Protein 5UTV (pdb70)

Structure (mmCIF, N/CA/C/O backbone):
data_5UTV
#
_entry.id   5UTV
#
loop_
_atom_site.group_PDB
_atom_site.id
_atom_site.type_symbol
_atom_site.label_atom_id
_atom_site.label_alt_id
_atom_site.label_comp_id
_atom_site.label_asym_id
_atom_site.label_entity_id
_atom_site.label_seq_id
_atom_site.pdbx_PDB_ins_code
_atom_site.Cartn_x
_atom_site.Cartn_y
_atom_site.Cartn_z
_atom_site.occupancy
_atom_site.B_iso_or_equiv
_atom_site.auth_seq_id
_atom_site.auth_comp_id
_atom_site.auth_asym_id
_atom_site.auth_atom_id
_atom_site.pdbx_PDB_model_num
ATOM 1 N N . SER A 1 1 ? 5.731 -10.055 16.716 1.00 0.00 1 SER A N 1
ATOM 2 C CA . SER A 1 1 ? 5.564 -9.805 15.279 1.00 0.00 1 SER A CA 1
ATOM 3 C C . SER A 1 1 ? 5.199 -8.356 15.015 1.00 0.00 1 SER A C 1
ATOM 4 O O . SER A 1 1 ? 4.628 -7.701 15.874 1.00 0.00 1 SER A O 1
ATOM 13 N N . HIS A 1 2 ? 5.490 -7.833 13.814 1.00 0.00 2 HIS A N 1
ATOM 14 C CA . HIS A 1 2 ? 5.108 -6.489 13.280 1.00 0.00 2 HIS A CA 1
ATOM 15 C C . HIS A 1 2 ? 5.626 -6.257 11.832 1.00 0.00 2 HIS A C 1
ATOM 16 O O . HIS A 1 2 ? 4.851 -6.470 10.902 1.00 0.00 2 HIS A O 1
ATOM 30 N N . MET A 1 3 ? 6.946 -6.058 11.661 1.00 0.00 3 MET A N 1
ATOM 31 C CA . MET A 1 3 ? 7.716 -6.192 10.404 1.00 0.00 3 MET A CA 1
ATOM 32 C C . MET A 1 3 ? 7.739 -7.650 9.876 1.00 0.00 3 MET A C 1
ATOM 33 O O . MET A 1 3 ? 8.750 -8.084 9.350 1.00 0.00 3 MET A O 1
ATOM 47 N N . THR A 1 4 ? 6.600 -8.353 9.932 1.00 0.00 4 THR A N 1
ATOM 48 C CA . THR A 1 4 ? 6.478 -9.755 9.641 1.00 0.00 4 THR A CA 1
ATOM 49 C C . THR A 1 4 ? 5.608 -9.935 8.434 1.00 0.00 4 THR A C 1
ATOM 50 O O . THR A 1 4 ? 6.057 -10.276 7.352 1.00 0.00 4 THR A O 1
ATOM 61 N N . ALA A 1 5 ? 4.325 -9.652 8.574 1.00 0.00 5 ALA A N 1
ATOM 62 C CA . ALA A 1 5 ? 3.337 -9.738 7.508 1.00 0.00 5 ALA A CA 1
ATOM 63 C C . ALA A 1 5 ? 3.449 -8.585 6.490 1.00 0.00 5 ALA A C 1
ATOM 64 O O . ALA A 1 5 ? 3.507 -8.806 5.284 1.00 0.00 5 ALA A O 1
ATOM 71 N N . VAL A 1 6 ? 3.561 -7.380 7.042 1.00 0.00 6 VAL A N 1
ATOM 72 C CA . VAL A 1 6 ? 3.723 -6.082 6.394 1.00 0.00 6 VAL A CA 1
ATOM 73 C C . VAL A 1 6 ? 4.968 -6.103 5.507 1.00 0.00 6 VAL A C 1
ATOM 74 O O . VAL A 1 6 ? 4.910 -5.652 4.374 1.00 0.00 6 VAL A O 1
ATOM 87 N N . GLN A 1 7 ? 6.047 -6.683 6.020 1.00 0.00 7 GLN A N 1
ATOM 88 C CA . GLN A 1 7 ? 7.342 -6.758 5.391 1.00 0.00 7 GLN A CA 1
ATOM 89 C C . GLN A 1 7 ? 7.290 -7.564 4.104 1.00 0.00 7 GLN A C 1
ATOM 90 O O . GLN A 1 7 ? 7.484 -7.082 2.994 1.00 0.00 7 GLN A O 1
ATOM 104 N N . ASP A 1 8 ? 7.032 -8.845 4.306 1.00 0.00 8 ASP A N 1
ATOM 105 C CA . ASP A 1 8 ? 6.797 -9.933 3.320 1.00 0.00 8 ASP A CA 1
ATOM 106 C C . ASP A 1 8 ? 5.768 -9.557 2.242 1.00 0.00 8 ASP A C 1
ATOM 107 O O . ASP A 1 8 ? 6.023 -9.801 1.060 1.00 0.00 8 ASP A O 1
ATOM 116 N N . PHE A 1 9 ? 4.680 -8.877 2.636 1.00 0.00 9 PHE A N 1
ATOM 117 C CA . PHE A 1 9 ? 3.767 -8.284 1.682 1.00 0.00 9 PHE A CA 1
ATOM 118 C C . PHE A 1 9 ? 4.494 -7.223 0.839 1.00 0.00 9 PHE A C 1
ATOM 119 O O . PHE A 1 9 ? 4.474 -7.297 -0.387 1.00 0.00 9 PHE A O 1
ATOM 136 N N . VAL A 1 10 ? 5.101 -6.223 1.494 1.00 0.00 10 VAL A N 1
ATOM 137 C CA . VAL A 1 10 ? 5.702 -5.063 0.803 1.00 0.00 10 VAL A CA 1
ATOM 138 C C . VAL A 1 10 ? 6.725 -5.468 -0.266 1.00 0.00 10 VAL A C 1
ATOM 139 O O . VAL A 1 10 ? 6.627 -4.975 -1.387 1.00 0.00 10 VAL A O 1
ATOM 152 N N . VAL A 1 11 ? 7.650 -6.386 0.033 1.00 0.00 11 VAL A N 1
ATOM 153 C CA . VAL A 1 11 ? 8.609 -6.913 -0.975 1.00 0.00 11 VAL A CA 1
ATOM 154 C C . VAL A 1 11 ? 8.017 -7.672 -2.158 1.00 0.00 11 VAL A C 1
ATOM 155 O O . VAL A 1 11 ? 8.688 -7.738 -3.188 1.00 0.00 11 VAL A O 1
ATOM 168 N N . ASP A 1 12 ? 6.797 -8.200 -2.045 1.00 0.00 12 ASP A N 1
ATOM 169 C CA . ASP A 1 12 ? 6.083 -8.815 -3.161 1.00 0.00 12 ASP A CA 1
ATOM 170 C C . ASP A 1 12 ? 5.835 -7.805 -4.301 1.00 0.00 12 ASP A C 1
ATOM 171 O O . ASP A 1 12 ? 5.744 -8.195 -5.458 1.00 0.00 12 ASP A O 1
ATOM 180 N N . ILE A 1 13 ? 5.652 -6.522 -3.963 1.00 0.00 13 ILE A N 1
ATOM 181 C CA . ILE A 1 13 ? 5.739 -5.354 -4.873 1.00 0.00 13 ILE A CA 1
ATOM 182 C C . ILE A 1 13 ? 7.215 -4.945 -5.056 1.00 0.00 13 ILE A C 1
ATOM 183 O O . ILE A 1 13 ? 7.655 -4.789 -6.193 1.00 0.00 13 ILE A O 1
ATOM 199 N N . LEU A 1 14 ? 7.997 -4.783 -3.974 1.00 0.00 14 LEU A N 1
ATOM 200 C CA . LEU A 1 14 ? 9.202 -3.953 -3.996 1.00 0.00 14 LEU A CA 1
ATOM 201 C C . LEU A 1 14 ? 10.333 -4.513 -4.867 1.00 0.00 14 LEU A C 1
ATOM 202 O O . LEU A 1 14 ? 10.908 -3.810 -5.699 1.00 0.00 14 LEU A O 1
ATOM 218 N N . LEU A 1 15 ? 10.663 -5.787 -4.643 1.00 0.00 15 LEU A N 1
ATOM 219 C CA . LEU A 1 15 ? 11.642 -6.514 -5.459 1.00 0.00 15 LEU A CA 1
ATOM 220 C C . LEU A 1 15 ? 10.952 -7.414 -6.481 1.00 0.00 15 LEU A C 1
ATOM 221 O O . LEU A 1 15 ? 11.290 -7.434 -7.667 1.00 0.00 15 LEU A O 1
ATOM 237 N N . ASN A 1 16 ? 9.962 -8.181 -6.009 1.00 0.00 16 ASN A N 1
ATOM 238 C CA . ASN A 1 16 ? 9.310 -9.216 -6.809 1.00 0.00 16 ASN A CA 1
ATOM 239 C C . ASN A 1 16 ? 8.400 -8.609 -7.897 1.00 0.00 16 ASN A C 1
ATOM 240 O O . ASN A 1 16 ? 8.124 -9.231 -8.933 1.00 0.00 16 ASN A O 1
ATOM 251 N N . GLY A 1 17 ? 7.941 -7.363 -7.684 1.00 0.00 17 GLY A N 1
ATOM 252 C CA . GLY A 1 17 ? 7.058 -6.607 -8.589 1.00 0.00 17 GLY A CA 1
ATOM 253 C C . GLY A 1 17 ? 5.583 -6.998 -8.485 1.00 0.00 17 GLY A C 1
ATOM 254 O O . GLY A 1 17 ? 5.233 -8.177 -8.366 1.00 0.00 17 GLY A O 1
ATOM 258 N N . ALA A 1 18 ? 4.720 -5.986 -8.587 1.00 0.00 18 ALA A N 1
ATOM 259 C CA . ALA A 1 18 ? 3.273 -6.126 -8.430 1.00 0.00 18 ALA A CA 1
ATOM 260 C C . ALA A 1 18 ? 2.588 -6.891 -9.585 1.00 0.00 18 ALA A C 1
ATOM 261 O O . ALA A 1 18 ? 3.208 -7.324 -10.557 1.00 0.00 18 ALA A O 1
ATOM 268 N N . ARG A 1 19 ? 1.257 -6.917 -9.477 1.00 0.00 19 ARG A N 1
ATOM 269 C CA . ARG A 1 19 ? 0.271 -6.774 -10.546 1.00 0.00 19 ARG A CA 1
ATOM 270 C C . ARG A 1 19 ? 0.589 -5.581 -11.431 1.00 0.00 19 ARG A C 1
ATOM 271 O O . ARG A 1 19 ? 1.640 -4.966 -11.407 1.00 0.00 19 ARG A O 1
ATOM 292 N N . ASP A 1 20 ? -0.398 -5.209 -12.207 1.00 0.00 20 ASP A N 1
ATOM 293 C CA . ASP A 1 20 ? -0.483 -4.093 -13.151 1.00 0.00 20 ASP A CA 1
ATOM 294 C C . ASP A 1 20 ? -0.102 -2.679 -12.624 1.00 0.00 20 ASP A C 1
ATOM 295 O O . ASP A 1 20 ? -0.161 -1.708 -13.393 1.00 0.00 20 ASP A O 1
ATOM 304 N N . TRP A 1 21 ? 0.355 -2.567 -11.364 1.00 0.00 21 TRP A N 1
ATOM 305 C CA . TRP A 1 21 ? 0.831 -1.364 -10.738 1.00 0.00 21 TRP A CA 1
ATOM 306 C C . TRP A 1 21 ? 2.284 -1.075 -11.124 1.00 0.00 21 TRP A C 1
ATOM 307 O O . TRP A 1 21 ? 3.115 -1.959 -11.291 1.00 0.00 21 TRP A O 1
ATOM 328 N N . ASP A 1 22 ? 2.602 0.211 -11.168 1.00 0.00 22 ASP A N 1
ATOM 329 C CA . ASP A 1 22 ? 3.986 0.725 -11.250 1.00 0.00 22 ASP A CA 1
ATOM 330 C C . ASP A 1 22 ? 4.591 0.565 -9.855 1.00 0.00 22 ASP A C 1
ATOM 331 O O . ASP A 1 22 ? 3.854 0.581 -8.866 1.00 0.00 22 ASP A O 1
ATOM 340 N N . VAL A 1 23 ? 5.900 0.334 -9.780 1.00 0.00 23 VAL A N 1
ATOM 341 C CA . VAL A 1 23 ? 6.552 0.047 -8.501 1.00 0.00 23 VAL A CA 1
ATOM 342 C C . VAL A 1 23 ? 7.234 1.346 -8.192 1.00 0.00 23 VAL A C 1
ATOM 343 O O . VAL A 1 23 ? 8.230 1.717 -8.816 1.00 0.00 23 VAL A O 1
ATOM 356 N N . LEU A 1 24 ? 6.610 2.052 -7.261 1.00 0.00 24 LEU A N 1
ATOM 357 C CA . LEU A 1 24 ? 7.035 3.388 -6.917 1.00 0.00 24 LEU A CA 1
ATOM 358 C C . LEU A 1 24 ? 7.414 3.440 -5.475 1.00 0.00 24 LEU A C 1
ATOM 359 O O . LEU A 1 24 ? 6.592 3.170 -4.607 1.00 0.00 24 LEU A O 1
ATOM 375 N N . GLN A 1 25 ? 8.595 3.978 -5.258 1.00 0.00 25 GLN A N 1
ATOM 376 C CA . GLN A 1 25 ? 9.018 4.265 -3.923 1.00 0.00 25 GLN A CA 1
ATOM 377 C C . GLN A 1 25 ? 8.902 5.762 -3.781 1.00 0.00 25 GLN A C 1
ATOM 378 O O . GLN A 1 25 ? 9.851 6.512 -3.997 1.00 0.00 25 GLN A O 1
ATOM 392 N N . THR A 1 26 ? 7.708 6.165 -3.362 1.00 0.00 26 THR A N 1
ATOM 393 C CA . THR A 1 26 ? 7.436 7.492 -2.844 1.00 0.00 26 THR A CA 1
ATOM 394 C C . THR A 1 26 ? 6.664 7.382 -1.519 1.00 0.00 26 THR A C 1
ATOM 395 O O . THR A 1 26 ? 6.360 6.272 -1.063 1.00 0.00 26 THR A O 1
ATOM 406 N N . THR A 1 27 ? 6.420 8.490 -0.821 1.00 0.00 27 THR A N 1
ATOM 407 C CA . THR A 1 27 ? 5.593 8.501 0.386 1.00 0.00 27 THR A CA 1
ATOM 408 C C . THR A 1 27 ? 4.527 9.564 0.109 1.00 0.00 27 THR A C 1
ATOM 409 O O . THR A 1 27 ? 4.747 10.598 -0.515 1.00 0.00 27 THR A O 1
ATOM 420 N N . CYS A 1 28 ? 3.322 9.258 0.509 1.00 0.00 28 CYS A N 1
ATOM 421 C CA . CYS A 1 28 ? 2.120 10.039 0.279 1.00 0.00 28 CYS A CA 1
ATOM 422 C C . CYS A 1 28 ? 1.706 10.724 1.552 1.00 0.00 28 CYS A C 1
ATOM 423 O O . CYS A 1 28 ? 1.971 10.207 2.636 1.00 0.00 28 CYS A O 1
ATOM 431 N N . THR A 1 29 ? 0.973 11.824 1.395 1.00 0.00 29 THR A N 1
ATOM 432 C CA . THR A 1 29 ? 0.481 12.605 2.524 1.00 0.00 29 THR A CA 1
ATOM 433 C C . THR A 1 29 ? -1.024 12.762 2.520 1.00 0.00 29 THR A C 1
ATOM 434 O O . THR A 1 29 ? -1.559 13.416 1.630 1.00 0.00 29 THR A O 1
ATOM 445 N N . VAL A 1 30 ? -1.632 12.169 3.538 1.00 0.00 30 VAL A N 1
ATOM 446 C CA . VAL A 1 30 ? -3.097 12.154 3.758 1.00 0.00 30 VAL A CA 1
ATOM 447 C C . VAL A 1 30 ? -3.409 12.029 5.252 1.00 0.00 30 VAL A C 1
ATOM 448 O O . VAL A 1 30 ? -2.607 11.491 5.998 1.00 0.00 30 VAL A O 1
ATOM 461 N N . ASP A 1 31 ? -4.561 12.511 5.728 1.00 0.00 31 ASP A N 1
ATOM 462 C CA . ASP A 1 31 ? -5.039 12.368 7.121 1.00 0.00 31 ASP A CA 1
ATOM 463 C C . ASP A 1 31 ? -4.200 13.180 8.132 1.00 0.00 31 ASP A C 1
ATOM 464 O O . ASP A 1 31 ? -4.252 12.918 9.326 1.00 0.00 31 ASP A O 1
ATOM 473 N N . ARG A 1 32 ? -3.356 14.090 7.635 1.00 0.00 32 ARG A N 1
ATOM 474 C CA . ARG A 1 32 ? -2.337 14.846 8.392 1.00 0.00 32 ARG A CA 1
ATOM 475 C C . ARG A 1 32 ? -1.186 13.910 8.816 1.00 0.00 32 ARG A C 1
ATOM 476 O O . ARG A 1 32 ? -0.462 14.162 9.772 1.00 0.00 32 ARG A O 1
ATOM 497 N N . LYS A 1 33 ? -1.050 12.782 8.119 1.00 0.00 33 LYS A N 1
ATOM 498 C CA . LYS A 1 33 ? -0.065 11.717 8.286 1.00 0.00 33 LYS A CA 1
ATOM 499 C C . LYS A 1 33 ? 0.600 11.447 6.927 1.00 0.00 33 LYS A C 1
ATOM 500 O O . LYS A 1 33 ? 0.053 11.791 5.877 1.00 0.00 33 LYS A O 1
ATOM 519 N N . VAL A 1 34 ? 1.767 10.822 6.925 1.00 0.00 34 VAL A N 1
ATOM 520 C CA . VAL A 1 34 ? 2.430 10.384 5.703 1.00 0.00 34 VAL A CA 1
ATOM 521 C C . VAL A 1 34 ? 2.587 8.873 5.766 1.00 0.00 34 VAL A C 1
ATOM 522 O O . VAL A 1 34 ? 3.002 8.321 6.783 1.00 0.00 34 VAL A O 1
ATOM 535 N N . TYR A 1 35 ? 2.246 8.241 4.646 1.00 0.00 35 TYR A N 1
ATOM 536 C CA . TYR A 1 35 ? 2.239 6.794 4.410 1.00 0.00 35 TYR A CA 1
ATOM 537 C C . TYR A 1 35 ? 3.239 6.467 3.327 1.00 0.00 35 TYR A C 1
ATOM 538 O O . TYR A 1 35 ? 3.390 7.233 2.379 1.00 0.00 35 TYR A O 1
ATOM 556 N N . LYS A 1 36 ? 3.852 5.290 3.362 1.00 0.00 36 LYS A N 1
ATOM 557 C CA . LYS A 1 36 ? 4.885 4.963 2.404 1.00 0.00 36 LYS A CA 1
ATOM 558 C C . LYS A 1 36 ? 4.300 4.093 1.292 1.00 0.00 36 LYS A C 1
ATOM 559 O O . LYS A 1 36 ? 3.823 3.001 1.589 1.00 0.00 36 LYS A O 1
ATOM 578 N N . THR A 1 37 ? 4.295 4.607 0.058 1.00 0.00 37 THR A N 1
ATOM 579 C CA . THR A 1 37 ? 3.787 3.849 -1.082 1.00 0.00 37 THR A CA 1
ATOM 580 C C . THR A 1 37 ? 4.845 2.875 -1.525 1.00 0.00 37 THR A C 1
ATOM 581 O O . THR A 1 37 ? 6.046 3.053 -1.351 1.00 0.00 37 THR A O 1
ATOM 592 N N . ILE A 1 38 ? 4.348 1.817 -2.133 1.00 0.00 38 ILE A N 1
ATOM 593 C CA . ILE A 1 38 ? 5.126 0.784 -2.790 1.00 0.00 38 ILE A CA 1
ATOM 594 C C . ILE A 1 38 ? 4.908 0.791 -4.295 1.00 0.00 38 ILE A C 1
ATOM 595 O O . ILE A 1 38 ? 5.743 0.355 -5.094 1.00 0.00 38 ILE A O 1
ATOM 611 N N . CYS A 1 39 ? 3.689 1.189 -4.650 1.00 0.00 39 CYS A N 1
ATOM 612 C CA . CYS A 1 39 ? 3.167 0.998 -5.987 1.00 0.00 39 CYS A CA 1
ATOM 613 C C . CYS A 1 39 ? 2.012 1.897 -6.280 1.00 0.00 39 CYS A C 1
ATOM 614 O O . CYS A 1 39 ? 1.147 2.128 -5.427 1.00 0.00 39 CYS A O 1
ATOM 622 N N . LYS A 1 40 ? 2.018 2.354 -7.528 1.00 0.00 40 LYS A N 1
ATOM 623 C CA . LYS A 1 40 ? 1.021 3.201 -8.071 1.00 0.00 40 LYS A CA 1
ATOM 624 C C . LYS A 1 40 ? 0.371 2.638 -9.320 1.00 0.00 40 LYS A C 1
ATOM 625 O O . LYS A 1 40 ? 1.037 2.299 -10.288 1.00 0.00 40 LYS A O 1
ATOM 644 N N . ARG A 1 41 ? -0.953 2.641 -9.333 1.00 0.00 41 ARG A N 1
ATOM 645 C CA . ARG A 1 41 ? -1.752 2.357 -10.518 1.00 0.00 41 ARG A CA 1
ATOM 646 C C . ARG A 1 41 ? -2.771 3.460 -10.685 1.00 0.00 41 ARG A C 1
ATOM 647 O O . ARG A 1 41 ? -3.654 3.699 -9.871 1.00 0.00 41 ARG A O 1
ATOM 668 N N . GLY A 1 42 ? -2.649 4.173 -11.778 1.00 0.00 42 GLY A N 1
ATOM 669 C CA . GLY A 1 42 ? -3.567 5.262 -12.072 1.00 0.00 42 GLY A CA 1
ATOM 670 C C . GLY A 1 42 ? -3.480 6.388 -11.049 1.00 0.00 42 GLY A C 1
ATOM 671 O O . GLY A 1 42 ? -2.404 6.920 -10.800 1.00 0.00 42 GLY A O 1
ATOM 675 N N . ASN A 1 43 ? -4.628 6.715 -10.459 1.00 0.00 43 ASN A N 1
ATOM 676 C CA . ASN A 1 43 ? -4.724 7.717 -9.394 1.00 0.00 43 ASN A CA 1
ATOM 677 C C . ASN A 1 43 ? -4.566 7.092 -7.999 1.00 0.00 43 ASN A C 1
ATOM 678 O O . ASN A 1 43 ? -4.810 7.761 -6.996 1.00 0.00 43 ASN A O 1
ATOM 689 N N . THR A 1 44 ? -4.269 5.779 -7.922 1.00 0.00 44 THR A N 1
ATOM 690 C CA . THR A 1 44 ? -4.111 5.052 -6.639 1.00 0.00 44 THR A CA 1
ATOM 691 C C . THR A 1 44 ? -2.671 4.613 -6.352 1.00 0.00 44 THR A C 1
ATOM 692 O O . THR A 1 44 ? -1.891 4.424 -7.283 1.00 0.00 44 THR A O 1
ATOM 703 N N . TYR A 1 45 ? -2.322 4.615 -5.059 1.00 0.00 45 TYR A N 1
ATOM 704 C CA . TYR A 1 45 ? -1.033 4.608 -4.411 1.00 0.00 45 TYR A CA 1
ATOM 705 C C . TYR A 1 45 ? -1.325 3.749 -3.219 1.00 0.00 45 TYR A C 1
ATOM 706 O O . TYR A 1 45 ? -2.052 4.096 -2.288 1.00 0.00 45 TYR A O 1
ATOM 724 N N . LEU A 1 46 ? -0.757 2.580 -3.253 1.00 0.00 46 LEU A N 1
ATOM 725 C CA . LEU A 1 46 ? -0.915 1.619 -2.210 1.00 0.00 46 LEU A CA 1
ATOM 726 C C . LEU A 1 46 ? 0.219 1.861 -1.239 1.00 0.00 46 LEU A C 1
ATOM 727 O O . LEU A 1 46 ? 1.381 1.885 -1.652 1.00 0.00 46 LEU A O 1
ATOM 743 N N . CYS A 1 47 ? -0.108 2.078 0.025 1.00 0.00 47 CYS A N 1
ATOM 744 C CA . CYS A 1 47 ? 0.861 2.457 1.041 1.00 0.00 47 CYS A CA 1
ATOM 745 C C . CYS A 1 47 ? 0.702 1.624 2.308 1.00 0.00 47 CYS A C 1
ATOM 746 O O . CYS A 1 47 ? -0.372 1.087 2.582 1.00 0.00 47 CYS A O 1
ATOM 754 N N . PHE A 1 48 ? 1.764 1.556 3.114 1.00 0.00 48 PHE A N 1
ATOM 755 C CA . PHE A 1 48 ? 1.770 0.812 4.376 1.00 0.00 48 PHE A CA 1
ATOM 756 C C . PHE A 1 48 ? 2.284 1.630 5.539 1.00 0.00 48 PHE A C 1
ATOM 757 O O . PHE A 1 48 ? 3.061 2.540 5.321 1.00 0.00 48 PHE A O 1
ATOM 774 N N . ASP A 1 49 ? 1.876 1.249 6.749 1.00 0.00 49 ASP A N 1
ATOM 775 C CA . ASP A 1 49 ? 2.461 1.766 7.989 1.00 0.00 49 ASP A CA 1
ATOM 776 C C . ASP A 1 49 ? 2.945 0.570 8.840 1.00 0.00 49 ASP A C 1
ATOM 777 O O . ASP A 1 49 ? 3.298 -0.493 8.358 1.00 0.00 49 ASP A O 1
ATOM 786 N N . ASP A 1 50 ? 2.995 0.760 10.157 1.00 0.00 50 ASP A N 1
ATOM 787 C CA . ASP A 1 50 ? 3.524 -0.195 11.119 1.00 0.00 50 ASP A CA 1
ATOM 788 C C . ASP A 1 50 ? 2.592 -1.415 11.443 1.00 0.00 50 ASP A C 1
ATOM 789 O O . ASP A 1 50 ? 2.978 -2.296 12.224 1.00 0.00 50 ASP A O 1
ATOM 798 N N . THR A 1 51 ? 1.379 -1.380 10.894 1.00 0.00 51 THR A N 1
ATOM 799 C CA . THR A 1 51 ? 0.225 -2.042 11.433 1.00 0.00 51 THR A CA 1
ATOM 800 C C . THR A 1 51 ? -0.497 -2.854 10.393 1.00 0.00 51 THR A C 1
ATOM 801 O O . THR A 1 51 ? -1.171 -3.815 10.718 1.00 0.00 51 THR A O 1
ATOM 812 N N . ASN A 1 52 ? -0.536 -2.329 9.172 1.00 0.00 52 ASN A N 1
ATOM 813 C CA . ASN A 1 52 ? -1.453 -2.559 8.084 1.00 0.00 52 ASN A CA 1
ATOM 814 C C . ASN A 1 52 ? -1.148 -1.603 6.928 1.00 0.00 52 ASN A C 1
ATOM 815 O O . ASN A 1 52 ? -0.316 -0.695 7.006 1.00 0.00 52 ASN A O 1
ATOM 826 N N . LEU A 1 53 ? -1.911 -1.789 5.858 1.00 0.00 53 LEU A N 1
ATOM 827 C CA . LEU A 1 53 ? -1.876 -0.992 4.645 1.00 0.00 53 LEU A CA 1
ATOM 828 C C . LEU A 1 53 ? -3.074 -0.069 4.557 1.00 0.00 53 LEU A C 1
ATOM 829 O O . LEU A 1 53 ? -4.055 -0.216 5.289 1.00 0.00 53 LEU A O 1
ATOM 845 N N . TYR A 1 54 ? -2.982 0.813 3.575 1.00 0.00 54 TYR A N 1
ATOM 846 C CA . TYR A 1 54 ? -3.996 1.748 3.186 1.00 0.00 54 TYR A CA 1
ATOM 847 C C . TYR A 1 54 ? -3.928 1.876 1.661 1.00 0.00 54 TYR A C 1
ATOM 848 O O . TYR A 1 54 ? -2.836 1.946 1.091 1.00 0.00 54 TYR A O 1
ATOM 866 N N . ALA A 1 55 ? -5.060 1.946 0.963 1.00 0.00 55 ALA A N 1
ATOM 867 C CA . ALA A 1 55 ? -5.050 2.539 -0.369 1.00 0.00 55 ALA A CA 1
ATOM 868 C C . ALA A 1 55 ? -5.245 4.035 -0.179 1.00 0.00 55 ALA A C 1
ATOM 869 O O . ALA A 1 55 ? -6.171 4.449 0.509 1.00 0.00 55 ALA A O 1
ATOM 876 N N . ILE A 1 56 ? -4.358 4.845 -0.746 1.00 0.00 56 ILE A N 1
ATOM 877 C CA . ILE A 1 56 ? -4.672 6.246 -0.993 1.00 0.00 56 ILE A CA 1
ATOM 878 C C . ILE A 1 56 ? -5.112 6.336 -2.449 1.00 0.00 56 ILE A C 1
ATOM 879 O O . ILE A 1 56 ? -4.304 6.184 -3.361 1.00 0.00 56 ILE A O 1
ATOM 895 N N . THR A 1 57 ? -6.413 6.555 -2.648 1.00 0.00 57 THR A N 1
ATOM 896 C CA . THR A 1 57 ? -6.990 6.830 -3.963 1.00 0.00 57 THR A CA 1
ATOM 897 C C . THR A 1 57 ? -7.066 8.339 -4.064 1.00 0.00 57 THR A C 1
ATOM 898 O O . THR A 1 57 ? -7.968 8.949 -3.491 1.00 0.00 57 THR A O 1
ATOM 909 N N . GLY A 1 58 ? -6.060 8.940 -4.698 1.00 0.00 58 GLY A N 1
ATOM 910 C CA . GLY A 1 58 ? -5.874 10.385 -4.815 1.00 0.00 58 GLY A CA 1
ATOM 911 C C . GLY A 1 58 ? -5.569 11.014 -3.458 1.00 0.00 58 GLY A C 1
ATOM 912 O O . GLY A 1 58 ? -4.413 11.183 -3.078 1.00 0.00 58 GLY A O 1
ATOM 916 N N . ASP A 1 59 ? -6.647 11.325 -2.739 1.00 0.00 59 ASP A N 1
ATOM 917 C CA . ASP A 1 59 ? -6.668 11.946 -1.401 1.00 0.00 59 ASP A CA 1
ATOM 918 C C . ASP A 1 59 ? -7.425 11.076 -0.354 1.00 0.00 59 ASP A C 1
ATOM 919 O O . ASP A 1 59 ? -7.638 11.517 0.773 1.00 0.00 59 ASP A O 1
ATOM 928 N N . VAL A 1 60 ? -7.841 9.859 -0.726 1.00 0.00 60 VAL A N 1
ATOM 929 C CA . VAL A 1 60 ? -8.795 9.021 0.004 1.00 0.00 60 VAL A CA 1
ATOM 930 C C . VAL A 1 60 ? -8.024 7.873 0.611 1.00 0.00 60 VAL A C 1
ATOM 931 O O . VAL A 1 60 ? -7.783 6.862 -0.047 1.00 0.00 60 VAL A O 1
ATOM 944 N N . VAL A 1 61 ? -7.725 8.005 1.899 1.00 0.00 61 VAL A N 1
ATOM 945 C CA . VAL A 1 61 ? -7.092 6.949 2.680 1.00 0.00 61 VAL A CA 1
ATOM 946 C C . VAL A 1 61 ? -8.127 5.888 3.037 1.00 0.00 61 VAL A C 1
ATOM 947 O O . VAL A 1 61 ? -9.234 6.160 3.501 1.00 0.00 61 VAL A O 1
ATOM 960 N N . LEU A 1 62 ? -7.750 4.645 2.764 1.00 0.00 62 LEU A N 1
ATOM 961 C CA . LEU A 1 62 ? -8.572 3.462 2.934 1.00 0.00 62 LEU A CA 1
ATOM 962 C C . LEU A 1 62 ? -7.770 2.352 3.601 1.00 0.00 62 LEU A C 1
ATOM 963 O O . LEU A 1 62 ? -7.162 1.499 2.950 1.00 0.00 62 LEU A O 1
ATOM 979 N N . LYS A 1 63 ? -7.770 2.434 4.929 1.00 0.00 63 LYS A N 1
ATOM 980 C CA . LYS A 1 63 ? -7.207 1.435 5.827 1.00 0.00 63 LYS A CA 1
ATOM 981 C C . LYS A 1 63 ? -7.771 0.016 5.578 1.00 0.00 63 LYS A C 1
ATOM 982 O O . LYS A 1 63 ? -8.972 -0.234 5.620 1.00 0.00 63 LYS A O 1
ATOM 1001 N N . PHE A 1 64 ? -6.861 -0.910 5.320 1.00 0.00 64 PHE A N 1
ATOM 1002 C CA . PHE A 1 64 ? -7.134 -2.335 5.271 1.00 0.00 64 PHE A CA 1
ATOM 1003 C C . PHE A 1 64 ? -7.123 -2.896 6.696 1.00 0.00 64 PHE A C 1
ATOM 1004 O O . PHE A 1 64 ? -6.309 -2.483 7.516 1.00 0.00 64 PHE A O 1
ATOM 1021 N N . ALA A 1 65 ? -7.933 -3.916 6.990 1.00 0.00 65 ALA A N 1
ATOM 1022 C CA . ALA A 1 65 ? -7.813 -4.662 8.255 1.00 0.00 65 ALA A CA 1
ATOM 1023 C C . ALA A 1 65 ? -6.614 -5.632 8.340 1.00 0.00 65 ALA A C 1
ATOM 1024 O O . ALA A 1 65 ? -6.500 -6.370 9.319 1.00 0.00 65 ALA A O 1
ATOM 1031 N N . THR A 1 66 ? -5.775 -5.732 7.300 1.00 0.00 66 THR A N 1
ATOM 1032 C CA . THR A 1 66 ? -4.729 -6.729 7.173 1.00 0.00 66 THR A CA 1
ATOM 1033 C C . THR A 1 66 ? -3.777 -6.154 6.177 1.00 0.00 66 THR A C 1
ATOM 1034 O O . THR A 1 66 ? -4.057 -5.173 5.484 1.00 0.00 66 THR A O 1
ATOM 1045 N N . VAL A 1 67 ? -2.720 -6.907 6.022 1.00 0.00 67 VAL A N 1
ATOM 1046 C CA . VAL A 1 67 ? -1.821 -6.700 4.936 1.00 0.00 67 VAL A CA 1
ATOM 1047 C C . VAL A 1 67 ? -2.321 -7.390 3.654 1.00 0.00 67 VAL A C 1
ATOM 1048 O O . VAL A 1 67 ? -2.384 -6.771 2.597 1.00 0.00 67 VAL A O 1
ATOM 1061 N N . SER A 1 68 ? -2.698 -8.676 3.741 1.00 0.00 68 SER A N 1
ATOM 1062 C CA . SER A 1 68 ? -3.177 -9.495 2.606 1.00 0.00 68 SER A CA 1
ATOM 1063 C C . SER A 1 68 ? -4.374 -8.877 1.864 1.00 0.00 68 SER A C 1
ATOM 1064 O O . SER A 1 68 ? -4.556 -9.175 0.683 1.00 0.00 68 SER A O 1
ATOM 1072 N N . LYS A 1 69 ? -5.088 -7.928 2.491 1.00 0.00 69 LYS A N 1
ATOM 1073 C CA . LYS A 1 69 ? -6.214 -7.257 1.861 1.00 0.00 69 LYS A CA 1
ATOM 1074 C C . LYS A 1 69 ? -5.750 -6.426 0.686 1.00 0.00 69 LYS A C 1
ATOM 1075 O O . LYS A 1 69 ? -6.251 -6.536 -0.423 1.00 0.00 69 LYS A O 1
ATOM 1094 N N . ALA A 1 70 ? -4.726 -5.620 0.930 1.00 0.00 70 ALA A N 1
ATOM 1095 C CA . ALA A 1 70 ? -4.036 -4.858 -0.107 1.00 0.00 70 ALA A CA 1
ATOM 1096 C C . ALA A 1 70 ? -3.504 -5.723 -1.277 1.00 0.00 70 ALA A C 1
ATOM 1097 O O . ALA A 1 70 ? -3.520 -5.283 -2.425 1.00 0.00 70 ALA A O 1
ATOM 1104 N N . ARG A 1 71 ? -3.177 -7.003 -1.033 1.00 0.00 71 ARG A N 1
ATOM 1105 C CA . ARG A 1 71 ? -2.760 -7.914 -2.104 1.00 0.00 71 ARG A CA 1
ATOM 1106 C C . ARG A 1 71 ? -3.908 -8.262 -3.037 1.00 0.00 71 ARG A C 1
ATOM 1107 O O . ARG A 1 71 ? -3.749 -8.203 -4.251 1.00 0.00 71 ARG A O 1
ATOM 1128 N N . ALA A 1 72 ? -5.076 -8.554 -2.457 1.00 0.00 72 ALA A N 1
ATOM 1129 C CA . ALA A 1 72 ? -6.289 -8.829 -3.220 1.00 0.00 72 ALA A CA 1
ATOM 1130 C C . ALA A 1 72 ? -6.910 -7.543 -3.831 1.00 0.00 72 ALA A C 1
ATOM 1131 O O . ALA A 1 72 ? -7.585 -7.605 -4.859 1.00 0.00 72 ALA A O 1
ATOM 1138 N N . TYR A 1 73 ? -6.578 -6.370 -3.282 1.00 0.00 73 TYR A N 1
ATOM 1139 C CA . TYR A 1 73 ? -6.903 -5.056 -3.864 1.00 0.00 73 TYR A CA 1
ATOM 1140 C C . TYR A 1 73 ? -6.116 -4.856 -5.157 1.00 0.00 73 TYR A C 1
ATOM 1141 O O . TYR A 1 73 ? -6.649 -4.375 -6.146 1.00 0.00 73 TYR A O 1
ATOM 1159 N N . LEU A 1 74 ? -4.840 -5.239 -5.176 1.00 0.00 74 LEU A N 1
ATOM 1160 C CA . LEU A 1 74 ? -3.952 -5.035 -6.315 1.00 0.00 74 LEU A CA 1
ATOM 1161 C C . LEU A 1 74 ? -4.392 -5.691 -7.620 1.00 0.00 74 LEU A C 1
ATOM 1162 O O . LEU A 1 74 ? -4.111 -5.172 -8.697 1.00 0.00 74 LEU A O 1
ATOM 1178 N N . GLU A 1 75 ? -5.150 -6.771 -7.517 1.00 0.00 75 GLU A N 1
ATOM 1179 C CA . GLU A 1 75 ? -5.812 -7.452 -8.629 1.00 0.00 75 GLU A CA 1
ATOM 1180 C C . GLU A 1 75 ? -7.254 -6.961 -8.859 1.00 0.00 75 GLU A C 1
ATOM 1181 O O . GLU A 1 75 ? -7.837 -7.237 -9.906 1.00 0.00 75 GLU A O 1
ATOM 1193 N N . THR A 1 76 ? -7.816 -6.179 -7.937 1.00 0.00 76 THR A N 1
ATOM 1194 C CA . THR A 1 76 ? -9.216 -5.733 -7.884 1.00 0.00 76 THR A CA 1
ATOM 1195 C C . THR A 1 76 ? -9.298 -4.214 -7.650 1.00 0.00 76 THR A C 1
ATOM 1196 O O . THR A 1 76 ? -9.587 -3.751 -6.541 1.00 0.00 76 THR A O 1
ATOM 1207 N N . LYS A 1 77 ? -9.184 -3.463 -8.770 1.00 0.00 77 LYS A N 1
ATOM 1208 C CA . LYS A 1 77 ? -9.427 -2.001 -8.968 1.00 0.00 77 LYS A CA 1
ATOM 1209 C C . LYS A 1 77 ? -8.283 -1.078 -8.453 1.00 0.00 77 LYS A C 1
ATOM 1210 O O . LYS A 1 77 ? -7.192 -1.254 -9.087 1.00 0.00 77 LYS A O 1
ATOM 1230 N N . SER A 1 1 ? 2.929 -7.381 16.097 1.00 0.00 1 SER A N 2
ATOM 1231 C CA . SER A 1 1 ? 3.785 -7.999 15.042 1.00 0.00 1 SER A CA 2
ATOM 1232 C C . SER A 1 1 ? 3.734 -7.176 13.747 1.00 0.00 1 SER A C 2
ATOM 1233 O O . SER A 1 1 ? 2.610 -6.878 13.326 1.00 0.00 1 SER A O 2
ATOM 1242 N N . HIS A 1 2 ? 4.868 -6.800 13.130 1.00 0.00 2 HIS A N 2
ATOM 1243 C CA . HIS A 1 2 ? 4.888 -5.571 12.356 1.00 0.00 2 HIS A CA 2
ATOM 1244 C C . HIS A 1 2 ? 5.595 -5.913 11.024 1.00 0.00 2 HIS A C 2
ATOM 1245 O O . HIS A 1 2 ? 4.990 -6.487 10.108 1.00 0.00 2 HIS A O 2
ATOM 1259 N N . MET A 1 3 ? 6.915 -5.730 10.999 1.00 0.00 3 MET A N 2
ATOM 1260 C CA . MET A 1 3 ? 7.861 -6.107 9.941 1.00 0.00 3 MET A CA 2
ATOM 1261 C C . MET A 1 3 ? 8.012 -7.633 9.761 1.00 0.00 3 MET A C 2
ATOM 1262 O O . MET A 1 3 ? 9.058 -8.121 9.306 1.00 0.00 3 MET A O 2
ATOM 1276 N N . THR A 1 4 ? 6.962 -8.403 10.110 1.00 0.00 4 THR A N 2
ATOM 1277 C CA . THR A 1 4 ? 6.792 -9.754 9.631 1.00 0.00 4 THR A CA 2
ATOM 1278 C C . THR A 1 4 ? 5.800 -9.794 8.483 1.00 0.00 4 THR A C 2
ATOM 1279 O O . THR A 1 4 ? 6.197 -9.889 7.331 1.00 0.00 4 THR A O 2
ATOM 1290 N N . ALA A 1 5 ? 4.529 -9.520 8.757 1.00 0.00 5 ALA A N 2
ATOM 1291 C CA . ALA A 1 5 ? 3.494 -9.602 7.726 1.00 0.00 5 ALA A CA 2
ATOM 1292 C C . ALA A 1 5 ? 3.532 -8.379 6.799 1.00 0.00 5 ALA A C 2
ATOM 1293 O O . ALA A 1 5 ? 3.439 -8.542 5.588 1.00 0.00 5 ALA A O 2
ATOM 1300 N N . VAL A 1 6 ? 3.704 -7.175 7.363 1.00 0.00 6 VAL A N 2
ATOM 1301 C CA . VAL A 1 6 ? 3.778 -5.897 6.630 1.00 0.00 6 VAL A CA 2
ATOM 1302 C C . VAL A 1 6 ? 5.021 -5.894 5.750 1.00 0.00 6 VAL A C 2
ATOM 1303 O O . VAL A 1 6 ? 5.032 -5.252 4.705 1.00 0.00 6 VAL A O 2
ATOM 1316 N N . GLN A 1 7 ? 6.059 -6.647 6.156 1.00 0.00 7 GLN A N 2
ATOM 1317 C CA . GLN A 1 7 ? 7.300 -6.727 5.419 1.00 0.00 7 GLN A CA 2
ATOM 1318 C C . GLN A 1 7 ? 7.166 -7.584 4.158 1.00 0.00 7 GLN A C 2
ATOM 1319 O O . GLN A 1 7 ? 7.298 -7.066 3.049 1.00 0.00 7 GLN A O 2
ATOM 1333 N N . ASP A 1 8 ? 6.876 -8.870 4.368 1.00 0.00 8 ASP A N 2
ATOM 1334 C CA . ASP A 1 8 ? 6.702 -9.918 3.340 1.00 0.00 8 ASP A CA 2
ATOM 1335 C C . ASP A 1 8 ? 5.736 -9.452 2.255 1.00 0.00 8 ASP A C 2
ATOM 1336 O O . ASP A 1 8 ? 6.100 -9.459 1.078 1.00 0.00 8 ASP A O 2
ATOM 1345 N N . PHE A 1 9 ? 4.548 -8.959 2.643 1.00 0.00 9 PHE A N 2
ATOM 1346 C CA . PHE A 1 9 ? 3.601 -8.373 1.697 1.00 0.00 9 PHE A CA 2
ATOM 1347 C C . PHE A 1 9 ? 4.295 -7.284 0.862 1.00 0.00 9 PHE A C 2
ATOM 1348 O O . PHE A 1 9 ? 4.281 -7.360 -0.366 1.00 0.00 9 PHE A O 2
ATOM 1365 N N . VAL A 1 10 ? 4.924 -6.295 1.520 1.00 0.00 10 VAL A N 2
ATOM 1366 C CA . VAL A 1 10 ? 5.531 -5.136 0.851 1.00 0.00 10 VAL A CA 2
ATOM 1367 C C . VAL A 1 10 ? 6.596 -5.550 -0.159 1.00 0.00 10 VAL A C 2
ATOM 1368 O O . VAL A 1 10 ? 6.542 -5.089 -1.290 1.00 0.00 10 VAL A O 2
ATOM 1381 N N . VAL A 1 11 ? 7.540 -6.415 0.221 1.00 0.00 11 VAL A N 2
ATOM 1382 C CA . VAL A 1 11 ? 8.593 -6.933 -0.707 1.00 0.00 11 VAL A CA 2
ATOM 1383 C C . VAL A 1 11 ? 8.113 -7.834 -1.838 1.00 0.00 11 VAL A C 2
ATOM 1384 O O . VAL A 1 11 ? 8.803 -7.935 -2.850 1.00 0.00 11 VAL A O 2
ATOM 1397 N N . ASP A 1 12 ? 6.912 -8.408 -1.736 1.00 0.00 12 ASP A N 2
ATOM 1398 C CA . ASP A 1 12 ? 6.265 -9.076 -2.858 1.00 0.00 12 ASP A CA 2
ATOM 1399 C C . ASP A 1 12 ? 5.819 -8.083 -3.946 1.00 0.00 12 ASP A C 2
ATOM 1400 O O . ASP A 1 12 ? 5.813 -8.416 -5.117 1.00 0.00 12 ASP A O 2
ATOM 1409 N N . ILE A 1 13 ? 5.527 -6.824 -3.590 1.00 0.00 13 ILE A N 2
ATOM 1410 C CA . ILE A 1 13 ? 5.289 -5.653 -4.476 1.00 0.00 13 ILE A CA 2
ATOM 1411 C C . ILE A 1 13 ? 6.628 -4.984 -4.798 1.00 0.00 13 ILE A C 2
ATOM 1412 O O . ILE A 1 13 ? 6.776 -4.472 -5.900 1.00 0.00 13 ILE A O 2
ATOM 1428 N N . LEU A 1 14 ? 7.599 -4.948 -3.875 1.00 0.00 14 LEU A N 2
ATOM 1429 C CA . LEU A 1 14 ? 8.851 -4.189 -4.034 1.00 0.00 14 LEU A CA 2
ATOM 1430 C C . LEU A 1 14 ? 9.860 -4.916 -4.942 1.00 0.00 14 LEU A C 2
ATOM 1431 O O . LEU A 1 14 ? 10.231 -4.385 -5.986 1.00 0.00 14 LEU A O 2
ATOM 1447 N N . LEU A 1 15 ? 10.303 -6.124 -4.545 1.00 0.00 15 LEU A N 2
ATOM 1448 C CA . LEU A 1 15 ? 11.371 -6.864 -5.235 1.00 0.00 15 LEU A CA 2
ATOM 1449 C C . LEU A 1 15 ? 10.881 -8.056 -6.049 1.00 0.00 15 LEU A C 2
ATOM 1450 O O . LEU A 1 15 ? 11.619 -8.517 -6.917 1.00 0.00 15 LEU A O 2
ATOM 1466 N N . ASN A 1 16 ? 9.712 -8.619 -5.726 1.00 0.00 16 ASN A N 2
ATOM 1467 C CA . ASN A 1 16 ? 9.074 -9.575 -6.644 1.00 0.00 16 ASN A CA 2
ATOM 1468 C C . ASN A 1 16 ? 8.153 -8.852 -7.663 1.00 0.00 16 ASN A C 2
ATOM 1469 O O . ASN A 1 16 ? 7.825 -9.452 -8.688 1.00 0.00 16 ASN A O 2
ATOM 1480 N N . GLY A 1 17 ? 7.738 -7.602 -7.373 1.00 0.00 17 GLY A N 2
ATOM 1481 C CA . GLY A 1 17 ? 6.764 -6.833 -8.143 1.00 0.00 17 GLY A CA 2
ATOM 1482 C C . GLY A 1 17 ? 5.323 -7.285 -7.974 1.00 0.00 17 GLY A C 2
ATOM 1483 O O . GLY A 1 17 ? 5.020 -8.463 -7.810 1.00 0.00 17 GLY A O 2
ATOM 1487 N N . ALA A 1 18 ? 4.410 -6.338 -8.110 1.00 0.00 18 ALA A N 2
ATOM 1488 C CA . ALA A 1 18 ? 2.975 -6.562 -8.093 1.00 0.00 18 ALA A CA 2
ATOM 1489 C C . ALA A 1 18 ? 2.456 -7.326 -9.350 1.00 0.00 18 ALA A C 2
ATOM 1490 O O . ALA A 1 18 ? 3.179 -7.708 -10.275 1.00 0.00 18 ALA A O 2
ATOM 1497 N N . ARG A 1 19 ? 1.120 -7.369 -9.422 1.00 0.00 19 ARG A N 2
ATOM 1498 C CA . ARG A 1 19 ? 0.363 -7.082 -10.655 1.00 0.00 19 ARG A CA 2
ATOM 1499 C C . ARG A 1 19 ? 0.863 -5.833 -11.388 1.00 0.00 19 ARG A C 2
ATOM 1500 O O . ARG A 1 19 ? 1.891 -5.236 -11.101 1.00 0.00 19 ARG A O 2
ATOM 1521 N N . ASP A 1 20 ? 0.076 -5.482 -12.404 1.00 0.00 20 ASP A N 2
ATOM 1522 C CA . ASP A 1 20 ? 0.058 -4.321 -13.271 1.00 0.00 20 ASP A CA 2
ATOM 1523 C C . ASP A 1 20 ? 0.330 -2.929 -12.639 1.00 0.00 20 ASP A C 2
ATOM 1524 O O . ASP A 1 20 ? 0.288 -1.922 -13.363 1.00 0.00 20 ASP A O 2
ATOM 1533 N N . TRP A 1 21 ? 0.527 -2.839 -11.322 1.00 0.00 21 TRP A N 2
ATOM 1534 C CA . TRP A 1 21 ? 1.005 -1.629 -10.698 1.00 0.00 21 TRP A CA 2
ATOM 1535 C C . TRP A 1 21 ? 2.431 -1.261 -11.144 1.00 0.00 21 TRP A C 2
ATOM 1536 O O . TRP A 1 21 ? 3.224 -2.059 -11.631 1.00 0.00 21 TRP A O 2
ATOM 1557 N N . ASP A 1 22 ? 2.700 0.023 -10.946 1.00 0.00 22 ASP A N 2
ATOM 1558 C CA . ASP A 1 22 ? 3.880 0.781 -11.365 1.00 0.00 22 ASP A CA 2
ATOM 1559 C C . ASP A 1 22 ? 4.573 1.288 -10.109 1.00 0.00 22 ASP A C 2
ATOM 1560 O O . ASP A 1 22 ? 3.979 1.924 -9.240 1.00 0.00 22 ASP A O 2
ATOM 1569 N N . VAL A 1 23 ? 5.853 0.968 -9.969 1.00 0.00 23 VAL A N 2
ATOM 1570 C CA . VAL A 1 23 ? 6.401 0.625 -8.659 1.00 0.00 23 VAL A CA 2
ATOM 1571 C C . VAL A 1 23 ? 7.083 1.884 -8.210 1.00 0.00 23 VAL A C 2
ATOM 1572 O O . VAL A 1 23 ? 8.058 2.341 -8.805 1.00 0.00 23 VAL A O 2
ATOM 1585 N N . LEU A 1 24 ? 6.407 2.491 -7.248 1.00 0.00 24 LEU A N 2
ATOM 1586 C CA . LEU A 1 24 ? 6.682 3.824 -6.796 1.00 0.00 24 LEU A CA 2
ATOM 1587 C C . LEU A 1 24 ? 6.944 3.761 -5.305 1.00 0.00 24 LEU A C 2
ATOM 1588 O O . LEU A 1 24 ? 6.045 3.533 -4.492 1.00 0.00 24 LEU A O 2
ATOM 1604 N N . GLN A 1 25 ? 8.170 4.132 -4.974 1.00 0.00 25 GLN A N 2
ATOM 1605 C CA . GLN A 1 25 ? 8.535 4.562 -3.638 1.00 0.00 25 GLN A CA 2
ATOM 1606 C C . GLN A 1 25 ? 8.513 6.081 -3.604 1.00 0.00 25 GLN A C 2
ATOM 1607 O O . GLN A 1 25 ? 9.495 6.792 -3.825 1.00 0.00 25 GLN A O 2
ATOM 1621 N N . THR A 1 26 ? 7.311 6.527 -3.265 1.00 0.00 26 THR A N 2
ATOM 1622 C CA . THR A 1 26 ? 7.013 7.851 -2.735 1.00 0.00 26 THR A CA 2
ATOM 1623 C C . THR A 1 26 ? 6.397 7.637 -1.346 1.00 0.00 26 THR A C 2
ATOM 1624 O O . THR A 1 26 ? 6.387 6.513 -0.839 1.00 0.00 26 THR A O 2
ATOM 1635 N N . THR A 1 27 ? 6.028 8.707 -0.658 1.00 0.00 27 THR A N 2
ATOM 1636 C CA . THR A 1 27 ? 5.341 8.656 0.635 1.00 0.00 27 THR A CA 2
ATOM 1637 C C . THR A 1 27 ? 4.250 9.697 0.522 1.00 0.00 27 THR A C 2
ATOM 1638 O O . THR A 1 27 ? 4.528 10.810 0.070 1.00 0.00 27 THR A O 2
ATOM 1649 N N . CYS A 1 28 ? 3.048 9.406 0.999 1.00 0.00 28 CYS A N 2
ATOM 1650 C CA . CYS A 1 28 ? 1.881 10.189 0.612 1.00 0.00 28 CYS A CA 2
ATOM 1651 C C . CYS A 1 28 ? 1.038 10.617 1.778 1.00 0.00 28 CYS A C 2
ATOM 1652 O O . CYS A 1 28 ? 0.734 9.820 2.660 1.00 0.00 28 CYS A O 2
ATOM 1660 N N . THR A 1 29 ? 0.676 11.883 1.749 1.00 0.00 29 THR A N 2
ATOM 1661 C CA . THR A 1 29 ? 0.227 12.632 2.896 1.00 0.00 29 THR A CA 2
ATOM 1662 C C . THR A 1 29 ? -1.264 12.853 2.863 1.00 0.00 29 THR A C 2
ATOM 1663 O O . THR A 1 29 ? -1.789 13.600 2.044 1.00 0.00 29 THR A O 2
ATOM 1674 N N . VAL A 1 30 ? -1.938 12.238 3.815 1.00 0.00 30 VAL A N 2
ATOM 1675 C CA . VAL A 1 30 ? -3.402 12.267 3.986 1.00 0.00 30 VAL A CA 2
ATOM 1676 C C . VAL A 1 30 ? -3.743 12.106 5.504 1.00 0.00 30 VAL A C 2
ATOM 1677 O O . VAL A 1 30 ? -3.054 11.384 6.228 1.00 0.00 30 VAL A O 2
ATOM 1690 N N . ASP A 1 31 ? -4.723 12.869 5.999 1.00 0.00 31 ASP A N 2
ATOM 1691 C CA . ASP A 1 31 ? -5.313 12.828 7.357 1.00 0.00 31 ASP A CA 2
ATOM 1692 C C . ASP A 1 31 ? -4.418 13.339 8.475 1.00 0.00 31 ASP A C 2
ATOM 1693 O O . ASP A 1 31 ? -4.627 13.071 9.661 1.00 0.00 31 ASP A O 2
ATOM 1702 N N . ARG A 1 32 ? -3.385 14.090 8.099 1.00 0.00 32 ARG A N 2
ATOM 1703 C CA . ARG A 1 32 ? -2.296 14.605 8.951 1.00 0.00 32 ARG A CA 2
ATOM 1704 C C . ARG A 1 32 ? -1.264 13.504 9.268 1.00 0.00 32 ARG A C 2
ATOM 1705 O O . ARG A 1 32 ? -0.594 13.546 10.297 1.00 0.00 32 ARG A O 2
ATOM 1726 N N . LYS A 1 33 ? -1.171 12.514 8.390 1.00 0.00 33 LYS A N 2
ATOM 1727 C CA . LYS A 1 33 ? -0.245 11.381 8.393 1.00 0.00 33 LYS A CA 2
ATOM 1728 C C . LYS A 1 33 ? 0.359 11.264 6.992 1.00 0.00 33 LYS A C 2
ATOM 1729 O O . LYS A 1 33 ? -0.220 11.700 6.003 1.00 0.00 33 LYS A O 2
ATOM 1748 N N . VAL A 1 34 ? 1.523 10.641 6.866 1.00 0.00 34 VAL A N 2
ATOM 1749 C CA . VAL A 1 34 ? 2.072 10.233 5.572 1.00 0.00 34 VAL A CA 2
ATOM 1750 C C . VAL A 1 34 ? 2.110 8.698 5.561 1.00 0.00 34 VAL A C 2
ATOM 1751 O O . VAL A 1 34 ? 2.220 8.079 6.613 1.00 0.00 34 VAL A O 2
ATOM 1764 N N . TYR A 1 35 ? 2.030 8.096 4.382 1.00 0.00 35 TYR A N 2
ATOM 1765 C CA . TYR A 1 35 ? 1.997 6.652 4.163 1.00 0.00 35 TYR A CA 2
ATOM 1766 C C . TYR A 1 35 ? 2.987 6.249 3.095 1.00 0.00 35 TYR A C 2
ATOM 1767 O O . TYR A 1 35 ? 3.000 6.814 2.007 1.00 0.00 35 TYR A O 2
ATOM 1785 N N . LYS A 1 36 ? 3.821 5.252 3.345 1.00 0.00 36 LYS A N 2
ATOM 1786 C CA . LYS A 1 36 ? 4.927 4.968 2.436 1.00 0.00 36 LYS A CA 2
ATOM 1787 C C . LYS A 1 36 ? 4.477 4.029 1.315 1.00 0.00 36 LYS A C 2
ATOM 1788 O O . LYS A 1 36 ? 4.011 2.922 1.575 1.00 0.00 36 LYS A O 2
ATOM 1807 N N . THR A 1 37 ? 4.532 4.509 0.068 1.00 0.00 37 THR A N 2
ATOM 1808 C CA . THR A 1 37 ? 3.956 3.876 -1.115 1.00 0.00 37 THR A CA 2
ATOM 1809 C C . THR A 1 37 ? 4.938 2.837 -1.632 1.00 0.00 37 THR A C 2
ATOM 1810 O O . THR A 1 37 ? 6.159 2.968 -1.479 1.00 0.00 37 THR A O 2
ATOM 1821 N N . ILE A 1 38 ? 4.393 1.814 -2.276 1.00 0.00 38 ILE A N 2
ATOM 1822 C CA . ILE A 1 38 ? 5.171 0.761 -2.932 1.00 0.00 38 ILE A CA 2
ATOM 1823 C C . ILE A 1 38 ? 4.948 0.782 -4.434 1.00 0.00 38 ILE A C 2
ATOM 1824 O O . ILE A 1 38 ? 5.873 0.512 -5.197 1.00 0.00 38 ILE A O 2
ATOM 1840 N N . CYS A 1 39 ? 3.684 0.965 -4.798 1.00 0.00 39 CYS A N 2
ATOM 1841 C CA . CYS A 1 39 ? 3.223 0.807 -6.146 1.00 0.00 39 CYS A CA 2
ATOM 1842 C C . CYS A 1 39 ? 2.061 1.710 -6.314 1.00 0.00 39 CYS A C 2
ATOM 1843 O O . CYS A 1 39 ? 1.349 2.066 -5.371 1.00 0.00 39 CYS A O 2
ATOM 1851 N N . LYS A 1 40 ? 1.840 2.009 -7.568 1.00 0.00 40 LYS A N 2
ATOM 1852 C CA . LYS A 1 40 ? 0.807 2.845 -7.995 1.00 0.00 40 LYS A CA 2
ATOM 1853 C C . LYS A 1 40 ? 0.126 2.263 -9.224 1.00 0.00 40 LYS A C 2
ATOM 1854 O O . LYS A 1 40 ? 0.791 1.786 -10.139 1.00 0.00 40 LYS A O 2
ATOM 1873 N N . ARG A 1 41 ? -1.197 2.327 -9.286 1.00 0.00 41 ARG A N 2
ATOM 1874 C CA . ARG A 1 41 ? -1.886 2.148 -10.545 1.00 0.00 41 ARG A CA 2
ATOM 1875 C C . ARG A 1 41 ? -2.834 3.303 -10.789 1.00 0.00 41 ARG A C 2
ATOM 1876 O O . ARG A 1 41 ? -3.745 3.564 -10.019 1.00 0.00 41 ARG A O 2
ATOM 1897 N N . GLY A 1 42 ? -2.537 4.030 -11.839 1.00 0.00 42 GLY A N 2
ATOM 1898 C CA . GLY A 1 42 ? -3.282 5.220 -12.136 1.00 0.00 42 GLY A CA 2
ATOM 1899 C C . GLY A 1 42 ? -3.110 6.267 -11.059 1.00 0.00 42 GLY A C 2
ATOM 1900 O O . GLY A 1 42 ? -1.994 6.564 -10.666 1.00 0.00 42 GLY A O 2
ATOM 1904 N N . ASN A 1 43 ? -4.231 6.768 -10.569 1.00 0.00 43 ASN A N 2
ATOM 1905 C CA . ASN A 1 43 ? -4.262 7.711 -9.446 1.00 0.00 43 ASN A CA 2
ATOM 1906 C C . ASN A 1 43 ? -4.317 7.012 -8.069 1.00 0.00 43 ASN A C 2
ATOM 1907 O O . ASN A 1 43 ? -4.556 7.676 -7.046 1.00 0.00 43 ASN A O 2
ATOM 1918 N N . THR A 1 44 ? -4.114 5.672 -8.020 1.00 0.00 44 THR A N 2
ATOM 1919 C CA . THR A 1 44 ? -4.032 4.917 -6.749 1.00 0.00 44 THR A CA 2
ATOM 1920 C C . THR A 1 44 ? -2.610 4.441 -6.430 1.00 0.00 44 THR A C 2
ATOM 1921 O O . THR A 1 44 ? -1.825 4.207 -7.336 1.00 0.00 44 THR A O 2
ATOM 1932 N N . TYR A 1 45 ? -2.265 4.408 -5.146 1.00 0.00 45 TYR A N 2
ATOM 1933 C CA . TYR A 1 45 ? -0.952 4.403 -4.543 1.00 0.00 45 TYR A CA 2
ATOM 1934 C C . TYR A 1 45 ? -1.197 3.581 -3.316 1.00 0.00 45 TYR A C 2
ATOM 1935 O O . TYR A 1 45 ? -1.998 3.933 -2.441 1.00 0.00 45 TYR A O 2
ATOM 1953 N N . LEU A 1 46 ? -0.573 2.428 -3.309 1.00 0.00 46 LEU A N 2
ATOM 1954 C CA . LEU A 1 46 ? -0.723 1.498 -2.247 1.00 0.00 46 LEU A CA 2
ATOM 1955 C C . LEU A 1 46 ? 0.468 1.637 -1.332 1.00 0.00 46 LEU A C 2
ATOM 1956 O O . LEU A 1 46 ? 1.622 1.640 -1.774 1.00 0.00 46 LEU A O 2
ATOM 1972 N N . CYS A 1 47 ? 0.132 1.837 -0.062 1.00 0.00 47 CYS A N 2
ATOM 1973 C CA . CYS A 1 47 ? 1.031 2.326 0.961 1.00 0.00 47 CYS A CA 2
ATOM 1974 C C . CYS A 1 47 ? 0.892 1.484 2.213 1.00 0.00 47 CYS A C 2
ATOM 1975 O O . CYS A 1 47 ? -0.144 0.859 2.416 1.00 0.00 47 CYS A O 2
ATOM 1983 N N . PHE A 1 48 ? 1.909 1.522 3.057 1.00 0.00 48 PHE A N 2
ATOM 1984 C CA . PHE A 1 48 ? 1.948 0.787 4.307 1.00 0.00 48 PHE A CA 2
ATOM 1985 C C . PHE A 1 48 ? 2.431 1.674 5.450 1.00 0.00 48 PHE A C 2
ATOM 1986 O O . PHE A 1 48 ? 3.098 2.694 5.233 1.00 0.00 48 PHE A O 2
ATOM 2003 N N . ASP A 1 49 ? 2.106 1.267 6.681 1.00 0.00 49 ASP A N 2
ATOM 2004 C CA . ASP A 1 49 ? 2.771 1.802 7.880 1.00 0.00 49 ASP A CA 2
ATOM 2005 C C . ASP A 1 49 ? 3.363 0.651 8.730 1.00 0.00 49 ASP A C 2
ATOM 2006 O O . ASP A 1 49 ? 3.577 -0.446 8.230 1.00 0.00 49 ASP A O 2
ATOM 2015 N N . ASP A 1 50 ? 3.499 0.870 10.042 1.00 0.00 50 ASP A N 2
ATOM 2016 C CA . ASP A 1 50 ? 3.987 -0.149 10.965 1.00 0.00 50 ASP A CA 2
ATOM 2017 C C . ASP A 1 50 ? 2.971 -1.262 11.229 1.00 0.00 50 ASP A C 2
ATOM 2018 O O . ASP A 1 50 ? 3.249 -2.261 11.899 1.00 0.00 50 ASP A O 2
ATOM 2027 N N . THR A 1 51 ? 1.735 -1.081 10.725 1.00 0.00 51 THR A N 2
ATOM 2028 C CA . THR A 1 51 ? 0.511 -1.623 11.324 1.00 0.00 51 THR A CA 2
ATOM 2029 C C . THR A 1 51 ? -0.289 -2.491 10.341 1.00 0.00 51 THR A C 2
ATOM 2030 O O . THR A 1 51 ? -0.947 -3.453 10.742 1.00 0.00 51 THR A O 2
ATOM 2041 N N . ASN A 1 52 ? -0.217 -2.130 9.061 1.00 0.00 52 ASN A N 2
ATOM 2042 C CA . ASN A 1 52 ? -1.084 -2.508 7.960 1.00 0.00 52 ASN A CA 2
ATOM 2043 C C . ASN A 1 52 ? -0.838 -1.585 6.758 1.00 0.00 52 ASN A C 2
ATOM 2044 O O . ASN A 1 52 ? 0.065 -0.755 6.755 1.00 0.00 52 ASN A O 2
ATOM 2055 N N . LEU A 1 53 ? -1.662 -1.774 5.738 1.00 0.00 53 LEU A N 2
ATOM 2056 C CA . LEU A 1 53 ? -1.673 -0.997 4.521 1.00 0.00 53 LEU A CA 2
ATOM 2057 C C . LEU A 1 53 ? -2.864 -0.070 4.429 1.00 0.00 53 LEU A C 2
ATOM 2058 O O . LEU A 1 53 ? -3.843 -0.186 5.171 1.00 0.00 53 LEU A O 2
ATOM 2074 N N . TYR A 1 54 ? -2.798 0.825 3.446 1.00 0.00 54 TYR A N 2
ATOM 2075 C CA . TYR A 1 54 ? -3.829 1.769 3.081 1.00 0.00 54 TYR A CA 2
ATOM 2076 C C . TYR A 1 54 ? -3.725 2.002 1.565 1.00 0.00 54 TYR A C 2
ATOM 2077 O O . TYR A 1 54 ? -2.605 2.099 1.040 1.00 0.00 54 TYR A O 2
ATOM 2095 N N . ALA A 1 55 ? -4.853 2.101 0.859 1.00 0.00 55 ALA A N 2
ATOM 2096 C CA . ALA A 1 55 ? -4.826 2.744 -0.444 1.00 0.00 55 ALA A CA 2
ATOM 2097 C C . ALA A 1 55 ? -4.985 4.241 -0.222 1.00 0.00 55 ALA A C 2
ATOM 2098 O O . ALA A 1 55 ? -5.784 4.646 0.609 1.00 0.00 55 ALA A O 2
ATOM 2105 N N . ILE A 1 56 ? -4.225 5.056 -0.933 1.00 0.00 56 ILE A N 2
ATOM 2106 C CA . ILE A 1 56 ? -4.596 6.449 -1.141 1.00 0.00 56 ILE A CA 2
ATOM 2107 C C . ILE A 1 56 ? -5.029 6.546 -2.581 1.00 0.00 56 ILE A C 2
ATOM 2108 O O . ILE A 1 56 ? -4.235 6.443 -3.504 1.00 0.00 56 ILE A O 2
ATOM 2124 N N . THR A 1 57 ? -6.327 6.705 -2.787 1.00 0.00 57 THR A N 2
ATOM 2125 C CA . THR A 1 57 ? -6.883 6.893 -4.139 1.00 0.00 57 THR A CA 2
ATOM 2126 C C . THR A 1 57 ? -7.040 8.416 -4.271 1.00 0.00 57 THR A C 2
ATOM 2127 O O . THR A 1 57 ? -7.957 8.941 -3.665 1.00 0.00 57 THR A O 2
ATOM 2138 N N . GLY A 1 58 ? -6.145 9.122 -4.991 1.00 0.00 58 GLY A N 2
ATOM 2139 C CA . GLY A 1 58 ? -5.980 10.630 -5.118 1.00 0.00 58 GLY A CA 2
ATOM 2140 C C . GLY A 1 58 ? -5.516 11.140 -3.701 1.00 0.00 58 GLY A C 2
ATOM 2141 O O . GLY A 1 58 ? -4.370 11.388 -3.399 1.00 0.00 58 GLY A O 2
ATOM 2145 N N . ASP A 1 59 ? -6.422 11.102 -2.731 1.00 0.00 59 ASP A N 2
ATOM 2146 C CA . ASP A 1 59 ? -6.389 11.822 -1.403 1.00 0.00 59 ASP A CA 2
ATOM 2147 C C . ASP A 1 59 ? -7.306 11.080 -0.428 1.00 0.00 59 ASP A C 2
ATOM 2148 O O . ASP A 1 59 ? -7.671 11.599 0.623 1.00 0.00 59 ASP A O 2
ATOM 2157 N N . VAL A 1 60 ? -7.845 9.904 -0.812 1.00 0.00 60 VAL A N 2
ATOM 2158 C CA . VAL A 1 60 ? -8.739 9.067 -0.051 1.00 0.00 60 VAL A CA 2
ATOM 2159 C C . VAL A 1 60 ? -7.988 7.907 0.625 1.00 0.00 60 VAL A C 2
ATOM 2160 O O . VAL A 1 60 ? -7.614 6.959 -0.056 1.00 0.00 60 VAL A O 2
ATOM 2173 N N . VAL A 1 61 ? -7.774 8.018 1.937 1.00 0.00 61 VAL A N 2
ATOM 2174 C CA . VAL A 1 61 ? -7.122 6.936 2.679 1.00 0.00 61 VAL A CA 2
ATOM 2175 C C . VAL A 1 61 ? -8.098 5.831 3.000 1.00 0.00 61 VAL A C 2
ATOM 2176 O O . VAL A 1 61 ? -9.165 6.050 3.578 1.00 0.00 61 VAL A O 2
ATOM 2189 N N . LEU A 1 62 ? -7.718 4.613 2.621 1.00 0.00 62 LEU A N 2
ATOM 2190 C CA . LEU A 1 62 ? -8.496 3.407 2.778 1.00 0.00 62 LEU A CA 2
ATOM 2191 C C . LEU A 1 62 ? -7.645 2.340 3.442 1.00 0.00 62 LEU A C 2
ATOM 2192 O O . LEU A 1 62 ? -7.005 1.524 2.804 1.00 0.00 62 LEU A O 2
ATOM 2208 N N . LYS A 1 63 ? -7.708 2.338 4.759 1.00 0.00 63 LYS A N 2
ATOM 2209 C CA . LYS A 1 63 ? -7.027 1.332 5.605 1.00 0.00 63 LYS A CA 2
ATOM 2210 C C . LYS A 1 63 ? -7.493 -0.094 5.279 1.00 0.00 63 LYS A C 2
ATOM 2211 O O . LYS A 1 63 ? -8.687 -0.424 5.303 1.00 0.00 63 LYS A O 2
ATOM 2230 N N . PHE A 1 64 ? -6.544 -0.995 5.062 1.00 0.00 64 PHE A N 2
ATOM 2231 C CA . PHE A 1 64 ? -6.814 -2.420 5.044 1.00 0.00 64 PHE A CA 2
ATOM 2232 C C . PHE A 1 64 ? -6.768 -2.948 6.482 1.00 0.00 64 PHE A C 2
ATOM 2233 O O . PHE A 1 64 ? -5.943 -2.516 7.283 1.00 0.00 64 PHE A O 2
ATOM 2250 N N . ALA A 1 65 ? -7.617 -3.925 6.803 1.00 0.00 65 ALA A N 2
ATOM 2251 C CA . ALA A 1 65 ? -7.585 -4.663 8.075 1.00 0.00 65 ALA A CA 2
ATOM 2252 C C . ALA A 1 65 ? -6.509 -5.744 8.146 1.00 0.00 65 ALA A C 2
ATOM 2253 O O . ALA A 1 65 ? -6.541 -6.588 9.041 1.00 0.00 65 ALA A O 2
ATOM 2260 N N . THR A 1 66 ? -5.598 -5.826 7.179 1.00 0.00 66 THR A N 2
ATOM 2261 C CA . THR A 1 66 ? -4.539 -6.813 7.117 1.00 0.00 66 THR A CA 2
ATOM 2262 C C . THR A 1 66 ? -3.579 -6.163 6.189 1.00 0.00 66 THR A C 2
ATOM 2263 O O . THR A 1 66 ? -3.821 -5.140 5.545 1.00 0.00 66 THR A O 2
ATOM 2274 N N . VAL A 1 67 ? -2.509 -6.880 6.022 1.00 0.00 67 VAL A N 2
ATOM 2275 C CA . VAL A 1 67 ? -1.590 -6.616 4.958 1.00 0.00 67 VAL A CA 2
ATOM 2276 C C . VAL A 1 67 ? -2.009 -7.285 3.648 1.00 0.00 67 VAL A C 2
ATOM 2277 O O . VAL A 1 67 ? -2.122 -6.629 2.622 1.00 0.00 67 VAL A O 2
ATOM 2290 N N . SER A 1 68 ? -2.324 -8.573 3.744 1.00 0.00 68 SER A N 2
ATOM 2291 C CA . SER A 1 68 ? -2.649 -9.458 2.624 1.00 0.00 68 SER A CA 2
ATOM 2292 C C . SER A 1 68 ? -3.865 -8.956 1.847 1.00 0.00 68 SER A C 2
ATOM 2293 O O . SER A 1 68 ? -4.031 -9.329 0.695 1.00 0.00 68 SER A O 2
ATOM 2301 N N . LYS A 1 69 ? -4.684 -8.081 2.448 1.00 0.00 69 LYS A N 2
ATOM 2302 C CA . LYS A 1 69 ? -5.805 -7.457 1.787 1.00 0.00 69 LYS A CA 2
ATOM 2303 C C . LYS A 1 69 ? -5.392 -6.648 0.594 1.00 0.00 69 LYS A C 2
ATOM 2304 O O . LYS A 1 69 ? -5.953 -6.767 -0.484 1.00 0.00 69 LYS A O 2
ATOM 2323 N N . ALA A 1 70 ? -4.422 -5.764 0.785 1.00 0.00 70 ALA A N 2
ATOM 2324 C CA . ALA A 1 70 ? -3.897 -4.930 -0.298 1.00 0.00 70 ALA A CA 2
ATOM 2325 C C . ALA A 1 70 ? -3.573 -5.726 -1.594 1.00 0.00 70 ALA A C 2
ATOM 2326 O O . ALA A 1 70 ? -3.904 -5.291 -2.688 1.00 0.00 70 ALA A O 2
ATOM 2333 N N . ARG A 1 71 ? -3.135 -6.993 -1.480 1.00 0.00 71 ARG A N 2
ATOM 2334 C CA . ARG A 1 71 ? -2.790 -7.927 -2.579 1.00 0.00 71 ARG A CA 2
ATOM 2335 C C . ARG A 1 71 ? -3.977 -8.307 -3.458 1.00 0.00 71 ARG A C 2
ATOM 2336 O O . ARG A 1 71 ? -3.819 -8.546 -4.651 1.00 0.00 71 ARG A O 2
ATOM 2357 N N . ALA A 1 72 ? -5.158 -8.463 -2.860 1.00 0.00 72 ALA A N 2
ATOM 2358 C CA . ALA A 1 72 ? -6.400 -8.750 -3.588 1.00 0.00 72 ALA A CA 2
ATOM 2359 C C . ALA A 1 72 ? -7.059 -7.451 -4.138 1.00 0.00 72 ALA A C 2
ATOM 2360 O O . ALA A 1 72 ? -7.706 -7.511 -5.186 1.00 0.00 72 ALA A O 2
ATOM 2367 N N . TYR A 1 73 ? -6.769 -6.316 -3.488 1.00 0.00 73 TYR A N 2
ATOM 2368 C CA . TYR A 1 73 ? -7.261 -5.016 -3.910 1.00 0.00 73 TYR A CA 2
ATOM 2369 C C . TYR A 1 73 ? -6.515 -4.581 -5.159 1.00 0.00 73 TYR A C 2
ATOM 2370 O O . TYR A 1 73 ? -7.069 -3.948 -6.037 1.00 0.00 73 TYR A O 2
ATOM 2388 N N . LEU A 1 74 ? -5.214 -4.854 -5.225 1.00 0.00 74 LEU A N 2
ATOM 2389 C CA . LEU A 1 74 ? -4.354 -4.620 -6.366 1.00 0.00 74 LEU A CA 2
ATOM 2390 C C . LEU A 1 74 ? -4.922 -5.090 -7.707 1.00 0.00 74 LEU A C 2
ATOM 2391 O O . LEU A 1 74 ? -4.856 -4.396 -8.717 1.00 0.00 74 LEU A O 2
ATOM 2407 N N . GLU A 1 75 ? -5.563 -6.240 -7.688 1.00 0.00 75 GLU A N 2
ATOM 2408 C CA . GLU A 1 75 ? -6.227 -6.837 -8.850 1.00 0.00 75 GLU A CA 2
ATOM 2409 C C . GLU A 1 75 ? -7.709 -6.416 -8.950 1.00 0.00 75 GLU A C 2
ATOM 2410 O O . GLU A 1 75 ? -8.396 -6.802 -9.902 1.00 0.00 75 GLU A O 2
ATOM 2422 N N . THR A 1 76 ? -8.159 -5.551 -8.023 1.00 0.00 76 THR A N 2
ATOM 2423 C CA . THR A 1 76 ? -9.559 -5.151 -7.795 1.00 0.00 76 THR A CA 2
ATOM 2424 C C . THR A 1 76 ? -9.733 -3.638 -7.449 1.00 0.00 76 THR A C 2
ATOM 2425 O O . THR A 1 76 ? -9.993 -3.263 -6.295 1.00 0.00 76 THR A O 2
ATOM 2436 N N . LYS A 1 77 ? -9.687 -2.804 -8.495 1.00 0.00 77 LYS A N 2
ATOM 2437 C CA . LYS A 1 77 ? -10.272 -1.459 -8.597 1.00 0.00 77 LYS A CA 2
ATOM 2438 C C . LYS A 1 77 ? -9.506 -0.332 -7.872 1.00 0.00 77 LYS A C 2
ATOM 2439 O O . LYS A 1 77 ? -10.068 0.369 -6.996 1.00 0.00 77 LYS A O 2
ATOM 2459 N N . SER A 1 1 ? 3.979 -9.239 14.140 1.00 0.00 1 SER A N 3
ATOM 2460 C CA . SER A 1 1 ? 3.766 -7.923 14.806 1.00 0.00 1 SER A CA 3
ATOM 2461 C C . SER A 1 1 ? 3.767 -6.768 13.780 1.00 0.00 1 SER A C 3
ATOM 2462 O O . SER A 1 1 ? 2.689 -6.563 13.258 1.00 0.00 1 SER A O 3
ATOM 2471 N N . HIS A 1 2 ? 4.894 -6.147 13.396 1.00 0.00 2 HIS A N 3
ATOM 2472 C CA . HIS A 1 2 ? 4.839 -4.877 12.644 1.00 0.00 2 HIS A CA 3
ATOM 2473 C C . HIS A 1 2 ? 5.340 -5.099 11.195 1.00 0.00 2 HIS A C 3
ATOM 2474 O O . HIS A 1 2 ? 4.666 -5.691 10.340 1.00 0.00 2 HIS A O 3
ATOM 2488 N N . MET A 1 3 ? 6.628 -4.805 10.967 1.00 0.00 3 MET A N 3
ATOM 2489 C CA . MET A 1 3 ? 7.520 -5.229 9.866 1.00 0.00 3 MET A CA 3
ATOM 2490 C C . MET A 1 3 ? 7.672 -6.767 9.756 1.00 0.00 3 MET A C 3
ATOM 2491 O O . MET A 1 3 ? 8.716 -7.259 9.339 1.00 0.00 3 MET A O 3
ATOM 2505 N N . THR A 1 4 ? 6.651 -7.544 10.154 1.00 0.00 4 THR A N 3
ATOM 2506 C CA . THR A 1 4 ? 6.589 -8.994 9.993 1.00 0.00 4 THR A CA 3
ATOM 2507 C C . THR A 1 4 ? 5.790 -9.382 8.752 1.00 0.00 4 THR A C 3
ATOM 2508 O O . THR A 1 4 ? 6.357 -9.743 7.730 1.00 0.00 4 THR A O 3
ATOM 2519 N N . ALA A 1 5 ? 4.484 -9.130 8.791 1.00 0.00 5 ALA A N 3
ATOM 2520 C CA . ALA A 1 5 ? 3.580 -9.460 7.688 1.00 0.00 5 ALA A CA 3
ATOM 2521 C C . ALA A 1 5 ? 3.573 -8.331 6.656 1.00 0.00 5 ALA A C 3
ATOM 2522 O O . ALA A 1 5 ? 3.526 -8.592 5.468 1.00 0.00 5 ALA A O 3
ATOM 2529 N N . VAL A 1 6 ? 3.665 -7.074 7.102 1.00 0.00 6 VAL A N 3
ATOM 2530 C CA . VAL A 1 6 ? 3.706 -5.902 6.224 1.00 0.00 6 VAL A CA 3
ATOM 2531 C C . VAL A 1 6 ? 4.992 -5.906 5.398 1.00 0.00 6 VAL A C 3
ATOM 2532 O O . VAL A 1 6 ? 4.961 -5.564 4.227 1.00 0.00 6 VAL A O 3
ATOM 2545 N N . GLN A 1 7 ? 6.103 -6.364 5.979 1.00 0.00 7 GLN A N 3
ATOM 2546 C CA . GLN A 1 7 ? 7.388 -6.364 5.288 1.00 0.00 7 GLN A CA 3
ATOM 2547 C C . GLN A 1 7 ? 7.397 -7.361 4.139 1.00 0.00 7 GLN A C 3
ATOM 2548 O O . GLN A 1 7 ? 7.630 -7.006 2.995 1.00 0.00 7 GLN A O 3
ATOM 2562 N N . ASP A 1 8 ? 7.065 -8.602 4.470 1.00 0.00 8 ASP A N 3
ATOM 2563 C CA . ASP A 1 8 ? 6.819 -9.746 3.572 1.00 0.00 8 ASP A CA 3
ATOM 2564 C C . ASP A 1 8 ? 5.908 -9.355 2.404 1.00 0.00 8 ASP A C 3
ATOM 2565 O O . ASP A 1 8 ? 6.321 -9.416 1.243 1.00 0.00 8 ASP A O 3
ATOM 2574 N N . PHE A 1 9 ? 4.710 -8.862 2.728 1.00 0.00 9 PHE A N 3
ATOM 2575 C CA . PHE A 1 9 ? 3.739 -8.377 1.753 1.00 0.00 9 PHE A CA 3
ATOM 2576 C C . PHE A 1 9 ? 4.371 -7.324 0.839 1.00 0.00 9 PHE A C 3
ATOM 2577 O O . PHE A 1 9 ? 4.249 -7.421 -0.381 1.00 0.00 9 PHE A O 3
ATOM 2594 N N . VAL A 1 10 ? 5.035 -6.323 1.435 1.00 0.00 10 VAL A N 3
ATOM 2595 C CA . VAL A 1 10 ? 5.721 -5.251 0.703 1.00 0.00 10 VAL A CA 3
ATOM 2596 C C . VAL A 1 10 ? 6.721 -5.815 -0.309 1.00 0.00 10 VAL A C 3
ATOM 2597 O O . VAL A 1 10 ? 6.617 -5.407 -1.454 1.00 0.00 10 VAL A O 3
ATOM 2610 N N . VAL A 1 11 ? 7.598 -6.754 0.057 1.00 0.00 11 VAL A N 3
ATOM 2611 C CA . VAL A 1 11 ? 8.537 -7.376 -0.915 1.00 0.00 11 VAL A CA 3
ATOM 2612 C C . VAL A 1 11 ? 7.911 -8.212 -2.018 1.00 0.00 11 VAL A C 3
ATOM 2613 O O . VAL A 1 11 ? 8.558 -8.391 -3.054 1.00 0.00 11 VAL A O 3
ATOM 2626 N N . ASP A 1 12 ? 6.679 -8.706 -1.848 1.00 0.00 12 ASP A N 3
ATOM 2627 C CA . ASP A 1 12 ? 5.954 -9.268 -2.991 1.00 0.00 12 ASP A CA 3
ATOM 2628 C C . ASP A 1 12 ? 5.738 -8.211 -4.100 1.00 0.00 12 ASP A C 3
ATOM 2629 O O . ASP A 1 12 ? 5.940 -8.508 -5.267 1.00 0.00 12 ASP A O 3
ATOM 2638 N N . ILE A 1 13 ? 5.443 -6.949 -3.747 1.00 0.00 13 ILE A N 3
ATOM 2639 C CA . ILE A 1 13 ? 5.402 -5.768 -4.651 1.00 0.00 13 ILE A CA 3
ATOM 2640 C C . ILE A 1 13 ? 6.834 -5.317 -4.950 1.00 0.00 13 ILE A C 3
ATOM 2641 O O . ILE A 1 13 ? 7.097 -4.974 -6.092 1.00 0.00 13 ILE A O 3
ATOM 2657 N N . LEU A 1 14 ? 7.738 -5.273 -3.971 1.00 0.00 14 LEU A N 3
ATOM 2658 C CA . LEU A 1 14 ? 8.954 -4.478 -4.092 1.00 0.00 14 LEU A CA 3
ATOM 2659 C C . LEU A 1 14 ? 9.966 -5.125 -5.045 1.00 0.00 14 LEU A C 3
ATOM 2660 O O . LEU A 1 14 ? 10.400 -4.508 -6.014 1.00 0.00 14 LEU A O 3
ATOM 2676 N N . LEU A 1 15 ? 10.331 -6.388 -4.780 1.00 0.00 15 LEU A N 3
ATOM 2677 C CA . LEU A 1 15 ? 11.347 -7.113 -5.553 1.00 0.00 15 LEU A CA 3
ATOM 2678 C C . LEU A 1 15 ? 10.744 -8.149 -6.501 1.00 0.00 15 LEU A C 3
ATOM 2679 O O . LEU A 1 15 ? 11.194 -8.270 -7.641 1.00 0.00 15 LEU A O 3
ATOM 2695 N N . ASN A 1 16 ? 9.703 -8.866 -6.059 1.00 0.00 16 ASN A N 3
ATOM 2696 C CA . ASN A 1 16 ? 8.948 -9.801 -6.906 1.00 0.00 16 ASN A CA 3
ATOM 2697 C C . ASN A 1 16 ? 7.916 -9.069 -7.808 1.00 0.00 16 ASN A C 3
ATOM 2698 O O . ASN A 1 16 ? 7.431 -9.630 -8.796 1.00 0.00 16 ASN A O 3
ATOM 2709 N N . GLY A 1 17 ? 7.641 -7.798 -7.507 1.00 0.00 17 GLY A N 3
ATOM 2710 C CA . GLY A 1 17 ? 6.892 -6.862 -8.351 1.00 0.00 17 GLY A CA 3
ATOM 2711 C C . GLY A 1 17 ? 5.414 -6.753 -8.045 1.00 0.00 17 GLY A C 3
ATOM 2712 O O . GLY A 1 17 ? 4.729 -7.688 -7.635 1.00 0.00 17 GLY A O 3
ATOM 2716 N N . ALA A 1 18 ? 4.860 -5.592 -8.358 1.00 0.00 18 ALA A N 3
ATOM 2717 C CA . ALA A 1 18 ? 3.409 -5.416 -8.345 1.00 0.00 18 ALA A CA 3
ATOM 2718 C C . ALA A 1 18 ? 2.722 -6.311 -9.406 1.00 0.00 18 ALA A C 3
ATOM 2719 O O . ALA A 1 18 ? 3.320 -7.106 -10.133 1.00 0.00 18 ALA A O 3
ATOM 2726 N N . ARG A 1 19 ? 1.397 -6.183 -9.474 1.00 0.00 19 ARG A N 3
ATOM 2727 C CA . ARG A 1 19 ? 0.613 -6.510 -10.671 1.00 0.00 19 ARG A CA 3
ATOM 2728 C C . ARG A 1 19 ? 0.959 -5.534 -11.812 1.00 0.00 19 ARG A C 3
ATOM 2729 O O . ARG A 1 19 ? 2.071 -5.026 -11.899 1.00 0.00 19 ARG A O 3
ATOM 2750 N N . ASP A 1 20 ? -0.013 -5.317 -12.668 1.00 0.00 20 ASP A N 3
ATOM 2751 C CA . ASP A 1 20 ? -0.062 -4.266 -13.710 1.00 0.00 20 ASP A CA 3
ATOM 2752 C C . ASP A 1 20 ? 0.206 -2.806 -13.227 1.00 0.00 20 ASP A C 3
ATOM 2753 O O . ASP A 1 20 ? 0.049 -1.844 -13.981 1.00 0.00 20 ASP A O 3
ATOM 2762 N N . TRP A 1 21 ? 0.519 -2.609 -11.931 1.00 0.00 21 TRP A N 3
ATOM 2763 C CA . TRP A 1 21 ? 0.957 -1.352 -11.337 1.00 0.00 21 TRP A CA 3
ATOM 2764 C C . TRP A 1 21 ? 2.441 -1.042 -11.642 1.00 0.00 21 TRP A C 3
ATOM 2765 O O . TRP A 1 21 ? 3.237 -1.916 -11.992 1.00 0.00 21 TRP A O 3
ATOM 2786 N N . ASP A 1 22 ? 2.814 0.204 -11.369 1.00 0.00 22 ASP A N 3
ATOM 2787 C CA . ASP A 1 22 ? 4.216 0.569 -11.206 1.00 0.00 22 ASP A CA 3
ATOM 2788 C C . ASP A 1 22 ? 4.648 0.117 -9.805 1.00 0.00 22 ASP A C 3
ATOM 2789 O O . ASP A 1 22 ? 3.805 -0.097 -8.928 1.00 0.00 22 ASP A O 3
ATOM 2798 N N . VAL A 1 23 ? 5.956 0.002 -9.585 1.00 0.00 23 VAL A N 3
ATOM 2799 C CA . VAL A 1 23 ? 6.561 -0.213 -8.280 1.00 0.00 23 VAL A CA 3
ATOM 2800 C C . VAL A 1 23 ? 7.202 1.119 -8.042 1.00 0.00 23 VAL A C 3
ATOM 2801 O O . VAL A 1 23 ? 8.149 1.512 -8.727 1.00 0.00 23 VAL A O 3
ATOM 2814 N N . LEU A 1 24 ? 6.547 1.850 -7.165 1.00 0.00 24 LEU A N 3
ATOM 2815 C CA . LEU A 1 24 ? 6.990 3.192 -6.842 1.00 0.00 24 LEU A CA 3
ATOM 2816 C C . LEU A 1 24 ? 7.573 3.220 -5.451 1.00 0.00 24 LEU A C 3
ATOM 2817 O O . LEU A 1 24 ? 7.050 2.608 -4.528 1.00 0.00 24 LEU A O 3
ATOM 2833 N N . GLN A 1 25 ? 8.627 4.004 -5.295 1.00 0.00 25 GLN A N 3
ATOM 2834 C CA . GLN A 1 25 ? 9.096 4.349 -3.974 1.00 0.00 25 GLN A CA 3
ATOM 2835 C C . GLN A 1 25 ? 8.928 5.837 -3.763 1.00 0.00 25 GLN A C 3
ATOM 2836 O O . GLN A 1 25 ? 9.878 6.603 -3.890 1.00 0.00 25 GLN A O 3
ATOM 2850 N N . THR A 1 26 ? 7.721 6.205 -3.357 1.00 0.00 26 THR A N 3
ATOM 2851 C CA . THR A 1 26 ? 7.357 7.570 -2.955 1.00 0.00 26 THR A CA 3
ATOM 2852 C C . THR A 1 26 ? 6.524 7.521 -1.671 1.00 0.00 26 THR A C 3
ATOM 2853 O O . THR A 1 26 ? 6.315 6.449 -1.081 1.00 0.00 26 THR A O 3
ATOM 2864 N N . THR A 1 27 ? 6.123 8.663 -1.123 1.00 0.00 27 THR A N 3
ATOM 2865 C CA . THR A 1 27 ? 5.411 8.810 0.153 1.00 0.00 27 THR A CA 3
ATOM 2866 C C . THR A 1 27 ? 4.271 9.791 -0.097 1.00 0.00 27 THR A C 3
ATOM 2867 O O . THR A 1 27 ? 4.395 10.732 -0.875 1.00 0.00 27 THR A O 3
ATOM 2878 N N . CYS A 1 28 ? 3.134 9.510 0.512 1.00 0.00 28 CYS A N 3
ATOM 2879 C CA . CYS A 1 28 ? 1.898 10.255 0.357 1.00 0.00 28 CYS A CA 3
ATOM 2880 C C . CYS A 1 28 ? 1.450 10.862 1.669 1.00 0.00 28 CYS A C 3
ATOM 2881 O O . CYS A 1 28 ? 1.824 10.342 2.716 1.00 0.00 28 CYS A O 3
ATOM 2889 N N . THR A 1 29 ? 0.629 11.906 1.602 1.00 0.00 29 THR A N 3
ATOM 2890 C CA . THR A 1 29 ? 0.182 12.632 2.787 1.00 0.00 29 THR A CA 3
ATOM 2891 C C . THR A 1 29 ? -1.343 12.767 2.855 1.00 0.00 29 THR A C 3
ATOM 2892 O O . THR A 1 29 ? -1.972 13.481 2.075 1.00 0.00 29 THR A O 3
ATOM 2903 N N . VAL A 1 30 ? -1.925 12.154 3.876 1.00 0.00 30 VAL A N 3
ATOM 2904 C CA . VAL A 1 30 ? -3.394 12.139 4.165 1.00 0.00 30 VAL A CA 3
ATOM 2905 C C . VAL A 1 30 ? -3.659 11.928 5.681 1.00 0.00 30 VAL A C 3
ATOM 2906 O O . VAL A 1 30 ? -2.786 11.357 6.311 1.00 0.00 30 VAL A O 3
ATOM 2919 N N . ASP A 1 31 ? -4.789 12.462 6.245 1.00 0.00 31 ASP A N 3
ATOM 2920 C CA . ASP A 1 31 ? -5.393 12.418 7.619 1.00 0.00 31 ASP A CA 3
ATOM 2921 C C . ASP A 1 31 ? -4.469 13.197 8.633 1.00 0.00 31 ASP A C 3
ATOM 2922 O O . ASP A 1 31 ? -4.699 13.116 9.849 1.00 0.00 31 ASP A O 3
ATOM 2931 N N . ARG A 1 32 ? -3.511 14.006 8.104 1.00 0.00 32 ARG A N 3
ATOM 2932 C CA . ARG A 1 32 ? -2.409 14.702 8.799 1.00 0.00 32 ARG A CA 3
ATOM 2933 C C . ARG A 1 32 ? -1.357 13.651 9.191 1.00 0.00 32 ARG A C 3
ATOM 2934 O O . ARG A 1 32 ? -0.766 13.694 10.272 1.00 0.00 32 ARG A O 3
ATOM 2955 N N . LYS A 1 33 ? -1.241 12.612 8.349 1.00 0.00 33 LYS A N 3
ATOM 2956 C CA . LYS A 1 33 ? -0.321 11.506 8.399 1.00 0.00 33 LYS A CA 3
ATOM 2957 C C . LYS A 1 33 ? 0.347 11.379 7.041 1.00 0.00 33 LYS A C 3
ATOM 2958 O O . LYS A 1 33 ? -0.130 11.925 6.050 1.00 0.00 33 LYS A O 3
ATOM 2977 N N . VAL A 1 34 ? 1.444 10.646 7.035 1.00 0.00 34 VAL A N 3
ATOM 2978 C CA . VAL A 1 34 ? 2.170 10.273 5.831 1.00 0.00 34 VAL A CA 3
ATOM 2979 C C . VAL A 1 34 ? 2.309 8.769 5.792 1.00 0.00 34 VAL A C 3
ATOM 2980 O O . VAL A 1 34 ? 2.541 8.152 6.829 1.00 0.00 34 VAL A O 3
ATOM 2993 N N . TYR A 1 35 ? 2.139 8.206 4.595 1.00 0.00 35 TYR A N 3
ATOM 2994 C CA . TYR A 1 35 ? 2.147 6.777 4.307 1.00 0.00 35 TYR A CA 3
ATOM 2995 C C . TYR A 1 35 ? 3.149 6.480 3.212 1.00 0.00 35 TYR A C 3
ATOM 2996 O O . TYR A 1 35 ? 3.252 7.229 2.241 1.00 0.00 35 TYR A O 3
ATOM 3014 N N . LYS A 1 36 ? 3.869 5.374 3.306 1.00 0.00 36 LYS A N 3
ATOM 3015 C CA . LYS A 1 36 ? 4.903 5.092 2.320 1.00 0.00 36 LYS A CA 3
ATOM 3016 C C . LYS A 1 36 ? 4.360 4.172 1.239 1.00 0.00 36 LYS A C 3
ATOM 3017 O O . LYS A 1 36 ? 3.824 3.109 1.545 1.00 0.00 36 LYS A O 3
ATOM 3036 N N . THR A 1 37 ? 4.468 4.614 -0.009 1.00 0.00 37 THR A N 3
ATOM 3037 C CA . THR A 1 37 ? 3.919 3.942 -1.181 1.00 0.00 37 THR A CA 3
ATOM 3038 C C . THR A 1 37 ? 4.819 2.760 -1.524 1.00 0.00 37 THR A C 3
ATOM 3039 O O . THR A 1 37 ? 6.010 2.770 -1.230 1.00 0.00 37 THR A O 3
ATOM 3050 N N . ILE A 1 38 ? 4.244 1.773 -2.191 1.00 0.00 38 ILE A N 3
ATOM 3051 C CA . ILE A 1 38 ? 5.006 0.679 -2.825 1.00 0.00 38 ILE A CA 3
ATOM 3052 C C . ILE A 1 38 ? 4.827 0.619 -4.327 1.00 0.00 38 ILE A C 3
ATOM 3053 O O . ILE A 1 38 ? 5.691 0.147 -5.067 1.00 0.00 38 ILE A O 3
ATOM 3069 N N . CYS A 1 39 ? 3.625 0.972 -4.752 1.00 0.00 39 CYS A N 3
ATOM 3070 C CA . CYS A 1 39 ? 3.159 0.720 -6.083 1.00 0.00 39 CYS A CA 3
ATOM 3071 C C . CYS A 1 39 ? 2.013 1.629 -6.378 1.00 0.00 39 CYS A C 3
ATOM 3072 O O . CYS A 1 39 ? 1.157 1.876 -5.521 1.00 0.00 39 CYS A O 3
ATOM 3080 N N . LYS A 1 40 ? 1.994 2.066 -7.626 1.00 0.00 40 LYS A N 3
ATOM 3081 C CA . LYS A 1 40 ? 0.982 2.946 -8.106 1.00 0.00 40 LYS A CA 3
ATOM 3082 C C . LYS A 1 40 ? 0.377 2.539 -9.409 1.00 0.00 40 LYS A C 3
ATOM 3083 O O . LYS A 1 40 ? 1.063 2.106 -10.330 1.00 0.00 40 LYS A O 3
ATOM 3102 N N . ARG A 1 41 ? -0.933 2.721 -9.491 1.00 0.00 41 ARG A N 3
ATOM 3103 C CA . ARG A 1 41 ? -1.696 2.536 -10.702 1.00 0.00 41 ARG A CA 3
ATOM 3104 C C . ARG A 1 41 ? -2.768 3.599 -10.751 1.00 0.00 41 ARG A C 3
ATOM 3105 O O . ARG A 1 41 ? -3.564 3.753 -9.842 1.00 0.00 41 ARG A O 3
ATOM 3126 N N . GLY A 1 42 ? -2.742 4.365 -11.801 1.00 0.00 42 GLY A N 3
ATOM 3127 C CA . GLY A 1 42 ? -3.683 5.455 -11.934 1.00 0.00 42 GLY A CA 3
ATOM 3128 C C . GLY A 1 42 ? -3.382 6.564 -10.948 1.00 0.00 42 GLY A C 3
ATOM 3129 O O . GLY A 1 42 ? -2.237 6.955 -10.764 1.00 0.00 42 GLY A O 3
ATOM 3133 N N . ASN A 1 43 ? -4.443 6.986 -10.266 1.00 0.00 43 ASN A N 3
ATOM 3134 C CA . ASN A 1 43 ? -4.386 7.872 -9.094 1.00 0.00 43 ASN A CA 3
ATOM 3135 C C . ASN A 1 43 ? -4.180 7.133 -7.757 1.00 0.00 43 ASN A C 3
ATOM 3136 O O . ASN A 1 43 ? -4.223 7.758 -6.698 1.00 0.00 43 ASN A O 3
ATOM 3147 N N . THR A 1 44 ? -4.044 5.787 -7.792 1.00 0.00 44 THR A N 3
ATOM 3148 C CA . THR A 1 44 ? -3.909 4.959 -6.577 1.00 0.00 44 THR A CA 3
ATOM 3149 C C . THR A 1 44 ? -2.459 4.558 -6.339 1.00 0.00 44 THR A C 3
ATOM 3150 O O . THR A 1 44 ? -1.671 4.364 -7.255 1.00 0.00 44 THR A O 3
ATOM 3161 N N . TYR A 1 45 ? -2.128 4.457 -5.059 1.00 0.00 45 TYR A N 3
ATOM 3162 C CA . TYR A 1 45 ? -0.834 4.353 -4.432 1.00 0.00 45 TYR A CA 3
ATOM 3163 C C . TYR A 1 45 ? -1.174 3.523 -3.219 1.00 0.00 45 TYR A C 3
ATOM 3164 O O . TYR A 1 45 ? -1.932 3.916 -2.326 1.00 0.00 45 TYR A O 3
ATOM 3182 N N . LEU A 1 46 ? -0.730 2.290 -3.299 1.00 0.00 46 LEU A N 3
ATOM 3183 C CA . LEU A 1 46 ? -0.855 1.362 -2.219 1.00 0.00 46 LEU A CA 3
ATOM 3184 C C . LEU A 1 46 ? 0.281 1.738 -1.270 1.00 0.00 46 LEU A C 3
ATOM 3185 O O . LEU A 1 46 ? 1.438 1.771 -1.704 1.00 0.00 46 LEU A O 3
ATOM 3201 N N . CYS A 1 47 ? -0.044 2.037 -0.016 1.00 0.00 47 CYS A N 3
ATOM 3202 C CA . CYS A 1 47 ? 0.910 2.484 0.989 1.00 0.00 47 CYS A CA 3
ATOM 3203 C C . CYS A 1 47 ? 0.837 1.611 2.236 1.00 0.00 47 CYS A C 3
ATOM 3204 O O . CYS A 1 47 ? -0.134 0.879 2.419 1.00 0.00 47 CYS A O 3
ATOM 3212 N N . PHE A 1 48 ? 1.840 1.701 3.104 1.00 0.00 48 PHE A N 3
ATOM 3213 C CA . PHE A 1 48 ? 1.890 0.935 4.340 1.00 0.00 48 PHE A CA 3
ATOM 3214 C C . PHE A 1 48 ? 2.350 1.764 5.531 1.00 0.00 48 PHE A C 3
ATOM 3215 O O . PHE A 1 48 ? 3.036 2.772 5.349 1.00 0.00 48 PHE A O 3
ATOM 3232 N N . ASP A 1 49 ? 1.941 1.333 6.725 1.00 0.00 49 ASP A N 3
ATOM 3233 C CA . ASP A 1 49 ? 2.546 1.785 7.974 1.00 0.00 49 ASP A CA 3
ATOM 3234 C C . ASP A 1 49 ? 3.057 0.552 8.732 1.00 0.00 49 ASP A C 3
ATOM 3235 O O . ASP A 1 49 ? 3.306 -0.522 8.180 1.00 0.00 49 ASP A O 3
ATOM 3244 N N . ASP A 1 50 ? 3.148 0.696 10.051 1.00 0.00 50 ASP A N 3
ATOM 3245 C CA . ASP A 1 50 ? 3.661 -0.295 10.971 1.00 0.00 50 ASP A CA 3
ATOM 3246 C C . ASP A 1 50 ? 2.699 -1.471 11.249 1.00 0.00 50 ASP A C 3
ATOM 3247 O O . ASP A 1 50 ? 3.122 -2.459 11.846 1.00 0.00 50 ASP A O 3
ATOM 3256 N N . THR A 1 51 ? 1.427 -1.353 10.846 1.00 0.00 51 THR A N 3
ATOM 3257 C CA . THR A 1 51 ? 0.332 -2.242 11.276 1.00 0.00 51 THR A CA 3
ATOM 3258 C C . THR A 1 51 ? -0.330 -3.010 10.140 1.00 0.00 51 THR A C 3
ATOM 3259 O O . THR A 1 51 ? -1.013 -3.997 10.411 1.00 0.00 51 THR A O 3
ATOM 3270 N N . ASN A 1 52 ? -0.239 -2.488 8.911 1.00 0.00 52 ASN A N 3
ATOM 3271 C CA . ASN A 1 52 ? -1.138 -2.661 7.787 1.00 0.00 52 ASN A CA 3
ATOM 3272 C C . ASN A 1 52 ? -0.820 -1.657 6.663 1.00 0.00 52 ASN A C 3
ATOM 3273 O O . ASN A 1 52 ? 0.181 -0.940 6.675 1.00 0.00 52 ASN A O 3
ATOM 3284 N N . LEU A 1 53 ? -1.740 -1.605 5.701 1.00 0.00 53 LEU A N 3
ATOM 3285 C CA . LEU A 1 53 ? -1.704 -0.832 4.486 1.00 0.00 53 LEU A CA 3
ATOM 3286 C C . LEU A 1 53 ? -2.902 0.078 4.354 1.00 0.00 53 LEU A C 3
ATOM 3287 O O . LEU A 1 53 ? -3.860 -0.008 5.118 1.00 0.00 53 LEU A O 3
ATOM 3303 N N . TYR A 1 54 ? -2.846 0.931 3.341 1.00 0.00 54 TYR A N 3
ATOM 3304 C CA . TYR A 1 54 ? -3.866 1.906 3.029 1.00 0.00 54 TYR A CA 3
ATOM 3305 C C . TYR A 1 54 ? -3.777 2.144 1.526 1.00 0.00 54 TYR A C 3
ATOM 3306 O O . TYR A 1 54 ? -2.673 2.318 1.006 1.00 0.00 54 TYR A O 3
ATOM 3324 N N . ALA A 1 55 ? -4.887 2.147 0.798 1.00 0.00 55 ALA A N 3
ATOM 3325 C CA . ALA A 1 55 ? -4.858 2.699 -0.556 1.00 0.00 55 ALA A CA 3
ATOM 3326 C C . ALA A 1 55 ? -5.195 4.168 -0.415 1.00 0.00 55 ALA A C 3
ATOM 3327 O O . ALA A 1 55 ? -6.271 4.488 0.075 1.00 0.00 55 ALA A O 3
ATOM 3334 N N . ILE A 1 56 ? -4.283 5.053 -0.810 1.00 0.00 56 ILE A N 3
ATOM 3335 C CA . ILE A 1 56 ? -4.661 6.441 -1.022 1.00 0.00 56 ILE A CA 3
ATOM 3336 C C . ILE A 1 56 ? -5.093 6.576 -2.483 1.00 0.00 56 ILE A C 3
ATOM 3337 O O . ILE A 1 56 ? -4.271 6.498 -3.400 1.00 0.00 56 ILE A O 3
ATOM 3353 N N . THR A 1 57 ? -6.403 6.760 -2.671 1.00 0.00 57 THR A N 3
ATOM 3354 C CA . THR A 1 57 ? -7.041 6.933 -3.979 1.00 0.00 57 THR A CA 3
ATOM 3355 C C . THR A 1 57 ? -7.245 8.427 -4.161 1.00 0.00 57 THR A C 3
ATOM 3356 O O . THR A 1 57 ? -8.227 9.000 -3.686 1.00 0.00 57 THR A O 3
ATOM 3367 N N . GLY A 1 58 ? -6.245 9.088 -4.745 1.00 0.00 58 GLY A N 3
ATOM 3368 C CA . GLY A 1 58 ? -6.159 10.557 -4.837 1.00 0.00 58 GLY A CA 3
ATOM 3369 C C . GLY A 1 58 ? -5.888 11.227 -3.477 1.00 0.00 58 GLY A C 3
ATOM 3370 O O . GLY A 1 58 ? -4.808 11.760 -3.251 1.00 0.00 58 GLY A O 3
ATOM 3374 N N . ASP A 1 59 ? -6.894 11.202 -2.600 1.00 0.00 59 ASP A N 3
ATOM 3375 C CA . ASP A 1 59 ? -6.932 11.853 -1.276 1.00 0.00 59 ASP A CA 3
ATOM 3376 C C . ASP A 1 59 ? -7.704 10.999 -0.250 1.00 0.00 59 ASP A C 3
ATOM 3377 O O . ASP A 1 59 ? -7.868 11.374 0.904 1.00 0.00 59 ASP A O 3
ATOM 3386 N N . VAL A 1 60 ? -8.191 9.836 -0.681 1.00 0.00 60 VAL A N 3
ATOM 3387 C CA . VAL A 1 60 ? -9.076 8.917 0.048 1.00 0.00 60 VAL A CA 3
ATOM 3388 C C . VAL A 1 60 ? -8.204 7.863 0.678 1.00 0.00 60 VAL A C 3
ATOM 3389 O O . VAL A 1 60 ? -7.744 6.967 -0.021 1.00 0.00 60 VAL A O 3
ATOM 3402 N N . VAL A 1 61 ? -7.990 7.957 1.990 1.00 0.00 61 VAL A N 3
ATOM 3403 C CA . VAL A 1 61 ? -7.235 6.942 2.733 1.00 0.00 61 VAL A CA 3
ATOM 3404 C C . VAL A 1 61 ? -8.136 5.766 3.091 1.00 0.00 61 VAL A C 3
ATOM 3405 O O . VAL A 1 61 ? -9.049 5.844 3.914 1.00 0.00 61 VAL A O 3
ATOM 3418 N N . LEU A 1 62 ? -7.857 4.635 2.448 1.00 0.00 62 LEU A N 3
ATOM 3419 C CA . LEU A 1 62 ? -8.556 3.374 2.680 1.00 0.00 62 LEU A CA 3
ATOM 3420 C C . LEU A 1 62 ? -7.658 2.387 3.420 1.00 0.00 62 LEU A C 3
ATOM 3421 O O . LEU A 1 62 ? -6.973 1.566 2.828 1.00 0.00 62 LEU A O 3
ATOM 3437 N N . LYS A 1 63 ? -7.717 2.472 4.742 1.00 0.00 63 LYS A N 3
ATOM 3438 C CA . LYS A 1 63 ? -7.075 1.543 5.688 1.00 0.00 63 LYS A CA 3
ATOM 3439 C C . LYS A 1 63 ? -7.486 0.072 5.470 1.00 0.00 63 LYS A C 3
ATOM 3440 O O . LYS A 1 63 ? -8.654 -0.301 5.592 1.00 0.00 63 LYS A O 3
ATOM 3459 N N . PHE A 1 64 ? -6.524 -0.805 5.189 1.00 0.00 64 PHE A N 3
ATOM 3460 C CA . PHE A 1 64 ? -6.736 -2.244 5.129 1.00 0.00 64 PHE A CA 3
ATOM 3461 C C . PHE A 1 64 ? -6.644 -2.811 6.550 1.00 0.00 64 PHE A C 3
ATOM 3462 O O . PHE A 1 64 ? -5.653 -2.567 7.228 1.00 0.00 64 PHE A O 3
ATOM 3479 N N . ALA A 1 65 ? -7.620 -3.612 6.983 1.00 0.00 65 ALA A N 3
ATOM 3480 C CA . ALA A 1 65 ? -7.567 -4.332 8.267 1.00 0.00 65 ALA A CA 3
ATOM 3481 C C . ALA A 1 65 ? -6.471 -5.402 8.350 1.00 0.00 65 ALA A C 3
ATOM 3482 O O . ALA A 1 65 ? -6.410 -6.144 9.326 1.00 0.00 65 ALA A O 3
ATOM 3489 N N . THR A 1 66 ? -5.660 -5.599 7.308 1.00 0.00 66 THR A N 3
ATOM 3490 C CA . THR A 1 66 ? -4.691 -6.658 7.231 1.00 0.00 66 THR A CA 3
ATOM 3491 C C . THR A 1 66 ? -3.698 -6.134 6.263 1.00 0.00 66 THR A C 3
ATOM 3492 O O . THR A 1 66 ? -3.965 -5.249 5.451 1.00 0.00 66 THR A O 3
ATOM 3503 N N . VAL A 1 67 ? -2.620 -6.856 6.241 1.00 0.00 67 VAL A N 3
ATOM 3504 C CA . VAL A 1 67 ? -1.757 -6.801 5.112 1.00 0.00 67 VAL A CA 3
ATOM 3505 C C . VAL A 1 67 ? -2.343 -7.523 3.887 1.00 0.00 67 VAL A C 3
ATOM 3506 O O . VAL A 1 67 ? -2.451 -6.943 2.813 1.00 0.00 67 VAL A O 3
ATOM 3519 N N . SER A 1 68 ? -2.788 -8.772 4.066 1.00 0.00 68 SER A N 3
ATOM 3520 C CA . SER A 1 68 ? -3.287 -9.669 3.007 1.00 0.00 68 SER A CA 3
ATOM 3521 C C . SER A 1 68 ? -4.365 -9.036 2.113 1.00 0.00 68 SER A C 3
ATOM 3522 O O . SER A 1 68 ? -4.400 -9.314 0.915 1.00 0.00 68 SER A O 3
ATOM 3530 N N . LYS A 1 69 ? -5.149 -8.091 2.653 1.00 0.00 69 LYS A N 3
ATOM 3531 C CA . LYS A 1 69 ? -6.104 -7.285 1.904 1.00 0.00 69 LYS A CA 3
ATOM 3532 C C . LYS A 1 69 ? -5.484 -6.544 0.722 1.00 0.00 69 LYS A C 3
ATOM 3533 O O . LYS A 1 69 ? -5.955 -6.679 -0.404 1.00 0.00 69 LYS A O 3
ATOM 3552 N N . ALA A 1 70 ? -4.417 -5.787 0.986 1.00 0.00 70 ALA A N 3
ATOM 3553 C CA . ALA A 1 70 ? -3.730 -4.975 -0.014 1.00 0.00 70 ALA A CA 3
ATOM 3554 C C . ALA A 1 70 ? -3.313 -5.724 -1.306 1.00 0.00 70 ALA A C 3
ATOM 3555 O O . ALA A 1 70 ? -3.186 -5.117 -2.370 1.00 0.00 70 ALA A O 3
ATOM 3562 N N . ARG A 1 71 ? -3.151 -7.050 -1.233 1.00 0.00 71 ARG A N 3
ATOM 3563 C CA . ARG A 1 71 ? -2.820 -7.893 -2.388 1.00 0.00 71 ARG A CA 3
ATOM 3564 C C . ARG A 1 71 ? -4.007 -8.092 -3.315 1.00 0.00 71 ARG A C 3
ATOM 3565 O O . ARG A 1 71 ? -3.888 -7.982 -4.537 1.00 0.00 71 ARG A O 3
ATOM 3586 N N . ALA A 1 72 ? -5.158 -8.378 -2.719 1.00 0.00 72 ALA A N 3
ATOM 3587 C CA . ALA A 1 72 ? -6.418 -8.492 -3.430 1.00 0.00 72 ALA A CA 3
ATOM 3588 C C . ALA A 1 72 ? -6.882 -7.121 -3.969 1.00 0.00 72 ALA A C 3
ATOM 3589 O O . ALA A 1 72 ? -7.508 -7.070 -5.020 1.00 0.00 72 ALA A O 3
ATOM 3596 N N . TYR A 1 73 ? -6.439 -6.013 -3.357 1.00 0.00 73 TYR A N 3
ATOM 3597 C CA . TYR A 1 73 ? -6.700 -4.659 -3.894 1.00 0.00 73 TYR A CA 3
ATOM 3598 C C . TYR A 1 73 ? -6.016 -4.483 -5.265 1.00 0.00 73 TYR A C 3
ATOM 3599 O O . TYR A 1 73 ? -6.601 -3.955 -6.216 1.00 0.00 73 TYR A O 3
ATOM 3617 N N . LEU A 1 74 ? -4.763 -4.938 -5.342 1.00 0.00 74 LEU A N 3
ATOM 3618 C CA . LEU A 1 74 ? -3.870 -4.766 -6.425 1.00 0.00 74 LEU A CA 3
ATOM 3619 C C . LEU A 1 74 ? -4.425 -5.313 -7.683 1.00 0.00 74 LEU A C 3
ATOM 3620 O O . LEU A 1 74 ? -4.141 -4.744 -8.722 1.00 0.00 74 LEU A O 3
ATOM 3636 N N . GLU A 1 75 ? -5.185 -6.384 -7.620 1.00 0.00 75 GLU A N 3
ATOM 3637 C CA . GLU A 1 75 ? -5.861 -6.940 -8.811 1.00 0.00 75 GLU A CA 3
ATOM 3638 C C . GLU A 1 75 ? -7.339 -6.549 -8.917 1.00 0.00 75 GLU A C 3
ATOM 3639 O O . GLU A 1 75 ? -7.841 -6.584 -10.052 1.00 0.00 75 GLU A O 3
ATOM 3651 N N . THR A 1 76 ? -7.992 -6.112 -7.815 1.00 0.00 76 THR A N 3
ATOM 3652 C CA . THR A 1 76 ? -9.444 -6.074 -7.624 1.00 0.00 76 THR A CA 3
ATOM 3653 C C . THR A 1 76 ? -9.845 -4.818 -6.830 1.00 0.00 76 THR A C 3
ATOM 3654 O O . THR A 1 76 ? -9.466 -4.586 -5.694 1.00 0.00 76 THR A O 3
ATOM 3665 N N . LYS A 1 77 ? -10.687 -4.069 -7.522 1.00 0.00 77 LYS A N 3
ATOM 3666 C CA . LYS A 1 77 ? -11.058 -2.653 -7.459 1.00 0.00 77 LYS A CA 3
ATOM 3667 C C . LYS A 1 77 ? -12.198 -2.272 -6.476 1.00 0.00 77 LYS A C 3
ATOM 3668 O O . LYS A 1 77 ? -13.242 -2.977 -6.342 1.00 0.00 77 LYS A O 3
ATOM 3688 N N . SER A 1 1 ? 2.790 -8.963 16.039 1.00 0.00 1 SER A N 4
ATOM 3689 C CA . SER A 1 1 ? 3.293 -9.032 14.654 1.00 0.00 1 SER A CA 4
ATOM 3690 C C . SER A 1 1 ? 3.302 -7.643 14.033 1.00 0.00 1 SER A C 4
ATOM 3691 O O . SER A 1 1 ? 2.514 -6.824 14.451 1.00 0.00 1 SER A O 4
ATOM 3700 N N . HIS A 1 2 ? 4.153 -7.374 13.019 1.00 0.00 2 HIS A N 4
ATOM 3701 C CA . HIS A 1 2 ? 4.247 -6.053 12.343 1.00 0.00 2 HIS A CA 4
ATOM 3702 C C . HIS A 1 2 ? 5.239 -6.159 11.173 1.00 0.00 2 HIS A C 4
ATOM 3703 O O . HIS A 1 2 ? 4.828 -6.599 10.095 1.00 0.00 2 HIS A O 4
ATOM 3717 N N . MET A 1 3 ? 6.544 -5.973 11.444 1.00 0.00 3 MET A N 4
ATOM 3718 C CA . MET A 1 3 ? 7.710 -6.187 10.570 1.00 0.00 3 MET A CA 4
ATOM 3719 C C . MET A 1 3 ? 7.870 -7.591 9.946 1.00 0.00 3 MET A C 4
ATOM 3720 O O . MET A 1 3 ? 8.924 -7.847 9.384 1.00 0.00 3 MET A O 4
ATOM 3734 N N . THR A 1 4 ? 6.868 -8.464 9.992 1.00 0.00 4 THR A N 4
ATOM 3735 C CA . THR A 1 4 ? 6.882 -9.753 9.275 1.00 0.00 4 THR A CA 4
ATOM 3736 C C . THR A 1 4 ? 5.810 -9.815 8.227 1.00 0.00 4 THR A C 4
ATOM 3737 O O . THR A 1 4 ? 6.100 -9.976 7.052 1.00 0.00 4 THR A O 4
ATOM 3748 N N . ALA A 1 5 ? 4.572 -9.561 8.638 1.00 0.00 5 ALA A N 4
ATOM 3749 C CA . ALA A 1 5 ? 3.408 -9.605 7.794 1.00 0.00 5 ALA A CA 4
ATOM 3750 C C . ALA A 1 5 ? 3.420 -8.432 6.809 1.00 0.00 5 ALA A C 4
ATOM 3751 O O . ALA A 1 5 ? 3.221 -8.656 5.622 1.00 0.00 5 ALA A O 4
ATOM 3758 N N . VAL A 1 6 ? 3.735 -7.217 7.278 1.00 0.00 6 VAL A N 4
ATOM 3759 C CA . VAL A 1 6 ? 4.043 -6.063 6.429 1.00 0.00 6 VAL A CA 4
ATOM 3760 C C . VAL A 1 6 ? 5.194 -6.381 5.483 1.00 0.00 6 VAL A C 4
ATOM 3761 O O . VAL A 1 6 ? 5.194 -5.916 4.354 1.00 0.00 6 VAL A O 4
ATOM 3774 N N . GLN A 1 7 ? 6.173 -7.171 5.924 1.00 0.00 7 GLN A N 4
ATOM 3775 C CA . GLN A 1 7 ? 7.412 -7.343 5.172 1.00 0.00 7 GLN A CA 4
ATOM 3776 C C . GLN A 1 7 ? 7.224 -8.248 3.973 1.00 0.00 7 GLN A C 4
ATOM 3777 O O . GLN A 1 7 ? 7.424 -7.829 2.836 1.00 0.00 7 GLN A O 4
ATOM 3791 N N . ASP A 1 8 ? 6.729 -9.437 4.272 1.00 0.00 8 ASP A N 4
ATOM 3792 C CA . ASP A 1 8 ? 6.246 -10.458 3.328 1.00 0.00 8 ASP A CA 4
ATOM 3793 C C . ASP A 1 8 ? 5.359 -9.808 2.265 1.00 0.00 8 ASP A C 4
ATOM 3794 O O . ASP A 1 8 ? 5.654 -9.871 1.076 1.00 0.00 8 ASP A O 4
ATOM 3803 N N . PHE A 1 9 ? 4.312 -9.112 2.725 1.00 0.00 9 PHE A N 4
ATOM 3804 C CA . PHE A 1 9 ? 3.431 -8.400 1.823 1.00 0.00 9 PHE A CA 4
ATOM 3805 C C . PHE A 1 9 ? 4.188 -7.349 0.994 1.00 0.00 9 PHE A C 4
ATOM 3806 O O . PHE A 1 9 ? 4.040 -7.316 -0.221 1.00 0.00 9 PHE A O 4
ATOM 3823 N N . VAL A 1 10 ? 4.953 -6.459 1.635 1.00 0.00 10 VAL A N 4
ATOM 3824 C CA . VAL A 1 10 ? 5.658 -5.361 0.937 1.00 0.00 10 VAL A CA 4
ATOM 3825 C C . VAL A 1 10 ? 6.629 -5.899 -0.128 1.00 0.00 10 VAL A C 4
ATOM 3826 O O . VAL A 1 10 ? 6.622 -5.396 -1.252 1.00 0.00 10 VAL A O 4
ATOM 3839 N N . VAL A 1 11 ? 7.410 -6.941 0.183 1.00 0.00 11 VAL A N 4
ATOM 3840 C CA . VAL A 1 11 ? 8.321 -7.617 -0.770 1.00 0.00 11 VAL A CA 4
ATOM 3841 C C . VAL A 1 11 ? 7.600 -8.230 -2.001 1.00 0.00 11 VAL A C 4
ATOM 3842 O O . VAL A 1 11 ? 8.243 -8.436 -3.032 1.00 0.00 11 VAL A O 4
ATOM 3855 N N . ASP A 1 12 ? 6.286 -8.490 -1.935 1.00 0.00 12 ASP A N 4
ATOM 3856 C CA . ASP A 1 12 ? 5.453 -8.972 -3.059 1.00 0.00 12 ASP A CA 4
ATOM 3857 C C . ASP A 1 12 ? 5.347 -7.941 -4.201 1.00 0.00 12 ASP A C 4
ATOM 3858 O O . ASP A 1 12 ? 5.209 -8.305 -5.358 1.00 0.00 12 ASP A O 4
ATOM 3867 N N . ILE A 1 13 ? 5.428 -6.650 -3.871 1.00 0.00 13 ILE A N 4
ATOM 3868 C CA . ILE A 1 13 ? 5.614 -5.478 -4.760 1.00 0.00 13 ILE A CA 4
ATOM 3869 C C . ILE A 1 13 ? 7.119 -5.248 -4.985 1.00 0.00 13 ILE A C 4
ATOM 3870 O O . ILE A 1 13 ? 7.534 -4.974 -6.105 1.00 0.00 13 ILE A O 4
ATOM 3886 N N . LEU A 1 14 ? 7.937 -5.244 -3.921 1.00 0.00 14 LEU A N 4
ATOM 3887 C CA . LEU A 1 14 ? 9.170 -4.455 -3.919 1.00 0.00 14 LEU A CA 4
ATOM 3888 C C . LEU A 1 14 ? 10.286 -5.073 -4.768 1.00 0.00 14 LEU A C 4
ATOM 3889 O O . LEU A 1 14 ? 10.952 -4.400 -5.556 1.00 0.00 14 LEU A O 4
ATOM 3905 N N . LEU A 1 15 ? 10.513 -6.373 -4.555 1.00 0.00 15 LEU A N 4
ATOM 3906 C CA . LEU A 1 15 ? 11.502 -7.165 -5.287 1.00 0.00 15 LEU A CA 4
ATOM 3907 C C . LEU A 1 15 ? 10.827 -8.009 -6.378 1.00 0.00 15 LEU A C 4
ATOM 3908 O O . LEU A 1 15 ? 11.372 -8.119 -7.472 1.00 0.00 15 LEU A O 4
ATOM 3924 N N . ASN A 1 16 ? 9.670 -8.615 -6.072 1.00 0.00 16 ASN A N 4
ATOM 3925 C CA . ASN A 1 16 ? 8.920 -9.435 -7.031 1.00 0.00 16 ASN A CA 4
ATOM 3926 C C . ASN A 1 16 ? 8.196 -8.601 -8.098 1.00 0.00 16 ASN A C 4
ATOM 3927 O O . ASN A 1 16 ? 7.949 -9.112 -9.198 1.00 0.00 16 ASN A O 4
ATOM 3938 N N . GLY A 1 17 ? 7.836 -7.348 -7.778 1.00 0.00 17 GLY A N 4
ATOM 3939 C CA . GLY A 1 17 ? 7.009 -6.453 -8.592 1.00 0.00 17 GLY A CA 4
ATOM 3940 C C . GLY A 1 17 ? 5.526 -6.567 -8.269 1.00 0.00 17 GLY A C 4
ATOM 3941 O O . GLY A 1 17 ? 4.984 -7.647 -8.086 1.00 0.00 17 GLY A O 4
ATOM 3945 N N . ALA A 1 18 ? 4.827 -5.441 -8.257 1.00 0.00 18 ALA A N 4
ATOM 3946 C CA . ALA A 1 18 ? 3.357 -5.470 -8.141 1.00 0.00 18 ALA A CA 4
ATOM 3947 C C . ALA A 1 18 ? 2.755 -6.242 -9.336 1.00 0.00 18 ALA A C 4
ATOM 3948 O O . ALA A 1 18 ? 3.436 -6.633 -10.276 1.00 0.00 18 ALA A O 4
ATOM 3955 N N . ARG A 1 19 ? 1.426 -6.320 -9.365 1.00 0.00 19 ARG A N 4
ATOM 3956 C CA . ARG A 1 19 ? 0.667 -6.479 -10.586 1.00 0.00 19 ARG A CA 4
ATOM 3957 C C . ARG A 1 19 ? 0.947 -5.391 -11.646 1.00 0.00 19 ARG A C 4
ATOM 3958 O O . ARG A 1 19 ? 1.946 -4.685 -11.685 1.00 0.00 19 ARG A O 4
ATOM 3979 N N . ASP A 1 20 ? -0.011 -5.267 -12.531 1.00 0.00 20 ASP A N 4
ATOM 3980 C CA . ASP A 1 20 ? -0.170 -4.229 -13.570 1.00 0.00 20 ASP A CA 4
ATOM 3981 C C . ASP A 1 20 ? -0.027 -2.716 -13.114 1.00 0.00 20 ASP A C 4
ATOM 3982 O O . ASP A 1 20 ? -0.275 -1.762 -13.861 1.00 0.00 20 ASP A O 4
ATOM 3991 N N . TRP A 1 21 ? 0.381 -2.478 -11.857 1.00 0.00 21 TRP A N 4
ATOM 3992 C CA . TRP A 1 21 ? 0.875 -1.249 -11.293 1.00 0.00 21 TRP A CA 4
ATOM 3993 C C . TRP A 1 21 ? 2.365 -0.915 -11.705 1.00 0.00 21 TRP A C 4
ATOM 3994 O O . TRP A 1 21 ? 3.151 -1.730 -12.194 1.00 0.00 21 TRP A O 4
ATOM 4015 N N . ASP A 1 22 ? 2.763 0.318 -11.383 1.00 0.00 22 ASP A N 4
ATOM 4016 C CA . ASP A 1 22 ? 4.138 0.776 -11.243 1.00 0.00 22 ASP A CA 4
ATOM 4017 C C . ASP A 1 22 ? 4.618 0.286 -9.866 1.00 0.00 22 ASP A C 4
ATOM 4018 O O . ASP A 1 22 ? 3.805 -0.087 -9.016 1.00 0.00 22 ASP A O 4
ATOM 4027 N N . VAL A 1 23 ? 5.924 0.280 -9.635 1.00 0.00 23 VAL A N 4
ATOM 4028 C CA . VAL A 1 23 ? 6.536 0.070 -8.332 1.00 0.00 23 VAL A CA 4
ATOM 4029 C C . VAL A 1 23 ? 7.129 1.431 -8.094 1.00 0.00 23 VAL A C 4
ATOM 4030 O O . VAL A 1 23 ? 8.078 1.854 -8.751 1.00 0.00 23 VAL A O 4
ATOM 4043 N N . LEU A 1 24 ? 6.469 2.124 -7.207 1.00 0.00 24 LEU A N 4
ATOM 4044 C CA . LEU A 1 24 ? 6.940 3.413 -6.827 1.00 0.00 24 LEU A CA 4
ATOM 4045 C C . LEU A 1 24 ? 7.554 3.338 -5.404 1.00 0.00 24 LEU A C 4
ATOM 4046 O O . LEU A 1 24 ? 7.114 2.691 -4.488 1.00 0.00 24 LEU A O 4
ATOM 4062 N N . GLN A 1 25 ? 8.589 4.092 -5.232 1.00 0.00 25 GLN A N 4
ATOM 4063 C CA . GLN A 1 25 ? 9.178 4.355 -3.930 1.00 0.00 25 GLN A CA 4
ATOM 4064 C C . GLN A 1 25 ? 9.016 5.838 -3.690 1.00 0.00 25 GLN A C 4
ATOM 4065 O O . GLN A 1 25 ? 9.929 6.620 -3.966 1.00 0.00 25 GLN A O 4
ATOM 4079 N N . THR A 1 26 ? 7.838 6.192 -3.136 1.00 0.00 26 THR A N 4
ATOM 4080 C CA . THR A 1 26 ? 7.534 7.511 -2.624 1.00 0.00 26 THR A CA 4
ATOM 4081 C C . THR A 1 26 ? 6.647 7.441 -1.344 1.00 0.00 26 THR A C 4
ATOM 4082 O O . THR A 1 26 ? 6.295 6.354 -0.887 1.00 0.00 26 THR A O 4
ATOM 4093 N N . THR A 1 27 ? 6.316 8.562 -0.718 1.00 0.00 27 THR A N 4
ATOM 4094 C CA . THR A 1 27 ? 5.454 8.677 0.451 1.00 0.00 27 THR A CA 4
ATOM 4095 C C . THR A 1 27 ? 4.400 9.741 0.142 1.00 0.00 27 THR A C 4
ATOM 4096 O O . THR A 1 27 ? 4.700 10.755 -0.486 1.00 0.00 27 THR A O 4
ATOM 4107 N N . CYS A 1 28 ? 3.179 9.505 0.597 1.00 0.00 28 CYS A N 4
ATOM 4108 C CA . CYS A 1 28 ? 1.976 10.300 0.399 1.00 0.00 28 CYS A CA 4
ATOM 4109 C C . CYS A 1 28 ? 1.481 10.920 1.693 1.00 0.00 28 CYS A C 4
ATOM 4110 O O . CYS A 1 28 ? 1.776 10.405 2.765 1.00 0.00 28 CYS A O 4
ATOM 4118 N N . THR A 1 29 ? 0.664 11.965 1.569 1.00 0.00 29 THR A N 4
ATOM 4119 C CA . THR A 1 29 ? 0.141 12.724 2.700 1.00 0.00 29 THR A CA 4
ATOM 4120 C C . THR A 1 29 ? -1.376 12.769 2.733 1.00 0.00 29 THR A C 4
ATOM 4121 O O . THR A 1 29 ? -1.995 13.314 1.826 1.00 0.00 29 THR A O 4
ATOM 4132 N N . VAL A 1 30 ? -1.953 12.253 3.825 1.00 0.00 30 VAL A N 4
ATOM 4133 C CA . VAL A 1 30 ? -3.420 12.253 4.113 1.00 0.00 30 VAL A CA 4
ATOM 4134 C C . VAL A 1 30 ? -3.700 12.174 5.640 1.00 0.00 30 VAL A C 4
ATOM 4135 O O . VAL A 1 30 ? -2.917 11.573 6.364 1.00 0.00 30 VAL A O 4
ATOM 4148 N N . ASP A 1 31 ? -4.760 12.824 6.133 1.00 0.00 31 ASP A N 4
ATOM 4149 C CA . ASP A 1 31 ? -5.270 12.827 7.532 1.00 0.00 31 ASP A CA 4
ATOM 4150 C C . ASP A 1 31 ? -4.369 13.532 8.555 1.00 0.00 31 ASP A C 4
ATOM 4151 O O . ASP A 1 31 ? -4.608 13.432 9.767 1.00 0.00 31 ASP A O 4
ATOM 4160 N N . ARG A 1 32 ? -3.404 14.329 8.074 1.00 0.00 32 ARG A N 4
ATOM 4161 C CA . ARG A 1 32 ? -2.250 14.844 8.838 1.00 0.00 32 ARG A CA 4
ATOM 4162 C C . ARG A 1 32 ? -1.252 13.715 9.211 1.00 0.00 32 ARG A C 4
ATOM 4163 O O . ARG A 1 32 ? -0.559 13.773 10.223 1.00 0.00 32 ARG A O 4
ATOM 4184 N N . LYS A 1 33 ? -1.228 12.682 8.380 1.00 0.00 33 LYS A N 4
ATOM 4185 C CA . LYS A 1 33 ? -0.370 11.525 8.421 1.00 0.00 33 LYS A CA 4
ATOM 4186 C C . LYS A 1 33 ? 0.314 11.423 7.073 1.00 0.00 33 LYS A C 4
ATOM 4187 O O . LYS A 1 33 ? -0.142 11.965 6.056 1.00 0.00 33 LYS A O 4
ATOM 4206 N N . VAL A 1 34 ? 1.380 10.658 7.063 1.00 0.00 34 VAL A N 4
ATOM 4207 C CA . VAL A 1 34 ? 2.101 10.336 5.844 1.00 0.00 34 VAL A CA 4
ATOM 4208 C C . VAL A 1 34 ? 2.295 8.833 5.806 1.00 0.00 34 VAL A C 4
ATOM 4209 O O . VAL A 1 34 ? 2.562 8.211 6.832 1.00 0.00 34 VAL A O 4
ATOM 4222 N N . TYR A 1 35 ? 2.070 8.268 4.629 1.00 0.00 35 TYR A N 4
ATOM 4223 C CA . TYR A 1 35 ? 2.063 6.844 4.328 1.00 0.00 35 TYR A CA 4
ATOM 4224 C C . TYR A 1 35 ? 3.098 6.573 3.264 1.00 0.00 35 TYR A C 4
ATOM 4225 O O . TYR A 1 35 ? 3.276 7.370 2.346 1.00 0.00 35 TYR A O 4
ATOM 4243 N N . LYS A 1 36 ? 3.762 5.427 3.338 1.00 0.00 36 LYS A N 4
ATOM 4244 C CA . LYS A 1 36 ? 4.825 5.127 2.403 1.00 0.00 36 LYS A CA 4
ATOM 4245 C C . LYS A 1 36 ? 4.295 4.225 1.292 1.00 0.00 36 LYS A C 4
ATOM 4246 O O . LYS A 1 36 ? 3.794 3.142 1.565 1.00 0.00 36 LYS A O 4
ATOM 4265 N N . THR A 1 37 ? 4.363 4.692 0.047 1.00 0.00 37 THR A N 4
ATOM 4266 C CA . THR A 1 37 ? 3.855 4.036 -1.155 1.00 0.00 37 THR A CA 4
ATOM 4267 C C . THR A 1 37 ? 4.793 2.899 -1.526 1.00 0.00 37 THR A C 4
ATOM 4268 O O . THR A 1 37 ? 5.977 2.932 -1.200 1.00 0.00 37 THR A O 4
ATOM 4279 N N . ILE A 1 38 ? 4.255 1.917 -2.235 1.00 0.00 38 ILE A N 4
ATOM 4280 C CA . ILE A 1 38 ? 5.038 0.833 -2.838 1.00 0.00 38 ILE A CA 4
ATOM 4281 C C . ILE A 1 38 ? 4.856 0.745 -4.338 1.00 0.00 38 ILE A C 4
ATOM 4282 O O . ILE A 1 38 ? 5.720 0.273 -5.065 1.00 0.00 38 ILE A O 4
ATOM 4298 N N . CYS A 1 39 ? 3.652 1.074 -4.773 1.00 0.00 39 CYS A N 4
ATOM 4299 C CA . CYS A 1 39 ? 3.208 0.815 -6.120 1.00 0.00 39 CYS A CA 4
ATOM 4300 C C . CYS A 1 39 ? 2.026 1.675 -6.430 1.00 0.00 39 CYS A C 4
ATOM 4301 O O . CYS A 1 39 ? 1.242 1.994 -5.535 1.00 0.00 39 CYS A O 4
ATOM 4309 N N . LYS A 1 40 ? 1.924 2.025 -7.703 1.00 0.00 40 LYS A N 4
ATOM 4310 C CA . LYS A 1 40 ? 0.965 2.971 -8.175 1.00 0.00 40 LYS A CA 4
ATOM 4311 C C . LYS A 1 40 ? 0.195 2.460 -9.380 1.00 0.00 40 LYS A C 4
ATOM 4312 O O . LYS A 1 40 ? 0.809 1.931 -10.297 1.00 0.00 40 LYS A O 4
ATOM 4331 N N . ARG A 1 41 ? -1.122 2.612 -9.412 1.00 0.00 41 ARG A N 4
ATOM 4332 C CA . ARG A 1 41 ? -1.866 2.418 -10.634 1.00 0.00 41 ARG A CA 4
ATOM 4333 C C . ARG A 1 41 ? -2.879 3.521 -10.794 1.00 0.00 41 ARG A C 4
ATOM 4334 O O . ARG A 1 41 ? -3.800 3.693 -10.013 1.00 0.00 41 ARG A O 4
ATOM 4355 N N . GLY A 1 42 ? -2.670 4.296 -11.824 1.00 0.00 42 GLY A N 4
ATOM 4356 C CA . GLY A 1 42 ? -3.479 5.475 -12.023 1.00 0.00 42 GLY A CA 4
ATOM 4357 C C . GLY A 1 42 ? -3.270 6.495 -10.919 1.00 0.00 42 GLY A C 4
ATOM 4358 O O . GLY A 1 42 ? -2.144 6.833 -10.559 1.00 0.00 42 GLY A O 4
ATOM 4362 N N . ASN A 1 43 ? -4.385 6.952 -10.356 1.00 0.00 43 ASN A N 4
ATOM 4363 C CA . ASN A 1 43 ? -4.379 7.850 -9.206 1.00 0.00 43 ASN A CA 4
ATOM 4364 C C . ASN A 1 43 ? -4.216 7.115 -7.844 1.00 0.00 43 ASN A C 4
ATOM 4365 O O . ASN A 1 43 ? -4.188 7.775 -6.804 1.00 0.00 43 ASN A O 4
ATOM 4376 N N . THR A 1 44 ? -4.096 5.774 -7.855 1.00 0.00 44 THR A N 4
ATOM 4377 C CA . THR A 1 44 ? -3.931 4.977 -6.614 1.00 0.00 44 THR A CA 4
ATOM 4378 C C . THR A 1 44 ? -2.476 4.595 -6.389 1.00 0.00 44 THR A C 4
ATOM 4379 O O . THR A 1 44 ? -1.709 4.416 -7.332 1.00 0.00 44 THR A O 4
ATOM 4390 N N . TYR A 1 45 ? -2.093 4.531 -5.117 1.00 0.00 45 TYR A N 4
ATOM 4391 C CA . TYR A 1 45 ? -0.802 4.373 -4.518 1.00 0.00 45 TYR A CA 4
ATOM 4392 C C . TYR A 1 45 ? -1.151 3.525 -3.323 1.00 0.00 45 TYR A C 4
ATOM 4393 O O . TYR A 1 45 ? -1.854 3.921 -2.382 1.00 0.00 45 TYR A O 4
ATOM 4411 N N . LEU A 1 46 ? -0.721 2.294 -3.419 1.00 0.00 46 LEU A N 4
ATOM 4412 C CA . LEU A 1 46 ? -0.818 1.383 -2.328 1.00 0.00 46 LEU A CA 4
ATOM 4413 C C . LEU A 1 46 ? 0.310 1.760 -1.373 1.00 0.00 46 LEU A C 4
ATOM 4414 O O . LEU A 1 46 ? 1.470 1.818 -1.792 1.00 0.00 46 LEU A O 4
ATOM 4430 N N . CYS A 1 47 ? -0.039 2.067 -0.130 1.00 0.00 47 CYS A N 4
ATOM 4431 C CA . CYS A 1 47 ? 0.877 2.537 0.896 1.00 0.00 47 CYS A CA 4
ATOM 4432 C C . CYS A 1 47 ? 0.783 1.661 2.135 1.00 0.00 47 CYS A C 4
ATOM 4433 O O . CYS A 1 47 ? -0.183 0.918 2.305 1.00 0.00 47 CYS A O 4
ATOM 4441 N N . PHE A 1 48 ? 1.760 1.789 3.021 1.00 0.00 48 PHE A N 4
ATOM 4442 C CA . PHE A 1 48 ? 1.799 1.071 4.278 1.00 0.00 48 PHE A CA 4
ATOM 4443 C C . PHE A 1 48 ? 2.188 1.978 5.440 1.00 0.00 48 PHE A C 4
ATOM 4444 O O . PHE A 1 48 ? 2.845 3.002 5.246 1.00 0.00 48 PHE A O 4
ATOM 4461 N N . ASP A 1 49 ? 1.773 1.569 6.636 1.00 0.00 49 ASP A N 4
ATOM 4462 C CA . ASP A 1 49 ? 2.386 1.996 7.898 1.00 0.00 49 ASP A CA 4
ATOM 4463 C C . ASP A 1 49 ? 3.003 0.754 8.548 1.00 0.00 49 ASP A C 4
ATOM 4464 O O . ASP A 1 49 ? 2.991 -0.348 7.999 1.00 0.00 49 ASP A O 4
ATOM 4473 N N . ASP A 1 50 ? 3.391 0.901 9.815 1.00 0.00 50 ASP A N 4
ATOM 4474 C CA . ASP A 1 50 ? 3.928 -0.176 10.631 1.00 0.00 50 ASP A CA 4
ATOM 4475 C C . ASP A 1 50 ? 2.910 -1.254 11.044 1.00 0.00 50 ASP A C 4
ATOM 4476 O O . ASP A 1 50 ? 3.267 -2.232 11.704 1.00 0.00 50 ASP A O 4
ATOM 4485 N N . THR A 1 51 ? 1.646 -1.014 10.714 1.00 0.00 51 THR A N 4
ATOM 4486 C CA . THR A 1 51 ? 0.467 -1.636 11.331 1.00 0.00 51 THR A CA 4
ATOM 4487 C C . THR A 1 51 ? -0.333 -2.454 10.335 1.00 0.00 51 THR A C 4
ATOM 4488 O O . THR A 1 51 ? -0.948 -3.453 10.699 1.00 0.00 51 THR A O 4
ATOM 4499 N N . ASN A 1 52 ? -0.369 -1.998 9.083 1.00 0.00 52 ASN A N 4
ATOM 4500 C CA . ASN A 1 52 ? -1.300 -2.310 8.024 1.00 0.00 52 ASN A CA 4
ATOM 4501 C C . ASN A 1 52 ? -1.101 -1.366 6.829 1.00 0.00 52 ASN A C 4
ATOM 4502 O O . ASN A 1 52 ? -0.322 -0.421 6.873 1.00 0.00 52 ASN A O 4
ATOM 4513 N N . LEU A 1 53 ? -1.825 -1.641 5.752 1.00 0.00 53 LEU A N 4
ATOM 4514 C CA . LEU A 1 53 ? -1.745 -0.886 4.513 1.00 0.00 53 LEU A CA 4
ATOM 4515 C C . LEU A 1 53 ? -2.912 0.050 4.319 1.00 0.00 53 LEU A C 4
ATOM 4516 O O . LEU A 1 53 ? -3.889 -0.001 5.065 1.00 0.00 53 LEU A O 4
ATOM 4532 N N . TYR A 1 54 ? -2.818 0.882 3.278 1.00 0.00 54 TYR A N 4
ATOM 4533 C CA . TYR A 1 54 ? -3.834 1.847 2.916 1.00 0.00 54 TYR A CA 4
ATOM 4534 C C . TYR A 1 54 ? -3.704 2.073 1.415 1.00 0.00 54 TYR A C 4
ATOM 4535 O O . TYR A 1 54 ? -2.591 2.270 0.934 1.00 0.00 54 TYR A O 4
ATOM 4553 N N . ALA A 1 55 ? -4.790 2.072 0.657 1.00 0.00 55 ALA A N 4
ATOM 4554 C CA . ALA A 1 55 ? -4.738 2.583 -0.713 1.00 0.00 55 ALA A CA 4
ATOM 4555 C C . ALA A 1 55 ? -5.176 4.032 -0.656 1.00 0.00 55 ALA A C 4
ATOM 4556 O O . ALA A 1 55 ? -6.364 4.283 -0.480 1.00 0.00 55 ALA A O 4
ATOM 4563 N N . ILE A 1 56 ? -4.255 4.981 -0.835 1.00 0.00 56 ILE A N 4
ATOM 4564 C CA . ILE A 1 56 ? -4.680 6.368 -1.014 1.00 0.00 56 ILE A CA 4
ATOM 4565 C C . ILE A 1 56 ? -5.043 6.513 -2.497 1.00 0.00 56 ILE A C 4
ATOM 4566 O O . ILE A 1 56 ? -4.188 6.412 -3.375 1.00 0.00 56 ILE A O 4
ATOM 4582 N N . THR A 1 57 ? -6.346 6.671 -2.752 1.00 0.00 57 THR A N 4
ATOM 4583 C CA . THR A 1 57 ? -6.910 6.891 -4.086 1.00 0.00 57 THR A CA 4
ATOM 4584 C C . THR A 1 57 ? -7.185 8.380 -4.162 1.00 0.00 57 THR A C 4
ATOM 4585 O O . THR A 1 57 ? -8.164 8.848 -3.568 1.00 0.00 57 THR A O 4
ATOM 4596 N N . GLY A 1 58 ? -6.246 9.124 -4.758 1.00 0.00 58 GLY A N 4
ATOM 4597 C CA . GLY A 1 58 ? -6.198 10.590 -4.775 1.00 0.00 58 GLY A CA 4
ATOM 4598 C C . GLY A 1 58 ? -5.916 11.204 -3.387 1.00 0.00 58 GLY A C 4
ATOM 4599 O O . GLY A 1 58 ? -4.874 11.807 -3.158 1.00 0.00 58 GLY A O 4
ATOM 4603 N N . ASP A 1 59 ? -6.865 11.005 -2.484 1.00 0.00 59 ASP A N 4
ATOM 4604 C CA . ASP A 1 59 ? -6.965 11.520 -1.107 1.00 0.00 59 ASP A CA 4
ATOM 4605 C C . ASP A 1 59 ? -7.758 10.569 -0.181 1.00 0.00 59 ASP A C 4
ATOM 4606 O O . ASP A 1 59 ? -7.745 10.692 1.043 1.00 0.00 59 ASP A O 4
ATOM 4615 N N . VAL A 1 60 ? -8.406 9.553 -0.761 1.00 0.00 60 VAL A N 4
ATOM 4616 C CA . VAL A 1 60 ? -9.239 8.562 -0.097 1.00 0.00 60 VAL A CA 4
ATOM 4617 C C . VAL A 1 60 ? -8.317 7.555 0.547 1.00 0.00 60 VAL A C 4
ATOM 4618 O O . VAL A 1 60 ? -7.828 6.658 -0.126 1.00 0.00 60 VAL A O 4
ATOM 4631 N N . VAL A 1 61 ? -8.073 7.725 1.835 1.00 0.00 61 VAL A N 4
ATOM 4632 C CA . VAL A 1 61 ? -7.289 6.792 2.637 1.00 0.00 61 VAL A CA 4
ATOM 4633 C C . VAL A 1 61 ? -8.090 5.537 2.953 1.00 0.00 61 VAL A C 4
ATOM 4634 O O . VAL A 1 61 ? -8.898 5.487 3.884 1.00 0.00 61 VAL A O 4
ATOM 4647 N N . LEU A 1 62 ? -7.874 4.507 2.131 1.00 0.00 62 LEU A N 4
ATOM 4648 C CA . LEU A 1 62 ? -8.518 3.220 2.308 1.00 0.00 62 LEU A CA 4
ATOM 4649 C C . LEU A 1 62 ? -7.604 2.294 3.094 1.00 0.00 62 LEU A C 4
ATOM 4650 O O . LEU A 1 62 ? -6.913 1.447 2.551 1.00 0.00 62 LEU A O 4
ATOM 4666 N N . LYS A 1 63 ? -7.722 2.453 4.408 1.00 0.00 63 LYS A N 4
ATOM 4667 C CA . LYS A 1 63 ? -7.136 1.624 5.470 1.00 0.00 63 LYS A CA 4
ATOM 4668 C C . LYS A 1 63 ? -7.556 0.152 5.332 1.00 0.00 63 LYS A C 4
ATOM 4669 O O . LYS A 1 63 ? -8.746 -0.172 5.327 1.00 0.00 63 LYS A O 4
ATOM 4688 N N . PHE A 1 64 ? -6.595 -0.756 5.250 1.00 0.00 64 PHE A N 4
ATOM 4689 C CA . PHE A 1 64 ? -6.812 -2.195 5.234 1.00 0.00 64 PHE A CA 4
ATOM 4690 C C . PHE A 1 64 ? -6.726 -2.789 6.649 1.00 0.00 64 PHE A C 4
ATOM 4691 O O . PHE A 1 64 ? -5.739 -2.583 7.346 1.00 0.00 64 PHE A O 4
ATOM 4708 N N . ALA A 1 65 ? -7.687 -3.625 7.035 1.00 0.00 65 ALA A N 4
ATOM 4709 C CA . ALA A 1 65 ? -7.645 -4.393 8.286 1.00 0.00 65 ALA A CA 4
ATOM 4710 C C . ALA A 1 65 ? -6.547 -5.467 8.342 1.00 0.00 65 ALA A C 4
ATOM 4711 O O . ALA A 1 65 ? -6.590 -6.342 9.211 1.00 0.00 65 ALA A O 4
ATOM 4718 N N . THR A 1 66 ? -5.632 -5.535 7.372 1.00 0.00 66 THR A N 4
ATOM 4719 C CA . THR A 1 66 ? -4.637 -6.578 7.236 1.00 0.00 66 THR A CA 4
ATOM 4720 C C . THR A 1 66 ? -3.631 -6.017 6.288 1.00 0.00 66 THR A C 4
ATOM 4721 O O . THR A 1 66 ? -3.830 -5.012 5.608 1.00 0.00 66 THR A O 4
ATOM 4732 N N . VAL A 1 67 ? -2.618 -6.819 6.127 1.00 0.00 67 VAL A N 4
ATOM 4733 C CA . VAL A 1 67 ? -1.691 -6.626 5.069 1.00 0.00 67 VAL A CA 4
ATOM 4734 C C . VAL A 1 67 ? -2.158 -7.291 3.766 1.00 0.00 67 VAL A C 4
ATOM 4735 O O . VAL A 1 67 ? -2.155 -6.677 2.710 1.00 0.00 67 VAL A O 4
ATOM 4748 N N . SER A 1 68 ? -2.614 -8.541 3.847 1.00 0.00 68 SER A N 4
ATOM 4749 C CA . SER A 1 68 ? -3.054 -9.344 2.692 1.00 0.00 68 SER A CA 4
ATOM 4750 C C . SER A 1 68 ? -4.273 -8.753 1.985 1.00 0.00 68 SER A C 4
ATOM 4751 O O . SER A 1 68 ? -4.541 -9.096 0.833 1.00 0.00 68 SER A O 4
ATOM 4759 N N . LYS A 1 69 ? -5.002 -7.824 2.629 1.00 0.00 69 LYS A N 4
ATOM 4760 C CA . LYS A 1 69 ? -6.075 -7.098 1.961 1.00 0.00 69 LYS A CA 4
ATOM 4761 C C . LYS A 1 69 ? -5.547 -6.325 0.756 1.00 0.00 69 LYS A C 4
ATOM 4762 O O . LYS A 1 69 ? -6.074 -6.456 -0.340 1.00 0.00 69 LYS A O 4
ATOM 4781 N N . ALA A 1 70 ? -4.460 -5.576 0.962 1.00 0.00 70 ALA A N 4
ATOM 4782 C CA . ALA A 1 70 ? -3.749 -4.859 -0.092 1.00 0.00 70 ALA A CA 4
ATOM 4783 C C . ALA A 1 70 ? -3.290 -5.734 -1.282 1.00 0.00 70 ALA A C 4
ATOM 4784 O O . ALA A 1 70 ? -3.216 -5.244 -2.405 1.00 0.00 70 ALA A O 4
ATOM 4791 N N . ARG A 1 71 ? -3.070 -7.035 -1.068 1.00 0.00 71 ARG A N 4
ATOM 4792 C CA . ARG A 1 71 ? -2.673 -7.993 -2.119 1.00 0.00 71 ARG A CA 4
ATOM 4793 C C . ARG A 1 71 ? -3.819 -8.309 -3.068 1.00 0.00 71 ARG A C 4
ATOM 4794 O O . ARG A 1 71 ? -3.620 -8.411 -4.276 1.00 0.00 71 ARG A O 4
ATOM 4815 N N . ALA A 1 72 ? -5.009 -8.440 -2.479 1.00 0.00 72 ALA A N 4
ATOM 4816 C CA . ALA A 1 72 ? -6.268 -8.582 -3.178 1.00 0.00 72 ALA A CA 4
ATOM 4817 C C . ALA A 1 72 ? -6.771 -7.237 -3.759 1.00 0.00 72 ALA A C 4
ATOM 4818 O O . ALA A 1 72 ? -7.342 -7.248 -4.836 1.00 0.00 72 ALA A O 4
ATOM 4825 N N . TYR A 1 73 ? -6.393 -6.082 -3.181 1.00 0.00 73 TYR A N 4
ATOM 4826 C CA . TYR A 1 73 ? -6.703 -4.746 -3.740 1.00 0.00 73 TYR A CA 4
ATOM 4827 C C . TYR A 1 73 ? -6.030 -4.552 -5.118 1.00 0.00 73 TYR A C 4
ATOM 4828 O O . TYR A 1 73 ? -6.621 -4.087 -6.075 1.00 0.00 73 TYR A O 4
ATOM 4846 N N . LEU A 1 74 ? -4.740 -4.988 -5.157 1.00 0.00 74 LEU A N 4
ATOM 4847 C CA . LEU A 1 74 ? -3.918 -4.976 -6.291 1.00 0.00 74 LEU A CA 4
ATOM 4848 C C . LEU A 1 74 ? -4.526 -5.652 -7.471 1.00 0.00 74 LEU A C 4
ATOM 4849 O O . LEU A 1 74 ? -4.312 -5.197 -8.574 1.00 0.00 74 LEU A O 4
ATOM 4865 N N . GLU A 1 75 ? -5.226 -6.747 -7.260 1.00 0.00 75 GLU A N 4
ATOM 4866 C CA . GLU A 1 75 ? -5.787 -7.493 -8.406 1.00 0.00 75 GLU A CA 4
ATOM 4867 C C . GLU A 1 75 ? -7.276 -7.129 -8.582 1.00 0.00 75 GLU A C 4
ATOM 4868 O O . GLU A 1 75 ? -7.776 -7.354 -9.700 1.00 0.00 75 GLU A O 4
ATOM 4880 N N . THR A 1 76 ? -7.951 -6.525 -7.592 1.00 0.00 76 THR A N 4
ATOM 4881 C CA . THR A 1 76 ? -9.400 -6.292 -7.555 1.00 0.00 76 THR A CA 4
ATOM 4882 C C . THR A 1 76 ? -9.725 -4.906 -7.026 1.00 0.00 76 THR A C 4
ATOM 4883 O O . THR A 1 76 ? -9.535 -4.579 -5.860 1.00 0.00 76 THR A O 4
ATOM 4894 N N . LYS A 1 77 ? -10.311 -4.175 -7.975 1.00 0.00 77 LYS A N 4
ATOM 4895 C CA . LYS A 1 77 ? -10.825 -2.801 -8.017 1.00 0.00 77 LYS A CA 4
ATOM 4896 C C . LYS A 1 77 ? -11.995 -2.474 -7.064 1.00 0.00 77 LYS A C 4
ATOM 4897 O O . LYS A 1 77 ? -11.872 -1.475 -6.322 1.00 0.00 77 LYS A O 4
ATOM 4917 N N . SER A 1 1 ? 4.740 -9.087 14.210 1.00 0.00 1 SER A N 5
ATOM 4918 C CA . SER A 1 1 ? 4.833 -7.905 15.060 1.00 0.00 1 SER A CA 5
ATOM 4919 C C . SER A 1 1 ? 4.525 -6.650 14.253 1.00 0.00 1 SER A C 5
ATOM 4920 O O . SER A 1 1 ? 3.352 -6.317 14.117 1.00 0.00 1 SER A O 5
ATOM 4929 N N . HIS A 1 2 ? 5.503 -5.972 13.635 1.00 0.00 2 HIS A N 5
ATOM 4930 C CA . HIS A 1 2 ? 5.286 -4.712 12.881 1.00 0.00 2 HIS A CA 5
ATOM 4931 C C . HIS A 1 2 ? 5.720 -4.860 11.392 1.00 0.00 2 HIS A C 5
ATOM 4932 O O . HIS A 1 2 ? 4.999 -5.475 10.598 1.00 0.00 2 HIS A O 5
ATOM 4946 N N . MET A 1 3 ? 7.003 -4.571 11.117 1.00 0.00 3 MET A N 5
ATOM 4947 C CA . MET A 1 3 ? 7.841 -4.991 9.975 1.00 0.00 3 MET A CA 5
ATOM 4948 C C . MET A 1 3 ? 7.947 -6.527 9.832 1.00 0.00 3 MET A C 5
ATOM 4949 O O . MET A 1 3 ? 8.985 -7.027 9.406 1.00 0.00 3 MET A O 5
ATOM 4963 N N . THR A 1 4 ? 6.918 -7.289 10.248 1.00 0.00 4 THR A N 5
ATOM 4964 C CA . THR A 1 4 ? 6.854 -8.726 9.996 1.00 0.00 4 THR A CA 5
ATOM 4965 C C . THR A 1 4 ? 6.029 -9.024 8.763 1.00 0.00 4 THR A C 5
ATOM 4966 O O . THR A 1 4 ? 6.631 -9.263 7.723 1.00 0.00 4 THR A O 5
ATOM 4977 N N . ALA A 1 5 ? 4.706 -8.863 8.776 1.00 0.00 5 ALA A N 5
ATOM 4978 C CA . ALA A 1 5 ? 3.864 -9.177 7.626 1.00 0.00 5 ALA A CA 5
ATOM 4979 C C . ALA A 1 5 ? 3.773 -8.000 6.640 1.00 0.00 5 ALA A C 5
ATOM 4980 O O . ALA A 1 5 ? 3.699 -8.192 5.441 1.00 0.00 5 ALA A O 5
ATOM 4987 N N . VAL A 1 6 ? 3.760 -6.784 7.160 1.00 0.00 6 VAL A N 5
ATOM 4988 C CA . VAL A 1 6 ? 3.700 -5.532 6.392 1.00 0.00 6 VAL A CA 5
ATOM 4989 C C . VAL A 1 6 ? 4.962 -5.386 5.548 1.00 0.00 6 VAL A C 5
ATOM 4990 O O . VAL A 1 6 ? 4.897 -4.918 4.414 1.00 0.00 6 VAL A O 5
ATOM 5003 N N . GLN A 1 7 ? 6.103 -5.838 6.076 1.00 0.00 7 GLN A N 5
ATOM 5004 C CA . GLN A 1 7 ? 7.395 -5.827 5.401 1.00 0.00 7 GLN A CA 5
ATOM 5005 C C . GLN A 1 7 ? 7.386 -6.798 4.231 1.00 0.00 7 GLN A C 5
ATOM 5006 O O . GLN A 1 7 ? 7.629 -6.390 3.112 1.00 0.00 7 GLN A O 5
ATOM 5020 N N . ASP A 1 8 ? 7.079 -8.051 4.538 1.00 0.00 8 ASP A N 5
ATOM 5021 C CA . ASP A 1 8 ? 6.928 -9.221 3.681 1.00 0.00 8 ASP A CA 5
ATOM 5022 C C . ASP A 1 8 ? 6.042 -8.931 2.467 1.00 0.00 8 ASP A C 5
ATOM 5023 O O . ASP A 1 8 ? 6.510 -9.013 1.330 1.00 0.00 8 ASP A O 5
ATOM 5032 N N . PHE A 1 9 ? 4.807 -8.492 2.701 1.00 0.00 9 PHE A N 5
ATOM 5033 C CA . PHE A 1 9 ? 3.931 -7.989 1.645 1.00 0.00 9 PHE A CA 5
ATOM 5034 C C . PHE A 1 9 ? 4.606 -6.865 0.867 1.00 0.00 9 PHE A C 5
ATOM 5035 O O . PHE A 1 9 ? 4.606 -6.879 -0.361 1.00 0.00 9 PHE A O 5
ATOM 5052 N N . VAL A 1 10 ? 5.190 -5.883 1.567 1.00 0.00 10 VAL A N 5
ATOM 5053 C CA . VAL A 1 10 ? 5.874 -4.773 0.882 1.00 0.00 10 VAL A CA 5
ATOM 5054 C C . VAL A 1 10 ? 6.936 -5.256 -0.112 1.00 0.00 10 VAL A C 5
ATOM 5055 O O . VAL A 1 10 ? 6.825 -4.887 -1.274 1.00 0.00 10 VAL A O 5
ATOM 5068 N N . VAL A 1 11 ? 7.842 -6.162 0.284 1.00 0.00 11 VAL A N 5
ATOM 5069 C CA . VAL A 1 11 ? 8.843 -6.789 -0.614 1.00 0.00 11 VAL A CA 5
ATOM 5070 C C . VAL A 1 11 ? 8.309 -7.660 -1.750 1.00 0.00 11 VAL A C 5
ATOM 5071 O O . VAL A 1 11 ? 9.009 -7.886 -2.735 1.00 0.00 11 VAL A O 5
ATOM 5084 N N . ASP A 1 12 ? 7.072 -8.131 -1.640 1.00 0.00 12 ASP A N 5
ATOM 5085 C CA . ASP A 1 12 ? 6.359 -8.798 -2.749 1.00 0.00 12 ASP A CA 5
ATOM 5086 C C . ASP A 1 12 ? 6.098 -7.809 -3.911 1.00 0.00 12 ASP A C 5
ATOM 5087 O O . ASP A 1 12 ? 6.524 -8.044 -5.040 1.00 0.00 12 ASP A O 5
ATOM 5096 N N . ILE A 1 13 ? 5.534 -6.627 -3.623 1.00 0.00 13 ILE A N 5
ATOM 5097 C CA . ILE A 1 13 ? 5.271 -5.503 -4.556 1.00 0.00 13 ILE A CA 5
ATOM 5098 C C . ILE A 1 13 ? 6.610 -4.835 -4.940 1.00 0.00 13 ILE A C 5
ATOM 5099 O O . ILE A 1 13 ? 6.718 -4.316 -6.047 1.00 0.00 13 ILE A O 5
ATOM 5115 N N . LEU A 1 14 ? 7.636 -4.907 -4.093 1.00 0.00 14 LEU A N 5
ATOM 5116 C CA . LEU A 1 14 ? 8.920 -4.234 -4.276 1.00 0.00 14 LEU A CA 5
ATOM 5117 C C . LEU A 1 14 ? 9.912 -4.963 -5.204 1.00 0.00 14 LEU A C 5
ATOM 5118 O O . LEU A 1 14 ? 10.620 -4.304 -5.977 1.00 0.00 14 LEU A O 5
ATOM 5134 N N . LEU A 1 15 ? 10.095 -6.285 -5.008 1.00 0.00 15 LEU A N 5
ATOM 5135 C CA . LEU A 1 15 ? 11.092 -7.074 -5.751 1.00 0.00 15 LEU A CA 5
ATOM 5136 C C . LEU A 1 15 ? 10.458 -8.020 -6.770 1.00 0.00 15 LEU A C 5
ATOM 5137 O O . LEU A 1 15 ? 10.892 -8.063 -7.919 1.00 0.00 15 LEU A O 5
ATOM 5153 N N . ASN A 1 16 ? 9.415 -8.740 -6.370 1.00 0.00 16 ASN A N 5
ATOM 5154 C CA . ASN A 1 16 ? 8.645 -9.605 -7.277 1.00 0.00 16 ASN A CA 5
ATOM 5155 C C . ASN A 1 16 ? 7.709 -8.760 -8.177 1.00 0.00 16 ASN A C 5
ATOM 5156 O O . ASN A 1 16 ? 7.188 -9.259 -9.185 1.00 0.00 16 ASN A O 5
ATOM 5167 N N . GLY A 1 17 ? 7.435 -7.511 -7.745 1.00 0.00 17 GLY A N 5
ATOM 5168 C CA . GLY A 1 17 ? 6.450 -6.634 -8.364 1.00 0.00 17 GLY A CA 5
ATOM 5169 C C . GLY A 1 17 ? 5.014 -6.986 -7.976 1.00 0.00 17 GLY A C 5
ATOM 5170 O O . GLY A 1 17 ? 4.688 -8.023 -7.382 1.00 0.00 17 GLY A O 5
ATOM 5174 N N . ALA A 1 18 ? 4.145 -6.065 -8.370 1.00 0.00 18 ALA A N 5
ATOM 5175 C CA . ALA A 1 18 ? 2.716 -6.254 -8.397 1.00 0.00 18 ALA A CA 5
ATOM 5176 C C . ALA A 1 18 ? 2.226 -6.932 -9.698 1.00 0.00 18 ALA A C 5
ATOM 5177 O O . ALA A 1 18 ? 2.968 -7.285 -10.621 1.00 0.00 18 ALA A O 5
ATOM 5184 N N . ARG A 1 19 ? 0.899 -6.972 -9.777 1.00 0.00 19 ARG A N 5
ATOM 5185 C CA . ARG A 1 19 ? 0.070 -6.693 -10.964 1.00 0.00 19 ARG A CA 5
ATOM 5186 C C . ARG A 1 19 ? 0.524 -5.447 -11.712 1.00 0.00 19 ARG A C 5
ATOM 5187 O O . ARG A 1 19 ? 1.624 -4.932 -11.569 1.00 0.00 19 ARG A O 5
ATOM 5208 N N . ASP A 1 20 ? -0.366 -4.990 -12.563 1.00 0.00 20 ASP A N 5
ATOM 5209 C CA . ASP A 1 20 ? -0.316 -3.787 -13.357 1.00 0.00 20 ASP A CA 5
ATOM 5210 C C . ASP A 1 20 ? 0.099 -2.491 -12.620 1.00 0.00 20 ASP A C 5
ATOM 5211 O O . ASP A 1 20 ? 0.239 -1.458 -13.283 1.00 0.00 20 ASP A O 5
ATOM 5220 N N . TRP A 1 21 ? 0.302 -2.515 -11.293 1.00 0.00 21 TRP A N 5
ATOM 5221 C CA . TRP A 1 21 ? 0.860 -1.400 -10.552 1.00 0.00 21 TRP A CA 5
ATOM 5222 C C . TRP A 1 21 ? 2.326 -1.100 -10.932 1.00 0.00 21 TRP A C 5
ATOM 5223 O O . TRP A 1 21 ? 3.159 -1.971 -11.185 1.00 0.00 21 TRP A O 5
ATOM 5244 N N . ASP A 1 22 ? 2.615 0.195 -10.967 1.00 0.00 22 ASP A N 5
ATOM 5245 C CA . ASP A 1 22 ? 3.903 0.813 -11.246 1.00 0.00 22 ASP A CA 5
ATOM 5246 C C . ASP A 1 22 ? 4.624 1.067 -9.927 1.00 0.00 22 ASP A C 5
ATOM 5247 O O . ASP A 1 22 ? 4.012 1.443 -8.934 1.00 0.00 22 ASP A O 5
ATOM 5256 N N . VAL A 1 23 ? 5.925 0.813 -9.879 1.00 0.00 23 VAL A N 5
ATOM 5257 C CA . VAL A 1 23 ? 6.554 0.377 -8.627 1.00 0.00 23 VAL A CA 5
ATOM 5258 C C . VAL A 1 23 ? 7.359 1.547 -8.149 1.00 0.00 23 VAL A C 5
ATOM 5259 O O . VAL A 1 23 ? 8.435 1.872 -8.648 1.00 0.00 23 VAL A O 5
ATOM 5272 N N . LEU A 1 24 ? 6.732 2.193 -7.187 1.00 0.00 24 LEU A N 5
ATOM 5273 C CA . LEU A 1 24 ? 7.117 3.466 -6.653 1.00 0.00 24 LEU A CA 5
ATOM 5274 C C . LEU A 1 24 ? 7.294 3.284 -5.167 1.00 0.00 24 LEU A C 5
ATOM 5275 O O . LEU A 1 24 ? 6.375 3.398 -4.348 1.00 0.00 24 LEU A O 5
ATOM 5291 N N . GLN A 1 25 ? 8.567 3.167 -4.843 1.00 0.00 25 GLN A N 5
ATOM 5292 C CA . GLN A 1 25 ? 9.020 3.484 -3.517 1.00 0.00 25 GLN A CA 5
ATOM 5293 C C . GLN A 1 25 ? 9.023 4.977 -3.407 1.00 0.00 25 GLN A C 5
ATOM 5294 O O . GLN A 1 25 ? 9.994 5.627 -3.797 1.00 0.00 25 GLN A O 5
ATOM 5308 N N . THR A 1 26 ? 7.931 5.478 -2.854 1.00 0.00 26 THR A N 5
ATOM 5309 C CA . THR A 1 26 ? 7.911 6.831 -2.380 1.00 0.00 26 THR A CA 5
ATOM 5310 C C . THR A 1 26 ? 7.087 6.955 -1.095 1.00 0.00 26 THR A C 5
ATOM 5311 O O . THR A 1 26 ? 6.784 5.929 -0.469 1.00 0.00 26 THR A O 5
ATOM 5322 N N . THR A 1 27 ? 6.777 8.166 -0.635 1.00 0.00 27 THR A N 5
ATOM 5323 C CA . THR A 1 27 ? 5.928 8.444 0.522 1.00 0.00 27 THR A CA 5
ATOM 5324 C C . THR A 1 27 ? 4.865 9.430 0.045 1.00 0.00 27 THR A C 5
ATOM 5325 O O . THR A 1 27 ? 5.128 10.350 -0.722 1.00 0.00 27 THR A O 5
ATOM 5336 N N . CYS A 1 28 ? 3.642 9.216 0.514 1.00 0.00 28 CYS A N 5
ATOM 5337 C CA . CYS A 1 28 ? 2.441 10.004 0.293 1.00 0.00 28 CYS A CA 5
ATOM 5338 C C . CYS A 1 28 ? 1.986 10.724 1.562 1.00 0.00 28 CYS A C 5
ATOM 5339 O O . CYS A 1 28 ? 2.325 10.270 2.640 1.00 0.00 28 CYS A O 5
ATOM 5347 N N . THR A 1 29 ? 1.161 11.763 1.440 1.00 0.00 29 THR A N 5
ATOM 5348 C CA . THR A 1 29 ? 0.491 12.426 2.562 1.00 0.00 29 THR A CA 5
ATOM 5349 C C . THR A 1 29 ? -1.015 12.498 2.406 1.00 0.00 29 THR A C 5
ATOM 5350 O O . THR A 1 29 ? -1.481 13.038 1.409 1.00 0.00 29 THR A O 5
ATOM 5361 N N . VAL A 1 30 ? -1.741 11.983 3.388 1.00 0.00 30 VAL A N 5
ATOM 5362 C CA . VAL A 1 30 ? -3.226 12.111 3.439 1.00 0.00 30 VAL A CA 5
ATOM 5363 C C . VAL A 1 30 ? -3.691 12.124 4.892 1.00 0.00 30 VAL A C 5
ATOM 5364 O O . VAL A 1 30 ? -3.067 11.475 5.718 1.00 0.00 30 VAL A O 5
ATOM 5377 N N . ASP A 1 31 ? -4.788 12.851 5.214 1.00 0.00 31 ASP A N 5
ATOM 5378 C CA . ASP A 1 31 ? -5.514 12.858 6.504 1.00 0.00 31 ASP A CA 5
ATOM 5379 C C . ASP A 1 31 ? -4.552 13.177 7.713 1.00 0.00 31 ASP A C 5
ATOM 5380 O O . ASP A 1 31 ? -4.680 12.584 8.772 1.00 0.00 31 ASP A O 5
ATOM 5389 N N . ARG A 1 32 ? -3.595 14.077 7.457 1.00 0.00 32 ARG A N 5
ATOM 5390 C CA . ARG A 1 32 ? -2.698 14.680 8.389 1.00 0.00 32 ARG A CA 5
ATOM 5391 C C . ARG A 1 32 ? -1.724 13.609 8.882 1.00 0.00 32 ARG A C 5
ATOM 5392 O O . ARG A 1 32 ? -1.153 13.732 9.944 1.00 0.00 32 ARG A O 5
ATOM 5413 N N . LYS A 1 33 ? -1.477 12.559 8.051 1.00 0.00 33 LYS A N 5
ATOM 5414 C CA . LYS A 1 33 ? -0.526 11.510 8.212 1.00 0.00 33 LYS A CA 5
ATOM 5415 C C . LYS A 1 33 ? 0.175 11.293 6.851 1.00 0.00 33 LYS A C 5
ATOM 5416 O O . LYS A 1 33 ? -0.392 11.491 5.782 1.00 0.00 33 LYS A O 5
ATOM 5435 N N . VAL A 1 34 ? 1.442 10.902 6.906 1.00 0.00 34 VAL A N 5
ATOM 5436 C CA . VAL A 1 34 ? 2.189 10.378 5.735 1.00 0.00 34 VAL A CA 5
ATOM 5437 C C . VAL A 1 34 ? 2.203 8.841 5.746 1.00 0.00 34 VAL A C 5
ATOM 5438 O O . VAL A 1 34 ? 2.254 8.241 6.813 1.00 0.00 34 VAL A O 5
ATOM 5451 N N . TYR A 1 35 ? 2.211 8.215 4.573 1.00 0.00 35 TYR A N 5
ATOM 5452 C CA . TYR A 1 35 ? 2.259 6.771 4.348 1.00 0.00 35 TYR A CA 5
ATOM 5453 C C . TYR A 1 35 ? 3.232 6.407 3.241 1.00 0.00 35 TYR A C 5
ATOM 5454 O O . TYR A 1 35 ? 3.260 7.010 2.169 1.00 0.00 35 TYR A O 5
ATOM 5472 N N . LYS A 1 36 ? 3.988 5.344 3.461 1.00 0.00 36 LYS A N 5
ATOM 5473 C CA . LYS A 1 36 ? 5.040 4.957 2.529 1.00 0.00 36 LYS A CA 5
ATOM 5474 C C . LYS A 1 36 ? 4.473 4.035 1.435 1.00 0.00 36 LYS A C 5
ATOM 5475 O O . LYS A 1 36 ? 3.902 3.009 1.772 1.00 0.00 36 LYS A O 5
ATOM 5494 N N . THR A 1 37 ? 4.567 4.408 0.159 1.00 0.00 37 THR A N 5
ATOM 5495 C CA . THR A 1 37 ? 3.991 3.723 -0.998 1.00 0.00 37 THR A CA 5
ATOM 5496 C C . THR A 1 37 ? 4.950 2.669 -1.485 1.00 0.00 37 THR A C 5
ATOM 5497 O O . THR A 1 37 ? 6.162 2.827 -1.396 1.00 0.00 37 THR A O 5
ATOM 5508 N N . ILE A 1 38 ? 4.382 1.626 -2.063 1.00 0.00 38 ILE A N 5
ATOM 5509 C CA . ILE A 1 38 ? 5.135 0.599 -2.787 1.00 0.00 38 ILE A CA 5
ATOM 5510 C C . ILE A 1 38 ? 4.947 0.706 -4.282 1.00 0.00 38 ILE A C 5
ATOM 5511 O O . ILE A 1 38 ? 5.890 0.532 -5.054 1.00 0.00 38 ILE A O 5
ATOM 5527 N N . CYS A 1 39 ? 3.692 0.927 -4.657 1.00 0.00 39 CYS A N 5
ATOM 5528 C CA . CYS A 1 39 ? 3.235 0.894 -6.014 1.00 0.00 39 CYS A CA 5
ATOM 5529 C C . CYS A 1 39 ? 2.113 1.873 -6.143 1.00 0.00 39 CYS A C 5
ATOM 5530 O O . CYS A 1 39 ? 1.279 1.983 -5.241 1.00 0.00 39 CYS A O 5
ATOM 5538 N N . LYS A 1 40 ? 2.075 2.500 -7.303 1.00 0.00 40 LYS A N 5
ATOM 5539 C CA . LYS A 1 40 ? 0.871 3.121 -7.774 1.00 0.00 40 LYS A CA 5
ATOM 5540 C C . LYS A 1 40 ? 0.120 2.309 -8.805 1.00 0.00 40 LYS A C 5
ATOM 5541 O O . LYS A 1 40 ? 0.695 1.530 -9.556 1.00 0.00 40 LYS A O 5
ATOM 5560 N N . ARG A 1 41 ? -1.168 2.592 -8.962 1.00 0.00 41 ARG A N 5
ATOM 5561 C CA . ARG A 1 41 ? -1.770 2.521 -10.279 1.00 0.00 41 ARG A CA 5
ATOM 5562 C C . ARG A 1 41 ? -2.610 3.767 -10.556 1.00 0.00 41 ARG A C 5
ATOM 5563 O O . ARG A 1 41 ? -3.584 4.067 -9.888 1.00 0.00 41 ARG A O 5
ATOM 5584 N N . GLY A 1 42 ? -2.195 4.526 -11.544 1.00 0.00 42 GLY A N 5
ATOM 5585 C CA . GLY A 1 42 ? -2.881 5.766 -11.891 1.00 0.00 42 GLY A CA 5
ATOM 5586 C C . GLY A 1 42 ? -2.839 6.769 -10.756 1.00 0.00 42 GLY A C 5
ATOM 5587 O O . GLY A 1 42 ? -1.761 7.094 -10.256 1.00 0.00 42 GLY A O 5
ATOM 5591 N N . ASN A 1 43 ? -4.016 7.221 -10.308 1.00 0.00 43 ASN A N 5
ATOM 5592 C CA . ASN A 1 43 ? -4.174 8.174 -9.197 1.00 0.00 43 ASN A CA 5
ATOM 5593 C C . ASN A 1 43 ? -4.051 7.528 -7.805 1.00 0.00 43 ASN A C 5
ATOM 5594 O O . ASN A 1 43 ? -4.419 8.135 -6.800 1.00 0.00 43 ASN A O 5
ATOM 5605 N N . THR A 1 44 ? -3.669 6.246 -7.772 1.00 0.00 44 THR A N 5
ATOM 5606 C CA . THR A 1 44 ? -3.639 5.440 -6.527 1.00 0.00 44 THR A CA 5
ATOM 5607 C C . THR A 1 44 ? -2.291 4.849 -6.220 1.00 0.00 44 THR A C 5
ATOM 5608 O O . THR A 1 44 ? -1.553 4.600 -7.145 1.00 0.00 44 THR A O 5
ATOM 5619 N N . TYR A 1 45 ? -1.956 4.699 -4.940 1.00 0.00 45 TYR A N 5
ATOM 5620 C CA . TYR A 1 45 ? -0.662 4.494 -4.350 1.00 0.00 45 TYR A CA 5
ATOM 5621 C C . TYR A 1 45 ? -0.992 3.709 -3.118 1.00 0.00 45 TYR A C 5
ATOM 5622 O O . TYR A 1 45 ? -1.675 4.178 -2.201 1.00 0.00 45 TYR A O 5
ATOM 5640 N N . LEU A 1 46 ? -0.588 2.470 -3.151 1.00 0.00 46 LEU A N 5
ATOM 5641 C CA . LEU A 1 46 ? -0.811 1.573 -2.076 1.00 0.00 46 LEU A CA 5
ATOM 5642 C C . LEU A 1 46 ? 0.360 1.701 -1.125 1.00 0.00 46 LEU A C 5
ATOM 5643 O O . LEU A 1 46 ? 1.500 1.500 -1.533 1.00 0.00 46 LEU A O 5
ATOM 5659 N N . CYS A 1 47 ? 0.070 2.087 0.106 1.00 0.00 47 CYS A N 5
ATOM 5660 C CA . CYS A 1 47 ? 1.055 2.444 1.115 1.00 0.00 47 CYS A CA 5
ATOM 5661 C C . CYS A 1 47 ? 0.918 1.596 2.384 1.00 0.00 47 CYS A C 5
ATOM 5662 O O . CYS A 1 47 ? 0.001 0.777 2.499 1.00 0.00 47 CYS A O 5
ATOM 5670 N N . PHE A 1 48 ? 1.828 1.801 3.350 1.00 0.00 48 PHE A N 5
ATOM 5671 C CA . PHE A 1 48 ? 1.911 1.022 4.586 1.00 0.00 48 PHE A CA 5
ATOM 5672 C C . PHE A 1 48 ? 2.229 1.817 5.853 1.00 0.00 48 PHE A C 5
ATOM 5673 O O . PHE A 1 48 ? 2.731 2.937 5.765 1.00 0.00 48 PHE A O 5
ATOM 5690 N N . ASP A 1 49 ? 1.944 1.186 6.992 1.00 0.00 49 ASP A N 5
ATOM 5691 C CA . ASP A 1 49 ? 2.411 1.648 8.311 1.00 0.00 49 ASP A CA 5
ATOM 5692 C C . ASP A 1 49 ? 2.944 0.435 9.109 1.00 0.00 49 ASP A C 5
ATOM 5693 O O . ASP A 1 49 ? 3.469 -0.533 8.566 1.00 0.00 49 ASP A O 5
ATOM 5702 N N . ASP A 1 50 ? 2.791 0.458 10.437 1.00 0.00 50 ASP A N 5
ATOM 5703 C CA . ASP A 1 50 ? 3.322 -0.617 11.292 1.00 0.00 50 ASP A CA 5
ATOM 5704 C C . ASP A 1 50 ? 2.535 -1.928 11.230 1.00 0.00 50 ASP A C 5
ATOM 5705 O O . ASP A 1 50 ? 3.100 -3.012 11.410 1.00 0.00 50 ASP A O 5
ATOM 5714 N N . THR A 1 51 ? 1.226 -1.816 10.990 1.00 0.00 51 THR A N 5
ATOM 5715 C CA . THR A 1 51 ? 0.279 -2.897 11.294 1.00 0.00 51 THR A CA 5
ATOM 5716 C C . THR A 1 51 ? -0.306 -3.513 10.037 1.00 0.00 51 THR A C 5
ATOM 5717 O O . THR A 1 51 ? -0.872 -4.609 10.105 1.00 0.00 51 THR A O 5
ATOM 5728 N N . ASN A 1 52 ? -0.208 -2.806 8.903 1.00 0.00 52 ASN A N 5
ATOM 5729 C CA . ASN A 1 52 ? -1.074 -2.923 7.766 1.00 0.00 52 ASN A CA 5
ATOM 5730 C C . ASN A 1 52 ? -0.824 -1.750 6.803 1.00 0.00 52 ASN A C 5
ATOM 5731 O O . ASN A 1 52 ? 0.161 -1.018 6.888 1.00 0.00 52 ASN A O 5
ATOM 5742 N N . LEU A 1 53 ? -1.745 -1.632 5.859 1.00 0.00 53 LEU A N 5
ATOM 5743 C CA . LEU A 1 53 ? -1.636 -0.975 4.588 1.00 0.00 53 LEU A CA 5
ATOM 5744 C C . LEU A 1 53 ? -2.838 -0.080 4.391 1.00 0.00 53 LEU A C 5
ATOM 5745 O O . LEU A 1 53 ? -3.870 -0.259 5.046 1.00 0.00 53 LEU A O 5
ATOM 5761 N N . TYR A 1 54 ? -2.717 0.850 3.456 1.00 0.00 54 TYR A N 5
ATOM 5762 C CA . TYR A 1 54 ? -3.759 1.792 3.134 1.00 0.00 54 TYR A CA 5
ATOM 5763 C C . TYR A 1 54 ? -3.684 2.080 1.639 1.00 0.00 54 TYR A C 5
ATOM 5764 O O . TYR A 1 54 ? -2.596 2.284 1.091 1.00 0.00 54 TYR A O 5
ATOM 5782 N N . ALA A 1 55 ? -4.827 2.106 0.966 1.00 0.00 55 ALA A N 5
ATOM 5783 C CA . ALA A 1 55 ? -4.854 2.683 -0.372 1.00 0.00 55 ALA A CA 5
ATOM 5784 C C . ALA A 1 55 ? -5.031 4.169 -0.197 1.00 0.00 55 ALA A C 5
ATOM 5785 O O . ALA A 1 55 ? -5.910 4.591 0.545 1.00 0.00 55 ALA A O 5
ATOM 5792 N N . ILE A 1 56 ? -4.221 4.963 -0.890 1.00 0.00 56 ILE A N 5
ATOM 5793 C CA . ILE A 1 56 ? -4.564 6.356 -1.136 1.00 0.00 56 ILE A CA 5
ATOM 5794 C C . ILE A 1 56 ? -4.968 6.462 -2.599 1.00 0.00 56 ILE A C 5
ATOM 5795 O O . ILE A 1 56 ? -4.105 6.457 -3.472 1.00 0.00 56 ILE A O 5
ATOM 5811 N N . THR A 1 57 ? -6.276 6.527 -2.860 1.00 0.00 57 THR A N 5
ATOM 5812 C CA . THR A 1 57 ? -6.848 6.616 -4.212 1.00 0.00 57 THR A CA 5
ATOM 5813 C C . THR A 1 57 ? -7.425 8.006 -4.397 1.00 0.00 57 THR A C 5
ATOM 5814 O O . THR A 1 57 ? -8.345 8.371 -3.674 1.00 0.00 57 THR A O 5
ATOM 5825 N N . GLY A 1 58 ? -6.836 8.789 -5.298 1.00 0.00 58 GLY A N 5
ATOM 5826 C CA . GLY A 1 58 ? -7.053 10.231 -5.457 1.00 0.00 58 GLY A CA 5
ATOM 5827 C C . GLY A 1 58 ? -6.461 11.017 -4.295 1.00 0.00 58 GLY A C 5
ATOM 5828 O O . GLY A 1 58 ? -5.494 11.767 -4.450 1.00 0.00 58 GLY A O 5
ATOM 5832 N N . ASP A 1 59 ? -7.084 10.832 -3.129 1.00 0.00 59 ASP A N 5
ATOM 5833 C CA . ASP A 1 59 ? -6.898 11.541 -1.858 1.00 0.00 59 ASP A CA 5
ATOM 5834 C C . ASP A 1 59 ? -7.678 10.843 -0.708 1.00 0.00 59 ASP A C 5
ATOM 5835 O O . ASP A 1 59 ? -7.941 11.427 0.338 1.00 0.00 59 ASP A O 5
ATOM 5844 N N . VAL A 1 60 ? -8.050 9.578 -0.924 1.00 0.00 60 VAL A N 5
ATOM 5845 C CA . VAL A 1 60 ? -8.897 8.738 -0.055 1.00 0.00 60 VAL A CA 5
ATOM 5846 C C . VAL A 1 60 ? -8.013 7.698 0.580 1.00 0.00 60 VAL A C 5
ATOM 5847 O O . VAL A 1 60 ? -7.629 6.742 -0.088 1.00 0.00 60 VAL A O 5
ATOM 5860 N N . VAL A 1 61 ? -7.722 7.891 1.865 1.00 0.00 61 VAL A N 5
ATOM 5861 C CA . VAL A 1 61 ? -7.089 6.862 2.685 1.00 0.00 61 VAL A CA 5
ATOM 5862 C C . VAL A 1 61 ? -8.096 5.788 3.096 1.00 0.00 61 VAL A C 5
ATOM 5863 O O . VAL A 1 61 ? -9.094 6.031 3.774 1.00 0.00 61 VAL A O 5
ATOM 5876 N N . LEU A 1 62 ? -7.805 4.577 2.653 1.00 0.00 62 LEU A N 5
ATOM 5877 C CA . LEU A 1 62 ? -8.574 3.368 2.875 1.00 0.00 62 LEU A CA 5
ATOM 5878 C C . LEU A 1 62 ? -7.632 2.361 3.551 1.00 0.00 62 LEU A C 5
ATOM 5879 O O . LEU A 1 62 ? -6.947 1.590 2.885 1.00 0.00 62 LEU A O 5
ATOM 5895 N N . LYS A 1 63 ? -7.680 2.334 4.880 1.00 0.00 63 LYS A N 5
ATOM 5896 C CA . LYS A 1 63 ? -7.052 1.315 5.740 1.00 0.00 63 LYS A CA 5
ATOM 5897 C C . LYS A 1 63 ? -7.485 -0.129 5.408 1.00 0.00 63 LYS A C 5
ATOM 5898 O O . LYS A 1 63 ? -8.670 -0.471 5.279 1.00 0.00 63 LYS A O 5
ATOM 5917 N N . PHE A 1 64 ? -6.511 -1.031 5.287 1.00 0.00 64 PHE A N 5
ATOM 5918 C CA . PHE A 1 64 ? -6.722 -2.466 5.152 1.00 0.00 64 PHE A CA 5
ATOM 5919 C C . PHE A 1 64 ? -6.578 -3.145 6.510 1.00 0.00 64 PHE A C 5
ATOM 5920 O O . PHE A 1 64 ? -5.500 -3.046 7.087 1.00 0.00 64 PHE A O 5
ATOM 5937 N N . ALA A 1 65 ? -7.568 -3.972 6.915 1.00 0.00 65 ALA A N 5
ATOM 5938 C CA . ALA A 1 65 ? -7.510 -4.808 8.138 1.00 0.00 65 ALA A CA 5
ATOM 5939 C C . ALA A 1 65 ? -6.444 -5.923 8.221 1.00 0.00 65 ALA A C 5
ATOM 5940 O O . ALA A 1 65 ? -6.407 -6.772 9.131 1.00 0.00 65 ALA A O 5
ATOM 5947 N N . THR A 1 66 ? -5.607 -5.944 7.181 1.00 0.00 66 THR A N 5
ATOM 5948 C CA . THR A 1 66 ? -4.562 -6.949 7.047 1.00 0.00 66 THR A CA 5
ATOM 5949 C C . THR A 1 66 ? -3.621 -6.395 6.037 1.00 0.00 66 THR A C 5
ATOM 5950 O O . THR A 1 66 ? -3.921 -5.440 5.317 1.00 0.00 66 THR A O 5
ATOM 5961 N N . VAL A 1 67 ? -2.547 -7.118 5.904 1.00 0.00 67 VAL A N 5
ATOM 5962 C CA . VAL A 1 67 ? -1.608 -6.893 4.843 1.00 0.00 67 VAL A CA 5
ATOM 5963 C C . VAL A 1 67 ? -2.104 -7.590 3.551 1.00 0.00 67 VAL A C 5
ATOM 5964 O O . VAL A 1 67 ? -2.171 -7.009 2.464 1.00 0.00 67 VAL A O 5
ATOM 5977 N N . SER A 1 68 ? -2.531 -8.865 3.695 1.00 0.00 68 SER A N 5
ATOM 5978 C CA . SER A 1 68 ? -2.892 -9.721 2.568 1.00 0.00 68 SER A CA 5
ATOM 5979 C C . SER A 1 68 ? -4.111 -9.171 1.837 1.00 0.00 68 SER A C 5
ATOM 5980 O O . SER A 1 68 ? -4.292 -9.498 0.679 1.00 0.00 68 SER A O 5
ATOM 5988 N N . LYS A 1 69 ? -4.833 -8.251 2.485 1.00 0.00 69 LYS A N 5
ATOM 5989 C CA . LYS A 1 69 ? -5.933 -7.500 1.792 1.00 0.00 69 LYS A CA 5
ATOM 5990 C C . LYS A 1 69 ? -5.488 -6.715 0.563 1.00 0.00 69 LYS A C 5
ATOM 5991 O O . LYS A 1 69 ? -5.999 -6.886 -0.540 1.00 0.00 69 LYS A O 5
ATOM 6010 N N . ALA A 1 70 ? -4.490 -5.858 0.780 1.00 0.00 70 ALA A N 5
ATOM 6011 C CA . ALA A 1 70 ? -3.930 -5.069 -0.293 1.00 0.00 70 ALA A CA 5
ATOM 6012 C C . ALA A 1 70 ? -3.622 -5.899 -1.564 1.00 0.00 70 ALA A C 5
ATOM 6013 O O . ALA A 1 70 ? -3.908 -5.464 -2.673 1.00 0.00 70 ALA A O 5
ATOM 6020 N N . ARG A 1 71 ? -3.200 -7.158 -1.411 1.00 0.00 71 ARG A N 5
ATOM 6021 C CA . ARG A 1 71 ? -2.926 -8.142 -2.493 1.00 0.00 71 ARG A CA 5
ATOM 6022 C C . ARG A 1 71 ? -4.159 -8.538 -3.329 1.00 0.00 71 ARG A C 5
ATOM 6023 O O . ARG A 1 71 ? -4.048 -8.709 -4.545 1.00 0.00 71 ARG A O 5
ATOM 6044 N N . ALA A 1 72 ? -5.337 -8.614 -2.711 1.00 0.00 72 ALA A N 5
ATOM 6045 C CA . ALA A 1 72 ? -6.616 -8.886 -3.340 1.00 0.00 72 ALA A CA 5
ATOM 6046 C C . ALA A 1 72 ? -7.286 -7.588 -3.801 1.00 0.00 72 ALA A C 5
ATOM 6047 O O . ALA A 1 72 ? -8.178 -7.618 -4.645 1.00 0.00 72 ALA A O 5
ATOM 6054 N N . TYR A 1 73 ? -6.865 -6.434 -3.272 1.00 0.00 73 TYR A N 5
ATOM 6055 C CA . TYR A 1 73 ? -7.339 -5.101 -3.737 1.00 0.00 73 TYR A CA 5
ATOM 6056 C C . TYR A 1 73 ? -6.629 -4.639 -5.017 1.00 0.00 73 TYR A C 5
ATOM 6057 O O . TYR A 1 73 ? -7.242 -4.041 -5.898 1.00 0.00 73 TYR A O 5
ATOM 6075 N N . LEU A 1 74 ? -5.334 -4.993 -5.145 1.00 0.00 74 LEU A N 5
ATOM 6076 C CA . LEU A 1 74 ? -4.491 -4.716 -6.270 1.00 0.00 74 LEU A CA 5
ATOM 6077 C C . LEU A 1 74 ? -5.090 -5.150 -7.615 1.00 0.00 74 LEU A C 5
ATOM 6078 O O . LEU A 1 74 ? -4.981 -4.430 -8.599 1.00 0.00 74 LEU A O 5
ATOM 6094 N N . GLU A 1 75 ? -5.669 -6.336 -7.607 1.00 0.00 75 GLU A N 5
ATOM 6095 C CA . GLU A 1 75 ? -6.408 -6.904 -8.746 1.00 0.00 75 GLU A CA 5
ATOM 6096 C C . GLU A 1 75 ? -7.879 -6.452 -8.804 1.00 0.00 75 GLU A C 5
ATOM 6097 O O . GLU A 1 75 ? -8.594 -6.841 -9.737 1.00 0.00 75 GLU A O 5
ATOM 6109 N N . THR A 1 76 ? -8.321 -5.626 -7.835 1.00 0.00 76 THR A N 5
ATOM 6110 C CA . THR A 1 76 ? -9.722 -5.303 -7.517 1.00 0.00 76 THR A CA 5
ATOM 6111 C C . THR A 1 76 ? -9.952 -3.804 -7.191 1.00 0.00 76 THR A C 5
ATOM 6112 O O . THR A 1 76 ? -10.468 -3.423 -6.142 1.00 0.00 76 THR A O 5
ATOM 6123 N N . LYS A 1 77 ? -9.621 -2.969 -8.175 1.00 0.00 77 LYS A N 5
ATOM 6124 C CA . LYS A 1 77 ? -10.056 -1.585 -8.452 1.00 0.00 77 LYS A CA 5
ATOM 6125 C C . LYS A 1 77 ? -9.647 -0.526 -7.417 1.00 0.00 77 LYS A C 5
ATOM 6126 O O . LYS A 1 77 ? -8.490 -0.063 -7.494 1.00 0.00 77 LYS A O 5
ATOM 6146 N N . SER A 1 1 ? 5.128 -7.350 16.180 1.00 0.00 1 SER A N 6
ATOM 6147 C CA . SER A 1 1 ? 4.590 -7.796 14.880 1.00 0.00 1 SER A CA 6
ATOM 6148 C C . SER A 1 1 ? 4.116 -6.577 14.108 1.00 0.00 1 SER A C 6
ATOM 6149 O O . SER A 1 1 ? 3.158 -5.951 14.540 1.00 0.00 1 SER A O 6
ATOM 6158 N N . HIS A 1 2 ? 4.824 -6.172 13.056 1.00 0.00 2 HIS A N 6
ATOM 6159 C CA . HIS A 1 2 ? 4.647 -4.793 12.554 1.00 0.00 2 HIS A CA 6
ATOM 6160 C C . HIS A 1 2 ? 5.243 -4.681 11.137 1.00 0.00 2 HIS A C 6
ATOM 6161 O O . HIS A 1 2 ? 4.696 -5.289 10.201 1.00 0.00 2 HIS A O 6
ATOM 6175 N N . MET A 1 3 ? 6.489 -4.169 11.019 1.00 0.00 3 MET A N 6
ATOM 6176 C CA . MET A 1 3 ? 7.550 -4.448 10.020 1.00 0.00 3 MET A CA 6
ATOM 6177 C C . MET A 1 3 ? 7.897 -5.954 9.885 1.00 0.00 3 MET A C 6
ATOM 6178 O O . MET A 1 3 ? 9.034 -6.338 9.597 1.00 0.00 3 MET A O 6
ATOM 6192 N N . THR A 1 4 ? 6.906 -6.828 10.125 1.00 0.00 4 THR A N 6
ATOM 6193 C CA . THR A 1 4 ? 6.952 -8.273 10.046 1.00 0.00 4 THR A CA 6
ATOM 6194 C C . THR A 1 4 ? 6.026 -8.746 8.935 1.00 0.00 4 THR A C 6
ATOM 6195 O O . THR A 1 4 ? 6.514 -9.095 7.871 1.00 0.00 4 THR A O 6
ATOM 6206 N N . ALA A 1 5 ? 4.714 -8.577 9.100 1.00 0.00 5 ALA A N 6
ATOM 6207 C CA . ALA A 1 5 ? 3.733 -9.022 8.105 1.00 0.00 5 ALA A CA 6
ATOM 6208 C C . ALA A 1 5 ? 3.583 -7.992 6.985 1.00 0.00 5 ALA A C 6
ATOM 6209 O O . ALA A 1 5 ? 3.439 -8.358 5.824 1.00 0.00 5 ALA A O 6
ATOM 6216 N N . VAL A 1 6 ? 3.615 -6.695 7.331 1.00 0.00 6 VAL A N 6
ATOM 6217 C CA . VAL A 1 6 ? 3.547 -5.585 6.378 1.00 0.00 6 VAL A CA 6
ATOM 6218 C C . VAL A 1 6 ? 4.781 -5.580 5.478 1.00 0.00 6 VAL A C 6
ATOM 6219 O O . VAL A 1 6 ? 4.690 -5.296 4.292 1.00 0.00 6 VAL A O 6
ATOM 6232 N N . GLN A 1 7 ? 5.917 -5.960 6.057 1.00 0.00 7 GLN A N 6
ATOM 6233 C CA . GLN A 1 7 ? 7.217 -5.996 5.407 1.00 0.00 7 GLN A CA 6
ATOM 6234 C C . GLN A 1 7 ? 7.237 -7.062 4.303 1.00 0.00 7 GLN A C 6
ATOM 6235 O O . GLN A 1 7 ? 7.501 -6.754 3.146 1.00 0.00 7 GLN A O 6
ATOM 6249 N N . ASP A 1 8 ? 6.857 -8.255 4.733 1.00 0.00 8 ASP A N 6
ATOM 6250 C CA . ASP A 1 8 ? 6.637 -9.494 3.997 1.00 0.00 8 ASP A CA 6
ATOM 6251 C C . ASP A 1 8 ? 5.626 -9.311 2.870 1.00 0.00 8 ASP A C 6
ATOM 6252 O O . ASP A 1 8 ? 5.819 -9.806 1.766 1.00 0.00 8 ASP A O 6
ATOM 6261 N N . PHE A 1 9 ? 4.526 -8.588 3.112 1.00 0.00 9 PHE A N 6
ATOM 6262 C CA . PHE A 1 9 ? 3.619 -8.199 2.038 1.00 0.00 9 PHE A CA 6
ATOM 6263 C C . PHE A 1 9 ? 4.301 -7.212 1.074 1.00 0.00 9 PHE A C 6
ATOM 6264 O O . PHE A 1 9 ? 4.235 -7.395 -0.139 1.00 0.00 9 PHE A O 6
ATOM 6281 N N . VAL A 1 10 ? 4.928 -6.171 1.630 1.00 0.00 10 VAL A N 6
ATOM 6282 C CA . VAL A 1 10 ? 5.554 -5.091 0.835 1.00 0.00 10 VAL A CA 6
ATOM 6283 C C . VAL A 1 10 ? 6.519 -5.609 -0.234 1.00 0.00 10 VAL A C 6
ATOM 6284 O O . VAL A 1 10 ? 6.374 -5.213 -1.392 1.00 0.00 10 VAL A O 6
ATOM 6297 N N . VAL A 1 11 ? 7.472 -6.481 0.128 1.00 0.00 11 VAL A N 6
ATOM 6298 C CA . VAL A 1 11 ? 8.536 -7.030 -0.757 1.00 0.00 11 VAL A CA 6
ATOM 6299 C C . VAL A 1 11 ? 8.021 -7.648 -2.088 1.00 0.00 11 VAL A C 6
ATOM 6300 O O . VAL A 1 11 ? 8.786 -7.779 -3.044 1.00 0.00 11 VAL A O 6
ATOM 6313 N N . ASP A 1 12 ? 6.738 -8.031 -2.109 1.00 0.00 12 ASP A N 6
ATOM 6314 C CA . ASP A 1 12 ? 6.015 -8.750 -3.173 1.00 0.00 12 ASP A CA 6
ATOM 6315 C C . ASP A 1 12 ? 5.858 -7.857 -4.397 1.00 0.00 12 ASP A C 6
ATOM 6316 O O . ASP A 1 12 ? 6.411 -8.180 -5.435 1.00 0.00 12 ASP A O 6
ATOM 6325 N N . ILE A 1 13 ? 5.268 -6.672 -4.217 1.00 0.00 13 ILE A N 6
ATOM 6326 C CA . ILE A 1 13 ? 5.343 -5.513 -5.144 1.00 0.00 13 ILE A CA 6
ATOM 6327 C C . ILE A 1 13 ? 6.810 -5.234 -5.410 1.00 0.00 13 ILE A C 6
ATOM 6328 O O . ILE A 1 13 ? 7.216 -5.001 -6.544 1.00 0.00 13 ILE A O 6
ATOM 6344 N N . LEU A 1 14 ? 7.563 -5.155 -4.310 1.00 0.00 14 LEU A N 6
ATOM 6345 C CA . LEU A 1 14 ? 8.811 -4.423 -4.245 1.00 0.00 14 LEU A CA 6
ATOM 6346 C C . LEU A 1 14 ? 9.890 -4.946 -5.208 1.00 0.00 14 LEU A C 6
ATOM 6347 O O . LEU A 1 14 ? 10.433 -4.197 -6.019 1.00 0.00 14 LEU A O 6
ATOM 6363 N N . LEU A 1 15 ? 10.267 -6.209 -5.011 1.00 0.00 15 LEU A N 6
ATOM 6364 C CA . LEU A 1 15 ? 11.291 -6.930 -5.766 1.00 0.00 15 LEU A CA 6
ATOM 6365 C C . LEU A 1 15 ? 10.655 -7.916 -6.752 1.00 0.00 15 LEU A C 6
ATOM 6366 O O . LEU A 1 15 ? 11.055 -7.962 -7.921 1.00 0.00 15 LEU A O 6
ATOM 6382 N N . ASN A 1 16 ? 9.643 -8.665 -6.280 1.00 0.00 16 ASN A N 6
ATOM 6383 C CA . ASN A 1 16 ? 8.930 -9.675 -7.049 1.00 0.00 16 ASN A CA 6
ATOM 6384 C C . ASN A 1 16 ? 7.926 -9.044 -8.048 1.00 0.00 16 ASN A C 6
ATOM 6385 O O . ASN A 1 16 ? 7.490 -9.741 -8.967 1.00 0.00 16 ASN A O 6
ATOM 6396 N N . GLY A 1 17 ? 7.605 -7.741 -7.896 1.00 0.00 17 GLY A N 6
ATOM 6397 C CA . GLY A 1 17 ? 6.651 -6.980 -8.728 1.00 0.00 17 GLY A CA 6
ATOM 6398 C C . GLY A 1 17 ? 5.202 -6.999 -8.238 1.00 0.00 17 GLY A C 6
ATOM 6399 O O . GLY A 1 17 ? 4.683 -7.981 -7.701 1.00 0.00 17 GLY A O 6
ATOM 6403 N N . ALA A 1 18 ? 4.503 -5.902 -8.529 1.00 0.00 18 ALA A N 6
ATOM 6404 C CA . ALA A 1 18 ? 3.057 -5.824 -8.390 1.00 0.00 18 ALA A CA 6
ATOM 6405 C C . ALA A 1 18 ? 2.328 -6.700 -9.432 1.00 0.00 18 ALA A C 6
ATOM 6406 O O . ALA A 1 18 ? 2.903 -7.407 -10.259 1.00 0.00 18 ALA A O 6
ATOM 6413 N N . ARG A 1 19 ? 1.007 -6.568 -9.409 1.00 0.00 19 ARG A N 6
ATOM 6414 C CA . ARG A 1 19 ? 0.186 -6.530 -10.624 1.00 0.00 19 ARG A CA 6
ATOM 6415 C C . ARG A 1 19 ? 0.619 -5.410 -11.577 1.00 0.00 19 ARG A C 6
ATOM 6416 O O . ARG A 1 19 ? 1.689 -4.825 -11.525 1.00 0.00 19 ARG A O 6
ATOM 6437 N N . ASP A 1 20 ? -0.352 -5.112 -12.404 1.00 0.00 20 ASP A N 6
ATOM 6438 C CA . ASP A 1 20 ? -0.601 -3.964 -13.261 1.00 0.00 20 ASP A CA 6
ATOM 6439 C C . ASP A 1 20 ? -0.344 -2.533 -12.689 1.00 0.00 20 ASP A C 6
ATOM 6440 O O . ASP A 1 20 ? -0.845 -1.543 -13.231 1.00 0.00 20 ASP A O 6
ATOM 6449 N N . TRP A 1 21 ? 0.297 -2.413 -11.527 1.00 0.00 21 TRP A N 6
ATOM 6450 C CA . TRP A 1 21 ? 0.735 -1.184 -10.908 1.00 0.00 21 TRP A CA 6
ATOM 6451 C C . TRP A 1 21 ? 2.167 -0.865 -11.357 1.00 0.00 21 TRP A C 6
ATOM 6452 O O . TRP A 1 21 ? 2.973 -1.737 -11.690 1.00 0.00 21 TRP A O 6
ATOM 6473 N N . ASP A 1 22 ? 2.472 0.421 -11.289 1.00 0.00 22 ASP A N 6
ATOM 6474 C CA . ASP A 1 22 ? 3.826 0.958 -11.423 1.00 0.00 22 ASP A CA 6
ATOM 6475 C C . ASP A 1 22 ? 4.491 0.773 -10.058 1.00 0.00 22 ASP A C 6
ATOM 6476 O O . ASP A 1 22 ? 3.804 0.793 -9.039 1.00 0.00 22 ASP A O 6
ATOM 6485 N N . VAL A 1 23 ? 5.801 0.550 -10.014 1.00 0.00 23 VAL A N 6
ATOM 6486 C CA . VAL A 1 23 ? 6.508 0.198 -8.784 1.00 0.00 23 VAL A CA 6
ATOM 6487 C C . VAL A 1 23 ? 7.301 1.425 -8.447 1.00 0.00 23 VAL A C 6
ATOM 6488 O O . VAL A 1 23 ? 8.268 1.790 -9.116 1.00 0.00 23 VAL A O 6
ATOM 6501 N N . LEU A 1 24 ? 6.747 2.095 -7.453 1.00 0.00 24 LEU A N 6
ATOM 6502 C CA . LEU A 1 24 ? 7.070 3.465 -7.133 1.00 0.00 24 LEU A CA 6
ATOM 6503 C C . LEU A 1 24 ? 7.461 3.579 -5.675 1.00 0.00 24 LEU A C 6
ATOM 6504 O O . LEU A 1 24 ? 6.633 3.518 -4.771 1.00 0.00 24 LEU A O 6
ATOM 6520 N N . GLN A 1 25 ? 8.737 3.822 -5.454 1.00 0.00 25 GLN A N 6
ATOM 6521 C CA . GLN A 1 25 ? 9.265 4.043 -4.116 1.00 0.00 25 GLN A CA 6
ATOM 6522 C C . GLN A 1 25 ? 9.253 5.516 -3.760 1.00 0.00 25 GLN A C 6
ATOM 6523 O O . GLN A 1 25 ? 10.234 6.265 -3.861 1.00 0.00 25 GLN A O 6
ATOM 6537 N N . THR A 1 26 ? 8.080 5.876 -3.241 1.00 0.00 26 THR A N 6
ATOM 6538 C CA . THR A 1 26 ? 7.744 7.218 -2.749 1.00 0.00 26 THR A CA 6
ATOM 6539 C C . THR A 1 26 ? 6.863 7.139 -1.489 1.00 0.00 26 THR A C 6
ATOM 6540 O O . THR A 1 26 ? 6.712 6.072 -0.897 1.00 0.00 26 THR A O 6
ATOM 6551 N N . THR A 1 27 ? 6.438 8.277 -0.959 1.00 0.00 27 THR A N 6
ATOM 6552 C CA . THR A 1 27 ? 5.717 8.428 0.306 1.00 0.00 27 THR A CA 6
ATOM 6553 C C . THR A 1 27 ? 4.617 9.439 0.059 1.00 0.00 27 THR A C 6
ATOM 6554 O O . THR A 1 27 ? 4.865 10.460 -0.575 1.00 0.00 27 THR A O 6
ATOM 6565 N N . CYS A 1 28 ? 3.430 9.172 0.580 1.00 0.00 28 CYS A N 6
ATOM 6566 C CA . CYS A 1 28 ? 2.196 9.917 0.370 1.00 0.00 28 CYS A CA 6
ATOM 6567 C C . CYS A 1 28 ? 1.742 10.585 1.649 1.00 0.00 28 CYS A C 6
ATOM 6568 O O . CYS A 1 28 ? 2.062 10.063 2.714 1.00 0.00 28 CYS A O 6
ATOM 6576 N N . THR A 1 29 ? 0.933 11.647 1.553 1.00 0.00 29 THR A N 6
ATOM 6577 C CA . THR A 1 29 ? 0.360 12.332 2.719 1.00 0.00 29 THR A CA 6
ATOM 6578 C C . THR A 1 29 ? -1.159 12.393 2.728 1.00 0.00 29 THR A C 6
ATOM 6579 O O . THR A 1 29 ? -1.755 13.011 1.856 1.00 0.00 29 THR A O 6
ATOM 6590 N N . VAL A 1 30 ? -1.726 11.823 3.787 1.00 0.00 30 VAL A N 6
ATOM 6591 C CA . VAL A 1 30 ? -3.196 11.732 4.078 1.00 0.00 30 VAL A CA 6
ATOM 6592 C C . VAL A 1 30 ? -3.430 11.390 5.563 1.00 0.00 30 VAL A C 6
ATOM 6593 O O . VAL A 1 30 ? -2.510 10.885 6.194 1.00 0.00 30 VAL A O 6
ATOM 6606 N N . ASP A 1 31 ? -4.597 11.703 6.170 1.00 0.00 31 ASP A N 6
ATOM 6607 C CA . ASP A 1 31 ? -4.959 11.333 7.575 1.00 0.00 31 ASP A CA 6
ATOM 6608 C C . ASP A 1 31 ? -4.189 12.201 8.599 1.00 0.00 31 ASP A C 6
ATOM 6609 O O . ASP A 1 31 ? -4.045 11.846 9.766 1.00 0.00 31 ASP A O 6
ATOM 6618 N N . ARG A 1 32 ? -3.652 13.319 8.094 1.00 0.00 32 ARG A N 6
ATOM 6619 C CA . ARG A 1 32 ? -2.621 14.185 8.709 1.00 0.00 32 ARG A CA 6
ATOM 6620 C C . ARG A 1 32 ? -1.288 13.441 8.952 1.00 0.00 32 ARG A C 6
ATOM 6621 O O . ARG A 1 32 ? -0.454 13.833 9.774 1.00 0.00 32 ARG A O 6
ATOM 6642 N N . LYS A 1 33 ? -1.072 12.343 8.229 1.00 0.00 33 LYS A N 6
ATOM 6643 C CA . LYS A 1 33 ? 0.013 11.395 8.370 1.00 0.00 33 LYS A CA 6
ATOM 6644 C C . LYS A 1 33 ? 0.689 11.225 7.002 1.00 0.00 33 LYS A C 6
ATOM 6645 O O . LYS A 1 33 ? 0.109 11.527 5.959 1.00 0.00 33 LYS A O 6
ATOM 6664 N N . VAL A 1 34 ? 1.923 10.753 6.982 1.00 0.00 34 VAL A N 6
ATOM 6665 C CA . VAL A 1 34 ? 2.529 10.227 5.767 1.00 0.00 34 VAL A CA 6
ATOM 6666 C C . VAL A 1 34 ? 2.618 8.708 5.892 1.00 0.00 34 VAL A C 6
ATOM 6667 O O . VAL A 1 34 ? 2.937 8.161 6.945 1.00 0.00 34 VAL A O 6
ATOM 6680 N N . TYR A 1 35 ? 2.337 8.069 4.770 1.00 0.00 35 TYR A N 6
ATOM 6681 C CA . TYR A 1 35 ? 2.492 6.646 4.512 1.00 0.00 35 TYR A CA 6
ATOM 6682 C C . TYR A 1 35 ? 3.548 6.444 3.448 1.00 0.00 35 TYR A C 6
ATOM 6683 O O . TYR A 1 35 ? 3.814 7.335 2.636 1.00 0.00 35 TYR A O 6
ATOM 6701 N N . LYS A 1 36 ? 4.092 5.240 3.319 1.00 0.00 36 LYS A N 6
ATOM 6702 C CA . LYS A 1 36 ? 5.070 4.946 2.303 1.00 0.00 36 LYS A CA 6
ATOM 6703 C C . LYS A 1 36 ? 4.439 4.079 1.227 1.00 0.00 36 LYS A C 6
ATOM 6704 O O . LYS A 1 36 ? 3.843 3.066 1.578 1.00 0.00 36 LYS A O 6
ATOM 6723 N N . THR A 1 37 ? 4.532 4.487 -0.040 1.00 0.00 37 THR A N 6
ATOM 6724 C CA . THR A 1 37 ? 3.941 3.742 -1.144 1.00 0.00 37 THR A CA 6
ATOM 6725 C C . THR A 1 37 ? 4.930 2.743 -1.668 1.00 0.00 37 THR A C 6
ATOM 6726 O O . THR A 1 37 ? 6.152 2.903 -1.608 1.00 0.00 37 THR A O 6
ATOM 6737 N N . ILE A 1 38 ? 4.344 1.675 -2.163 1.00 0.00 38 ILE A N 6
ATOM 6738 C CA . ILE A 1 38 ? 5.052 0.607 -2.837 1.00 0.00 38 ILE A CA 6
ATOM 6739 C C . ILE A 1 38 ? 4.956 0.778 -4.338 1.00 0.00 38 ILE A C 6
ATOM 6740 O O . ILE A 1 38 ? 5.883 0.471 -5.088 1.00 0.00 38 ILE A O 6
ATOM 6756 N N . CYS A 1 39 ? 3.759 1.200 -4.735 1.00 0.00 39 CYS A N 6
ATOM 6757 C CA . CYS A 1 39 ? 3.274 1.062 -6.088 1.00 0.00 39 CYS A CA 6
ATOM 6758 C C . CYS A 1 39 ? 2.113 1.960 -6.337 1.00 0.00 39 CYS A C 6
ATOM 6759 O O . CYS A 1 39 ? 1.248 2.149 -5.476 1.00 0.00 39 CYS A O 6
ATOM 6767 N N . LYS A 1 40 ? 2.086 2.444 -7.570 1.00 0.00 40 LYS A N 6
ATOM 6768 C CA . LYS A 1 40 ? 1.089 3.332 -8.038 1.00 0.00 40 LYS A CA 6
ATOM 6769 C C . LYS A 1 40 ? 0.353 2.827 -9.276 1.00 0.00 40 LYS A C 6
ATOM 6770 O O . LYS A 1 40 ? 0.975 2.497 -10.280 1.00 0.00 40 LYS A O 6
ATOM 6789 N N . ARG A 1 41 ? -0.972 2.888 -9.256 1.00 0.00 41 ARG A N 6
ATOM 6790 C CA . ARG A 1 41 ? -1.800 2.635 -10.420 1.00 0.00 41 ARG A CA 6
ATOM 6791 C C . ARG A 1 41 ? -2.725 3.809 -10.682 1.00 0.00 41 ARG A C 6
ATOM 6792 O O . ARG A 1 41 ? -3.644 4.142 -9.950 1.00 0.00 41 ARG A O 6
ATOM 6813 N N . GLY A 1 42 ? -2.430 4.483 -11.766 1.00 0.00 42 GLY A N 6
ATOM 6814 C CA . GLY A 1 42 ? -3.103 5.731 -12.087 1.00 0.00 42 GLY A CA 6
ATOM 6815 C C . GLY A 1 42 ? -2.757 6.804 -11.077 1.00 0.00 42 GLY A C 6
ATOM 6816 O O . GLY A 1 42 ? -1.588 7.072 -10.806 1.00 0.00 42 GLY A O 6
ATOM 6820 N N . ASN A 1 43 ? -3.808 7.378 -10.504 1.00 0.00 43 ASN A N 6
ATOM 6821 C CA . ASN A 1 43 ? -3.732 8.304 -9.378 1.00 0.00 43 ASN A CA 6
ATOM 6822 C C . ASN A 1 43 ? -3.586 7.558 -8.032 1.00 0.00 43 ASN A C 6
ATOM 6823 O O . ASN A 1 43 ? -3.410 8.230 -7.022 1.00 0.00 43 ASN A O 6
ATOM 6834 N N . THR A 1 44 ? -3.718 6.221 -8.002 1.00 0.00 44 THR A N 6
ATOM 6835 C CA . THR A 1 44 ? -3.717 5.467 -6.713 1.00 0.00 44 THR A CA 6
ATOM 6836 C C . THR A 1 44 ? -2.336 4.958 -6.364 1.00 0.00 44 THR A C 6
ATOM 6837 O O . THR A 1 44 ? -1.512 4.752 -7.249 1.00 0.00 44 THR A O 6
ATOM 6848 N N . TYR A 1 45 ? -2.054 4.853 -5.070 1.00 0.00 45 TYR A N 6
ATOM 6849 C CA . TYR A 1 45 ? -0.795 4.699 -4.395 1.00 0.00 45 TYR A CA 6
ATOM 6850 C C . TYR A 1 45 ? -1.151 3.776 -3.254 1.00 0.00 45 TYR A C 6
ATOM 6851 O O . TYR A 1 45 ? -1.813 4.151 -2.280 1.00 0.00 45 TYR A O 6
ATOM 6869 N N . LEU A 1 46 ? -0.692 2.546 -3.383 1.00 0.00 46 LEU A N 6
ATOM 6870 C CA . LEU A 1 46 ? -0.792 1.560 -2.342 1.00 0.00 46 LEU A CA 6
ATOM 6871 C C . LEU A 1 46 ? 0.285 1.906 -1.316 1.00 0.00 46 LEU A C 6
ATOM 6872 O O . LEU A 1 46 ? 1.448 2.040 -1.705 1.00 0.00 46 LEU A O 6
ATOM 6888 N N . CYS A 1 47 ? -0.061 2.036 -0.034 1.00 0.00 47 CYS A N 6
ATOM 6889 C CA . CYS A 1 47 ? 0.895 2.425 1.005 1.00 0.00 47 CYS A CA 6
ATOM 6890 C C . CYS A 1 47 ? 0.783 1.586 2.273 1.00 0.00 47 CYS A C 6
ATOM 6891 O O . CYS A 1 47 ? -0.173 0.832 2.457 1.00 0.00 47 CYS A O 6
ATOM 6899 N N . PHE A 1 48 ? 1.753 1.769 3.169 1.00 0.00 48 PHE A N 6
ATOM 6900 C CA . PHE A 1 48 ? 1.850 1.036 4.414 1.00 0.00 48 PHE A CA 6
ATOM 6901 C C . PHE A 1 48 ? 2.158 1.883 5.646 1.00 0.00 48 PHE A C 6
ATOM 6902 O O . PHE A 1 48 ? 2.710 2.979 5.551 1.00 0.00 48 PHE A O 6
ATOM 6919 N N . ASP A 1 49 ? 1.768 1.321 6.785 1.00 0.00 49 ASP A N 6
ATOM 6920 C CA . ASP A 1 49 ? 2.272 1.668 8.118 1.00 0.00 49 ASP A CA 6
ATOM 6921 C C . ASP A 1 49 ? 3.121 0.483 8.584 1.00 0.00 49 ASP A C 6
ATOM 6922 O O . ASP A 1 49 ? 3.274 -0.520 7.893 1.00 0.00 49 ASP A O 6
ATOM 6931 N N . ASP A 1 50 ? 3.522 0.512 9.847 1.00 0.00 50 ASP A N 6
ATOM 6932 C CA . ASP A 1 50 ? 3.766 -0.731 10.591 1.00 0.00 50 ASP A CA 6
ATOM 6933 C C . ASP A 1 50 ? 2.535 -1.529 11.028 1.00 0.00 50 ASP A C 6
ATOM 6934 O O . ASP A 1 50 ? 2.684 -2.644 11.536 1.00 0.00 50 ASP A O 6
ATOM 6943 N N . THR A 1 51 ? 1.331 -0.968 10.894 1.00 0.00 51 THR A N 6
ATOM 6944 C CA . THR A 1 51 ? 0.107 -1.566 11.428 1.00 0.00 51 THR A CA 6
ATOM 6945 C C . THR A 1 51 ? -0.572 -2.509 10.441 1.00 0.00 51 THR A C 6
ATOM 6946 O O . THR A 1 51 ? -1.295 -3.406 10.867 1.00 0.00 51 THR A O 6
ATOM 6957 N N . ASN A 1 52 ? -0.451 -2.197 9.148 1.00 0.00 52 ASN A N 6
ATOM 6958 C CA . ASN A 1 52 ? -1.363 -2.490 8.071 1.00 0.00 52 ASN A CA 6
ATOM 6959 C C . ASN A 1 52 ? -1.024 -1.603 6.879 1.00 0.00 52 ASN A C 6
ATOM 6960 O O . ASN A 1 52 ? -0.001 -0.922 6.828 1.00 0.00 52 ASN A O 6
ATOM 6971 N N . LEU A 1 53 ? -1.900 -1.636 5.887 1.00 0.00 53 LEU A N 6
ATOM 6972 C CA . LEU A 1 53 ? -1.766 -1.050 4.579 1.00 0.00 53 LEU A CA 6
ATOM 6973 C C . LEU A 1 53 ? -2.967 -0.152 4.323 1.00 0.00 53 LEU A C 6
ATOM 6974 O O . LEU A 1 53 ? -3.974 -0.251 5.029 1.00 0.00 53 LEU A O 6
ATOM 6990 N N . TYR A 1 54 ? -2.868 0.678 3.290 1.00 0.00 54 TYR A N 6
ATOM 6991 C CA . TYR A 1 54 ? -3.952 1.543 2.832 1.00 0.00 54 TYR A CA 6
ATOM 6992 C C . TYR A 1 54 ? -3.901 1.671 1.299 1.00 0.00 54 TYR A C 6
ATOM 6993 O O . TYR A 1 54 ? -2.836 1.490 0.693 1.00 0.00 54 TYR A O 6
ATOM 7011 N N . ALA A 1 55 ? -5.018 2.029 0.660 1.00 0.00 55 ALA A N 6
ATOM 7012 C CA . ALA A 1 55 ? -4.973 2.630 -0.665 1.00 0.00 55 ALA A CA 6
ATOM 7013 C C . ALA A 1 55 ? -5.344 4.104 -0.539 1.00 0.00 55 ALA A C 6
ATOM 7014 O O . ALA A 1 55 ? -6.436 4.433 -0.088 1.00 0.00 55 ALA A O 6
ATOM 7021 N N . ILE A 1 56 ? -4.420 4.989 -0.919 1.00 0.00 56 ILE A N 6
ATOM 7022 C CA . ILE A 1 56 ? -4.752 6.398 -1.111 1.00 0.00 56 ILE A CA 6
ATOM 7023 C C . ILE A 1 56 ? -5.125 6.575 -2.582 1.00 0.00 56 ILE A C 6
ATOM 7024 O O . ILE A 1 56 ? -4.264 6.431 -3.445 1.00 0.00 56 ILE A O 6
ATOM 7040 N N . THR A 1 57 ? -6.396 6.895 -2.861 1.00 0.00 57 THR A N 6
ATOM 7041 C CA . THR A 1 57 ? -6.883 7.207 -4.207 1.00 0.00 57 THR A CA 6
ATOM 7042 C C . THR A 1 57 ? -7.288 8.677 -4.166 1.00 0.00 57 THR A C 6
ATOM 7043 O O . THR A 1 57 ? -8.096 9.061 -3.327 1.00 0.00 57 THR A O 6
ATOM 7054 N N . GLY A 1 58 ? -6.685 9.503 -5.020 1.00 0.00 58 GLY A N 6
ATOM 7055 C CA . GLY A 1 58 ? -6.811 10.981 -4.979 1.00 0.00 58 GLY A CA 6
ATOM 7056 C C . GLY A 1 58 ? -6.310 11.566 -3.666 1.00 0.00 58 GLY A C 6
ATOM 7057 O O . GLY A 1 58 ? -5.128 11.874 -3.537 1.00 0.00 58 GLY A O 6
ATOM 7061 N N . ASP A 1 59 ? -7.195 11.680 -2.665 1.00 0.00 59 ASP A N 6
ATOM 7062 C CA . ASP A 1 59 ? -6.907 11.975 -1.255 1.00 0.00 59 ASP A CA 6
ATOM 7063 C C . ASP A 1 59 ? -7.897 11.216 -0.308 1.00 0.00 59 ASP A C 6
ATOM 7064 O O . ASP A 1 59 ? -8.282 11.693 0.753 1.00 0.00 59 ASP A O 6
ATOM 7073 N N . VAL A 1 60 ? -8.297 10.020 -0.720 1.00 0.00 60 VAL A N 6
ATOM 7074 C CA . VAL A 1 60 ? -9.143 9.072 0.037 1.00 0.00 60 VAL A CA 6
ATOM 7075 C C . VAL A 1 60 ? -8.262 7.979 0.594 1.00 0.00 60 VAL A C 6
ATOM 7076 O O . VAL A 1 60 ? -7.795 7.133 -0.169 1.00 0.00 60 VAL A O 6
ATOM 7089 N N . VAL A 1 61 ? -8.053 7.964 1.913 1.00 0.00 61 VAL A N 6
ATOM 7090 C CA . VAL A 1 61 ? -7.325 6.891 2.583 1.00 0.00 61 VAL A CA 6
ATOM 7091 C C . VAL A 1 61 ? -8.283 5.758 2.955 1.00 0.00 61 VAL A C 6
ATOM 7092 O O . VAL A 1 61 ? -9.207 5.907 3.752 1.00 0.00 61 VAL A O 6
ATOM 7105 N N . LEU A 1 62 ? -8.033 4.623 2.321 1.00 0.00 62 LEU A N 6
ATOM 7106 C CA . LEU A 1 62 ? -8.756 3.370 2.479 1.00 0.00 62 LEU A CA 6
ATOM 7107 C C . LEU A 1 62 ? -7.843 2.365 3.161 1.00 0.00 62 LEU A C 6
ATOM 7108 O O . LEU A 1 62 ? -7.097 1.629 2.530 1.00 0.00 62 LEU A O 6
ATOM 7124 N N . LYS A 1 63 ? -7.906 2.341 4.489 1.00 0.00 63 LYS A N 6
ATOM 7125 C CA . LYS A 1 63 ? -7.250 1.344 5.342 1.00 0.00 63 LYS A CA 6
ATOM 7126 C C . LYS A 1 63 ? -7.682 -0.107 5.056 1.00 0.00 63 LYS A C 6
ATOM 7127 O O . LYS A 1 63 ? -8.863 -0.433 4.958 1.00 0.00 63 LYS A O 6
ATOM 7146 N N . PHE A 1 64 ? -6.711 -1.008 5.026 1.00 0.00 64 PHE A N 6
ATOM 7147 C CA . PHE A 1 64 ? -6.924 -2.445 5.033 1.00 0.00 64 PHE A CA 6
ATOM 7148 C C . PHE A 1 64 ? -6.877 -2.951 6.475 1.00 0.00 64 PHE A C 6
ATOM 7149 O O . PHE A 1 64 ? -5.925 -2.655 7.194 1.00 0.00 64 PHE A O 6
ATOM 7166 N N . ALA A 1 65 ? -7.847 -3.785 6.879 1.00 0.00 65 ALA A N 6
ATOM 7167 C CA . ALA A 1 65 ? -7.882 -4.434 8.200 1.00 0.00 65 ALA A CA 6
ATOM 7168 C C . ALA A 1 65 ? -6.745 -5.432 8.488 1.00 0.00 65 ALA A C 6
ATOM 7169 O O . ALA A 1 65 ? -6.700 -6.049 9.554 1.00 0.00 65 ALA A O 6
ATOM 7176 N N . THR A 1 66 ? -5.894 -5.673 7.499 1.00 0.00 66 THR A N 6
ATOM 7177 C CA . THR A 1 66 ? -4.898 -6.713 7.470 1.00 0.00 66 THR A CA 6
ATOM 7178 C C . THR A 1 66 ? -3.862 -6.160 6.554 1.00 0.00 66 THR A C 6
ATOM 7179 O O . THR A 1 66 ? -4.100 -5.232 5.778 1.00 0.00 66 THR A O 6
ATOM 7190 N N . VAL A 1 67 ? -2.784 -6.894 6.525 1.00 0.00 67 VAL A N 6
ATOM 7191 C CA . VAL A 1 67 ? -1.892 -6.816 5.418 1.00 0.00 67 VAL A CA 6
ATOM 7192 C C . VAL A 1 67 ? -2.444 -7.591 4.217 1.00 0.00 67 VAL A C 6
ATOM 7193 O O . VAL A 1 67 ? -2.551 -7.071 3.114 1.00 0.00 67 VAL A O 6
ATOM 7206 N N . SER A 1 68 ? -2.833 -8.850 4.428 1.00 0.00 68 SER A N 6
ATOM 7207 C CA . SER A 1 68 ? -3.166 -9.808 3.381 1.00 0.00 68 SER A CA 6
ATOM 7208 C C . SER A 1 68 ? -4.325 -9.370 2.465 1.00 0.00 68 SER A C 6
ATOM 7209 O O . SER A 1 68 ? -4.409 -9.841 1.335 1.00 0.00 68 SER A O 6
ATOM 7217 N N . LYS A 1 69 ? -5.134 -8.414 2.925 1.00 0.00 69 LYS A N 6
ATOM 7218 C CA . LYS A 1 69 ? -6.054 -7.657 2.089 1.00 0.00 69 LYS A CA 6
ATOM 7219 C C . LYS A 1 69 ? -5.409 -7.039 0.865 1.00 0.00 69 LYS A C 6
ATOM 7220 O O . LYS A 1 69 ? -5.828 -7.298 -0.264 1.00 0.00 69 LYS A O 6
ATOM 7239 N N . ALA A 1 70 ? -4.402 -6.173 1.070 1.00 0.00 70 ALA A N 6
ATOM 7240 C CA . ALA A 1 70 ? -3.874 -5.307 0.004 1.00 0.00 70 ALA A CA 6
ATOM 7241 C C . ALA A 1 70 ? -3.389 -6.061 -1.256 1.00 0.00 70 ALA A C 6
ATOM 7242 O O . ALA A 1 70 ? -3.297 -5.497 -2.343 1.00 0.00 70 ALA A O 6
ATOM 7249 N N . ARG A 1 71 ? -3.111 -7.354 -1.107 1.00 0.00 71 ARG A N 6
ATOM 7250 C CA . ARG A 1 71 ? -2.698 -8.246 -2.200 1.00 0.00 71 ARG A CA 6
ATOM 7251 C C . ARG A 1 71 ? -3.845 -8.529 -3.178 1.00 0.00 71 ARG A C 6
ATOM 7252 O O . ARG A 1 71 ? -3.659 -8.457 -4.390 1.00 0.00 71 ARG A O 6
ATOM 7273 N N . ALA A 1 72 ? -5.028 -8.779 -2.605 1.00 0.00 72 ALA A N 6
ATOM 7274 C CA . ALA A 1 72 ? -6.280 -9.042 -3.313 1.00 0.00 72 ALA A CA 6
ATOM 7275 C C . ALA A 1 72 ? -6.862 -7.742 -3.900 1.00 0.00 72 ALA A C 6
ATOM 7276 O O . ALA A 1 72 ? -7.394 -7.749 -4.998 1.00 0.00 72 ALA A O 6
ATOM 7283 N N . TYR A 1 73 ? -6.614 -6.570 -3.293 1.00 0.00 73 TYR A N 6
ATOM 7284 C CA . TYR A 1 73 ? -6.936 -5.261 -3.850 1.00 0.00 73 TYR A CA 6
ATOM 7285 C C . TYR A 1 73 ? -6.108 -4.922 -5.106 1.00 0.00 73 TYR A C 6
ATOM 7286 O O . TYR A 1 73 ? -6.656 -4.640 -6.139 1.00 0.00 73 TYR A O 6
ATOM 7304 N N . LEU A 1 74 ? -4.781 -5.256 -5.007 1.00 0.00 74 LEU A N 6
ATOM 7305 C CA . LEU A 1 74 ? -3.886 -5.155 -6.150 1.00 0.00 74 LEU A CA 6
ATOM 7306 C C . LEU A 1 74 ? -4.296 -5.714 -7.542 1.00 0.00 74 LEU A C 6
ATOM 7307 O O . LEU A 1 74 ? -3.922 -5.137 -8.592 1.00 0.00 74 LEU A O 6
ATOM 7323 N N . GLU A 1 75 ? -4.965 -6.823 -7.560 1.00 0.00 75 GLU A N 6
ATOM 7324 C CA . GLU A 1 75 ? -5.509 -7.425 -8.744 1.00 0.00 75 GLU A CA 6
ATOM 7325 C C . GLU A 1 75 ? -6.976 -7.067 -8.984 1.00 0.00 75 GLU A C 6
ATOM 7326 O O . GLU A 1 75 ? -7.465 -7.300 -10.085 1.00 0.00 75 GLU A O 6
ATOM 7338 N N . THR A 1 76 ? -7.639 -6.483 -7.983 1.00 0.00 76 THR A N 6
ATOM 7339 C CA . THR A 1 76 ? -8.998 -5.952 -8.004 1.00 0.00 76 THR A CA 6
ATOM 7340 C C . THR A 1 76 ? -8.927 -4.415 -7.961 1.00 0.00 76 THR A C 6
ATOM 7341 O O . THR A 1 76 ? -9.254 -3.787 -6.952 1.00 0.00 76 THR A O 6
ATOM 7352 N N . LYS A 1 77 ? -8.628 -3.837 -9.147 1.00 0.00 77 LYS A N 6
ATOM 7353 C CA . LYS A 1 77 ? -8.451 -2.411 -9.504 1.00 0.00 77 LYS A CA 6
ATOM 7354 C C . LYS A 1 77 ? -7.127 -1.689 -9.151 1.00 0.00 77 LYS A C 6
ATOM 7355 O O . LYS A 1 77 ? -6.123 -2.433 -8.747 1.00 0.00 77 LYS A O 6
ATOM 7375 N N . SER A 1 1 ? 4.931 -7.259 17.830 1.00 0.00 1 SER A N 7
ATOM 7376 C CA . SER A 1 1 ? 4.928 -7.714 16.400 1.00 0.00 1 SER A CA 7
ATOM 7377 C C . SER A 1 1 ? 4.497 -6.564 15.466 1.00 0.00 1 SER A C 7
ATOM 7378 O O . SER A 1 1 ? 3.623 -5.829 15.897 1.00 0.00 1 SER A O 7
ATOM 7387 N N . HIS A 1 2 ? 5.057 -6.387 14.257 1.00 0.00 2 HIS A N 7
ATOM 7388 C CA . HIS A 1 2 ? 4.812 -5.162 13.468 1.00 0.00 2 HIS A CA 7
ATOM 7389 C C . HIS A 1 2 ? 5.324 -5.277 12.022 1.00 0.00 2 HIS A C 7
ATOM 7390 O O . HIS A 1 2 ? 4.648 -5.855 11.171 1.00 0.00 2 HIS A O 7
ATOM 7404 N N . MET A 1 3 ? 6.552 -4.819 11.734 1.00 0.00 3 MET A N 7
ATOM 7405 C CA . MET A 1 3 ? 7.323 -4.891 10.471 1.00 0.00 3 MET A CA 7
ATOM 7406 C C . MET A 1 3 ? 7.644 -6.320 9.936 1.00 0.00 3 MET A C 7
ATOM 7407 O O . MET A 1 3 ? 8.682 -6.511 9.290 1.00 0.00 3 MET A O 7
ATOM 7421 N N . THR A 1 4 ? 6.747 -7.272 10.201 1.00 0.00 4 THR A N 7
ATOM 7422 C CA . THR A 1 4 ? 6.825 -8.653 9.780 1.00 0.00 4 THR A CA 7
ATOM 7423 C C . THR A 1 4 ? 5.881 -8.971 8.638 1.00 0.00 4 THR A C 7
ATOM 7424 O O . THR A 1 4 ? 6.334 -9.261 7.543 1.00 0.00 4 THR A O 7
ATOM 7435 N N . ALA A 1 5 ? 4.574 -8.856 8.849 1.00 0.00 5 ALA A N 7
ATOM 7436 C CA . ALA A 1 5 ? 3.582 -9.262 7.838 1.00 0.00 5 ALA A CA 7
ATOM 7437 C C . ALA A 1 5 ? 3.504 -8.263 6.683 1.00 0.00 5 ALA A C 7
ATOM 7438 O O . ALA A 1 5 ? 3.463 -8.619 5.513 1.00 0.00 5 ALA A O 7
ATOM 7445 N N . VAL A 1 6 ? 3.534 -6.973 7.028 1.00 0.00 6 VAL A N 7
ATOM 7446 C CA . VAL A 1 6 ? 3.591 -5.816 6.135 1.00 0.00 6 VAL A CA 7
ATOM 7447 C C . VAL A 1 6 ? 4.843 -5.867 5.266 1.00 0.00 6 VAL A C 7
ATOM 7448 O O . VAL A 1 6 ? 4.780 -5.566 4.086 1.00 0.00 6 VAL A O 7
ATOM 7461 N N . GLN A 1 7 ? 5.949 -6.338 5.836 1.00 0.00 7 GLN A N 7
ATOM 7462 C CA . GLN A 1 7 ? 7.236 -6.473 5.146 1.00 0.00 7 GLN A CA 7
ATOM 7463 C C . GLN A 1 7 ? 7.202 -7.618 4.121 1.00 0.00 7 GLN A C 7
ATOM 7464 O O . GLN A 1 7 ? 7.443 -7.390 2.936 1.00 0.00 7 GLN A O 7
ATOM 7478 N N . ASP A 1 8 ? 6.788 -8.779 4.611 1.00 0.00 8 ASP A N 7
ATOM 7479 C CA . ASP A 1 8 ? 6.549 -10.011 3.858 1.00 0.00 8 ASP A CA 7
ATOM 7480 C C . ASP A 1 8 ? 5.617 -9.790 2.657 1.00 0.00 8 ASP A C 7
ATOM 7481 O O . ASP A 1 8 ? 5.877 -10.313 1.578 1.00 0.00 8 ASP A O 7
ATOM 7490 N N . PHE A 1 9 ? 4.567 -8.977 2.823 1.00 0.00 9 PHE A N 7
ATOM 7491 C CA . PHE A 1 9 ? 3.744 -8.467 1.728 1.00 0.00 9 PHE A CA 7
ATOM 7492 C C . PHE A 1 9 ? 4.508 -7.481 0.835 1.00 0.00 9 PHE A C 7
ATOM 7493 O O . PHE A 1 9 ? 4.499 -7.596 -0.383 1.00 0.00 9 PHE A O 7
ATOM 7510 N N . VAL A 1 10 ? 5.125 -6.458 1.437 1.00 0.00 10 VAL A N 7
ATOM 7511 C CA . VAL A 1 10 ? 5.777 -5.324 0.737 1.00 0.00 10 VAL A CA 7
ATOM 7512 C C . VAL A 1 10 ? 6.769 -5.755 -0.358 1.00 0.00 10 VAL A C 7
ATOM 7513 O O . VAL A 1 10 ? 6.617 -5.302 -1.489 1.00 0.00 10 VAL A O 7
ATOM 7526 N N . VAL A 1 11 ? 7.717 -6.651 -0.066 1.00 0.00 11 VAL A N 7
ATOM 7527 C CA . VAL A 1 11 ? 8.736 -7.090 -1.058 1.00 0.00 11 VAL A CA 7
ATOM 7528 C C . VAL A 1 11 ? 8.208 -7.812 -2.305 1.00 0.00 11 VAL A C 7
ATOM 7529 O O . VAL A 1 11 ? 8.913 -7.852 -3.315 1.00 0.00 11 VAL A O 7
ATOM 7542 N N . ASP A 1 12 ? 6.979 -8.311 -2.239 1.00 0.00 12 ASP A N 7
ATOM 7543 C CA . ASP A 1 12 ? 6.252 -8.944 -3.358 1.00 0.00 12 ASP A CA 7
ATOM 7544 C C . ASP A 1 12 ? 5.955 -7.941 -4.506 1.00 0.00 12 ASP A C 7
ATOM 7545 O O . ASP A 1 12 ? 6.060 -8.286 -5.681 1.00 0.00 12 ASP A O 7
ATOM 7554 N N . ILE A 1 13 ? 5.676 -6.667 -4.166 1.00 0.00 13 ILE A N 7
ATOM 7555 C CA . ILE A 1 13 ? 5.686 -5.488 -5.034 1.00 0.00 13 ILE A CA 7
ATOM 7556 C C . ILE A 1 13 ? 7.132 -5.034 -5.173 1.00 0.00 13 ILE A C 7
ATOM 7557 O O . ILE A 1 13 ? 7.570 -4.784 -6.281 1.00 0.00 13 ILE A O 7
ATOM 7573 N N . LEU A 1 14 ? 7.844 -4.838 -4.064 1.00 0.00 14 LEU A N 7
ATOM 7574 C CA . LEU A 1 14 ? 9.022 -3.984 -4.030 1.00 0.00 14 LEU A CA 7
ATOM 7575 C C . LEU A 1 14 ? 10.098 -4.496 -4.999 1.00 0.00 14 LEU A C 7
ATOM 7576 O O . LEU A 1 14 ? 10.513 -3.803 -5.923 1.00 0.00 14 LEU A O 7
ATOM 7592 N N . LEU A 1 15 ? 10.534 -5.724 -4.747 1.00 0.00 15 LEU A N 7
ATOM 7593 C CA . LEU A 1 15 ? 11.480 -6.411 -5.624 1.00 0.00 15 LEU A CA 7
ATOM 7594 C C . LEU A 1 15 ? 10.729 -7.189 -6.646 1.00 0.00 15 LEU A C 7
ATOM 7595 O O . LEU A 1 15 ? 11.000 -7.053 -7.838 1.00 0.00 15 LEU A O 7
ATOM 7611 N N . ASN A 1 16 ? 9.853 -8.077 -6.154 1.00 0.00 16 ASN A N 7
ATOM 7612 C CA . ASN A 1 16 ? 9.448 -9.178 -6.990 1.00 0.00 16 ASN A CA 7
ATOM 7613 C C . ASN A 1 16 ? 8.564 -8.631 -8.135 1.00 0.00 16 ASN A C 7
ATOM 7614 O O . ASN A 1 16 ? 8.416 -9.275 -9.179 1.00 0.00 16 ASN A O 7
ATOM 7625 N N . GLY A 1 17 ? 8.017 -7.423 -7.900 1.00 0.00 17 GLY A N 7
ATOM 7626 C CA . GLY A 1 17 ? 7.130 -6.663 -8.758 1.00 0.00 17 GLY A CA 7
ATOM 7627 C C . GLY A 1 17 ? 5.706 -7.162 -8.736 1.00 0.00 17 GLY A C 7
ATOM 7628 O O . GLY A 1 17 ? 5.381 -8.333 -8.596 1.00 0.00 17 GLY A O 7
ATOM 7632 N N . ALA A 1 18 ? 4.810 -6.195 -8.881 1.00 0.00 18 ALA A N 7
ATOM 7633 C CA . ALA A 1 18 ? 3.389 -6.346 -8.650 1.00 0.00 18 ALA A CA 7
ATOM 7634 C C . ALA A 1 18 ? 2.594 -7.065 -9.777 1.00 0.00 18 ALA A C 7
ATOM 7635 O O . ALA A 1 18 ? 3.096 -7.520 -10.816 1.00 0.00 18 ALA A O 7
ATOM 7642 N N . ARG A 1 19 ? 1.307 -7.163 -9.454 1.00 0.00 19 ARG A N 7
ATOM 7643 C CA . ARG A 1 19 ? 0.190 -6.870 -10.367 1.00 0.00 19 ARG A CA 7
ATOM 7644 C C . ARG A 1 19 ? 0.382 -5.659 -11.281 1.00 0.00 19 ARG A C 7
ATOM 7645 O O . ARG A 1 19 ? 1.478 -5.160 -11.445 1.00 0.00 19 ARG A O 7
ATOM 7666 N N . ASP A 1 20 ? -0.743 -5.201 -11.815 1.00 0.00 20 ASP A N 7
ATOM 7667 C CA . ASP A 1 20 ? -0.954 -4.146 -12.773 1.00 0.00 20 ASP A CA 7
ATOM 7668 C C . ASP A 1 20 ? -0.454 -2.735 -12.347 1.00 0.00 20 ASP A C 7
ATOM 7669 O O . ASP A 1 20 ? -0.729 -1.740 -13.014 1.00 0.00 20 ASP A O 7
ATOM 7678 N N . TRP A 1 21 ? 0.329 -2.631 -11.269 1.00 0.00 21 TRP A N 7
ATOM 7679 C CA . TRP A 1 21 ? 0.861 -1.426 -10.673 1.00 0.00 21 TRP A CA 7
ATOM 7680 C C . TRP A 1 21 ? 2.328 -1.185 -11.041 1.00 0.00 21 TRP A C 7
ATOM 7681 O O . TRP A 1 21 ? 3.129 -2.090 -11.166 1.00 0.00 21 TRP A O 7
ATOM 7702 N N . ASP A 1 22 ? 2.669 0.092 -11.134 1.00 0.00 22 ASP A N 7
ATOM 7703 C CA . ASP A 1 22 ? 4.052 0.608 -11.251 1.00 0.00 22 ASP A CA 7
ATOM 7704 C C . ASP A 1 22 ? 4.614 0.780 -9.833 1.00 0.00 22 ASP A C 7
ATOM 7705 O O . ASP A 1 22 ? 3.888 0.940 -8.862 1.00 0.00 22 ASP A O 7
ATOM 7714 N N . VAL A 1 23 ? 5.915 0.630 -9.700 1.00 0.00 23 VAL A N 7
ATOM 7715 C CA . VAL A 1 23 ? 6.594 0.136 -8.549 1.00 0.00 23 VAL A CA 7
ATOM 7716 C C . VAL A 1 23 ? 7.387 1.304 -8.062 1.00 0.00 23 VAL A C 7
ATOM 7717 O O . VAL A 1 23 ? 8.406 1.735 -8.600 1.00 0.00 23 VAL A O 7
ATOM 7730 N N . LEU A 1 24 ? 6.784 1.926 -7.070 1.00 0.00 24 LEU A N 7
ATOM 7731 C CA . LEU A 1 24 ? 7.114 3.293 -6.756 1.00 0.00 24 LEU A CA 7
ATOM 7732 C C . LEU A 1 24 ? 7.413 3.377 -5.274 1.00 0.00 24 LEU A C 7
ATOM 7733 O O . LEU A 1 24 ? 6.598 3.119 -4.423 1.00 0.00 24 LEU A O 7
ATOM 7749 N N . GLN A 1 25 ? 8.597 3.814 -4.994 1.00 0.00 25 GLN A N 7
ATOM 7750 C CA . GLN A 1 25 ? 9.048 4.017 -3.604 1.00 0.00 25 GLN A CA 7
ATOM 7751 C C . GLN A 1 25 ? 9.055 5.518 -3.378 1.00 0.00 25 GLN A C 7
ATOM 7752 O O . GLN A 1 25 ? 10.090 6.172 -3.520 1.00 0.00 25 GLN A O 7
ATOM 7766 N N . THR A 1 26 ? 7.871 6.037 -3.014 1.00 0.00 26 THR A N 7
ATOM 7767 C CA . THR A 1 26 ? 7.621 7.372 -2.518 1.00 0.00 26 THR A CA 7
ATOM 7768 C C . THR A 1 26 ? 6.817 7.331 -1.183 1.00 0.00 26 THR A C 7
ATOM 7769 O O . THR A 1 26 ? 6.673 6.280 -0.534 1.00 0.00 26 THR A O 7
ATOM 7780 N N . THR A 1 27 ? 6.381 8.481 -0.671 1.00 0.00 27 THR A N 7
ATOM 7781 C CA . THR A 1 27 ? 5.492 8.596 0.473 1.00 0.00 27 THR A CA 7
ATOM 7782 C C . THR A 1 27 ? 4.465 9.648 0.112 1.00 0.00 27 THR A C 7
ATOM 7783 O O . THR A 1 27 ? 4.798 10.705 -0.409 1.00 0.00 27 THR A O 7
ATOM 7794 N N . CYS A 1 28 ? 3.227 9.372 0.463 1.00 0.00 28 CYS A N 7
ATOM 7795 C CA . CYS A 1 28 ? 2.030 10.176 0.294 1.00 0.00 28 CYS A CA 7
ATOM 7796 C C . CYS A 1 28 ? 1.677 10.846 1.589 1.00 0.00 28 CYS A C 7
ATOM 7797 O O . CYS A 1 28 ? 2.035 10.335 2.638 1.00 0.00 28 CYS A O 7
ATOM 7805 N N . THR A 1 29 ? 0.923 11.939 1.523 1.00 0.00 29 THR A N 7
ATOM 7806 C CA . THR A 1 29 ? 0.382 12.611 2.709 1.00 0.00 29 THR A CA 7
ATOM 7807 C C . THR A 1 29 ? -1.127 12.666 2.676 1.00 0.00 29 THR A C 7
ATOM 7808 O O . THR A 1 29 ? -1.692 13.273 1.772 1.00 0.00 29 THR A O 7
ATOM 7819 N N . VAL A 1 30 ? -1.725 12.079 3.709 1.00 0.00 30 VAL A N 7
ATOM 7820 C CA . VAL A 1 30 ? -3.190 12.050 3.929 1.00 0.00 30 VAL A CA 7
ATOM 7821 C C . VAL A 1 30 ? -3.512 11.934 5.435 1.00 0.00 30 VAL A C 7
ATOM 7822 O O . VAL A 1 30 ? -2.740 11.394 6.220 1.00 0.00 30 VAL A O 7
ATOM 7835 N N . ASP A 1 31 ? -4.641 12.513 5.844 1.00 0.00 31 ASP A N 7
ATOM 7836 C CA . ASP A 1 31 ? -5.155 12.620 7.230 1.00 0.00 31 ASP A CA 7
ATOM 7837 C C . ASP A 1 31 ? -4.211 13.390 8.180 1.00 0.00 31 ASP A C 7
ATOM 7838 O O . ASP A 1 31 ? -4.316 13.284 9.396 1.00 0.00 31 ASP A O 7
ATOM 7847 N N . ARG A 1 32 ? -3.251 14.137 7.609 1.00 0.00 32 ARG A N 7
ATOM 7848 C CA . ARG A 1 32 ? -2.111 14.813 8.268 1.00 0.00 32 ARG A CA 7
ATOM 7849 C C . ARG A 1 32 ? -1.001 13.819 8.710 1.00 0.00 32 ARG A C 7
ATOM 7850 O O . ARG A 1 32 ? -0.062 14.210 9.401 1.00 0.00 32 ARG A O 7
ATOM 7871 N N . LYS A 1 33 ? -1.123 12.570 8.272 1.00 0.00 33 LYS A N 7
ATOM 7872 C CA . LYS A 1 33 ? -0.105 11.533 8.337 1.00 0.00 33 LYS A CA 7
ATOM 7873 C C . LYS A 1 33 ? 0.493 11.396 6.951 1.00 0.00 33 LYS A C 7
ATOM 7874 O O . LYS A 1 33 ? -0.043 11.839 5.936 1.00 0.00 33 LYS A O 7
ATOM 7893 N N . VAL A 1 34 ? 1.659 10.775 6.902 1.00 0.00 34 VAL A N 7
ATOM 7894 C CA . VAL A 1 34 ? 2.290 10.316 5.674 1.00 0.00 34 VAL A CA 7
ATOM 7895 C C . VAL A 1 34 ? 2.296 8.803 5.664 1.00 0.00 34 VAL A C 7
ATOM 7896 O O . VAL A 1 34 ? 2.475 8.186 6.702 1.00 0.00 34 VAL A O 7
ATOM 7909 N N . TYR A 1 35 ? 2.044 8.215 4.503 1.00 0.00 35 TYR A N 7
ATOM 7910 C CA . TYR A 1 35 ? 2.033 6.774 4.240 1.00 0.00 35 TYR A CA 7
ATOM 7911 C C . TYR A 1 35 ? 2.973 6.445 3.124 1.00 0.00 35 TYR A C 7
ATOM 7912 O O . TYR A 1 35 ? 3.009 7.086 2.091 1.00 0.00 35 TYR A O 7
ATOM 7930 N N . LYS A 1 36 ? 3.699 5.371 3.285 1.00 0.00 36 LYS A N 7
ATOM 7931 C CA . LYS A 1 36 ? 4.841 5.098 2.403 1.00 0.00 36 LYS A CA 7
ATOM 7932 C C . LYS A 1 36 ? 4.405 4.149 1.313 1.00 0.00 36 LYS A C 7
ATOM 7933 O O . LYS A 1 36 ? 3.782 3.119 1.591 1.00 0.00 36 LYS A O 7
ATOM 7952 N N . THR A 1 37 ? 4.609 4.522 0.039 1.00 0.00 37 THR A N 7
ATOM 7953 C CA . THR A 1 37 ? 4.034 3.886 -1.141 1.00 0.00 37 THR A CA 7
ATOM 7954 C C . THR A 1 37 ? 4.927 2.716 -1.523 1.00 0.00 37 THR A C 7
ATOM 7955 O O . THR A 1 37 ? 6.133 2.797 -1.357 1.00 0.00 37 THR A O 7
ATOM 7966 N N . ILE A 1 38 ? 4.314 1.688 -2.064 1.00 0.00 38 ILE A N 7
ATOM 7967 C CA . ILE A 1 38 ? 5.063 0.585 -2.703 1.00 0.00 38 ILE A CA 7
ATOM 7968 C C . ILE A 1 38 ? 4.923 0.642 -4.201 1.00 0.00 38 ILE A C 7
ATOM 7969 O O . ILE A 1 38 ? 5.834 0.257 -4.935 1.00 0.00 38 ILE A O 7
ATOM 7985 N N . CYS A 1 39 ? 3.727 1.036 -4.637 1.00 0.00 39 CYS A N 7
ATOM 7986 C CA . CYS A 1 39 ? 3.285 0.904 -5.979 1.00 0.00 39 CYS A CA 7
ATOM 7987 C C . CYS A 1 39 ? 2.177 1.902 -6.184 1.00 0.00 39 CYS A C 7
ATOM 7988 O O . CYS A 1 39 ? 1.370 2.141 -5.277 1.00 0.00 39 CYS A O 7
ATOM 7996 N N . LYS A 1 40 ? 2.120 2.462 -7.386 1.00 0.00 40 LYS A N 7
ATOM 7997 C CA . LYS A 1 40 ? 0.939 3.115 -7.848 1.00 0.00 40 LYS A CA 7
ATOM 7998 C C . LYS A 1 40 ? 0.271 2.454 -9.060 1.00 0.00 40 LYS A C 7
ATOM 7999 O O . LYS A 1 40 ? 0.926 1.846 -9.890 1.00 0.00 40 LYS A O 7
ATOM 8018 N N . ARG A 1 41 ? -1.027 2.643 -9.159 1.00 0.00 41 ARG A N 7
ATOM 8019 C CA . ARG A 1 41 ? -1.724 2.460 -10.410 1.00 0.00 41 ARG A CA 7
ATOM 8020 C C . ARG A 1 41 ? -2.601 3.678 -10.531 1.00 0.00 41 ARG A C 7
ATOM 8021 O O . ARG A 1 41 ? -3.491 3.975 -9.731 1.00 0.00 41 ARG A O 7
ATOM 8042 N N . GLY A 1 42 ? -2.385 4.429 -11.599 1.00 0.00 42 GLY A N 7
ATOM 8043 C CA . GLY A 1 42 ? -3.183 5.610 -11.879 1.00 0.00 42 GLY A CA 7
ATOM 8044 C C . GLY A 1 42 ? -2.941 6.736 -10.864 1.00 0.00 42 GLY A C 7
ATOM 8045 O O . GLY A 1 42 ? -1.795 7.143 -10.657 1.00 0.00 42 GLY A O 7
ATOM 8049 N N . ASN A 1 43 ? -4.052 7.196 -10.286 1.00 0.00 43 ASN A N 7
ATOM 8050 C CA . ASN A 1 43 ? -4.088 8.113 -9.147 1.00 0.00 43 ASN A CA 7
ATOM 8051 C C . ASN A 1 43 ? -4.247 7.388 -7.796 1.00 0.00 43 ASN A C 7
ATOM 8052 O O . ASN A 1 43 ? -4.678 8.010 -6.837 1.00 0.00 43 ASN A O 7
ATOM 8063 N N . THR A 1 44 ? -3.992 6.078 -7.775 1.00 0.00 44 THR A N 7
ATOM 8064 C CA . THR A 1 44 ? -3.937 5.295 -6.521 1.00 0.00 44 THR A CA 7
ATOM 8065 C C . THR A 1 44 ? -2.563 4.722 -6.262 1.00 0.00 44 THR A C 7
ATOM 8066 O O . THR A 1 44 ? -1.843 4.399 -7.194 1.00 0.00 44 THR A O 7
ATOM 8077 N N . TYR A 1 45 ? -2.170 4.611 -5.000 1.00 0.00 45 TYR A N 7
ATOM 8078 C CA . TYR A 1 45 ? -0.860 4.402 -4.453 1.00 0.00 45 TYR A CA 7
ATOM 8079 C C . TYR A 1 45 ? -1.200 3.566 -3.234 1.00 0.00 45 TYR A C 7
ATOM 8080 O O . TYR A 1 45 ? -1.879 3.997 -2.293 1.00 0.00 45 TYR A O 7
ATOM 8098 N N . LEU A 1 46 ? -0.813 2.318 -3.316 1.00 0.00 46 LEU A N 7
ATOM 8099 C CA . LEU A 1 46 ? -0.910 1.413 -2.207 1.00 0.00 46 LEU A CA 7
ATOM 8100 C C . LEU A 1 46 ? 0.256 1.780 -1.285 1.00 0.00 46 LEU A C 7
ATOM 8101 O O . LEU A 1 46 ? 1.426 1.821 -1.706 1.00 0.00 46 LEU A O 7
ATOM 8117 N N . CYS A 1 47 ? -0.059 2.054 -0.021 1.00 0.00 47 CYS A N 7
ATOM 8118 C CA . CYS A 1 47 ? 0.894 2.502 0.977 1.00 0.00 47 CYS A CA 7
ATOM 8119 C C . CYS A 1 47 ? 0.787 1.688 2.259 1.00 0.00 47 CYS A C 7
ATOM 8120 O O . CYS A 1 47 ? -0.131 0.891 2.420 1.00 0.00 47 CYS A O 7
ATOM 8128 N N . PHE A 1 48 ? 1.716 1.906 3.179 1.00 0.00 48 PHE A N 7
ATOM 8129 C CA . PHE A 1 48 ? 1.827 1.105 4.390 1.00 0.00 48 PHE A CA 7
ATOM 8130 C C . PHE A 1 48 ? 2.206 1.892 5.616 1.00 0.00 48 PHE A C 7
ATOM 8131 O O . PHE A 1 48 ? 2.904 2.903 5.537 1.00 0.00 48 PHE A O 7
ATOM 8148 N N . ASP A 1 49 ? 1.783 1.356 6.764 1.00 0.00 49 ASP A N 7
ATOM 8149 C CA . ASP A 1 49 ? 2.310 1.764 8.075 1.00 0.00 49 ASP A CA 7
ATOM 8150 C C . ASP A 1 49 ? 2.881 0.533 8.814 1.00 0.00 49 ASP A C 7
ATOM 8151 O O . ASP A 1 49 ? 3.152 -0.518 8.244 1.00 0.00 49 ASP A O 7
ATOM 8160 N N . ASP A 1 50 ? 2.970 0.637 10.134 1.00 0.00 50 ASP A N 7
ATOM 8161 C CA . ASP A 1 50 ? 3.554 -0.360 11.031 1.00 0.00 50 ASP A CA 7
ATOM 8162 C C . ASP A 1 50 ? 2.656 -1.548 11.355 1.00 0.00 50 ASP A C 7
ATOM 8163 O O . ASP A 1 50 ? 2.979 -2.448 12.129 1.00 0.00 50 ASP A O 7
ATOM 8172 N N . THR A 1 51 ? 1.448 -1.520 10.788 1.00 0.00 51 THR A N 7
ATOM 8173 C CA . THR A 1 51 ? 0.243 -2.249 11.256 1.00 0.00 51 THR A CA 7
ATOM 8174 C C . THR A 1 51 ? -0.461 -3.039 10.141 1.00 0.00 51 THR A C 7
ATOM 8175 O O . THR A 1 51 ? -1.079 -4.076 10.420 1.00 0.00 51 THR A O 7
ATOM 8186 N N . ASN A 1 52 ? -0.366 -2.541 8.906 1.00 0.00 52 ASN A N 7
ATOM 8187 C CA . ASN A 1 52 ? -1.326 -2.662 7.843 1.00 0.00 52 ASN A CA 7
ATOM 8188 C C . ASN A 1 52 ? -1.000 -1.667 6.714 1.00 0.00 52 ASN A C 7
ATOM 8189 O O . ASN A 1 52 ? 0.055 -1.041 6.675 1.00 0.00 52 ASN A O 7
ATOM 8200 N N . LEU A 1 53 ? -1.909 -1.614 5.747 1.00 0.00 53 LEU A N 7
ATOM 8201 C CA . LEU A 1 53 ? -1.772 -1.024 4.438 1.00 0.00 53 LEU A CA 7
ATOM 8202 C C . LEU A 1 53 ? -2.950 -0.091 4.197 1.00 0.00 53 LEU A C 7
ATOM 8203 O O . LEU A 1 53 ? -3.942 -0.170 4.936 1.00 0.00 53 LEU A O 7
ATOM 8219 N N . TYR A 1 54 ? -2.868 0.757 3.172 1.00 0.00 54 TYR A N 7
ATOM 8220 C CA . TYR A 1 54 ? -3.893 1.735 2.865 1.00 0.00 54 TYR A CA 7
ATOM 8221 C C . TYR A 1 54 ? -3.807 2.028 1.363 1.00 0.00 54 TYR A C 7
ATOM 8222 O O . TYR A 1 54 ? -2.706 2.261 0.861 1.00 0.00 54 TYR A O 7
ATOM 8240 N N . ALA A 1 55 ? -4.931 2.031 0.634 1.00 0.00 55 ALA A N 7
ATOM 8241 C CA . ALA A 1 5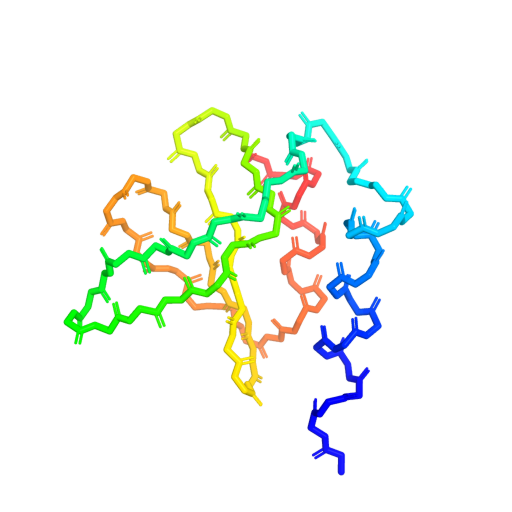5 ? -4.935 2.499 -0.748 1.00 0.00 55 ALA A CA 7
ATOM 8242 C C . ALA A 1 55 ? -5.348 3.958 -0.732 1.00 0.00 55 ALA A C 7
ATOM 8243 O O . ALA A 1 55 ? -6.524 4.280 -0.561 1.00 0.00 55 ALA A O 7
ATOM 8250 N N . ILE A 1 56 ? -4.373 4.859 -0.922 1.00 0.00 56 ILE A N 7
ATOM 8251 C CA . ILE A 1 56 ? -4.675 6.272 -1.096 1.00 0.00 56 ILE A CA 7
ATOM 8252 C C . ILE A 1 56 ? -4.995 6.476 -2.570 1.00 0.00 56 ILE A C 7
ATOM 8253 O O . ILE A 1 56 ? -4.125 6.303 -3.417 1.00 0.00 56 ILE A O 7
ATOM 8269 N N . THR A 1 57 ? -6.242 6.844 -2.837 1.00 0.00 57 THR A N 7
ATOM 8270 C CA . THR A 1 57 ? -6.775 7.132 -4.169 1.00 0.00 57 THR A CA 7
ATOM 8271 C C . THR A 1 57 ? -7.121 8.616 -4.190 1.00 0.00 57 THR A C 7
ATOM 8272 O O . THR A 1 57 ? -8.050 9.031 -3.488 1.00 0.00 57 THR A O 7
ATOM 8283 N N . GLY A 1 58 ? -6.301 9.420 -4.868 1.00 0.00 58 GLY A N 7
ATOM 8284 C CA . GLY A 1 58 ? -6.327 10.863 -4.723 1.00 0.00 58 GLY A CA 7
ATOM 8285 C C . GLY A 1 58 ? -5.925 11.268 -3.299 1.00 0.00 58 GLY A C 7
ATOM 8286 O O . GLY A 1 58 ? -4.735 11.359 -2.986 1.00 0.00 58 GLY A O 7
ATOM 8290 N N . ASP A 1 59 ? -6.936 11.501 -2.456 1.00 0.00 59 ASP A N 7
ATOM 8291 C CA . ASP A 1 59 ? -6.795 11.791 -1.023 1.00 0.00 59 ASP A CA 7
ATOM 8292 C C . ASP A 1 59 ? -7.739 10.930 -0.180 1.00 0.00 59 ASP A C 7
ATOM 8293 O O . ASP A 1 59 ? -7.918 11.168 1.008 1.00 0.00 59 ASP A O 7
ATOM 8302 N N . VAL A 1 60 ? -8.279 9.871 -0.775 1.00 0.00 60 VAL A N 7
ATOM 8303 C CA . VAL A 1 60 ? -9.164 8.876 -0.111 1.00 0.00 60 VAL A CA 7
ATOM 8304 C C . VAL A 1 60 ? -8.202 7.779 0.380 1.00 0.00 60 VAL A C 7
ATOM 8305 O O . VAL A 1 60 ? -7.739 6.953 -0.396 1.00 0.00 60 VAL A O 7
ATOM 8318 N N . VAL A 1 61 ? -7.947 7.779 1.668 1.00 0.00 61 VAL A N 7
ATOM 8319 C CA . VAL A 1 61 ? -7.198 6.703 2.339 1.00 0.00 61 VAL A CA 7
ATOM 8320 C C . VAL A 1 61 ? -8.131 5.557 2.735 1.00 0.00 61 VAL A C 7
ATOM 8321 O O . VAL A 1 61 ? -8.978 5.637 3.627 1.00 0.00 61 VAL A O 7
ATOM 8334 N N . LEU A 1 62 ? -7.946 4.431 2.059 1.00 0.00 62 LEU A N 7
ATOM 8335 C CA . LEU A 1 62 ? -8.662 3.205 2.317 1.00 0.00 62 LEU A CA 7
ATOM 8336 C C . LEU A 1 62 ? -7.773 2.234 3.093 1.00 0.00 62 LEU A C 7
ATOM 8337 O O . LEU A 1 62 ? -7.042 1.421 2.551 1.00 0.00 62 LEU A O 7
ATOM 8353 N N . LYS A 1 63 ? -7.839 2.342 4.409 1.00 0.00 63 LYS A N 7
ATOM 8354 C CA . LYS A 1 63 ? -7.155 1.411 5.335 1.00 0.00 63 LYS A CA 7
ATOM 8355 C C . LYS A 1 63 ? -7.603 -0.051 5.186 1.00 0.00 63 LYS A C 7
ATOM 8356 O O . LYS A 1 63 ? -8.786 -0.394 5.252 1.00 0.00 63 LYS A O 7
ATOM 8375 N N . PHE A 1 64 ? -6.648 -0.976 5.112 1.00 0.00 64 PHE A N 7
ATOM 8376 C CA . PHE A 1 64 ? -6.888 -2.398 5.172 1.00 0.00 64 PHE A CA 7
ATOM 8377 C C . PHE A 1 64 ? -6.802 -2.854 6.630 1.00 0.00 64 PHE A C 7
ATOM 8378 O O . PHE A 1 64 ? -5.947 -2.402 7.373 1.00 0.00 64 PHE A O 7
ATOM 8395 N N . ALA A 1 65 ? -7.662 -3.780 7.054 1.00 0.00 65 ALA A N 7
ATOM 8396 C CA . ALA A 1 65 ? -7.554 -4.456 8.356 1.00 0.00 65 ALA A CA 7
ATOM 8397 C C . ALA A 1 65 ? -6.376 -5.423 8.445 1.00 0.00 65 ALA A C 7
ATOM 8398 O O . ALA A 1 65 ? -6.145 -5.996 9.499 1.00 0.00 65 ALA A O 7
ATOM 8405 N N . THR A 1 66 ? -5.671 -5.694 7.341 1.00 0.00 66 THR A N 7
ATOM 8406 C CA . THR A 1 66 ? -4.692 -6.760 7.194 1.00 0.00 66 THR A CA 7
ATOM 8407 C C . THR A 1 66 ? -3.798 -6.311 6.118 1.00 0.00 66 THR A C 7
ATOM 8408 O O . THR A 1 66 ? -4.085 -5.424 5.320 1.00 0.00 66 THR A O 7
ATOM 8419 N N . VAL A 1 67 ? -2.756 -7.090 6.023 1.00 0.00 67 VAL A N 7
ATOM 8420 C CA . VAL A 1 67 ? -1.870 -7.000 4.921 1.00 0.00 67 VAL A CA 7
ATOM 8421 C C . VAL A 1 67 ? -2.387 -7.779 3.683 1.00 0.00 67 VAL A C 7
ATOM 8422 O O . VAL A 1 67 ? -2.284 -7.273 2.571 1.00 0.00 67 VAL A O 7
ATOM 8435 N N . SER A 1 68 ? -2.962 -8.968 3.882 1.00 0.00 68 SER A N 7
ATOM 8436 C CA . SER A 1 68 ? -3.483 -9.795 2.772 1.00 0.00 68 SER A CA 7
ATOM 8437 C C . SER A 1 68 ? -4.494 -9.037 1.919 1.00 0.00 68 SER A C 7
ATOM 8438 O O . SER A 1 68 ? -4.509 -9.166 0.694 1.00 0.00 68 SER A O 7
ATOM 8446 N N . LYS A 1 69 ? -5.301 -8.154 2.538 1.00 0.00 69 LYS A N 7
ATOM 8447 C CA . LYS A 1 69 ? -6.324 -7.389 1.853 1.00 0.00 69 LYS A CA 7
ATOM 8448 C C . LYS A 1 69 ? -5.781 -6.598 0.664 1.00 0.00 69 LYS A C 7
ATOM 8449 O O . LYS A 1 69 ? -6.318 -6.689 -0.437 1.00 0.00 69 LYS A O 7
ATOM 8468 N N . ALA A 1 70 ? -4.685 -5.883 0.910 1.00 0.00 70 ALA A N 7
ATOM 8469 C CA . ALA A 1 70 ? -3.995 -5.089 -0.082 1.00 0.00 70 ALA A CA 7
ATOM 8470 C C . ALA A 1 70 ? -3.529 -5.902 -1.297 1.00 0.00 70 ALA A C 7
ATOM 8471 O O . ALA A 1 70 ? -3.442 -5.370 -2.399 1.00 0.00 70 ALA A O 7
ATOM 8478 N N . ARG A 1 71 ? -3.247 -7.201 -1.127 1.00 0.00 71 ARG A N 7
ATOM 8479 C CA . ARG A 1 71 ? -2.795 -8.052 -2.246 1.00 0.00 71 ARG A CA 7
ATOM 8480 C C . ARG A 1 71 ? -3.944 -8.353 -3.181 1.00 0.00 71 ARG A C 7
ATOM 8481 O O . ARG A 1 71 ? -3.832 -8.298 -4.399 1.00 0.00 71 ARG A O 7
ATOM 8502 N N . ALA A 1 72 ? -5.092 -8.648 -2.586 1.00 0.00 72 ALA A N 7
ATOM 8503 C CA . ALA A 1 72 ? -6.346 -8.843 -3.288 1.00 0.00 72 ALA A CA 7
ATOM 8504 C C . ALA A 1 72 ? -6.929 -7.488 -3.814 1.00 0.00 72 ALA A C 7
ATOM 8505 O O . ALA A 1 72 ? -7.574 -7.540 -4.854 1.00 0.00 72 ALA A O 7
ATOM 8512 N N . TYR A 1 73 ? -6.509 -6.357 -3.220 1.00 0.00 73 TYR A N 7
ATOM 8513 C CA . TYR A 1 73 ? -6.776 -5.006 -3.723 1.00 0.00 73 TYR A CA 7
ATOM 8514 C C . TYR A 1 73 ? -6.070 -4.740 -5.047 1.00 0.00 73 TYR A C 7
ATOM 8515 O O . TYR A 1 73 ? -6.641 -4.215 -5.993 1.00 0.00 73 TYR A O 7
ATOM 8533 N N . LEU A 1 74 ? -4.801 -5.122 -5.088 1.00 0.00 74 LEU A N 7
ATOM 8534 C CA . LEU A 1 74 ? -3.960 -4.941 -6.245 1.00 0.00 74 LEU A CA 7
ATOM 8535 C C . LEU A 1 74 ? -4.569 -5.421 -7.548 1.00 0.00 74 LEU A C 7
ATOM 8536 O O . LEU A 1 74 ? -4.286 -4.880 -8.604 1.00 0.00 74 LEU A O 7
ATOM 8552 N N . GLU A 1 75 ? -5.396 -6.462 -7.486 1.00 0.00 75 GLU A N 7
ATOM 8553 C CA . GLU A 1 75 ? -6.220 -6.962 -8.611 1.00 0.00 75 GLU A CA 7
ATOM 8554 C C . GLU A 1 75 ? -7.749 -6.696 -8.523 1.00 0.00 75 GLU A C 7
ATOM 8555 O O . GLU A 1 75 ? -8.421 -6.882 -9.549 1.00 0.00 75 GLU A O 7
ATOM 8567 N N . THR A 1 76 ? -8.260 -6.161 -7.395 1.00 0.00 76 THR A N 7
ATOM 8568 C CA . THR A 1 76 ? -9.687 -5.972 -7.148 1.00 0.00 76 THR A CA 7
ATOM 8569 C C . THR A 1 76 ? -9.936 -4.611 -6.512 1.00 0.00 76 THR A C 7
ATOM 8570 O O . THR A 1 76 ? -9.581 -4.357 -5.377 1.00 0.00 76 THR A O 7
ATOM 8581 N N . LYS A 1 77 ? -10.630 -3.817 -7.308 1.00 0.00 77 LYS A N 7
ATOM 8582 C CA . LYS A 1 77 ? -10.904 -2.380 -7.255 1.00 0.00 77 LYS A CA 7
ATOM 8583 C C . LYS A 1 77 ? -11.939 -1.969 -6.205 1.00 0.00 77 LYS A C 7
ATOM 8584 O O . LYS A 1 77 ? -11.707 -0.943 -5.527 1.00 0.00 77 LYS A O 7
ATOM 8604 N N . SER A 1 1 ? 4.797 -8.711 16.659 1.00 0.00 1 SER A N 8
ATOM 8605 C CA . SER A 1 1 ? 4.894 -8.419 15.214 1.00 0.00 1 SER A CA 8
ATOM 8606 C C . SER A 1 1 ? 4.648 -6.941 14.950 1.00 0.00 1 SER A C 8
ATOM 8607 O O . SER A 1 1 ? 4.130 -6.281 15.842 1.00 0.00 1 SER A O 8
ATOM 8616 N N . HIS A 1 2 ? 5.029 -6.448 13.767 1.00 0.00 2 HIS A N 8
ATOM 8617 C CA . HIS A 1 2 ? 4.844 -5.092 13.208 1.00 0.00 2 HIS A CA 8
ATOM 8618 C C . HIS A 1 2 ? 5.489 -5.121 11.815 1.00 0.00 2 HIS A C 8
ATOM 8619 O O . HIS A 1 2 ? 4.867 -5.588 10.861 1.00 0.00 2 HIS A O 8
ATOM 8633 N N . MET A 1 3 ? 6.798 -4.845 11.725 1.00 0.00 3 MET A N 8
ATOM 8634 C CA . MET A 1 3 ? 7.697 -5.003 10.562 1.00 0.00 3 MET A CA 8
ATOM 8635 C C . MET A 1 3 ? 7.915 -6.483 10.125 1.00 0.00 3 MET A C 8
ATOM 8636 O O . MET A 1 3 ? 8.998 -6.861 9.678 1.00 0.00 3 MET A O 8
ATOM 8650 N N . THR A 1 4 ? 6.880 -7.318 10.257 1.00 0.00 4 THR A N 8
ATOM 8651 C CA . THR A 1 4 ? 6.886 -8.754 9.971 1.00 0.00 4 THR A CA 8
ATOM 8652 C C . THR A 1 4 ? 5.994 -9.099 8.797 1.00 0.00 4 THR A C 8
ATOM 8653 O O . THR A 1 4 ? 6.495 -9.425 7.728 1.00 0.00 4 THR A O 8
ATOM 8664 N N . ALA A 1 5 ? 4.680 -8.920 8.930 1.00 0.00 5 ALA A N 8
ATOM 8665 C CA . ALA A 1 5 ? 3.743 -9.270 7.872 1.00 0.00 5 ALA A CA 8
ATOM 8666 C C . ALA A 1 5 ? 3.718 -8.201 6.769 1.00 0.00 5 ALA A C 8
ATOM 8667 O O . ALA A 1 5 ? 3.639 -8.525 5.590 1.00 0.00 5 ALA A O 8
ATOM 8674 N N . VAL A 1 6 ? 3.838 -6.937 7.172 1.00 0.00 6 VAL A N 8
ATOM 8675 C CA . VAL A 1 6 ? 3.983 -5.777 6.285 1.00 0.00 6 VAL A CA 8
ATOM 8676 C C . VAL A 1 6 ? 5.141 -5.961 5.325 1.00 0.00 6 VAL A C 8
ATOM 8677 O O . VAL A 1 6 ? 5.032 -5.606 4.161 1.00 0.00 6 VAL A O 8
ATOM 8690 N N . GLN A 1 7 ? 6.242 -6.553 5.794 1.00 0.00 7 GLN A N 8
ATOM 8691 C CA . GLN A 1 7 ? 7.515 -6.542 5.103 1.00 0.00 7 GLN A CA 8
ATOM 8692 C C . GLN A 1 7 ? 7.539 -7.600 4.003 1.00 0.00 7 GLN A C 8
ATOM 8693 O O . GLN A 1 7 ? 7.693 -7.283 2.832 1.00 0.00 7 GLN A O 8
ATOM 8707 N N . ASP A 1 8 ? 7.275 -8.842 4.385 1.00 0.00 8 ASP A N 8
ATOM 8708 C CA . ASP A 1 8 ? 7.016 -9.984 3.462 1.00 0.00 8 ASP A CA 8
ATOM 8709 C C . ASP A 1 8 ? 5.952 -9.653 2.406 1.00 0.00 8 ASP A C 8
ATOM 8710 O O . ASP A 1 8 ? 6.217 -9.832 1.216 1.00 0.00 8 ASP A O 8
ATOM 8719 N N . PHE A 1 9 ? 4.809 -9.072 2.823 1.00 0.00 9 PHE A N 8
ATOM 8720 C CA . PHE A 1 9 ? 3.814 -8.557 1.892 1.00 0.00 9 PHE A CA 8
ATOM 8721 C C . PHE A 1 9 ? 4.461 -7.527 0.952 1.00 0.00 9 PHE A C 8
ATOM 8722 O O . PHE A 1 9 ? 4.343 -7.643 -0.266 1.00 0.00 9 PHE A O 8
ATOM 8739 N N . VAL A 1 10 ? 5.107 -6.497 1.513 1.00 0.00 10 VAL A N 8
ATOM 8740 C CA . VAL A 1 10 ? 5.749 -5.411 0.743 1.00 0.00 10 VAL A CA 8
ATOM 8741 C C . VAL A 1 10 ? 6.692 -5.959 -0.333 1.00 0.00 10 VAL A C 8
ATOM 8742 O O . VAL A 1 10 ? 6.486 -5.615 -1.487 1.00 0.00 10 VAL A O 8
ATOM 8755 N N . VAL A 1 11 ? 7.654 -6.841 -0.023 1.00 0.00 11 VAL A N 8
ATOM 8756 C CA . VAL A 1 11 ? 8.571 -7.428 -1.038 1.00 0.00 11 VAL A CA 8
ATOM 8757 C C . VAL A 1 11 ? 7.940 -8.290 -2.135 1.00 0.00 11 VAL A C 8
ATOM 8758 O O . VAL A 1 11 ? 8.573 -8.468 -3.179 1.00 0.00 11 VAL A O 8
ATOM 8771 N N . ASP A 1 12 ? 6.696 -8.732 -1.961 1.00 0.00 12 ASP A N 8
ATOM 8772 C CA . ASP A 1 12 ? 5.923 -9.282 -3.079 1.00 0.00 12 ASP A CA 8
ATOM 8773 C C . ASP A 1 12 ? 5.660 -8.198 -4.146 1.00 0.00 12 ASP A C 8
ATOM 8774 O O . ASP A 1 12 ? 5.868 -8.437 -5.324 1.00 0.00 12 ASP A O 8
ATOM 8783 N N . ILE A 1 13 ? 5.328 -6.964 -3.753 1.00 0.00 13 ILE A N 8
ATOM 8784 C CA . ILE A 1 13 ? 5.167 -5.736 -4.576 1.00 0.00 13 ILE A CA 8
ATOM 8785 C C . ILE A 1 13 ? 6.536 -5.098 -4.867 1.00 0.00 13 ILE A C 8
ATOM 8786 O O . ILE A 1 13 ? 6.677 -4.483 -5.913 1.00 0.00 13 ILE A O 8
ATOM 8802 N N . LEU A 1 14 ? 7.539 -5.217 -3.995 1.00 0.00 14 LEU A N 8
ATOM 8803 C CA . LEU A 1 14 ? 8.775 -4.432 -4.094 1.00 0.00 14 LEU A CA 8
ATOM 8804 C C . LEU A 1 14 ? 9.792 -5.066 -5.057 1.00 0.00 14 LEU A C 8
ATOM 8805 O O . LEU A 1 14 ? 10.282 -4.413 -5.977 1.00 0.00 14 LEU A O 8
ATOM 8821 N N . LEU A 1 15 ? 10.146 -6.331 -4.798 1.00 0.00 15 LEU A N 8
ATOM 8822 C CA . LEU A 1 15 ? 11.183 -7.054 -5.535 1.00 0.00 15 LEU A CA 8
ATOM 8823 C C . LEU A 1 15 ? 10.573 -7.997 -6.543 1.00 0.00 15 LEU A C 8
ATOM 8824 O O . LEU A 1 15 ? 11.019 -8.011 -7.685 1.00 0.00 15 LEU A O 8
ATOM 8840 N N . ASN A 1 16 ? 9.554 -8.782 -6.161 1.00 0.00 16 ASN A N 8
ATOM 8841 C CA . ASN A 1 16 ? 8.854 -9.626 -7.136 1.00 0.00 16 ASN A CA 8
ATOM 8842 C C . ASN A 1 16 ? 7.915 -8.802 -8.063 1.00 0.00 16 ASN A C 8
ATOM 8843 O O . ASN A 1 16 ? 7.638 -9.222 -9.183 1.00 0.00 16 ASN A O 8
ATOM 8854 N N . GLY A 1 17 ? 7.556 -7.603 -7.589 1.00 0.00 17 GLY A N 8
ATOM 8855 C CA . GLY A 1 17 ? 6.732 -6.595 -8.263 1.00 0.00 17 GLY A CA 8
ATOM 8856 C C . GLY A 1 17 ? 5.241 -6.724 -8.040 1.00 0.00 17 GLY A C 8
ATOM 8857 O O . GLY A 1 17 ? 4.708 -7.786 -7.696 1.00 0.00 17 GLY A O 8
ATOM 8861 N N . ALA A 1 18 ? 4.507 -5.658 -8.286 1.00 0.00 18 ALA A N 8
ATOM 8862 C CA . ALA A 1 18 ? 3.057 -5.675 -8.220 1.00 0.00 18 ALA A CA 8
ATOM 8863 C C . ALA A 1 18 ? 2.407 -6.757 -9.178 1.00 0.00 18 ALA A C 8
ATOM 8864 O O . ALA A 1 18 ? 3.117 -7.275 -10.041 1.00 0.00 18 ALA A O 8
ATOM 8871 N N . ARG A 1 19 ? 1.013 -6.766 -9.119 1.00 0.00 19 ARG A N 8
ATOM 8872 C CA . ARG A 1 19 ? 0.168 -6.678 -10.360 1.00 0.00 19 ARG A CA 8
ATOM 8873 C C . ARG A 1 19 ? 0.524 -5.701 -11.498 1.00 0.00 19 ARG A C 8
ATOM 8874 O O . ARG A 1 19 ? 1.567 -5.054 -11.489 1.00 0.00 19 ARG A O 8
ATOM 8895 N N . ASP A 1 20 ? -0.442 -5.533 -12.396 1.00 0.00 20 ASP A N 8
ATOM 8896 C CA . ASP A 1 20 ? -0.441 -4.496 -13.405 1.00 0.00 20 ASP A CA 8
ATOM 8897 C C . ASP A 1 20 ? -0.120 -2.969 -12.981 1.00 0.00 20 ASP A C 8
ATOM 8898 O O . ASP A 1 20 ? -0.096 -2.038 -13.788 1.00 0.00 20 ASP A O 8
ATOM 8907 N N . TRP A 1 21 ? 0.136 -2.722 -11.682 1.00 0.00 21 TRP A N 8
ATOM 8908 C CA . TRP A 1 21 ? 0.734 -1.489 -11.132 1.00 0.00 21 TRP A CA 8
ATOM 8909 C C . TRP A 1 21 ? 2.146 -1.165 -11.605 1.00 0.00 21 TRP A C 8
ATOM 8910 O O . TRP A 1 21 ? 2.883 -2.035 -12.078 1.00 0.00 21 TRP A O 8
ATOM 8931 N N . ASP A 1 22 ? 2.552 0.071 -11.332 1.00 0.00 22 ASP A N 8
ATOM 8932 C CA . ASP A 1 22 ? 3.946 0.474 -11.171 1.00 0.00 22 ASP A CA 8
ATOM 8933 C C . ASP A 1 22 ? 4.434 -0.046 -9.823 1.00 0.00 22 ASP A C 8
ATOM 8934 O O . ASP A 1 22 ? 3.632 -0.303 -8.935 1.00 0.00 22 ASP A O 8
ATOM 8943 N N . VAL A 1 23 ? 5.749 -0.135 -9.656 1.00 0.00 23 VAL A N 8
ATOM 8944 C CA . VAL A 1 23 ? 6.409 -0.335 -8.377 1.00 0.00 23 VAL A CA 8
ATOM 8945 C C . VAL A 1 23 ? 7.116 0.979 -8.162 1.00 0.00 23 VAL A C 8
ATOM 8946 O O . VAL A 1 23 ? 8.081 1.292 -8.858 1.00 0.00 23 VAL A O 8
ATOM 8959 N N . LEU A 1 24 ? 6.572 1.775 -7.255 1.00 0.00 24 LEU A N 8
ATOM 8960 C CA . LEU A 1 24 ? 7.114 3.088 -6.943 1.00 0.00 24 LEU A CA 8
ATOM 8961 C C . LEU A 1 24 ? 7.593 3.127 -5.500 1.00 0.00 24 LEU A C 8
ATOM 8962 O O . LEU A 1 24 ? 6.941 2.611 -4.603 1.00 0.00 24 LEU A O 8
ATOM 8978 N N . GLN A 1 25 ? 8.661 3.865 -5.247 1.00 0.00 25 GLN A N 8
ATOM 8979 C CA . GLN A 1 25 ? 8.953 4.316 -3.900 1.00 0.00 25 GLN A CA 8
ATOM 8980 C C . GLN A 1 25 ? 8.962 5.823 -3.798 1.00 0.00 25 GLN A C 8
ATOM 8981 O O . GLN A 1 25 ? 9.976 6.516 -3.843 1.00 0.00 25 GLN A O 8
ATOM 8995 N N . THR A 1 26 ? 7.745 6.286 -3.575 1.00 0.00 26 THR A N 8
ATOM 8996 C CA . THR A 1 26 ? 7.388 7.651 -3.201 1.00 0.00 26 THR A CA 8
ATOM 8997 C C . THR A 1 26 ? 6.591 7.622 -1.889 1.00 0.00 26 THR A C 8
ATOM 8998 O O . THR A 1 26 ? 6.435 6.554 -1.294 1.00 0.00 26 THR A O 8
ATOM 9009 N N . THR A 1 27 ? 6.117 8.749 -1.377 1.00 0.00 27 THR A N 8
ATOM 9010 C CA . THR A 1 27 ? 5.317 8.845 -0.156 1.00 0.00 27 THR A CA 8
ATOM 9011 C C . THR A 1 27 ? 4.096 9.687 -0.514 1.00 0.00 27 THR A C 8
ATOM 9012 O O . THR A 1 27 ? 4.007 10.309 -1.571 1.00 0.00 27 THR A O 8
ATOM 9023 N N . CYS A 1 28 ? 3.118 9.614 0.361 1.00 0.00 28 CYS A N 8
ATOM 9024 C CA . CYS A 1 28 ? 1.874 10.356 0.313 1.00 0.00 28 CYS A CA 8
ATOM 9025 C C . CYS A 1 28 ? 1.481 10.880 1.681 1.00 0.00 28 CYS A C 8
ATOM 9026 O O . CYS A 1 28 ? 1.846 10.280 2.688 1.00 0.00 28 CYS A O 8
ATOM 9034 N N . THR A 1 29 ? 0.675 11.945 1.727 1.00 0.00 29 THR A N 8
ATOM 9035 C CA . THR A 1 29 ? 0.233 12.557 2.978 1.00 0.00 29 THR A CA 8
ATOM 9036 C C . THR A 1 29 ? -1.282 12.705 3.059 1.00 0.00 29 THR A C 8
ATOM 9037 O O . THR A 1 29 ? -1.867 13.455 2.284 1.00 0.00 29 THR A O 8
ATOM 9048 N N . VAL A 1 30 ? -1.881 12.043 4.052 1.00 0.00 30 VAL A N 8
ATOM 9049 C CA . VAL A 1 30 ? -3.350 12.007 4.352 1.00 0.00 30 VAL A CA 8
ATOM 9050 C C . VAL A 1 30 ? -3.663 11.667 5.844 1.00 0.00 30 VAL A C 8
ATOM 9051 O O . VAL A 1 30 ? -2.888 10.986 6.505 1.00 0.00 30 VAL A O 8
ATOM 9064 N N . ASP A 1 31 ? -4.765 12.180 6.422 1.00 0.00 31 ASP A N 8
ATOM 9065 C CA . ASP A 1 31 ? -5.261 12.004 7.813 1.00 0.00 31 ASP A CA 8
ATOM 9066 C C . ASP A 1 31 ? -4.450 12.784 8.860 1.00 0.00 31 ASP A C 8
ATOM 9067 O O . ASP A 1 31 ? -4.585 12.565 10.067 1.00 0.00 31 ASP A O 8
ATOM 9076 N N . ARG A 1 32 ? -3.681 13.752 8.362 1.00 0.00 32 ARG A N 8
ATOM 9077 C CA . ARG A 1 32 ? -2.582 14.415 9.086 1.00 0.00 32 ARG A CA 8
ATOM 9078 C C . ARG A 1 32 ? -1.471 13.396 9.418 1.00 0.00 32 ARG A C 8
ATOM 9079 O O . ARG A 1 32 ? -0.840 13.454 10.468 1.00 0.00 32 ARG A O 8
ATOM 9100 N N . LYS A 1 33 ? -1.254 12.422 8.529 1.00 0.00 33 LYS A N 8
ATOM 9101 C CA . LYS A 1 33 ? -0.234 11.391 8.594 1.00 0.00 33 LYS A CA 8
ATOM 9102 C C . LYS A 1 33 ? 0.362 11.278 7.180 1.00 0.00 33 LYS A C 8
ATOM 9103 O O . LYS A 1 33 ? -0.230 11.703 6.188 1.00 0.00 33 LYS A O 8
ATOM 9122 N N . VAL A 1 34 ? 1.578 10.777 7.101 1.00 0.00 34 VAL A N 8
ATOM 9123 C CA . VAL A 1 34 ? 2.215 10.366 5.859 1.00 0.00 34 VAL A CA 8
ATOM 9124 C C . VAL A 1 34 ? 2.177 8.847 5.839 1.00 0.00 34 VAL A C 8
ATOM 9125 O O . VAL A 1 34 ? 2.264 8.201 6.883 1.00 0.00 34 VAL A O 8
ATOM 9138 N N . TYR A 1 35 ? 2.073 8.312 4.636 1.00 0.00 35 TYR A N 8
ATOM 9139 C CA . TYR A 1 35 ? 2.258 6.910 4.330 1.00 0.00 35 TYR A CA 8
ATOM 9140 C C . TYR A 1 35 ? 3.243 6.795 3.188 1.00 0.00 35 TYR A C 8
ATOM 9141 O O . TYR A 1 35 ? 3.317 7.646 2.303 1.00 0.00 35 TYR A O 8
ATOM 9159 N N . LYS A 1 36 ? 3.987 5.701 3.178 1.00 0.00 36 LYS A N 8
ATOM 9160 C CA . LYS A 1 36 ? 5.012 5.464 2.184 1.00 0.00 36 LYS A CA 8
ATOM 9161 C C . LYS A 1 36 ? 4.499 4.468 1.151 1.00 0.00 36 LYS A C 8
ATOM 9162 O O . LYS A 1 36 ? 3.922 3.456 1.539 1.00 0.00 36 LYS A O 8
ATOM 9181 N N . THR A 1 37 ? 4.646 4.789 -0.134 1.00 0.00 37 THR A N 8
ATOM 9182 C CA . THR A 1 37 ? 4.018 4.098 -1.252 1.00 0.00 37 THR A CA 8
ATOM 9183 C C . THR A 1 37 ? 4.885 2.908 -1.642 1.00 0.00 37 THR A C 8
ATOM 9184 O O . THR A 1 37 ? 6.094 2.922 -1.420 1.00 0.00 37 THR A O 8
ATOM 9195 N N . ILE A 1 38 ? 4.271 1.902 -2.249 1.00 0.00 38 ILE A N 8
ATOM 9196 C CA . ILE A 1 38 ? 4.990 0.760 -2.849 1.00 0.00 38 ILE A CA 8
ATOM 9197 C C . ILE A 1 38 ? 4.826 0.689 -4.354 1.00 0.00 38 ILE A C 8
ATOM 9198 O O . ILE A 1 38 ? 5.667 0.178 -5.089 1.00 0.00 38 ILE A O 8
ATOM 9214 N N . CYS A 1 39 ? 3.658 1.112 -4.800 1.00 0.00 39 CYS A N 8
ATOM 9215 C CA . CYS A 1 39 ? 3.180 0.852 -6.128 1.00 0.00 39 CYS A CA 8
ATOM 9216 C C . CYS A 1 39 ? 2.105 1.823 -6.440 1.00 0.00 39 CYS A C 8
ATOM 9217 O O . CYS A 1 39 ? 1.335 2.236 -5.565 1.00 0.00 39 CYS A O 8
ATOM 9225 N N . LYS A 1 40 ? 2.065 2.171 -7.715 1.00 0.00 40 LYS A N 8
ATOM 9226 C CA . LYS A 1 40 ? 1.094 3.067 -8.235 1.00 0.00 40 LYS A CA 8
ATOM 9227 C C . LYS A 1 40 ? 0.307 2.493 -9.391 1.00 0.00 40 LYS A C 8
ATOM 9228 O O . LYS A 1 40 ? 0.897 1.979 -10.319 1.00 0.00 40 LYS A O 8
ATOM 9247 N N . ARG A 1 41 ? -1.006 2.633 -9.377 1.00 0.00 41 ARG A N 8
ATOM 9248 C CA . ARG A 1 41 ? -1.796 2.289 -10.540 1.00 0.00 41 ARG A CA 8
ATOM 9249 C C . ARG A 1 41 ? -2.849 3.336 -10.686 1.00 0.00 41 ARG A C 8
ATOM 9250 O O . ARG A 1 41 ? -3.677 3.615 -9.833 1.00 0.00 41 ARG A O 8
ATOM 9271 N N . GLY A 1 42 ? -2.787 4.010 -11.812 1.00 0.00 42 GLY A N 8
ATOM 9272 C CA . GLY A 1 42 ? -3.649 5.159 -12.061 1.00 0.00 42 GLY A CA 8
ATOM 9273 C C . GLY A 1 42 ? -3.364 6.284 -11.065 1.00 0.00 42 GLY A C 8
ATOM 9274 O O . GLY A 1 42 ? -2.201 6.584 -10.799 1.00 0.00 42 GLY A O 8
ATOM 9278 N N . ASN A 1 43 ? -4.445 6.820 -10.501 1.00 0.00 43 ASN A N 8
ATOM 9279 C CA . ASN A 1 43 ? -4.380 7.799 -9.410 1.00 0.00 43 ASN A CA 8
ATOM 9280 C C . ASN A 1 43 ? -4.198 7.163 -8.028 1.00 0.00 43 ASN A C 8
ATOM 9281 O O . ASN A 1 43 ? -4.183 7.905 -7.047 1.00 0.00 43 ASN A O 8
ATOM 9292 N N . THR A 1 44 ? -4.080 5.824 -7.936 1.00 0.00 44 THR A N 8
ATOM 9293 C CA . THR A 1 44 ? -3.841 5.146 -6.658 1.00 0.00 44 THR A CA 8
ATOM 9294 C C . THR A 1 44 ? -2.365 4.844 -6.483 1.00 0.00 44 THR A C 8
ATOM 9295 O O . THR A 1 44 ? -1.615 4.671 -7.437 1.00 0.00 44 THR A O 8
ATOM 9306 N N . TYR A 1 45 ? -1.986 4.765 -5.214 1.00 0.00 45 TYR A N 8
ATOM 9307 C CA . TYR A 1 45 ? -0.687 4.668 -4.594 1.00 0.00 45 TYR A CA 8
ATOM 9308 C C . TYR A 1 45 ? -0.984 3.861 -3.338 1.00 0.00 45 TYR A C 8
ATOM 9309 O O . TYR A 1 45 ? -1.682 4.291 -2.412 1.00 0.00 45 TYR A O 8
ATOM 9327 N N . LEU A 1 46 ? -0.536 2.619 -3.359 1.00 0.00 46 LEU A N 8
ATOM 9328 C CA . LEU A 1 46 ? -0.684 1.728 -2.236 1.00 0.00 46 LEU A CA 8
ATOM 9329 C C . LEU A 1 46 ? 0.397 2.102 -1.224 1.00 0.00 46 LEU A C 8
ATOM 9330 O O . LEU A 1 46 ? 1.563 2.193 -1.612 1.00 0.00 46 LEU A O 8
ATOM 9346 N N . CYS A 1 47 ? 0.042 2.280 0.048 1.00 0.00 47 CYS A N 8
ATOM 9347 C CA . CYS A 1 47 ? 0.987 2.661 1.095 1.00 0.00 47 CYS A CA 8
ATOM 9348 C C . CYS A 1 47 ? 0.822 1.795 2.346 1.00 0.00 47 CYS A C 8
ATOM 9349 O O . CYS A 1 47 ? -0.141 1.036 2.440 1.00 0.00 47 CYS A O 8
ATOM 9357 N N . PHE A 1 48 ? 1.727 1.931 3.311 1.00 0.00 48 PHE A N 8
ATOM 9358 C CA . PHE A 1 48 ? 1.753 1.082 4.498 1.00 0.00 48 PHE A CA 8
ATOM 9359 C C . PHE A 1 48 ? 2.122 1.862 5.768 1.00 0.00 48 PHE A C 8
ATOM 9360 O O . PHE A 1 48 ? 2.767 2.907 5.693 1.00 0.00 48 PHE A O 8
ATOM 9377 N N . ASP A 1 49 ? 1.719 1.346 6.938 1.00 0.00 49 ASP A N 8
ATOM 9378 C CA . ASP A 1 49 ? 2.363 1.663 8.238 1.00 0.00 49 ASP A CA 8
ATOM 9379 C C . ASP A 1 49 ? 2.913 0.374 8.884 1.00 0.00 49 ASP A C 8
ATOM 9380 O O . ASP A 1 49 ? 2.948 -0.677 8.250 1.00 0.00 49 ASP A O 8
ATOM 9389 N N . ASP A 1 50 ? 3.183 0.429 10.200 1.00 0.00 50 ASP A N 8
ATOM 9390 C CA . ASP A 1 50 ? 3.419 -0.734 11.042 1.00 0.00 50 ASP A CA 8
ATOM 9391 C C . ASP A 1 50 ? 2.260 -1.714 11.102 1.00 0.00 50 ASP A C 8
ATOM 9392 O O . ASP A 1 50 ? 2.410 -2.880 11.456 1.00 0.00 50 ASP A O 8
ATOM 9401 N N . THR A 1 51 ? 1.068 -1.170 10.901 1.00 0.00 51 THR A N 8
ATOM 9402 C CA . THR A 1 51 ? -0.165 -1.648 11.520 1.00 0.00 51 THR A CA 8
ATOM 9403 C C . THR A 1 51 ? -1.003 -2.442 10.543 1.00 0.00 51 THR A C 8
ATOM 9404 O O . THR A 1 51 ? -1.788 -3.297 10.952 1.00 0.00 51 THR A O 8
ATOM 9415 N N . ASN A 1 52 ? -0.834 -2.146 9.247 1.00 0.00 52 ASN A N 8
ATOM 9416 C CA . ASN A 1 52 ? -1.682 -2.433 8.123 1.00 0.00 52 ASN A CA 8
ATOM 9417 C C . ASN A 1 52 ? -1.289 -1.541 6.932 1.00 0.00 52 ASN A C 8
ATOM 9418 O O . ASN A 1 52 ? -0.431 -0.664 7.039 1.00 0.00 52 ASN A O 8
ATOM 9429 N N . LEU A 1 53 ? -1.943 -1.765 5.799 1.00 0.00 53 LEU A N 8
ATOM 9430 C CA . LEU A 1 53 ? -1.795 -0.926 4.623 1.00 0.00 53 LEU A CA 8
ATOM 9431 C C . LEU A 1 53 ? -2.934 0.068 4.490 1.00 0.00 53 LEU A C 8
ATOM 9432 O O . LEU A 1 53 ? -3.960 -0.042 5.168 1.00 0.00 53 LEU A O 8
ATOM 9448 N N . TYR A 1 54 ? -2.771 0.988 3.543 1.00 0.00 54 TYR A N 8
ATOM 9449 C CA . TYR A 1 54 ? -3.804 1.921 3.124 1.00 0.00 54 TYR A CA 8
ATOM 9450 C C . TYR A 1 54 ? -3.653 2.187 1.625 1.00 0.00 54 TYR A C 8
ATOM 9451 O O . TYR A 1 54 ? -2.541 2.455 1.165 1.00 0.00 54 TYR A O 8
ATOM 9469 N N . ALA A 1 55 ? -4.734 2.152 0.846 1.00 0.00 55 ALA A N 8
ATOM 9470 C CA . ALA A 1 55 ? -4.672 2.791 -0.466 1.00 0.00 55 ALA A CA 8
ATOM 9471 C C . ALA A 1 55 ? -4.980 4.266 -0.263 1.00 0.00 55 ALA A C 8
ATOM 9472 O O . ALA A 1 55 ? -5.937 4.603 0.428 1.00 0.00 55 ALA A O 8
ATOM 9479 N N . ILE A 1 56 ? -4.166 5.142 -0.846 1.00 0.00 56 ILE A N 8
ATOM 9480 C CA . ILE A 1 56 ? -4.579 6.522 -1.047 1.00 0.00 56 ILE A CA 8
ATOM 9481 C C . ILE A 1 56 ? -4.963 6.655 -2.519 1.00 0.00 56 ILE A C 8
ATOM 9482 O O . ILE A 1 56 ? -4.121 6.544 -3.414 1.00 0.00 56 ILE A O 8
ATOM 9498 N N . THR A 1 57 ? -6.260 6.860 -2.752 1.00 0.00 57 THR A N 8
ATOM 9499 C CA . THR A 1 57 ? -6.843 6.980 -4.090 1.00 0.00 57 THR A CA 8
ATOM 9500 C C . THR A 1 57 ? -7.134 8.458 -4.299 1.00 0.00 57 THR A C 8
ATOM 9501 O O . THR A 1 57 ? -8.110 8.999 -3.778 1.00 0.00 57 THR A O 8
ATOM 9512 N N . GLY A 1 58 ? -6.167 9.144 -4.930 1.00 0.00 58 GLY A N 8
ATOM 9513 C CA . GLY A 1 58 ? -6.047 10.615 -4.927 1.00 0.00 58 GLY A CA 8
ATOM 9514 C C . GLY A 1 58 ? -5.641 11.154 -3.543 1.00 0.00 58 GLY A C 8
ATOM 9515 O O . GLY A 1 58 ? -4.519 11.619 -3.358 1.00 0.00 58 GLY A O 8
ATOM 9519 N N . ASP A 1 59 ? -6.582 11.063 -2.599 1.00 0.00 59 ASP A N 8
ATOM 9520 C CA . ASP A 1 59 ? -6.614 11.762 -1.319 1.00 0.00 59 ASP A CA 8
ATOM 9521 C C . ASP A 1 59 ? -7.552 11.036 -0.340 1.00 0.00 59 ASP A C 8
ATOM 9522 O O . ASP A 1 59 ? -7.821 11.496 0.755 1.00 0.00 59 ASP A O 8
ATOM 9531 N N . VAL A 1 60 ? -8.045 9.866 -0.739 1.00 0.00 60 VAL A N 8
ATOM 9532 C CA . VAL A 1 60 ? -8.968 8.986 -0.002 1.00 0.00 60 VAL A CA 8
ATOM 9533 C C . VAL A 1 60 ? -8.149 7.912 0.679 1.00 0.00 60 VAL A C 8
ATOM 9534 O O . VAL A 1 60 ? -7.633 7.030 -0.002 1.00 0.00 60 VAL A O 8
ATOM 9547 N N . VAL A 1 61 ? -7.972 8.025 1.997 1.00 0.00 61 VAL A N 8
ATOM 9548 C CA . VAL A 1 61 ? -7.282 6.990 2.773 1.00 0.00 61 VAL A CA 8
ATOM 9549 C C . VAL A 1 61 ? -8.196 5.789 3.047 1.00 0.00 61 VAL A C 8
ATOM 9550 O O . VAL A 1 61 ? -9.240 5.912 3.685 1.00 0.00 61 VAL A O 8
ATOM 9563 N N . LEU A 1 62 ? -7.778 4.637 2.527 1.00 0.00 62 LEU A N 8
ATOM 9564 C CA . LEU A 1 62 ? -8.496 3.375 2.601 1.00 0.00 62 LEU A CA 8
ATOM 9565 C C . LEU A 1 62 ? -7.636 2.359 3.325 1.00 0.00 62 LEU A C 8
ATOM 9566 O O . LEU A 1 62 ? -6.940 1.541 2.733 1.00 0.00 62 LEU A O 8
ATOM 9582 N N . LYS A 1 63 ? -7.825 2.368 4.638 1.00 0.00 63 LYS A N 8
ATOM 9583 C CA . LYS A 1 63 ? -7.243 1.410 5.597 1.00 0.00 63 LYS A CA 8
ATOM 9584 C C . LYS A 1 63 ? -7.683 -0.044 5.321 1.00 0.00 63 LYS A C 8
ATOM 9585 O O . LYS A 1 63 ? -8.861 -0.404 5.411 1.00 0.00 63 LYS A O 8
ATOM 9604 N N . PHE A 1 64 ? -6.728 -0.915 5.001 1.00 0.00 64 PHE A N 8
ATOM 9605 C CA . PHE A 1 64 ? -6.962 -2.357 4.927 1.00 0.00 64 PHE A CA 8
ATOM 9606 C C . PHE A 1 64 ? -7.012 -2.952 6.353 1.00 0.00 64 PHE A C 8
ATOM 9607 O O . PHE A 1 64 ? -6.162 -2.619 7.170 1.00 0.00 64 PHE A O 8
ATOM 9624 N N . ALA A 1 65 ? -7.904 -3.899 6.643 1.00 0.00 65 ALA A N 8
ATOM 9625 C CA . ALA A 1 65 ? -7.845 -4.653 7.924 1.00 0.00 65 ALA A CA 8
ATOM 9626 C C . ALA A 1 65 ? -6.708 -5.664 8.062 1.00 0.00 65 ALA A C 8
ATOM 9627 O O . ALA A 1 65 ? -6.716 -6.482 8.993 1.00 0.00 65 ALA A O 8
ATOM 9634 N N . THR A 1 66 ? -5.734 -5.720 7.147 1.00 0.00 66 THR A N 8
ATOM 9635 C CA . THR A 1 66 ? -4.649 -6.668 7.165 1.00 0.00 66 THR A CA 8
ATOM 9636 C C . THR A 1 66 ? -3.627 -6.033 6.283 1.00 0.00 66 THR A C 8
ATOM 9637 O O . THR A 1 66 ? -3.887 -5.082 5.552 1.00 0.00 66 THR A O 8
ATOM 9648 N N . VAL A 1 67 ? -2.513 -6.699 6.242 1.00 0.00 67 VAL A N 8
ATOM 9649 C CA . VAL A 1 67 ? -1.626 -6.516 5.140 1.00 0.00 67 VAL A CA 8
ATOM 9650 C C . VAL A 1 67 ? -2.109 -7.275 3.905 1.00 0.00 67 VAL A C 8
ATOM 9651 O O . VAL A 1 67 ? -2.198 -6.710 2.819 1.00 0.00 67 VAL A O 8
ATOM 9664 N N . SER A 1 68 ? -2.479 -8.551 4.092 1.00 0.00 68 SER A N 8
ATOM 9665 C CA . SER A 1 68 ? -2.823 -9.511 3.046 1.00 0.00 68 SER A CA 8
ATOM 9666 C C . SER A 1 68 ? -3.959 -9.019 2.140 1.00 0.00 68 SER A C 8
ATOM 9667 O O . SER A 1 68 ? -4.097 -9.458 1.003 1.00 0.00 68 SER A O 8
ATOM 9675 N N . LYS A 1 69 ? -4.752 -8.061 2.629 1.00 0.00 69 LYS A N 8
ATOM 9676 C CA . LYS A 1 69 ? -5.848 -7.444 1.872 1.00 0.00 69 LYS A CA 8
ATOM 9677 C C . LYS A 1 69 ? -5.391 -6.653 0.666 1.00 0.00 69 LYS A C 8
ATOM 9678 O O . LYS A 1 69 ? -5.924 -6.832 -0.430 1.00 0.00 69 LYS A O 8
ATOM 9697 N N . ALA A 1 70 ? -4.358 -5.826 0.871 1.00 0.00 70 ALA A N 8
ATOM 9698 C CA . ALA A 1 70 ? -3.801 -5.033 -0.209 1.00 0.00 70 ALA A CA 8
ATOM 9699 C C . ALA A 1 70 ? -3.446 -5.868 -1.466 1.00 0.00 70 ALA A C 8
ATOM 9700 O O . ALA A 1 70 ? -3.637 -5.428 -2.588 1.00 0.00 70 ALA A O 8
ATOM 9707 N N . ARG A 1 71 ? -3.033 -7.126 -1.302 1.00 0.00 71 ARG A N 8
ATOM 9708 C CA . ARG A 1 71 ? -2.694 -8.103 -2.357 1.00 0.00 71 ARG A CA 8
ATOM 9709 C C . ARG A 1 71 ? -3.863 -8.438 -3.293 1.00 0.00 71 ARG A C 8
ATOM 9710 O O . ARG A 1 71 ? -3.653 -8.684 -4.473 1.00 0.00 71 ARG A O 8
ATOM 9731 N N . ALA A 1 72 ? -5.082 -8.430 -2.768 1.00 0.00 72 ALA A N 8
ATOM 9732 C CA . ALA A 1 72 ? -6.330 -8.706 -3.494 1.00 0.00 72 ALA A CA 8
ATOM 9733 C C . ALA A 1 72 ? -6.964 -7.429 -4.089 1.00 0.00 72 ALA A C 8
ATOM 9734 O O . ALA A 1 72 ? -7.800 -7.477 -4.988 1.00 0.00 72 ALA A O 8
ATOM 9741 N N . TYR A 1 73 ? -6.495 -6.273 -3.613 1.00 0.00 73 TYR A N 8
ATOM 9742 C CA . TYR A 1 73 ? -6.765 -4.935 -4.146 1.00 0.00 73 TYR A CA 8
ATOM 9743 C C . TYR A 1 73 ? -5.794 -4.612 -5.294 1.00 0.00 73 TYR A C 8
ATOM 9744 O O . TYR A 1 73 ? -5.996 -3.765 -6.153 1.00 0.00 73 TYR A O 8
ATOM 9762 N N . LEU A 1 74 ? -4.668 -5.305 -5.369 1.00 0.00 74 LEU A N 8
ATOM 9763 C CA . LEU A 1 74 ? -3.695 -5.083 -6.418 1.00 0.00 74 LEU A CA 8
ATOM 9764 C C . LEU A 1 74 ? -4.162 -5.564 -7.788 1.00 0.00 74 LEU A C 8
ATOM 9765 O O . LEU A 1 74 ? -3.866 -4.953 -8.816 1.00 0.00 74 LEU A O 8
ATOM 9781 N N . GLU A 1 75 ? -4.987 -6.592 -7.743 1.00 0.00 75 GLU A N 8
ATOM 9782 C CA . GLU A 1 75 ? -5.741 -7.106 -8.881 1.00 0.00 75 GLU A CA 8
ATOM 9783 C C . GLU A 1 75 ? -7.143 -6.478 -8.963 1.00 0.00 75 GLU A C 8
ATOM 9784 O O . GLU A 1 75 ? -7.885 -6.806 -9.891 1.00 0.00 75 GLU A O 8
ATOM 9796 N N . THR A 1 76 ? -7.506 -5.585 -8.015 1.00 0.00 76 THR A N 8
ATOM 9797 C CA . THR A 1 76 ? -8.857 -5.045 -7.820 1.00 0.00 76 THR A CA 8
ATOM 9798 C C . THR A 1 76 ? -8.897 -3.579 -7.405 1.00 0.00 76 THR A C 8
ATOM 9799 O O . THR A 1 76 ? -8.573 -3.185 -6.299 1.00 0.00 76 THR A O 8
ATOM 9810 N N . LYS A 1 77 ? -9.525 -2.863 -8.317 1.00 0.00 77 LYS A N 8
ATOM 9811 C CA . LYS A 1 77 ? -9.988 -1.485 -8.326 1.00 0.00 77 LYS A CA 8
ATOM 9812 C C . LYS A 1 77 ? -10.602 -0.878 -7.048 1.00 0.00 77 LYS A C 8
ATOM 9813 O O . LYS A 1 77 ? -10.388 0.350 -6.859 1.00 0.00 77 LYS A O 8
ATOM 9833 N N . SER A 1 1 ? 5.302 -7.307 17.090 1.00 0.00 1 SER A N 9
ATOM 9834 C CA . SER A 1 1 ? 4.675 -7.721 15.810 1.00 0.00 1 SER A CA 9
ATOM 9835 C C . SER A 1 1 ? 4.328 -6.512 14.927 1.00 0.00 1 SER A C 9
ATOM 9836 O O . SER A 1 1 ? 3.309 -5.888 15.169 1.00 0.00 1 SER A O 9
ATOM 9845 N N . HIS A 1 2 ? 5.170 -6.155 13.943 1.00 0.00 2 HIS A N 9
ATOM 9846 C CA . HIS A 1 2 ? 5.033 -4.927 13.110 1.00 0.00 2 HIS A CA 9
ATOM 9847 C C . HIS A 1 2 ? 5.650 -5.108 11.692 1.00 0.00 2 HIS A C 9
ATOM 9848 O O . HIS A 1 2 ? 4.989 -5.633 10.791 1.00 0.00 2 HIS A O 9
ATOM 9862 N N . MET A 1 3 ? 6.950 -4.787 11.481 1.00 0.00 3 MET A N 9
ATOM 9863 C CA . MET A 1 3 ? 7.805 -5.012 10.281 1.00 0.00 3 MET A CA 9
ATOM 9864 C C . MET A 1 3 ? 7.994 -6.495 9.859 1.00 0.00 3 MET A C 9
ATOM 9865 O O . MET A 1 3 ? 9.058 -6.885 9.388 1.00 0.00 3 MET A O 9
ATOM 9879 N N . THR A 1 4 ? 6.988 -7.325 10.118 1.00 0.00 4 THR A N 9
ATOM 9880 C CA . THR A 1 4 ? 7.001 -8.773 9.948 1.00 0.00 4 THR A CA 9
ATOM 9881 C C . THR A 1 4 ? 6.087 -9.198 8.818 1.00 0.00 4 THR A C 9
ATOM 9882 O O . THR A 1 4 ? 6.589 -9.676 7.806 1.00 0.00 4 THR A O 9
ATOM 9893 N N . ALA A 1 5 ? 4.778 -8.937 8.927 1.00 0.00 5 ALA A N 9
ATOM 9894 C CA . ALA A 1 5 ? 3.825 -9.271 7.867 1.00 0.00 5 ALA A CA 9
ATOM 9895 C C . ALA A 1 5 ? 3.749 -8.162 6.797 1.00 0.00 5 ALA A C 9
ATOM 9896 O O . ALA A 1 5 ? 3.796 -8.441 5.604 1.00 0.00 5 ALA A O 9
ATOM 9903 N N . VAL A 1 6 ? 3.704 -6.907 7.247 1.00 0.00 6 VAL A N 9
ATOM 9904 C CA . VAL A 1 6 ? 3.664 -5.706 6.393 1.00 0.00 6 VAL A CA 9
ATOM 9905 C C . VAL A 1 6 ? 4.889 -5.641 5.495 1.00 0.00 6 VAL A C 9
ATOM 9906 O O . VAL A 1 6 ? 4.801 -5.248 4.336 1.00 0.00 6 VAL A O 9
ATOM 9919 N N . GLN A 1 7 ? 6.017 -6.097 6.044 1.00 0.00 7 GLN A N 9
ATOM 9920 C CA . GLN A 1 7 ? 7.321 -6.108 5.419 1.00 0.00 7 GLN A CA 9
ATOM 9921 C C . GLN A 1 7 ? 7.418 -7.091 4.251 1.00 0.00 7 GLN A C 9
ATOM 9922 O O . GLN A 1 7 ? 7.827 -6.727 3.152 1.00 0.00 7 GLN A O 9
ATOM 9936 N N . ASP A 1 8 ? 7.038 -8.319 4.557 1.00 0.00 8 ASP A N 9
ATOM 9937 C CA . ASP A 1 8 ? 6.971 -9.491 3.686 1.00 0.00 8 ASP A CA 9
ATOM 9938 C C . ASP A 1 8 ? 5.981 -9.277 2.525 1.00 0.00 8 ASP A C 9
ATOM 9939 O O . ASP A 1 8 ? 6.333 -9.515 1.366 1.00 0.00 8 ASP A O 9
ATOM 9948 N N . PHE A 1 9 ? 4.780 -8.757 2.813 1.00 0.00 9 PHE A N 9
ATOM 9949 C CA . PHE A 1 9 ? 3.839 -8.296 1.789 1.00 0.00 9 PHE A CA 9
ATOM 9950 C C . PHE A 1 9 ? 4.458 -7.178 0.958 1.00 0.00 9 PHE A C 9
ATOM 9951 O O . PHE A 1 9 ? 4.396 -7.229 -0.264 1.00 0.00 9 PHE A O 9
ATOM 9968 N N . VAL A 1 10 ? 5.059 -6.167 1.600 1.00 0.00 10 VAL A N 9
ATOM 9969 C CA . VAL A 1 10 ? 5.732 -5.095 0.846 1.00 0.00 10 VAL A CA 9
ATOM 9970 C C . VAL A 1 10 ? 6.715 -5.653 -0.183 1.00 0.00 10 VAL A C 9
ATOM 9971 O O . VAL A 1 10 ? 6.581 -5.280 -1.346 1.00 0.00 10 VAL A O 9
ATOM 9984 N N . VAL A 1 11 ? 7.607 -6.597 0.174 1.00 0.00 11 VAL A N 9
ATOM 9985 C CA . VAL A 1 11 ? 8.593 -7.151 -0.785 1.00 0.00 11 VAL A CA 9
ATOM 9986 C C . VAL A 1 11 ? 7.938 -7.898 -1.992 1.00 0.00 11 VAL A C 9
ATOM 9987 O O . VAL A 1 11 ? 8.538 -8.000 -3.067 1.00 0.00 11 VAL A O 9
ATOM 10000 N N . ASP A 1 12 ? 6.695 -8.364 -1.836 1.00 0.00 12 ASP A N 9
ATOM 10001 C CA . ASP A 1 12 ? 5.866 -8.994 -2.897 1.00 0.00 12 ASP A CA 9
ATOM 10002 C C . ASP A 1 12 ? 5.447 -7.987 -3.985 1.00 0.00 12 ASP A C 9
ATOM 10003 O O . ASP A 1 12 ? 5.378 -8.341 -5.152 1.00 0.00 12 ASP A O 9
ATOM 10012 N N . ILE A 1 13 ? 5.218 -6.709 -3.640 1.00 0.00 13 ILE A N 9
ATOM 10013 C CA . ILE A 1 13 ? 5.000 -5.551 -4.545 1.00 0.00 13 ILE A CA 9
ATOM 10014 C C . ILE A 1 13 ? 6.331 -4.943 -5.006 1.00 0.00 13 ILE A C 9
ATOM 10015 O O . ILE A 1 13 ? 6.376 -4.247 -6.016 1.00 0.00 13 ILE A O 9
ATOM 10031 N N . LEU A 1 14 ? 7.422 -5.203 -4.290 1.00 0.00 14 LEU A N 9
ATOM 10032 C CA . LEU A 1 14 ? 8.716 -4.521 -4.438 1.00 0.00 14 LEU A CA 9
ATOM 10033 C C . LEU A 1 14 ? 9.644 -5.119 -5.519 1.00 0.00 14 LEU A C 9
ATOM 10034 O O . LEU A 1 14 ? 9.997 -4.494 -6.507 1.00 0.00 14 LEU A O 9
ATOM 10050 N N . LEU A 1 15 ? 10.093 -6.337 -5.251 1.00 0.00 15 LEU A N 9
ATOM 10051 C CA . LEU A 1 15 ? 11.140 -7.067 -5.967 1.00 0.00 15 LEU A CA 9
ATOM 10052 C C . LEU A 1 15 ? 10.516 -8.181 -6.754 1.00 0.00 15 LEU A C 9
ATOM 10053 O O . LEU A 1 15 ? 10.933 -8.433 -7.880 1.00 0.00 15 LEU A O 9
ATOM 10069 N N . ASN A 1 16 ? 9.499 -8.826 -6.158 1.00 0.00 16 ASN A N 9
ATOM 10070 C CA . ASN A 1 16 ? 8.596 -9.662 -6.915 1.00 0.00 16 ASN A CA 9
ATOM 10071 C C . ASN A 1 16 ? 7.671 -8.758 -7.739 1.00 0.00 16 ASN A C 9
ATOM 10072 O O . ASN A 1 16 ? 7.310 -9.162 -8.847 1.00 0.00 16 ASN A O 9
ATOM 10083 N N . GLY A 1 17 ? 7.351 -7.528 -7.275 1.00 0.00 17 GLY A N 9
ATOM 10084 C CA . GLY A 1 17 ? 6.441 -6.683 -8.048 1.00 0.00 17 GLY A CA 9
ATOM 10085 C C . GLY A 1 17 ? 4.980 -7.130 -7.970 1.00 0.00 17 GLY A C 9
ATOM 10086 O O . GLY A 1 17 ? 4.636 -8.315 -7.911 1.00 0.00 17 GLY A O 9
ATOM 10090 N N . ALA A 1 18 ? 4.117 -6.121 -8.029 1.00 0.00 18 ALA A N 9
ATOM 10091 C CA . ALA A 1 18 ? 2.666 -6.206 -7.997 1.00 0.00 18 ALA A CA 9
ATOM 10092 C C . ALA A 1 18 ? 2.028 -6.984 -9.174 1.00 0.00 18 ALA A C 9
ATOM 10093 O O . ALA A 1 18 ? 2.683 -7.498 -10.078 1.00 0.00 18 ALA A O 9
ATOM 10100 N N . ARG A 1 19 ? 0.691 -6.959 -9.167 1.00 0.00 19 ARG A N 9
ATOM 10101 C CA . ARG A 1 19 ? -0.131 -6.749 -10.367 1.00 0.00 19 ARG A CA 9
ATOM 10102 C C . ARG A 1 19 ? 0.396 -5.599 -11.221 1.00 0.00 19 ARG A C 9
ATOM 10103 O O . ARG A 1 19 ? 1.498 -5.086 -11.106 1.00 0.00 19 ARG A O 9
ATOM 10124 N N . ASP A 1 20 ? -0.497 -5.180 -12.083 1.00 0.00 20 ASP A N 9
ATOM 10125 C CA . ASP A 1 20 ? -0.466 -4.149 -13.097 1.00 0.00 20 ASP A CA 9
ATOM 10126 C C . ASP A 1 20 ? 0.053 -2.751 -12.649 1.00 0.00 20 ASP A C 9
ATOM 10127 O O . ASP A 1 20 ? 0.132 -1.834 -13.468 1.00 0.00 20 ASP A O 9
ATOM 10136 N N . TRP A 1 21 ? 0.406 -2.560 -11.371 1.00 0.00 21 TRP A N 9
ATOM 10137 C CA . TRP A 1 21 ? 1.037 -1.364 -10.838 1.00 0.00 21 TRP A CA 9
ATOM 10138 C C . TRP A 1 21 ? 2.450 -1.087 -11.408 1.00 0.00 21 TRP A C 9
ATOM 10139 O O . TRP A 1 21 ? 3.114 -1.936 -12.008 1.00 0.00 21 TRP A O 9
ATOM 10160 N N . ASP A 1 22 ? 2.873 0.148 -11.179 1.00 0.00 22 ASP A N 9
ATOM 10161 C CA . ASP A 1 22 ? 4.249 0.626 -11.329 1.00 0.00 22 ASP A CA 9
ATOM 10162 C C . ASP A 1 22 ? 4.866 0.713 -9.939 1.00 0.00 22 ASP A C 9
ATOM 10163 O O . ASP A 1 22 ? 4.155 0.954 -8.973 1.00 0.00 22 ASP A O 9
ATOM 10172 N N . VAL A 1 23 ? 6.166 0.499 -9.795 1.00 0.00 23 VAL A N 9
ATOM 10173 C CA . VAL A 1 23 ? 6.739 0.224 -8.474 1.00 0.00 23 VAL A CA 9
ATOM 10174 C C . VAL A 1 23 ? 7.530 1.455 -8.137 1.00 0.00 23 VAL A C 9
ATOM 10175 O O . VAL A 1 23 ? 8.657 1.740 -8.543 1.00 0.00 23 VAL A O 9
ATOM 10188 N N . LEU A 1 24 ? 6.829 2.174 -7.300 1.00 0.00 24 LEU A N 9
ATOM 10189 C CA . LEU A 1 24 ? 7.175 3.483 -6.852 1.00 0.00 24 LEU A CA 9
ATOM 10190 C C . LEU A 1 24 ? 7.190 3.597 -5.326 1.00 0.00 24 LEU A C 9
ATOM 10191 O O . LEU A 1 24 ? 6.140 3.602 -4.711 1.00 0.00 24 LEU A O 9
ATOM 10207 N N . GLN A 1 25 ? 8.394 3.769 -4.760 1.00 0.00 25 GLN A N 9
ATOM 10208 C CA . GLN A 1 25 ? 8.655 4.137 -3.451 1.00 0.00 25 GLN A CA 9
ATOM 10209 C C . GLN A 1 25 ? 8.903 5.692 -3.415 1.00 0.00 25 GLN A C 9
ATOM 10210 O O . GLN A 1 25 ? 10.040 6.196 -3.433 1.00 0.00 25 GLN A O 9
ATOM 10224 N N . THR A 1 26 ? 7.702 6.299 -3.237 1.00 0.00 26 THR A N 9
ATOM 10225 C CA . THR A 1 26 ? 7.458 7.617 -2.701 1.00 0.00 26 THR A CA 9
ATOM 10226 C C . THR A 1 26 ? 6.758 7.617 -1.305 1.00 0.00 26 THR A C 9
ATOM 10227 O O . THR A 1 26 ? 6.588 6.580 -0.662 1.00 0.00 26 THR A O 9
ATOM 10238 N N . THR A 1 27 ? 6.452 8.766 -0.710 1.00 0.00 27 THR A N 9
ATOM 10239 C CA . THR A 1 27 ? 5.665 8.811 0.531 1.00 0.00 27 THR A CA 9
ATOM 10240 C C . THR A 1 27 ? 4.555 9.811 0.347 1.00 0.00 27 THR A C 9
ATOM 10241 O O . THR A 1 27 ? 4.753 10.817 -0.326 1.00 0.00 27 THR A O 9
ATOM 10252 N N . CYS A 1 28 ? 3.368 9.490 0.857 1.00 0.00 28 CYS A N 9
ATOM 10253 C CA . CYS A 1 28 ? 2.187 10.313 0.639 1.00 0.00 28 CYS A CA 9
ATOM 10254 C C . CYS A 1 28 ? 1.544 10.762 1.921 1.00 0.00 28 CYS A C 9
ATOM 10255 O O . CYS A 1 28 ? 1.453 9.983 2.865 1.00 0.00 28 CYS A O 9
ATOM 10263 N N . THR A 1 29 ? 1.050 11.994 1.898 1.00 0.00 29 THR A N 9
ATOM 10264 C CA . THR A 1 29 ? 0.628 12.693 3.091 1.00 0.00 29 THR A CA 9
ATOM 10265 C C . THR A 1 29 ? -0.846 13.001 3.001 1.00 0.00 29 THR A C 9
ATOM 10266 O O . THR A 1 29 ? -1.260 13.894 2.268 1.00 0.00 29 THR A O 9
ATOM 10277 N N . VAL A 1 30 ? -1.604 12.241 3.785 1.00 0.00 30 VAL A N 9
ATOM 10278 C CA . VAL A 1 30 ? -3.092 12.223 3.837 1.00 0.00 30 VAL A CA 9
ATOM 10279 C C . VAL A 1 30 ? -3.586 11.820 5.239 1.00 0.00 30 VAL A C 9
ATOM 10280 O O . VAL A 1 30 ? -2.885 11.101 5.938 1.00 0.00 30 VAL A O 9
ATOM 10293 N N . ASP A 1 31 ? -4.748 12.319 5.682 1.00 0.00 31 ASP A N 9
ATOM 10294 C CA . ASP A 1 31 ? -5.356 12.039 7.013 1.00 0.00 31 ASP A CA 9
ATOM 10295 C C . ASP A 1 31 ? -4.567 12.715 8.139 1.00 0.00 31 ASP A C 9
ATOM 10296 O O . ASP A 1 31 ? -4.675 12.359 9.314 1.00 0.00 31 ASP A O 9
ATOM 10305 N N . ARG A 1 32 ? -3.770 13.723 7.737 1.00 0.00 32 ARG A N 9
ATOM 10306 C CA . ARG A 1 32 ? -2.760 14.443 8.545 1.00 0.00 32 ARG A CA 9
ATOM 10307 C C . ARG A 1 32 ? -1.565 13.532 8.935 1.00 0.00 32 ARG A C 9
ATOM 10308 O O . ARG A 1 32 ? -0.797 13.822 9.850 1.00 0.00 32 ARG A O 9
ATOM 10329 N N . LYS A 1 33 ? -1.458 12.399 8.247 1.00 0.00 33 LYS A N 9
ATOM 10330 C CA . LYS A 1 33 ? -0.498 11.320 8.429 1.00 0.00 33 LYS A CA 9
ATOM 10331 C C . LYS A 1 33 ? 0.248 11.181 7.100 1.00 0.00 33 LYS A C 9
ATOM 10332 O O . LYS A 1 33 ? -0.200 11.611 6.039 1.00 0.00 33 LYS A O 9
ATOM 10351 N N . VAL A 1 34 ? 1.414 10.578 7.161 1.00 0.00 34 VAL A N 9
ATOM 10352 C CA . VAL A 1 34 ? 2.221 10.258 6.004 1.00 0.00 34 VAL A CA 9
ATOM 10353 C C . VAL A 1 34 ? 2.483 8.756 6.016 1.00 0.00 34 VAL A C 9
ATOM 10354 O O . VAL A 1 34 ? 2.786 8.163 7.054 1.00 0.00 34 VAL A O 9
ATOM 10367 N N . TYR A 1 35 ? 2.312 8.173 4.841 1.00 0.00 35 TYR A N 9
ATOM 10368 C CA . TYR A 1 35 ? 2.453 6.767 4.523 1.00 0.00 35 TYR A CA 9
ATOM 10369 C C . TYR A 1 35 ? 3.551 6.603 3.494 1.00 0.00 35 TYR A C 9
ATOM 10370 O O . TYR A 1 35 ? 3.878 7.539 2.772 1.00 0.00 35 TYR A O 9
ATOM 10388 N N . LYS A 1 36 ? 4.084 5.401 3.346 1.00 0.00 36 LYS A N 9
ATOM 10389 C CA . LYS A 1 36 ? 5.123 5.151 2.359 1.00 0.00 36 LYS A CA 9
ATOM 10390 C C . LYS A 1 36 ? 4.597 4.234 1.260 1.00 0.00 36 LYS A C 9
ATOM 10391 O O . LYS A 1 36 ? 4.098 3.158 1.578 1.00 0.00 36 LYS A O 9
ATOM 10410 N N . THR A 1 37 ? 4.628 4.682 0.005 1.00 0.00 37 THR A N 9
ATOM 10411 C CA . THR A 1 37 ? 4.028 4.036 -1.145 1.00 0.00 37 THR A CA 9
ATOM 10412 C C . THR A 1 37 ? 4.963 2.917 -1.561 1.00 0.00 37 THR A C 9
ATOM 10413 O O . THR A 1 37 ? 6.169 3.011 -1.382 1.00 0.00 37 THR A O 9
ATOM 10424 N N . ILE A 1 38 ? 4.423 1.871 -2.137 1.00 0.00 38 ILE A N 9
ATOM 10425 C CA . ILE A 1 38 ? 5.196 0.780 -2.758 1.00 0.00 38 ILE A CA 9
ATOM 10426 C C . ILE A 1 38 ? 5.057 0.825 -4.262 1.00 0.00 38 ILE A C 9
ATOM 10427 O O . ILE A 1 38 ? 5.991 0.589 -5.024 1.00 0.00 38 ILE A O 9
ATOM 10443 N N . CYS A 1 39 ? 3.821 1.089 -4.667 1.00 0.00 39 CYS A N 9
ATOM 10444 C CA . CYS A 1 39 ? 3.394 0.978 -6.022 1.00 0.00 39 CYS A CA 9
ATOM 10445 C C . CYS A 1 39 ? 2.335 1.989 -6.271 1.00 0.00 39 CYS A C 9
ATOM 10446 O O . CYS A 1 39 ? 1.566 2.334 -5.363 1.00 0.00 39 CYS A O 9
ATOM 10454 N N . LYS A 1 40 ? 2.323 2.457 -7.510 1.00 0.00 40 LYS A N 9
ATOM 10455 C CA . LYS A 1 40 ? 1.316 3.303 -8.011 1.00 0.00 40 LYS A CA 9
ATOM 10456 C C . LYS A 1 40 ? 0.564 2.618 -9.138 1.00 0.00 40 LYS A C 9
ATOM 10457 O O . LYS A 1 40 ? 1.135 1.940 -9.987 1.00 0.00 40 LYS A O 9
ATOM 10476 N N . ARG A 1 41 ? -0.732 2.843 -9.190 1.00 0.00 41 ARG A N 9
ATOM 10477 C CA . ARG A 1 41 ? -1.510 2.475 -10.350 1.00 0.00 41 ARG A CA 9
ATOM 10478 C C . ARG A 1 41 ? -2.551 3.529 -10.595 1.00 0.00 41 ARG A C 9
ATOM 10479 O O . ARG A 1 41 ? -3.529 3.695 -9.883 1.00 0.00 41 ARG A O 9
ATOM 10500 N N . GLY A 1 42 ? -2.328 4.242 -11.679 1.00 0.00 42 GLY A N 9
ATOM 10501 C CA . GLY A 1 42 ? -3.209 5.308 -12.127 1.00 0.00 42 GLY A CA 9
ATOM 10502 C C . GLY A 1 42 ? -3.339 6.374 -11.056 1.00 0.00 42 GLY A C 9
ATOM 10503 O O . GLY A 1 42 ? -2.329 6.930 -10.640 1.00 0.00 42 GLY A O 9
ATOM 10507 N N . ASN A 1 43 ? -4.552 6.612 -10.561 1.00 0.00 43 ASN A N 9
ATOM 10508 C CA . ASN A 1 43 ? -4.807 7.593 -9.504 1.00 0.00 43 ASN A CA 9
ATOM 10509 C C . ASN A 1 43 ? -4.454 7.117 -8.091 1.00 0.00 43 ASN A C 9
ATOM 10510 O O . ASN A 1 43 ? -4.820 7.806 -7.135 1.00 0.00 43 ASN A O 9
ATOM 10521 N N . THR A 1 44 ? -3.846 5.927 -7.955 1.00 0.00 44 THR A N 9
ATOM 10522 C CA . THR A 1 44 ? -3.664 5.288 -6.637 1.00 0.00 44 THR A CA 9
ATOM 10523 C C . THR A 1 44 ? -2.237 4.845 -6.334 1.00 0.00 44 THR A C 9
ATOM 10524 O O . THR A 1 44 ? -1.401 4.719 -7.226 1.00 0.00 44 THR A O 9
ATOM 10535 N N . TYR A 1 45 ? -1.950 4.754 -5.039 1.00 0.00 45 TYR A N 9
ATOM 10536 C CA . TYR A 1 45 ? -0.684 4.736 -4.370 1.00 0.00 45 TYR A CA 9
ATOM 10537 C C . TYR A 1 45 ? -0.964 3.911 -3.145 1.00 0.00 45 TYR A C 9
ATOM 10538 O O . TYR A 1 45 ? -1.638 4.324 -2.192 1.00 0.00 45 TYR A O 9
ATOM 10556 N N . LEU A 1 46 ? -0.457 2.704 -3.210 1.00 0.00 46 LEU A N 9
ATOM 10557 C CA . LEU A 1 46 ? -0.656 1.721 -2.196 1.00 0.00 46 LEU A CA 9
ATOM 10558 C C . LEU A 1 46 ? 0.528 1.824 -1.270 1.00 0.00 46 LEU A C 9
ATOM 10559 O O . LEU A 1 46 ? 1.671 1.821 -1.726 1.00 0.00 46 LEU A O 9
ATOM 10575 N N . CYS A 1 47 ? 0.233 1.993 0.012 1.00 0.00 47 CYS A N 9
ATOM 10576 C CA . CYS A 1 47 ? 1.181 2.403 1.022 1.00 0.00 47 CYS A CA 9
ATOM 10577 C C . CYS A 1 47 ? 1.087 1.501 2.248 1.00 0.00 47 CYS A C 9
ATOM 10578 O O . CYS A 1 47 ? 0.148 0.711 2.391 1.00 0.00 47 CYS A O 9
ATOM 10586 N N . PHE A 1 48 ? 2.027 1.694 3.173 1.00 0.00 48 PHE A N 9
ATOM 10587 C CA . PHE A 1 48 ? 2.085 0.942 4.420 1.00 0.00 48 PHE A CA 9
ATOM 10588 C C . PHE A 1 48 ? 2.387 1.753 5.672 1.00 0.00 48 PHE A C 9
ATOM 10589 O O . PHE A 1 48 ? 2.872 2.887 5.611 1.00 0.00 48 PHE A O 9
ATOM 10606 N N . ASP A 1 49 ? 2.027 1.145 6.801 1.00 0.00 49 ASP A N 9
ATOM 10607 C CA . ASP A 1 49 ? 2.376 1.614 8.138 1.00 0.00 49 ASP A CA 9
ATOM 10608 C C . ASP A 1 49 ? 2.662 0.468 9.035 1.00 0.00 49 ASP A C 9
ATOM 10609 O O . ASP A 1 49 ? 3.111 -0.580 8.574 1.00 0.00 49 ASP A O 9
ATOM 10618 N N . ASP A 1 50 ? 2.420 0.688 10.324 1.00 0.00 50 ASP A N 9
ATOM 10619 C CA . ASP A 1 50 ? 3.247 -0.003 11.258 1.00 0.00 50 ASP A CA 9
ATOM 10620 C C . ASP A 1 50 ? 2.833 -1.491 11.349 1.00 0.00 50 ASP A C 9
ATOM 10621 O O . ASP A 1 50 ? 3.506 -2.350 11.939 1.00 0.00 50 ASP A O 9
ATOM 10630 N N . THR A 1 51 ? 1.626 -1.728 10.814 1.00 0.00 51 THR A N 9
ATOM 10631 C CA . THR A 1 51 ? 0.643 -2.727 11.174 1.00 0.00 51 THR A CA 9
ATOM 10632 C C . THR A 1 51 ? 0.037 -3.417 9.947 1.00 0.00 51 THR A C 9
ATOM 10633 O O . THR A 1 51 ? -0.505 -4.511 10.065 1.00 0.00 51 THR A O 9
ATOM 10644 N N . ASN A 1 52 ? 0.015 -2.739 8.801 1.00 0.00 52 ASN A N 9
ATOM 10645 C CA . ASN A 1 52 ? -0.936 -2.842 7.716 1.00 0.00 52 ASN A CA 9
ATOM 10646 C C . ASN A 1 52 ? -0.718 -1.706 6.717 1.00 0.00 52 ASN A C 9
ATOM 10647 O O . ASN A 1 52 ? 0.243 -0.949 6.766 1.00 0.00 52 ASN A O 9
ATOM 10658 N N . LEU A 1 53 ? -1.654 -1.618 5.787 1.00 0.00 53 LEU A N 9
ATOM 10659 C CA . LEU A 1 53 ? -1.545 -1.025 4.484 1.00 0.00 53 LEU A CA 9
ATOM 10660 C C . LEU A 1 53 ? -2.725 -0.101 4.264 1.00 0.00 53 LEU A C 9
ATOM 10661 O O . LEU A 1 53 ? -3.735 -0.186 4.968 1.00 0.00 53 LEU A O 9
ATOM 10677 N N . TYR A 1 54 ? -2.615 0.746 3.251 1.00 0.00 54 TYR A N 9
ATOM 10678 C CA . TYR A 1 54 ? -3.654 1.689 2.886 1.00 0.00 54 TYR A CA 9
ATOM 10679 C C . TYR A 1 54 ? -3.591 1.881 1.382 1.00 0.00 54 TYR A C 9
ATOM 10680 O O . TYR A 1 54 ? -2.503 1.934 0.806 1.00 0.00 54 TYR A O 9
ATOM 10698 N N . ALA A 1 55 ? -4.738 2.073 0.748 1.00 0.00 55 ALA A N 9
ATOM 10699 C CA . ALA A 1 55 ? -4.752 2.825 -0.492 1.00 0.00 55 ALA A CA 9
ATOM 10700 C C . ALA A 1 55 ? -4.866 4.303 -0.176 1.00 0.00 55 ALA A C 9
ATOM 10701 O O . ALA A 1 55 ? -5.617 4.699 0.711 1.00 0.00 55 ALA A O 9
ATOM 10708 N N . ILE A 1 56 ? -4.103 5.117 -0.897 1.00 0.00 56 ILE A N 9
ATOM 10709 C CA . ILE A 1 56 ? -4.507 6.481 -1.167 1.00 0.00 56 ILE A CA 9
ATOM 10710 C C . ILE A 1 56 ? -4.924 6.521 -2.640 1.00 0.00 56 ILE A C 9
ATOM 10711 O O . ILE A 1 56 ? -4.086 6.569 -3.534 1.00 0.00 56 ILE A O 9
ATOM 10727 N N . THR A 1 57 ? -6.235 6.454 -2.870 1.00 0.00 57 THR A N 9
ATOM 10728 C CA . THR A 1 57 ? -6.843 6.447 -4.210 1.00 0.00 57 THR A CA 9
ATOM 10729 C C . THR A 1 57 ? -7.487 7.797 -4.403 1.00 0.00 57 THR A C 9
ATOM 10730 O O . THR A 1 57 ? -8.370 8.144 -3.632 1.00 0.00 57 THR A O 9
ATOM 10741 N N . GLY A 1 58 ? -6.975 8.640 -5.302 1.00 0.00 58 GLY A N 9
ATOM 10742 C CA . GLY A 1 58 ? -7.523 9.988 -5.516 1.00 0.00 58 GLY A CA 9
ATOM 10743 C C . GLY A 1 58 ? -7.563 10.900 -4.272 1.00 0.00 58 GLY A C 9
ATOM 10744 O O . GLY A 1 58 ? -8.334 11.854 -4.231 1.00 0.00 58 GLY A O 9
ATOM 10748 N N . ASP A 1 59 ? -6.824 10.529 -3.223 1.00 0.00 59 ASP A N 9
ATOM 10749 C CA . ASP A 1 59 ? -6.687 11.207 -1.900 1.00 0.00 59 ASP A CA 9
ATOM 10750 C C . ASP A 1 59 ? -7.810 10.778 -0.940 1.00 0.00 59 ASP A C 9
ATOM 10751 O O . ASP A 1 59 ? -8.185 11.444 0.027 1.00 0.00 59 ASP A O 9
ATOM 10760 N N . VAL A 1 60 ? -8.343 9.584 -1.209 1.00 0.00 60 VAL A N 9
ATOM 10761 C CA . VAL A 1 60 ? -9.101 8.731 -0.322 1.00 0.00 60 VAL A CA 9
ATOM 10762 C C . VAL A 1 60 ? -8.115 7.760 0.305 1.00 0.00 60 VAL A C 9
ATOM 10763 O O . VAL A 1 60 ? -7.603 6.883 -0.380 1.00 0.00 60 VAL A O 9
ATOM 10776 N N . VAL A 1 61 ? -7.887 7.935 1.597 1.00 0.00 61 VAL A N 9
ATOM 10777 C CA . VAL A 1 61 ? -7.201 6.964 2.458 1.00 0.00 61 VAL A CA 9
ATOM 10778 C C . VAL A 1 61 ? -8.143 5.801 2.795 1.00 0.00 61 VAL A C 9
ATOM 10779 O O . VAL A 1 61 ? -9.300 5.992 3.165 1.00 0.00 61 VAL A O 9
ATOM 10792 N N . LEU A 1 62 ? -7.642 4.576 2.649 1.00 0.00 62 LEU A N 9
ATOM 10793 C CA . LEU A 1 62 ? -8.397 3.341 2.817 1.00 0.00 62 LEU A CA 9
ATOM 10794 C C . LEU A 1 62 ? -7.508 2.305 3.490 1.00 0.00 62 LEU A C 9
ATOM 10795 O O . LEU A 1 62 ? -6.874 1.480 2.841 1.00 0.00 62 LEU A O 9
ATOM 10811 N N . LYS A 1 63 ? -7.503 2.373 4.818 1.00 0.00 63 LYS A N 9
ATOM 10812 C CA . LYS A 1 63 ? -6.835 1.423 5.715 1.00 0.00 63 LYS A CA 9
ATOM 10813 C C . LYS A 1 63 ? -7.334 -0.032 5.554 1.00 0.00 63 LYS A C 9
ATOM 10814 O O . LYS A 1 63 ? -8.512 -0.338 5.724 1.00 0.00 63 LYS A O 9
ATOM 10833 N N . PHE A 1 64 ? -6.414 -0.952 5.290 1.00 0.00 64 PHE A N 9
ATOM 10834 C CA . PHE A 1 64 ? -6.684 -2.389 5.192 1.00 0.00 64 PHE A CA 9
ATOM 10835 C C . PHE A 1 64 ? -6.501 -3.044 6.560 1.00 0.00 64 PHE A C 9
ATOM 10836 O O . PHE A 1 64 ? -5.469 -2.838 7.194 1.00 0.00 64 PHE A O 9
ATOM 10853 N N . ALA A 1 65 ? -7.439 -3.881 7.029 1.00 0.00 65 ALA A N 9
ATOM 10854 C CA . ALA A 1 65 ? -7.312 -4.585 8.307 1.00 0.00 65 ALA A CA 9
ATOM 10855 C C . ALA A 1 65 ? -6.158 -5.618 8.383 1.00 0.00 65 ALA A C 9
ATOM 10856 O O . ALA A 1 65 ? -5.980 -6.245 9.419 1.00 0.00 65 ALA A O 9
ATOM 10863 N N . THR A 1 66 ? -5.461 -5.857 7.291 1.00 0.00 66 THR A N 9
ATOM 10864 C CA . THR A 1 66 ? -4.543 -6.977 7.113 1.00 0.00 66 THR A CA 9
ATOM 10865 C C . THR A 1 66 ? -3.637 -6.589 6.020 1.00 0.00 66 THR A C 9
ATOM 10866 O O . THR A 1 66 ? -3.832 -5.600 5.298 1.00 0.00 66 THR A O 9
ATOM 10877 N N . VAL A 1 67 ? -2.662 -7.456 5.861 1.00 0.00 67 VAL A N 9
ATOM 10878 C CA . VAL A 1 67 ? -1.708 -7.272 4.837 1.00 0.00 67 VAL A CA 9
ATOM 10879 C C . VAL A 1 67 ? -2.182 -7.917 3.516 1.00 0.00 67 VAL A C 9
ATOM 10880 O O . VAL A 1 67 ? -2.108 -7.296 2.461 1.00 0.00 67 VAL A O 9
ATOM 10893 N N . SER A 1 68 ? -2.771 -9.110 3.593 1.00 0.00 68 SER A N 9
ATOM 10894 C CA . SER A 1 68 ? -3.347 -9.820 2.426 1.00 0.00 68 SER A CA 9
ATOM 10895 C C . SER A 1 68 ? -4.432 -9.021 1.704 1.00 0.00 68 SER A C 9
ATOM 10896 O O . SER A 1 68 ? -4.633 -9.191 0.498 1.00 0.00 68 SER A O 9
ATOM 10904 N N . LYS A 1 69 ? -5.087 -8.076 2.402 1.00 0.00 69 LYS A N 9
ATOM 10905 C CA . LYS A 1 69 ? -6.126 -7.249 1.824 1.00 0.00 69 LYS A CA 9
ATOM 10906 C C . LYS A 1 69 ? -5.683 -6.425 0.635 1.00 0.00 69 LYS A C 9
ATOM 10907 O O . LYS A 1 69 ? -6.339 -6.424 -0.405 1.00 0.00 69 LYS A O 9
ATOM 10926 N N . ALA A 1 70 ? -4.567 -5.723 0.822 1.00 0.00 70 ALA A N 9
ATOM 10927 C CA . ALA A 1 70 ? -4.007 -4.901 -0.241 1.00 0.00 70 ALA A CA 9
ATOM 10928 C C . ALA A 1 70 ? -3.690 -5.738 -1.500 1.00 0.00 70 ALA A C 9
ATOM 10929 O O . ALA A 1 70 ? -3.912 -5.298 -2.616 1.00 0.00 70 ALA A O 9
ATOM 10936 N N . ARG A 1 71 ? -3.287 -6.993 -1.320 1.00 0.00 71 ARG A N 9
ATOM 10937 C CA . ARG A 1 71 ? -2.995 -7.955 -2.378 1.00 0.00 71 ARG A CA 9
ATOM 10938 C C . ARG A 1 71 ? -4.240 -8.258 -3.207 1.00 0.00 71 ARG A C 9
ATOM 10939 O O . ARG A 1 71 ? -4.181 -8.288 -4.424 1.00 0.00 71 ARG A O 9
ATOM 10960 N N . ALA A 1 72 ? -5.384 -8.446 -2.553 1.00 0.00 72 ALA A N 9
ATOM 10961 C CA . ALA A 1 72 ? -6.690 -8.612 -3.194 1.00 0.00 72 ALA A CA 9
ATOM 10962 C C . ALA A 1 72 ? -7.284 -7.294 -3.738 1.00 0.00 72 ALA A C 9
ATOM 10963 O O . ALA A 1 72 ? -8.188 -7.314 -4.575 1.00 0.00 72 ALA A O 9
ATOM 10970 N N . TYR A 1 73 ? -6.770 -6.139 -3.305 1.00 0.00 73 TYR A N 9
ATOM 10971 C CA . TYR A 1 73 ? -7.170 -4.817 -3.808 1.00 0.00 73 TYR A CA 9
ATOM 10972 C C . TYR A 1 73 ? -6.395 -4.492 -5.093 1.00 0.00 73 TYR A C 9
ATOM 10973 O O . TYR A 1 73 ? -6.917 -3.898 -6.023 1.00 0.00 73 TYR A O 9
ATOM 10991 N N . LEU A 1 74 ? -5.138 -4.906 -5.164 1.00 0.00 74 LEU A N 9
ATOM 10992 C CA . LEU A 1 74 ? -4.217 -4.659 -6.259 1.00 0.00 74 LEU A CA 9
ATOM 10993 C C . LEU A 1 74 ? -4.669 -5.148 -7.625 1.00 0.00 74 LEU A C 9
ATOM 10994 O O . LEU A 1 74 ? -4.381 -4.528 -8.648 1.00 0.00 74 LEU A O 9
ATOM 11010 N N . GLU A 1 75 ? -5.378 -6.264 -7.627 1.00 0.00 75 GLU A N 9
ATOM 11011 C CA . GLU A 1 75 ? -6.001 -6.837 -8.815 1.00 0.00 75 GLU A CA 9
ATOM 11012 C C . GLU A 1 75 ? -7.325 -6.130 -9.136 1.00 0.00 75 GLU A C 9
ATOM 11013 O O . GLU A 1 75 ? -7.866 -6.291 -10.232 1.00 0.00 75 GLU A O 9
ATOM 11025 N N . THR A 1 76 ? -7.786 -5.248 -8.239 1.00 0.00 76 THR A N 9
ATOM 11026 C CA . THR A 1 76 ? -9.151 -4.725 -8.157 1.00 0.00 76 THR A CA 9
ATOM 11027 C C . THR A 1 76 ? -9.167 -3.190 -8.000 1.00 0.00 76 THR A C 9
ATOM 11028 O O . THR A 1 76 ? -9.548 -2.673 -6.951 1.00 0.00 76 THR A O 9
ATOM 11039 N N . LYS A 1 77 ? -8.797 -2.499 -9.088 1.00 0.00 77 LYS A N 9
ATOM 11040 C CA . LYS A 1 77 ? -8.966 -1.057 -9.370 1.00 0.00 77 LYS A CA 9
ATOM 11041 C C . LYS A 1 77 ? -7.875 -0.184 -8.770 1.00 0.00 77 LYS A C 9
ATOM 11042 O O . LYS A 1 77 ? -8.187 0.659 -7.856 1.00 0.00 77 LYS A O 9
ATOM 11062 N N . SER A 1 1 ? 5.515 -8.387 14.877 1.00 0.00 1 SER A N 10
ATOM 11063 C CA . SER A 1 1 ? 5.723 -7.148 15.667 1.00 0.00 1 SER A CA 10
ATOM 11064 C C . SER A 1 1 ? 5.018 -5.970 15.009 1.00 0.00 1 SER A C 10
ATOM 11065 O O . SER A 1 1 ? 3.959 -5.561 15.470 1.00 0.00 1 SER A O 10
ATOM 11074 N N . HIS A 1 2 ? 5.576 -5.486 13.907 1.00 0.00 2 HIS A N 10
ATOM 11075 C CA . HIS A 1 2 ? 5.058 -4.435 13.037 1.00 0.00 2 HIS A CA 10
ATOM 11076 C C . HIS A 1 2 ? 5.610 -4.745 11.635 1.00 0.00 2 HIS A C 10
ATOM 11077 O O . HIS A 1 2 ? 4.928 -5.359 10.814 1.00 0.00 2 HIS A O 10
ATOM 11091 N N . MET A 1 3 ? 6.915 -4.515 11.443 1.00 0.00 3 MET A N 10
ATOM 11092 C CA . MET A 1 3 ? 7.777 -4.902 10.303 1.00 0.00 3 MET A CA 10
ATOM 11093 C C . MET A 1 3 ? 7.927 -6.426 10.068 1.00 0.00 3 MET A C 10
ATOM 11094 O O . MET A 1 3 ? 9.008 -6.898 9.703 1.00 0.00 3 MET A O 10
ATOM 11108 N N . THR A 1 4 ? 6.877 -7.224 10.319 1.00 0.00 4 THR A N 10
ATOM 11109 C CA . THR A 1 4 ? 6.842 -8.666 10.089 1.00 0.00 4 THR A CA 10
ATOM 11110 C C . THR A 1 4 ? 5.934 -9.055 8.920 1.00 0.00 4 THR A C 10
ATOM 11111 O O . THR A 1 4 ? 6.459 -9.411 7.874 1.00 0.00 4 THR A O 10
ATOM 11122 N N . ALA A 1 5 ? 4.610 -8.882 9.001 1.00 0.00 5 ALA A N 10
ATOM 11123 C CA . ALA A 1 5 ? 3.729 -9.247 7.876 1.00 0.00 5 ALA A CA 10
ATOM 11124 C C . ALA A 1 5 ? 3.782 -8.211 6.739 1.00 0.00 5 ALA A C 10
ATOM 11125 O O . ALA A 1 5 ? 3.779 -8.561 5.565 1.00 0.00 5 ALA A O 10
ATOM 11132 N N . VAL A 1 6 ? 3.866 -6.936 7.117 1.00 0.00 6 VAL A N 10
ATOM 11133 C CA . VAL A 1 6 ? 3.955 -5.769 6.233 1.00 0.00 6 VAL A CA 10
ATOM 11134 C C . VAL A 1 6 ? 5.256 -5.734 5.450 1.00 0.00 6 VAL A C 10
ATOM 11135 O O . VAL A 1 6 ? 5.288 -5.221 4.340 1.00 0.00 6 VAL A O 10
ATOM 11148 N N . GLN A 1 7 ? 6.307 -6.333 6.009 1.00 0.00 7 GLN A N 10
ATOM 11149 C CA . GLN A 1 7 ? 7.637 -6.334 5.436 1.00 0.00 7 GLN A CA 10
ATOM 11150 C C . GLN A 1 7 ? 7.713 -7.166 4.150 1.00 0.00 7 GLN A C 10
ATOM 11151 O O . GLN A 1 7 ? 8.188 -6.710 3.111 1.00 0.00 7 GLN A O 10
ATOM 11165 N N . ASP A 1 8 ? 7.227 -8.385 4.312 1.00 0.00 8 ASP A N 10
ATOM 11166 C CA . ASP A 1 8 ? 6.963 -9.456 3.329 1.00 0.00 8 ASP A CA 10
ATOM 11167 C C . ASP A 1 8 ? 5.984 -9.024 2.227 1.00 0.00 8 ASP A C 10
ATOM 11168 O O . ASP A 1 8 ? 6.332 -9.118 1.049 1.00 0.00 8 ASP A O 10
ATOM 11177 N N . PHE A 1 9 ? 4.809 -8.479 2.595 1.00 0.00 9 PHE A N 10
ATOM 11178 C CA . PHE A 1 9 ? 3.925 -7.874 1.612 1.00 0.00 9 PHE A CA 10
ATOM 11179 C C . PHE A 1 9 ? 4.688 -6.779 0.859 1.00 0.00 9 PHE A C 10
ATOM 11180 O O . PHE A 1 9 ? 4.657 -6.721 -0.363 1.00 0.00 9 PHE A O 10
ATOM 11197 N N . VAL A 1 10 ? 5.389 -5.901 1.582 1.00 0.00 10 VAL A N 10
ATOM 11198 C CA . VAL A 1 10 ? 6.164 -4.834 0.932 1.00 0.00 10 VAL A CA 10
ATOM 11199 C C . VAL A 1 10 ? 7.167 -5.352 -0.100 1.00 0.00 10 VAL A C 10
ATOM 11200 O O . VAL A 1 10 ? 6.988 -4.991 -1.259 1.00 0.00 10 VAL A O 10
ATOM 11213 N N . VAL A 1 11 ? 8.133 -6.208 0.265 1.00 0.00 11 VAL A N 10
ATOM 11214 C CA . VAL A 1 11 ? 9.109 -6.824 -0.679 1.00 0.00 11 VAL A CA 10
ATOM 11215 C C . VAL A 1 11 ? 8.453 -7.627 -1.826 1.00 0.00 11 VAL A C 10
ATOM 11216 O O . VAL A 1 11 ? 9.052 -7.761 -2.887 1.00 0.00 11 VAL A O 10
ATOM 11229 N N . ASP A 1 12 ? 7.233 -8.145 -1.639 1.00 0.00 12 ASP A N 10
ATOM 11230 C CA . ASP A 1 12 ? 6.448 -8.828 -2.691 1.00 0.00 12 ASP A CA 10
ATOM 11231 C C . ASP A 1 12 ? 6.086 -7.870 -3.844 1.00 0.00 12 ASP A C 10
ATOM 11232 O O . ASP A 1 12 ? 6.391 -8.159 -4.987 1.00 0.00 12 ASP A O 10
ATOM 11241 N N . ILE A 1 13 ? 5.541 -6.689 -3.556 1.00 0.00 13 ILE A N 10
ATOM 11242 C CA . ILE A 1 13 ? 5.271 -5.586 -4.531 1.00 0.00 13 ILE A CA 10
ATOM 11243 C C . ILE A 1 13 ? 6.590 -4.990 -5.015 1.00 0.00 13 ILE A C 10
ATOM 11244 O O . ILE A 1 13 ? 6.682 -4.540 -6.145 1.00 0.00 13 ILE A O 10
ATOM 11260 N N . LEU A 1 14 ? 7.661 -5.108 -4.223 1.00 0.00 14 LEU A N 10
ATOM 11261 C CA . LEU A 1 14 ? 8.966 -4.507 -4.457 1.00 0.00 14 LEU A CA 10
ATOM 11262 C C . LEU A 1 14 ? 9.992 -5.269 -5.335 1.00 0.00 14 LEU A C 10
ATOM 11263 O O . LEU A 1 14 ? 10.410 -4.798 -6.389 1.00 0.00 14 LEU A O 10
ATOM 11279 N N . LEU A 1 15 ? 10.410 -6.445 -4.880 1.00 0.00 15 LEU A N 10
ATOM 11280 C CA . LEU A 1 15 ? 11.481 -7.285 -5.455 1.00 0.00 15 LEU A CA 10
ATOM 11281 C C . LEU A 1 15 ? 10.887 -8.286 -6.425 1.00 0.00 15 LEU A C 10
ATOM 11282 O O . LEU A 1 15 ? 11.532 -8.660 -7.406 1.00 0.00 15 LEU A O 10
ATOM 11298 N N . ASN A 1 16 ? 9.669 -8.750 -6.112 1.00 0.00 16 ASN A N 10
ATOM 11299 C CA . ASN A 1 16 ? 8.929 -9.716 -6.922 1.00 0.00 16 ASN A CA 10
ATOM 11300 C C . ASN A 1 16 ? 7.899 -9.036 -7.857 1.00 0.00 16 ASN A C 10
ATOM 11301 O O . ASN A 1 16 ? 7.526 -9.618 -8.882 1.00 0.00 16 ASN A O 10
ATOM 11312 N N . GLY A 1 17 ? 7.489 -7.793 -7.532 1.00 0.00 17 GLY A N 10
ATOM 11313 C CA . GLY A 1 17 ? 6.465 -7.016 -8.237 1.00 0.00 17 GLY A CA 10
ATOM 11314 C C . GLY A 1 17 ? 5.012 -7.410 -7.949 1.00 0.00 17 GLY A C 10
ATOM 11315 O O . GLY A 1 17 ? 4.676 -8.544 -7.600 1.00 0.00 17 GLY A O 10
ATOM 11319 N N . ALA A 1 18 ? 4.125 -6.436 -8.160 1.00 0.00 18 ALA A N 10
ATOM 11320 C CA . ALA A 1 18 ? 2.671 -6.599 -8.168 1.00 0.00 18 ALA A CA 10
ATOM 11321 C C . ALA A 1 18 ? 2.123 -7.269 -9.454 1.00 0.00 18 ALA A C 10
ATOM 11322 O O . ALA A 1 18 ? 2.847 -7.497 -10.429 1.00 0.00 18 ALA A O 10
ATOM 11329 N N . ARG A 1 19 ? 0.784 -7.348 -9.453 1.00 0.00 19 ARG A N 10
ATOM 11330 C CA . ARG A 1 19 ? -0.123 -7.073 -10.583 1.00 0.00 19 ARG A CA 10
ATOM 11331 C C . ARG A 1 19 ? 0.263 -5.787 -11.322 1.00 0.00 19 ARG A C 10
ATOM 11332 O O . ARG A 1 19 ? 1.389 -5.306 -11.358 1.00 0.00 19 ARG A O 10
ATOM 11353 N N . ASP A 1 20 ? -0.712 -5.240 -12.021 1.00 0.00 20 ASP A N 10
ATOM 11354 C CA . ASP A 1 20 ? -0.628 -4.184 -13.019 1.00 0.00 20 ASP A CA 10
ATOM 11355 C C . ASP A 1 20 ? -0.130 -2.783 -12.481 1.00 0.00 20 ASP A C 10
ATOM 11356 O O . ASP A 1 20 ? -0.083 -1.814 -13.242 1.00 0.00 20 ASP A O 10
ATOM 11365 N N . TRP A 1 21 ? 0.277 -2.700 -11.208 1.00 0.00 21 TRP A N 10
ATOM 11366 C CA . TRP A 1 21 ? 0.896 -1.519 -10.606 1.00 0.00 21 TRP A CA 10
ATOM 11367 C C . TRP A 1 21 ? 2.373 -1.285 -11.036 1.00 0.00 21 TRP A C 10
ATOM 11368 O O . TRP A 1 21 ? 3.153 -2.183 -11.408 1.00 0.00 21 TRP A O 10
ATOM 11389 N N . ASP A 1 22 ? 2.757 -0.012 -10.885 1.00 0.00 22 ASP A N 10
ATOM 11390 C CA . ASP A 1 22 ? 4.053 0.536 -11.211 1.00 0.00 22 ASP A CA 10
ATOM 11391 C C . ASP A 1 22 ? 4.747 0.851 -9.879 1.00 0.00 22 ASP A C 10
ATOM 11392 O O . ASP A 1 22 ? 4.222 1.564 -9.025 1.00 0.00 22 ASP A O 10
ATOM 11401 N N . VAL A 1 23 ? 5.960 0.322 -9.730 1.00 0.00 23 VAL A N 10
ATOM 11402 C CA . VAL A 1 23 ? 6.628 0.040 -8.498 1.00 0.00 23 VAL A CA 10
ATOM 11403 C C . VAL A 1 23 ? 7.633 1.120 -8.236 1.00 0.00 23 VAL A C 10
ATOM 11404 O O . VAL A 1 23 ? 8.653 1.226 -8.916 1.00 0.00 23 VAL A O 10
ATOM 11417 N N . LEU A 1 24 ? 7.178 1.947 -7.281 1.00 0.00 24 LEU A N 10
ATOM 11418 C CA . LEU A 1 24 ? 7.605 3.283 -7.025 1.00 0.00 24 LEU A CA 10
ATOM 11419 C C . LEU A 1 24 ? 7.933 3.438 -5.557 1.00 0.00 24 LEU A C 10
ATOM 11420 O O . LEU A 1 24 ? 7.269 2.860 -4.711 1.00 0.00 24 LEU A O 10
ATOM 11436 N N . GLN A 1 25 ? 8.944 4.236 -5.231 1.00 0.00 25 GLN A N 10
ATOM 11437 C CA . GLN A 1 25 ? 9.258 4.591 -3.839 1.00 0.00 25 GLN A CA 10
ATOM 11438 C C . GLN A 1 25 ? 9.027 6.084 -3.598 1.00 0.00 25 GLN A C 10
ATOM 11439 O O . GLN A 1 25 ? 9.955 6.871 -3.780 1.00 0.00 25 GLN A O 10
ATOM 11453 N N . THR A 1 26 ? 7.789 6.421 -3.195 1.00 0.00 26 THR A N 10
ATOM 11454 C CA . THR A 1 26 ? 7.352 7.679 -2.656 1.00 0.00 26 THR A CA 10
ATOM 11455 C C . THR A 1 26 ? 6.522 7.410 -1.352 1.00 0.00 26 THR A C 10
ATOM 11456 O O . THR A 1 26 ? 6.468 6.306 -0.780 1.00 0.00 26 THR A O 10
ATOM 11467 N N . THR A 1 27 ? 6.015 8.475 -0.747 1.00 0.00 27 THR A N 10
ATOM 11468 C CA . THR A 1 27 ? 5.320 8.486 0.536 1.00 0.00 27 THR A CA 10
ATOM 11469 C C . THR A 1 27 ? 4.227 9.529 0.358 1.00 0.00 27 THR A C 10
ATOM 11470 O O . THR A 1 27 ? 4.498 10.589 -0.199 1.00 0.00 27 THR A O 10
ATOM 11481 N N . CYS A 1 28 ? 3.036 9.320 0.855 1.00 0.00 28 CYS A N 10
ATOM 11482 C CA . CYS A 1 28 ? 1.897 10.205 0.602 1.00 0.00 28 CYS A CA 10
ATOM 11483 C C . CYS A 1 28 ? 1.115 10.572 1.824 1.00 0.00 28 CYS A C 10
ATOM 11484 O O . CYS A 1 28 ? 0.680 9.742 2.608 1.00 0.00 28 CYS A O 10
ATOM 11492 N N . THR A 1 29 ? 0.958 11.870 1.940 1.00 0.00 29 THR A N 10
ATOM 11493 C CA . THR A 1 29 ? 0.482 12.571 3.096 1.00 0.00 29 THR A CA 10
ATOM 11494 C C . THR A 1 29 ? -1.010 12.817 3.011 1.00 0.00 29 THR A C 10
ATOM 11495 O O . THR A 1 29 ? -1.470 13.623 2.205 1.00 0.00 29 THR A O 10
ATOM 11506 N N . VAL A 1 30 ? -1.746 12.151 3.883 1.00 0.00 30 VAL A N 10
ATOM 11507 C CA . VAL A 1 30 ? -3.200 12.207 4.033 1.00 0.00 30 VAL A CA 10
ATOM 11508 C C . VAL A 1 30 ? -3.563 11.909 5.509 1.00 0.00 30 VAL A C 10
ATOM 11509 O O . VAL A 1 30 ? -2.790 11.260 6.199 1.00 0.00 30 VAL A O 10
ATOM 11522 N N . ASP A 1 31 ? -4.678 12.413 6.053 1.00 0.00 31 ASP A N 10
ATOM 11523 C CA . ASP A 1 31 ? -5.150 12.138 7.443 1.00 0.00 31 ASP A CA 10
ATOM 11524 C C . ASP A 1 31 ? -4.296 12.824 8.529 1.00 0.00 31 ASP A C 10
ATOM 11525 O O . ASP A 1 31 ? -4.322 12.479 9.712 1.00 0.00 31 ASP A O 10
ATOM 11534 N N . ARG A 1 32 ? -3.515 13.820 8.100 1.00 0.00 32 ARG A N 10
ATOM 11535 C CA . ARG A 1 32 ? -2.473 14.497 8.884 1.00 0.00 32 ARG A CA 10
ATOM 11536 C C . ARG A 1 32 ? -1.287 13.536 9.183 1.00 0.00 32 ARG A C 10
ATOM 11537 O O . ARG A 1 32 ? -0.569 13.724 10.159 1.00 0.00 32 ARG A O 10
ATOM 11558 N N . LYS A 1 33 ? -1.075 12.508 8.350 1.00 0.00 33 LYS A N 10
ATOM 11559 C CA . LYS A 1 33 ? -0.015 11.487 8.411 1.00 0.00 33 LYS A CA 10
ATOM 11560 C C . LYS A 1 33 ? 0.548 11.215 6.998 1.00 0.00 33 LYS A C 10
ATOM 11561 O O . LYS A 1 33 ? -0.144 11.444 6.014 1.00 0.00 33 LYS A O 10
ATOM 11580 N N . VAL A 1 34 ? 1.789 10.747 6.834 1.00 0.00 34 VAL A N 10
ATOM 11581 C CA . VAL A 1 34 ? 2.248 10.202 5.576 1.00 0.00 34 VAL A CA 10
ATOM 11582 C C . VAL A 1 34 ? 2.282 8.687 5.685 1.00 0.00 34 VAL A C 10
ATOM 11583 O O . VAL A 1 34 ? 2.560 8.138 6.745 1.00 0.00 34 VAL A O 10
ATOM 11596 N N . TYR A 1 35 ? 2.049 8.051 4.551 1.00 0.00 35 TYR A N 10
ATOM 11597 C CA . TYR A 1 35 ? 2.085 6.605 4.357 1.00 0.00 35 TYR A CA 10
ATOM 11598 C C . TYR A 1 35 ? 3.112 6.264 3.301 1.00 0.00 35 TYR A C 10
ATOM 11599 O O . TYR A 1 35 ? 3.234 7.001 2.326 1.00 0.00 35 TYR A O 10
ATOM 11617 N N . LYS A 1 36 ? 3.837 5.155 3.411 1.00 0.00 36 LYS A N 10
ATOM 11618 C CA . LYS A 1 36 ? 4.903 4.879 2.437 1.00 0.00 36 LYS A CA 10
ATOM 11619 C C . LYS A 1 36 ? 4.420 3.980 1.298 1.00 0.00 36 LYS A C 10
ATOM 11620 O O . LYS A 1 36 ? 3.912 2.903 1.571 1.00 0.00 36 LYS A O 10
ATOM 11639 N N . THR A 1 37 ? 4.506 4.469 0.064 1.00 0.00 37 THR A N 10
ATOM 11640 C CA . THR A 1 37 ? 3.943 3.849 -1.138 1.00 0.00 37 THR A CA 10
ATOM 11641 C C . THR A 1 37 ? 4.859 2.722 -1.532 1.00 0.00 37 THR A C 10
ATOM 11642 O O . THR A 1 37 ? 6.044 2.808 -1.246 1.00 0.00 37 THR A O 10
ATOM 11653 N N . ILE A 1 38 ? 4.345 1.755 -2.266 1.00 0.00 38 ILE A N 10
ATOM 11654 C CA . ILE A 1 38 ? 5.137 0.729 -2.963 1.00 0.00 38 ILE A CA 10
ATOM 11655 C C . ILE A 1 38 ? 4.896 0.810 -4.443 1.00 0.00 38 ILE A C 10
ATOM 11656 O O . ILE A 1 38 ? 5.801 0.560 -5.223 1.00 0.00 38 ILE A O 10
ATOM 11672 N N . CYS A 1 39 ? 3.639 1.012 -4.828 1.00 0.00 39 CYS A N 10
ATOM 11673 C CA . CYS A 1 39 ? 3.221 0.968 -6.194 1.00 0.00 39 CYS A CA 10
ATOM 11674 C C . CYS A 1 39 ? 2.167 2.023 -6.345 1.00 0.00 39 CYS A C 10
ATOM 11675 O O . CYS A 1 39 ? 1.430 2.308 -5.391 1.00 0.00 39 CYS A O 10
ATOM 11683 N N . LYS A 1 40 ? 2.093 2.560 -7.551 1.00 0.00 40 LYS A N 10
ATOM 11684 C CA . LYS A 1 40 ? 0.849 3.117 -8.002 1.00 0.00 40 LYS A CA 10
ATOM 11685 C C . LYS A 1 40 ? 0.153 2.346 -9.092 1.00 0.00 40 LYS A C 10
ATOM 11686 O O . LYS A 1 40 ? 0.791 1.720 -9.931 1.00 0.00 40 LYS A O 10
ATOM 11705 N N . ARG A 1 41 ? -1.161 2.510 -9.135 1.00 0.00 41 ARG A N 10
ATOM 11706 C CA . ARG A 1 41 ? -1.942 2.193 -10.295 1.00 0.00 41 ARG A CA 10
ATOM 11707 C C . ARG A 1 41 ? -2.950 3.294 -10.474 1.00 0.00 41 ARG A C 10
ATOM 11708 O O . ARG A 1 41 ? -3.707 3.664 -9.591 1.00 0.00 41 ARG A O 10
ATOM 11729 N N . GLY A 1 42 ? -2.870 3.911 -11.626 1.00 0.00 42 GLY A N 10
ATOM 11730 C CA . GLY A 1 42 ? -3.702 5.045 -11.956 1.00 0.00 42 GLY A CA 10
ATOM 11731 C C . GLY A 1 42 ? -3.431 6.222 -11.030 1.00 0.00 42 GLY A C 10
ATOM 11732 O O . GLY A 1 42 ? -2.289 6.631 -10.844 1.00 0.00 42 GLY A O 10
ATOM 11736 N N . ASN A 1 43 ? -4.492 6.759 -10.424 1.00 0.00 43 ASN A N 10
ATOM 11737 C CA . ASN A 1 43 ? -4.391 7.850 -9.433 1.00 0.00 43 ASN A CA 10
ATOM 11738 C C . ASN A 1 43 ? -4.107 7.329 -8.013 1.00 0.00 43 ASN A C 10
ATOM 11739 O O . ASN A 1 43 ? -4.129 8.117 -7.075 1.00 0.00 43 ASN A O 10
ATOM 11750 N N . THR A 1 44 ? -3.951 6.005 -7.855 1.00 0.00 44 THR A N 10
ATOM 11751 C CA . THR A 1 44 ? -3.942 5.321 -6.532 1.00 0.00 44 THR A CA 10
ATOM 11752 C C . THR A 1 44 ? -2.604 4.705 -6.230 1.00 0.00 44 THR A C 10
ATOM 11753 O O . THR A 1 44 ? -1.858 4.339 -7.119 1.00 0.00 44 THR A O 10
ATOM 11764 N N . TYR A 1 45 ? -2.214 4.683 -4.974 1.00 0.00 45 TYR A N 10
ATOM 11765 C CA . TYR A 1 45 ? -0.841 4.550 -4.488 1.00 0.00 45 TYR A CA 10
ATOM 11766 C C . TYR A 1 45 ? -1.060 3.725 -3.270 1.00 0.00 45 TYR A C 10
ATOM 11767 O O . TYR A 1 45 ? -1.742 4.141 -2.323 1.00 0.00 45 TYR A O 10
ATOM 11785 N N . LEU A 1 46 ? -0.585 2.505 -3.357 1.00 0.00 46 LEU A N 10
ATOM 11786 C CA . LEU A 1 46 ? -0.773 1.568 -2.297 1.00 0.00 46 LEU A CA 10
ATOM 11787 C C . LEU A 1 46 ? 0.423 1.644 -1.378 1.00 0.00 46 LEU A C 10
ATOM 11788 O O . LEU A 1 46 ? 1.571 1.583 -1.825 1.00 0.00 46 LEU A O 10
ATOM 11804 N N . CYS A 1 47 ? 0.109 1.852 -0.110 1.00 0.00 47 CYS A N 10
ATOM 11805 C CA . CYS A 1 47 ? 1.045 2.282 0.907 1.00 0.00 47 CYS A CA 10
ATOM 11806 C C . CYS A 1 47 ? 0.971 1.386 2.129 1.00 0.00 47 CYS A C 10
ATOM 11807 O O . CYS A 1 47 ? 0.042 0.592 2.276 1.00 0.00 47 CYS A O 10
ATOM 11815 N N . PHE A 1 48 ? 1.893 1.607 3.059 1.00 0.00 48 PHE A N 10
ATOM 11816 C CA . PHE A 1 48 ? 1.957 0.899 4.323 1.00 0.00 48 PHE A CA 10
ATOM 11817 C C . PHE A 1 48 ? 2.238 1.782 5.534 1.00 0.00 48 PHE A C 10
ATOM 11818 O O . PHE A 1 48 ? 2.768 2.887 5.406 1.00 0.00 48 PHE A O 10
ATOM 11835 N N . ASP A 1 49 ? 1.845 1.248 6.688 1.00 0.00 49 ASP A N 10
ATOM 11836 C CA . ASP A 1 49 ? 2.272 1.725 8.018 1.00 0.00 49 ASP A CA 10
ATOM 11837 C C . ASP A 1 49 ? 3.029 0.559 8.687 1.00 0.00 49 ASP A C 10
ATOM 11838 O O . ASP A 1 49 ? 3.316 -0.477 8.097 1.00 0.00 49 ASP A O 10
ATOM 11847 N N . ASP A 1 50 ? 3.222 0.678 10.000 1.00 0.00 50 ASP A N 10
ATOM 11848 C CA . ASP A 1 50 ? 3.441 -0.459 10.889 1.00 0.00 50 ASP A CA 10
ATOM 11849 C C . ASP A 1 50 ? 2.218 -1.364 11.060 1.00 0.00 50 ASP A C 10
ATOM 11850 O O . ASP A 1 50 ? 2.365 -2.507 11.501 1.00 0.00 50 ASP A O 10
ATOM 11859 N N . THR A 1 51 ? 1.030 -0.822 10.779 1.00 0.00 51 THR A N 10
ATOM 11860 C CA . THR A 1 51 ? -0.237 -1.376 11.237 1.00 0.00 51 THR A CA 10
ATOM 11861 C C . THR A 1 51 ? -0.849 -2.346 10.244 1.00 0.00 51 THR A C 10
ATOM 11862 O O . THR A 1 51 ? -1.606 -3.220 10.654 1.00 0.00 51 THR A O 10
ATOM 11873 N N . ASN A 1 52 ? -0.624 -2.118 8.952 1.00 0.00 52 ASN A N 10
ATOM 11874 C CA . ASN A 1 52 ? -1.405 -2.518 7.831 1.00 0.00 52 ASN A CA 10
ATOM 11875 C C . ASN A 1 52 ? -0.966 -1.639 6.666 1.00 0.00 52 ASN A C 10
ATOM 11876 O O . ASN A 1 52 ? 0.118 -1.054 6.627 1.00 0.00 52 ASN A O 10
ATOM 11887 N N . LEU A 1 53 ? -1.852 -1.561 5.694 1.00 0.00 53 LEU A N 10
ATOM 11888 C CA . LEU A 1 53 ? -1.694 -0.938 4.415 1.00 0.00 53 LEU A CA 10
ATOM 11889 C C . LEU A 1 53 ? -2.858 0.002 4.185 1.00 0.00 53 LEU A C 10
ATOM 11890 O O . LEU A 1 53 ? -3.910 -0.142 4.818 1.00 0.00 53 LEU A O 10
ATOM 11906 N N . TYR A 1 54 ? -2.695 0.920 3.241 1.00 0.00 54 TYR A N 10
ATOM 11907 C CA . TYR A 1 54 ? -3.768 1.818 2.844 1.00 0.00 54 TYR A CA 10
ATOM 11908 C C . TYR A 1 54 ? -3.718 2.078 1.338 1.00 0.00 54 TYR A C 10
ATOM 11909 O O . TYR A 1 54 ? -2.631 2.092 0.749 1.00 0.00 54 TYR A O 10
ATOM 11927 N N . ALA A 1 55 ? -4.876 2.293 0.710 1.00 0.00 55 ALA A N 10
ATOM 11928 C CA . ALA A 1 55 ? -4.917 2.907 -0.608 1.00 0.00 55 ALA A CA 10
ATOM 11929 C C . ALA A 1 55 ? -5.174 4.388 -0.429 1.00 0.00 55 ALA A C 10
ATOM 11930 O O . ALA A 1 55 ? -6.209 4.746 0.120 1.00 0.00 55 ALA A O 10
ATOM 11937 N N . ILE A 1 56 ? -4.275 5.246 -0.908 1.00 0.00 56 ILE A N 10
ATOM 11938 C CA . ILE A 1 56 ? -4.598 6.659 -1.077 1.00 0.00 56 ILE A CA 10
ATOM 11939 C C . ILE A 1 56 ? -5.022 6.886 -2.518 1.00 0.00 56 ILE A C 10
ATOM 11940 O O . ILE A 1 56 ? -4.204 6.962 -3.434 1.00 0.00 56 ILE A O 10
ATOM 11956 N N . THR A 1 57 ? -6.337 6.970 -2.698 1.00 0.00 57 THR A N 10
ATOM 11957 C CA . THR A 1 57 ? -6.967 7.232 -3.983 1.00 0.00 57 THR A CA 10
ATOM 11958 C C . THR A 1 57 ? -7.118 8.750 -4.056 1.00 0.00 57 THR A C 10
ATOM 11959 O O . THR A 1 57 ? -8.100 9.318 -3.573 1.00 0.00 57 THR A O 10
ATOM 11970 N N . GLY A 1 58 ? -6.068 9.416 -4.549 1.00 0.00 58 GLY A N 10
ATOM 11971 C CA . GLY A 1 58 ? -5.953 10.886 -4.579 1.00 0.00 58 GLY A CA 10
ATOM 11972 C C . GLY A 1 58 ? -5.728 11.488 -3.182 1.00 0.00 58 GLY A C 10
ATOM 11973 O O . GLY A 1 58 ? -4.606 11.858 -2.845 1.00 0.00 58 GLY A O 10
ATOM 11977 N N . ASP A 1 59 ? -6.805 11.560 -2.393 1.00 0.00 59 ASP A N 10
ATOM 11978 C CA . ASP A 1 59 ? -6.828 12.022 -0.994 1.00 0.00 59 ASP A CA 10
ATOM 11979 C C . ASP A 1 59 ? -7.738 11.151 -0.109 1.00 0.00 59 ASP A C 10
ATOM 11980 O O . ASP A 1 59 ? -8.010 11.481 1.046 1.00 0.00 59 ASP A O 10
ATOM 11989 N N . VAL A 1 60 ? -8.207 10.021 -0.646 1.00 0.00 60 VAL A N 10
ATOM 11990 C CA . VAL A 1 60 ? -9.046 9.042 0.036 1.00 0.00 60 VAL A CA 10
ATOM 11991 C C . VAL A 1 60 ? -8.144 7.976 0.616 1.00 0.00 60 VAL A C 10
ATOM 11992 O O . VAL A 1 60 ? -7.668 7.135 -0.141 1.00 0.00 60 VAL A O 10
ATOM 12005 N N . VAL A 1 61 ? -7.901 8.017 1.926 1.00 0.00 61 VAL A N 10
ATOM 12006 C CA . VAL A 1 61 ? -7.184 6.946 2.613 1.00 0.00 61 VAL A CA 10
ATOM 12007 C C . VAL A 1 61 ? -8.136 5.800 2.944 1.00 0.00 61 VAL A C 10
ATOM 12008 O O . VAL A 1 61 ? -9.148 5.976 3.624 1.00 0.00 61 VAL A O 10
ATOM 12021 N N . LEU A 1 62 ? -7.803 4.618 2.440 1.00 0.00 62 LEU A N 10
ATOM 12022 C CA . LEU A 1 62 ? -8.500 3.376 2.731 1.00 0.00 62 LEU A CA 10
ATOM 12023 C C . LEU A 1 62 ? -7.534 2.385 3.353 1.00 0.00 62 LEU A C 10
ATOM 12024 O O . LEU A 1 62 ? -6.842 1.649 2.668 1.00 0.00 62 LEU A O 10
ATOM 12040 N N . LYS A 1 63 ? -7.654 2.263 4.666 1.00 0.00 63 LYS A N 10
ATOM 12041 C CA . LYS A 1 63 ? -7.156 1.167 5.472 1.00 0.00 63 LYS A CA 10
ATOM 12042 C C . LYS A 1 63 ? -7.658 -0.218 5.035 1.00 0.00 63 LYS A C 10
ATOM 12043 O O . LYS A 1 63 ? -8.835 -0.574 5.103 1.00 0.00 63 LYS A O 10
ATOM 12062 N N . PHE A 1 64 ? -6.692 -1.090 4.789 1.00 0.00 64 PHE A N 10
ATOM 12063 C CA . PHE A 1 64 ? -6.905 -2.525 4.733 1.00 0.00 64 PHE A CA 10
ATOM 12064 C C . PHE A 1 64 ? -6.818 -3.102 6.153 1.00 0.00 64 PHE A C 10
ATOM 12065 O O . PHE A 1 64 ? -5.864 -2.806 6.862 1.00 0.00 64 PHE A O 10
ATOM 12082 N N . ALA A 1 65 ? -7.741 -3.971 6.569 1.00 0.00 65 ALA A N 10
ATOM 12083 C CA . ALA A 1 65 ? -7.676 -4.624 7.894 1.00 0.00 65 ALA A CA 10
ATOM 12084 C C . ALA A 1 65 ? -6.514 -5.600 8.085 1.00 0.00 65 ALA A C 10
ATOM 12085 O O . ALA A 1 65 ? -6.410 -6.233 9.134 1.00 0.00 65 ALA A O 10
ATOM 12092 N N . THR A 1 66 ? -5.677 -5.816 7.073 1.00 0.00 66 THR A N 10
ATOM 12093 C CA . THR A 1 66 ? -4.620 -6.810 7.066 1.00 0.00 66 THR A CA 10
ATOM 12094 C C . THR A 1 66 ? -3.630 -6.272 6.094 1.00 0.00 66 THR A C 10
ATOM 12095 O O . THR A 1 66 ? -3.875 -5.297 5.384 1.00 0.00 66 THR A O 10
ATOM 12106 N N . VAL A 1 67 ? -2.564 -7.020 6.010 1.00 0.00 67 VAL A N 10
ATOM 12107 C CA . VAL A 1 67 ? -1.656 -6.850 4.933 1.00 0.00 67 VAL A CA 10
ATOM 12108 C C . VAL A 1 67 ? -2.110 -7.610 3.674 1.00 0.00 67 VAL A C 10
ATOM 12109 O O . VAL A 1 67 ? -2.110 -7.055 2.575 1.00 0.00 67 VAL A O 10
ATOM 12122 N N . SER A 1 68 ? -2.546 -8.870 3.818 1.00 0.00 68 SER A N 10
ATOM 12123 C CA . SER A 1 68 ? -2.925 -9.700 2.673 1.00 0.00 68 SER A CA 10
ATOM 12124 C C . SER A 1 68 ? -4.091 -9.117 1.877 1.00 0.00 68 SER A C 10
ATOM 12125 O O . SER A 1 68 ? -4.212 -9.395 0.685 1.00 0.00 68 SER A O 10
ATOM 12133 N N . LYS A 1 69 ? -4.921 -8.260 2.482 1.00 0.00 69 LYS A N 10
ATOM 12134 C CA . LYS A 1 69 ? -6.019 -7.605 1.774 1.00 0.00 69 LYS A CA 10
ATOM 12135 C C . LYS A 1 69 ? -5.584 -6.775 0.595 1.00 0.00 69 LYS A C 10
ATOM 12136 O O . LYS A 1 69 ? -6.185 -6.883 -0.471 1.00 0.00 69 LYS A O 10
ATOM 12155 N N . ALA A 1 70 ? -4.531 -5.969 0.775 1.00 0.00 70 ALA A N 10
ATOM 12156 C CA . ALA A 1 70 ? -4.065 -5.115 -0.308 1.00 0.00 70 ALA A CA 10
ATOM 12157 C C . ALA A 1 70 ? -3.771 -5.935 -1.581 1.00 0.00 70 ALA A C 10
ATOM 12158 O O . ALA A 1 70 ? -4.133 -5.560 -2.683 1.00 0.00 70 ALA A O 10
ATOM 12165 N N . ARG A 1 71 ? -3.255 -7.143 -1.424 1.00 0.00 71 ARG A N 10
ATOM 12166 C CA . ARG A 1 71 ? -2.932 -8.074 -2.511 1.00 0.00 71 ARG A CA 10
ATOM 12167 C C . ARG A 1 71 ? -4.156 -8.533 -3.319 1.00 0.00 71 ARG A C 10
ATOM 12168 O O . ARG A 1 71 ? -4.072 -8.706 -4.531 1.00 0.00 71 ARG A O 10
ATOM 12189 N N . ALA A 1 72 ? -5.307 -8.684 -2.658 1.00 0.00 72 ALA A N 10
ATOM 12190 C CA . ALA A 1 72 ? -6.591 -9.001 -3.271 1.00 0.00 72 ALA A CA 10
ATOM 12191 C C . ALA A 1 72 ? -7.323 -7.751 -3.801 1.00 0.00 72 ALA A C 10
ATOM 12192 O O . ALA A 1 72 ? -8.236 -7.868 -4.614 1.00 0.00 72 ALA A O 10
ATOM 12199 N N . TYR A 1 73 ? -6.860 -6.560 -3.415 1.00 0.00 73 TYR A N 10
ATOM 12200 C CA . TYR A 1 73 ? -7.262 -5.259 -3.964 1.00 0.00 73 TYR A CA 10
ATOM 12201 C C . TYR A 1 73 ? -6.425 -4.888 -5.204 1.00 0.00 73 TYR A C 10
ATOM 12202 O O . TYR A 1 73 ? -6.902 -4.294 -6.153 1.00 0.00 73 TYR A O 10
ATOM 12220 N N . LEU A 1 74 ? -5.160 -5.283 -5.232 1.00 0.00 74 LEU A N 10
ATOM 12221 C CA . LEU A 1 74 ? -4.192 -5.012 -6.281 1.00 0.00 74 LEU A CA 10
ATOM 12222 C C . LEU A 1 74 ? -4.585 -5.533 -7.664 1.00 0.00 74 LEU A C 10
ATOM 12223 O O . LEU A 1 74 ? -4.153 -5.022 -8.697 1.00 0.00 74 LEU A O 10
ATOM 12239 N N . GLU A 1 75 ? -5.404 -6.575 -7.679 1.00 0.00 75 GLU A N 10
ATOM 12240 C CA . GLU A 1 75 ? -5.986 -7.181 -8.866 1.00 0.00 75 GLU A CA 10
ATOM 12241 C C . GLU A 1 75 ? -7.378 -6.612 -9.214 1.00 0.00 75 GLU A C 10
ATOM 12242 O O . GLU A 1 75 ? -7.967 -7.057 -10.197 1.00 0.00 75 GLU A O 10
ATOM 12254 N N . THR A 1 76 ? -7.869 -5.634 -8.436 1.00 0.00 76 THR A N 10
ATOM 12255 C CA . THR A 1 76 ? -9.226 -5.048 -8.536 1.00 0.00 76 THR A CA 10
ATOM 12256 C C . THR A 1 76 ? -9.283 -3.662 -7.858 1.00 0.00 76 THR A C 10
ATOM 12257 O O . THR A 1 76 ? -9.519 -3.506 -6.664 1.00 0.00 76 THR A O 10
ATOM 12268 N N . LYS A 1 77 ? -9.155 -2.669 -8.742 1.00 0.00 77 LYS A N 10
ATOM 12269 C CA . LYS A 1 77 ? -9.070 -1.193 -8.643 1.00 0.00 77 LYS A CA 10
ATOM 12270 C C . LYS A 1 77 ? -7.673 -0.676 -8.217 1.00 0.00 77 LYS A C 10
ATOM 12271 O O . LYS A 1 77 ? -7.615 0.300 -7.381 1.00 0.00 77 LYS A O 10
ATOM 12291 N N . SER A 1 1 ? 3.677 -8.056 16.896 1.00 0.00 1 SER A N 11
ATOM 12292 C CA . SER A 1 1 ? 3.628 -8.190 15.422 1.00 0.00 1 SER A CA 11
ATOM 12293 C C . SER A 1 1 ? 3.551 -6.826 14.755 1.00 0.00 1 SER A C 11
ATOM 12294 O O . SER A 1 1 ? 2.744 -6.027 15.202 1.00 0.00 1 SER A O 11
ATOM 12303 N N . HIS A 1 2 ? 4.316 -6.520 13.685 1.00 0.00 2 HIS A N 11
ATOM 12304 C CA . HIS A 1 2 ? 4.191 -5.238 12.939 1.00 0.00 2 HIS A CA 11
ATOM 12305 C C . HIS A 1 2 ? 4.924 -5.266 11.551 1.00 0.00 2 HIS A C 11
ATOM 12306 O O . HIS A 1 2 ? 4.387 -5.830 10.598 1.00 0.00 2 HIS A O 11
ATOM 12320 N N . MET A 1 3 ? 6.191 -4.834 11.467 1.00 0.00 3 MET A N 11
ATOM 12321 C CA . MET A 1 3 ? 7.137 -4.875 10.316 1.00 0.00 3 MET A CA 11
ATOM 12322 C C . MET A 1 3 ? 7.558 -6.290 9.905 1.00 0.00 3 MET A C 11
ATOM 12323 O O . MET A 1 3 ? 8.700 -6.529 9.524 1.00 0.00 3 MET A O 11
ATOM 12337 N N . THR A 1 4 ? 6.649 -7.266 10.022 1.00 0.00 4 THR A N 11
ATOM 12338 C CA . THR A 1 4 ? 6.844 -8.648 9.587 1.00 0.00 4 THR A CA 11
ATOM 12339 C C . THR A 1 4 ? 5.961 -8.957 8.403 1.00 0.00 4 THR A C 11
ATOM 12340 O O . THR A 1 4 ? 6.443 -9.078 7.291 1.00 0.00 4 THR A O 11
ATOM 12351 N N . ALA A 1 5 ? 4.661 -8.960 8.633 1.00 0.00 5 ALA A N 11
ATOM 12352 C CA . ALA A 1 5 ? 3.651 -9.364 7.672 1.00 0.00 5 ALA A CA 11
ATOM 12353 C C . ALA A 1 5 ? 3.597 -8.361 6.530 1.00 0.00 5 ALA A C 11
ATOM 12354 O O . ALA A 1 5 ? 3.660 -8.689 5.355 1.00 0.00 5 ALA A O 11
ATOM 12361 N N . VAL A 1 6 ? 3.535 -7.099 6.953 1.00 0.00 6 VAL A N 11
ATOM 12362 C CA . VAL A 1 6 ? 3.693 -5.883 6.181 1.00 0.00 6 VAL A CA 11
ATOM 12363 C C . VAL A 1 6 ? 5.003 -5.919 5.386 1.00 0.00 6 VAL A C 11
ATOM 12364 O O . VAL A 1 6 ? 4.970 -5.578 4.211 1.00 0.00 6 VAL A O 11
ATOM 12377 N N . GLN A 1 7 ? 6.127 -6.370 5.965 1.00 0.00 7 GLN A N 11
ATOM 12378 C CA . GLN A 1 7 ? 7.401 -6.419 5.242 1.00 0.00 7 GLN A CA 11
ATOM 12379 C C . GLN A 1 7 ? 7.365 -7.407 4.078 1.00 0.00 7 GLN A C 11
ATOM 12380 O O . GLN A 1 7 ? 7.563 -7.047 2.922 1.00 0.00 7 GLN A O 11
ATOM 12394 N N . ASP A 1 8 ? 7.030 -8.640 4.407 1.00 0.00 8 ASP A N 11
ATOM 12395 C CA . ASP A 1 8 ? 6.857 -9.793 3.506 1.00 0.00 8 ASP A CA 11
ATOM 12396 C C . ASP A 1 8 ? 5.861 -9.523 2.355 1.00 0.00 8 ASP A C 11
ATOM 12397 O O . ASP A 1 8 ? 6.167 -9.815 1.201 1.00 0.00 8 ASP A O 11
ATOM 12406 N N . PHE A 1 9 ? 4.728 -8.869 2.657 1.00 0.00 9 PHE A N 11
ATOM 12407 C CA . PHE A 1 9 ? 3.810 -8.317 1.662 1.00 0.00 9 PHE A CA 11
ATOM 12408 C C . PHE A 1 9 ? 4.508 -7.272 0.789 1.00 0.00 9 PHE A C 11
ATOM 12409 O O . PHE A 1 9 ? 4.406 -7.336 -0.432 1.00 0.00 9 PHE A O 11
ATOM 12426 N N . VAL A 1 10 ? 5.147 -6.279 1.416 1.00 0.00 10 VAL A N 11
ATOM 12427 C CA . VAL A 1 10 ? 5.803 -5.158 0.715 1.00 0.00 10 VAL A CA 11
ATOM 12428 C C . VAL A 1 10 ? 6.792 -5.658 -0.347 1.00 0.00 10 VAL A C 11
ATOM 12429 O O . VAL A 1 10 ? 6.661 -5.262 -1.504 1.00 0.00 10 VAL A O 11
ATOM 12442 N N . VAL A 1 11 ? 7.726 -6.544 0.013 1.00 0.00 11 VAL A N 11
ATOM 12443 C CA . VAL A 1 11 ? 8.708 -7.136 -0.941 1.00 0.00 11 VAL A CA 11
ATOM 12444 C C . VAL A 1 11 ? 8.157 -7.889 -2.154 1.00 0.00 11 VAL A C 11
ATOM 12445 O O . VAL A 1 11 ? 8.898 -8.039 -3.133 1.00 0.00 11 VAL A O 11
ATOM 12458 N N . ASP A 1 12 ? 6.885 -8.302 -2.143 1.00 0.00 12 ASP A N 11
ATOM 12459 C CA . ASP A 1 12 ? 6.204 -8.750 -3.359 1.00 0.00 12 ASP A CA 11
ATOM 12460 C C . ASP A 1 12 ? 6.201 -7.660 -4.441 1.00 0.00 12 ASP A C 11
ATOM 12461 O O . ASP A 1 12 ? 6.796 -7.854 -5.484 1.00 0.00 12 ASP A O 11
ATOM 12470 N N . ILE A 1 13 ? 5.621 -6.491 -4.168 1.00 0.00 13 ILE A N 11
ATOM 12471 C CA . ILE A 1 13 ? 5.655 -5.297 -5.052 1.00 0.00 13 ILE A CA 11
ATOM 12472 C C . ILE A 1 13 ? 7.123 -4.934 -5.247 1.00 0.00 13 ILE A C 11
ATOM 12473 O O . ILE A 1 13 ? 7.553 -4.671 -6.367 1.00 0.00 13 ILE A O 11
ATOM 12489 N N . LEU A 1 14 ? 7.868 -4.863 -4.134 1.00 0.00 14 LEU A N 11
ATOM 12490 C CA . LEU A 1 14 ? 9.088 -4.079 -4.060 1.00 0.00 14 LEU A CA 11
ATOM 12491 C C . LEU A 1 14 ? 10.166 -4.630 -5.000 1.00 0.00 14 LEU A C 11
ATOM 12492 O O . LEU A 1 14 ? 10.752 -3.879 -5.783 1.00 0.00 14 LEU A O 11
ATOM 12508 N N . LEU A 1 15 ? 10.476 -5.922 -4.833 1.00 0.00 15 LEU A N 11
ATOM 12509 C CA . LEU A 1 15 ? 11.513 -6.621 -5.592 1.00 0.00 15 LEU A CA 11
ATOM 12510 C C . LEU A 1 15 ? 10.891 -7.560 -6.620 1.00 0.00 15 LEU A C 11
ATOM 12511 O O . LEU A 1 15 ? 11.381 -7.615 -7.750 1.00 0.00 15 LEU A O 11
ATOM 12527 N N . ASN A 1 16 ? 9.861 -8.325 -6.225 1.00 0.00 16 ASN A N 11
ATOM 12528 C CA . ASN A 1 16 ? 9.230 -9.263 -7.139 1.00 0.00 16 ASN A CA 11
ATOM 12529 C C . ASN A 1 16 ? 8.346 -8.534 -8.189 1.00 0.00 16 ASN A C 11
ATOM 12530 O O . ASN A 1 16 ? 8.079 -9.118 -9.240 1.00 0.00 16 ASN A O 11
ATOM 12541 N N . GLY A 1 17 ? 7.934 -7.280 -7.934 1.00 0.00 17 GLY A N 11
ATOM 12542 C CA . GLY A 1 17 ? 6.977 -6.522 -8.756 1.00 0.00 17 GLY A CA 11
ATOM 12543 C C . GLY A 1 17 ? 5.521 -6.924 -8.525 1.00 0.00 17 GLY A C 11
ATOM 12544 O O . GLY A 1 17 ? 5.185 -8.083 -8.291 1.00 0.00 17 GLY A O 11
ATOM 12548 N N . ALA A 1 18 ? 4.644 -5.930 -8.647 1.00 0.00 18 ALA A N 11
ATOM 12549 C CA . ALA A 1 18 ? 3.209 -6.022 -8.416 1.00 0.00 18 ALA A CA 11
ATOM 12550 C C . ALA A 1 18 ? 2.441 -6.765 -9.529 1.00 0.00 18 ALA A C 11
ATOM 12551 O O . ALA A 1 18 ? 2.987 -7.391 -10.444 1.00 0.00 18 ALA A O 11
ATOM 12558 N N . ARG A 1 19 ? 1.110 -6.733 -9.426 1.00 0.00 19 ARG A N 11
ATOM 12559 C CA . ARG A 1 19 ? 0.185 -6.814 -10.579 1.00 0.00 19 ARG A CA 11
ATOM 12560 C C . ARG A 1 19 ? 0.386 -5.624 -11.534 1.00 0.00 19 ARG A C 11
ATOM 12561 O O . ARG A 1 19 ? 1.476 -5.079 -11.653 1.00 0.00 19 ARG A O 11
ATOM 12582 N N . ASP A 1 20 ? -0.686 -5.268 -12.254 1.00 0.00 20 ASP A N 11
ATOM 12583 C CA . ASP A 1 20 ? -0.828 -4.099 -13.166 1.00 0.00 20 ASP A CA 11
ATOM 12584 C C . ASP A 1 20 ? -0.278 -2.740 -12.663 1.00 0.00 20 ASP A C 11
ATOM 12585 O O . ASP A 1 20 ? -0.324 -1.749 -13.385 1.00 0.00 20 ASP A O 11
ATOM 12594 N N . TRP A 1 21 ? 0.172 -2.660 -11.409 1.00 0.00 21 TRP A N 11
ATOM 12595 C CA . TRP A 1 21 ? 0.735 -1.471 -10.796 1.00 0.00 21 TRP A CA 11
ATOM 12596 C C . TRP A 1 21 ? 2.171 -1.203 -11.261 1.00 0.00 21 TRP A C 11
ATOM 12597 O O . TRP A 1 21 ? 2.961 -2.104 -11.549 1.00 0.00 21 TRP A O 11
ATOM 12618 N N . ASP A 1 22 ? 2.497 0.079 -11.242 1.00 0.00 22 ASP A N 11
ATOM 12619 C CA . ASP A 1 22 ? 3.853 0.598 -11.407 1.00 0.00 22 ASP A CA 11
ATOM 12620 C C . ASP A 1 22 ? 4.491 0.648 -10.012 1.00 0.00 22 ASP A C 11
ATOM 12621 O O . ASP A 1 22 ? 3.775 0.720 -9.016 1.00 0.00 22 ASP A O 11
ATOM 12630 N N . VAL A 1 23 ? 5.812 0.547 -9.917 1.00 0.00 23 VAL A N 11
ATOM 12631 C CA . VAL A 1 23 ? 6.500 0.319 -8.643 1.00 0.00 23 VAL A CA 11
ATOM 12632 C C . VAL A 1 23 ? 7.177 1.606 -8.299 1.00 0.00 23 VAL A C 11
ATOM 12633 O O . VAL A 1 23 ? 8.209 1.993 -8.836 1.00 0.00 23 VAL A O 11
ATOM 12646 N N . LEU A 1 24 ? 6.505 2.267 -7.386 1.00 0.00 24 LEU A N 11
ATOM 12647 C CA . LEU A 1 24 ? 6.766 3.621 -7.018 1.00 0.00 24 LEU A CA 11
ATOM 12648 C C . LEU A 1 24 ? 7.008 3.676 -5.528 1.00 0.00 24 LEU A C 11
ATOM 12649 O O . LEU A 1 24 ? 6.105 3.684 -4.693 1.00 0.00 24 LEU A O 11
ATOM 12665 N N . GLN A 1 25 ? 8.287 3.770 -5.252 1.00 0.00 25 GLN A N 11
ATOM 12666 C CA . GLN A 1 25 ? 8.801 3.929 -3.913 1.00 0.00 25 GLN A CA 11
ATOM 12667 C C . GLN A 1 25 ? 8.752 5.404 -3.552 1.00 0.00 25 GLN A C 11
ATOM 12668 O O . GLN A 1 25 ? 9.703 6.157 -3.769 1.00 0.00 25 GLN A O 11
ATOM 12682 N N . THR A 1 26 ? 7.602 5.799 -3.007 1.00 0.00 26 THR A N 11
ATOM 12683 C CA . THR A 1 26 ? 7.347 7.154 -2.531 1.00 0.00 26 THR A CA 11
ATOM 12684 C C . THR A 1 26 ? 6.632 7.137 -1.174 1.00 0.00 26 THR A C 11
ATOM 12685 O O . THR A 1 26 ? 6.586 6.088 -0.524 1.00 0.00 26 THR A O 11
ATOM 12696 N N . THR A 1 27 ? 6.203 8.287 -0.656 1.00 0.00 27 THR A N 11
ATOM 12697 C CA . THR A 1 27 ? 5.413 8.391 0.575 1.00 0.00 27 THR A CA 11
ATOM 12698 C C . THR A 1 27 ? 4.415 9.489 0.292 1.00 0.00 27 THR A C 11
ATOM 12699 O O . THR A 1 27 ? 4.786 10.517 -0.289 1.00 0.00 27 THR A O 11
ATOM 12710 N N . CYS A 1 28 ? 3.161 9.262 0.698 1.00 0.00 28 CYS A N 11
ATOM 12711 C CA . CYS A 1 28 ? 2.048 10.142 0.449 1.00 0.00 28 CYS A CA 11
ATOM 12712 C C . CYS A 1 28 ? 1.589 10.782 1.733 1.00 0.00 28 CYS A C 11
ATOM 12713 O O . CYS A 1 28 ? 1.570 10.083 2.749 1.00 0.00 28 CYS A O 11
ATOM 12721 N N . THR A 1 29 ? 1.185 12.061 1.669 1.00 0.00 29 THR A N 11
ATOM 12722 C CA . THR A 1 29 ? 0.563 12.730 2.781 1.00 0.00 29 THR A CA 11
ATOM 12723 C C . THR A 1 29 ? -0.953 12.798 2.649 1.00 0.00 29 THR A C 11
ATOM 12724 O O . THR A 1 29 ? -1.448 13.347 1.664 1.00 0.00 29 THR A O 11
ATOM 12735 N N . VAL A 1 30 ? -1.626 12.295 3.697 1.00 0.00 30 VAL A N 11
ATOM 12736 C CA . VAL A 1 30 ? -3.108 12.285 3.863 1.00 0.00 30 VAL A CA 11
ATOM 12737 C C . VAL A 1 30 ? -3.473 12.077 5.359 1.00 0.00 30 VAL A C 11
ATOM 12738 O O . VAL A 1 30 ? -2.676 11.507 6.096 1.00 0.00 30 VAL A O 11
ATOM 12751 N N . ASP A 1 31 ? -4.628 12.548 5.865 1.00 0.00 31 ASP A N 11
ATOM 12752 C CA . ASP A 1 31 ? -5.157 12.222 7.227 1.00 0.00 31 ASP A CA 11
ATOM 12753 C C . ASP A 1 31 ? -4.288 12.856 8.342 1.00 0.00 31 ASP A C 11
ATOM 12754 O O . ASP A 1 31 ? -4.333 12.456 9.513 1.00 0.00 31 ASP A O 11
ATOM 12763 N N . ARG A 1 32 ? -3.497 13.875 7.969 1.00 0.00 32 ARG A N 11
ATOM 12764 C CA . ARG A 1 32 ? -2.501 14.571 8.801 1.00 0.00 32 ARG A CA 11
ATOM 12765 C C . ARG A 1 32 ? -1.290 13.650 9.108 1.00 0.00 32 ARG A C 11
ATOM 12766 O O . ARG A 1 32 ? -0.556 13.874 10.070 1.00 0.00 32 ARG A O 11
ATOM 12787 N N . LYS A 1 33 ? -1.097 12.627 8.269 1.00 0.00 33 LYS A N 11
ATOM 12788 C CA . LYS A 1 33 ? -0.083 11.575 8.380 1.00 0.00 33 LYS A CA 11
ATOM 12789 C C . LYS A 1 33 ? 0.576 11.335 7.009 1.00 0.00 33 LYS A C 11
ATOM 12790 O O . LYS A 1 33 ? 0.010 11.613 5.951 1.00 0.00 33 LYS A O 11
ATOM 12809 N N . VAL A 1 34 ? 1.800 10.819 7.010 1.00 0.00 34 VAL A N 11
ATOM 12810 C CA . VAL A 1 34 ? 2.506 10.363 5.820 1.00 0.00 34 VAL A CA 11
ATOM 12811 C C . VAL A 1 34 ? 2.702 8.855 5.903 1.00 0.00 34 VAL A C 11
ATOM 12812 O O . VAL A 1 34 ? 3.182 8.321 6.903 1.00 0.00 34 VAL A O 11
ATOM 12825 N N . TYR A 1 35 ? 2.287 8.223 4.807 1.00 0.00 35 TYR A N 11
ATOM 12826 C CA . TYR A 1 35 ? 2.244 6.785 4.558 1.00 0.00 35 TYR A CA 11
ATOM 12827 C C . TYR A 1 35 ? 3.223 6.406 3.470 1.00 0.00 35 TYR A C 11
ATOM 12828 O O . TYR A 1 35 ? 3.323 7.102 2.461 1.00 0.00 35 TYR A O 11
ATOM 12846 N N . LYS A 1 36 ? 3.884 5.261 3.591 1.00 0.00 36 LYS A N 11
ATOM 12847 C CA . LYS A 1 36 ? 4.910 4.903 2.630 1.00 0.00 36 LYS A CA 11
ATOM 12848 C C . LYS A 1 36 ? 4.389 3.940 1.562 1.00 0.00 36 LYS A C 11
ATOM 12849 O O . LYS A 1 36 ? 3.906 2.853 1.867 1.00 0.00 36 LYS A O 11
ATOM 12868 N N . THR A 1 37 ? 4.466 4.400 0.312 1.00 0.00 37 THR A N 11
ATOM 12869 C CA . THR A 1 37 ? 3.831 3.814 -0.860 1.00 0.00 37 THR A CA 11
ATOM 12870 C C . THR A 1 37 ? 4.833 2.975 -1.637 1.00 0.00 37 THR A C 11
ATOM 12871 O O . THR A 1 37 ? 5.990 3.351 -1.794 1.00 0.00 37 THR A O 11
ATOM 12882 N N . ILE A 1 38 ? 4.358 1.861 -2.158 1.00 0.00 38 ILE A N 11
ATOM 12883 C CA . ILE A 1 38 ? 5.167 0.818 -2.781 1.00 0.00 38 ILE A CA 11
ATOM 12884 C C . ILE A 1 38 ? 5.058 0.840 -4.292 1.00 0.00 38 ILE A C 11
ATOM 12885 O O . ILE A 1 38 ? 6.003 0.557 -5.028 1.00 0.00 38 ILE A O 11
ATOM 12901 N N . CYS A 1 39 ? 3.831 1.107 -4.712 1.00 0.00 39 CYS A N 11
ATOM 12902 C CA . CYS A 1 39 ? 3.350 0.958 -6.063 1.00 0.00 39 CYS A CA 11
ATOM 12903 C C . CYS A 1 39 ? 2.221 1.926 -6.293 1.00 0.00 39 CYS A C 11
ATOM 12904 O O . CYS A 1 39 ? 1.450 2.225 -5.377 1.00 0.00 39 CYS A O 11
ATOM 12912 N N . LYS A 1 40 ? 2.064 2.345 -7.545 1.00 0.00 40 LYS A N 11
ATOM 12913 C CA . LYS A 1 40 ? 0.868 3.014 -7.977 1.00 0.00 40 LYS A CA 11
ATOM 12914 C C . LYS A 1 40 ? 0.187 2.411 -9.197 1.00 0.00 40 LYS A C 11
ATOM 12915 O O . LYS A 1 40 ? 0.817 1.876 -10.094 1.00 0.00 40 LYS A O 11
ATOM 12934 N N . ARG A 1 41 ? -1.122 2.564 -9.253 1.00 0.00 41 ARG A N 11
ATOM 12935 C CA . ARG A 1 41 ? -1.902 2.308 -10.438 1.00 0.00 41 ARG A CA 11
ATOM 12936 C C . ARG A 1 41 ? -2.932 3.412 -10.594 1.00 0.00 41 ARG A C 11
ATOM 12937 O O . ARG A 1 41 ? -3.804 3.650 -9.774 1.00 0.00 41 ARG A O 11
ATOM 12958 N N . GLY A 1 42 ? -2.800 4.153 -11.657 1.00 0.00 42 GLY A N 11
ATOM 12959 C CA . GLY A 1 42 ? -3.650 5.322 -11.854 1.00 0.00 42 GLY A CA 11
ATOM 12960 C C . GLY A 1 42 ? -3.424 6.385 -10.784 1.00 0.00 42 GLY A C 11
ATOM 12961 O O . GLY A 1 42 ? -2.287 6.661 -10.427 1.00 0.00 42 GLY A O 11
ATOM 12965 N N . ASN A 1 43 ? -4.510 6.914 -10.229 1.00 0.00 43 ASN A N 11
ATOM 12966 C CA . ASN A 1 43 ? -4.497 7.835 -9.106 1.00 0.00 43 ASN A CA 11
ATOM 12967 C C . ASN A 1 43 ? -4.375 7.166 -7.709 1.00 0.00 43 ASN A C 11
ATOM 12968 O O . ASN A 1 43 ? -4.582 7.875 -6.725 1.00 0.00 43 ASN A O 11
ATOM 12979 N N . THR A 1 44 ? -4.096 5.842 -7.683 1.00 0.00 44 THR A N 11
ATOM 12980 C CA . THR A 1 44 ? -4.015 5.029 -6.463 1.00 0.00 44 THR A CA 11
ATOM 12981 C C . THR A 1 44 ? -2.648 4.462 -6.227 1.00 0.00 44 THR A C 11
ATOM 12982 O O . THR A 1 44 ? -1.949 4.297 -7.198 1.00 0.00 44 THR A O 11
ATOM 12993 N N . TYR A 1 45 ? -2.220 4.427 -4.948 1.00 0.00 45 TYR A N 11
ATOM 12994 C CA . TYR A 1 45 ? -0.848 4.507 -4.402 1.00 0.00 45 TYR A CA 11
ATOM 12995 C C . TYR A 1 45 ? -1.025 3.659 -3.242 1.00 0.00 45 TYR A C 11
ATOM 12996 O O . TYR A 1 45 ? -1.675 4.170 -2.321 1.00 0.00 45 TYR A O 11
ATOM 13014 N N . LEU A 1 46 ? -0.527 2.416 -3.308 1.00 0.00 46 LEU A N 11
ATOM 13015 C CA . LEU A 1 46 ? -0.707 1.466 -2.207 1.00 0.00 46 LEU A CA 11
ATOM 13016 C C . LEU A 1 46 ? 0.441 1.666 -1.234 1.00 0.00 46 LEU A C 11
ATOM 13017 O O . LEU A 1 46 ? 1.602 1.734 -1.666 1.00 0.00 46 LEU A O 11
ATOM 13033 N N . CYS A 1 47 ? 0.137 1.752 0.045 1.00 0.00 47 CYS A N 11
ATOM 13034 C CA . CYS A 1 47 ? 1.063 2.107 1.122 1.00 0.00 47 CYS A CA 11
ATOM 13035 C C . CYS A 1 47 ? 0.901 1.196 2.323 1.00 0.00 47 CYS A C 11
ATOM 13036 O O . CYS A 1 47 ? -0.013 0.373 2.379 1.00 0.00 47 CYS A O 11
ATOM 13044 N N . PHE A 1 48 ? 1.786 1.408 3.290 1.00 0.00 48 PHE A N 11
ATOM 13045 C CA . PHE A 1 48 ? 1.806 0.740 4.567 1.00 0.00 48 PHE A CA 11
ATOM 13046 C C . PHE A 1 48 ? 2.000 1.692 5.735 1.00 0.00 48 PHE A C 11
ATOM 13047 O O . PHE A 1 48 ? 2.582 2.763 5.567 1.00 0.00 48 PHE A O 11
ATOM 13064 N N . ASP A 1 49 ? 1.570 1.240 6.916 1.00 0.00 49 ASP A N 11
ATOM 13065 C CA . ASP A 1 49 ? 2.198 1.658 8.184 1.00 0.00 49 ASP A CA 11
ATOM 13066 C C . ASP A 1 49 ? 2.642 0.420 8.972 1.00 0.00 49 ASP A C 11
ATOM 13067 O O . ASP A 1 49 ? 2.952 -0.618 8.395 1.00 0.00 49 ASP A O 11
ATOM 13076 N N . ASP A 1 50 ? 2.660 0.530 10.301 1.00 0.00 50 ASP A N 11
ATOM 13077 C CA . ASP A 1 50 ? 3.103 -0.570 11.161 1.00 0.00 50 ASP A CA 11
ATOM 13078 C C . ASP A 1 50 ? 2.241 -1.829 11.101 1.00 0.00 50 ASP A C 11
ATOM 13079 O O . ASP A 1 50 ? 2.640 -2.948 11.442 1.00 0.00 50 ASP A O 11
ATOM 13088 N N . THR A 1 51 ? 0.971 -1.556 10.833 1.00 0.00 51 THR A N 11
ATOM 13089 C CA . THR A 1 51 ? -0.174 -2.251 11.400 1.00 0.00 51 THR A CA 11
ATOM 13090 C C . THR A 1 51 ? -0.888 -3.061 10.331 1.00 0.00 51 THR A C 11
ATOM 13091 O O . THR A 1 51 ? -1.681 -3.942 10.675 1.00 0.00 51 THR A O 11
ATOM 13102 N N . ASN A 1 52 ? -0.722 -2.619 9.083 1.00 0.00 52 ASN A N 11
ATOM 13103 C CA . ASN A 1 52 ? -1.614 -2.719 7.968 1.00 0.00 52 ASN A CA 11
ATOM 13104 C C . ASN A 1 52 ? -1.176 -1.735 6.887 1.00 0.00 52 ASN A C 11
ATOM 13105 O O . ASN A 1 52 ? -0.140 -1.076 6.971 1.00 0.00 52 ASN A O 11
ATOM 13116 N N . LEU A 1 53 ? -2.004 -1.672 5.854 1.00 0.00 53 LEU A N 11
ATOM 13117 C CA . LEU A 1 53 ? -1.781 -1.056 4.574 1.00 0.00 53 LEU A CA 11
ATOM 13118 C C . LEU A 1 53 ? -2.893 -0.051 4.279 1.00 0.00 53 LEU A C 11
ATOM 13119 O O . LEU A 1 53 ? -3.934 -0.067 4.949 1.00 0.00 53 LEU A O 11
ATOM 13135 N N . TYR A 1 54 ? -2.689 0.782 3.259 1.00 0.00 54 TYR A N 11
ATOM 13136 C CA . TYR A 1 54 ? -3.660 1.793 2.844 1.00 0.00 54 TYR A CA 11
ATOM 13137 C C . TYR A 1 54 ? -3.590 1.918 1.314 1.00 0.00 54 TYR A C 11
ATOM 13138 O O . TYR A 1 54 ? -2.533 1.685 0.734 1.00 0.00 54 TYR A O 11
ATOM 13156 N N . ALA A 1 55 ? -4.683 2.236 0.625 1.00 0.00 55 ALA A N 11
ATOM 13157 C CA . ALA A 1 55 ? -4.637 2.659 -0.772 1.00 0.00 55 ALA A CA 11
ATOM 13158 C C . ALA A 1 55 ? -5.048 4.122 -0.840 1.00 0.00 55 ALA A C 11
ATOM 13159 O O . ALA A 1 55 ? -6.223 4.430 -0.734 1.00 0.00 55 ALA A O 11
ATOM 13166 N N . ILE A 1 56 ? -4.091 5.023 -1.041 1.00 0.00 56 ILE A N 11
ATOM 13167 C CA . ILE A 1 56 ? -4.409 6.452 -1.181 1.00 0.00 56 ILE A CA 11
ATOM 13168 C C . ILE A 1 56 ? -4.754 6.678 -2.649 1.00 0.00 56 ILE A C 11
ATOM 13169 O O . ILE A 1 56 ? -3.888 6.693 -3.525 1.00 0.00 56 ILE A O 11
ATOM 13185 N N . THR A 1 57 ? -6.054 6.785 -2.907 1.00 0.00 57 THR A N 11
ATOM 13186 C CA . THR A 1 57 ? -6.643 7.061 -4.208 1.00 0.00 57 THR A CA 11
ATOM 13187 C C . THR A 1 57 ? -7.003 8.549 -4.226 1.00 0.00 57 THR A C 11
ATOM 13188 O O . THR A 1 57 ? -7.974 8.974 -3.598 1.00 0.00 57 THR A O 11
ATOM 13199 N N . GLY A 1 58 ? -6.193 9.369 -4.888 1.00 0.00 58 GLY A N 11
ATOM 13200 C CA . GLY A 1 58 ? -6.316 10.826 -4.837 1.00 0.00 58 GLY A CA 11
ATOM 13201 C C . GLY A 1 58 ? -5.945 11.350 -3.449 1.00 0.00 58 GLY A C 11
ATOM 13202 O O . GLY A 1 58 ? -4.777 11.576 -3.146 1.00 0.00 58 GLY A O 11
ATOM 13206 N N . ASP A 1 59 ? -6.966 11.529 -2.618 1.00 0.00 59 ASP A N 11
ATOM 13207 C CA . ASP A 1 59 ? -6.885 11.941 -1.212 1.00 0.00 59 ASP A CA 11
ATOM 13208 C C . ASP A 1 59 ? -7.605 10.914 -0.318 1.00 0.00 59 ASP A C 11
ATOM 13209 O O . ASP A 1 59 ? -7.786 11.103 0.872 1.00 0.00 59 ASP A O 11
ATOM 13218 N N . VAL A 1 60 ? -8.078 9.813 -0.907 1.00 0.00 60 VAL A N 11
ATOM 13219 C CA . VAL A 1 60 ? -8.862 8.753 -0.244 1.00 0.00 60 VAL A CA 11
ATOM 13220 C C . VAL A 1 60 ? -7.907 7.714 0.280 1.00 0.00 60 VAL A C 11
ATOM 13221 O O . VAL A 1 60 ? -7.527 6.815 -0.444 1.00 0.00 60 VAL A O 11
ATOM 13234 N N . VAL A 1 61 ? -7.522 7.857 1.547 1.00 0.00 61 VAL A N 11
ATOM 13235 C CA . VAL A 1 61 ? -6.694 6.894 2.273 1.00 0.00 61 VAL A CA 11
ATOM 13236 C C . VAL A 1 61 ? -7.540 5.683 2.666 1.00 0.00 61 VAL A C 11
ATOM 13237 O O . VAL A 1 61 ? -8.104 5.607 3.747 1.00 0.00 61 VAL A O 11
ATOM 13250 N N . LEU A 1 62 ? -7.644 4.706 1.765 1.00 0.00 62 LEU A N 11
ATOM 13251 C CA . LEU A 1 62 ? -8.449 3.516 2.010 1.00 0.00 62 LEU A CA 11
ATOM 13252 C C . LEU A 1 62 ? -7.607 2.528 2.826 1.00 0.00 62 LEU A C 11
ATOM 13253 O O . LEU A 1 62 ? -6.871 1.705 2.291 1.00 0.00 62 LEU A O 11
ATOM 13269 N N . LYS A 1 63 ? -7.704 2.628 4.153 1.00 0.00 63 LYS A N 11
ATOM 13270 C CA . LYS A 1 63 ? -7.114 1.666 5.090 1.00 0.00 63 LYS A CA 11
ATOM 13271 C C . LYS A 1 63 ? -7.629 0.232 4.887 1.00 0.00 63 LYS A C 11
ATOM 13272 O O . LYS A 1 63 ? -8.824 -0.042 4.773 1.00 0.00 63 LYS A O 11
ATOM 13291 N N . PHE A 1 64 ? -6.697 -0.707 4.949 1.00 0.00 64 PHE A N 11
ATOM 13292 C CA . PHE A 1 64 ? -6.947 -2.130 5.085 1.00 0.00 64 PHE A CA 11
ATOM 13293 C C . PHE A 1 64 ? -6.780 -2.503 6.571 1.00 0.00 64 PHE A C 11
ATOM 13294 O O . PHE A 1 64 ? -5.891 -1.978 7.226 1.00 0.00 64 PHE A O 11
ATOM 13311 N N . ALA A 1 65 ? -7.557 -3.436 7.118 1.00 0.00 65 ALA A N 11
ATOM 13312 C CA . ALA A 1 65 ? -7.305 -3.996 8.460 1.00 0.00 65 ALA A CA 11
ATOM 13313 C C . ALA A 1 65 ? -6.135 -4.991 8.542 1.00 0.00 65 ALA A C 11
ATOM 13314 O O . ALA A 1 65 ? -5.711 -5.363 9.642 1.00 0.00 65 ALA A O 11
ATOM 13321 N N . THR A 1 66 ? -5.631 -5.484 7.400 1.00 0.00 66 THR A N 11
ATOM 13322 C CA . THR A 1 66 ? -4.731 -6.627 7.289 1.00 0.00 66 THR A CA 11
ATOM 13323 C C . THR A 1 66 ? -3.826 -6.290 6.164 1.00 0.00 66 THR A C 11
ATOM 13324 O O . THR A 1 66 ? -4.144 -5.496 5.280 1.00 0.00 66 THR A O 11
ATOM 13335 N N . VAL A 1 67 ? -2.768 -7.057 6.137 1.00 0.00 67 VAL A N 11
ATOM 13336 C CA . VAL A 1 67 ? -1.907 -6.984 5.012 1.00 0.00 67 VAL A CA 11
ATOM 13337 C C . VAL A 1 67 ? -2.552 -7.680 3.793 1.00 0.00 67 VAL A C 11
ATOM 13338 O O . VAL A 1 67 ? -2.539 -7.138 2.693 1.00 0.00 67 VAL A O 11
ATOM 13351 N N . SER A 1 68 ? -3.192 -8.849 3.963 1.00 0.00 68 SER A N 11
ATOM 13352 C CA . SER A 1 68 ? -3.715 -9.627 2.834 1.00 0.00 68 SER A CA 11
ATOM 13353 C C . SER A 1 68 ? -4.884 -8.941 2.120 1.00 0.00 68 SER A C 11
ATOM 13354 O O . SER A 1 68 ? -5.084 -9.176 0.931 1.00 0.00 68 SER A O 11
ATOM 13362 N N . LYS A 1 69 ? -5.582 -7.993 2.757 1.00 0.00 69 LYS A N 11
ATOM 13363 C CA . LYS A 1 69 ? -6.576 -7.189 2.054 1.00 0.00 69 LYS A CA 11
ATOM 13364 C C . LYS A 1 69 ? -5.996 -6.416 0.877 1.00 0.00 69 LYS A C 11
ATOM 13365 O O . LYS A 1 69 ? -6.571 -6.391 -0.205 1.00 0.00 69 LYS A O 11
ATOM 13384 N N . ALA A 1 70 ? -4.843 -5.786 1.097 1.00 0.00 70 ALA A N 11
ATOM 13385 C CA . ALA A 1 70 ? -4.130 -5.088 0.029 1.00 0.00 70 ALA A CA 11
ATOM 13386 C C . ALA A 1 70 ? -3.697 -6.031 -1.107 1.00 0.00 70 ALA A C 11
ATOM 13387 O O . ALA A 1 70 ? -3.540 -5.611 -2.252 1.00 0.00 70 ALA A O 11
ATOM 13394 N N . ARG A 1 71 ? -3.503 -7.318 -0.800 1.00 0.00 71 ARG A N 11
ATOM 13395 C CA . ARG A 1 71 ? -2.987 -8.325 -1.718 1.00 0.00 71 ARG A CA 11
ATOM 13396 C C . ARG A 1 71 ? -4.003 -8.715 -2.770 1.00 0.00 71 ARG A C 11
ATOM 13397 O O . ARG A 1 71 ? -3.634 -8.956 -3.916 1.00 0.00 71 ARG A O 11
ATOM 13418 N N . ALA A 1 72 ? -5.258 -8.657 -2.362 1.00 0.00 72 ALA A N 11
ATOM 13419 C CA . ALA A 1 72 ? -6.405 -8.746 -3.231 1.00 0.00 72 ALA A CA 11
ATOM 13420 C C . ALA A 1 72 ? -6.705 -7.387 -3.874 1.00 0.00 72 ALA A C 11
ATOM 13421 O O . ALA A 1 72 ? -7.144 -7.353 -5.022 1.00 0.00 72 ALA A O 11
ATOM 13428 N N . TYR A 1 73 ? -6.376 -6.260 -3.207 1.00 0.00 73 TYR A N 11
ATOM 13429 C CA . TYR A 1 73 ? -6.560 -4.899 -3.728 1.00 0.00 73 TYR A CA 11
ATOM 13430 C C . TYR A 1 73 ? -5.821 -4.728 -5.047 1.00 0.00 73 TYR A C 11
ATOM 13431 O O . TYR A 1 73 ? -6.366 -4.269 -6.041 1.00 0.00 73 TYR A O 11
ATOM 13449 N N . LEU A 1 74 ? -4.568 -5.166 -5.076 1.00 0.00 74 LEU A N 11
ATOM 13450 C CA . LEU A 1 74 ? -3.739 -5.028 -6.246 1.00 0.00 74 LEU A CA 11
ATOM 13451 C C . LEU A 1 74 ? -4.288 -5.708 -7.510 1.00 0.00 74 LEU A C 11
ATOM 13452 O O . LEU A 1 74 ? -4.028 -5.211 -8.608 1.00 0.00 74 LEU A O 11
ATOM 13468 N N . GLU A 1 75 ? -4.997 -6.839 -7.362 1.00 0.00 75 GLU A N 11
ATOM 13469 C CA . GLU A 1 75 ? -5.594 -7.574 -8.484 1.00 0.00 75 GLU A CA 11
ATOM 13470 C C . GLU A 1 75 ? -7.102 -7.344 -8.631 1.00 0.00 75 GLU A C 11
ATOM 13471 O O . GLU A 1 75 ? -7.749 -8.022 -9.433 1.00 0.00 75 GLU A O 11
ATOM 13483 N N . THR A 1 76 ? -7.680 -6.451 -7.819 1.00 0.00 76 THR A N 11
ATOM 13484 C CA . THR A 1 76 ? -9.113 -6.114 -7.803 1.00 0.00 76 THR A CA 11
ATOM 13485 C C . THR A 1 76 ? -9.306 -4.607 -7.914 1.00 0.00 76 THR A C 11
ATOM 13486 O O . THR A 1 76 ? -9.231 -3.916 -6.900 1.00 0.00 76 THR A O 11
ATOM 13497 N N . LYS A 1 77 ? -9.509 -4.173 -9.171 1.00 0.00 77 LYS A N 11
ATOM 13498 C CA . LYS A 1 77 ? -9.782 -2.808 -9.615 1.00 0.00 77 LYS A CA 11
ATOM 13499 C C . LYS A 1 77 ? -8.596 -1.883 -9.756 1.00 0.00 77 LYS A C 11
ATOM 13500 O O . LYS A 1 77 ? -7.434 -2.305 -9.500 1.00 0.00 77 LYS A O 11
ATOM 13520 N N . SER A 1 1 ? 3.192 -8.841 16.452 1.00 0.00 1 SER A N 12
ATOM 13521 C CA . SER A 1 1 ? 3.240 -9.188 15.025 1.00 0.00 1 SER A CA 12
ATOM 13522 C C . SER A 1 1 ? 3.103 -7.940 14.155 1.00 0.00 1 SER A C 12
ATOM 13523 O O . SER A 1 1 ? 2.396 -7.013 14.529 1.00 0.00 1 SER A O 12
ATOM 13532 N N . HIS A 1 2 ? 3.762 -7.880 12.988 1.00 0.00 2 HIS A N 12
ATOM 13533 C CA . HIS A 1 2 ? 3.887 -6.680 12.122 1.00 0.00 2 HIS A CA 12
ATOM 13534 C C . HIS A 1 2 ? 4.877 -6.986 10.987 1.00 0.00 2 HIS A C 12
ATOM 13535 O O . HIS A 1 2 ? 4.466 -7.426 9.916 1.00 0.00 2 HIS A O 12
ATOM 13549 N N . MET A 1 3 ? 6.186 -6.924 11.300 1.00 0.00 3 MET A N 12
ATOM 13550 C CA . MET A 1 3 ? 7.389 -7.242 10.490 1.00 0.00 3 MET A CA 12
ATOM 13551 C C . MET A 1 3 ? 7.442 -8.661 9.904 1.00 0.00 3 MET A C 12
ATOM 13552 O O . MET A 1 3 ? 8.463 -9.027 9.334 1.00 0.00 3 MET A O 12
ATOM 13566 N N . THR A 1 4 ? 6.374 -9.441 10.047 1.00 0.00 4 THR A N 12
ATOM 13567 C CA . THR A 1 4 ? 6.188 -10.694 9.350 1.00 0.00 4 THR A CA 12
ATOM 13568 C C . THR A 1 4 ? 5.247 -10.409 8.208 1.00 0.00 4 THR A C 12
ATOM 13569 O O . THR A 1 4 ? 5.703 -10.266 7.080 1.00 0.00 4 THR A O 12
ATOM 13580 N N . ALA A 1 5 ? 3.975 -10.139 8.521 1.00 0.00 5 ALA A N 12
ATOM 13581 C CA . ALA A 1 5 ? 2.936 -9.888 7.542 1.00 0.00 5 ALA A CA 12
ATOM 13582 C C . ALA A 1 5 ? 3.285 -8.713 6.601 1.00 0.00 5 ALA A C 12
ATOM 13583 O O . ALA A 1 5 ? 3.239 -8.887 5.392 1.00 0.00 5 ALA A O 12
ATOM 13590 N N . VAL A 1 6 ? 3.612 -7.565 7.195 1.00 0.00 6 VAL A N 12
ATOM 13591 C CA . VAL A 1 6 ? 3.886 -6.285 6.536 1.00 0.00 6 VAL A CA 12
ATOM 13592 C C . VAL A 1 6 ? 5.140 -6.391 5.685 1.00 0.00 6 VAL A C 12
ATOM 13593 O O . VAL A 1 6 ? 5.172 -5.798 4.614 1.00 0.00 6 VAL A O 12
ATOM 13606 N N . GLN A 1 7 ? 6.130 -7.185 6.106 1.00 0.00 7 GLN A N 12
ATOM 13607 C CA . GLN A 1 7 ? 7.385 -7.258 5.408 1.00 0.00 7 GLN A CA 12
ATOM 13608 C C . GLN A 1 7 ? 7.217 -8.119 4.179 1.00 0.00 7 GLN A C 12
ATOM 13609 O O . GLN A 1 7 ? 7.378 -7.665 3.060 1.00 0.00 7 GLN A O 12
ATOM 13623 N N . ASP A 1 8 ? 6.897 -9.366 4.432 1.00 0.00 8 ASP A N 12
ATOM 13624 C CA . ASP A 1 8 ? 6.494 -10.397 3.454 1.00 0.00 8 ASP A CA 12
ATOM 13625 C C . ASP A 1 8 ? 5.523 -9.871 2.379 1.00 0.00 8 ASP A C 12
ATOM 13626 O O . ASP A 1 8 ? 5.753 -10.080 1.181 1.00 0.00 8 ASP A O 12
ATOM 13635 N N . PHE A 1 9 ? 4.505 -9.097 2.787 1.00 0.00 9 PHE A N 12
ATOM 13636 C CA . PHE A 1 9 ? 3.625 -8.411 1.851 1.00 0.00 9 PHE A CA 12
ATOM 13637 C C . PHE A 1 9 ? 4.412 -7.406 0.981 1.00 0.00 9 PHE A C 12
ATOM 13638 O O . PHE A 1 9 ? 4.302 -7.438 -0.248 1.00 0.00 9 PHE A O 12
ATOM 13655 N N . VAL A 1 10 ? 5.134 -6.480 1.626 1.00 0.00 10 VAL A N 12
ATOM 13656 C CA . VAL A 1 10 ? 5.827 -5.376 0.926 1.00 0.00 10 VAL A CA 12
ATOM 13657 C C . VAL A 1 10 ? 6.805 -5.882 -0.144 1.00 0.00 10 VAL A C 12
ATOM 13658 O O . VAL A 1 10 ? 6.750 -5.400 -1.274 1.00 0.00 10 VAL A O 12
ATOM 13671 N N . VAL A 1 11 ? 7.684 -6.837 0.187 1.00 0.00 11 VAL A N 12
ATOM 13672 C CA . VAL A 1 11 ? 8.661 -7.412 -0.768 1.00 0.00 11 VAL A CA 12
ATOM 13673 C C . VAL A 1 11 ? 8.099 -8.165 -1.965 1.00 0.00 11 VAL A C 12
ATOM 13674 O O . VAL A 1 11 ? 8.812 -8.390 -2.945 1.00 0.00 11 VAL A O 12
ATOM 13687 N N . ASP A 1 12 ? 6.839 -8.578 -1.898 1.00 0.00 12 ASP A N 12
ATOM 13688 C CA . ASP A 1 12 ? 6.123 -9.043 -3.081 1.00 0.00 12 ASP A CA 12
ATOM 13689 C C . ASP A 1 12 ? 6.077 -7.949 -4.182 1.00 0.00 12 ASP A C 12
ATOM 13690 O O . ASP A 1 12 ? 6.619 -8.170 -5.256 1.00 0.00 12 ASP A O 12
ATOM 13699 N N . ILE A 1 13 ? 5.635 -6.722 -3.872 1.00 0.00 13 ILE A N 12
ATOM 13700 C CA . ILE A 1 13 ? 5.681 -5.546 -4.784 1.00 0.00 13 ILE A CA 12
ATOM 13701 C C . ILE A 1 13 ? 7.151 -5.226 -5.054 1.00 0.00 13 ILE A C 12
ATOM 13702 O O . ILE A 1 13 ? 7.508 -4.960 -6.196 1.00 0.00 13 ILE A O 12
ATOM 13718 N N . LEU A 1 14 ? 7.984 -5.209 -4.009 1.00 0.00 14 LEU A N 12
ATOM 13719 C CA . LEU A 1 14 ? 9.273 -4.542 -4.055 1.00 0.00 14 LEU A CA 12
ATOM 13720 C C . LEU A 1 14 ? 10.335 -5.263 -4.910 1.00 0.00 14 LEU A C 12
ATOM 13721 O O . LEU A 1 14 ? 11.007 -4.625 -5.719 1.00 0.00 14 LEU A O 12
ATOM 13737 N N . LEU A 1 15 ? 10.515 -6.572 -4.697 1.00 0.00 15 LEU A N 12
ATOM 13738 C CA . LEU A 1 15 ? 11.515 -7.373 -5.416 1.00 0.00 15 LEU A CA 12
ATOM 13739 C C . LEU A 1 15 ? 10.876 -8.261 -6.463 1.00 0.00 15 LEU A C 12
ATOM 13740 O O . LEU A 1 15 ? 11.522 -8.518 -7.478 1.00 0.00 15 LEU A O 12
ATOM 13756 N N . ASN A 1 16 ? 9.692 -8.816 -6.181 1.00 0.00 16 ASN A N 12
ATOM 13757 C CA . ASN A 1 16 ? 9.030 -9.700 -7.122 1.00 0.00 16 ASN A CA 12
ATOM 13758 C C . ASN A 1 16 ? 8.130 -8.944 -8.140 1.00 0.00 16 ASN A C 12
ATOM 13759 O O . ASN A 1 16 ? 7.885 -9.483 -9.213 1.00 0.00 16 ASN A O 12
ATOM 13770 N N . GLY A 1 17 ? 7.715 -7.728 -7.810 1.00 0.00 17 GLY A N 12
ATOM 13771 C CA . GLY A 1 17 ? 6.706 -6.959 -8.534 1.00 0.00 17 GLY A CA 12
ATOM 13772 C C . GLY A 1 17 ? 5.283 -7.192 -8.065 1.00 0.00 17 GLY A C 12
ATOM 13773 O O . GLY A 1 17 ? 4.866 -8.209 -7.498 1.00 0.00 17 GLY A O 12
ATOM 13777 N N . ALA A 1 18 ? 4.463 -6.187 -8.339 1.00 0.00 18 ALA A N 12
ATOM 13778 C CA . ALA A 1 18 ? 3.013 -6.221 -8.163 1.00 0.00 18 ALA A CA 12
ATOM 13779 C C . ALA A 1 18 ? 2.273 -6.990 -9.296 1.00 0.00 18 ALA A C 12
ATOM 13780 O O . ALA A 1 18 ? 2.895 -7.504 -10.222 1.00 0.00 18 ALA A O 12
ATOM 13787 N N . ARG A 1 19 ? 0.935 -6.930 -9.237 1.00 0.00 19 ARG A N 12
ATOM 13788 C CA . ARG A 1 19 ? 0.077 -6.668 -10.398 1.00 0.00 19 ARG A CA 12
ATOM 13789 C C . ARG A 1 19 ? 0.650 -5.617 -11.362 1.00 0.00 19 ARG A C 12
ATOM 13790 O O . ARG A 1 19 ? 1.766 -5.132 -11.285 1.00 0.00 19 ARG A O 12
ATOM 13811 N N . ASP A 1 20 ? -0.208 -5.213 -12.271 1.00 0.00 20 ASP A N 12
ATOM 13812 C CA . ASP A 1 20 ? -0.133 -4.150 -13.276 1.00 0.00 20 ASP A CA 12
ATOM 13813 C C . ASP A 1 20 ? 0.290 -2.742 -12.805 1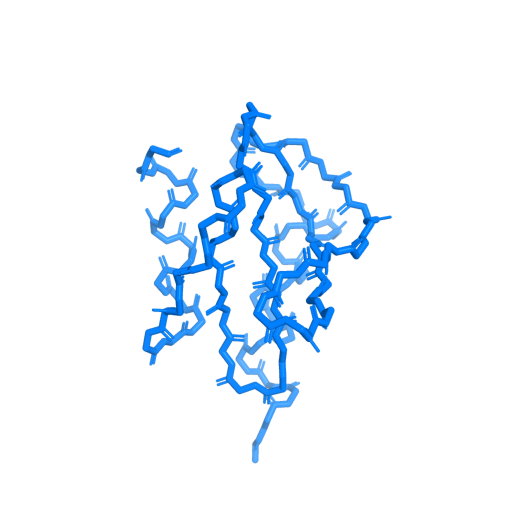.00 0.00 20 ASP A C 12
ATOM 13814 O O . ASP A 1 20 ? 0.230 -1.768 -13.566 1.00 0.00 20 ASP A O 12
ATOM 13823 N N . TRP A 1 21 ? 0.649 -2.610 -11.522 1.00 0.00 21 TRP A N 12
ATOM 13824 C CA . TRP A 1 21 ? 1.168 -1.391 -10.932 1.00 0.00 21 TRP A CA 12
ATOM 13825 C C . TRP A 1 21 ? 2.631 -1.131 -11.323 1.00 0.00 21 TRP A C 12
ATOM 13826 O O . TRP A 1 21 ? 3.382 -2.037 -11.673 1.00 0.00 21 TRP A O 12
ATOM 13847 N N . ASP A 1 22 ? 3.013 0.129 -11.211 1.00 0.00 22 ASP A N 12
ATOM 13848 C CA . ASP A 1 22 ? 4.385 0.564 -11.365 1.00 0.00 22 ASP A CA 12
ATOM 13849 C C . ASP A 1 22 ? 4.932 0.670 -9.954 1.00 0.00 22 ASP A C 12
ATOM 13850 O O . ASP A 1 22 ? 4.220 0.975 -9.016 1.00 0.00 22 ASP A O 12
ATOM 13859 N N . VAL A 1 23 ? 6.218 0.543 -9.743 1.00 0.00 23 VAL A N 12
ATOM 13860 C CA . VAL A 1 23 ? 6.847 0.276 -8.464 1.00 0.00 23 VAL A CA 12
ATOM 13861 C C . VAL A 1 23 ? 7.473 1.588 -8.146 1.00 0.00 23 VAL A C 12
ATOM 13862 O O . VAL A 1 23 ? 8.511 2.039 -8.625 1.00 0.00 23 VAL A O 12
ATOM 13875 N N . LEU A 1 24 ? 6.755 2.226 -7.259 1.00 0.00 24 LEU A N 12
ATOM 13876 C CA . LEU A 1 24 ? 6.917 3.601 -6.887 1.00 0.00 24 LEU A CA 12
ATOM 13877 C C . LEU A 1 24 ? 6.985 3.681 -5.368 1.00 0.00 24 LEU A C 12
ATOM 13878 O O . LEU A 1 24 ? 5.995 3.650 -4.628 1.00 0.00 24 LEU A O 12
ATOM 13894 N N . GLN A 1 25 ? 8.216 3.842 -4.914 1.00 0.00 25 GLN A N 12
ATOM 13895 C CA . GLN A 1 25 ? 8.496 4.333 -3.566 1.00 0.00 25 GLN A CA 12
ATOM 13896 C C . GLN A 1 25 ? 8.575 5.861 -3.582 1.00 0.00 25 GLN A C 12
ATOM 13897 O O . GLN A 1 25 ? 9.619 6.479 -3.796 1.00 0.00 25 GLN A O 12
ATOM 13911 N N . THR A 1 26 ? 7.396 6.438 -3.392 1.00 0.00 26 THR A N 12
ATOM 13912 C CA . THR A 1 26 ? 7.158 7.838 -3.068 1.00 0.00 26 THR A CA 12
ATOM 13913 C C . THR A 1 26 ? 6.419 7.862 -1.710 1.00 0.00 26 THR A C 12
ATOM 13914 O O . THR A 1 26 ? 6.337 6.841 -1.020 1.00 0.00 26 THR A O 12
ATOM 13925 N N . THR A 1 27 ? 6.028 9.035 -1.228 1.00 0.00 27 THR A N 12
ATOM 13926 C CA . THR A 1 27 ? 5.296 9.169 0.042 1.00 0.00 27 THR A CA 12
ATOM 13927 C C . THR A 1 27 ? 4.151 10.070 -0.221 1.00 0.00 27 THR A C 12
ATOM 13928 O O . THR A 1 27 ? 4.311 11.075 -0.888 1.00 0.00 27 THR A O 12
ATOM 13939 N N . CYS A 1 28 ? 3.032 9.680 0.339 1.00 0.00 28 CYS A N 12
ATOM 13940 C CA . CYS A 1 28 ? 1.796 10.428 0.350 1.00 0.00 28 CYS A CA 12
ATOM 13941 C C . CYS A 1 28 ? 1.579 11.048 1.723 1.00 0.00 28 CYS A C 12
ATOM 13942 O O . CYS A 1 28 ? 2.168 10.588 2.663 1.00 0.00 28 CYS A O 12
ATOM 13950 N N . THR A 1 29 ? 0.779 12.115 1.745 1.00 0.00 29 THR A N 12
ATOM 13951 C CA . THR A 1 29 ? 0.250 12.769 2.958 1.00 0.00 29 THR A CA 12
ATOM 13952 C C . THR A 1 29 ? -1.264 12.891 2.891 1.00 0.00 29 THR A C 12
ATOM 13953 O O . THR A 1 29 ? -1.790 13.596 2.048 1.00 0.00 29 THR A O 12
ATOM 13964 N N . VAL A 1 30 ? -1.925 12.185 3.816 1.00 0.00 30 VAL A N 12
ATOM 13965 C CA . VAL A 1 30 ? -3.385 12.204 4.009 1.00 0.00 30 VAL A CA 12
ATOM 13966 C C . VAL A 1 30 ? -3.795 11.987 5.485 1.00 0.00 30 VAL A C 12
ATOM 13967 O O . VAL A 1 30 ? -3.098 11.315 6.224 1.00 0.00 30 VAL A O 12
ATOM 13980 N N . ASP A 1 31 ? -4.896 12.609 5.923 1.00 0.00 31 ASP A N 12
ATOM 13981 C CA . ASP A 1 31 ? -5.488 12.443 7.251 1.00 0.00 31 ASP A CA 12
ATOM 13982 C C . ASP A 1 31 ? -4.665 13.060 8.390 1.00 0.00 31 ASP A C 12
ATOM 13983 O O . ASP A 1 31 ? -4.766 12.703 9.558 1.00 0.00 31 ASP A O 12
ATOM 13992 N N . ARG A 1 32 ? -3.790 13.993 8.011 1.00 0.00 32 ARG A N 12
ATOM 13993 C CA . ARG A 1 32 ? -2.686 14.586 8.831 1.00 0.00 32 ARG A CA 12
ATOM 13994 C C . ARG A 1 32 ? -1.509 13.614 9.025 1.00 0.00 32 ARG A C 12
ATOM 13995 O O . ARG A 1 32 ? -0.641 13.831 9.870 1.00 0.00 32 ARG A O 12
ATOM 14016 N N . LYS A 1 33 ? -1.482 12.515 8.293 1.00 0.00 33 LYS A N 12
ATOM 14017 C CA . LYS A 1 33 ? -0.483 11.452 8.416 1.00 0.00 33 LYS A CA 12
ATOM 14018 C C . LYS A 1 33 ? 0.231 11.352 7.066 1.00 0.00 33 LYS A C 12
ATOM 14019 O O . LYS A 1 33 ? -0.364 11.628 6.028 1.00 0.00 33 LYS A O 12
ATOM 14038 N N . VAL A 1 34 ? 1.481 10.927 7.062 1.00 0.00 34 VAL A N 12
ATOM 14039 C CA . VAL A 1 34 ? 2.192 10.549 5.838 1.00 0.00 34 VAL A CA 12
ATOM 14040 C C . VAL A 1 34 ? 2.200 9.023 5.809 1.00 0.00 34 VAL A C 12
ATOM 14041 O O . VAL A 1 34 ? 2.306 8.391 6.867 1.00 0.00 34 VAL A O 12
ATOM 14054 N N . TYR A 1 35 ? 2.110 8.480 4.597 1.00 0.00 35 TYR A N 12
ATOM 14055 C CA . TYR A 1 35 ? 2.296 7.086 4.296 1.00 0.00 35 TYR A CA 12
ATOM 14056 C C . TYR A 1 35 ? 3.346 6.936 3.211 1.00 0.00 35 TYR A C 12
ATOM 14057 O O . TYR A 1 35 ? 3.465 7.770 2.317 1.00 0.00 35 TYR A O 12
ATOM 14075 N N . LYS A 1 36 ? 4.064 5.823 3.231 1.00 0.00 36 LYS A N 12
ATOM 14076 C CA . LYS A 1 36 ? 5.064 5.532 2.231 1.00 0.00 36 LYS A CA 12
ATOM 14077 C C . LYS A 1 36 ? 4.570 4.491 1.234 1.00 0.00 36 LYS A C 12
ATOM 14078 O O . LYS A 1 36 ? 4.060 3.444 1.635 1.00 0.00 36 LYS A O 12
ATOM 14097 N N . THR A 1 37 ? 4.630 4.802 -0.059 1.00 0.00 37 THR A N 12
ATOM 14098 C CA . THR A 1 37 ? 4.035 4.037 -1.144 1.00 0.00 37 THR A CA 12
ATOM 14099 C C . THR A 1 37 ? 4.985 2.925 -1.550 1.00 0.00 37 THR A C 12
ATOM 14100 O O . THR A 1 37 ? 6.184 3.005 -1.314 1.00 0.00 37 THR A O 12
ATOM 14111 N N . ILE A 1 38 ? 4.447 1.901 -2.185 1.00 0.00 38 ILE A N 12
ATOM 14112 C CA . ILE A 1 38 ? 5.242 0.853 -2.838 1.00 0.00 38 ILE A CA 12
ATOM 14113 C C . ILE A 1 38 ? 5.058 0.863 -4.325 1.00 0.00 38 ILE A C 12
ATOM 14114 O O . ILE A 1 38 ? 5.985 0.634 -5.088 1.00 0.00 38 ILE A O 12
ATOM 14130 N N . CYS A 1 39 ? 3.817 1.097 -4.704 1.00 0.00 39 CYS A N 12
ATOM 14131 C CA . CYS A 1 39 ? 3.374 0.924 -6.053 1.00 0.00 39 CYS A CA 12
ATOM 14132 C C . CYS A 1 39 ? 2.238 1.837 -6.326 1.00 0.00 39 CYS A C 12
ATOM 14133 O O . CYS A 1 39 ? 1.357 2.055 -5.492 1.00 0.00 39 CYS A O 12
ATOM 14141 N N . LYS A 1 40 ? 2.270 2.366 -7.539 1.00 0.00 40 LYS A N 12
ATOM 14142 C CA . LYS A 1 40 ? 1.248 3.200 -8.067 1.00 0.00 40 LYS A CA 12
ATOM 14143 C C . LYS A 1 40 ? 0.536 2.590 -9.263 1.00 0.00 40 LYS A C 12
ATOM 14144 O O . LYS A 1 40 ? 1.179 2.074 -10.176 1.00 0.00 40 LYS A O 12
ATOM 14163 N N . ARG A 1 41 ? -0.773 2.757 -9.280 1.00 0.00 41 ARG A N 12
ATOM 14164 C CA . ARG A 1 41 ? -1.550 2.516 -10.468 1.00 0.00 41 ARG A CA 12
ATOM 14165 C C . ARG A 1 41 ? -2.621 3.568 -10.514 1.00 0.00 41 ARG A C 12
ATOM 14166 O O . ARG A 1 41 ? -3.490 3.689 -9.664 1.00 0.00 41 ARG A O 12
ATOM 14187 N N . GLY A 1 42 ? -2.575 4.340 -11.570 1.00 0.00 42 GLY A N 12
ATOM 14188 C CA . GLY A 1 42 ? -3.614 5.306 -11.841 1.00 0.00 42 GLY A CA 12
ATOM 14189 C C . GLY A 1 42 ? -3.500 6.470 -10.875 1.00 0.00 42 GLY A C 12
ATOM 14190 O O . GLY A 1 42 ? -2.429 7.050 -10.705 1.00 0.00 42 GLY A O 12
ATOM 14194 N N . ASN A 1 43 ? -4.611 6.730 -10.197 1.00 0.00 43 ASN A N 12
ATOM 14195 C CA . ASN A 1 43 ? -4.672 7.638 -9.056 1.00 0.00 43 ASN A CA 12
ATOM 14196 C C . ASN A 1 43 ? -4.435 6.951 -7.713 1.00 0.00 43 ASN A C 12
ATOM 14197 O O . ASN A 1 43 ? -4.609 7.582 -6.676 1.00 0.00 43 ASN A O 12
ATOM 14208 N N . THR A 1 44 ? -4.144 5.643 -7.724 1.00 0.00 44 THR A N 12
ATOM 14209 C CA . THR A 1 44 ? -3.917 4.865 -6.493 1.00 0.00 44 THR A CA 12
ATOM 14210 C C . THR A 1 44 ? -2.453 4.522 -6.303 1.00 0.00 44 THR A C 12
ATOM 14211 O O . THR A 1 44 ? -1.661 4.503 -7.242 1.00 0.00 44 THR A O 12
ATOM 14222 N N . TYR A 1 45 ? -2.090 4.419 -5.037 1.00 0.00 45 TYR A N 12
ATOM 14223 C CA . TYR A 1 45 ? -0.796 4.394 -4.429 1.00 0.00 45 TYR A CA 12
ATOM 14224 C C . TYR A 1 45 ? -1.091 3.541 -3.221 1.00 0.00 45 TYR A C 12
ATOM 14225 O O . TYR A 1 45 ? -1.860 3.905 -2.324 1.00 0.00 45 TYR A O 12
ATOM 14243 N N . LEU A 1 46 ? -0.522 2.360 -3.260 1.00 0.00 46 LEU A N 12
ATOM 14244 C CA . LEU A 1 46 ? -0.612 1.432 -2.176 1.00 0.00 46 LEU A CA 12
ATOM 14245 C C . LEU A 1 46 ? 0.535 1.800 -1.240 1.00 0.00 46 LEU A C 12
ATOM 14246 O O . LEU A 1 46 ? 1.691 1.864 -1.673 1.00 0.00 46 LEU A O 12
ATOM 14262 N N . CYS A 1 47 ? 0.212 2.088 0.018 1.00 0.00 47 CYS A N 12
ATOM 14263 C CA . CYS A 1 47 ? 1.145 2.563 1.035 1.00 0.00 47 CYS A CA 12
ATOM 14264 C C . CYS A 1 47 ? 1.080 1.691 2.274 1.00 0.00 47 CYS A C 12
ATOM 14265 O O . CYS A 1 47 ? 0.148 0.903 2.429 1.00 0.00 47 CYS A O 12
ATOM 14273 N N . PHE A 1 48 ? 2.021 1.886 3.179 1.00 0.00 48 PHE A N 12
ATOM 14274 C CA . PHE A 1 48 ? 2.053 1.135 4.412 1.00 0.00 48 PHE A CA 12
ATOM 14275 C C . PHE A 1 48 ? 2.425 2.003 5.603 1.00 0.00 48 PHE A C 12
ATOM 14276 O O . PHE A 1 48 ? 3.062 3.052 5.498 1.00 0.00 48 PHE A O 12
ATOM 14293 N N . ASP A 1 49 ? 2.017 1.527 6.772 1.00 0.00 49 ASP A N 12
ATOM 14294 C CA . ASP A 1 49 ? 2.676 1.900 8.050 1.00 0.00 49 ASP A CA 12
ATOM 14295 C C . ASP A 1 49 ? 3.263 0.646 8.697 1.00 0.00 49 ASP A C 12
ATOM 14296 O O . ASP A 1 49 ? 3.319 -0.419 8.075 1.00 0.00 49 ASP A O 12
ATOM 14305 N N . ASP A 1 50 ? 3.567 0.771 9.992 1.00 0.00 50 ASP A N 12
ATOM 14306 C CA . ASP A 1 50 ? 4.069 -0.317 10.800 1.00 0.00 50 ASP A CA 12
ATOM 14307 C C . ASP A 1 50 ? 3.070 -1.436 11.110 1.00 0.00 50 ASP A C 12
ATOM 14308 O O . ASP A 1 50 ? 3.404 -2.470 11.677 1.00 0.00 50 ASP A O 12
ATOM 14317 N N . THR A 1 51 ? 1.812 -1.199 10.756 1.00 0.00 51 THR A N 12
ATOM 14318 C CA . THR A 1 51 ? 0.623 -1.743 11.428 1.00 0.00 51 THR A CA 12
ATOM 14319 C C . THR A 1 51 ? -0.285 -2.539 10.493 1.00 0.00 51 THR A C 12
ATOM 14320 O O . THR A 1 51 ? -1.053 -3.402 10.925 1.00 0.00 51 THR A O 12
ATOM 14331 N N . ASN A 1 52 ? -0.257 -2.143 9.215 1.00 0.00 52 ASN A N 12
ATOM 14332 C CA . ASN A 1 52 ? -1.210 -2.358 8.146 1.00 0.00 52 ASN A CA 12
ATOM 14333 C C . ASN A 1 52 ? -0.872 -1.439 6.959 1.00 0.00 52 ASN A C 12
ATOM 14334 O O . ASN A 1 52 ? 0.111 -0.687 6.976 1.00 0.00 52 ASN A O 12
ATOM 14345 N N . LEU A 1 53 ? -1.667 -1.555 5.894 1.00 0.00 53 LEU A N 12
ATOM 14346 C CA . LEU A 1 53 ? -1.534 -0.788 4.666 1.00 0.00 53 LEU A CA 12
ATOM 14347 C C . LEU A 1 53 ? -2.703 0.158 4.454 1.00 0.00 53 LEU A C 12
ATOM 14348 O O . LEU A 1 53 ? -3.702 0.079 5.163 1.00 0.00 53 LEU A O 12
ATOM 14364 N N . TYR A 1 54 ? -2.622 0.962 3.394 1.00 0.00 54 TYR A N 12
ATOM 14365 C CA . TYR A 1 54 ? -3.670 1.885 2.995 1.00 0.00 54 TYR A CA 12
ATOM 14366 C C . TYR A 1 54 ? -3.550 2.053 1.479 1.00 0.00 54 TYR A C 12
ATOM 14367 O O . TYR A 1 54 ? -2.439 2.186 0.961 1.00 0.00 54 TYR A O 12
ATOM 14385 N N . ALA A 1 55 ? -4.656 2.046 0.741 1.00 0.00 55 ALA A N 12
ATOM 14386 C CA . ALA A 1 55 ? -4.650 2.590 -0.616 1.00 0.00 55 ALA A CA 12
ATOM 14387 C C . ALA A 1 55 ? -5.123 4.028 -0.518 1.00 0.00 55 ALA A C 12
ATOM 14388 O O . ALA A 1 55 ? -6.271 4.245 -0.145 1.00 0.00 55 ALA A O 12
ATOM 14395 N N . ILE A 1 56 ? -4.247 4.986 -0.824 1.00 0.00 56 ILE A N 12
ATOM 14396 C CA . ILE A 1 56 ? -4.689 6.359 -1.039 1.00 0.00 56 ILE A CA 12
ATOM 14397 C C . ILE A 1 56 ? -5.062 6.458 -2.515 1.00 0.00 56 ILE A C 12
ATOM 14398 O O . ILE A 1 56 ? -4.209 6.646 -3.381 1.00 0.00 56 ILE A O 12
ATOM 14414 N N . THR A 1 57 ? -6.364 6.355 -2.766 1.00 0.00 57 THR A N 12
ATOM 14415 C CA . THR A 1 57 ? -6.949 6.377 -4.109 1.00 0.00 57 THR A CA 12
ATOM 14416 C C . THR A 1 57 ? -7.482 7.770 -4.339 1.00 0.00 57 THR A C 12
ATOM 14417 O O . THR A 1 57 ? -8.490 8.137 -3.757 1.00 0.00 57 THR A O 12
ATOM 14428 N N . GLY A 1 58 ? -6.736 8.596 -5.073 1.00 0.00 58 GLY A N 12
ATOM 14429 C CA . GLY A 1 58 ? -6.957 10.019 -5.359 1.00 0.00 58 GLY A CA 12
ATOM 14430 C C . GLY A 1 58 ? -6.639 10.942 -4.185 1.00 0.00 58 GLY A C 12
ATOM 14431 O O . GLY A 1 58 ? -5.960 11.949 -4.273 1.00 0.00 58 GLY A O 12
ATOM 14435 N N . ASP A 1 59 ? -7.162 10.506 -3.042 1.00 0.00 59 ASP A N 12
ATOM 14436 C CA . ASP A 1 59 ? -7.271 11.171 -1.703 1.00 0.00 59 ASP A CA 12
ATOM 14437 C C . ASP A 1 59 ? -8.078 10.341 -0.644 1.00 0.00 59 ASP A C 12
ATOM 14438 O O . ASP A 1 59 ? -8.075 10.672 0.550 1.00 0.00 59 ASP A O 12
ATOM 14447 N N . VAL A 1 60 ? -8.675 9.196 -1.058 1.00 0.00 60 VAL A N 12
ATOM 14448 C CA . VAL A 1 60 ? -9.406 8.247 -0.234 1.00 0.00 60 VAL A CA 12
ATOM 14449 C C . VAL A 1 60 ? -8.358 7.374 0.424 1.00 0.00 60 VAL A C 12
ATOM 14450 O O . VAL A 1 60 ? -7.869 6.468 -0.230 1.00 0.00 60 VAL A O 12
ATOM 14463 N N . VAL A 1 61 ? -8.120 7.589 1.710 1.00 0.00 61 VAL A N 12
ATOM 14464 C CA . VAL A 1 61 ? -7.259 6.724 2.517 1.00 0.00 61 VAL A CA 12
ATOM 14465 C C . VAL A 1 61 ? -8.018 5.485 2.971 1.00 0.00 61 VAL A C 12
ATOM 14466 O O . VAL A 1 61 ? -8.641 5.422 4.031 1.00 0.00 61 VAL A O 12
ATOM 14479 N N . LEU A 1 62 ? -7.980 4.467 2.123 1.00 0.00 62 LEU A N 12
ATOM 14480 C CA . LEU A 1 62 ? -8.639 3.211 2.411 1.00 0.00 62 LEU A CA 12
ATOM 14481 C C . LEU A 1 62 ? -7.672 2.332 3.204 1.00 0.00 62 LEU A C 12
ATOM 14482 O O . LEU A 1 62 ? -6.889 1.574 2.631 1.00 0.00 62 LEU A O 12
ATOM 14498 N N . LYS A 1 63 ? -7.701 2.477 4.532 1.00 0.00 63 LYS A N 12
ATOM 14499 C CA . LYS A 1 63 ? -6.998 1.585 5.448 1.00 0.00 63 LYS A CA 12
ATOM 14500 C C . LYS A 1 63 ? -7.395 0.129 5.203 1.00 0.00 63 LYS A C 12
ATOM 14501 O O . LYS A 1 63 ? -8.573 -0.234 5.155 1.00 0.00 63 LYS A O 12
ATOM 14520 N N . PHE A 1 64 ? -6.402 -0.747 5.168 1.00 0.00 64 PHE A N 12
ATOM 14521 C CA . PHE A 1 64 ? -6.605 -2.181 5.211 1.00 0.00 64 PHE A CA 12
ATOM 14522 C C . PHE A 1 64 ? -6.611 -2.667 6.660 1.00 0.00 64 PHE A C 12
ATOM 14523 O O . PHE A 1 64 ? -5.754 -2.278 7.446 1.00 0.00 64 PHE A O 12
ATOM 14540 N N . ALA A 1 65 ? -7.549 -3.553 6.988 1.00 0.00 65 ALA A N 12
ATOM 14541 C CA . ALA A 1 65 ? -7.580 -4.264 8.271 1.00 0.00 65 ALA A CA 12
ATOM 14542 C C . ALA A 1 65 ? -6.565 -5.386 8.374 1.00 0.00 65 ALA A C 12
ATOM 14543 O O . ALA A 1 65 ? -6.643 -6.220 9.270 1.00 0.00 65 ALA A O 12
ATOM 14550 N N . THR A 1 66 ? -5.664 -5.532 7.407 1.00 0.00 66 THR A N 12
ATOM 14551 C CA . THR A 1 66 ? -4.681 -6.584 7.336 1.00 0.00 66 THR A CA 12
ATOM 14552 C C . THR A 1 66 ? -3.612 -5.969 6.510 1.00 0.00 66 THR A C 12
ATOM 14553 O O . THR A 1 66 ? -3.754 -4.905 5.913 1.00 0.00 66 THR A O 12
ATOM 14564 N N . VAL A 1 67 ? -2.590 -6.753 6.353 1.00 0.00 67 VAL A N 12
ATOM 14565 C CA . VAL A 1 67 ? -1.683 -6.543 5.265 1.00 0.00 67 VAL A CA 12
ATOM 14566 C C . VAL A 1 67 ? -2.191 -7.182 3.979 1.00 0.00 67 VAL A C 12
ATOM 14567 O O . VAL A 1 67 ? -2.286 -6.529 2.950 1.00 0.00 67 VAL A O 12
ATOM 14580 N N . SER A 1 68 ? -2.567 -8.462 4.040 1.00 0.00 68 SER A N 12
ATOM 14581 C CA . SER A 1 68 ? -2.885 -9.267 2.859 1.00 0.00 68 SER A CA 12
ATOM 14582 C C . SER A 1 68 ? -4.057 -8.684 2.046 1.00 0.00 68 SER A C 12
ATOM 14583 O O . SER A 1 68 ? -4.101 -8.907 0.838 1.00 0.00 68 SER A O 12
ATOM 14591 N N . LYS A 1 69 ? -4.909 -7.835 2.656 1.00 0.00 69 LYS A N 12
ATOM 14592 C CA . LYS A 1 69 ? -5.931 -7.075 1.943 1.00 0.00 69 LYS A CA 12
ATOM 14593 C C . LYS A 1 69 ? -5.359 -6.307 0.748 1.00 0.00 69 LYS A C 12
ATOM 14594 O O . LYS A 1 69 ? -5.902 -6.417 -0.346 1.00 0.00 69 LYS A O 12
ATOM 14613 N N . ALA A 1 70 ? -4.276 -5.568 0.995 1.00 0.00 70 ALA A N 12
ATOM 14614 C CA . ALA A 1 70 ? -3.587 -4.788 -0.013 1.00 0.00 70 ALA A CA 12
ATOM 14615 C C . ALA A 1 70 ? -3.246 -5.571 -1.294 1.00 0.00 70 ALA A C 12
ATOM 14616 O O . ALA A 1 70 ? -3.140 -4.972 -2.357 1.00 0.00 70 ALA A O 12
ATOM 14623 N N . ARG A 1 71 ? -3.083 -6.900 -1.222 1.00 0.00 71 ARG A N 12
ATOM 14624 C CA . ARG A 1 71 ? -2.769 -7.759 -2.379 1.00 0.00 71 ARG A CA 12
ATOM 14625 C C . ARG A 1 71 ? -3.957 -8.027 -3.298 1.00 0.00 71 ARG A C 12
ATOM 14626 O O . ARG A 1 71 ? -3.803 -8.001 -4.517 1.00 0.00 71 ARG A O 12
ATOM 14647 N N . ALA A 1 72 ? -5.133 -8.190 -2.706 1.00 0.00 72 ALA A N 12
ATOM 14648 C CA . ALA A 1 72 ? -6.403 -8.270 -3.397 1.00 0.00 72 ALA A CA 12
ATOM 14649 C C . ALA A 1 72 ? -6.880 -6.875 -3.854 1.00 0.00 72 ALA A C 12
ATOM 14650 O O . ALA A 1 72 ? -7.667 -6.751 -4.787 1.00 0.00 72 ALA A O 12
ATOM 14657 N N . TYR A 1 73 ? -6.351 -5.801 -3.250 1.00 0.00 73 TYR A N 12
ATOM 14658 C CA . TYR A 1 73 ? -6.562 -4.408 -3.705 1.00 0.00 73 TYR A CA 12
ATOM 14659 C C . TYR A 1 73 ? -5.933 -4.188 -5.081 1.00 0.00 73 TYR A C 12
ATOM 14660 O O . TYR A 1 73 ? -6.569 -3.693 -6.004 1.00 0.00 73 TYR A O 12
ATOM 14678 N N . LEU A 1 74 ? -4.694 -4.647 -5.233 1.00 0.00 74 LEU A N 12
ATOM 14679 C CA . LEU A 1 74 ? -3.901 -4.548 -6.452 1.00 0.00 74 LEU A CA 12
ATOM 14680 C C . LEU A 1 74 ? -4.553 -5.120 -7.728 1.00 0.00 74 LEU A C 12
ATOM 14681 O O . LEU A 1 74 ? -4.195 -4.672 -8.817 1.00 0.00 74 LEU A O 12
ATOM 14697 N N . GLU A 1 75 ? -5.513 -6.039 -7.580 1.00 0.00 75 GLU A N 12
ATOM 14698 C CA . GLU A 1 75 ? -6.326 -6.572 -8.689 1.00 0.00 75 GLU A CA 12
ATOM 14699 C C . GLU A 1 75 ? -7.810 -6.148 -8.665 1.00 0.00 75 GLU A C 12
ATOM 14700 O O . GLU A 1 75 ? -8.586 -6.562 -9.530 1.00 0.00 75 GLU A O 12
ATOM 14712 N N . THR A 1 76 ? -8.223 -5.308 -7.711 1.00 0.00 76 THR A N 12
ATOM 14713 C CA . THR A 1 76 ? -9.610 -4.836 -7.528 1.00 0.00 76 THR A CA 12
ATOM 14714 C C . THR A 1 76 ? -9.713 -3.289 -7.571 1.00 0.00 76 THR A C 12
ATOM 14715 O O . THR A 1 76 ? -10.265 -2.687 -6.650 1.00 0.00 76 THR A O 12
ATOM 14726 N N . LYS A 1 77 ? -9.264 -2.726 -8.697 1.00 0.00 77 LYS A N 12
ATOM 14727 C CA . LYS A 1 77 ? -9.214 -1.321 -9.110 1.00 0.00 77 LYS A CA 12
ATOM 14728 C C . LYS A 1 77 ? -8.107 -0.489 -8.463 1.00 0.00 77 LYS A C 12
ATOM 14729 O O . LYS A 1 77 ? -7.042 -0.475 -9.095 1.00 0.00 77 LYS A O 12
ATOM 14749 N N . SER A 1 1 ? 4.302 -8.154 16.797 1.00 0.00 1 SER A N 13
ATOM 14750 C CA . SER A 1 1 ? 3.618 -8.330 15.497 1.00 0.00 1 SER A CA 13
ATOM 14751 C C . SER A 1 1 ? 3.436 -6.987 14.796 1.00 0.00 1 SER A C 13
ATOM 14752 O O . SER A 1 1 ? 2.698 -6.163 15.335 1.00 0.00 1 SER A O 13
ATOM 14761 N N . HIS A 1 2 ? 4.095 -6.745 13.646 1.00 0.00 2 HIS A N 13
ATOM 14762 C CA . HIS A 1 2 ? 4.138 -5.429 12.974 1.00 0.00 2 HIS A CA 13
ATOM 14763 C C . HIS A 1 2 ? 4.917 -5.549 11.629 1.00 0.00 2 HIS A C 13
ATOM 14764 O O . HIS A 1 2 ? 4.346 -5.974 10.619 1.00 0.00 2 HIS A O 13
ATOM 14778 N N . MET A 1 3 ? 6.237 -5.296 11.655 1.00 0.00 3 MET A N 13
ATOM 14779 C CA . MET A 1 3 ? 7.260 -5.540 10.606 1.00 0.00 3 MET A CA 13
ATOM 14780 C C . MET A 1 3 ? 7.458 -7.017 10.206 1.00 0.00 3 MET A C 13
ATOM 14781 O O . MET A 1 3 ? 8.560 -7.424 9.830 1.00 0.00 3 MET A O 13
ATOM 14795 N N . THR A 1 4 ? 6.381 -7.807 10.294 1.00 0.00 4 THR A N 13
ATOM 14796 C CA . THR A 1 4 ? 6.371 -9.230 9.997 1.00 0.00 4 THR A CA 13
ATOM 14797 C C . THR A 1 4 ? 5.532 -9.492 8.755 1.00 0.00 4 THR A C 13
ATOM 14798 O O . THR A 1 4 ? 6.078 -9.676 7.675 1.00 0.00 4 THR A O 13
ATOM 14809 N N . ALA A 1 5 ? 4.212 -9.322 8.849 1.00 0.00 5 ALA A N 13
ATOM 14810 C CA . ALA A 1 5 ? 3.322 -9.502 7.705 1.00 0.00 5 ALA A CA 13
ATOM 14811 C C . ALA A 1 5 ? 3.358 -8.282 6.770 1.00 0.00 5 ALA A C 13
ATOM 14812 O O . ALA A 1 5 ? 3.351 -8.421 5.557 1.00 0.00 5 ALA A O 13
ATOM 14819 N N . VAL A 1 6 ? 3.442 -7.082 7.342 1.00 0.00 6 VAL A N 13
ATOM 14820 C CA . VAL A 1 6 ? 3.500 -5.809 6.606 1.00 0.00 6 VAL A CA 13
ATOM 14821 C C . VAL A 1 6 ? 4.762 -5.766 5.744 1.00 0.00 6 VAL A C 13
ATOM 14822 O O . VAL A 1 6 ? 4.748 -5.249 4.636 1.00 0.00 6 VAL A O 13
ATOM 14835 N N . GLN A 1 7 ? 5.840 -6.379 6.243 1.00 0.00 7 GLN A N 13
ATOM 14836 C CA . GLN A 1 7 ? 7.140 -6.432 5.615 1.00 0.00 7 GLN A CA 13
ATOM 14837 C C . GLN A 1 7 ? 7.098 -7.321 4.375 1.00 0.00 7 GLN A C 13
ATOM 14838 O O . GLN A 1 7 ? 7.318 -6.882 3.252 1.00 0.00 7 GLN A O 13
ATOM 14852 N N . ASP A 1 8 ? 6.812 -8.577 4.655 1.00 0.00 8 ASP A N 13
ATOM 14853 C CA . ASP A 1 8 ? 6.605 -9.740 3.767 1.00 0.00 8 ASP A CA 13
ATOM 14854 C C . ASP A 1 8 ? 5.591 -9.492 2.638 1.00 0.00 8 ASP A C 13
ATOM 14855 O O . ASP A 1 8 ? 5.845 -9.845 1.484 1.00 0.00 8 ASP A O 13
ATOM 14864 N N . PHE A 1 9 ? 4.472 -8.818 2.938 1.00 0.00 9 PHE A N 13
ATOM 14865 C CA . PHE A 1 9 ? 3.577 -8.321 1.905 1.00 0.00 9 PHE A CA 13
ATOM 14866 C C . PHE A 1 9 ? 4.268 -7.255 1.045 1.00 0.00 9 PHE A C 13
ATOM 14867 O O . PHE A 1 9 ? 4.197 -7.321 -0.180 1.00 0.00 9 PHE A O 13
ATOM 14884 N N . VAL A 1 10 ? 4.874 -6.243 1.683 1.00 0.00 10 VAL A N 13
ATOM 14885 C CA . VAL A 1 10 ? 5.443 -5.085 0.957 1.00 0.00 10 VAL A CA 13
ATOM 14886 C C . VAL A 1 10 ? 6.498 -5.512 -0.063 1.00 0.00 10 VAL A C 13
ATOM 14887 O O . VAL A 1 10 ? 6.423 -5.057 -1.205 1.00 0.00 10 VAL A O 13
ATOM 14900 N N . VAL A 1 11 ? 7.423 -6.393 0.335 1.00 0.00 11 VAL A N 13
ATOM 14901 C CA . VAL A 1 11 ? 8.543 -6.917 -0.487 1.00 0.00 11 VAL A CA 13
ATOM 14902 C C . VAL A 1 11 ? 8.105 -7.598 -1.806 1.00 0.00 11 VAL A C 13
ATOM 14903 O O . VAL A 1 11 ? 8.918 -7.756 -2.716 1.00 0.00 11 VAL A O 13
ATOM 14916 N N . ASP A 1 12 ? 6.837 -8.005 -1.895 1.00 0.00 12 ASP A N 13
ATOM 14917 C CA . ASP A 1 12 ? 6.218 -8.608 -3.080 1.00 0.00 12 ASP A CA 13
ATOM 14918 C C . ASP A 1 12 ? 6.215 -7.615 -4.248 1.00 0.00 12 ASP A C 13
ATOM 14919 O O . ASP A 1 12 ? 6.916 -7.829 -5.219 1.00 0.00 12 ASP A O 13
ATOM 14928 N N . ILE A 1 13 ? 5.527 -6.482 -4.123 1.00 0.00 13 ILE A N 13
ATOM 14929 C CA . ILE A 1 13 ? 5.604 -5.322 -5.050 1.00 0.00 13 ILE A CA 13
ATOM 14930 C C . ILE A 1 13 ? 7.072 -4.911 -5.181 1.00 0.00 13 ILE A C 13
ATOM 14931 O O . ILE A 1 13 ? 7.558 -4.613 -6.269 1.00 0.00 13 ILE A O 13
ATOM 14947 N N . LEU A 1 14 ? 7.754 -4.857 -4.034 1.00 0.00 14 LEU A N 13
ATOM 14948 C CA . LEU A 1 14 ? 9.090 -4.300 -3.919 1.00 0.00 14 LEU A CA 13
ATOM 14949 C C . LEU A 1 14 ? 10.189 -4.998 -4.758 1.00 0.00 14 LEU A C 13
ATOM 14950 O O . LEU A 1 14 ? 10.874 -4.339 -5.542 1.00 0.00 14 LEU A O 13
ATOM 14966 N N . LEU A 1 15 ? 10.393 -6.306 -4.541 1.00 0.00 15 LEU A N 13
ATOM 14967 C CA . LEU A 1 15 ? 11.441 -7.110 -5.177 1.00 0.00 15 LEU A CA 13
ATOM 14968 C C . LEU A 1 15 ? 10.841 -7.989 -6.263 1.00 0.00 15 LEU A C 13
ATOM 14969 O O . LEU A 1 15 ? 11.438 -8.135 -7.333 1.00 0.00 15 LEU A O 13
ATOM 14985 N N . ASN A 1 16 ? 9.679 -8.579 -5.971 1.00 0.00 16 ASN A N 13
ATOM 14986 C CA . ASN A 1 16 ? 9.005 -9.485 -6.904 1.00 0.00 16 ASN A CA 13
ATOM 14987 C C . ASN A 1 16 ? 8.119 -8.744 -7.917 1.00 0.00 16 ASN A C 13
ATOM 14988 O O . ASN A 1 16 ? 7.631 -9.408 -8.846 1.00 0.00 16 ASN A O 13
ATOM 14999 N N . GLY A 1 17 ? 7.921 -7.416 -7.774 1.00 0.00 17 GLY A N 13
ATOM 15000 C CA . GLY A 1 17 ? 7.089 -6.619 -8.665 1.00 0.00 17 GLY A CA 13
ATOM 15001 C C . GLY A 1 17 ? 5.614 -7.015 -8.631 1.00 0.00 17 GLY A C 13
ATOM 15002 O O . GLY A 1 17 ? 5.107 -7.476 -7.615 1.00 0.00 17 GLY A O 13
ATOM 15006 N N . ALA A 1 18 ? 4.899 -6.726 -9.717 1.00 0.00 18 ALA A N 13
ATOM 15007 C CA . ALA A 1 18 ? 3.462 -6.489 -9.606 1.00 0.00 18 ALA A CA 13
ATOM 15008 C C . ALA A 1 18 ? 2.582 -7.177 -10.663 1.00 0.00 18 ALA A C 13
ATOM 15009 O O . ALA A 1 18 ? 3.011 -7.561 -11.764 1.00 0.00 18 ALA A O 13
ATOM 15016 N N . ARG A 1 19 ? 1.295 -7.235 -10.272 1.00 0.00 19 ARG A N 13
ATOM 15017 C CA . ARG A 1 19 ? 0.103 -6.893 -11.061 1.00 0.00 19 ARG A CA 13
ATOM 15018 C C . ARG A 1 19 ? 0.281 -5.596 -11.843 1.00 0.00 19 ARG A C 13
ATOM 15019 O O . ARG A 1 19 ? 1.366 -5.064 -12.011 1.00 0.00 19 ARG A O 13
ATOM 15040 N N . ASP A 1 20 ? -0.845 -5.080 -12.301 1.00 0.00 20 ASP A N 13
ATOM 15041 C CA . ASP A 1 20 ? -1.025 -3.928 -13.169 1.00 0.00 20 ASP A CA 13
ATOM 15042 C C . ASP A 1 20 ? -0.417 -2.599 -12.669 1.00 0.00 20 ASP A C 13
ATOM 15043 O O . ASP A 1 20 ? -0.640 -1.566 -13.306 1.00 0.00 20 ASP A O 13
ATOM 15052 N N . TRP A 1 21 ? 0.286 -2.587 -11.525 1.00 0.00 21 TRP A N 13
ATOM 15053 C CA . TRP A 1 21 ? 0.886 -1.424 -10.918 1.00 0.00 21 TRP A CA 13
ATOM 15054 C C . TRP A 1 21 ? 2.348 -1.205 -11.335 1.00 0.00 21 TRP A C 13
ATOM 15055 O O . TRP A 1 21 ? 3.123 -2.128 -11.582 1.00 0.00 21 TRP A O 13
ATOM 15076 N N . ASP A 1 22 ? 2.713 0.072 -11.332 1.00 0.00 22 ASP A N 13
ATOM 15077 C CA . ASP A 1 22 ? 4.085 0.572 -11.454 1.00 0.00 22 ASP A CA 13
ATOM 15078 C C . ASP A 1 22 ? 4.675 0.659 -10.046 1.00 0.00 22 ASP A C 13
ATOM 15079 O O . ASP A 1 22 ? 3.935 0.782 -9.077 1.00 0.00 22 ASP A O 13
ATOM 15088 N N . VAL A 1 23 ? 5.990 0.539 -9.909 1.00 0.00 23 VAL A N 13
ATOM 15089 C CA . VAL A 1 23 ? 6.644 0.284 -8.618 1.00 0.00 23 VAL A CA 13
ATOM 15090 C C . VAL A 1 23 ? 7.330 1.555 -8.260 1.00 0.00 23 VAL A C 13
ATOM 15091 O O . VAL A 1 23 ? 8.342 1.959 -8.832 1.00 0.00 23 VAL A O 13
ATOM 15104 N N . LEU A 1 24 ? 6.668 2.202 -7.320 1.00 0.00 24 LEU A N 13
ATOM 15105 C CA . LEU A 1 24 ? 6.955 3.537 -6.898 1.00 0.00 24 LEU A CA 13
ATOM 15106 C C . LEU A 1 24 ? 7.151 3.586 -5.387 1.00 0.00 24 LEU A C 13
ATOM 15107 O O . LEU A 1 24 ? 6.214 3.700 -4.590 1.00 0.00 24 LEU A O 13
ATOM 15123 N N . GLN A 1 25 ? 8.420 3.625 -5.043 1.00 0.00 25 GLN A N 13
ATOM 15124 C CA . GLN A 1 25 ? 8.829 4.125 -3.742 1.00 0.00 25 GLN A CA 13
ATOM 15125 C C . GLN A 1 25 ? 8.714 5.643 -3.734 1.00 0.00 25 GLN A C 13
ATOM 15126 O O . GLN A 1 25 ? 9.567 6.354 -4.259 1.00 0.00 25 GLN A O 13
ATOM 15140 N N . THR A 1 26 ? 7.628 6.123 -3.133 1.00 0.00 26 THR A N 13
ATOM 15141 C CA . THR A 1 26 ? 7.421 7.524 -2.730 1.00 0.00 26 THR A CA 13
ATOM 15142 C C . THR A 1 26 ? 6.667 7.557 -1.392 1.00 0.00 26 THR A C 13
ATOM 15143 O O . THR A 1 26 ? 6.466 6.517 -0.764 1.00 0.00 26 THR A O 13
ATOM 15154 N N . THR A 1 27 ? 6.351 8.726 -0.838 1.00 0.00 27 THR A N 13
ATOM 15155 C CA . THR A 1 27 ? 5.537 8.858 0.377 1.00 0.00 27 THR A CA 13
ATOM 15156 C C . THR A 1 27 ? 4.362 9.805 0.114 1.00 0.00 27 THR A C 13
ATOM 15157 O O . THR A 1 27 ? 4.581 10.848 -0.499 1.00 0.00 27 THR A O 13
ATOM 15168 N N . CYS A 1 28 ? 3.167 9.486 0.611 1.00 0.00 28 CYS A N 13
ATOM 15169 C CA . CYS A 1 28 ? 1.948 10.258 0.350 1.00 0.00 28 CYS A CA 13
ATOM 15170 C C . CYS A 1 28 ? 1.258 10.736 1.628 1.00 0.00 28 CYS A C 13
ATOM 15171 O O . CYS A 1 28 ? 1.441 10.161 2.690 1.00 0.00 28 CYS A O 13
ATOM 15179 N N . THR A 1 29 ? 0.484 11.816 1.537 1.00 0.00 29 THR A N 13
ATOM 15180 C CA . THR A 1 29 ? 0.041 12.656 2.666 1.00 0.00 29 THR A CA 13
ATOM 15181 C C . THR A 1 29 ? -1.459 12.573 2.791 1.00 0.00 29 THR A C 13
ATOM 15182 O O . THR A 1 29 ? -2.145 13.085 1.910 1.00 0.00 29 THR A O 13
ATOM 15193 N N . VAL A 1 30 ? -1.965 12.023 3.907 1.00 0.00 30 VAL A N 13
ATOM 15194 C CA . VAL A 1 30 ? -3.423 11.930 4.201 1.00 0.00 30 VAL A CA 13
ATOM 15195 C C . VAL A 1 30 ? -3.677 11.800 5.717 1.00 0.00 30 VAL A C 13
ATOM 15196 O O . VAL A 1 30 ? -2.791 11.310 6.405 1.00 0.00 30 VAL A O 13
ATOM 15209 N N . ASP A 1 31 ? -4.777 12.366 6.256 1.00 0.00 31 ASP A N 13
ATOM 15210 C CA . ASP A 1 31 ? -5.156 12.238 7.692 1.00 0.00 31 ASP A CA 13
ATOM 15211 C C . ASP A 1 31 ? -4.145 12.889 8.654 1.00 0.00 31 ASP A C 13
ATOM 15212 O O . ASP A 1 31 ? -4.071 12.595 9.850 1.00 0.00 31 ASP A O 13
ATOM 15221 N N . ARG A 1 32 ? -3.389 13.837 8.083 1.00 0.00 32 ARG A N 13
ATOM 15222 C CA . ARG A 1 32 ? -2.311 14.630 8.714 1.00 0.00 32 ARG A CA 13
ATOM 15223 C C . ARG A 1 32 ? -1.062 13.753 9.003 1.00 0.00 32 ARG A C 13
ATOM 15224 O O . ARG A 1 32 ? -0.169 14.161 9.747 1.00 0.00 32 ARG A O 13
ATOM 15245 N N . LYS A 1 33 ? -1.017 12.569 8.375 1.00 0.00 33 LYS A N 13
ATOM 15246 C CA . LYS A 1 33 ? 0.029 11.564 8.414 1.00 0.00 33 LYS A CA 13
ATOM 15247 C C . LYS A 1 33 ? 0.627 11.525 7.012 1.00 0.00 33 LYS A C 13
ATOM 15248 O O . LYS A 1 33 ? -0.012 11.894 6.026 1.00 0.00 33 LYS A O 13
ATOM 15267 N N . VAL A 1 34 ? 1.860 11.065 6.926 1.00 0.00 34 VAL A N 13
ATOM 15268 C CA . VAL A 1 34 ? 2.472 10.674 5.654 1.00 0.00 34 VAL A CA 13
ATOM 15269 C C . VAL A 1 34 ? 2.835 9.190 5.691 1.00 0.00 34 VAL A C 13
ATOM 15270 O O . VAL A 1 34 ? 3.568 8.739 6.571 1.00 0.00 34 VAL A O 13
ATOM 15283 N N . TYR A 1 35 ? 2.246 8.452 4.754 1.00 0.00 35 TYR A N 13
ATOM 15284 C CA . TYR A 1 35 ? 2.378 7.022 4.509 1.00 0.00 35 TYR A CA 13
ATOM 15285 C C . TYR A 1 35 ? 3.419 6.746 3.451 1.00 0.00 35 TYR A C 13
ATOM 15286 O O . TYR A 1 35 ? 3.747 7.606 2.632 1.00 0.00 35 TYR A O 13
ATOM 15304 N N . LYS A 1 36 ? 3.904 5.509 3.365 1.00 0.00 36 LYS A N 13
ATOM 15305 C CA . LYS A 1 36 ? 4.965 5.194 2.442 1.00 0.00 36 LYS A CA 13
ATOM 15306 C C . LYS A 1 36 ? 4.515 4.175 1.402 1.00 0.00 36 LYS A C 13
ATOM 15307 O O . LYS A 1 36 ? 3.962 3.134 1.759 1.00 0.00 36 LYS A O 13
ATOM 15326 N N . THR A 1 37 ? 4.713 4.532 0.137 1.00 0.00 37 THR A N 13
ATOM 15327 C CA . THR A 1 37 ? 4.068 3.901 -1.014 1.00 0.00 37 THR A CA 13
ATOM 15328 C C . THR A 1 37 ? 5.005 2.864 -1.585 1.00 0.00 37 THR A C 13
ATOM 15329 O O . THR A 1 37 ? 6.228 2.993 -1.516 1.00 0.00 37 THR A O 13
ATOM 15340 N N . ILE A 1 38 ? 4.424 1.836 -2.180 1.00 0.00 38 ILE A N 13
ATOM 15341 C CA . ILE A 1 38 ? 5.179 0.773 -2.850 1.00 0.00 38 ILE A CA 13
ATOM 15342 C C . ILE A 1 38 ? 5.033 0.852 -4.349 1.00 0.00 38 ILE A C 13
ATOM 15343 O O . ILE A 1 38 ? 5.974 0.587 -5.090 1.00 0.00 38 ILE A O 13
ATOM 15359 N N . CYS A 1 39 ? 3.820 1.186 -4.760 1.00 0.00 39 CYS A N 13
ATOM 15360 C CA . CYS A 1 39 ? 3.345 1.033 -6.108 1.00 0.00 39 CYS A CA 13
ATOM 15361 C C . CYS A 1 39 ? 2.225 1.996 -6.361 1.00 0.00 39 CYS A C 13
ATOM 15362 O O . CYS A 1 39 ? 1.483 2.390 -5.460 1.00 0.00 39 CYS A O 13
ATOM 15370 N N . LYS A 1 40 ? 2.104 2.331 -7.634 1.00 0.00 40 LYS A N 13
ATOM 15371 C CA . LYS A 1 40 ? 1.101 3.189 -8.157 1.00 0.00 40 LYS A CA 13
ATOM 15372 C C . LYS A 1 40 ? 0.358 2.559 -9.327 1.00 0.00 40 LYS A C 13
ATOM 15373 O O . LYS A 1 40 ? 0.973 1.937 -10.192 1.00 0.00 40 LYS A O 13
ATOM 15392 N N . ARG A 1 41 ? -0.957 2.771 -9.405 1.00 0.00 41 ARG A N 13
ATOM 15393 C CA . ARG A 1 41 ? -1.712 2.587 -10.628 1.00 0.00 41 ARG A CA 13
ATOM 15394 C C . ARG A 1 41 ? -2.704 3.721 -10.794 1.00 0.00 41 ARG A C 13
ATOM 15395 O O . ARG A 1 41 ? -3.660 3.890 -10.049 1.00 0.00 41 ARG A O 13
ATOM 15416 N N . GLY A 1 42 ? -2.465 4.507 -11.819 1.00 0.00 42 GLY A N 13
ATOM 15417 C CA . GLY A 1 42 ? -3.283 5.680 -12.094 1.00 0.00 42 GLY A CA 13
ATOM 15418 C C . GLY A 1 42 ? -3.171 6.715 -11.000 1.00 0.00 42 GLY A C 13
ATOM 15419 O O . GLY A 1 42 ? -2.099 7.111 -10.565 1.00 0.00 42 GLY A O 13
ATOM 15423 N N . ASN A 1 43 ? -4.326 7.079 -10.466 1.00 0.00 43 ASN A N 13
ATOM 15424 C CA . ASN A 1 43 ? -4.433 7.991 -9.334 1.00 0.00 43 ASN A CA 13
ATOM 15425 C C . ASN A 1 43 ? -4.139 7.297 -7.994 1.00 0.00 43 ASN A C 13
ATOM 15426 O O . ASN A 1 43 ? -4.132 7.966 -6.968 1.00 0.00 43 ASN A O 13
ATOM 15437 N N . THR A 1 44 ? -3.972 5.968 -7.985 1.00 0.00 44 THR A N 13
ATOM 15438 C CA . THR A 1 44 ? -3.869 5.170 -6.738 1.00 0.00 44 THR A CA 13
ATOM 15439 C C . THR A 1 44 ? -2.442 4.714 -6.475 1.00 0.00 44 THR A C 13
ATOM 15440 O O . THR A 1 44 ? -1.657 4.556 -7.405 1.00 0.00 44 THR A O 13
ATOM 15451 N N . TYR A 1 45 ? -2.095 4.609 -5.193 1.00 0.00 45 TYR A N 13
ATOM 15452 C CA . TYR A 1 45 ? -0.813 4.521 -4.547 1.00 0.00 45 TYR A CA 13
ATOM 15453 C C . TYR A 1 45 ? -1.143 3.656 -3.353 1.00 0.00 45 TYR A C 13
ATOM 15454 O O . TYR A 1 45 ? -2.071 3.903 -2.575 1.00 0.00 45 TYR A O 13
ATOM 15472 N N . LEU A 1 46 ? -0.432 2.566 -3.272 1.00 0.00 46 LEU A N 13
ATOM 15473 C CA . LEU A 1 46 ? -0.652 1.554 -2.283 1.00 0.00 46 LEU A CA 13
ATOM 15474 C C . LEU A 1 46 ? 0.479 1.732 -1.279 1.00 0.00 46 LEU A C 13
ATOM 15475 O O . LEU A 1 46 ? 1.644 1.782 -1.672 1.00 0.00 46 LEU A O 13
ATOM 15491 N N . CYS A 1 47 ? 0.128 1.919 -0.017 1.00 0.00 47 CYS A N 13
ATOM 15492 C CA . CYS A 1 47 ? 1.020 2.432 1.011 1.00 0.00 47 CYS A CA 13
ATOM 15493 C C . CYS A 1 47 ? 0.907 1.577 2.267 1.00 0.00 47 CYS A C 13
ATOM 15494 O O . CYS A 1 47 ? -0.080 0.867 2.456 1.00 0.00 47 CYS A O 13
ATOM 15502 N N . PHE A 1 48 ? 1.899 1.659 3.150 1.00 0.00 48 PHE A N 13
ATOM 15503 C CA . PHE A 1 48 ? 1.959 0.905 4.398 1.00 0.00 48 PHE A CA 13
ATOM 15504 C C . PHE A 1 48 ? 2.511 1.756 5.552 1.00 0.00 48 PHE A C 13
ATOM 15505 O O . PHE A 1 48 ? 3.341 2.635 5.298 1.00 0.00 48 PHE A O 13
ATOM 15522 N N . ASP A 1 49 ? 2.073 1.461 6.782 1.00 0.00 49 ASP A N 13
ATOM 15523 C CA . ASP A 1 49 ? 2.716 1.927 8.013 1.00 0.00 49 ASP A CA 13
ATOM 15524 C C . ASP A 1 49 ? 3.211 0.722 8.807 1.00 0.00 49 ASP A C 13
ATOM 15525 O O . ASP A 1 49 ? 3.517 -0.332 8.267 1.00 0.00 49 ASP A O 13
ATOM 15534 N N . ASP A 1 50 ? 3.283 0.849 10.123 1.00 0.00 50 ASP A N 13
ATOM 15535 C CA . ASP A 1 50 ? 3.890 -0.144 10.990 1.00 0.00 50 ASP A CA 13
ATOM 15536 C C . ASP A 1 50 ? 3.018 -1.382 11.305 1.00 0.00 50 ASP A C 13
ATOM 15537 O O . ASP A 1 50 ? 3.502 -2.386 11.846 1.00 0.00 50 ASP A O 13
ATOM 15546 N N . THR A 1 51 ? 1.735 -1.295 10.928 1.00 0.00 51 THR A N 13
ATOM 15547 C CA . THR A 1 51 ? 0.599 -2.116 11.379 1.00 0.00 51 THR A CA 13
ATOM 15548 C C . THR A 1 51 ? -0.104 -2.888 10.269 1.00 0.00 51 THR A C 13
ATOM 15549 O O . THR A 1 51 ? -0.724 -3.916 10.529 1.00 0.00 51 THR A O 13
ATOM 15560 N N . ASN A 1 52 ? -0.090 -2.353 9.052 1.00 0.00 52 ASN A N 13
ATOM 15561 C CA . ASN A 1 52 ? -1.080 -2.525 8.007 1.00 0.00 52 ASN A CA 13
ATOM 15562 C C . ASN A 1 52 ? -0.823 -1.550 6.859 1.00 0.00 52 ASN A C 13
ATOM 15563 O O . ASN A 1 52 ? 0.055 -0.684 6.897 1.00 0.00 52 ASN A O 13
ATOM 15574 N N . LEU A 1 53 ? -1.640 -1.711 5.824 1.00 0.00 53 LEU A N 13
ATOM 15575 C CA . LEU A 1 53 ? -1.640 -0.903 4.627 1.00 0.00 53 LEU A CA 13
ATOM 15576 C C . LEU A 1 53 ? -2.805 0.050 4.575 1.00 0.00 53 LEU A C 13
ATOM 15577 O O . LEU A 1 53 ? -3.768 -0.055 5.339 1.00 0.00 53 LEU A O 13
ATOM 15593 N N . TYR A 1 54 ? -2.694 0.947 3.606 1.00 0.00 54 TYR A N 13
ATOM 15594 C CA . TYR A 1 54 ? -3.725 1.875 3.224 1.00 0.00 54 TYR A CA 13
ATOM 15595 C C . TYR A 1 54 ? -3.617 2.022 1.707 1.00 0.00 54 TYR A C 13
ATOM 15596 O O . TYR A 1 54 ? -2.510 2.198 1.181 1.00 0.00 54 TYR A O 13
ATOM 15614 N N . ALA A 1 55 ? -4.735 1.940 0.986 1.00 0.00 55 ALA A N 13
ATOM 15615 C CA . ALA A 1 55 ? -4.723 2.410 -0.396 1.00 0.00 55 ALA A CA 13
ATOM 15616 C C . ALA A 1 55 ? -5.074 3.870 -0.290 1.00 0.00 55 ALA A C 13
ATOM 15617 O O . ALA A 1 55 ? -6.151 4.186 0.201 1.00 0.00 55 ALA A O 13
ATOM 15624 N N . ILE A 1 56 ? -4.179 4.748 -0.725 1.00 0.00 56 ILE A N 13
ATOM 15625 C CA . ILE A 1 56 ? -4.583 6.124 -0.970 1.00 0.00 56 ILE A CA 13
ATOM 15626 C C . ILE A 1 56 ? -4.923 6.206 -2.456 1.00 0.00 56 ILE A C 13
ATOM 15627 O O . ILE A 1 56 ? -4.057 6.274 -3.329 1.00 0.00 56 ILE A O 13
ATOM 15643 N N . THR A 1 57 ? -6.226 6.145 -2.731 1.00 0.00 57 THR A N 13
ATOM 15644 C CA . THR A 1 57 ? -6.769 6.263 -4.083 1.00 0.00 57 THR A CA 13
ATOM 15645 C C . THR A 1 57 ? -7.005 7.735 -4.327 1.00 0.00 57 THR A C 13
ATOM 15646 O O . THR A 1 57 ? -8.031 8.279 -3.932 1.00 0.00 57 THR A O 13
ATOM 15657 N N . GLY A 1 58 ? -5.983 8.395 -4.867 1.00 0.00 58 GLY A N 13
ATOM 15658 C CA . GLY A 1 58 ? -5.856 9.842 -4.947 1.00 0.00 58 GLY A CA 13
ATOM 15659 C C . GLY A 1 58 ? -5.569 10.434 -3.555 1.00 0.00 58 GLY A C 13
ATOM 15660 O O . GLY A 1 58 ? -4.451 10.832 -3.247 1.00 0.00 58 GLY A O 13
ATOM 15664 N N . ASP A 1 59 ? -6.621 10.433 -2.737 1.00 0.00 59 ASP A N 13
ATOM 15665 C CA . ASP A 1 59 ? -6.771 11.047 -1.395 1.00 0.00 59 ASP A CA 13
ATOM 15666 C C . ASP A 1 59 ? -7.776 10.265 -0.521 1.00 0.00 59 ASP A C 13
ATOM 15667 O O . ASP A 1 59 ? -8.055 10.617 0.632 1.00 0.00 59 ASP A O 13
ATOM 15676 N N . VAL A 1 60 ? -8.293 9.152 -1.062 1.00 0.00 60 VAL A N 13
ATOM 15677 C CA . VAL A 1 60 ? -9.180 8.212 -0.394 1.00 0.00 60 VAL A CA 13
ATOM 15678 C C . VAL A 1 60 ? -8.308 7.235 0.355 1.00 0.00 60 VAL A C 13
ATOM 15679 O O . VAL A 1 60 ? -7.813 6.291 -0.242 1.00 0.00 60 VAL A O 13
ATOM 15692 N N . VAL A 1 61 ? -8.123 7.495 1.643 1.00 0.00 61 VAL A N 13
ATOM 15693 C CA . VAL A 1 61 ? -7.409 6.581 2.552 1.00 0.00 61 VAL A CA 13
ATOM 15694 C C . VAL A 1 61 ? -8.283 5.400 2.952 1.00 0.00 61 VAL A C 13
ATOM 15695 O O . VAL A 1 61 ? -9.151 5.463 3.830 1.00 0.00 61 VAL A O 13
ATOM 15708 N N . LEU A 1 62 ? -8.020 4.268 2.305 1.00 0.00 62 LEU A N 13
ATOM 15709 C CA . LEU A 1 62 ? -8.572 2.994 2.659 1.00 0.00 62 LEU A CA 13
ATOM 15710 C C . LEU A 1 62 ? -7.552 2.193 3.460 1.00 0.00 62 LEU A C 13
ATOM 15711 O O . LEU A 1 62 ? -6.825 1.367 2.933 1.00 0.00 62 LEU A O 13
ATOM 15727 N N . LYS A 1 63 ? -7.600 2.427 4.756 1.00 0.00 63 LYS A N 13
ATOM 15728 C CA . LYS A 1 63 ? -6.948 1.649 5.828 1.00 0.00 63 LYS A CA 13
ATOM 15729 C C . LYS A 1 63 ? -7.400 0.178 5.827 1.00 0.00 63 LYS A C 13
ATOM 15730 O O . LYS A 1 63 ? -8.522 -0.152 6.243 1.00 0.00 63 LYS A O 13
ATOM 15749 N N . PHE A 1 64 ? -6.522 -0.742 5.414 1.00 0.00 64 PHE A N 13
ATOM 15750 C CA . PHE A 1 64 ? -6.795 -2.176 5.327 1.00 0.00 64 PHE A CA 13
ATOM 15751 C C . PHE A 1 64 ? -6.719 -2.818 6.724 1.00 0.00 64 PHE A C 13
ATOM 15752 O O . PHE A 1 64 ? -5.766 -2.590 7.463 1.00 0.00 64 PHE A O 13
ATOM 15769 N N . ALA A 1 65 ? -7.690 -3.667 7.084 1.00 0.00 65 ALA A N 13
ATOM 15770 C CA . ALA A 1 65 ? -7.661 -4.462 8.327 1.00 0.00 65 ALA A CA 13
ATOM 15771 C C . ALA A 1 65 ? -6.568 -5.555 8.374 1.00 0.00 65 ALA A C 13
ATOM 15772 O O . ALA A 1 65 ? -6.458 -6.274 9.365 1.00 0.00 65 ALA A O 13
ATOM 15779 N N . THR A 1 66 ? -5.829 -5.756 7.285 1.00 0.00 66 THR A N 13
ATOM 15780 C CA . THR A 1 66 ? -4.809 -6.767 7.142 1.00 0.00 66 THR A CA 13
ATOM 15781 C C . THR A 1 66 ? -3.858 -6.173 6.159 1.00 0.00 66 THR A C 13
ATOM 15782 O O . THR A 1 66 ? -4.157 -5.258 5.396 1.00 0.00 66 THR A O 13
ATOM 15793 N N . VAL A 1 67 ? -2.773 -6.879 6.067 1.00 0.00 67 VAL A N 13
ATOM 15794 C CA . VAL A 1 67 ? -1.864 -6.680 5.002 1.00 0.00 67 VAL A CA 13
ATOM 15795 C C . VAL A 1 67 ? -2.352 -7.383 3.739 1.00 0.00 67 VAL A C 13
ATOM 15796 O O . VAL A 1 67 ? -2.359 -6.800 2.650 1.00 0.00 67 VAL A O 13
ATOM 15809 N N . SER A 1 68 ? -2.828 -8.632 3.910 1.00 0.00 68 SER A N 13
ATOM 15810 C CA . SER A 1 68 ? -3.291 -9.480 2.796 1.00 0.00 68 SER A CA 13
ATOM 15811 C C . SER A 1 68 ? -4.408 -8.849 1.938 1.00 0.00 68 SER A C 13
ATOM 15812 O O . SER A 1 68 ? -4.526 -9.173 0.754 1.00 0.00 68 SER A O 13
ATOM 15820 N N . LYS A 1 69 ? -5.163 -7.910 2.521 1.00 0.00 69 LYS A N 13
ATOM 15821 C CA . LYS A 1 69 ? -6.207 -7.166 1.830 1.00 0.00 69 LYS A CA 13
ATOM 15822 C C . LYS A 1 69 ? -5.655 -6.427 0.639 1.00 0.00 69 LYS A C 13
ATOM 15823 O O . LYS A 1 69 ? -6.146 -6.549 -0.477 1.00 0.00 69 LYS A O 13
ATOM 15842 N N . ALA A 1 70 ? -4.598 -5.654 0.877 1.00 0.00 70 ALA A N 13
ATOM 15843 C CA . ALA A 1 70 ? -3.918 -4.905 -0.177 1.00 0.00 70 ALA A CA 13
ATOM 15844 C C . ALA A 1 70 ? -3.507 -5.751 -1.424 1.00 0.00 70 ALA A C 13
ATOM 15845 O O . ALA A 1 70 ? -3.363 -5.213 -2.521 1.00 0.00 70 ALA A O 13
ATOM 15852 N N . ARG A 1 71 ? -3.330 -7.074 -1.257 1.00 0.00 71 ARG A N 13
ATOM 15853 C CA . ARG A 1 71 ? -2.947 -8.043 -2.300 1.00 0.00 71 ARG A CA 13
ATOM 15854 C C . ARG A 1 71 ? -4.131 -8.359 -3.214 1.00 0.00 71 ARG A C 13
ATOM 15855 O O . ARG A 1 71 ? -3.986 -8.440 -4.404 1.00 0.00 71 ARG A O 13
ATOM 15876 N N . ALA A 1 72 ? -5.324 -8.482 -2.684 1.00 0.00 72 ALA A N 13
ATOM 15877 C CA . ALA A 1 72 ? -6.562 -8.602 -3.464 1.00 0.00 72 ALA A CA 13
ATOM 15878 C C . ALA A 1 72 ? -6.941 -7.234 -4.105 1.00 0.00 72 ALA A C 13
ATOM 15879 O O . ALA A 1 72 ? -7.466 -7.152 -5.222 1.00 0.00 72 ALA A O 13
ATOM 15886 N N . TYR A 1 73 ? -6.609 -6.109 -3.444 1.00 0.00 73 TYR A N 13
ATOM 15887 C CA . TYR A 1 73 ? -6.907 -4.779 -3.897 1.00 0.00 73 TYR A CA 13
ATOM 15888 C C . TYR A 1 73 ? -6.180 -4.501 -5.189 1.00 0.00 73 TYR A C 13
ATOM 15889 O O . TYR A 1 73 ? -6.718 -3.864 -6.094 1.00 0.00 73 TYR A O 13
ATOM 15907 N N . LEU A 1 74 ? -4.947 -5.022 -5.254 1.00 0.00 74 LEU A N 13
ATOM 15908 C CA . LEU A 1 74 ? -4.077 -4.867 -6.432 1.00 0.00 74 LEU A CA 13
ATOM 15909 C C . LEU A 1 74 ? -4.685 -5.459 -7.710 1.00 0.00 74 LEU A C 13
ATOM 15910 O O . LEU A 1 74 ? -4.554 -4.870 -8.757 1.00 0.00 74 LEU A O 13
ATOM 15926 N N . GLU A 1 75 ? -5.496 -6.490 -7.604 1.00 0.00 75 GLU A N 13
ATOM 15927 C CA . GLU A 1 75 ? -6.192 -7.051 -8.777 1.00 0.00 75 GLU A CA 13
ATOM 15928 C C . GLU A 1 75 ? -7.701 -6.759 -8.832 1.00 0.00 75 GLU A C 13
ATOM 15929 O O . GLU A 1 75 ? -8.264 -7.241 -9.813 1.00 0.00 75 GLU A O 13
ATOM 15941 N N . THR A 1 76 ? -8.338 -6.051 -7.824 1.00 0.00 76 THR A N 13
ATOM 15942 C CA . THR A 1 76 ? -9.758 -5.701 -7.802 1.00 0.00 76 THR A CA 13
ATOM 15943 C C . THR A 1 76 ? -10.029 -4.571 -6.737 1.00 0.00 76 THR A C 13
ATOM 15944 O O . THR A 1 76 ? -9.704 -4.619 -5.578 1.00 0.00 76 THR A O 13
ATOM 15955 N N . LYS A 1 77 ? -10.499 -3.451 -7.296 1.00 0.00 77 LYS A N 13
ATOM 15956 C CA . LYS A 1 77 ? -11.074 -2.232 -6.628 1.00 0.00 77 LYS A CA 13
ATOM 15957 C C . LYS A 1 77 ? -12.109 -2.428 -5.483 1.00 0.00 77 LYS A C 13
ATOM 15958 O O . LYS A 1 77 ? -12.934 -3.373 -5.564 1.00 0.00 77 LYS A O 13
ATOM 15978 N N . SER A 1 1 ? 2.550 -8.924 16.104 1.00 0.00 1 SER A N 14
ATOM 15979 C CA . SER A 1 1 ? 3.313 -8.768 14.833 1.00 0.00 1 SER A CA 14
ATOM 15980 C C . SER A 1 1 ? 3.236 -7.357 14.277 1.00 0.00 1 SER A C 14
ATOM 15981 O O . SER A 1 1 ? 2.253 -6.673 14.525 1.00 0.00 1 SER A O 14
ATOM 15990 N N . HIS A 1 2 ? 4.256 -6.913 13.533 1.00 0.00 2 HIS A N 14
ATOM 15991 C CA . HIS A 1 2 ? 4.283 -5.599 12.836 1.00 0.00 2 HIS A CA 14
ATOM 15992 C C . HIS A 1 2 ? 5.071 -5.731 11.504 1.00 0.00 2 HIS A C 14
ATOM 15993 O O . HIS A 1 2 ? 4.524 -6.224 10.517 1.00 0.00 2 HIS A O 14
ATOM 16007 N N . MET A 1 3 ? 6.402 -5.542 11.564 1.00 0.00 3 MET A N 14
ATOM 16008 C CA . MET A 1 3 ? 7.412 -5.701 10.505 1.00 0.00 3 MET A CA 14
ATOM 16009 C C . MET A 1 3 ? 7.582 -7.148 10.022 1.00 0.00 3 MET A C 14
ATOM 16010 O O . MET A 1 3 ? 8.652 -7.497 9.540 1.00 0.00 3 MET A O 14
ATOM 16024 N N . THR A 1 4 ? 6.569 -8.000 10.157 1.00 0.00 4 THR A N 14
ATOM 16025 C CA . THR A 1 4 ? 6.576 -9.363 9.676 1.00 0.00 4 THR A CA 14
ATOM 16026 C C . THR A 1 4 ? 5.603 -9.517 8.539 1.00 0.00 4 THR A C 14
ATOM 16027 O O . THR A 1 4 ? 6.015 -9.673 7.395 1.00 0.00 4 THR A O 14
ATOM 16038 N N . ALA A 1 5 ? 4.311 -9.363 8.805 1.00 0.00 5 ALA A N 14
ATOM 16039 C CA . ALA A 1 5 ? 3.284 -9.505 7.776 1.00 0.00 5 ALA A CA 14
ATOM 16040 C C . ALA A 1 5 ? 3.382 -8.364 6.741 1.00 0.00 5 ALA A C 14
ATOM 16041 O O . ALA A 1 5 ? 3.433 -8.620 5.539 1.00 0.00 5 ALA A O 14
ATOM 16048 N N . VAL A 1 6 ? 3.504 -7.114 7.212 1.00 0.00 6 VAL A N 14
ATOM 16049 C CA . VAL A 1 6 ? 3.547 -5.904 6.379 1.00 0.00 6 VAL A CA 14
ATOM 16050 C C . VAL A 1 6 ? 4.789 -5.878 5.493 1.00 0.00 6 VAL A C 14
ATOM 16051 O O . VAL A 1 6 ? 4.767 -5.381 4.380 1.00 0.00 6 VAL A O 14
ATOM 16064 N N . GLN A 1 7 ? 5.856 -6.494 6.002 1.00 0.00 7 GLN A N 14
ATOM 16065 C CA . GLN A 1 7 ? 7.168 -6.583 5.401 1.00 0.00 7 GLN A CA 14
ATOM 16066 C C . GLN A 1 7 ? 7.156 -7.517 4.193 1.00 0.00 7 GLN A C 14
ATOM 16067 O O . GLN A 1 7 ? 7.416 -7.095 3.066 1.00 0.00 7 GLN A O 14
ATOM 16081 N N . ASP A 1 8 ? 6.873 -8.770 4.501 1.00 0.00 8 ASP A N 14
ATOM 16082 C CA . ASP A 1 8 ? 6.679 -9.945 3.615 1.00 0.00 8 ASP A CA 14
ATOM 16083 C C . ASP A 1 8 ? 5.663 -9.655 2.495 1.00 0.00 8 ASP A C 14
ATOM 16084 O O . ASP A 1 8 ? 5.893 -10.041 1.345 1.00 0.00 8 ASP A O 14
ATOM 16093 N N . PHE A 1 9 ? 4.599 -8.887 2.785 1.00 0.00 9 PHE A N 14
ATOM 16094 C CA . PHE A 1 9 ? 3.705 -8.370 1.768 1.00 0.00 9 PHE A CA 14
ATOM 16095 C C . PHE A 1 9 ? 4.411 -7.353 0.843 1.00 0.00 9 PHE A C 14
ATOM 16096 O O . PHE A 1 9 ? 4.361 -7.500 -0.378 1.00 0.00 9 PHE A O 14
ATOM 16113 N N . VAL A 1 10 ? 4.999 -6.308 1.428 1.00 0.00 10 VAL A N 14
ATOM 16114 C CA . VAL A 1 10 ? 5.674 -5.229 0.660 1.00 0.00 10 VAL A CA 14
ATOM 16115 C C . VAL A 1 10 ? 6.667 -5.762 -0.378 1.00 0.00 10 VAL A C 14
ATOM 16116 O O . VAL A 1 10 ? 6.483 -5.422 -1.554 1.00 0.00 10 VAL A O 14
ATOM 16129 N N . VAL A 1 11 ? 7.635 -6.609 0.029 1.00 0.00 11 VAL A N 14
ATOM 16130 C CA . VAL A 1 11 ? 8.731 -7.130 -0.824 1.00 0.00 11 VAL A CA 14
ATOM 16131 C C . VAL A 1 11 ? 8.271 -7.775 -2.162 1.00 0.00 11 VAL A C 14
ATOM 16132 O O . VAL A 1 11 ? 9.084 -7.872 -3.080 1.00 0.00 11 VAL A O 14
ATOM 16145 N N . ASP A 1 12 ? 7.015 -8.221 -2.241 1.00 0.00 12 ASP A N 14
ATOM 16146 C CA . ASP A 1 12 ? 6.363 -8.850 -3.395 1.00 0.00 12 ASP A CA 14
ATOM 16147 C C . ASP A 1 12 ? 6.157 -7.862 -4.560 1.00 0.00 12 ASP A C 14
ATOM 16148 O O . ASP A 1 12 ? 6.616 -8.087 -5.671 1.00 0.00 12 ASP A O 14
ATOM 16157 N N . ILE A 1 13 ? 5.572 -6.689 -4.303 1.00 0.00 13 ILE A N 14
ATOM 16158 C CA . ILE A 1 13 ? 5.575 -5.488 -5.188 1.00 0.00 13 ILE A CA 14
ATOM 16159 C C . ILE A 1 13 ? 7.029 -5.071 -5.413 1.00 0.00 13 ILE A C 14
ATOM 16160 O O . ILE A 1 13 ? 7.472 -4.774 -6.523 1.00 0.00 13 ILE A O 14
ATOM 16176 N N . LEU A 1 14 ? 7.766 -5.055 -4.299 1.00 0.00 14 LEU A N 14
ATOM 16177 C CA . LEU A 1 14 ? 9.025 -4.353 -4.172 1.00 0.00 14 LEU A CA 14
ATOM 16178 C C . LEU A 1 14 ? 10.111 -4.884 -5.124 1.00 0.00 14 LEU A C 14
ATOM 16179 O O . LEU A 1 14 ? 10.619 -4.146 -5.970 1.00 0.00 14 LEU A O 14
ATOM 16195 N N . LEU A 1 15 ? 10.427 -6.178 -4.996 1.00 0.00 15 LEU A N 14
ATOM 16196 C CA . LEU A 1 15 ? 11.499 -6.909 -5.668 1.00 0.00 15 LEU A CA 14
ATOM 16197 C C . LEU A 1 15 ? 10.944 -7.696 -6.861 1.00 0.00 15 LEU A C 14
ATOM 16198 O O . LEU A 1 15 ? 11.442 -7.557 -7.981 1.00 0.00 15 LEU A O 14
ATOM 16214 N N . ASN A 1 16 ? 9.889 -8.462 -6.600 1.00 0.00 16 ASN A N 14
ATOM 16215 C CA . ASN A 1 16 ? 9.258 -9.322 -7.615 1.00 0.00 16 ASN A CA 14
ATOM 16216 C C . ASN A 1 16 ? 8.307 -8.539 -8.518 1.00 0.00 16 ASN A C 14
ATOM 16217 O O . ASN A 1 16 ? 7.974 -9.026 -9.618 1.00 0.00 16 ASN A O 14
ATOM 16228 N N . GLY A 1 17 ? 7.885 -7.297 -8.148 1.00 0.00 17 GLY A N 14
ATOM 16229 C CA . GLY A 1 17 ? 6.932 -6.521 -8.908 1.00 0.00 17 GLY A CA 14
ATOM 16230 C C . GLY A 1 17 ? 5.474 -6.926 -8.652 1.00 0.00 17 GLY A C 14
ATOM 16231 O O . GLY A 1 17 ? 5.151 -8.093 -8.468 1.00 0.00 17 GLY A O 14
ATOM 16235 N N . ALA A 1 18 ? 4.614 -5.916 -8.669 1.00 0.00 18 ALA A N 14
ATOM 16236 C CA . ALA A 1 18 ? 3.171 -6.063 -8.466 1.00 0.00 18 ALA A CA 14
ATOM 16237 C C . ALA A 1 18 ? 2.477 -6.888 -9.569 1.00 0.00 18 ALA A C 14
ATOM 16238 O O . ALA A 1 18 ? 3.077 -7.345 -10.536 1.00 0.00 18 ALA A O 14
ATOM 16245 N N . ARG A 1 19 ? 1.151 -6.931 -9.446 1.00 0.00 19 ARG A N 14
ATOM 16246 C CA . ARG A 1 19 ? 0.190 -6.985 -10.536 1.00 0.00 19 ARG A CA 14
ATOM 16247 C C . ARG A 1 19 ? 0.397 -5.792 -11.487 1.00 0.00 19 ARG A C 14
ATOM 16248 O O . ARG A 1 19 ? 1.479 -5.220 -11.607 1.00 0.00 19 ARG A O 14
ATOM 16269 N N . ASP A 1 20 ? -0.671 -5.402 -12.159 1.00 0.00 20 ASP A N 14
ATOM 16270 C CA . ASP A 1 20 ? -0.800 -4.285 -13.105 1.00 0.00 20 ASP A CA 14
ATOM 16271 C C . ASP A 1 20 ? -0.316 -2.847 -12.653 1.00 0.00 20 ASP A C 14
ATOM 16272 O O . ASP A 1 20 ? -0.621 -1.858 -13.316 1.00 0.00 20 ASP A O 14
ATOM 16281 N N . TRP A 1 21 ? 0.305 -2.750 -11.470 1.00 0.00 21 TRP A N 14
ATOM 16282 C CA . TRP A 1 21 ? 0.813 -1.558 -10.819 1.00 0.00 21 TRP A CA 14
ATOM 16283 C C . TRP A 1 21 ? 2.223 -1.215 -11.294 1.00 0.00 21 TRP A C 14
ATOM 16284 O O . TRP A 1 21 ? 2.990 -2.127 -11.581 1.00 0.00 21 TRP A O 14
ATOM 16305 N N . ASP A 1 22 ? 2.541 0.103 -11.218 1.00 0.00 22 ASP A N 14
ATOM 16306 C CA . ASP A 1 22 ? 3.865 0.666 -11.343 1.00 0.00 22 ASP A CA 14
ATOM 16307 C C . ASP A 1 22 ? 4.534 0.931 -9.972 1.00 0.00 22 ASP A C 14
ATOM 16308 O O . ASP A 1 22 ? 3.915 1.401 -9.017 1.00 0.00 22 ASP A O 14
ATOM 16317 N N . VAL A 1 23 ? 5.828 0.579 -9.886 1.00 0.00 23 VAL A N 14
ATOM 16318 C CA . VAL A 1 23 ? 6.443 0.256 -8.586 1.00 0.00 23 VAL A CA 14
ATOM 16319 C C . VAL A 1 23 ? 7.231 1.480 -8.168 1.00 0.00 23 VAL A C 14
ATOM 16320 O O . VAL A 1 23 ? 8.304 1.782 -8.681 1.00 0.00 23 VAL A O 14
ATOM 16333 N N . LEU A 1 24 ? 6.561 2.180 -7.235 1.00 0.00 24 LEU A N 14
ATOM 16334 C CA . LEU A 1 24 ? 6.932 3.487 -6.779 1.00 0.00 24 LEU A CA 14
ATOM 16335 C C . LEU A 1 24 ? 7.108 3.452 -5.257 1.00 0.00 24 LEU A C 14
ATOM 16336 O O . LEU A 1 24 ? 6.168 3.371 -4.469 1.00 0.00 24 LEU A O 14
ATOM 16352 N N . GLN A 1 25 ? 8.331 3.738 -4.882 1.00 0.00 25 GLN A N 14
ATOM 16353 C CA . GLN A 1 25 ? 8.665 4.089 -3.524 1.00 0.00 25 GLN A CA 14
ATOM 16354 C C . GLN A 1 25 ? 8.660 5.607 -3.427 1.00 0.00 25 GLN A C 14
ATOM 16355 O O . GLN A 1 25 ? 9.637 6.301 -3.691 1.00 0.00 25 GLN A O 14
ATOM 16369 N N . THR A 1 26 ? 7.493 6.091 -3.048 1.00 0.00 26 THR A N 14
ATOM 16370 C CA . THR A 1 26 ? 7.199 7.460 -2.644 1.00 0.00 26 THR A CA 14
ATOM 16371 C C . THR A 1 26 ? 6.398 7.411 -1.332 1.00 0.00 26 THR A C 14
ATOM 16372 O O . THR A 1 26 ? 6.312 6.355 -0.698 1.00 0.00 26 THR A O 14
ATOM 16383 N N . THR A 1 27 ? 5.957 8.543 -0.791 1.00 0.00 27 THR A N 14
ATOM 16384 C CA . THR A 1 27 ? 5.243 8.625 0.479 1.00 0.00 27 THR A CA 14
ATOM 16385 C C . THR A 1 27 ? 4.131 9.641 0.251 1.00 0.00 27 THR A C 14
ATOM 16386 O O . THR A 1 27 ? 4.346 10.648 -0.430 1.00 0.00 27 THR A O 14
ATOM 16397 N N . CYS A 1 28 ? 2.940 9.373 0.762 1.00 0.00 28 CYS A N 14
ATOM 16398 C CA . CYS A 1 28 ? 1.784 10.221 0.530 1.00 0.00 28 CYS A CA 14
ATOM 16399 C C . CYS A 1 28 ? 1.221 10.759 1.812 1.00 0.00 28 CYS A C 14
ATOM 16400 O O . CYS A 1 28 ? 1.205 10.052 2.815 1.00 0.00 28 CYS A O 14
ATOM 16408 N N . THR A 1 29 ? 0.697 11.978 1.741 1.00 0.00 29 THR A N 14
ATOM 16409 C CA . THR A 1 29 ? 0.315 12.732 2.903 1.00 0.00 29 THR A CA 14
ATOM 16410 C C . THR A 1 29 ? -1.191 12.897 2.936 1.00 0.00 29 THR A C 14
ATOM 16411 O O . THR A 1 29 ? -1.780 13.618 2.145 1.00 0.00 29 THR A O 14
ATOM 16422 N N . VAL A 1 30 ? -1.780 12.215 3.911 1.00 0.00 30 VAL A N 14
ATOM 16423 C CA . VAL A 1 30 ? -3.254 12.125 4.122 1.00 0.00 30 VAL A CA 14
ATOM 16424 C C . VAL A 1 30 ? -3.557 11.840 5.599 1.00 0.00 30 VAL A C 14
ATOM 16425 O O . VAL A 1 30 ? -2.698 11.327 6.315 1.00 0.00 30 VAL A O 14
ATOM 16438 N N . ASP A 1 31 ? -4.679 12.359 6.141 1.00 0.00 31 ASP A N 14
ATOM 16439 C CA . ASP A 1 31 ? -5.130 12.180 7.523 1.00 0.00 31 ASP A CA 14
ATOM 16440 C C . ASP A 1 31 ? -4.262 12.978 8.530 1.00 0.00 31 ASP A C 14
ATOM 16441 O O . ASP A 1 31 ? -4.396 12.766 9.731 1.00 0.00 31 ASP A O 14
ATOM 16450 N N . ARG A 1 32 ? -3.522 13.953 8.014 1.00 0.00 32 ARG A N 14
ATOM 16451 C CA . ARG A 1 32 ? -2.454 14.695 8.735 1.00 0.00 32 ARG A CA 14
ATOM 16452 C C . ARG A 1 32 ? -1.250 13.802 9.022 1.00 0.00 32 ARG A C 14
ATOM 16453 O O . ARG A 1 32 ? -0.383 14.139 9.831 1.00 0.00 32 ARG A O 14
ATOM 16474 N N . LYS A 1 33 ? -1.191 12.603 8.418 1.00 0.00 33 LYS A N 14
ATOM 16475 C CA . LYS A 1 33 ? -0.165 11.565 8.538 1.00 0.00 33 LYS A CA 14
ATOM 16476 C C . LYS A 1 33 ? 0.504 11.353 7.162 1.00 0.00 33 LYS A C 14
ATOM 16477 O O . LYS A 1 33 ? -0.073 11.720 6.142 1.00 0.00 33 LYS A O 14
ATOM 16496 N N . VAL A 1 34 ? 1.690 10.759 7.107 1.00 0.00 34 VAL A N 14
ATOM 16497 C CA . VAL A 1 34 ? 2.299 10.340 5.837 1.00 0.00 34 VAL A CA 14
ATOM 16498 C C . VAL A 1 34 ? 2.425 8.825 5.846 1.00 0.00 34 VAL A C 14
ATOM 16499 O O . VAL A 1 34 ? 2.842 8.225 6.828 1.00 0.00 34 VAL A O 14
ATOM 16512 N N . TYR A 1 35 ? 2.126 8.229 4.698 1.00 0.00 35 TYR A N 14
ATOM 16513 C CA . TYR A 1 35 ? 2.092 6.791 4.411 1.00 0.00 35 TYR A CA 14
ATOM 16514 C C . TYR A 1 35 ? 3.019 6.416 3.276 1.00 0.00 35 TYR A C 14
ATOM 16515 O O . TYR A 1 35 ? 2.992 7.032 2.213 1.00 0.00 35 TYR A O 14
ATOM 16533 N N . LYS A 1 36 ? 3.828 5.380 3.443 1.00 0.00 36 LYS A N 14
ATOM 16534 C CA . LYS A 1 36 ? 4.870 5.087 2.473 1.00 0.00 36 LYS A CA 14
ATOM 16535 C C . LYS A 1 36 ? 4.394 4.081 1.430 1.00 0.00 36 LYS A C 14
ATOM 16536 O O . LYS A 1 36 ? 3.838 3.046 1.778 1.00 0.00 36 LYS A O 14
ATOM 16555 N N . THR A 1 37 ? 4.535 4.427 0.152 1.00 0.00 37 THR A N 14
ATOM 16556 C CA . THR A 1 37 ? 3.959 3.727 -0.992 1.00 0.00 37 THR A CA 14
ATOM 16557 C C . THR A 1 37 ? 4.920 2.662 -1.474 1.00 0.00 37 THR A C 14
ATOM 16558 O O . THR A 1 37 ? 6.127 2.732 -1.278 1.00 0.00 37 THR A O 14
ATOM 16569 N N . ILE A 1 38 ? 4.366 1.694 -2.183 1.00 0.00 38 ILE A N 14
ATOM 16570 C CA . ILE A 1 38 ? 5.105 0.601 -2.804 1.00 0.00 38 ILE A CA 14
ATOM 16571 C C . ILE A 1 38 ? 4.986 0.658 -4.319 1.00 0.00 38 ILE A C 14
ATOM 16572 O O . ILE A 1 38 ? 5.891 0.285 -5.045 1.00 0.00 38 ILE A O 14
ATOM 16588 N N . CYS A 1 39 ? 3.785 1.025 -4.733 1.00 0.00 39 CYS A N 14
ATOM 16589 C CA . CYS A 1 39 ? 3.268 0.894 -6.079 1.00 0.00 39 CYS A CA 14
ATOM 16590 C C . CYS A 1 39 ? 2.118 1.849 -6.213 1.00 0.00 39 CYS A C 14
ATOM 16591 O O . CYS A 1 39 ? 1.384 2.135 -5.256 1.00 0.00 39 CYS A O 14
ATOM 16599 N N . LYS A 1 40 ? 1.941 2.307 -7.442 1.00 0.00 40 LYS A N 14
ATOM 16600 C CA . LYS A 1 40 ? 0.773 3.000 -7.857 1.00 0.00 40 LYS A CA 14
ATOM 16601 C C . LYS A 1 40 ? 0.079 2.340 -9.020 1.00 0.00 40 LYS A C 14
ATOM 16602 O O . LYS A 1 40 ? 0.729 1.717 -9.844 1.00 0.00 40 LYS A O 14
ATOM 16621 N N . ARG A 1 41 ? -1.215 2.544 -9.139 1.00 0.00 41 ARG A N 14
ATOM 16622 C CA . ARG A 1 41 ? -1.901 2.320 -10.394 1.00 0.00 41 ARG A CA 14
ATOM 16623 C C . ARG A 1 41 ? -2.825 3.492 -10.585 1.00 0.00 41 ARG A C 14
ATOM 16624 O O . ARG A 1 41 ? -3.764 3.773 -9.856 1.00 0.00 41 ARG A O 14
ATOM 16645 N N . GLY A 1 42 ? -2.545 4.232 -11.629 1.00 0.00 42 GLY A N 14
ATOM 16646 C CA . GLY A 1 42 ? -3.354 5.386 -11.994 1.00 0.00 42 GLY A CA 14
ATOM 16647 C C . GLY A 1 42 ? -3.366 6.456 -10.894 1.00 0.00 42 GLY A C 14
ATOM 16648 O O . GLY A 1 42 ? -2.305 6.883 -10.438 1.00 0.00 42 GLY A O 14
ATOM 16652 N N . ASN A 1 43 ? -4.572 6.812 -10.456 1.00 0.00 43 ASN A N 14
ATOM 16653 C CA . ASN A 1 43 ? -4.784 7.786 -9.371 1.00 0.00 43 ASN A CA 14
ATOM 16654 C C . ASN A 1 43 ? -4.617 7.165 -7.984 1.00 0.00 43 ASN A C 14
ATOM 16655 O O . ASN A 1 43 ? -4.922 7.823 -6.988 1.00 0.00 43 ASN A O 14
ATOM 16666 N N . THR A 1 44 ? -4.153 5.910 -7.881 1.00 0.00 44 THR A N 14
ATOM 16667 C CA . THR A 1 44 ? -3.991 5.194 -6.610 1.00 0.00 44 THR A CA 14
ATOM 16668 C C . THR A 1 44 ? -2.558 4.736 -6.388 1.00 0.00 44 THR A C 14
ATOM 16669 O O . THR A 1 44 ? -1.822 4.539 -7.333 1.00 0.00 44 THR A O 14
ATOM 16680 N N . TYR A 1 45 ? -2.142 4.677 -5.125 1.00 0.00 45 TYR A N 14
ATOM 16681 C CA . TYR A 1 45 ? -0.828 4.535 -4.538 1.00 0.00 45 TYR A CA 14
ATOM 16682 C C . TYR A 1 45 ? -1.127 3.726 -3.296 1.00 0.00 45 TYR A C 14
ATOM 16683 O O . TYR A 1 45 ? -1.817 4.174 -2.378 1.00 0.00 45 TYR A O 14
ATOM 16701 N N . LEU A 1 46 ? -0.669 2.499 -3.330 1.00 0.00 46 LEU A N 14
ATOM 16702 C CA . LEU A 1 46 ? -0.815 1.572 -2.245 1.00 0.00 46 LEU A CA 14
ATOM 16703 C C . LEU A 1 46 ? 0.357 1.815 -1.301 1.00 0.00 46 LEU A C 14
ATOM 16704 O O . LEU A 1 46 ? 1.511 1.881 -1.748 1.00 0.00 46 LEU A O 14
ATOM 16720 N N . CYS A 1 47 ? 0.070 1.923 -0.021 1.00 0.00 47 CYS A N 14
ATOM 16721 C CA . CYS A 1 47 ? 1.012 2.293 1.015 1.00 0.00 47 CYS A CA 14
ATOM 16722 C C . CYS A 1 47 ? 0.871 1.425 2.252 1.00 0.00 47 CYS A C 14
ATOM 16723 O O . CYS A 1 47 ? -0.055 0.628 2.361 1.00 0.00 47 CYS A O 14
ATOM 16731 N N . PHE A 1 48 ? 1.777 1.629 3.200 1.00 0.00 48 PHE A N 14
ATOM 16732 C CA . PHE A 1 48 ? 1.828 0.886 4.440 1.00 0.00 48 PHE A CA 14
ATOM 16733 C C . PHE A 1 48 ? 2.331 1.746 5.595 1.00 0.00 48 PHE A C 14
ATOM 16734 O O . PHE A 1 48 ? 3.073 2.714 5.393 1.00 0.00 48 PHE A O 14
ATOM 16751 N N . ASP A 1 49 ? 1.901 1.352 6.790 1.00 0.00 49 ASP A N 14
ATOM 16752 C CA . ASP A 1 49 ? 2.515 1.780 8.041 1.00 0.00 49 ASP A CA 14
ATOM 16753 C C . ASP A 1 49 ? 3.020 0.518 8.748 1.00 0.00 49 ASP A C 14
ATOM 16754 O O . ASP A 1 49 ? 3.273 -0.520 8.141 1.00 0.00 49 ASP A O 14
ATOM 16763 N N . ASP A 1 50 ? 3.086 0.556 10.075 1.00 0.00 50 ASP A N 14
ATOM 16764 C CA . ASP A 1 50 ? 3.690 -0.526 10.840 1.00 0.00 50 ASP A CA 14
ATOM 16765 C C . ASP A 1 50 ? 2.761 -1.749 11.057 1.00 0.00 50 ASP A C 14
ATOM 16766 O O . ASP A 1 50 ? 3.213 -2.809 11.516 1.00 0.00 50 ASP A O 14
ATOM 16775 N N . THR A 1 51 ? 1.476 -1.553 10.740 1.00 0.00 51 THR A N 14
ATOM 16776 C CA . THR A 1 51 ? 0.331 -2.366 11.164 1.00 0.00 51 THR A CA 14
ATOM 16777 C C . THR A 1 51 ? -0.360 -3.097 10.018 1.00 0.00 51 THR A C 14
ATOM 16778 O O . THR A 1 51 ? -1.014 -4.113 10.251 1.00 0.00 51 THR A O 14
ATOM 16789 N N . ASN A 1 52 ? -0.343 -2.502 8.832 1.00 0.00 52 ASN A N 14
ATOM 16790 C CA . ASN A 1 52 ? -1.300 -2.623 7.755 1.00 0.00 52 ASN A CA 14
ATOM 16791 C C . ASN A 1 52 ? -0.986 -1.594 6.662 1.00 0.00 52 ASN A C 14
ATOM 16792 O O . ASN A 1 52 ? 0.031 -0.899 6.672 1.00 0.00 52 ASN A O 14
ATOM 16803 N N . LEU A 1 53 ? -1.900 -1.540 5.704 1.00 0.00 53 LEU A N 14
ATOM 16804 C CA . LEU A 1 53 ? -1.812 -0.829 4.466 1.00 0.00 53 LEU A CA 14
ATOM 16805 C C . LEU A 1 53 ? -2.962 0.130 4.283 1.00 0.00 53 LEU A C 14
ATOM 16806 O O . LEU A 1 53 ? -3.962 0.090 5.011 1.00 0.00 53 LEU A O 14
ATOM 16822 N N . TYR A 1 54 ? -2.799 0.973 3.262 1.00 0.00 54 TYR A N 14
ATOM 16823 C CA . TYR A 1 54 ? -3.767 1.975 2.889 1.00 0.00 54 TYR A CA 14
ATOM 16824 C C . TYR A 1 54 ? -3.727 2.079 1.346 1.00 0.00 54 TYR A C 14
ATOM 16825 O O . TYR A 1 54 ? -2.664 1.917 0.741 1.00 0.00 54 TYR A O 14
ATOM 16843 N N . ALA A 1 55 ? -4.869 2.241 0.679 1.00 0.00 55 ALA A N 14
ATOM 16844 C CA . ALA A 1 55 ? -4.895 2.708 -0.711 1.00 0.00 55 ALA A CA 14
ATOM 16845 C C . ALA A 1 55 ? -5.226 4.196 -0.671 1.00 0.00 55 ALA A C 14
ATOM 16846 O O . ALA A 1 55 ? -6.324 4.541 -0.253 1.00 0.00 55 ALA A O 14
ATOM 16853 N N . ILE A 1 56 ? -4.279 5.063 -1.036 1.00 0.00 56 ILE A N 14
ATOM 16854 C CA . ILE A 1 56 ? -4.577 6.485 -1.190 1.00 0.00 56 ILE A CA 14
ATOM 16855 C C . ILE A 1 56 ? -5.018 6.732 -2.632 1.00 0.00 56 ILE A C 14
ATOM 16856 O O . ILE A 1 56 ? -4.193 6.712 -3.547 1.00 0.00 56 ILE A O 14
ATOM 16872 N N . THR A 1 57 ? -6.327 6.932 -2.845 1.00 0.00 57 THR A N 14
ATOM 16873 C CA . THR A 1 57 ? -6.944 7.025 -4.180 1.00 0.00 57 THR A CA 14
ATOM 16874 C C . THR A 1 57 ? -7.371 8.459 -4.454 1.00 0.00 57 THR A C 14
ATOM 16875 O O . THR A 1 57 ? -8.498 8.885 -4.212 1.00 0.00 57 THR A O 14
ATOM 16886 N N . GLY A 1 58 ? -6.376 9.215 -4.907 1.00 0.00 58 GLY A N 14
ATOM 16887 C CA . GLY A 1 58 ? -6.322 10.678 -5.019 1.00 0.00 58 GLY A CA 14
ATOM 16888 C C . GLY A 1 58 ? -5.825 11.295 -3.689 1.00 0.00 58 GLY A C 14
ATOM 16889 O O . GLY A 1 58 ? -4.640 11.591 -3.553 1.00 0.00 58 GLY A O 14
ATOM 16893 N N . ASP A 1 59 ? -6.747 11.390 -2.733 1.00 0.00 59 ASP A N 14
ATOM 16894 C CA . ASP A 1 59 ? -6.582 12.035 -1.415 1.00 0.00 59 ASP A CA 14
ATOM 16895 C C . ASP A 1 59 ? -7.261 11.196 -0.330 1.00 0.00 59 ASP A C 14
ATOM 16896 O O . ASP A 1 59 ? -7.572 11.661 0.754 1.00 0.00 59 ASP A O 14
ATOM 16905 N N . VAL A 1 60 ? -7.594 9.945 -0.657 1.00 0.00 60 VAL A N 14
ATOM 16906 C CA . VAL A 1 60 ? -8.656 9.196 0.017 1.00 0.00 60 VAL A CA 14
ATOM 16907 C C . VAL A 1 60 ? -7.921 8.048 0.693 1.00 0.00 60 VAL A C 14
ATOM 16908 O O . VAL A 1 60 ? -7.440 7.152 0.022 1.00 0.00 60 VAL A O 14
ATOM 16921 N N . VAL A 1 61 ? -7.717 8.118 1.998 1.00 0.00 61 VAL A N 14
ATOM 16922 C CA . VAL A 1 61 ? -6.967 7.095 2.737 1.00 0.00 61 VAL A CA 14
ATOM 16923 C C . VAL A 1 61 ? -7.854 5.888 3.039 1.00 0.00 61 VAL A C 14
ATOM 16924 O O . VAL A 1 61 ? -8.597 5.854 4.018 1.00 0.00 61 VAL A O 14
ATOM 16937 N N . LEU A 1 62 ? -7.793 4.862 2.183 1.00 0.00 62 LEU A N 14
ATOM 16938 C CA . LEU A 1 62 ? -8.489 3.605 2.398 1.00 0.00 62 LEU A CA 14
ATOM 16939 C C . LEU A 1 62 ? -7.594 2.606 3.131 1.00 0.00 62 LEU A C 14
ATOM 16940 O O . LEU A 1 62 ? -6.994 1.700 2.567 1.00 0.00 62 LEU A O 14
ATOM 16956 N N . LYS A 1 63 ? -7.631 2.736 4.443 1.00 0.00 63 LYS A N 14
ATOM 16957 C CA . LYS A 1 63 ? -7.071 1.804 5.433 1.00 0.00 63 LYS A CA 14
ATOM 16958 C C . LYS A 1 63 ? -7.627 0.372 5.292 1.00 0.00 63 LYS A C 14
ATOM 16959 O O . LYS A 1 63 ? -8.839 0.147 5.431 1.00 0.00 63 LYS A O 14
ATOM 16978 N N . PHE A 1 64 ? -6.738 -0.604 5.105 1.00 0.00 64 PHE A N 14
ATOM 16979 C CA . PHE A 1 64 ? -7.034 -2.037 5.143 1.00 0.00 64 PHE A CA 14
ATOM 16980 C C . PHE A 1 64 ? -7.020 -2.540 6.587 1.00 0.00 64 PHE A C 14
ATOM 16981 O O . PHE A 1 64 ? -6.284 -2.033 7.429 1.00 0.00 64 PHE A O 14
ATOM 16998 N N . ALA A 1 65 ? -7.796 -3.582 6.883 1.00 0.00 65 ALA A N 14
ATOM 16999 C CA . ALA A 1 65 ? -7.802 -4.265 8.176 1.00 0.00 65 ALA A CA 14
ATOM 17000 C C . ALA A 1 65 ? -6.729 -5.363 8.302 1.00 0.00 65 ALA A C 14
ATOM 17001 O O . ALA A 1 65 ? -6.792 -6.161 9.233 1.00 0.00 65 ALA A O 14
ATOM 17008 N N . THR A 1 66 ? -5.829 -5.492 7.334 1.00 0.00 66 THR A N 14
ATOM 17009 C CA . THR A 1 66 ? -4.847 -6.554 7.300 1.00 0.00 66 THR A CA 14
ATOM 17010 C C . THR A 1 66 ? -3.769 -6.018 6.411 1.00 0.00 66 THR A C 14
ATOM 17011 O O . THR A 1 66 ? -3.944 -5.014 5.703 1.00 0.00 66 THR A O 14
ATOM 17022 N N . VAL A 1 67 ? -2.724 -6.807 6.337 1.00 0.00 67 VAL A N 14
ATOM 17023 C CA . VAL A 1 67 ? -1.865 -6.708 5.217 1.00 0.00 67 VAL A CA 14
ATOM 17024 C C . VAL A 1 67 ? -2.451 -7.391 3.973 1.00 0.00 67 VAL A C 14
ATOM 17025 O O . VAL A 1 67 ? -2.531 -6.780 2.916 1.00 0.00 67 VAL A O 14
ATOM 17038 N N . SER A 1 68 ? -2.895 -8.641 4.113 1.00 0.00 68 SER A N 14
ATOM 17039 C CA . SER A 1 68 ? -3.288 -9.511 2.995 1.00 0.00 68 SER A CA 14
ATOM 17040 C C . SER A 1 68 ? -4.429 -8.934 2.154 1.00 0.00 68 SER A C 14
ATOM 17041 O O . SER A 1 68 ? -4.565 -9.242 0.976 1.00 0.00 68 SER A O 14
ATOM 17049 N N . LYS A 1 69 ? -5.206 -8.007 2.716 1.00 0.00 69 LYS A N 14
ATOM 17050 C CA . LYS A 1 69 ? -6.201 -7.215 1.991 1.00 0.00 69 LYS A CA 14
ATOM 17051 C C . LYS A 1 69 ? -5.579 -6.398 0.860 1.00 0.00 69 LYS A C 14
ATOM 17052 O O . LYS A 1 69 ? -6.054 -6.453 -0.262 1.00 0.00 69 LYS A O 14
ATOM 17071 N N . ALA A 1 70 ? -4.530 -5.630 1.144 1.00 0.00 70 ALA A N 14
ATOM 17072 C CA . ALA A 1 70 ? -3.780 -4.880 0.140 1.00 0.00 70 ALA A CA 14
ATOM 17073 C C . ALA A 1 70 ? -3.224 -5.745 -1.002 1.00 0.00 70 ALA A C 14
ATOM 17074 O O . ALA A 1 70 ? -3.051 -5.250 -2.113 1.00 0.00 70 ALA A O 14
ATOM 17081 N N . ARG A 1 71 ? -3.024 -7.051 -0.763 1.00 0.00 71 ARG A N 14
ATOM 17082 C CA . ARG A 1 71 ? -2.693 -8.001 -1.824 1.00 0.00 71 ARG A CA 14
ATOM 17083 C C . ARG A 1 71 ? -3.891 -8.206 -2.733 1.00 0.00 71 ARG A C 14
ATOM 17084 O O . ARG A 1 71 ? -3.827 -7.959 -3.932 1.00 0.00 71 ARG A O 14
ATOM 17105 N N . ALA A 1 72 ? -5.028 -8.560 -2.141 1.00 0.00 72 ALA A N 14
ATOM 17106 C CA . ALA A 1 72 ? -6.307 -8.677 -2.850 1.00 0.00 72 ALA A CA 14
ATOM 17107 C C . ALA A 1 72 ? -6.739 -7.370 -3.549 1.00 0.00 72 ALA A C 14
ATOM 17108 O O . ALA A 1 72 ? -7.422 -7.411 -4.573 1.00 0.00 72 ALA A O 14
ATOM 17115 N N . TYR A 1 73 ? -6.248 -6.205 -3.085 1.00 0.00 73 TYR A N 14
ATOM 17116 C CA . TYR A 1 73 ? -6.496 -4.923 -3.763 1.00 0.00 73 TYR A CA 14
ATOM 17117 C C . TYR A 1 73 ? -5.810 -4.951 -5.131 1.00 0.00 73 TYR A C 14
ATOM 17118 O O . TYR A 1 73 ? -6.422 -4.725 -6.169 1.00 0.00 73 TYR A O 14
ATOM 17136 N N . LEU A 1 74 ? -4.513 -5.267 -5.134 1.00 0.00 74 LEU A N 14
ATOM 17137 C CA . LEU A 1 74 ? -3.677 -5.154 -6.304 1.00 0.00 74 LEU A CA 14
ATOM 17138 C C . LEU A 1 74 ? -4.142 -5.958 -7.514 1.00 0.00 74 LEU A C 14
ATOM 17139 O O . LEU A 1 74 ? -3.925 -5.532 -8.637 1.00 0.00 74 LEU A O 14
ATOM 17155 N N . GLU A 1 75 ? -4.791 -7.081 -7.260 1.00 0.00 75 GLU A N 14
ATOM 17156 C CA . GLU A 1 75 ? -5.248 -8.021 -8.281 1.00 0.00 75 GLU A CA 14
ATOM 17157 C C . GLU A 1 75 ? -6.685 -7.723 -8.675 1.00 0.00 75 GLU A C 14
ATOM 17158 O O . GLU A 1 75 ? -7.376 -8.554 -9.262 1.00 0.00 75 GLU A O 14
ATOM 17170 N N . THR A 1 76 ? -7.255 -6.571 -8.274 1.00 0.00 76 THR A N 14
ATOM 17171 C CA . THR A 1 76 ? -8.623 -6.105 -8.574 1.00 0.00 76 THR A CA 14
ATOM 17172 C C . THR A 1 76 ? -8.769 -4.552 -8.546 1.00 0.00 76 THR A C 14
ATOM 17173 O O . THR A 1 76 ? -8.849 -4.009 -7.453 1.00 0.00 76 THR A O 14
ATOM 17184 N N . LYS A 1 77 ? -8.723 -3.981 -9.756 1.00 0.00 77 LYS A N 14
ATOM 17185 C CA . LYS A 1 77 ? -9.124 -2.611 -10.094 1.00 0.00 77 LYS A CA 14
ATOM 17186 C C . LYS A 1 77 ? -8.073 -1.564 -9.799 1.00 0.00 77 LYS A C 14
ATOM 17187 O O . LYS A 1 77 ? -7.347 -1.158 -10.572 1.00 0.00 77 LYS A O 14
ATOM 17207 N N . SER A 1 1 ? 2.754 -8.113 15.852 1.00 0.00 1 SER A N 15
ATOM 17208 C CA . SER A 1 1 ? 3.426 -8.501 14.600 1.00 0.00 1 SER A CA 15
ATOM 17209 C C . SER A 1 1 ? 3.578 -7.263 13.730 1.00 0.00 1 SER A C 15
ATOM 17210 O O . SER A 1 1 ? 2.639 -6.495 13.644 1.00 0.00 1 SER A O 15
ATOM 17219 N N . HIS A 1 2 ? 4.709 -7.002 13.061 1.00 0.00 2 HIS A N 15
ATOM 17220 C CA . HIS A 1 2 ? 4.908 -5.686 12.370 1.00 0.00 2 HIS A CA 15
ATOM 17221 C C . HIS A 1 2 ? 5.648 -5.813 11.029 1.00 0.00 2 HIS A C 15
ATOM 17222 O O . HIS A 1 2 ? 5.041 -6.311 10.077 1.00 0.00 2 HIS A O 15
ATOM 17236 N N . MET A 1 3 ? 6.992 -5.723 11.037 1.00 0.00 3 MET A N 15
ATOM 17237 C CA . MET A 1 3 ? 7.916 -5.980 9.929 1.00 0.00 3 MET A CA 15
ATOM 17238 C C . MET A 1 3 ? 7.985 -7.463 9.508 1.00 0.00 3 MET A C 15
ATOM 17239 O O . MET A 1 3 ? 8.976 -7.857 8.898 1.00 0.00 3 MET A O 15
ATOM 17253 N N . THR A 1 4 ? 6.938 -8.249 9.774 1.00 0.00 4 THR A N 15
ATOM 17254 C CA . THR A 1 4 ? 6.789 -9.571 9.171 1.00 0.00 4 THR A CA 15
ATOM 17255 C C . THR A 1 4 ? 5.757 -9.580 8.078 1.00 0.00 4 THR A C 15
ATOM 17256 O O . THR A 1 4 ? 6.094 -9.624 6.902 1.00 0.00 4 THR A O 15
ATOM 17267 N N . ALA A 1 5 ? 4.500 -9.376 8.443 1.00 0.00 5 ALA A N 15
ATOM 17268 C CA . ALA A 1 5 ? 3.401 -9.501 7.511 1.00 0.00 5 ALA A CA 15
ATOM 17269 C C . ALA A 1 5 ? 3.421 -8.320 6.535 1.00 0.00 5 ALA A C 15
ATOM 17270 O O . ALA A 1 5 ? 3.329 -8.536 5.329 1.00 0.00 5 ALA A O 15
ATOM 17277 N N . VAL A 1 6 ? 3.611 -7.109 7.072 1.00 0.00 6 VAL A N 15
ATOM 17278 C CA . VAL A 1 6 ? 3.730 -5.894 6.281 1.00 0.00 6 VAL A CA 15
ATOM 17279 C C . VAL A 1 6 ? 4.972 -6.005 5.410 1.00 0.00 6 VAL A C 15
ATOM 17280 O O . VAL A 1 6 ? 4.948 -5.494 4.297 1.00 0.00 6 VAL A O 15
ATOM 17293 N N . GLN A 1 7 ? 6.042 -6.639 5.909 1.00 0.00 7 GLN A N 15
ATOM 17294 C CA . GLN A 1 7 ? 7.259 -6.663 5.118 1.00 0.00 7 GLN A CA 15
ATOM 17295 C C . GLN A 1 7 ? 7.213 -7.655 3.928 1.00 0.00 7 GLN A C 15
ATOM 17296 O O . GLN A 1 7 ? 7.469 -7.180 2.832 1.00 0.00 7 GLN A O 15
ATOM 17310 N N . ASP A 1 8 ? 6.807 -8.887 4.214 1.00 0.00 8 ASP A N 15
ATOM 17311 C CA . ASP A 1 8 ? 6.517 -9.981 3.296 1.00 0.00 8 ASP A CA 15
ATOM 17312 C C . ASP A 1 8 ? 5.611 -9.476 2.186 1.00 0.00 8 ASP A C 15
ATOM 17313 O O . ASP A 1 8 ? 5.897 -9.612 0.998 1.00 0.00 8 ASP A O 15
ATOM 17322 N N . PHE A 1 9 ? 4.461 -8.898 2.561 1.00 0.00 9 PHE A N 15
ATOM 17323 C CA . PHE A 1 9 ? 3.564 -8.243 1.621 1.00 0.00 9 PHE A CA 15
ATOM 17324 C C . PHE A 1 9 ? 4.290 -7.185 0.749 1.00 0.00 9 PHE A C 15
ATOM 17325 O O . PHE A 1 9 ? 4.218 -7.270 -0.473 1.00 0.00 9 PHE A O 15
ATOM 17342 N N . VAL A 1 10 ? 4.974 -6.235 1.392 1.00 0.00 10 VAL A N 15
ATOM 17343 C CA . VAL A 1 10 ? 5.749 -5.197 0.678 1.00 0.00 10 VAL A CA 15
ATOM 17344 C C . VAL A 1 10 ? 6.731 -5.840 -0.325 1.00 0.00 10 VAL A C 15
ATOM 17345 O O . VAL A 1 10 ? 6.765 -5.390 -1.466 1.00 0.00 10 VAL A O 15
ATOM 17358 N N . VAL A 1 11 ? 7.522 -6.830 0.096 1.00 0.00 11 VAL A N 15
ATOM 17359 C CA . VAL A 1 11 ? 8.600 -7.446 -0.698 1.00 0.00 11 VAL A CA 15
ATOM 17360 C C . VAL A 1 11 ? 8.106 -8.156 -1.974 1.00 0.00 11 VAL A C 15
ATOM 17361 O O . VAL A 1 11 ? 8.877 -8.201 -2.934 1.00 0.00 11 VAL A O 15
ATOM 17374 N N . ASP A 1 12 ? 6.829 -8.555 -2.032 1.00 0.00 12 ASP A N 15
ATOM 17375 C CA . ASP A 1 12 ? 6.174 -8.951 -3.274 1.00 0.00 12 ASP A CA 15
ATOM 17376 C C . ASP A 1 12 ? 6.185 -7.791 -4.295 1.00 0.00 12 ASP A C 15
ATOM 17377 O O . ASP A 1 12 ? 6.824 -7.897 -5.326 1.00 0.00 12 ASP A O 15
ATOM 17386 N N . ILE A 1 13 ? 5.544 -6.656 -4.010 1.00 0.00 13 ILE A N 15
ATOM 17387 C CA . ILE A 1 13 ? 5.515 -5.417 -4.832 1.00 0.00 13 ILE A CA 15
ATOM 17388 C C . ILE A 1 13 ? 6.944 -4.881 -5.062 1.00 0.00 13 ILE A C 15
ATOM 17389 O O . ILE A 1 13 ? 7.229 -4.330 -6.128 1.00 0.00 13 ILE A O 15
ATOM 17405 N N . LEU A 1 14 ? 7.854 -5.062 -4.097 1.00 0.00 14 LEU A N 15
ATOM 17406 C CA . LEU A 1 14 ? 9.105 -4.300 -4.077 1.00 0.00 14 LEU A CA 15
ATOM 17407 C C . LEU A 1 14 ? 10.197 -4.970 -4.905 1.00 0.00 14 LEU A C 15
ATOM 17408 O O . LEU A 1 14 ? 10.700 -4.413 -5.889 1.00 0.00 14 LEU A O 15
ATOM 17424 N N . LEU A 1 15 ? 10.562 -6.194 -4.478 1.00 0.00 15 LEU A N 15
ATOM 17425 C CA . LEU A 1 15 ? 11.570 -7.017 -5.134 1.00 0.00 15 LEU A CA 15
ATOM 17426 C C . LEU A 1 15 ? 10.938 -7.707 -6.341 1.00 0.00 15 LEU A C 15
ATOM 17427 O O . LEU A 1 15 ? 11.442 -7.584 -7.452 1.00 0.00 15 LEU A O 15
ATOM 17443 N N . ASN A 1 16 ? 9.853 -8.444 -6.105 1.00 0.00 16 ASN A N 15
ATOM 17444 C CA . ASN A 1 16 ? 9.321 -9.323 -7.154 1.00 0.00 16 ASN A CA 15
ATOM 17445 C C . ASN A 1 16 ? 8.439 -8.560 -8.180 1.00 0.00 16 ASN A C 15
ATOM 17446 O O . ASN A 1 16 ? 8.256 -9.048 -9.305 1.00 0.00 16 ASN A O 15
ATOM 17457 N N . GLY A 1 17 ? 7.961 -7.364 -7.801 1.00 0.00 17 GLY A N 15
ATOM 17458 C CA . GLY A 1 17 ? 6.958 -6.581 -8.509 1.00 0.00 17 GLY A CA 15
ATOM 17459 C C . GLY A 1 17 ? 5.525 -6.993 -8.178 1.00 0.00 17 GLY A C 15
ATOM 17460 O O . GLY A 1 17 ? 5.229 -8.123 -7.797 1.00 0.00 17 GLY A O 15
ATOM 17464 N N . ALA A 1 18 ? 4.641 -6.027 -8.377 1.00 0.00 18 ALA A N 15
ATOM 17465 C CA . ALA A 1 18 ? 3.217 -6.172 -8.172 1.00 0.00 18 ALA A CA 15
ATOM 17466 C C . ALA A 1 18 ? 2.552 -6.992 -9.282 1.00 0.00 18 ALA A C 15
ATOM 17467 O O . ALA A 1 18 ? 3.126 -7.425 -10.281 1.00 0.00 18 ALA A O 15
ATOM 17474 N N . ARG A 1 19 ? 1.230 -7.114 -9.126 1.00 0.00 19 ARG A N 15
ATOM 17475 C CA . ARG A 1 19 ? 0.237 -6.972 -10.197 1.00 0.00 19 ARG A CA 15
ATOM 17476 C C . ARG A 1 19 ? 0.472 -5.781 -11.123 1.00 0.00 19 ARG A C 15
ATOM 17477 O O . ARG A 1 19 ? 1.557 -5.226 -11.213 1.00 0.00 19 ARG A O 15
ATOM 17498 N N . ASP A 1 20 ? -0.591 -5.451 -11.824 1.00 0.00 20 ASP A N 15
ATOM 17499 C CA . ASP A 1 20 ? -0.788 -4.390 -12.798 1.00 0.00 20 ASP A CA 15
ATOM 17500 C C . ASP A 1 20 ? -0.332 -2.960 -12.408 1.00 0.00 20 ASP A C 15
ATOM 17501 O O . ASP A 1 20 ? -0.667 -2.038 -13.144 1.00 0.00 20 ASP A O 15
ATOM 17510 N N . TRP A 1 21 ? 0.349 -2.804 -11.268 1.00 0.00 21 TRP A N 15
ATOM 17511 C CA . TRP A 1 21 ? 0.880 -1.586 -10.734 1.00 0.00 21 TRP A CA 15
ATOM 17512 C C . TRP A 1 21 ? 2.362 -1.440 -11.108 1.00 0.00 21 TRP A C 15
ATOM 17513 O O . TRP A 1 21 ? 3.127 -2.389 -11.265 1.00 0.00 21 TRP A O 15
ATOM 17534 N N . ASP A 1 22 ? 2.793 -0.193 -11.110 1.00 0.00 22 ASP A N 15
ATOM 17535 C CA . ASP A 1 22 ? 4.184 0.196 -11.272 1.00 0.00 22 ASP A CA 15
ATOM 17536 C C . ASP A 1 22 ? 4.743 0.530 -9.890 1.00 0.00 22 ASP A C 15
ATOM 17537 O O . ASP A 1 22 ? 3.990 0.745 -8.942 1.00 0.00 22 ASP A O 15
ATOM 17546 N N . VAL A 1 23 ? 6.065 0.438 -9.729 1.00 0.00 23 VAL A N 15
ATOM 17547 C CA . VAL A 1 23 ? 6.702 0.247 -8.416 1.00 0.00 23 VAL A CA 15
ATOM 17548 C C . VAL A 1 23 ? 7.359 1.559 -8.087 1.00 0.00 23 VAL A C 15
ATOM 17549 O O . VAL A 1 23 ? 8.353 1.954 -8.679 1.00 0.00 23 VAL A O 15
ATOM 17562 N N . LEU A 1 24 ? 6.636 2.261 -7.247 1.00 0.00 24 LEU A N 15
ATOM 17563 C CA . LEU A 1 24 ? 6.838 3.663 -6.986 1.00 0.00 24 LEU A CA 15
ATOM 17564 C C . LEU A 1 24 ? 6.999 3.883 -5.498 1.00 0.00 24 LEU A C 15
ATOM 17565 O O . LEU A 1 24 ? 6.015 3.920 -4.749 1.00 0.00 24 LEU A O 15
ATOM 17581 N N . GLN A 1 25 ? 8.239 4.121 -5.113 1.00 0.00 25 GLN A N 15
ATOM 17582 C CA . GLN A 1 25 ? 8.570 4.458 -3.750 1.00 0.00 25 GLN A CA 15
ATOM 17583 C C . GLN A 1 25 ? 8.612 5.966 -3.574 1.00 0.00 25 GLN A C 15
ATOM 17584 O O . GLN A 1 25 ? 9.629 6.633 -3.733 1.00 0.00 25 GLN A O 15
ATOM 17598 N N . THR A 1 26 ? 7.441 6.452 -3.198 1.00 0.00 26 THR A N 15
ATOM 17599 C CA . THR A 1 26 ? 7.139 7.814 -2.778 1.00 0.00 26 THR A CA 15
ATOM 17600 C C . THR A 1 26 ? 6.393 7.741 -1.428 1.00 0.00 26 THR A C 15
ATOM 17601 O O . THR A 1 26 ? 6.286 6.680 -0.825 1.00 0.00 26 THR A O 15
ATOM 17612 N N . THR A 1 27 ? 6.019 8.874 -0.854 1.00 0.00 27 THR A N 15
ATOM 17613 C CA . THR A 1 27 ? 5.262 8.930 0.408 1.00 0.00 27 THR A CA 15
ATOM 17614 C C . THR A 1 27 ? 4.156 9.932 0.244 1.00 0.00 27 THR A C 15
ATOM 17615 O O . THR A 1 27 ? 4.406 10.959 -0.396 1.00 0.00 27 THR A O 15
ATOM 17626 N N . CYS A 1 28 ? 2.983 9.651 0.802 1.00 0.00 28 CYS A N 15
ATOM 17627 C CA . CYS A 1 28 ? 1.801 10.405 0.516 1.00 0.00 28 CYS A CA 15
ATOM 17628 C C . CYS A 1 28 ? 1.029 10.787 1.768 1.00 0.00 28 CYS A C 15
ATOM 17629 O O . CYS A 1 28 ? 0.951 9.965 2.685 1.00 0.00 28 CYS A O 15
ATOM 17637 N N . THR A 1 29 ? 0.523 12.028 1.774 1.00 0.00 29 THR A N 15
ATOM 17638 C CA . THR A 1 29 ? 0.251 12.701 3.015 1.00 0.00 29 THR A CA 15
ATOM 17639 C C . THR A 1 29 ? -1.235 12.944 3.207 1.00 0.00 29 THR A C 15
ATOM 17640 O O . THR A 1 29 ? -1.792 13.882 2.630 1.00 0.00 29 THR A O 15
ATOM 17651 N N . VAL A 1 30 ? -1.816 12.087 4.045 1.00 0.00 30 VAL A N 15
ATOM 17652 C CA . VAL A 1 30 ? -3.250 11.938 4.275 1.00 0.00 30 VAL A CA 15
ATOM 17653 C C . VAL A 1 30 ? -3.572 11.471 5.741 1.00 0.00 30 VAL A C 15
ATOM 17654 O O . VAL A 1 30 ? -2.676 10.924 6.336 1.00 0.00 30 VAL A O 15
ATOM 17667 N N . ASP A 1 31 ? -4.738 11.803 6.346 1.00 0.00 31 ASP A N 15
ATOM 17668 C CA . ASP A 1 31 ? -5.132 11.568 7.776 1.00 0.00 31 ASP A CA 15
ATOM 17669 C C . ASP A 1 31 ? -4.347 12.502 8.743 1.00 0.00 31 ASP A C 15
ATOM 17670 O O . ASP A 1 31 ? -4.293 12.237 9.958 1.00 0.00 31 ASP A O 15
ATOM 17679 N N . ARG A 1 32 ? -3.666 13.476 8.121 1.00 0.00 32 ARG A N 15
ATOM 17680 C CA . ARG A 1 32 ? -2.700 14.394 8.713 1.00 0.00 32 ARG A CA 15
ATOM 17681 C C . ARG A 1 32 ? -1.416 13.592 8.991 1.00 0.00 32 ARG A C 15
ATOM 17682 O O . ARG A 1 32 ? -0.585 13.984 9.798 1.00 0.00 32 ARG A O 15
ATOM 17703 N N . LYS A 1 33 ? -1.265 12.415 8.364 1.00 0.00 33 LYS A N 15
ATOM 17704 C CA . LYS A 1 33 ? -0.178 11.455 8.495 1.00 0.00 33 LYS A CA 15
ATOM 17705 C C . LYS A 1 33 ? 0.535 11.323 7.116 1.00 0.00 33 LYS A C 15
ATOM 17706 O O . LYS A 1 33 ? -0.059 11.610 6.083 1.00 0.00 33 LYS A O 15
ATOM 17725 N N . VAL A 1 34 ? 1.784 10.879 7.082 1.00 0.00 34 VAL A N 15
ATOM 17726 C CA . VAL A 1 34 ? 2.461 10.555 5.815 1.00 0.00 34 VAL A CA 15
ATOM 17727 C C . VAL A 1 34 ? 2.598 9.041 5.780 1.00 0.00 34 VAL A C 15
ATOM 17728 O O . VAL A 1 34 ? 3.081 8.440 6.741 1.00 0.00 34 VAL A O 15
ATOM 17741 N N . TYR A 1 35 ? 2.199 8.399 4.681 1.00 0.00 35 TYR A N 15
ATOM 17742 C CA . TYR A 1 35 ? 2.393 6.959 4.472 1.00 0.00 35 TYR A CA 15
ATOM 17743 C C . TYR A 1 35 ? 3.490 6.765 3.441 1.00 0.00 35 TYR A C 15
ATOM 17744 O O . TYR A 1 35 ? 3.687 7.662 2.646 1.00 0.00 35 TYR A O 15
ATOM 17762 N N . LYS A 1 36 ? 4.100 5.594 3.350 1.00 0.00 36 LYS A N 15
ATOM 17763 C CA . LYS A 1 36 ? 5.020 5.283 2.270 1.00 0.00 36 LYS A CA 15
ATOM 17764 C C . LYS A 1 36 ? 4.319 4.436 1.219 1.00 0.00 36 LYS A C 15
ATOM 17765 O O . LYS A 1 36 ? 3.754 3.392 1.542 1.00 0.00 36 LYS A O 15
ATOM 17784 N N . THR A 1 37 ? 4.367 4.898 -0.027 1.00 0.00 37 THR A N 15
ATOM 17785 C CA . THR A 1 37 ? 3.797 4.243 -1.189 1.00 0.00 37 THR A CA 15
ATOM 17786 C C . THR A 1 37 ? 4.783 3.185 -1.644 1.00 0.00 37 THR A C 15
ATOM 17787 O O . THR A 1 37 ? 5.996 3.363 -1.598 1.00 0.00 37 THR A O 15
ATOM 17798 N N . ILE A 1 38 ? 4.252 2.063 -2.101 1.00 0.00 38 ILE A N 15
ATOM 17799 C CA . ILE A 1 38 ? 5.046 0.973 -2.696 1.00 0.00 38 ILE A CA 15
ATOM 17800 C C . ILE A 1 38 ? 4.963 1.012 -4.199 1.00 0.00 38 ILE A C 15
ATOM 17801 O O . ILE A 1 38 ? 5.954 0.831 -4.902 1.00 0.00 38 ILE A O 15
ATOM 17817 N N . CYS A 1 39 ? 3.722 1.169 -4.653 1.00 0.00 39 CYS A N 15
ATOM 17818 C CA . CYS A 1 39 ? 3.300 0.992 -6.016 1.00 0.00 39 CYS A CA 15
ATOM 17819 C C . CYS A 1 39 ? 2.188 1.938 -6.334 1.00 0.00 39 CYS A C 15
ATOM 17820 O O . CYS A 1 39 ? 1.433 2.386 -5.463 1.00 0.00 39 CYS A O 15
ATOM 17828 N N . LYS A 1 40 ? 2.078 2.198 -7.624 1.00 0.00 40 LYS A N 15
ATOM 17829 C CA . LYS A 1 40 ? 1.075 3.021 -8.186 1.00 0.00 40 LYS A CA 15
ATOM 17830 C C . LYS A 1 40 ? 0.346 2.352 -9.353 1.00 0.00 40 LYS A C 15
ATOM 17831 O O . LYS A 1 40 ? 0.974 1.704 -10.177 1.00 0.00 40 LYS A O 15
ATOM 17850 N N . ARG A 1 41 ? -0.947 2.631 -9.508 1.00 0.00 41 ARG A N 15
ATOM 17851 C CA . ARG A 1 41 ? -1.654 2.381 -10.754 1.00 0.00 41 ARG A CA 15
ATOM 17852 C C . ARG A 1 41 ? -2.684 3.481 -11.004 1.00 0.00 41 ARG A C 15
ATOM 17853 O O . ARG A 1 41 ? -3.710 3.654 -10.339 1.00 0.00 41 ARG A O 15
ATOM 17874 N N . GLY A 1 42 ? -2.411 4.240 -12.050 1.00 0.00 42 GLY A N 15
ATOM 17875 C CA . GLY A 1 42 ? -3.230 5.383 -12.409 1.00 0.00 42 GLY A CA 15
ATOM 17876 C C . GLY A 1 42 ? -3.197 6.430 -11.305 1.00 0.00 42 GLY A C 15
ATOM 17877 O O . GLY A 1 42 ? -2.116 6.845 -10.895 1.00 0.00 42 GLY A O 15
ATOM 17881 N N . ASN A 1 43 ? -4.374 6.812 -10.815 1.00 0.00 43 ASN A N 15
ATOM 17882 C CA . ASN A 1 43 ? -4.512 7.777 -9.726 1.00 0.00 43 ASN A CA 15
ATOM 17883 C C . ASN A 1 43 ? -4.461 7.141 -8.343 1.00 0.00 43 ASN A C 15
ATOM 17884 O O . ASN A 1 43 ? -4.878 7.754 -7.379 1.00 0.00 43 ASN A O 15
ATOM 17895 N N . THR A 1 44 ? -4.015 5.886 -8.250 1.00 0.00 44 THR A N 15
ATOM 17896 C CA . THR A 1 44 ? -3.910 5.150 -6.976 1.00 0.00 44 THR A CA 15
ATOM 17897 C C . THR A 1 44 ? -2.512 4.702 -6.674 1.00 0.00 44 THR A C 15
ATOM 17898 O O . THR A 1 44 ? -1.685 4.548 -7.577 1.00 0.00 44 THR A O 15
ATOM 17909 N N . TYR A 1 45 ? -2.213 4.618 -5.367 1.00 0.00 45 TYR A N 15
ATOM 17910 C CA . TYR A 1 45 ? -0.919 4.499 -4.696 1.00 0.00 45 TYR A CA 15
ATOM 17911 C C . TYR A 1 45 ? -1.256 3.694 -3.457 1.00 0.00 45 TYR A C 15
ATOM 17912 O O . TYR A 1 45 ? -2.130 4.074 -2.679 1.00 0.00 45 TYR A O 15
ATOM 17930 N N . LEU A 1 46 ? -0.618 2.554 -3.326 1.00 0.00 46 LEU A N 15
ATOM 17931 C CA . LEU A 1 46 ? -0.825 1.658 -2.204 1.00 0.00 46 LEU A CA 15
ATOM 17932 C C . LEU A 1 46 ? 0.322 1.894 -1.225 1.00 0.00 46 LEU A C 15
ATOM 17933 O O . LEU A 1 46 ? 1.480 1.960 -1.650 1.00 0.00 46 LEU A O 15
ATOM 17949 N N . CYS A 1 47 ? 0.015 2.030 0.059 1.00 0.00 47 CYS A N 15
ATOM 17950 C CA . CYS A 1 47 ? 0.948 2.524 1.048 1.00 0.00 47 CYS A CA 15
ATOM 17951 C C . CYS A 1 47 ? 0.892 1.705 2.336 1.00 0.00 47 CYS A C 15
ATOM 17952 O O . CYS A 1 47 ? -0.001 0.876 2.502 1.00 0.00 47 CYS A O 15
ATOM 17960 N N . PHE A 1 48 ? 1.831 1.929 3.258 1.00 0.00 48 PHE A N 15
ATOM 17961 C CA . PHE A 1 48 ? 1.927 1.142 4.484 1.00 0.00 48 PHE A CA 15
ATOM 17962 C C . PHE A 1 48 ? 2.323 1.924 5.732 1.00 0.00 48 PHE A C 15
ATOM 17963 O O . PHE A 1 48 ? 2.903 3.005 5.636 1.00 0.00 48 PHE A O 15
ATOM 17980 N N . ASP A 1 49 ? 1.983 1.342 6.892 1.00 0.00 49 ASP A N 15
ATOM 17981 C CA . ASP A 1 49 ? 2.611 1.723 8.185 1.00 0.00 49 ASP A CA 15
ATOM 17982 C C . ASP A 1 49 ? 3.126 0.488 8.913 1.00 0.00 49 ASP A C 15
ATOM 17983 O O . ASP A 1 49 ? 3.391 -0.533 8.308 1.00 0.00 49 ASP A O 15
ATOM 17992 N N . ASP A 1 50 ? 3.190 0.502 10.245 1.00 0.00 50 ASP A N 15
ATOM 17993 C CA . ASP A 1 50 ? 3.712 -0.602 11.064 1.00 0.00 50 ASP A CA 15
ATOM 17994 C C . ASP A 1 50 ? 2.847 -1.856 11.097 1.00 0.00 50 ASP A C 15
ATOM 17995 O O . ASP A 1 50 ? 3.210 -2.960 11.509 1.00 0.00 50 ASP A O 15
ATOM 18004 N N . THR A 1 51 ? 1.578 -1.634 10.816 1.00 0.00 51 THR A N 15
ATOM 18005 C CA . THR A 1 51 ? 0.439 -2.435 11.295 1.00 0.00 51 THR A CA 15
ATOM 18006 C C . THR A 1 51 ? -0.327 -3.159 10.188 1.00 0.00 51 THR A C 15
ATOM 18007 O O . THR A 1 51 ? -0.942 -4.214 10.397 1.00 0.00 51 THR A O 15
ATOM 18018 N N . ASN A 1 52 ? -0.261 -2.576 8.994 1.00 0.00 52 ASN A N 15
ATOM 18019 C CA . ASN A 1 52 ? -1.254 -2.598 7.962 1.00 0.00 52 ASN A CA 15
ATOM 18020 C C . ASN A 1 52 ? -0.949 -1.496 6.935 1.00 0.00 52 ASN A C 15
ATOM 18021 O O . ASN A 1 52 ? 0.080 -0.828 6.985 1.00 0.00 52 ASN A O 15
ATOM 18032 N N . LEU A 1 53 ? -1.835 -1.451 5.955 1.00 0.00 53 LEU A N 15
ATOM 18033 C CA . LEU A 1 53 ? -1.707 -0.872 4.638 1.00 0.00 53 LEU A CA 15
ATOM 18034 C C . LEU A 1 53 ? -2.874 0.069 4.379 1.00 0.00 53 LEU A C 15
ATOM 18035 O O . LEU A 1 53 ? -3.906 -0.023 5.064 1.00 0.00 53 LEU A O 15
ATOM 18051 N N . TYR A 1 54 ? -2.738 0.930 3.371 1.00 0.00 54 TYR A N 15
ATOM 18052 C CA . TYR A 1 54 ? -3.753 1.902 3.045 1.00 0.00 54 TYR A CA 15
ATOM 18053 C C . TYR A 1 54 ? -3.667 2.170 1.549 1.00 0.00 54 TYR A C 15
ATOM 18054 O O . TYR A 1 54 ? -2.570 2.389 1.039 1.00 0.00 54 TYR A O 15
ATOM 18072 N N . ALA A 1 55 ? -4.784 2.192 0.826 1.00 0.00 55 ALA A N 15
ATOM 18073 C CA . ALA A 1 55 ? -4.753 2.753 -0.518 1.00 0.00 55 ALA A CA 15
ATOM 18074 C C . ALA A 1 55 ? -4.993 4.249 -0.365 1.00 0.00 55 ALA A C 15
ATOM 18075 O O . ALA A 1 55 ? -5.945 4.642 0.301 1.00 0.00 55 ALA A O 15
ATOM 18082 N N . ILE A 1 56 ? -4.142 5.088 -0.938 1.00 0.00 56 ILE A N 15
ATOM 18083 C CA . ILE A 1 56 ? -4.471 6.489 -1.154 1.00 0.00 56 ILE A CA 15
ATOM 18084 C C . ILE A 1 56 ? -4.837 6.651 -2.626 1.00 0.00 56 ILE A C 15
ATOM 18085 O O . ILE A 1 56 ? -3.987 6.627 -3.520 1.00 0.00 56 ILE A O 15
ATOM 18101 N N . THR A 1 57 ? -6.145 6.686 -2.872 1.00 0.00 57 THR A N 15
ATOM 18102 C CA . THR A 1 57 ? -6.695 6.816 -4.216 1.00 0.00 57 THR A CA 15
ATOM 18103 C C . THR A 1 57 ? -6.926 8.288 -4.431 1.00 0.00 57 THR A C 15
ATOM 18104 O O . THR A 1 57 ? -7.899 8.850 -3.940 1.00 0.00 57 THR A O 15
ATOM 18115 N N . GLY A 1 58 ? -5.919 8.931 -5.024 1.00 0.00 58 GLY A N 15
ATOM 18116 C CA . GLY A 1 58 ? -5.810 10.383 -5.171 1.00 0.00 58 GLY A CA 15
ATOM 18117 C C . GLY A 1 58 ? -5.544 11.019 -3.806 1.00 0.00 58 GLY A C 15
ATOM 18118 O O . GLY A 1 58 ? -4.411 11.364 -3.512 1.00 0.00 58 GLY A O 15
ATOM 18122 N N . ASP A 1 59 ? -6.593 11.109 -2.994 1.00 0.00 59 ASP A N 15
ATOM 18123 C CA . ASP A 1 59 ? -6.705 11.783 -1.691 1.00 0.00 59 ASP A CA 15
ATOM 18124 C C . ASP A 1 59 ? -7.422 10.877 -0.641 1.00 0.00 59 ASP A C 15
ATOM 18125 O O . ASP A 1 59 ? -7.580 11.236 0.530 1.00 0.00 59 ASP A O 15
ATOM 18134 N N . VAL A 1 60 ? -7.885 9.702 -1.075 1.00 0.00 60 VAL A N 15
ATOM 18135 C CA . VAL A 1 60 ? -8.827 8.850 -0.346 1.00 0.00 60 VAL A CA 15
ATOM 18136 C C . VAL A 1 60 ? -8.056 7.751 0.367 1.00 0.00 60 VAL A C 15
ATOM 18137 O O . VAL A 1 60 ? -7.658 6.776 -0.259 1.00 0.00 60 VAL A O 15
ATOM 18150 N N . VAL A 1 61 ? -7.825 7.946 1.660 1.00 0.00 61 VAL A N 15
ATOM 18151 C CA . VAL A 1 61 ? -7.174 6.945 2.515 1.00 0.00 61 VAL A CA 15
ATOM 18152 C C . VAL A 1 61 ? -8.135 5.820 2.880 1.00 0.00 61 VAL A C 15
ATOM 18153 O O . VAL A 1 61 ? -9.170 6.001 3.527 1.00 0.00 61 VAL A O 15
ATOM 18166 N N . LEU A 1 62 ? -7.783 4.633 2.404 1.00 0.00 62 LEU A N 15
ATOM 18167 C CA . LEU A 1 62 ? -8.513 3.402 2.584 1.00 0.00 62 LEU A CA 15
ATOM 18168 C C . LEU A 1 62 ? -7.622 2.416 3.326 1.00 0.00 62 LEU A C 15
ATOM 18169 O O . LEU A 1 62 ? -6.929 1.585 2.741 1.00 0.00 62 LEU A O 15
ATOM 18185 N N . LYS A 1 63 ? -7.730 2.530 4.640 1.00 0.00 63 LYS A N 15
ATOM 18186 C CA . LYS A 1 63 ? -7.132 1.638 5.636 1.00 0.00 63 LYS A CA 15
ATOM 18187 C C . LYS A 1 63 ? -7.612 0.176 5.491 1.00 0.00 63 LYS A C 15
ATOM 18188 O O . LYS A 1 63 ? -8.810 -0.130 5.546 1.00 0.00 63 LYS A O 15
ATOM 18207 N N . PHE A 1 64 ? -6.672 -0.763 5.351 1.00 0.00 64 PHE A N 15
ATOM 18208 C CA . PHE A 1 64 ? -6.930 -2.201 5.339 1.00 0.00 64 PHE A CA 15
ATOM 18209 C C . PHE A 1 64 ? -6.828 -2.763 6.767 1.00 0.00 64 PHE A C 15
ATOM 18210 O O . PHE A 1 64 ? -5.878 -2.457 7.483 1.00 0.00 64 PHE A O 15
ATOM 18227 N N . ALA A 1 65 ? -7.756 -3.647 7.156 1.00 0.00 65 ALA A N 15
ATOM 18228 C CA . ALA A 1 65 ? -7.661 -4.435 8.396 1.00 0.00 65 ALA A CA 15
ATOM 18229 C C . ALA A 1 65 ? -6.573 -5.535 8.418 1.00 0.00 65 ALA A C 15
ATOM 18230 O O . ALA A 1 65 ? -6.517 -6.297 9.391 1.00 0.00 65 ALA A O 15
ATOM 18237 N N . THR A 1 66 ? -5.752 -5.680 7.372 1.00 0.00 66 THR A N 15
ATOM 18238 C CA . THR A 1 66 ? -4.753 -6.723 7.267 1.00 0.00 66 THR A CA 15
ATOM 18239 C C . THR A 1 66 ? -3.780 -6.179 6.291 1.00 0.00 66 THR A C 15
ATOM 18240 O O . THR A 1 66 ? -4.016 -5.214 5.563 1.00 0.00 66 THR A O 15
ATOM 18251 N N . VAL A 1 67 ? -2.732 -6.945 6.194 1.00 0.00 67 VAL A N 15
ATOM 18252 C CA . VAL A 1 67 ? -1.859 -6.801 5.071 1.00 0.00 67 VAL A CA 15
ATOM 18253 C C . VAL A 1 67 ? -2.389 -7.486 3.800 1.00 0.00 67 VAL A C 15
ATOM 18254 O O . VAL A 1 67 ? -2.400 -6.920 2.712 1.00 0.00 67 VAL A O 15
ATOM 18267 N N . SER A 1 68 ? -2.934 -8.699 3.943 1.00 0.00 68 SER A N 15
ATOM 18268 C CA . SER A 1 68 ? -3.395 -9.541 2.824 1.00 0.00 68 SER A CA 15
ATOM 18269 C C . SER A 1 68 ? -4.505 -8.889 1.989 1.00 0.00 68 SER A C 15
ATOM 18270 O O . SER A 1 68 ? -4.648 -9.161 0.797 1.00 0.00 68 SER A O 15
ATOM 18278 N N . LYS A 1 69 ? -5.250 -7.985 2.626 1.00 0.00 69 LYS A N 15
ATOM 18279 C CA . LYS 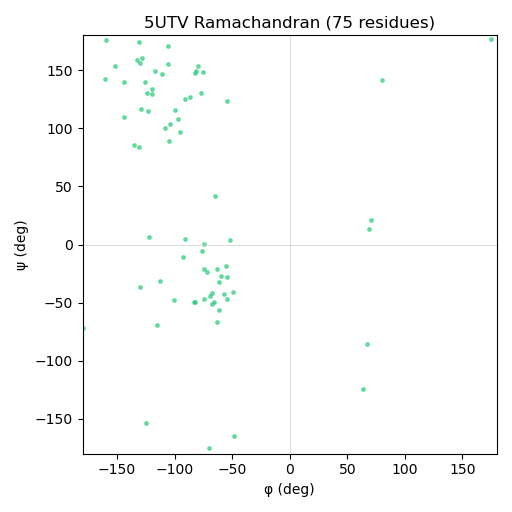A 1 69 ? -6.307 -7.207 1.974 1.00 0.00 69 LYS A CA 15
ATOM 18280 C C . LYS A 1 69 ? -5.770 -6.382 0.810 1.00 0.00 69 LYS A C 15
ATOM 18281 O O . LYS A 1 69 ? -6.322 -6.434 -0.288 1.00 0.00 69 LYS A O 15
ATOM 18300 N N . ALA A 1 70 ? -4.683 -5.639 1.058 1.00 0.00 70 ALA A N 15
ATOM 18301 C CA . ALA A 1 70 ? -3.998 -4.874 0.037 1.00 0.00 70 ALA A CA 15
ATOM 18302 C C . ALA A 1 70 ? -3.503 -5.710 -1.170 1.00 0.00 70 ALA A C 15
ATOM 18303 O O . ALA A 1 70 ? -3.401 -5.153 -2.262 1.00 0.00 70 ALA A O 15
ATOM 18310 N N . ARG A 1 71 ? -3.273 -7.018 -1.001 1.00 0.00 71 ARG A N 15
ATOM 18311 C CA . ARG A 1 71 ? -2.847 -7.862 -2.126 1.00 0.00 71 ARG A CA 15
ATOM 18312 C C . ARG A 1 71 ? -4.017 -8.121 -3.064 1.00 0.00 71 ARG A C 15
ATOM 18313 O O . ARG A 1 71 ? -3.893 -8.046 -4.284 1.00 0.00 71 ARG A O 15
ATOM 18334 N N . ALA A 1 72 ? -5.197 -8.382 -2.493 1.00 0.00 72 ALA A N 15
ATOM 18335 C CA . ALA A 1 72 ? -6.445 -8.464 -3.237 1.00 0.00 72 ALA A CA 15
ATOM 18336 C C . ALA A 1 72 ? -6.906 -7.080 -3.778 1.00 0.00 72 ALA A C 15
ATOM 18337 O O . ALA A 1 72 ? -7.567 -7.074 -4.815 1.00 0.00 72 ALA A O 15
ATOM 18344 N N . TYR A 1 73 ? -6.413 -5.954 -3.212 1.00 0.00 73 TYR A N 15
ATOM 18345 C CA . TYR A 1 73 ? -6.769 -4.608 -3.678 1.00 0.00 73 TYR A CA 15
ATOM 18346 C C . TYR A 1 73 ? -6.257 -4.391 -5.094 1.00 0.00 73 TYR A C 15
ATOM 18347 O O . TYR A 1 73 ? -6.936 -3.959 -6.015 1.00 0.00 73 TYR A O 15
ATOM 18365 N N . LEU A 1 74 ? -4.973 -4.694 -5.242 1.00 0.00 74 LEU A N 15
ATOM 18366 C CA . LEU A 1 74 ? -4.167 -4.544 -6.429 1.00 0.00 74 LEU A CA 15
ATOM 18367 C C . LEU A 1 74 ? -4.729 -5.225 -7.674 1.00 0.00 74 LEU A C 15
ATOM 18368 O O . LEU A 1 74 ? -4.587 -4.709 -8.783 1.00 0.00 74 LEU A O 15
ATOM 18384 N N . GLU A 1 75 ? -5.352 -6.386 -7.467 1.00 0.00 75 GLU A N 15
ATOM 18385 C CA . GLU A 1 75 ? -5.837 -7.279 -8.530 1.00 0.00 75 GLU A CA 15
ATOM 18386 C C . GLU A 1 75 ? -7.360 -7.392 -8.646 1.00 0.00 75 GLU A C 15
ATOM 18387 O O . GLU A 1 75 ? -7.838 -8.251 -9.393 1.00 0.00 75 GLU A O 15
ATOM 18399 N N . THR A 1 76 ? -8.098 -6.487 -7.982 1.00 0.00 76 THR A N 15
ATOM 18400 C CA . THR A 1 76 ? -9.544 -6.597 -7.647 1.00 0.00 76 THR A CA 15
ATOM 18401 C C . THR A 1 76 ? -10.608 -6.501 -8.758 1.00 0.00 76 THR A C 15
ATOM 18402 O O . THR A 1 76 ? -11.728 -6.033 -8.526 1.00 0.00 76 THR A O 15
ATOM 18413 N N . LYS A 1 77 ? -10.330 -7.053 -9.933 1.00 0.00 77 LYS A N 15
ATOM 18414 C CA . LYS A 1 77 ? -10.992 -6.633 -11.154 1.00 0.00 77 LYS A CA 15
ATOM 18415 C C . LYS A 1 77 ? -11.567 -7.756 -12.041 1.00 0.00 77 LYS A C 15
ATOM 18416 O O . LYS A 1 77 ? -12.649 -7.453 -12.682 1.00 0.00 77 LYS A O 15
ATOM 18436 N N . SER A 1 1 ? 3.386 -11.596 15.432 1.00 0.00 1 SER A N 16
ATOM 18437 C CA . SER A 1 1 ? 4.069 -11.388 14.145 1.00 0.00 1 SER A CA 16
ATOM 18438 C C . SER A 1 1 ? 3.776 -9.972 13.658 1.00 0.00 1 SER A C 16
ATOM 18439 O O . SER A 1 1 ? 2.638 -9.527 13.752 1.00 0.00 1 SER A O 16
ATOM 18448 N N . HIS A 1 2 ? 4.782 -9.194 13.201 1.00 0.00 2 HIS A N 16
ATOM 18449 C CA . HIS A 1 2 ? 4.620 -7.713 13.038 1.00 0.00 2 HIS A CA 16
ATOM 18450 C C . HIS A 1 2 ? 5.389 -7.171 11.801 1.00 0.00 2 HIS A C 16
ATOM 18451 O O . HIS A 1 2 ? 4.908 -7.400 10.686 1.00 0.00 2 HIS A O 16
ATOM 18465 N N . MET A 1 3 ? 6.665 -6.754 11.962 1.00 0.00 3 MET A N 16
ATOM 18466 C CA . MET A 1 3 ? 7.697 -6.476 10.936 1.00 0.00 3 MET A CA 16
ATOM 18467 C C . MET A 1 3 ? 8.117 -7.724 10.148 1.00 0.00 3 MET A C 16
ATOM 18468 O O . MET A 1 3 ? 9.266 -7.833 9.740 1.00 0.00 3 MET A O 16
ATOM 18482 N N . THR A 1 4 ? 7.200 -8.668 9.960 1.00 0.00 4 THR A N 16
ATOM 18483 C CA . THR A 1 4 ? 7.297 -9.749 8.984 1.00 0.00 4 THR A CA 16
ATOM 18484 C C . THR A 1 4 ? 6.269 -9.608 7.916 1.00 0.00 4 THR A C 16
ATOM 18485 O O . THR A 1 4 ? 6.629 -9.579 6.759 1.00 0.00 4 THR A O 16
ATOM 18496 N N . ALA A 1 5 ? 5.003 -9.533 8.292 1.00 0.00 5 ALA A N 16
ATOM 18497 C CA . ALA A 1 5 ? 3.864 -9.751 7.419 1.00 0.00 5 ALA A CA 16
ATOM 18498 C C . ALA A 1 5 ? 3.712 -8.598 6.433 1.00 0.00 5 ALA A C 16
ATOM 18499 O O . ALA A 1 5 ? 3.634 -8.778 5.228 1.00 0.00 5 ALA A O 16
ATOM 18506 N N . VAL A 1 6 ? 3.782 -7.405 7.012 1.00 0.00 6 VAL A N 16
ATOM 18507 C CA . VAL A 1 6 ? 4.003 -6.108 6.397 1.00 0.00 6 VAL A CA 16
ATOM 18508 C C . VAL A 1 6 ? 5.281 -6.120 5.547 1.00 0.00 6 VAL A C 16
ATOM 18509 O O . VAL A 1 6 ? 5.296 -5.494 4.498 1.00 0.00 6 VAL A O 16
ATOM 18522 N N . GLN A 1 7 ? 6.328 -6.853 5.936 1.00 0.00 7 GLN A N 16
ATOM 18523 C CA . GLN A 1 7 ? 7.631 -6.839 5.264 1.00 0.00 7 GLN A CA 16
ATOM 18524 C C . GLN A 1 7 ? 7.708 -7.748 4.050 1.00 0.00 7 GLN A C 16
ATOM 18525 O O . GLN A 1 7 ? 8.058 -7.283 2.975 1.00 0.00 7 GLN A O 16
ATOM 18539 N N . ASP A 1 8 ? 7.288 -9.001 4.192 1.00 0.00 8 ASP A N 16
ATOM 18540 C CA . ASP A 1 8 ? 7.035 -9.983 3.119 1.00 0.00 8 ASP A CA 16
ATOM 18541 C C . ASP A 1 8 ? 6.051 -9.410 2.090 1.00 0.00 8 ASP A C 16
ATOM 18542 O O . ASP A 1 8 ? 6.423 -9.320 0.921 1.00 0.00 8 ASP A O 16
ATOM 18551 N N . PHE A 1 9 ? 4.882 -8.935 2.544 1.00 0.00 9 PHE A N 16
ATOM 18552 C CA . PHE A 1 9 ? 3.909 -8.302 1.679 1.00 0.00 9 PHE A CA 16
ATOM 18553 C C . PHE A 1 9 ? 4.546 -7.114 0.953 1.00 0.00 9 PHE A C 16
ATOM 18554 O O . PHE A 1 9 ? 4.453 -7.041 -0.267 1.00 0.00 9 PHE A O 16
ATOM 18571 N N . VAL A 1 10 ? 5.153 -6.164 1.680 1.00 0.00 10 VAL A N 16
ATOM 18572 C CA . VAL A 1 10 ? 5.800 -5.001 1.032 1.00 0.00 10 VAL A CA 16
ATOM 18573 C C . VAL A 1 10 ? 6.831 -5.450 -0.007 1.00 0.00 10 VAL A C 16
ATOM 18574 O O . VAL A 1 10 ? 6.742 -5.004 -1.148 1.00 0.00 10 VAL A O 16
ATOM 18587 N N . VAL A 1 11 ? 7.722 -6.379 0.352 1.00 0.00 11 VAL A N 16
ATOM 18588 C CA . VAL A 1 11 ? 8.743 -6.965 -0.550 1.00 0.00 11 VAL A CA 16
ATOM 18589 C C . VAL A 1 11 ? 8.148 -7.651 -1.790 1.00 0.00 11 VAL A C 16
ATOM 18590 O O . VAL A 1 11 ? 8.809 -7.730 -2.823 1.00 0.00 11 VAL A O 16
ATOM 18603 N N . ASP A 1 12 ? 6.899 -8.125 -1.732 1.00 0.00 12 ASP A N 16
ATOM 18604 C CA . ASP A 1 12 ? 6.214 -8.781 -2.851 1.00 0.00 12 ASP A CA 16
ATOM 18605 C C . ASP A 1 12 ? 5.932 -7.794 -4.000 1.00 0.00 12 ASP A C 16
ATOM 18606 O O . ASP A 1 12 ? 6.216 -8.097 -5.150 1.00 0.00 12 ASP A O 16
ATOM 18615 N N . ILE A 1 13 ? 5.474 -6.583 -3.676 1.00 0.00 13 ILE A N 16
ATOM 18616 C CA . ILE A 1 13 ? 5.435 -5.429 -4.611 1.00 0.00 13 ILE A CA 16
ATOM 18617 C C . ILE A 1 13 ? 6.879 -5.084 -4.953 1.00 0.00 13 ILE A C 16
ATOM 18618 O O . ILE A 1 13 ? 7.190 -4.869 -6.120 1.00 0.00 13 ILE A O 16
ATOM 18634 N N . LEU A 1 14 ? 7.742 -4.933 -3.939 1.00 0.00 14 LEU A N 16
ATOM 18635 C CA . LEU A 1 14 ? 8.953 -4.137 -4.058 1.00 0.00 14 LEU A CA 16
ATOM 18636 C C . LEU A 1 14 ? 10.023 -4.800 -4.952 1.00 0.00 14 LEU A C 16
ATOM 18637 O O . LEU A 1 14 ? 10.591 -4.147 -5.826 1.00 0.00 14 LEU A O 16
ATOM 18653 N N . LEU A 1 15 ? 10.319 -6.078 -4.682 1.00 0.00 15 LEU A N 16
ATOM 18654 C CA . LEU A 1 15 ? 11.288 -6.874 -5.434 1.00 0.00 15 LEU A CA 16
ATOM 18655 C C . LEU A 1 15 ? 10.595 -7.657 -6.559 1.00 0.00 15 LEU A C 16
ATOM 18656 O O . LEU A 1 15 ? 11.069 -7.643 -7.700 1.00 0.00 15 LEU A O 16
ATOM 18672 N N . ASN A 1 16 ? 9.509 -8.368 -6.236 1.00 0.00 16 ASN A N 16
ATOM 18673 C CA . ASN A 1 16 ? 8.880 -9.297 -7.179 1.00 0.00 16 ASN A CA 16
ATOM 18674 C C . ASN A 1 16 ? 7.820 -8.619 -8.062 1.00 0.00 16 ASN A C 16
ATOM 18675 O O . ASN A 1 16 ? 7.432 -9.227 -9.072 1.00 0.00 16 ASN A O 16
ATOM 18686 N N . GLY A 1 17 ? 7.443 -7.367 -7.742 1.00 0.00 17 GLY A N 16
ATOM 18687 C CA . GLY A 1 17 ? 6.433 -6.619 -8.448 1.00 0.00 17 GLY A CA 16
ATOM 18688 C C . GLY A 1 17 ? 5.021 -6.939 -8.006 1.00 0.00 17 GLY A C 16
ATOM 18689 O O . GLY A 1 17 ? 4.601 -8.068 -7.779 1.00 0.00 17 GLY A O 16
ATOM 18693 N N . ALA A 1 18 ? 4.231 -5.886 -7.958 1.00 0.00 18 ALA A N 16
ATOM 18694 C CA . ALA A 1 18 ? 2.774 -5.983 -7.897 1.00 0.00 18 ALA A CA 16
ATOM 18695 C C . ALA A 1 18 ? 2.211 -6.720 -9.144 1.00 0.00 18 ALA A C 16
ATOM 18696 O O . ALA A 1 18 ? 2.941 -7.104 -10.063 1.00 0.00 18 ALA A O 16
ATOM 18703 N N . ARG A 1 19 ? 0.877 -6.819 -9.197 1.00 0.00 19 ARG A N 16
ATOM 18704 C CA . ARG A 1 19 ? 0.080 -6.894 -10.424 1.00 0.00 19 ARG A CA 16
ATOM 18705 C C . ARG A 1 19 ? 0.429 -5.778 -11.434 1.00 0.00 19 ARG A C 16
ATOM 18706 O O . ARG A 1 19 ? 1.470 -5.140 -11.458 1.00 0.00 19 ARG A O 16
ATOM 18727 N N . ASP A 1 20 ? -0.537 -5.548 -12.288 1.00 0.00 20 ASP A N 16
ATOM 18728 C CA . ASP A 1 20 ? -0.649 -4.473 -13.301 1.00 0.00 20 ASP A CA 16
ATOM 18729 C C . ASP A 1 20 ? -0.244 -2.985 -12.914 1.00 0.00 20 ASP A C 16
ATOM 18730 O O . ASP A 1 20 ? -0.343 -2.040 -13.708 1.00 0.00 20 ASP A O 16
ATOM 18739 N N . TRP A 1 21 ? 0.195 -2.764 -11.674 1.00 0.00 21 TRP A N 16
ATOM 18740 C CA . TRP A 1 21 ? 0.746 -1.560 -11.123 1.00 0.00 21 TRP A CA 16
ATOM 18741 C C . TRP A 1 21 ? 2.161 -1.254 -11.627 1.00 0.00 21 TRP A C 16
ATOM 18742 O O . TRP A 1 21 ? 2.859 -2.089 -12.206 1.00 0.00 21 TRP A O 16
ATOM 18763 N N . ASP A 1 22 ? 2.550 -0.014 -11.357 1.00 0.00 22 ASP A N 16
ATOM 18764 C CA . ASP A 1 22 ? 3.903 0.532 -11.359 1.00 0.00 22 ASP A CA 16
ATOM 18765 C C . ASP A 1 22 ? 4.453 0.364 -9.947 1.00 0.00 22 ASP A C 16
ATOM 18766 O O . ASP A 1 22 ? 3.707 0.429 -8.980 1.00 0.00 22 ASP A O 16
ATOM 18775 N N . VAL A 1 23 ? 5.747 0.110 -9.819 1.00 0.00 23 VAL A N 16
ATOM 18776 C CA . VAL A 1 23 ? 6.407 -0.225 -8.560 1.00 0.00 23 VAL A CA 16
ATOM 18777 C C . VAL A 1 23 ? 7.206 0.999 -8.218 1.00 0.00 23 VAL A C 16
ATOM 18778 O O . VAL A 1 23 ? 8.246 1.289 -8.819 1.00 0.00 23 VAL A O 16
ATOM 18791 N N . LEU A 1 24 ? 6.661 1.735 -7.256 1.00 0.00 24 LEU A N 16
ATOM 18792 C CA . LEU A 1 24 ? 7.124 3.064 -6.940 1.00 0.00 24 LEU A CA 16
ATOM 18793 C C . LEU A 1 24 ? 7.574 3.192 -5.493 1.00 0.00 24 LEU A C 16
ATOM 18794 O O . LEU A 1 24 ? 6.972 2.669 -4.565 1.00 0.00 24 LEU A O 16
ATOM 18810 N N . GLN A 1 25 ? 8.566 4.035 -5.299 1.00 0.00 25 GLN A N 16
ATOM 18811 C CA . GLN A 1 25 ? 8.937 4.461 -3.975 1.00 0.00 25 GLN A CA 16
ATOM 18812 C C . GLN A 1 25 ? 8.803 5.958 -3.830 1.00 0.00 25 GLN A C 16
ATOM 18813 O O . GLN A 1 25 ? 9.699 6.758 -4.112 1.00 0.00 25 GLN A O 16
ATOM 18827 N N . THR A 1 26 ? 7.587 6.283 -3.409 1.00 0.00 26 THR A N 16
ATOM 18828 C CA . THR A 1 26 ? 7.126 7.594 -2.978 1.00 0.00 26 THR A CA 16
ATOM 18829 C C . THR A 1 26 ? 6.275 7.458 -1.704 1.00 0.00 26 THR A C 16
ATOM 18830 O O . THR A 1 26 ? 6.101 6.346 -1.219 1.00 0.00 26 THR A O 16
ATOM 18841 N N . THR A 1 27 ? 5.767 8.540 -1.127 1.00 0.00 27 THR A N 16
ATOM 18842 C CA . THR A 1 27 ? 5.127 8.639 0.193 1.00 0.00 27 THR A CA 16
ATOM 18843 C C . THR A 1 27 ? 4.020 9.642 -0.022 1.00 0.00 27 THR A C 16
ATOM 18844 O O . THR A 1 27 ? 4.206 10.619 -0.750 1.00 0.00 27 THR A O 16
ATOM 18855 N N . CYS A 1 28 ? 2.859 9.439 0.580 1.00 0.00 28 CYS A N 16
ATOM 18856 C CA . CYS A 1 28 ? 1.748 10.360 0.471 1.00 0.00 28 CYS A CA 16
ATOM 18857 C C . CYS A 1 28 ? 1.318 10.919 1.813 1.00 0.00 28 CYS A C 16
ATOM 18858 O O . CYS A 1 28 ? 1.406 10.225 2.817 1.00 0.00 28 CYS A O 16
ATOM 18866 N N . THR A 1 29 ? 0.831 12.157 1.791 1.00 0.00 29 THR A N 16
ATOM 18867 C CA . THR A 1 29 ? 0.377 12.832 3.000 1.00 0.00 29 THR A CA 16
ATOM 18868 C C . THR A 1 29 ? -1.121 12.923 3.028 1.00 0.00 29 THR A C 16
ATOM 18869 O O . THR A 1 29 ? -1.719 13.627 2.212 1.00 0.00 29 THR A O 16
ATOM 18880 N N . VAL A 1 30 ? -1.721 12.276 4.027 1.00 0.00 30 VAL A N 16
ATOM 18881 C CA . VAL A 1 30 ? -3.185 12.268 4.227 1.00 0.00 30 VAL A CA 16
ATOM 18882 C C . VAL A 1 30 ? -3.508 12.108 5.726 1.00 0.00 30 VAL A C 16
ATOM 18883 O O . VAL A 1 30 ? -2.710 11.554 6.461 1.00 0.00 30 VAL A O 16
ATOM 18896 N N . ASP A 1 31 ? -4.615 12.671 6.211 1.00 0.00 31 ASP A N 16
ATOM 18897 C CA . ASP A 1 31 ? -5.096 12.524 7.616 1.00 0.00 31 ASP A CA 16
ATOM 18898 C C . ASP A 1 31 ? -4.207 13.192 8.666 1.00 0.00 31 ASP A C 16
ATOM 18899 O O . ASP A 1 31 ? -4.245 12.857 9.849 1.00 0.00 31 ASP A O 16
ATOM 18908 N N . ARG A 1 32 ? -3.344 14.118 8.215 1.00 0.00 32 ARG A N 16
ATOM 18909 C CA . ARG A 1 32 ? -2.265 14.751 8.989 1.00 0.00 32 ARG A CA 16
ATOM 18910 C C . ARG A 1 32 ? -1.233 13.701 9.448 1.00 0.00 32 ARG A C 16
ATOM 18911 O O . ARG A 1 32 ? -0.710 13.757 10.559 1.00 0.00 32 ARG A O 16
ATOM 18932 N N . LYS A 1 33 ? -1.005 12.722 8.579 1.00 0.00 33 LYS A N 16
ATOM 18933 C CA . LYS A 1 33 ? -0.075 11.601 8.678 1.00 0.00 33 LYS A CA 16
ATOM 18934 C C . LYS A 1 33 ? 0.509 11.325 7.274 1.00 0.00 33 LYS A C 16
ATOM 18935 O O . LYS A 1 33 ? -0.019 11.787 6.252 1.00 0.00 33 LYS A O 16
ATOM 18954 N N . VAL A 1 34 ? 1.656 10.653 7.197 1.00 0.00 34 VAL A N 16
ATOM 18955 C CA . VAL A 1 34 ? 2.288 10.261 5.928 1.00 0.00 34 VAL A CA 16
ATOM 18956 C C . VAL A 1 34 ? 2.420 8.744 5.820 1.00 0.00 34 VAL A C 16
ATOM 18957 O O . VAL A 1 34 ? 2.869 8.088 6.751 1.00 0.00 34 VAL A O 16
ATOM 18970 N N . TYR A 1 35 ? 2.016 8.240 4.659 1.00 0.00 35 TYR A N 16
ATOM 18971 C CA . TYR A 1 35 ? 1.914 6.834 4.323 1.00 0.00 35 TYR A CA 16
ATOM 18972 C C . TYR A 1 35 ? 2.843 6.508 3.192 1.00 0.00 35 TYR A C 16
ATOM 18973 O O . TYR A 1 35 ? 2.813 7.082 2.102 1.00 0.00 35 TYR A O 16
ATOM 18991 N N . LYS A 1 36 ? 3.661 5.502 3.411 1.00 0.00 36 LYS A N 16
ATOM 18992 C CA . LYS A 1 36 ? 4.768 5.245 2.511 1.00 0.00 36 LYS A CA 16
ATOM 18993 C C . LYS A 1 36 ? 4.375 4.221 1.443 1.00 0.00 36 LYS A C 16
ATOM 18994 O O . LYS A 1 36 ? 3.910 3.131 1.767 1.00 0.00 36 LYS A O 16
ATOM 19013 N N . THR A 1 37 ? 4.450 4.642 0.180 1.00 0.00 37 THR A N 16
ATOM 19014 C CA . THR A 1 37 ? 3.867 3.953 -0.969 1.00 0.00 37 THR A CA 16
ATOM 19015 C C . THR A 1 37 ? 4.877 2.999 -1.564 1.00 0.00 37 THR A C 16
ATOM 19016 O O . THR A 1 37 ? 6.089 3.209 -1.488 1.00 0.00 37 THR A O 16
ATOM 19027 N N . ILE A 1 38 ? 4.345 1.936 -2.153 1.00 0.00 38 ILE A N 16
ATOM 19028 C CA . ILE A 1 38 ? 5.105 0.827 -2.729 1.00 0.00 38 ILE A CA 16
ATOM 19029 C C . ILE A 1 38 ? 4.918 0.704 -4.232 1.00 0.00 38 ILE A C 16
ATOM 19030 O O . ILE A 1 38 ? 5.762 0.192 -4.965 1.00 0.00 38 ILE A O 16
ATOM 19046 N N . CYS A 1 39 ? 3.717 1.058 -4.642 1.00 0.00 39 CYS A N 16
ATOM 19047 C CA . CYS A 1 39 ? 3.255 0.817 -5.985 1.00 0.00 39 CYS A CA 16
ATOM 19048 C C . CYS A 1 39 ? 2.125 1.747 -6.289 1.00 0.00 39 CYS A C 16
ATOM 19049 O O . CYS A 1 39 ? 1.269 2.041 -5.453 1.00 0.00 39 CYS A O 16
ATOM 19057 N N . LYS A 1 40 ? 2.132 2.188 -7.533 1.00 0.00 40 LYS A N 16
ATOM 19058 C CA . LYS A 1 40 ? 1.144 3.038 -8.090 1.00 0.00 40 LYS A CA 16
ATOM 19059 C C . LYS A 1 40 ? 0.384 2.374 -9.222 1.00 0.00 40 LYS A C 16
ATOM 19060 O O . LYS A 1 40 ? 0.989 1.858 -10.148 1.00 0.00 40 LYS A O 16
ATOM 19079 N N . ARG A 1 41 ? -0.936 2.477 -9.214 1.00 0.00 41 ARG A N 16
ATOM 19080 C CA . ARG A 1 41 ? -1.751 2.177 -10.373 1.00 0.00 41 ARG A CA 16
ATOM 19081 C C . ARG A 1 41 ? -2.727 3.309 -10.514 1.00 0.00 41 ARG A C 16
ATOM 19082 O O . ARG A 1 41 ? -3.526 3.601 -9.638 1.00 0.00 41 ARG A O 16
ATOM 19103 N N . GLY A 1 42 ? -2.629 3.974 -11.650 1.00 0.00 42 GLY A N 16
ATOM 19104 C CA . GLY A 1 42 ? -3.459 5.135 -11.915 1.00 0.00 42 GLY A CA 16
ATOM 19105 C C . GLY A 1 42 ? -3.282 6.215 -10.859 1.00 0.00 42 GLY A C 16
ATOM 19106 O O . GLY A 1 42 ? -2.170 6.579 -10.487 1.00 0.00 42 GLY A O 16
ATOM 19110 N N . ASN A 1 43 ? -4.424 6.686 -10.378 1.00 0.00 43 ASN A N 16
ATOM 19111 C CA . ASN A 1 43 ? -4.503 7.677 -9.287 1.00 0.00 43 ASN A CA 16
ATOM 19112 C C . ASN A 1 43 ? -4.505 7.044 -7.876 1.00 0.00 43 ASN A C 16
ATOM 19113 O O . ASN A 1 43 ? -4.844 7.706 -6.892 1.00 0.00 43 ASN A O 16
ATOM 19124 N N . THR A 1 44 ? -4.111 5.766 -7.780 1.00 0.00 44 THR A N 16
ATOM 19125 C CA . THR A 1 44 ? -3.867 5.078 -6.501 1.00 0.00 44 THR A CA 16
ATOM 19126 C C . THR A 1 44 ? -2.418 4.621 -6.327 1.00 0.00 44 THR A C 16
ATOM 19127 O O . THR A 1 44 ? -1.646 4.464 -7.270 1.00 0.00 44 THR A O 16
ATOM 19138 N N . TYR A 1 45 ? -2.066 4.491 -5.056 1.00 0.00 45 TYR A N 16
ATOM 19139 C CA . TYR A 1 45 ? -0.772 4.425 -4.443 1.00 0.00 45 TYR A CA 16
ATOM 19140 C C . TYR A 1 45 ? -1.043 3.582 -3.213 1.00 0.00 45 TYR A C 16
ATOM 19141 O O . TYR A 1 45 ? -1.645 4.017 -2.222 1.00 0.00 45 TYR A O 16
ATOM 19159 N N . LEU A 1 46 ? -0.609 2.345 -3.314 1.00 0.00 46 LEU A N 16
ATOM 19160 C CA . LEU A 1 46 ? -0.660 1.407 -2.236 1.00 0.00 46 LEU A CA 16
ATOM 19161 C C . LEU A 1 46 ? 0.439 1.787 -1.248 1.00 0.00 46 LEU A C 16
ATOM 19162 O O . LEU A 1 46 ? 1.569 2.011 -1.671 1.00 0.00 46 LEU A O 16
ATOM 19178 N N . CYS A 1 47 ? 0.133 1.834 0.032 1.00 0.00 47 CYS A N 16
ATOM 19179 C CA . CYS A 1 47 ? 1.031 2.256 1.098 1.00 0.00 47 CYS A CA 16
ATOM 19180 C C . CYS A 1 47 ? 0.870 1.398 2.333 1.00 0.00 47 CYS A C 16
ATOM 19181 O O . CYS A 1 47 ? -0.061 0.606 2.432 1.00 0.00 47 CYS A O 16
ATOM 19189 N N . PHE A 1 48 ? 1.774 1.582 3.288 1.00 0.00 48 PHE A N 16
ATOM 19190 C CA . PHE A 1 48 ? 1.806 0.869 4.557 1.00 0.00 48 PHE A CA 16
ATOM 19191 C C . PHE A 1 48 ? 2.065 1.812 5.736 1.00 0.00 48 PHE A C 16
ATOM 19192 O O . PHE A 1 48 ? 2.656 2.878 5.549 1.00 0.00 48 PHE A O 16
ATOM 19209 N N . ASP A 1 49 ? 1.640 1.391 6.935 1.00 0.00 49 ASP A N 16
ATOM 19210 C CA . ASP A 1 49 ? 2.271 1.840 8.183 1.00 0.00 49 ASP A CA 16
ATOM 19211 C C . ASP A 1 49 ? 2.679 0.625 9.055 1.00 0.00 49 ASP A C 16
ATOM 19212 O O . ASP A 1 49 ? 2.846 -0.496 8.579 1.00 0.00 49 ASP A O 16
ATOM 19221 N N . ASP A 1 50 ? 2.733 0.825 10.376 1.00 0.00 50 ASP A N 16
ATOM 19222 C CA . ASP A 1 50 ? 3.147 -0.140 11.394 1.00 0.00 50 ASP A CA 16
ATOM 19223 C C . ASP A 1 50 ? 2.123 -1.260 11.676 1.00 0.00 50 ASP A C 16
ATOM 19224 O O . ASP A 1 50 ? 2.344 -2.125 12.525 1.00 0.00 50 ASP A O 16
ATOM 19233 N N . THR A 1 51 ? 0.964 -1.186 11.027 1.00 0.00 51 THR A N 16
ATOM 19234 C CA . THR A 1 51 ? -0.306 -1.757 11.497 1.00 0.00 51 THR A CA 16
ATOM 19235 C C . THR A 1 51 ? -0.968 -2.637 10.457 1.00 0.00 51 THR A C 16
ATOM 19236 O O . THR A 1 51 ? -1.711 -3.555 10.804 1.00 0.00 51 THR A O 16
ATOM 19247 N N . ASN A 1 52 ? -0.785 -2.259 9.194 1.00 0.00 52 ASN A N 16
ATOM 19248 C CA . ASN A 1 52 ? -1.633 -2.497 8.054 1.00 0.00 52 ASN A CA 16
ATOM 19249 C C . ASN A 1 52 ? -1.214 -1.580 6.897 1.00 0.00 52 ASN A C 16
ATOM 19250 O O . ASN A 1 52 ? -0.340 -0.718 7.022 1.00 0.00 52 ASN A O 16
ATOM 19261 N N . LEU A 1 53 ? -1.901 -1.757 5.774 1.00 0.00 53 LEU A N 16
ATOM 19262 C CA . LEU A 1 53 ? -1.723 -0.969 4.577 1.00 0.00 53 LEU A CA 16
ATOM 19263 C C . LEU A 1 53 ? -2.869 -0.010 4.343 1.00 0.00 53 LEU A C 16
ATOM 19264 O O . LEU A 1 53 ? -3.895 -0.069 5.019 1.00 0.00 53 LEU A O 16
ATOM 19280 N N . TYR A 1 54 ? -2.686 0.865 3.360 1.00 0.00 54 TYR A N 16
ATOM 19281 C CA . TYR A 1 54 ? -3.685 1.812 2.904 1.00 0.00 54 TYR A CA 16
ATOM 19282 C C . TYR A 1 54 ? -3.587 1.912 1.367 1.00 0.00 54 TYR A C 16
ATOM 19283 O O . TYR A 1 54 ? -2.555 1.578 0.775 1.00 0.00 54 TYR A O 16
ATOM 19301 N N . ALA A 1 55 ? -4.647 2.356 0.706 1.00 0.00 55 ALA A N 16
ATOM 19302 C CA . ALA A 1 55 ? -4.571 2.792 -0.680 1.00 0.00 55 ALA A CA 16
ATOM 19303 C C . ALA A 1 55 ? -5.030 4.236 -0.755 1.00 0.00 55 ALA A C 16
ATOM 19304 O O . ALA A 1 55 ? -6.222 4.493 -0.611 1.00 0.00 55 ALA A O 16
ATOM 19311 N N . ILE A 1 56 ? -4.111 5.175 -0.995 1.00 0.00 56 ILE A N 16
ATOM 19312 C CA . ILE A 1 56 ? -4.475 6.588 -1.141 1.00 0.00 56 ILE A CA 16
ATOM 19313 C C . ILE A 1 56 ? -4.850 6.845 -2.599 1.00 0.00 56 ILE A C 16
ATOM 19314 O O . ILE A 1 56 ? -3.988 7.009 -3.466 1.00 0.00 56 ILE A O 16
ATOM 19330 N N . THR A 1 57 ? -6.162 6.866 -2.825 1.00 0.00 57 THR A N 16
ATOM 19331 C CA . THR A 1 57 ? -6.770 7.062 -4.130 1.00 0.00 57 THR A CA 16
ATOM 19332 C C . THR A 1 57 ? -7.056 8.550 -4.212 1.00 0.00 57 THR A C 16
ATOM 19333 O O . THR A 1 57 ? -8.013 9.048 -3.627 1.00 0.00 57 THR A O 16
ATOM 19344 N N . GLY A 1 58 ? -6.156 9.267 -4.878 1.00 0.00 58 GLY A N 16
ATOM 19345 C CA . GLY A 1 58 ? -6.106 10.748 -4.897 1.00 0.00 58 GLY A CA 16
ATOM 19346 C C . GLY A 1 58 ? -5.757 11.340 -3.525 1.00 0.00 58 GLY A C 16
ATOM 19347 O O . GLY A 1 58 ? -4.643 11.833 -3.322 1.00 0.00 58 GLY A O 16
ATOM 19351 N N . ASP A 1 59 ? -6.724 11.282 -2.606 1.00 0.00 59 ASP A N 16
ATOM 19352 C CA . ASP A 1 59 ? -6.682 11.765 -1.227 1.00 0.00 59 ASP A CA 16
ATOM 19353 C C . ASP A 1 59 ? -7.542 10.899 -0.282 1.00 0.00 59 ASP A C 16
ATOM 19354 O O . ASP A 1 59 ? -7.649 11.169 0.910 1.00 0.00 59 ASP A O 16
ATOM 19363 N N . VAL A 1 60 ? -8.134 9.841 -0.811 1.00 0.00 60 VAL A N 16
ATOM 19364 C CA . VAL A 1 60 ? -8.946 8.839 -0.106 1.00 0.00 60 VAL A CA 16
ATOM 19365 C C . VAL A 1 60 ? -7.997 7.817 0.453 1.00 0.00 60 VAL A C 16
ATOM 19366 O O . VAL A 1 60 ? -7.562 6.925 -0.263 1.00 0.00 60 VAL A O 16
ATOM 19379 N N . VAL A 1 61 ? -7.650 7.963 1.720 1.00 0.00 61 VAL A N 16
ATOM 19380 C CA . VAL A 1 61 ? -6.863 6.971 2.449 1.00 0.00 61 VAL A CA 16
ATOM 19381 C C . VAL A 1 61 ? -7.730 5.765 2.809 1.00 0.00 61 VAL A C 16
ATOM 19382 O O . VAL A 1 61 ? -8.423 5.730 3.821 1.00 0.00 61 VAL A O 16
ATOM 19395 N N . LEU A 1 62 ? -7.755 4.770 1.918 1.00 0.00 62 LEU A N 16
ATOM 19396 C CA . LEU A 1 62 ? -8.503 3.538 2.126 1.00 0.00 62 LEU A CA 16
ATOM 19397 C C . LEU A 1 62 ? -7.626 2.566 2.923 1.00 0.00 62 LEU A C 16
ATOM 19398 O O . LEU A 1 62 ? -6.862 1.784 2.372 1.00 0.00 62 LEU A O 16
ATOM 19414 N N . LYS A 1 63 ? -7.770 2.624 4.246 1.00 0.00 63 LYS A N 16
ATOM 19415 C CA . LYS A 1 63 ? -7.215 1.659 5.218 1.00 0.00 63 LYS A CA 16
ATOM 19416 C C . LYS A 1 63 ? -7.657 0.202 4.964 1.00 0.00 63 LYS A C 16
ATOM 19417 O O . LYS A 1 63 ? -8.850 -0.122 4.874 1.00 0.00 63 LYS A O 16
ATOM 19436 N N . PHE A 1 64 ? -6.689 -0.718 4.933 1.00 0.00 64 PHE A N 16
ATOM 19437 C CA . PHE A 1 64 ? -6.908 -2.158 4.868 1.00 0.00 64 PHE A CA 16
ATOM 19438 C C . PHE A 1 64 ? -6.896 -2.767 6.282 1.00 0.00 64 PHE A C 16
ATOM 19439 O O . PHE A 1 64 ? -6.084 -2.393 7.111 1.00 0.00 64 PHE A O 16
ATOM 19456 N N . ALA A 1 65 ? -7.749 -3.760 6.541 1.00 0.00 65 ALA A N 16
ATOM 19457 C CA . ALA A 1 65 ? -7.814 -4.496 7.825 1.00 0.00 65 ALA A CA 16
ATOM 19458 C C . ALA A 1 65 ? -6.697 -5.510 8.087 1.00 0.00 65 ALA A C 16
ATOM 19459 O O . ALA A 1 65 ? -6.807 -6.357 8.982 1.00 0.00 65 ALA A O 16
ATOM 19466 N N . THR A 1 66 ? -5.682 -5.564 7.230 1.00 0.00 66 THR A N 16
ATOM 19467 C CA . THR A 1 66 ? -4.744 -6.658 7.105 1.00 0.00 66 THR A CA 16
ATOM 19468 C C . THR A 1 66 ? -3.635 -6.073 6.300 1.00 0.00 66 THR A C 16
ATOM 19469 O O . THR A 1 66 ? -3.793 -5.042 5.651 1.00 0.00 66 THR A O 16
ATOM 19480 N N . VAL A 1 67 ? -2.592 -6.851 6.223 1.00 0.00 67 VAL A N 16
ATOM 19481 C CA . VAL A 1 67 ? -1.697 -6.681 5.122 1.00 0.00 67 VAL A CA 16
ATOM 19482 C C . VAL A 1 67 ? -2.267 -7.320 3.852 1.00 0.00 67 VAL A C 16
ATOM 19483 O O . VAL A 1 67 ? -2.319 -6.686 2.805 1.00 0.00 67 VAL A O 16
ATOM 19496 N N . SER A 1 68 ? -2.745 -8.570 3.949 1.00 0.00 68 SER A N 16
ATOM 19497 C CA . SER A 1 68 ? -3.133 -9.402 2.818 1.00 0.00 68 SER A CA 16
ATOM 19498 C C . SER A 1 68 ? -4.290 -8.821 1.989 1.00 0.00 68 SER A C 16
ATOM 19499 O O . SER A 1 68 ? -4.428 -9.150 0.814 1.00 0.00 68 SER A O 16
ATOM 19507 N N . LYS A 1 69 ? -5.073 -7.904 2.566 1.00 0.00 69 LYS A N 16
ATOM 19508 C CA . LYS A 1 69 ? -6.053 -7.104 1.828 1.00 0.00 69 LYS A CA 16
ATOM 19509 C C . LYS A 1 69 ? -5.437 -6.388 0.638 1.00 0.00 69 LYS A C 16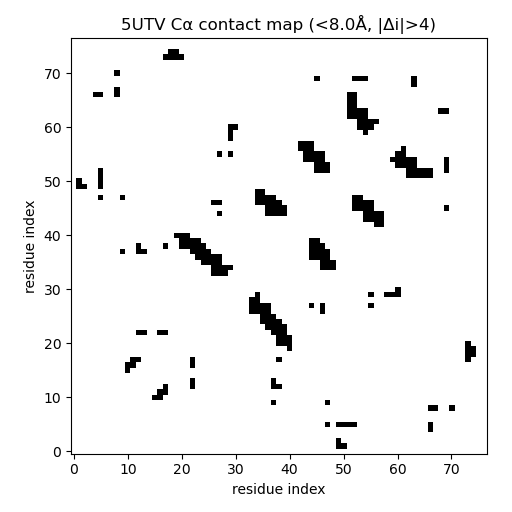
ATOM 19510 O O . LYS A 1 69 ? -5.904 -6.530 -0.488 1.00 0.00 69 LYS A O 16
ATOM 19529 N N . ALA A 1 70 ? -4.352 -5.659 0.887 1.00 0.00 70 ALA A N 16
ATOM 19530 C CA . ALA A 1 70 ? -3.679 -4.918 -0.170 1.00 0.00 70 ALA A CA 16
ATOM 19531 C C . ALA A 1 70 ? -3.284 -5.802 -1.393 1.00 0.00 70 ALA A C 16
ATOM 19532 O O . ALA A 1 70 ? -3.169 -5.327 -2.522 1.00 0.00 70 ALA A O 16
ATOM 19539 N N . ARG A 1 71 ? -3.116 -7.119 -1.192 1.00 0.00 71 ARG A N 16
ATOM 19540 C CA . ARG A 1 71 ? -2.732 -8.064 -2.256 1.00 0.00 71 ARG A CA 16
ATOM 19541 C C . ARG A 1 71 ? -3.915 -8.372 -3.172 1.00 0.00 71 ARG A C 16
ATOM 19542 O O . ARG A 1 71 ? -3.747 -8.485 -4.382 1.00 0.00 71 ARG A O 16
ATOM 19563 N N . ALA A 1 72 ? -5.106 -8.500 -2.600 1.00 0.00 72 ALA A N 16
ATOM 19564 C CA . ALA A 1 72 ? -6.348 -8.788 -3.330 1.00 0.00 72 ALA A CA 16
ATOM 19565 C C . ALA A 1 72 ? -6.873 -7.511 -4.043 1.00 0.00 72 ALA A C 16
ATOM 19566 O O . ALA A 1 72 ? -7.427 -7.520 -5.139 1.00 0.00 72 ALA A O 16
ATOM 19573 N N . TYR A 1 73 ? -6.654 -6.364 -3.409 1.00 0.00 73 TYR A N 16
ATOM 19574 C CA . TYR A 1 73 ? -7.000 -5.043 -3.961 1.00 0.00 73 TYR A CA 16
ATOM 19575 C C . TYR A 1 73 ? -6.098 -4.736 -5.173 1.00 0.00 73 TYR A C 16
ATOM 19576 O O . TYR A 1 73 ? -6.607 -4.300 -6.199 1.00 0.00 73 TYR A O 16
ATOM 19594 N N . LEU A 1 74 ? -4.820 -5.159 -5.121 1.00 0.00 74 LEU A N 16
ATOM 19595 C CA . LEU A 1 74 ? -3.895 -5.155 -6.227 1.00 0.00 74 LEU A CA 16
ATOM 19596 C C . LEU A 1 74 ? -4.394 -5.792 -7.526 1.00 0.00 74 LEU A C 16
ATOM 19597 O O . LEU A 1 74 ? -4.116 -5.247 -8.604 1.00 0.00 74 LEU A O 16
ATOM 19613 N N . GLU A 1 75 ? -5.130 -6.890 -7.475 1.00 0.00 75 GLU A N 16
ATOM 19614 C CA . GLU A 1 75 ? -5.747 -7.447 -8.669 1.00 0.00 75 GLU A CA 16
ATOM 19615 C C . GLU A 1 75 ? -7.215 -6.999 -8.924 1.00 0.00 75 GLU A C 16
ATOM 19616 O O . GLU A 1 75 ? -7.746 -7.392 -9.981 1.00 0.00 75 GLU A O 16
ATOM 19628 N N . THR A 1 76 ? -7.859 -6.304 -7.991 1.00 0.00 76 THR A N 16
ATOM 19629 C CA . THR A 1 76 ? -9.259 -5.851 -8.024 1.00 0.00 76 THR A CA 16
ATOM 19630 C C . THR A 1 76 ? -9.351 -4.390 -7.580 1.00 0.00 76 THR A C 16
ATOM 19631 O O . THR A 1 76 ? -9.484 -4.055 -6.377 1.00 0.00 76 THR A O 16
ATOM 19642 N N . LYS A 1 77 ? -9.409 -3.546 -8.615 1.00 0.00 77 LYS A N 16
ATOM 19643 C CA . LYS A 1 77 ? -9.804 -2.135 -8.640 1.00 0.00 77 LYS A CA 16
ATOM 19644 C C . LYS A 1 77 ? -8.664 -1.228 -8.202 1.00 0.00 77 LYS A C 16
ATOM 19645 O O . LYS A 1 77 ? -8.847 -0.538 -7.154 1.00 0.00 77 LYS A O 16
ATOM 19665 N N . SER A 1 1 ? 3.696 -7.540 17.319 1.00 0.00 1 SER A N 17
ATOM 19666 C CA . SER A 1 1 ? 3.899 -7.755 15.890 1.00 0.00 1 SER A CA 17
ATOM 19667 C C . SER A 1 1 ? 3.745 -6.422 15.154 1.00 0.00 1 SER A C 17
ATOM 19668 O O . SER A 1 1 ? 3.112 -5.501 15.664 1.00 0.00 1 SER A O 17
ATOM 19677 N N . HIS A 1 2 ? 4.355 -6.273 13.972 1.00 0.00 2 HIS A N 17
ATOM 19678 C CA . HIS A 1 2 ? 4.332 -5.024 13.149 1.00 0.00 2 HIS A CA 17
ATOM 19679 C C . HIS A 1 2 ? 4.945 -5.242 11.731 1.00 0.00 2 HIS A C 17
ATOM 19680 O O . HIS A 1 2 ? 4.292 -5.849 10.872 1.00 0.00 2 HIS A O 17
ATOM 19694 N N . MET A 1 3 ? 6.272 -5.046 11.600 1.00 0.00 3 MET A N 17
ATOM 19695 C CA . MET A 1 3 ? 7.155 -5.343 10.448 1.00 0.00 3 MET A CA 17
ATOM 19696 C C . MET A 1 3 ? 7.293 -6.855 10.143 1.00 0.00 3 MET A C 17
ATOM 19697 O O . MET A 1 3 ? 8.379 -7.298 9.780 1.00 0.00 3 MET A O 17
ATOM 19711 N N . THR A 1 4 ? 6.241 -7.667 10.337 1.00 0.00 4 THR A N 17
ATOM 19712 C CA . THR A 1 4 ? 6.272 -9.115 10.132 1.00 0.00 4 THR A CA 17
ATOM 19713 C C . THR A 1 4 ? 5.468 -9.524 8.909 1.00 0.00 4 THR A C 17
ATOM 19714 O O . THR A 1 4 ? 6.082 -9.833 7.901 1.00 0.00 4 THR A O 17
ATOM 19725 N N . ALA A 1 5 ? 4.145 -9.359 8.922 1.00 0.00 5 ALA A N 17
ATOM 19726 C CA . ALA A 1 5 ? 3.323 -9.618 7.738 1.00 0.00 5 ALA A CA 17
ATOM 19727 C C . ALA A 1 5 ? 3.445 -8.461 6.741 1.00 0.00 5 ALA A C 17
ATOM 19728 O O . ALA A 1 5 ? 3.562 -8.662 5.540 1.00 0.00 5 ALA A O 17
ATOM 19735 N N . VAL A 1 6 ? 3.400 -7.220 7.236 1.00 0.00 6 VAL A N 17
ATOM 19736 C CA . VAL A 1 6 ? 3.477 -5.972 6.435 1.00 0.00 6 VAL A CA 17
ATOM 19737 C C . VAL A 1 6 ? 4.779 -5.921 5.633 1.00 0.00 6 VAL A C 17
ATOM 19738 O O . VAL A 1 6 ? 4.794 -5.513 4.474 1.00 0.00 6 VAL A O 17
ATOM 19751 N N . GLN A 1 7 ? 5.859 -6.449 6.222 1.00 0.00 7 GLN A N 17
ATOM 19752 C CA . GLN A 1 7 ? 7.182 -6.487 5.649 1.00 0.00 7 GLN A CA 17
ATOM 19753 C C . GLN A 1 7 ? 7.238 -7.455 4.466 1.00 0.00 7 GLN A C 17
ATOM 19754 O O . GLN A 1 7 ? 7.450 -7.032 3.335 1.00 0.00 7 GLN A O 17
ATOM 19768 N N . ASP A 1 8 ? 6.999 -8.710 4.802 1.00 0.00 8 ASP A N 17
ATOM 19769 C CA . ASP A 1 8 ? 6.898 -9.908 3.931 1.00 0.00 8 ASP A CA 17
ATOM 19770 C C . ASP A 1 8 ? 6.036 -9.653 2.707 1.00 0.00 8 ASP A C 17
ATOM 19771 O O . ASP A 1 8 ? 6.430 -9.936 1.574 1.00 0.00 8 ASP A O 17
ATOM 19780 N N . PHE A 1 9 ? 4.870 -8.999 2.885 1.00 0.00 9 PHE A N 17
ATOM 19781 C CA . PHE A 1 9 ? 3.975 -8.533 1.825 1.00 0.00 9 PHE A CA 17
ATOM 19782 C C . PHE A 1 9 ? 4.632 -7.473 0.911 1.00 0.00 9 PHE A C 17
ATOM 19783 O O . PHE A 1 9 ? 4.637 -7.615 -0.308 1.00 0.00 9 PHE A O 17
ATOM 19800 N N . VAL A 1 10 ? 5.145 -6.398 1.505 1.00 0.00 10 VAL A N 17
ATOM 19801 C CA . VAL A 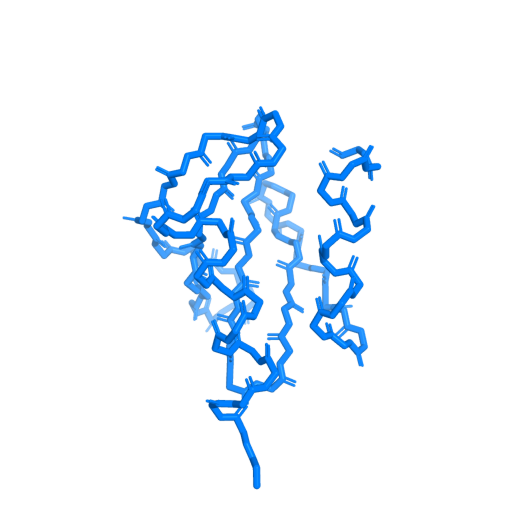1 10 ? 5.631 -5.192 0.769 1.00 0.00 10 VAL A CA 17
ATOM 19802 C C . VAL A 1 10 ? 6.645 -5.537 -0.321 1.00 0.00 10 VAL A C 17
ATOM 19803 O O . VAL A 1 10 ? 6.515 -5.078 -1.455 1.00 0.00 10 VAL A O 17
ATOM 19816 N N . VAL A 1 11 ? 7.624 -6.400 -0.011 1.00 0.00 11 VAL A N 17
ATOM 19817 C CA . VAL A 1 11 ? 8.664 -6.885 -0.942 1.00 0.00 11 VAL A CA 17
ATOM 19818 C C . VAL A 1 11 ? 8.200 -7.632 -2.195 1.00 0.00 11 VAL A C 17
ATOM 19819 O O . VAL A 1 11 ? 8.957 -7.703 -3.164 1.00 0.00 11 VAL A O 17
ATOM 19832 N N . ASP A 1 12 ? 6.982 -8.152 -2.186 1.00 0.00 12 ASP A N 17
ATOM 19833 C CA . ASP A 1 12 ? 6.399 -8.830 -3.361 1.00 0.00 12 ASP A CA 17
ATOM 19834 C C . ASP A 1 12 ? 6.155 -7.842 -4.519 1.00 0.00 12 ASP A C 17
ATOM 19835 O O . ASP A 1 12 ? 6.592 -8.061 -5.639 1.00 0.00 12 ASP A O 17
ATOM 19844 N N . ILE A 1 13 ? 5.616 -6.651 -4.220 1.00 0.00 13 ILE A N 17
ATOM 19845 C CA . ILE A 1 13 ? 5.587 -5.452 -5.083 1.00 0.00 13 ILE A CA 17
ATOM 19846 C C . ILE A 1 13 ? 7.029 -4.980 -5.252 1.00 0.00 13 ILE A C 17
ATOM 19847 O O . ILE A 1 13 ? 7.478 -4.757 -6.370 1.00 0.00 13 ILE A O 17
ATOM 19863 N N . LEU A 1 14 ? 7.730 -4.783 -4.131 1.00 0.00 14 LEU A N 17
ATOM 19864 C CA . LEU A 1 14 ? 8.946 -3.984 -4.071 1.00 0.00 14 LEU A CA 17
ATOM 19865 C C . LEU A 1 14 ? 10.027 -4.526 -5.001 1.00 0.00 14 LEU A C 17
ATOM 19866 O O . LEU A 1 14 ? 10.509 -3.851 -5.910 1.00 0.00 14 LEU A O 17
ATOM 19882 N N . LEU A 1 15 ? 10.465 -5.768 -4.773 1.00 0.00 15 LEU A N 17
ATOM 19883 C CA . LEU A 1 15 ? 11.590 -6.350 -5.514 1.00 0.00 15 LEU A CA 17
ATOM 19884 C C . LEU A 1 15 ? 11.163 -7.333 -6.597 1.00 0.00 15 LEU A C 17
ATOM 19885 O O . LEU A 1 15 ? 11.822 -7.415 -7.636 1.00 0.00 15 LEU A O 17
ATOM 19901 N N . ASN A 1 16 ? 10.056 -8.049 -6.387 1.00 0.00 16 ASN A N 17
ATOM 19902 C CA . ASN A 1 16 ? 9.579 -9.057 -7.332 1.00 0.00 16 ASN A CA 17
ATOM 19903 C C . ASN A 1 16 ? 8.655 -8.389 -8.385 1.00 0.00 16 ASN A C 17
ATOM 19904 O O . ASN A 1 16 ? 8.569 -8.860 -9.521 1.00 0.00 16 ASN A O 17
ATOM 19915 N N . GLY A 1 17 ? 8.011 -7.261 -8.038 1.00 0.00 17 GLY A N 17
ATOM 19916 C CA . GLY A 1 17 ? 6.950 -6.602 -8.827 1.00 0.00 17 GLY A CA 17
ATOM 19917 C C . GLY A 1 17 ? 5.559 -7.191 -8.657 1.00 0.00 17 GLY A C 17
ATOM 19918 O O . GLY A 1 17 ? 5.346 -8.362 -8.322 1.00 0.00 17 GLY A O 17
ATOM 19922 N N . ALA A 1 18 ? 4.591 -6.326 -8.931 1.00 0.00 18 ALA A N 17
ATOM 19923 C CA . ALA A 1 18 ? 3.179 -6.525 -8.692 1.00 0.00 18 ALA A CA 17
ATOM 19924 C C . ALA A 1 18 ? 2.461 -7.260 -9.845 1.00 0.00 18 ALA A C 17
ATOM 19925 O O . ALA A 1 18 ? 3.022 -7.588 -10.884 1.00 0.00 18 ALA A O 17
ATOM 19932 N N . ARG A 1 19 ? 1.132 -7.266 -9.690 1.00 0.00 19 ARG A N 17
ATOM 19933 C CA . ARG A 1 19 ? 0.086 -7.022 -10.702 1.00 0.00 19 ARG A CA 17
ATOM 19934 C C . ARG A 1 19 ? 0.408 -5.796 -11.537 1.00 0.00 19 ARG A C 17
ATOM 19935 O O . ARG A 1 19 ? 1.477 -5.193 -11.474 1.00 0.00 19 ARG A O 17
ATOM 19956 N N . ASP A 1 20 ? -0.579 -5.409 -12.326 1.00 0.00 20 ASP A N 17
ATOM 19957 C CA . ASP A 1 20 ? -0.706 -4.284 -13.245 1.00 0.00 20 ASP A CA 17
ATOM 19958 C C . ASP A 1 20 ? -0.175 -2.907 -12.743 1.00 0.00 20 ASP A C 17
ATOM 19959 O O . ASP A 1 20 ? -0.199 -1.903 -13.467 1.00 0.00 20 ASP A O 17
ATOM 19968 N N . TRP A 1 21 ? 0.284 -2.833 -11.488 1.00 0.00 21 TRP A N 17
ATOM 19969 C CA . TRP A 1 21 ? 0.871 -1.644 -10.921 1.00 0.00 21 TRP A CA 17
ATOM 19970 C C . TRP A 1 21 ? 2.281 -1.352 -11.432 1.00 0.00 21 TRP A C 17
ATOM 19971 O O . TRP A 1 21 ? 2.995 -2.252 -11.844 1.00 0.00 21 TRP A O 17
ATOM 19992 N N . ASP A 1 22 ? 2.683 -0.092 -11.280 1.00 0.00 22 ASP A N 17
ATOM 19993 C CA . ASP A 1 22 ? 4.041 0.388 -11.445 1.00 0.00 22 ASP A CA 17
ATOM 19994 C C . ASP A 1 22 ? 4.703 0.540 -10.055 1.00 0.00 22 ASP A C 17
ATOM 19995 O O . ASP A 1 22 ? 4.013 0.734 -9.051 1.00 0.00 22 ASP A O 17
ATOM 20004 N N . VAL A 1 23 ? 6.024 0.435 -9.961 1.00 0.00 23 VAL A N 17
ATOM 20005 C CA . VAL A 1 23 ? 6.690 0.159 -8.693 1.00 0.00 23 VAL A CA 17
ATOM 20006 C C . VAL A 1 23 ? 7.364 1.435 -8.351 1.00 0.00 23 VAL A C 17
ATOM 20007 O O . VAL A 1 23 ? 8.407 1.829 -8.885 1.00 0.00 23 VAL A O 17
ATOM 20020 N N . LEU A 1 24 ? 6.676 2.088 -7.430 1.00 0.00 24 LEU A N 17
ATOM 20021 C CA . LEU A 1 24 ? 6.882 3.451 -7.112 1.00 0.00 24 LEU A CA 17
ATOM 20022 C C . LEU A 1 24 ? 7.111 3.516 -5.610 1.00 0.00 24 LEU A C 17
ATOM 20023 O O . LEU A 1 24 ? 6.224 3.341 -4.773 1.00 0.00 24 LEU A O 17
ATOM 20039 N N . GLN A 1 25 ? 8.349 3.789 -5.294 1.00 0.00 25 GLN A N 17
ATOM 20040 C CA . GLN A 1 25 ? 8.827 3.957 -3.933 1.00 0.00 25 GLN A CA 17
ATOM 20041 C C . GLN A 1 25 ? 8.804 5.465 -3.688 1.00 0.00 25 GLN A C 17
ATOM 20042 O O . GLN A 1 25 ? 9.808 6.144 -3.934 1.00 0.00 25 GLN A O 17
ATOM 20056 N N . THR A 1 26 ? 7.622 5.965 -3.279 1.00 0.00 26 THR A N 17
ATOM 20057 C CA . THR A 1 26 ? 7.373 7.314 -2.841 1.00 0.00 26 THR A CA 17
ATOM 20058 C C . THR A 1 26 ? 6.595 7.294 -1.484 1.00 0.00 26 THR A C 17
ATOM 20059 O O . THR A 1 26 ? 6.613 6.296 -0.746 1.00 0.00 26 THR A O 17
ATOM 20070 N N . THR A 1 27 ? 6.156 8.452 -1.030 1.00 0.00 27 THR A N 17
ATOM 20071 C CA . THR A 1 27 ? 5.526 8.672 0.242 1.00 0.00 27 THR A CA 17
ATOM 20072 C C . THR A 1 27 ? 4.428 9.655 -0.078 1.00 0.00 27 THR A C 17
ATOM 20073 O O . THR A 1 27 ? 4.656 10.647 -0.757 1.00 0.00 27 THR A O 17
ATOM 20084 N N . CYS A 1 28 ? 3.268 9.463 0.515 1.00 0.00 28 CYS A N 17
ATOM 20085 C CA . CYS A 1 28 ? 2.062 10.260 0.338 1.00 0.00 28 CYS A CA 17
ATOM 20086 C C . CYS A 1 28 ? 1.635 10.755 1.687 1.00 0.00 28 CYS A C 17
ATOM 20087 O O . CYS A 1 28 ? 1.918 10.115 2.682 1.00 0.00 28 CYS A O 17
ATOM 20095 N N . THR A 1 29 ? 0.858 11.818 1.746 1.00 0.00 29 THR A N 17
ATOM 20096 C CA . THR A 1 29 ? 0.244 12.245 3.026 1.00 0.00 29 THR A CA 17
ATOM 20097 C C . THR A 1 29 ? -1.237 12.313 2.899 1.00 0.00 29 THR A C 17
ATOM 20098 O O . THR A 1 29 ? -1.709 12.791 1.872 1.00 0.00 29 THR A O 17
ATOM 20109 N N . VAL A 1 30 ? -1.923 11.845 3.947 1.00 0.00 30 VAL A N 17
ATOM 20110 C CA . VAL A 1 30 ? -3.408 11.889 4.119 1.00 0.00 30 VAL A CA 17
ATOM 20111 C C . VAL A 1 30 ? -3.764 11.745 5.608 1.00 0.00 30 VAL A C 17
ATOM 20112 O O . VAL A 1 30 ? -3.011 11.108 6.321 1.00 0.00 30 VAL A O 17
ATOM 20125 N N . ASP A 1 31 ? -4.843 12.368 6.090 1.00 0.00 31 ASP A N 17
ATOM 20126 C CA . ASP A 1 31 ? -5.243 12.370 7.527 1.00 0.00 31 ASP A CA 17
ATOM 20127 C C . ASP A 1 31 ? -4.224 13.114 8.381 1.00 0.00 31 ASP A C 17
ATOM 20128 O O . ASP A 1 31 ? -4.058 12.913 9.594 1.00 0.00 31 ASP A O 17
ATOM 20137 N N . ARG A 1 32 ? -3.442 14.015 7.730 1.00 0.00 32 ARG A N 17
ATOM 20138 C CA . ARG A 1 32 ? -2.279 14.737 8.270 1.00 0.00 32 ARG A CA 17
ATOM 20139 C C . ARG A 1 32 ? -1.118 13.737 8.647 1.00 0.00 32 ARG A C 17
ATOM 20140 O O . ARG A 1 32 ? -0.212 14.093 9.385 1.00 0.00 32 ARG A O 17
ATOM 20161 N N . LYS A 1 33 ? -1.201 12.527 8.107 1.00 0.00 33 LYS A N 17
ATOM 20162 C CA . LYS A 1 33 ? -0.237 11.417 8.300 1.00 0.00 33 LYS A CA 17
ATOM 20163 C C . LYS A 1 33 ? 0.349 11.085 6.957 1.00 0.00 33 LYS A C 17
ATOM 20164 O O . LYS A 1 33 ? -0.335 10.861 5.960 1.00 0.00 33 LYS A O 17
ATOM 20183 N N . VAL A 1 34 ? 1.650 10.904 6.944 1.00 0.00 34 VAL A N 17
ATOM 20184 C CA . VAL A 1 34 ? 2.354 10.368 5.801 1.00 0.00 34 VAL A CA 17
ATOM 20185 C C . VAL A 1 34 ? 2.386 8.846 5.886 1.00 0.00 34 VAL A C 17
ATOM 20186 O O . VAL A 1 34 ? 2.582 8.269 6.949 1.00 0.00 34 VAL A O 17
ATOM 20199 N N . TYR A 1 35 ? 2.143 8.229 4.744 1.00 0.00 35 TYR A N 17
ATOM 20200 C CA . TYR A 1 35 ? 2.280 6.806 4.463 1.00 0.00 35 TYR A CA 17
ATOM 20201 C C . TYR A 1 35 ? 3.334 6.604 3.394 1.00 0.00 35 TYR A C 17
ATOM 20202 O O . TYR A 1 35 ? 3.567 7.465 2.550 1.00 0.00 35 TYR A O 17
ATOM 20220 N N . LYS A 1 36 ? 3.973 5.442 3.357 1.00 0.00 36 LYS A N 17
ATOM 20221 C CA . LYS A 1 36 ? 5.006 5.140 2.375 1.00 0.00 36 LYS A CA 17
ATOM 20222 C C . LYS A 1 36 ? 4.492 4.170 1.322 1.00 0.00 36 LYS A C 17
ATOM 20223 O O . LYS A 1 36 ? 3.915 3.142 1.668 1.00 0.00 36 LYS A O 17
ATOM 20242 N N . THR A 1 37 ? 4.625 4.526 0.034 1.00 0.00 37 THR A N 17
ATOM 20243 C CA . THR A 1 37 ? 4.020 3.862 -1.125 1.00 0.00 37 THR A CA 17
ATOM 20244 C C . THR A 1 37 ? 4.939 2.742 -1.592 1.00 0.00 37 THR A C 17
ATOM 20245 O O . THR A 1 37 ? 6.147 2.813 -1.419 1.00 0.00 37 THR A O 17
ATOM 20256 N N . ILE A 1 38 ? 4.364 1.729 -2.207 1.00 0.00 38 ILE A N 17
ATOM 20257 C CA . ILE A 1 38 ? 5.110 0.629 -2.807 1.00 0.00 38 ILE A CA 17
ATOM 20258 C C . ILE A 1 38 ? 5.024 0.664 -4.302 1.00 0.00 38 ILE A C 17
ATOM 20259 O O . ILE A 1 38 ? 5.922 0.245 -5.004 1.00 0.00 38 ILE A O 17
ATOM 20275 N N . CYS A 1 39 ? 3.858 1.065 -4.765 1.00 0.00 39 CYS A N 17
ATOM 20276 C CA . CYS A 1 39 ? 3.415 0.924 -6.142 1.00 0.00 39 CYS A CA 17
ATOM 20277 C C . CYS A 1 39 ? 2.358 1.972 -6.343 1.00 0.00 39 CYS A C 17
ATOM 20278 O O . CYS A 1 39 ? 1.541 2.311 -5.470 1.00 0.00 39 CYS A O 17
ATOM 20286 N N . LYS A 1 40 ? 2.353 2.462 -7.563 1.00 0.00 40 LYS A N 17
ATOM 20287 C CA . LYS A 1 40 ? 1.335 3.291 -8.112 1.00 0.00 40 LYS A CA 17
ATOM 20288 C C . LYS A 1 40 ? 0.611 2.650 -9.280 1.00 0.00 40 LYS A C 17
ATOM 20289 O O . LYS A 1 40 ? 1.228 2.013 -10.135 1.00 0.00 40 LYS A O 17
ATOM 20308 N N . ARG A 1 41 ? -0.706 2.826 -9.328 1.00 0.00 41 ARG A N 17
ATOM 20309 C CA . ARG A 1 41 ? -1.482 2.451 -10.477 1.00 0.00 41 ARG A CA 17
ATOM 20310 C C . ARG A 1 41 ? -2.639 3.400 -10.527 1.00 0.00 41 ARG A C 17
ATOM 20311 O O . ARG A 1 41 ? -3.449 3.481 -9.620 1.00 0.00 41 ARG A O 17
ATOM 20332 N N . GLY A 1 42 ? -2.685 4.102 -11.622 1.00 0.00 42 GLY A N 17
ATOM 20333 C CA . GLY A 1 42 ? -3.655 5.158 -11.784 1.00 0.00 42 GLY A CA 17
ATOM 20334 C C . GLY A 1 42 ? -3.204 6.358 -10.990 1.00 0.00 42 GLY A C 17
ATOM 20335 O O . GLY A 1 42 ? -2.021 6.630 -10.835 1.00 0.00 42 GLY A O 17
ATOM 20339 N N . ASN A 1 43 ? -4.163 7.035 -10.367 1.00 0.00 43 ASN A N 17
ATOM 20340 C CA . ASN A 1 43 ? -3.971 8.013 -9.289 1.00 0.00 43 ASN A CA 17
ATOM 20341 C C . ASN A 1 43 ? -4.108 7.371 -7.878 1.00 0.00 43 ASN A C 17
ATOM 20342 O O . ASN A 1 43 ? -4.529 8.025 -6.917 1.00 0.00 43 ASN A O 17
ATOM 20353 N N . THR A 1 44 ? -3.812 6.067 -7.848 1.00 0.00 44 THR A N 17
ATOM 20354 C CA . THR A 1 44 ? -3.843 5.179 -6.656 1.00 0.00 44 THR A CA 17
ATOM 20355 C C . THR A 1 44 ? -2.424 4.762 -6.323 1.00 0.00 44 THR A C 17
ATOM 20356 O O . THR A 1 44 ? -1.595 4.582 -7.214 1.00 0.00 44 THR A O 17
ATOM 20367 N N . TYR A 1 45 ? -2.104 4.663 -5.027 1.00 0.00 45 TYR A N 17
ATOM 20368 C CA . TYR A 1 45 ? -0.800 4.615 -4.377 1.00 0.00 45 TYR A CA 17
ATOM 20369 C C . TYR A 1 45 ? -1.102 3.788 -3.154 1.00 0.00 45 TYR A C 17
ATOM 20370 O O . TYR A 1 45 ? -1.875 4.178 -2.275 1.00 0.00 45 TYR A O 17
ATOM 20388 N N . LEU A 1 46 ? -0.589 2.577 -3.194 1.00 0.00 46 LEU A N 17
ATOM 20389 C CA . LEU A 1 46 ? -0.762 1.633 -2.123 1.00 0.00 46 LEU A CA 17
ATOM 20390 C C . LEU A 1 46 ? 0.377 1.908 -1.162 1.00 0.00 46 LEU A C 17
ATOM 20391 O O . LEU A 1 46 ? 1.535 1.906 -1.589 1.00 0.00 46 LEU A O 17
ATOM 20407 N N . CYS A 1 47 ? 0.046 2.097 0.104 1.00 0.00 47 CYS A N 17
ATOM 20408 C CA . CYS A 1 47 ? 1.005 2.492 1.119 1.00 0.00 47 CYS A CA 17
ATOM 20409 C C . CYS A 1 47 ? 0.853 1.630 2.359 1.00 0.00 47 CYS A C 17
ATOM 20410 O O . CYS A 1 47 ? -0.124 0.893 2.507 1.00 0.00 47 CYS A O 17
ATOM 20418 N N . PHE A 1 48 ? 1.790 1.764 3.290 1.00 0.00 48 PHE A N 17
ATOM 20419 C CA . PHE A 1 48 ? 1.806 0.998 4.524 1.00 0.00 48 PHE A CA 17
ATOM 20420 C C . PHE A 1 48 ? 2.337 1.812 5.709 1.00 0.00 48 PHE A C 17
ATOM 20421 O O . PHE A 1 48 ? 3.123 2.745 5.523 1.00 0.00 48 PHE A O 17
ATOM 20438 N N . ASP A 1 49 ? 1.878 1.430 6.902 1.00 0.00 49 ASP A N 17
ATOM 20439 C CA . ASP A 1 49 ? 2.486 1.833 8.177 1.00 0.00 49 ASP A CA 17
ATOM 20440 C C . ASP A 1 49 ? 3.078 0.611 8.877 1.00 0.00 49 ASP A C 17
ATOM 20441 O O . ASP A 1 49 ? 3.306 -0.432 8.274 1.00 0.00 49 ASP A O 17
ATOM 20450 N N . ASP A 1 50 ? 3.235 0.692 10.193 1.00 0.00 50 ASP A N 17
ATOM 20451 C CA . ASP A 1 50 ? 3.810 -0.330 11.013 1.00 0.00 50 ASP A CA 17
ATOM 20452 C C . ASP A 1 50 ? 2.926 -1.549 11.183 1.00 0.00 50 ASP A C 17
ATOM 20453 O O . ASP A 1 50 ? 3.227 -2.518 11.866 1.00 0.00 50 ASP A O 17
ATOM 20462 N N . THR A 1 51 ? 1.714 -1.490 10.663 1.00 0.00 51 THR A N 17
ATOM 20463 C CA . THR A 1 51 ? 0.573 -2.278 11.181 1.00 0.00 51 THR A CA 17
ATOM 20464 C C . THR A 1 51 ? -0.315 -2.922 10.106 1.00 0.00 51 THR A C 17
ATOM 20465 O O . THR A 1 51 ? -0.941 -3.952 10.351 1.00 0.00 51 THR A O 17
ATOM 20476 N N . ASN A 1 52 ? -0.279 -2.359 8.898 1.00 0.00 52 ASN A N 17
ATOM 20477 C CA . ASN A 1 52 ? -1.280 -2.506 7.863 1.00 0.00 52 ASN A CA 17
ATOM 20478 C C . ASN A 1 52 ? -1.091 -1.450 6.774 1.00 0.00 52 ASN A C 17
ATOM 20479 O O . ASN A 1 52 ? -0.191 -0.607 6.813 1.00 0.00 52 ASN A O 17
ATOM 20490 N N . LEU A 1 53 ? -1.911 -1.588 5.732 1.00 0.00 53 LEU A N 17
ATOM 20491 C CA . LEU A 1 53 ? -1.851 -0.857 4.495 1.00 0.00 53 LEU A CA 17
ATOM 20492 C C . LEU A 1 53 ? -3.037 0.071 4.330 1.00 0.00 53 LEU A C 17
ATOM 20493 O O . LEU A 1 53 ? -4.047 -0.038 5.028 1.00 0.00 53 LEU A O 17
ATOM 20509 N N . TYR A 1 54 ? -2.884 0.974 3.369 1.00 0.00 54 TYR A N 17
ATOM 20510 C CA . TYR A 1 54 ? -3.897 1.951 3.036 1.00 0.00 54 TYR A CA 17
ATOM 20511 C C . TYR A 1 54 ? -3.736 2.250 1.552 1.00 0.00 54 TYR A C 17
ATOM 20512 O O . TYR A 1 54 ? -2.632 2.539 1.076 1.00 0.00 54 TYR A O 17
ATOM 20530 N N . ALA A 1 55 ? -4.831 2.191 0.799 1.00 0.00 55 ALA A N 17
ATOM 20531 C CA . ALA A 1 55 ? -4.835 2.663 -0.581 1.00 0.00 55 ALA A CA 17
ATOM 20532 C C . ALA A 1 55 ? -5.206 4.139 -0.574 1.00 0.00 55 ALA A C 17
ATOM 20533 O O . ALA A 1 55 ? -6.332 4.472 -0.217 1.00 0.00 55 ALA A O 17
ATOM 20540 N N . ILE A 1 56 ? -4.265 5.009 -0.928 1.00 0.00 56 ILE A N 17
ATOM 20541 C CA . ILE A 1 56 ? -4.592 6.402 -1.168 1.00 0.00 56 ILE A CA 17
ATOM 20542 C C . ILE A 1 56 ? -4.937 6.569 -2.652 1.00 0.00 56 ILE A C 17
ATOM 20543 O O . ILE A 1 56 ? -4.074 6.399 -3.508 1.00 0.00 56 ILE A O 17
ATOM 20559 N N . THR A 1 57 ? -6.188 6.947 -2.929 1.00 0.00 57 THR A N 17
ATOM 20560 C CA . THR A 1 57 ? -6.662 7.323 -4.262 1.00 0.00 57 THR A CA 17
ATOM 20561 C C . THR A 1 57 ? -6.996 8.794 -4.229 1.00 0.00 57 THR A C 17
ATOM 20562 O O . THR A 1 57 ? -7.968 9.222 -3.601 1.00 0.00 57 THR A O 17
ATOM 20573 N N . GLY A 1 58 ? -6.167 9.620 -4.874 1.00 0.00 58 GLY A N 17
ATOM 20574 C CA . GLY A 1 58 ? -6.230 11.092 -4.800 1.00 0.00 58 GLY A CA 17
ATOM 20575 C C . GLY A 1 58 ? -5.919 11.576 -3.371 1.00 0.00 58 GLY A C 17
ATOM 20576 O O . GLY A 1 58 ? -4.773 11.856 -3.060 1.00 0.00 58 GLY A O 17
ATOM 20580 N N . ASP A 1 59 ? -6.974 11.570 -2.564 1.00 0.00 59 ASP A N 17
ATOM 20581 C CA . ASP A 1 59 ? -7.044 12.062 -1.176 1.00 0.00 59 ASP A CA 17
ATOM 20582 C C . ASP A 1 59 ? -7.774 11.060 -0.285 1.00 0.00 59 ASP A C 17
ATOM 20583 O O . ASP A 1 59 ? -8.012 11.350 0.887 1.00 0.00 59 ASP A O 17
ATOM 20592 N N . VAL A 1 60 ? -8.209 9.894 -0.812 1.00 0.00 60 VAL A N 17
ATOM 20593 C CA . VAL A 1 60 ? -9.058 8.916 -0.155 1.00 0.00 60 VAL A CA 17
ATOM 20594 C C . VAL A 1 60 ? -8.173 7.887 0.516 1.00 0.00 60 VAL A C 17
ATOM 20595 O O . VAL A 1 60 ? -7.522 7.150 -0.202 1.00 0.00 60 VAL A O 17
ATOM 20608 N N . VAL A 1 61 ? -8.161 7.854 1.842 1.00 0.00 61 VAL A N 17
ATOM 20609 C CA . VAL A 1 61 ? -7.412 6.837 2.602 1.00 0.00 61 VAL A CA 17
ATOM 20610 C C . VAL A 1 61 ? -8.304 5.642 2.920 1.00 0.00 61 VAL A C 17
ATOM 20611 O O . VAL A 1 61 ? -9.213 5.686 3.759 1.00 0.00 61 VAL A O 17
ATOM 20624 N N . LEU A 1 62 ? -8.023 4.549 2.209 1.00 0.00 62 LEU A N 17
ATOM 20625 C CA . LEU A 1 62 ? -8.704 3.274 2.387 1.00 0.00 62 LEU A CA 17
ATOM 20626 C C . LEU A 1 62 ? -7.802 2.320 3.179 1.00 0.00 62 LEU A C 17
ATOM 20627 O O . LEU A 1 62 ? -7.009 1.563 2.627 1.00 0.00 62 LEU A O 17
ATOM 20643 N N . LYS A 1 63 ? -7.957 2.383 4.501 1.00 0.00 63 LYS A N 17
ATOM 20644 C CA . LYS A 1 63 ? -7.391 1.475 5.515 1.00 0.00 63 LYS A CA 17
ATOM 20645 C C . LYS A 1 63 ? -7.763 -0.008 5.318 1.00 0.00 63 LYS A C 17
ATOM 20646 O O . LYS A 1 63 ? -8.939 -0.365 5.292 1.00 0.00 63 LYS A O 17
ATOM 20665 N N . PHE A 1 64 ? -6.761 -0.887 5.266 1.00 0.00 64 PHE A N 17
ATOM 20666 C CA . PHE A 1 64 ? -6.945 -2.336 5.213 1.00 0.00 64 PHE A CA 17
ATOM 20667 C C . PHE A 1 64 ? -6.770 -2.941 6.609 1.00 0.00 64 PHE A C 17
ATOM 20668 O O . PHE A 1 64 ? -5.810 -2.650 7.313 1.00 0.00 64 PHE A O 17
ATOM 20685 N N . ALA A 1 65 ? -7.668 -3.853 6.994 1.00 0.00 65 ALA A N 17
ATOM 20686 C CA . ALA A 1 65 ? -7.581 -4.602 8.261 1.00 0.00 65 ALA A CA 17
ATOM 20687 C C . ALA A 1 65 ? -6.548 -5.748 8.295 1.00 0.00 65 ALA A C 17
ATOM 20688 O O . ALA A 1 65 ? -6.480 -6.463 9.293 1.00 0.00 65 ALA A O 17
ATOM 20695 N N . THR A 1 66 ? -5.799 -5.962 7.211 1.00 0.00 66 THR A N 17
ATOM 20696 C CA . THR A 1 66 ? -4.760 -6.962 7.096 1.00 0.00 66 THR A CA 17
ATOM 20697 C C . THR A 1 66 ? -3.850 -6.413 6.066 1.00 0.00 66 THR A C 17
ATOM 20698 O O . THR A 1 66 ? -4.179 -5.536 5.271 1.00 0.00 66 THR A O 17
ATOM 20709 N N . VAL A 1 67 ? -2.747 -7.103 5.993 1.00 0.00 67 VAL A N 17
ATOM 20710 C CA . VAL A 1 67 ? -1.858 -6.945 4.883 1.00 0.00 67 VAL A CA 17
ATOM 20711 C C . VAL A 1 67 ? -2.368 -7.694 3.641 1.00 0.00 67 VAL A C 17
ATOM 20712 O O . VAL A 1 67 ? -2.310 -7.222 2.510 1.00 0.00 67 VAL A O 17
ATOM 20725 N N . SER A 1 68 ? -2.940 -8.889 3.853 1.00 0.00 68 SER A N 17
ATOM 20726 C CA . SER A 1 68 ? -3.512 -9.748 2.802 1.00 0.00 68 SER A CA 17
ATOM 20727 C C . SER A 1 68 ? -4.623 -9.048 1.985 1.00 0.00 68 SER A C 17
ATOM 20728 O O . SER A 1 68 ? -4.691 -9.257 0.772 1.00 0.00 68 SER A O 17
ATOM 20736 N N . LYS A 1 69 ? -5.342 -8.099 2.593 1.00 0.00 69 LYS A N 17
ATOM 20737 C CA . LYS A 1 69 ? -6.371 -7.317 1.894 1.00 0.00 69 LYS A CA 17
ATOM 20738 C C . LYS A 1 69 ? -5.818 -6.513 0.750 1.00 0.00 69 LYS A C 17
ATOM 20739 O O . LYS A 1 69 ? -6.370 -6.498 -0.346 1.00 0.00 69 LYS A O 17
ATOM 20758 N N . ALA A 1 70 ? -4.702 -5.818 1.013 1.00 0.00 70 ALA A N 17
ATOM 20759 C CA . ALA A 1 70 ? -3.963 -5.063 0.026 1.00 0.00 70 ALA A CA 17
ATOM 20760 C C . ALA A 1 70 ? -3.459 -5.943 -1.157 1.00 0.00 70 ALA A C 17
ATOM 20761 O O . ALA A 1 70 ? -3.433 -5.421 -2.269 1.00 0.00 70 ALA A O 17
ATOM 20768 N N . ARG A 1 71 ? -3.199 -7.236 -0.932 1.00 0.00 71 ARG A N 17
ATOM 20769 C CA . ARG A 1 71 ? -2.811 -8.146 -2.043 1.00 0.00 71 ARG A CA 17
ATOM 20770 C C . ARG A 1 71 ? -3.974 -8.306 -2.995 1.00 0.00 71 ARG A C 17
ATOM 20771 O O . ARG A 1 71 ? -3.807 -8.165 -4.201 1.00 0.00 71 ARG A O 17
ATOM 20792 N N . ALA A 1 72 ? -5.168 -8.590 -2.450 1.00 0.00 72 ALA A N 17
ATOM 20793 C CA . ALA A 1 72 ? -6.392 -8.707 -3.211 1.00 0.00 72 ALA A CA 17
ATOM 20794 C C . ALA A 1 72 ? -6.868 -7.344 -3.770 1.00 0.00 72 ALA A C 17
ATOM 20795 O O . ALA A 1 72 ? -7.566 -7.300 -4.769 1.00 0.00 72 ALA A O 17
ATOM 20802 N N . TYR A 1 73 ? -6.444 -6.234 -3.173 1.00 0.00 73 TYR A N 17
ATOM 20803 C CA . TYR A 1 73 ? -6.738 -4.869 -3.657 1.00 0.00 73 TYR A CA 17
ATOM 20804 C C . TYR A 1 73 ? -6.022 -4.587 -4.965 1.00 0.00 73 TYR A C 17
ATOM 20805 O O . TYR A 1 73 ? -6.588 -4.141 -5.962 1.00 0.00 73 TYR A O 17
ATOM 20823 N N . LEU A 1 74 ? -4.740 -4.964 -5.020 1.00 0.00 74 LEU A N 17
ATOM 20824 C CA . LEU A 1 74 ? -3.918 -4.942 -6.217 1.00 0.00 74 LEU A CA 17
ATOM 20825 C C . LEU A 1 74 ? -4.461 -5.704 -7.441 1.00 0.00 74 LEU A C 17
ATOM 20826 O O . LEU A 1 74 ? -4.077 -5.366 -8.559 1.00 0.00 74 LEU A O 17
ATOM 20842 N N . GLU A 1 75 ? -5.372 -6.638 -7.204 1.00 0.00 75 GLU A N 17
ATOM 20843 C CA . GLU A 1 75 ? -6.114 -7.380 -8.246 1.00 0.00 75 GLU A CA 17
ATOM 20844 C C . GLU A 1 75 ? -7.627 -7.156 -8.192 1.00 0.00 75 GLU A C 17
ATOM 20845 O O . GLU A 1 75 ? -8.415 -7.892 -8.799 1.00 0.00 75 GLU A O 17
ATOM 20857 N N . THR A 1 76 ? -8.099 -6.109 -7.491 1.00 0.00 76 THR A N 17
ATOM 20858 C CA . THR A 1 76 ? -9.490 -5.652 -7.480 1.00 0.00 76 THR A CA 17
ATOM 20859 C C . THR A 1 76 ? -9.592 -4.125 -7.270 1.00 0.00 76 THR A C 17
ATOM 20860 O O . THR A 1 76 ? -9.660 -3.618 -6.155 1.00 0.00 76 THR A O 17
ATOM 20871 N N . LYS A 1 77 ? -9.715 -3.467 -8.425 1.00 0.00 77 LYS A N 17
ATOM 20872 C CA . LYS A 1 77 ? -10.319 -2.144 -8.696 1.00 0.00 77 LYS A CA 17
ATOM 20873 C C . LYS A 1 77 ? -9.745 -0.864 -8.058 1.00 0.00 77 LYS A C 17
ATOM 20874 O O . LYS A 1 77 ? -10.198 -0.486 -6.932 1.00 0.00 77 LYS A O 17
ATOM 20894 N N . SER A 1 1 ? 5.543 -9.170 17.369 1.00 0.00 1 SER A N 18
ATOM 20895 C CA . SER A 1 1 ? 6.040 -8.909 16.019 1.00 0.00 1 SER A CA 18
ATOM 20896 C C . SER A 1 1 ? 5.437 -7.614 15.467 1.00 0.00 1 SER A C 18
ATOM 20897 O O . SER A 1 1 ? 4.719 -6.895 16.141 1.00 0.00 1 SER A O 18
ATOM 20906 N N . HIS A 1 2 ? 5.735 -7.274 14.201 1.00 0.00 2 HIS A N 18
ATOM 20907 C CA . HIS A 1 2 ? 5.419 -5.976 13.545 1.00 0.00 2 HIS A CA 18
ATOM 20908 C C . HIS A 1 2 ? 5.778 -5.982 12.025 1.00 0.00 2 HIS A C 18
ATOM 20909 O O . HIS A 1 2 ? 4.967 -6.473 11.234 1.00 0.00 2 HIS A O 18
ATOM 20923 N N . MET A 1 3 ? 7.040 -5.663 11.684 1.00 0.00 3 MET A N 18
ATOM 20924 C CA . MET A 1 3 ? 7.718 -5.749 10.372 1.00 0.00 3 MET A CA 18
ATOM 20925 C C . MET A 1 3 ? 7.831 -7.184 9.834 1.00 0.00 3 MET A C 18
ATOM 20926 O O . MET A 1 3 ? 8.801 -7.518 9.177 1.00 0.00 3 MET A O 18
ATOM 20940 N N . THR A 1 4 ? 6.873 -8.067 10.123 1.00 0.00 4 THR A N 18
ATOM 20941 C CA . THR A 1 4 ? 6.796 -9.417 9.582 1.00 0.00 4 THR A CA 18
ATOM 20942 C C . THR A 1 4 ? 5.824 -9.480 8.420 1.00 0.00 4 THR A C 18
ATOM 20943 O O . THR A 1 4 ? 6.255 -9.649 7.291 1.00 0.00 4 THR A O 18
ATOM 20954 N N . ALA A 1 5 ? 4.542 -9.231 8.673 1.00 0.00 5 ALA A N 18
ATOM 20955 C CA . ALA A 1 5 ? 3.479 -9.455 7.698 1.00 0.00 5 ALA A CA 18
ATOM 20956 C C . ALA A 1 5 ? 3.548 -8.435 6.553 1.00 0.00 5 ALA A C 18
ATOM 20957 O O . ALA A 1 5 ? 3.484 -8.760 5.378 1.00 0.00 5 ALA A O 18
ATOM 20964 N N . VAL A 1 6 ? 3.659 -7.181 6.981 1.00 0.00 6 VAL A N 18
ATOM 20965 C CA . VAL A 1 6 ? 3.782 -5.968 6.183 1.00 0.00 6 VAL A CA 18
ATOM 20966 C C . VAL A 1 6 ? 5.002 -6.083 5.279 1.00 0.00 6 VAL A C 18
ATOM 20967 O O . VAL A 1 6 ? 4.927 -5.745 4.109 1.00 0.00 6 VAL A O 18
ATOM 20980 N N . GLN A 1 7 ? 6.100 -6.617 5.806 1.00 0.00 7 GLN A N 18
ATOM 20981 C CA . GLN A 1 7 ? 7.385 -6.725 5.142 1.00 0.00 7 GLN A CA 18
ATOM 20982 C C . GLN A 1 7 ? 7.379 -7.754 4.021 1.00 0.00 7 GLN A C 18
ATOM 20983 O O . GLN A 1 7 ? 7.638 -7.440 2.869 1.00 0.00 7 GLN A O 18
ATOM 20997 N N . ASP A 1 8 ? 7.029 -8.970 4.395 1.00 0.00 8 ASP A N 18
ATOM 20998 C CA . ASP A 1 8 ? 6.703 -10.112 3.506 1.00 0.00 8 ASP A CA 18
ATOM 20999 C C . ASP A 1 8 ? 5.792 -9.680 2.338 1.00 0.00 8 ASP A C 18
ATOM 21000 O O . ASP A 1 8 ? 6.205 -9.770 1.174 1.00 0.00 8 ASP A O 18
ATOM 21009 N N . PHE A 1 9 ? 4.645 -9.060 2.652 1.00 0.00 9 PHE A N 18
ATOM 21010 C CA . PHE A 1 9 ? 3.718 -8.537 1.663 1.00 0.00 9 PHE A CA 18
ATOM 21011 C C . PHE A 1 9 ? 4.361 -7.442 0.785 1.00 0.00 9 PHE A C 18
ATOM 21012 O O . PHE A 1 9 ? 4.151 -7.427 -0.424 1.00 0.00 9 PHE A O 18
ATOM 21029 N N . VAL A 1 10 ? 5.059 -6.491 1.401 1.00 0.00 10 VAL A N 18
ATOM 21030 C CA . VAL A 1 10 ? 5.758 -5.399 0.677 1.00 0.00 10 VAL A CA 18
ATOM 21031 C C . VAL A 1 10 ? 6.665 -5.938 -0.428 1.00 0.00 10 VAL A C 18
ATOM 21032 O O . VAL A 1 10 ? 6.502 -5.508 -1.569 1.00 0.00 10 VAL A O 18
ATOM 21045 N N . VAL A 1 11 ? 7.552 -6.923 -0.180 1.00 0.00 11 VAL A N 18
ATOM 21046 C CA . VAL A 1 11 ? 8.470 -7.467 -1.209 1.00 0.00 11 VAL A CA 18
ATOM 21047 C C . VAL A 1 11 ? 7.827 -8.169 -2.422 1.00 0.00 11 VAL A C 18
ATOM 21048 O O . VAL A 1 11 ? 8.471 -8.307 -3.461 1.00 0.00 11 VAL A O 18
ATOM 21061 N N . ASP A 1 12 ? 6.572 -8.573 -2.292 1.00 0.00 12 ASP A N 18
ATOM 21062 C CA . ASP A 1 12 ? 5.702 -9.086 -3.386 1.00 0.00 12 ASP A CA 18
ATOM 21063 C C . ASP A 1 12 ? 5.498 -8.022 -4.500 1.00 0.00 12 ASP A C 18
ATOM 21064 O O . ASP A 1 12 ? 5.465 -8.325 -5.687 1.00 0.00 12 ASP A O 18
ATOM 21073 N N . ILE A 1 13 ? 5.458 -6.740 -4.110 1.00 0.00 13 ILE A N 18
ATOM 21074 C CA . ILE A 1 13 ? 5.603 -5.527 -4.947 1.00 0.00 13 ILE A CA 18
ATOM 21075 C C . ILE A 1 13 ? 7.098 -5.231 -5.120 1.00 0.00 13 ILE A C 18
ATOM 21076 O O . ILE A 1 13 ? 7.522 -4.918 -6.224 1.00 0.00 13 ILE A O 18
ATOM 21092 N N . LEU A 1 14 ? 7.880 -5.203 -4.031 1.00 0.00 14 LEU A N 18
ATOM 21093 C CA . LEU A 1 14 ? 9.061 -4.346 -3.969 1.00 0.00 14 LEU A CA 18
ATOM 21094 C C . LEU A 1 14 ? 10.179 -4.872 -4.864 1.00 0.00 14 LEU A C 18
ATOM 21095 O O . LEU A 1 14 ? 10.657 -4.161 -5.743 1.00 0.00 14 LEU A O 18
ATOM 21111 N N . LEU A 1 15 ? 10.599 -6.120 -4.625 1.00 0.00 15 LEU A N 18
ATOM 21112 C CA . LEU A 1 15 ? 11.594 -6.787 -5.457 1.00 0.00 15 LEU A CA 18
ATOM 21113 C C . LEU A 1 15 ? 10.914 -7.616 -6.538 1.00 0.00 15 LEU A C 18
ATOM 21114 O O . LEU A 1 15 ? 11.349 -7.609 -7.685 1.00 0.00 15 LEU A O 18
ATOM 21130 N N . ASN A 1 16 ? 9.856 -8.336 -6.169 1.00 0.00 16 ASN A N 18
ATOM 21131 C CA . ASN A 1 16 ? 9.180 -9.251 -7.090 1.00 0.00 16 ASN A CA 18
ATOM 21132 C C . ASN A 1 16 ? 8.379 -8.529 -8.175 1.00 0.00 16 ASN A C 18
ATOM 21133 O O . ASN A 1 16 ? 8.307 -9.019 -9.312 1.00 0.00 16 ASN A O 18
ATOM 21144 N N . GLY A 1 17 ? 7.815 -7.359 -7.846 1.00 0.00 17 GLY A N 18
ATOM 21145 C CA . GLY A 1 17 ? 6.903 -6.608 -8.698 1.00 0.00 17 GLY A CA 18
ATOM 21146 C C . GLY A 1 17 ? 5.444 -7.027 -8.564 1.00 0.00 17 GLY A C 18
ATOM 21147 O O . GLY A 1 17 ? 5.101 -8.205 -8.477 1.00 0.00 17 GLY A O 18
ATOM 21151 N N . ALA A 1 18 ? 4.596 -6.004 -8.578 1.00 0.00 18 ALA A N 18
ATOM 21152 C CA . ALA A 1 18 ? 3.156 -6.064 -8.345 1.00 0.00 18 ALA A CA 18
ATOM 21153 C C . ALA A 1 18 ? 2.364 -6.862 -9.402 1.00 0.00 18 ALA A C 18
ATOM 21154 O O . ALA A 1 18 ? 2.900 -7.530 -10.286 1.00 0.00 18 ALA A O 18
ATOM 21161 N N . ARG A 1 19 ? 1.031 -6.793 -9.266 1.00 0.00 19 ARG A N 18
ATOM 21162 C CA . ARG A 1 19 ? 0.022 -7.004 -10.301 1.00 0.00 19 ARG A CA 18
ATOM 21163 C C . ARG A 1 19 ? 0.243 -5.976 -11.438 1.00 0.00 19 ARG A C 18
ATOM 21164 O O . ARG A 1 19 ? 1.349 -5.557 -11.732 1.00 0.00 19 ARG A O 18
ATOM 21185 N N . ASP A 1 20 ? -0.831 -5.606 -12.093 1.00 0.00 20 ASP A N 18
ATOM 21186 C CA . ASP A 1 20 ? -0.923 -4.518 -13.120 1.00 0.00 20 ASP A CA 18
ATOM 21187 C C . ASP A 1 20 ? -0.204 -3.184 -12.813 1.00 0.00 20 ASP A C 18
ATOM 21188 O O . ASP A 1 20 ? -0.163 -2.266 -13.646 1.00 0.00 20 ASP A O 18
ATOM 21197 N N . TRP A 1 21 ? 0.390 -2.989 -11.604 1.00 0.00 21 TRP A N 18
ATOM 21198 C CA . TRP A 1 21 ? 0.929 -1.751 -11.093 1.00 0.00 21 TRP A CA 18
ATOM 21199 C C . TRP A 1 21 ? 2.401 -1.449 -11.483 1.00 0.00 21 TRP A C 18
ATOM 21200 O O . TRP A 1 21 ? 3.204 -2.329 -11.772 1.00 0.00 21 TRP A O 18
ATOM 21221 N N . ASP A 1 22 ? 2.680 -0.153 -11.412 1.00 0.00 22 ASP A N 18
ATOM 21222 C CA . ASP A 1 22 ? 3.999 0.469 -11.358 1.00 0.00 22 ASP A CA 18
ATOM 21223 C C . ASP A 1 22 ? 4.501 0.312 -9.917 1.00 0.00 22 ASP A C 18
ATOM 21224 O O . ASP A 1 22 ? 3.713 0.251 -8.975 1.00 0.00 22 ASP A O 18
ATOM 21233 N N . VAL A 1 23 ? 5.806 0.162 -9.782 1.00 0.00 23 VAL A N 18
ATOM 21234 C CA . VAL A 1 23 ? 6.469 -0.155 -8.533 1.00 0.00 23 VAL A CA 18
ATOM 21235 C C . VAL A 1 23 ? 7.200 1.119 -8.238 1.00 0.00 23 VAL A C 18
ATOM 21236 O O . VAL A 1 23 ? 8.197 1.458 -8.870 1.00 0.00 23 VAL A O 18
ATOM 21249 N N . LEU A 1 24 ? 6.667 1.822 -7.261 1.00 0.00 24 LEU A N 18
ATOM 21250 C CA . LEU A 1 24 ? 7.168 3.134 -6.915 1.00 0.00 24 LEU A CA 18
ATOM 21251 C C . LEU A 1 24 ? 7.660 3.156 -5.495 1.00 0.00 24 LEU A C 18
ATOM 21252 O O . LEU A 1 24 ? 7.040 2.611 -4.593 1.00 0.00 24 LEU A O 18
ATOM 21268 N N . GLN A 1 25 ? 8.700 3.933 -5.276 1.00 0.00 25 GLN A N 18
ATOM 21269 C CA . GLN A 1 25 ? 9.025 4.375 -3.947 1.00 0.00 25 GLN A CA 18
ATOM 21270 C C . GLN A 1 25 ? 8.917 5.881 -3.921 1.00 0.00 25 GLN A C 18
ATOM 21271 O O . GLN A 1 25 ? 9.798 6.628 -4.341 1.00 0.00 25 GLN A O 18
ATOM 21285 N N . THR A 1 26 ? 7.746 6.282 -3.444 1.00 0.00 26 THR A N 18
ATOM 21286 C CA . THR A 1 26 ? 7.403 7.634 -3.012 1.00 0.00 26 THR A CA 18
ATOM 21287 C C . THR A 1 26 ? 6.662 7.549 -1.671 1.00 0.00 26 THR A C 18
ATOM 21288 O O . THR A 1 26 ? 6.479 6.448 -1.147 1.00 0.00 26 THR A O 18
ATOM 21299 N N . THR A 1 27 ? 6.259 8.666 -1.065 1.00 0.00 27 THR A N 18
ATOM 21300 C CA . THR A 1 27 ? 5.454 8.754 0.153 1.00 0.00 27 THR A CA 18
ATOM 21301 C C . THR A 1 27 ? 4.287 9.667 -0.187 1.00 0.00 27 THR A C 18
ATOM 21302 O O . THR A 1 27 ? 4.370 10.565 -1.025 1.00 0.00 27 THR A O 18
ATOM 21313 N N . CYS A 1 28 ? 3.178 9.388 0.468 1.00 0.00 28 CYS A N 18
ATOM 21314 C CA . CYS A 1 28 ? 1.955 10.142 0.429 1.00 0.00 28 CYS A CA 18
ATOM 21315 C C . CYS A 1 28 ? 1.691 10.750 1.796 1.00 0.00 28 CYS A C 18
ATOM 21316 O O . CYS A 1 28 ? 2.148 10.238 2.816 1.00 0.00 28 CYS A O 18
ATOM 21324 N N . THR A 1 29 ? 0.923 11.842 1.836 1.00 0.00 29 THR A N 18
ATOM 21325 C CA . THR A 1 29 ? 0.500 12.455 3.093 1.00 0.00 29 THR A CA 18
ATOM 21326 C C . THR A 1 29 ? -0.968 12.777 3.065 1.00 0.00 29 THR A C 18
ATOM 21327 O O . THR A 1 29 ? -1.353 13.642 2.293 1.00 0.00 29 THR A O 18
ATOM 21338 N N . VAL A 1 30 ? -1.729 12.091 3.902 1.00 0.00 30 VAL A N 18
ATOM 21339 C CA . VAL A 1 30 ? -3.205 12.169 3.878 1.00 0.00 30 VAL A CA 18
ATOM 21340 C C . VAL A 1 30 ? -3.749 11.875 5.269 1.00 0.00 30 VAL A C 18
ATOM 21341 O O . VAL A 1 30 ? -3.155 11.136 6.045 1.00 0.00 30 VAL A O 18
ATOM 21354 N N . ASP A 1 31 ? -4.890 12.484 5.611 1.00 0.00 31 ASP A N 18
ATOM 21355 C CA . ASP A 1 31 ? -5.628 12.304 6.888 1.00 0.00 31 ASP A CA 18
ATOM 21356 C C . ASP A 1 31 ? -4.823 12.837 8.088 1.00 0.00 31 ASP A C 18
ATOM 21357 O O . ASP A 1 31 ? -4.958 12.391 9.233 1.00 0.00 31 ASP A O 18
ATOM 21366 N N . ARG A 1 32 ? -3.943 13.786 7.755 1.00 0.00 32 ARG A N 18
ATOM 21367 C CA . ARG A 1 32 ? -2.991 14.437 8.651 1.00 0.00 32 ARG A CA 18
ATOM 21368 C C . ARG A 1 32 ? -1.972 13.402 9.183 1.00 0.00 32 ARG A C 18
ATOM 21369 O O . ARG A 1 32 ? -1.475 13.562 10.296 1.00 0.00 32 ARG A O 18
ATOM 21390 N N . LYS A 1 33 ? -1.670 12.358 8.392 1.00 0.00 33 LYS A N 18
ATOM 21391 C CA . LYS A 1 33 ? -0.711 11.266 8.613 1.00 0.00 33 LYS A CA 18
ATOM 21392 C C . LYS A 1 33 ? 0.060 11.087 7.289 1.00 0.00 33 LYS A C 18
ATOM 21393 O O . LYS A 1 33 ? -0.423 11.445 6.218 1.00 0.00 33 LYS A O 18
ATOM 21412 N N . VAL A 1 34 ? 1.255 10.525 7.307 1.00 0.00 34 VAL A N 18
ATOM 21413 C CA . VAL A 1 34 ? 2.047 10.230 6.109 1.00 0.00 34 VAL A CA 18
ATOM 21414 C C . VAL A 1 34 ? 2.136 8.715 6.023 1.00 0.00 34 VAL A C 18
ATOM 21415 O O . VAL A 1 34 ? 2.198 8.045 7.055 1.00 0.00 34 VAL A O 18
ATOM 21428 N N . TYR A 1 35 ? 2.142 8.208 4.795 1.00 0.00 35 TYR A N 18
ATOM 21429 C CA . TYR A 1 35 ? 2.275 6.792 4.476 1.00 0.00 35 TYR A CA 18
ATOM 21430 C C . TYR A 1 35 ? 3.267 6.607 3.346 1.00 0.00 35 TYR A C 18
ATOM 21431 O O . TYR A 1 35 ? 3.385 7.445 2.454 1.00 0.00 35 TYR A O 18
ATOM 21449 N N . LYS A 1 36 ? 3.966 5.480 3.332 1.00 0.00 36 LYS A N 18
ATOM 21450 C CA . LYS A 1 36 ? 4.997 5.221 2.335 1.00 0.00 36 LYS A CA 18
ATOM 21451 C C . LYS A 1 36 ? 4.456 4.296 1.249 1.00 0.00 36 LYS A C 18
ATOM 21452 O O . LYS A 1 36 ? 3.909 3.246 1.586 1.00 0.00 36 LYS A O 18
ATOM 21471 N N . THR A 1 37 ? 4.534 4.714 -0.020 1.00 0.00 37 THR A N 18
ATOM 21472 C CA . THR A 1 37 ? 3.930 4.028 -1.162 1.00 0.00 37 THR A CA 18
ATOM 21473 C C . THR A 1 37 ? 4.910 3.058 -1.797 1.00 0.00 37 THR A C 18
ATOM 21474 O O . THR A 1 37 ? 6.074 3.389 -1.975 1.00 0.00 37 THR A O 18
ATOM 21485 N N . ILE A 1 38 ? 4.406 1.876 -2.133 1.00 0.00 38 ILE A N 18
ATOM 21486 C CA . ILE A 1 38 ? 5.163 0.746 -2.710 1.00 0.00 38 ILE A CA 18
ATOM 21487 C C . ILE A 1 38 ? 4.991 0.645 -4.214 1.00 0.00 38 ILE A C 18
ATOM 21488 O O . ILE A 1 38 ? 5.851 0.148 -4.939 1.00 0.00 38 ILE A O 18
ATOM 21504 N N . CYS A 1 39 ? 3.794 1.001 -4.648 1.00 0.00 39 CYS A N 18
ATOM 21505 C CA . CYS A 1 39 ? 3.341 0.781 -5.987 1.00 0.00 39 CYS A CA 18
ATOM 21506 C C . CYS A 1 39 ? 2.231 1.731 -6.282 1.00 0.00 39 CYS A C 18
ATOM 21507 O O . CYS A 1 39 ? 1.364 2.003 -5.448 1.00 0.00 39 CYS A O 18
ATOM 21515 N N . LYS A 1 40 ? 2.270 2.192 -7.515 1.00 0.00 40 LYS A N 18
ATOM 21516 C CA . LYS A 1 40 ? 1.296 3.046 -8.079 1.00 0.00 40 LYS A CA 18
ATOM 21517 C C . LYS A 1 40 ? 0.544 2.389 -9.217 1.00 0.00 40 LYS A C 18
ATOM 21518 O O . LYS A 1 40 ? 1.082 1.656 -10.041 1.00 0.00 40 LYS A O 18
ATOM 21537 N N . ARG A 1 41 ? -0.732 2.718 -9.309 1.00 0.00 41 ARG A N 18
ATOM 21538 C CA . ARG A 1 41 ? -1.547 2.410 -10.458 1.00 0.00 41 ARG A CA 18
ATOM 21539 C C . ARG A 1 41 ? -2.690 3.395 -10.499 1.00 0.00 41 ARG A C 18
ATOM 21540 O O . ARG A 1 41 ? -3.489 3.507 -9.583 1.00 0.00 41 ARG A O 18
ATOM 21561 N N . GLY A 1 42 ? -2.769 4.081 -11.613 1.00 0.00 42 GLY A N 18
ATOM 21562 C CA . GLY A 1 42 ? -3.840 5.016 -11.885 1.00 0.00 42 GLY A CA 18
ATOM 21563 C C . GLY A 1 42 ? -3.548 6.323 -11.157 1.00 0.00 42 GLY A C 18
ATOM 21564 O O . GLY A 1 42 ? -2.449 6.864 -11.249 1.00 0.00 42 GLY A O 18
ATOM 21568 N N . ASN A 1 43 ? -4.514 6.772 -10.364 1.00 0.00 43 ASN A N 18
ATOM 21569 C CA . ASN A 1 43 ? -4.327 7.795 -9.331 1.00 0.00 43 ASN A CA 18
ATOM 21570 C C . ASN A 1 43 ? -3.924 7.205 -7.974 1.00 0.00 43 ASN A C 18
ATOM 21571 O O . ASN A 1 43 ? -3.848 7.922 -6.977 1.00 0.00 43 ASN A O 18
ATOM 21582 N N . THR A 1 44 ? -3.774 5.874 -7.931 1.00 0.00 44 THR A N 18
ATOM 21583 C CA . THR A 1 44 ? -3.763 5.055 -6.703 1.00 0.00 44 THR A CA 18
ATOM 21584 C C . THR A 1 44 ? -2.325 4.685 -6.374 1.00 0.00 44 THR A C 18
ATOM 21585 O O . THR A 1 44 ? -1.518 4.492 -7.275 1.00 0.00 44 THR A O 18
ATOM 21596 N N . TYR A 1 45 ? -1.991 4.603 -5.091 1.00 0.00 45 TYR A N 18
ATOM 21597 C CA . TYR A 1 45 ? -0.681 4.511 -4.483 1.00 0.00 45 TYR A CA 18
ATOM 21598 C C . TYR A 1 45 ? -0.994 3.687 -3.257 1.00 0.00 45 TYR A C 18
ATOM 21599 O O . TYR A 1 45 ? -1.814 4.060 -2.411 1.00 0.00 45 TYR A O 18
ATOM 21617 N N . LEU A 1 46 ? -0.452 2.493 -3.238 1.00 0.00 46 LEU A N 18
ATOM 21618 C CA . LEU A 1 46 ? -0.677 1.576 -2.155 1.00 0.00 46 LEU A CA 18
ATOM 21619 C C . LEU A 1 46 ? 0.434 1.854 -1.153 1.00 0.00 46 LEU A C 18
ATOM 21620 O O . LEU A 1 46 ? 1.616 1.789 -1.507 1.00 0.00 46 LEU A O 18
ATOM 21636 N N . CYS A 1 47 ? 0.067 2.181 0.076 1.00 0.00 47 CYS A N 18
ATOM 21637 C CA . CYS A 1 47 ? 0.998 2.586 1.115 1.00 0.00 47 CYS A CA 18
ATOM 21638 C C . CYS A 1 47 ? 0.856 1.737 2.387 1.00 0.00 47 CYS A C 18
ATOM 21639 O O . CYS A 1 47 ? -0.070 0.936 2.510 1.00 0.00 47 CYS A O 18
ATOM 21647 N N . PHE A 1 48 ? 1.755 1.937 3.345 1.00 0.00 48 PHE A N 18
ATOM 21648 C CA . PHE A 1 48 ? 1.747 1.191 4.608 1.00 0.00 48 PHE A CA 18
ATOM 21649 C C . PHE A 1 48 ? 2.074 2.057 5.835 1.00 0.00 48 PHE A C 18
ATOM 21650 O O . PHE A 1 48 ? 2.743 3.084 5.731 1.00 0.00 48 PHE A O 18
ATOM 21667 N N . ASP A 1 49 ? 1.615 1.615 6.999 1.00 0.00 49 ASP A N 18
ATOM 21668 C CA . ASP A 1 49 ? 2.146 1.921 8.329 1.00 0.00 49 ASP A CA 18
ATOM 21669 C C . ASP A 1 49 ? 2.807 0.625 8.839 1.00 0.00 49 ASP A C 18
ATOM 21670 O O . ASP A 1 49 ? 2.786 -0.429 8.201 1.00 0.00 49 ASP A O 18
ATOM 21679 N N . ASP A 1 50 ? 3.248 0.671 10.087 1.00 0.00 50 ASP A N 18
ATOM 21680 C CA . ASP A 1 50 ? 3.792 -0.503 10.766 1.00 0.00 50 ASP A CA 18
ATOM 21681 C C . ASP A 1 50 ? 2.771 -1.581 11.139 1.00 0.00 50 ASP A C 18
ATOM 21682 O O . ASP A 1 50 ? 3.157 -2.668 11.593 1.00 0.00 50 ASP A O 18
ATOM 21691 N N . THR A 1 51 ? 1.476 -1.282 10.974 1.00 0.00 51 THR A N 18
ATOM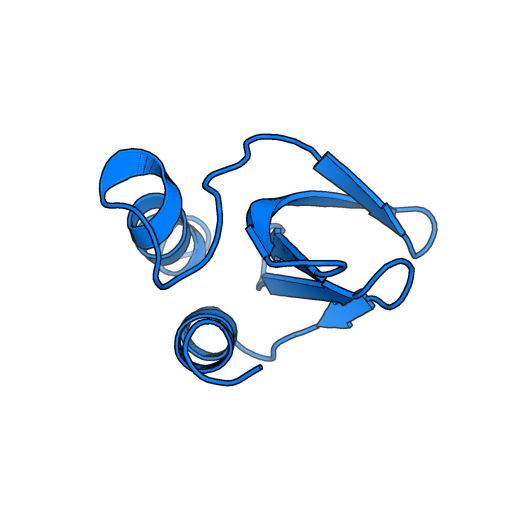 21692 C CA . THR A 1 51 ? 0.352 -2.114 11.394 1.00 0.00 51 THR A CA 18
ATOM 21693 C C . THR A 1 51 ? -0.260 -2.930 10.259 1.00 0.00 51 THR A C 18
ATOM 21694 O O . THR A 1 51 ? -0.861 -3.968 10.522 1.00 0.00 51 THR A O 18
ATOM 21705 N N . ASN A 1 52 ? -0.253 -2.376 9.041 1.00 0.00 52 ASN A N 18
ATOM 21706 C CA . ASN A 1 52 ? -1.293 -2.522 8.013 1.00 0.00 52 ASN A CA 18
ATOM 21707 C C . ASN A 1 52 ? -1.029 -1.526 6.866 1.00 0.00 52 ASN A C 18
ATOM 21708 O O . ASN A 1 52 ? -0.116 -0.718 6.873 1.00 0.00 52 ASN A O 18
ATOM 21719 N N . LEU A 1 53 ? -1.838 -1.632 5.817 1.00 0.00 53 LEU A N 18
ATOM 21720 C CA . LEU A 1 53 ? -1.730 -0.848 4.598 1.00 0.00 53 LEU A CA 18
ATOM 21721 C C . LEU A 1 53 ? -2.892 0.109 4.419 1.00 0.00 53 LEU A C 18
ATOM 21722 O O . LEU A 1 53 ? -3.922 -0.053 5.063 1.00 0.00 53 LEU A O 18
ATOM 21738 N N . TYR A 1 54 ? -2.750 1.005 3.425 1.00 0.00 54 TYR A N 18
ATOM 21739 C CA . TYR A 1 54 ? -3.797 1.911 3.010 1.00 0.00 54 TYR A CA 18
ATOM 21740 C C . TYR A 1 54 ? -3.660 2.112 1.504 1.00 0.00 54 TYR A C 18
ATOM 21741 O O . TYR A 1 54 ? -2.541 2.403 1.123 1.00 0.00 54 TYR A O 18
ATOM 21759 N N . ALA A 1 55 ? -4.738 2.064 0.688 1.00 0.00 55 ALA A N 18
ATOM 21760 C CA . ALA A 1 55 ? -4.712 2.660 -0.618 1.00 0.00 55 ALA A CA 18
ATOM 21761 C C . ALA A 1 55 ? -5.084 4.161 -0.535 1.00 0.00 55 ALA A C 18
ATOM 21762 O O . ALA A 1 55 ? -6.149 4.539 -0.056 1.00 0.00 55 ALA A O 18
ATOM 21769 N N . ILE A 1 56 ? -4.172 5.027 -1.020 1.00 0.00 56 ILE A N 18
ATOM 21770 C CA . ILE A 1 56 ? -4.543 6.401 -1.208 1.00 0.00 56 ILE A CA 18
ATOM 21771 C C . ILE A 1 56 ? -5.000 6.628 -2.654 1.00 0.00 56 ILE A C 18
ATOM 21772 O O . ILE A 1 56 ? -4.186 6.600 -3.579 1.00 0.00 56 ILE A O 18
ATOM 21788 N N . THR A 1 57 ? -6.325 6.772 -2.808 1.00 0.00 57 THR A N 18
ATOM 21789 C CA . THR A 1 57 ? -7.009 6.953 -4.090 1.00 0.00 57 THR A CA 18
ATOM 21790 C C . THR A 1 57 ? -7.174 8.453 -4.270 1.00 0.00 57 THR A C 18
ATOM 21791 O O . THR A 1 57 ? -8.238 8.992 -3.972 1.00 0.00 57 THR A O 18
ATOM 21802 N N . GLY A 1 58 ? -6.076 9.122 -4.645 1.00 0.00 58 GLY A N 18
ATOM 21803 C CA . GLY A 1 58 ? -5.972 10.584 -4.748 1.00 0.00 58 GLY A CA 18
ATOM 21804 C C . GLY A 1 58 ? -5.898 11.232 -3.371 1.00 0.00 58 GLY A C 18
ATOM 21805 O O . GLY A 1 58 ? -4.852 11.674 -2.927 1.00 0.00 58 GLY A O 18
ATOM 21809 N N . ASP A 1 59 ? -7.029 11.225 -2.669 1.00 0.00 59 ASP A N 18
ATOM 21810 C CA . ASP A 1 59 ? -7.249 11.828 -1.318 1.00 0.00 59 ASP A CA 18
ATOM 21811 C C . ASP A 1 59 ? -8.140 10.915 -0.425 1.00 0.00 59 ASP A C 18
ATOM 21812 O O . ASP A 1 59 ? -8.662 11.327 0.612 1.00 0.00 59 ASP A O 18
ATOM 21821 N N . VAL A 1 60 ? -8.361 9.673 -0.855 1.00 0.00 60 VAL A N 18
ATOM 21822 C CA . VAL A 1 60 ? -9.126 8.651 -0.124 1.00 0.00 60 VAL A CA 18
ATOM 21823 C C . VAL A 1 60 ? -8.152 7.675 0.528 1.00 0.00 60 VAL A C 18
ATOM 21824 O O . VAL A 1 60 ? -7.555 6.868 -0.166 1.00 0.00 60 VAL A O 18
ATOM 21837 N N . VAL A 1 61 ? -8.007 7.743 1.846 1.00 0.00 61 VAL A N 18
ATOM 21838 C CA . VAL A 1 61 ? -7.220 6.804 2.636 1.00 0.00 61 VAL A CA 18
ATOM 21839 C C . VAL A 1 61 ? -8.076 5.575 2.998 1.00 0.00 61 VAL A C 18
ATOM 21840 O O . VAL A 1 61 ? -8.829 5.528 3.973 1.00 0.00 61 VAL A O 18
ATOM 21853 N N . LEU A 1 62 ? -7.949 4.563 2.145 1.00 0.00 62 LEU A N 18
ATOM 21854 C CA . LEU A 1 62 ? -8.610 3.294 2.303 1.00 0.00 62 LEU A CA 18
ATOM 21855 C C . LEU A 1 62 ? -7.734 2.345 3.094 1.00 0.00 62 LEU A C 18
ATOM 21856 O O . LEU A 1 62 ? -7.012 1.541 2.512 1.00 0.00 62 LEU A O 18
ATOM 21872 N N . LYS A 1 63 ? -7.876 2.443 4.426 1.00 0.00 63 LYS A N 18
ATOM 21873 C CA . LYS A 1 63 ? -7.260 1.564 5.415 1.00 0.00 63 LYS A CA 18
ATOM 21874 C C . LYS A 1 63 ? -7.620 0.096 5.166 1.00 0.00 63 LYS A C 18
ATOM 21875 O O . LYS A 1 63 ? -8.814 -0.187 5.134 1.00 0.00 63 LYS A O 18
ATOM 21894 N N . PHE A 1 64 ? -6.620 -0.819 5.168 1.00 0.00 64 PHE A N 18
ATOM 21895 C CA . PHE A 1 64 ? -6.842 -2.218 5.293 1.00 0.00 64 PHE A CA 18
ATOM 21896 C C . PHE A 1 64 ? -6.728 -2.759 6.741 1.00 0.00 64 PHE A C 18
ATOM 21897 O O . PHE A 1 64 ? -5.817 -2.408 7.482 1.00 0.00 64 PHE A O 18
ATOM 21914 N N . ALA A 1 65 ? -7.588 -3.735 7.107 1.00 0.00 65 ALA A N 18
ATOM 21915 C CA . ALA A 1 65 ? -7.501 -4.473 8.368 1.00 0.00 65 ALA A CA 18
ATOM 21916 C C . ALA A 1 65 ? -6.387 -5.516 8.434 1.00 0.00 65 ALA A C 18
ATOM 21917 O O . ALA A 1 65 ? -6.381 -6.330 9.347 1.00 0.00 65 ALA A O 18
ATOM 21924 N N . THR A 1 66 ? -5.514 -5.599 7.435 1.00 0.00 66 THR A N 18
ATOM 21925 C CA . THR A 1 66 ? -4.569 -6.675 7.263 1.00 0.00 66 THR A CA 18
ATOM 21926 C C . THR A 1 66 ? -3.580 -6.113 6.304 1.00 0.00 66 THR A C 18
ATOM 21927 O O . THR A 1 66 ? -3.811 -5.107 5.630 1.00 0.00 66 THR A O 18
ATOM 21938 N N . VAL A 1 67 ? -2.574 -6.923 6.117 1.00 0.00 67 VAL A N 18
ATOM 21939 C CA . VAL A 1 67 ? -1.713 -6.738 5.004 1.00 0.00 67 VAL A CA 18
ATOM 21940 C C . VAL A 1 67 ? -2.287 -7.391 3.738 1.00 0.00 67 VAL A C 18
ATOM 21941 O O . VAL A 1 67 ? -2.370 -6.761 2.694 1.00 0.00 67 VAL A O 18
ATOM 21954 N N . SER A 1 68 ? -2.732 -8.653 3.832 1.00 0.00 68 SER A N 18
ATOM 21955 C CA . SER A 1 68 ? -3.187 -9.433 2.661 1.00 0.00 68 SER A CA 18
ATOM 21956 C C . SER A 1 68 ? -4.423 -8.822 1.988 1.00 0.00 68 SER A C 18
ATOM 21957 O O . SER A 1 68 ? -4.707 -9.104 0.823 1.00 0.00 68 SER A O 18
ATOM 21965 N N . LYS A 1 69 ? -5.131 -7.904 2.666 1.00 0.00 69 LYS A N 18
ATOM 21966 C CA . LYS A 1 69 ? -6.143 -7.079 2.018 1.00 0.00 69 LYS A CA 18
ATOM 21967 C C . LYS A 1 69 ? -5.588 -6.305 0.827 1.00 0.00 69 LYS A C 18
ATOM 21968 O O . LYS A 1 69 ? -6.103 -6.425 -0.272 1.00 0.00 69 LYS A O 18
ATOM 21987 N N . ALA A 1 70 ? -4.530 -5.523 1.061 1.00 0.00 70 ALA A N 18
ATOM 21988 C CA . ALA A 1 70 ? -3.831 -4.738 0.051 1.00 0.00 70 ALA A CA 18
ATOM 21989 C C . ALA A 1 70 ? -3.353 -5.596 -1.129 1.00 0.00 70 ALA A C 18
ATOM 21990 O O . ALA A 1 70 ? -3.263 -5.085 -2.240 1.00 0.00 70 ALA A O 18
ATOM 21997 N N . ARG A 1 71 ? -3.135 -6.902 -0.907 1.00 0.00 71 ARG A N 18
ATOM 21998 C CA . ARG A 1 71 ? -2.810 -7.838 -1.984 1.00 0.00 71 ARG A CA 18
ATOM 21999 C C . ARG A 1 71 ? -3.992 -7.979 -2.939 1.00 0.00 71 ARG A C 18
ATOM 22000 O O . ARG A 1 71 ? -3.835 -7.740 -4.130 1.00 0.00 71 ARG A O 18
ATOM 22021 N N . ALA A 1 72 ? -5.179 -8.253 -2.388 1.00 0.00 72 ALA A N 18
ATOM 22022 C CA . ALA A 1 72 ? -6.457 -8.217 -3.093 1.00 0.00 72 ALA A CA 18
ATOM 22023 C C . ALA A 1 72 ? -6.863 -6.813 -3.599 1.00 0.00 72 ALA A C 18
ATOM 22024 O O . ALA A 1 72 ? -7.644 -6.720 -4.544 1.00 0.00 72 ALA A O 18
ATOM 22031 N N . TYR A 1 73 ? -6.334 -5.720 -3.024 1.00 0.00 73 TYR A N 18
ATOM 22032 C CA . TYR A 1 73 ? -6.536 -4.376 -3.587 1.00 0.00 73 TYR A CA 18
ATOM 22033 C C . TYR A 1 73 ? -5.844 -4.264 -4.944 1.00 0.00 73 TYR A C 18
ATOM 22034 O O . TYR A 1 73 ? -6.421 -3.893 -5.957 1.00 0.00 73 TYR A O 18
ATOM 22052 N N . LEU A 1 74 ? -4.571 -4.638 -4.946 1.00 0.00 74 LEU A N 18
ATOM 22053 C CA . LEU A 1 74 ? -3.678 -4.568 -6.086 1.00 0.00 74 LEU A CA 18
ATOM 22054 C C . LEU A 1 74 ? -4.195 -5.239 -7.364 1.00 0.00 74 LEU A C 18
ATOM 22055 O O . LEU A 1 74 ? -3.848 -4.828 -8.462 1.00 0.00 74 LEU A O 18
ATOM 22071 N N . GLU A 1 75 ? -5.010 -6.258 -7.218 1.00 0.00 75 GLU A N 18
ATOM 22072 C CA . GLU A 1 75 ? -5.598 -6.993 -8.344 1.00 0.00 75 GLU A CA 18
ATOM 22073 C C . GLU A 1 75 ? -6.992 -6.446 -8.735 1.00 0.00 75 GLU A C 18
ATOM 22074 O O . GLU A 1 75 ? -7.519 -6.851 -9.775 1.00 0.00 75 GLU A O 18
ATOM 22086 N N . THR A 1 76 ? -7.575 -5.508 -7.956 1.00 0.00 76 THR A N 18
ATOM 22087 C CA . THR A 1 76 ? -8.960 -5.042 -7.971 1.00 0.00 76 THR A CA 18
ATOM 22088 C C . THR A 1 76 ? -9.014 -3.507 -7.822 1.00 0.00 76 THR A C 18
ATOM 22089 O O . THR A 1 76 ? -8.950 -2.954 -6.728 1.00 0.00 76 THR A O 18
ATOM 22100 N N . LYS A 1 77 ? -9.328 -2.868 -8.952 1.00 0.00 77 LYS A N 18
ATOM 22101 C CA . LYS A 1 77 ? -9.784 -1.460 -9.180 1.00 0.00 77 LYS A CA 18
ATOM 22102 C C . LYS A 1 77 ? -8.717 -0.342 -9.072 1.00 0.00 77 LYS A C 18
ATOM 22103 O O . LYS A 1 77 ? -8.329 0.037 -10.227 1.00 0.00 77 LYS A O 18
ATOM 22123 N N . SER A 1 1 ? 9.304 -8.980 14.985 1.00 0.00 1 SER A N 19
ATOM 22124 C CA . SER A 1 1 ? 7.839 -8.793 15.066 1.00 0.00 1 SER A CA 19
ATOM 22125 C C . SER A 1 1 ? 7.395 -7.468 14.462 1.00 0.00 1 SER A C 19
ATOM 22126 O O . SER A 1 1 ? 8.227 -6.587 14.288 1.00 0.00 1 SER A O 19
ATOM 22135 N N . HIS A 1 2 ? 6.099 -7.324 14.153 1.00 0.00 2 HIS A N 19
ATOM 22136 C CA . HIS A 1 2 ? 5.438 -6.112 13.607 1.00 0.00 2 HIS A CA 19
ATOM 22137 C C . HIS A 1 2 ? 5.732 -6.036 12.097 1.00 0.00 2 HIS A C 19
ATOM 22138 O O . HIS A 1 2 ? 4.905 -6.457 11.278 1.00 0.00 2 HIS A O 19
ATOM 22152 N N . MET A 1 3 ? 6.983 -5.675 11.765 1.00 0.00 3 MET A N 19
ATOM 22153 C CA . MET A 1 3 ? 7.677 -5.795 10.466 1.00 0.00 3 MET A CA 19
ATOM 22154 C C . MET A 1 3 ? 7.855 -7.263 10.044 1.00 0.00 3 MET A C 19
ATOM 22155 O O . MET A 1 3 ? 8.867 -7.639 9.462 1.00 0.00 3 MET A O 19
ATOM 22169 N N . THR A 1 4 ? 6.880 -8.112 10.397 1.00 0.00 4 THR A N 19
ATOM 22170 C CA . THR A 1 4 ? 6.707 -9.492 9.970 1.00 0.00 4 THR A CA 19
ATOM 22171 C C . THR A 1 4 ? 5.659 -9.550 8.864 1.00 0.00 4 THR A C 19
ATOM 22172 O O . THR A 1 4 ? 6.002 -9.871 7.735 1.00 0.00 4 THR A O 19
ATOM 22183 N N . ALA A 1 5 ? 4.407 -9.193 9.167 1.00 0.00 5 ALA A N 19
ATOM 22184 C CA . ALA A 1 5 ? 3.298 -9.328 8.218 1.00 0.00 5 ALA A CA 19
ATOM 22185 C C . ALA A 1 5 ? 3.339 -8.267 7.127 1.00 0.00 5 ALA A C 19
ATOM 22186 O O . ALA A 1 5 ? 3.206 -8.538 5.936 1.00 0.00 5 ALA A O 19
ATOM 22193 N N . VAL A 1 6 ? 3.545 -7.030 7.563 1.00 0.00 6 VAL A N 19
ATOM 22194 C CA . VAL A 1 6 ? 3.467 -5.862 6.681 1.00 0.00 6 VAL A CA 19
ATOM 22195 C C . VAL A 1 6 ? 4.697 -5.826 5.750 1.00 0.00 6 VAL A C 19
ATOM 22196 O O . VAL A 1 6 ? 4.608 -5.431 4.592 1.00 0.00 6 VAL A O 19
ATOM 22209 N N . GLN A 1 7 ? 5.826 -6.331 6.257 1.00 0.00 7 GLN A N 19
ATOM 22210 C CA . GLN A 1 7 ? 7.103 -6.490 5.573 1.00 0.00 7 GLN A CA 19
ATOM 22211 C C . GLN A 1 7 ? 6.965 -7.389 4.343 1.00 0.00 7 GLN A C 19
ATOM 22212 O O . GLN A 1 7 ? 7.146 -6.957 3.208 1.00 0.00 7 GLN A O 19
ATOM 22226 N N . ASP A 1 8 ? 6.594 -8.625 4.642 1.00 0.00 8 ASP A N 19
ATOM 22227 C CA . ASP A 1 8 ? 6.391 -9.809 3.765 1.00 0.00 8 ASP A CA 19
ATOM 22228 C C . ASP A 1 8 ? 5.616 -9.436 2.520 1.00 0.00 8 ASP A C 19
ATOM 22229 O O . ASP A 1 8 ? 6.029 -9.758 1.410 1.00 0.00 8 ASP A O 19
ATOM 22238 N N . PHE A 1 9 ? 4.495 -8.746 2.709 1.00 0.00 9 PHE A N 19
ATOM 22239 C CA . PHE A 1 9 ? 3.686 -8.293 1.610 1.00 0.00 9 PHE A CA 19
ATOM 22240 C C . PHE A 1 9 ? 4.331 -7.137 0.833 1.00 0.00 9 PHE A C 19
ATOM 22241 O O . PHE A 1 9 ? 4.211 -7.096 -0.387 1.00 0.00 9 PHE A O 19
ATOM 22258 N N . VAL A 1 10 ? 4.999 -6.205 1.514 1.00 0.00 10 VAL A N 19
ATOM 22259 C CA . VAL A 1 10 ? 5.530 -4.982 0.899 1.00 0.00 10 VAL A CA 19
ATOM 22260 C C . VAL A 1 10 ? 6.631 -5.271 -0.108 1.00 0.00 10 VAL A C 19
ATOM 22261 O O . VAL A 1 10 ? 6.533 -4.824 -1.249 1.00 0.00 10 VAL A O 19
ATOM 22274 N N . VAL A 1 11 ? 7.636 -6.041 0.316 1.00 0.00 11 VAL A N 19
ATOM 22275 C CA . VAL A 1 11 ? 8.820 -6.399 -0.498 1.00 0.00 11 VAL A CA 19
ATOM 22276 C C . VAL A 1 11 ? 8.481 -7.084 -1.842 1.00 0.00 11 VAL A C 19
ATOM 22277 O O . VAL A 1 11 ? 9.295 -7.088 -2.755 1.00 0.00 11 VAL A O 19
ATOM 22290 N N . ASP A 1 12 ? 7.301 -7.692 -1.960 1.00 0.00 12 ASP A N 19
ATOM 22291 C CA . ASP A 1 12 ? 6.866 -8.419 -3.159 1.00 0.00 12 ASP A CA 19
ATOM 22292 C C . ASP A 1 12 ? 6.630 -7.484 -4.354 1.00 0.00 12 ASP A C 19
ATOM 22293 O O . ASP A 1 12 ? 7.328 -7.582 -5.362 1.00 0.00 12 ASP A O 19
ATOM 22302 N N . ILE A 1 13 ? 5.744 -6.497 -4.179 1.00 0.00 13 ILE A N 19
ATOM 22303 C CA . ILE A 1 13 ? 5.560 -5.318 -5.052 1.00 0.00 13 ILE A CA 19
ATOM 22304 C C . ILE A 1 13 ? 6.902 -4.639 -5.249 1.00 0.00 13 ILE A C 19
ATOM 22305 O O . ILE A 1 13 ? 7.210 -4.188 -6.343 1.00 0.00 13 ILE A O 19
ATOM 22321 N N . LEU A 1 14 ? 7.676 -4.556 -4.181 1.00 0.00 14 LEU A N 19
ATOM 22322 C CA . LEU A 1 14 ? 8.950 -3.878 -4.169 1.00 0.00 14 LEU A CA 19
ATOM 22323 C C . LEU A 1 14 ? 10.006 -4.470 -5.121 1.00 0.00 14 LEU A C 19
ATOM 22324 O O . LEU A 1 14 ? 10.594 -3.761 -5.930 1.00 0.00 14 LEU A O 19
ATOM 22340 N N . LEU A 1 15 ? 10.314 -5.757 -4.951 1.00 0.00 15 LEU A N 19
ATOM 22341 C CA . LEU A 1 15 ? 11.494 -6.451 -5.469 1.00 0.00 15 LEU A CA 19
ATOM 22342 C C . LEU A 1 15 ? 11.159 -7.318 -6.672 1.00 0.00 15 LEU A C 19
ATOM 22343 O O . LEU A 1 15 ? 11.904 -7.326 -7.652 1.00 0.00 15 LEU A O 19
ATOM 22359 N N . ASN A 1 16 ? 10.043 -8.049 -6.610 1.00 0.00 16 ASN A N 19
ATOM 22360 C CA . ASN A 1 16 ? 9.537 -8.837 -7.735 1.00 0.00 16 ASN A CA 19
ATOM 22361 C C . ASN A 1 16 ? 8.643 -7.990 -8.673 1.00 0.00 16 ASN A C 19
ATOM 22362 O O . ASN A 1 16 ? 8.540 -8.316 -9.861 1.00 0.00 16 ASN A O 19
ATOM 22373 N N . GLY A 1 17 ? 8.043 -6.916 -8.131 1.00 0.00 17 GLY A N 19
ATOM 22374 C CA . GLY A 1 17 ? 7.089 -6.053 -8.830 1.00 0.00 17 GLY A CA 19
ATOM 22375 C C . GLY A 1 17 ? 5.631 -6.315 -8.515 1.00 0.00 17 GLY A C 19
ATOM 22376 O O . GLY A 1 17 ? 5.279 -7.282 -7.851 1.00 0.00 17 GLY A O 19
ATOM 22380 N N . ALA A 1 18 ? 4.754 -5.459 -9.038 1.00 0.00 18 ALA A N 19
ATOM 22381 C CA . ALA A 1 18 ? 3.316 -5.498 -8.796 1.00 0.00 18 ALA A CA 19
ATOM 22382 C C . ALA A 1 18 ? 2.511 -6.414 -9.758 1.00 0.00 18 ALA A C 19
ATOM 22383 O O . ALA A 1 18 ? 3.082 -7.058 -10.647 1.00 0.00 18 ALA A O 19
ATOM 22390 N N . ARG A 1 19 ? 1.179 -6.368 -9.564 1.00 0.00 19 ARG A N 19
ATOM 22391 C CA . ARG A 1 19 ? 0.138 -6.498 -10.595 1.00 0.00 19 ARG A CA 19
ATOM 22392 C C . ARG A 1 19 ? 0.354 -5.508 -11.765 1.00 0.00 19 ARG A C 19
ATOM 22393 O O . ARG A 1 19 ? 1.460 -5.012 -11.972 1.00 0.00 19 ARG A O 19
ATOM 22414 N N . ASP A 1 20 ? -0.709 -5.212 -12.528 1.00 0.00 20 ASP A N 19
ATOM 22415 C CA . ASP A 1 20 ? -0.738 -4.173 -13.585 1.00 0.00 20 ASP A CA 19
ATOM 22416 C C . ASP A 1 20 ? -0.336 -2.768 -13.050 1.00 0.00 20 ASP A C 19
ATOM 22417 O O . ASP A 1 20 ? -0.517 -1.757 -13.708 1.00 0.00 20 ASP A O 19
ATOM 22426 N N . TRP A 1 21 ? 0.148 -2.639 -11.817 1.00 0.00 21 TRP A N 19
ATOM 22427 C CA . TRP A 1 21 ? 0.705 -1.369 -11.261 1.00 0.00 21 TRP A CA 19
ATOM 22428 C C . TRP A 1 21 ? 2.154 -1.097 -11.774 1.00 0.00 21 TRP A C 19
ATOM 22429 O O . TRP A 1 21 ? 2.911 -2.008 -12.045 1.00 0.00 21 TRP A O 19
ATOM 22450 N N . ASP A 1 22 ? 2.593 0.161 -11.567 1.00 0.00 22 ASP A N 19
ATOM 22451 C CA . ASP A 1 22 ? 3.953 0.655 -11.519 1.00 0.00 22 ASP A CA 19
ATOM 22452 C C . ASP A 1 22 ? 4.558 0.574 -10.078 1.00 0.00 22 ASP A C 19
ATOM 22453 O O . ASP A 1 22 ? 3.846 0.575 -9.073 1.00 0.00 22 ASP A O 19
ATOM 22462 N N . VAL A 1 23 ? 5.877 0.434 -10.013 1.00 0.00 23 VAL A N 19
ATOM 22463 C CA . VAL A 1 23 ? 6.541 0.147 -8.761 1.00 0.00 23 VAL A CA 19
ATOM 22464 C C . VAL A 1 23 ? 7.213 1.473 -8.507 1.00 0.00 23 VAL A C 19
ATOM 22465 O O . VAL A 1 23 ? 8.227 1.817 -9.129 1.00 0.00 23 VAL A O 19
ATOM 22478 N N . LEU A 1 24 ? 6.606 2.187 -7.564 1.00 0.00 24 LEU A N 19
ATOM 22479 C CA . LEU A 1 24 ? 7.100 3.449 -7.155 1.00 0.00 24 LEU A CA 19
ATOM 22480 C C . LEU A 1 24 ? 7.435 3.400 -5.661 1.00 0.00 24 LEU A C 19
ATOM 22481 O O . LEU A 1 24 ? 6.744 2.871 -4.791 1.00 0.00 24 LEU A O 19
ATOM 22497 N N . GLN A 1 25 ? 8.523 4.067 -5.375 1.00 0.00 25 GLN A N 19
ATOM 22498 C CA . GLN A 1 25 ? 8.866 4.267 -3.980 1.00 0.00 25 GLN A CA 19
ATOM 22499 C C . GLN A 1 25 ? 8.773 5.739 -3.685 1.00 0.00 25 GLN A C 19
ATOM 22500 O O . GLN A 1 25 ? 9.786 6.440 -3.614 1.00 0.00 25 GLN A O 19
ATOM 22514 N N . THR A 1 26 ? 7.530 6.160 -3.446 1.00 0.00 26 THR A N 19
ATOM 22515 C CA . THR A 1 26 ? 7.166 7.486 -2.957 1.00 0.00 26 THR A CA 19
ATOM 22516 C C . THR A 1 26 ? 6.458 7.366 -1.605 1.00 0.00 26 THR A C 19
ATOM 22517 O O . THR A 1 26 ? 6.328 6.263 -1.064 1.00 0.00 26 THR A O 19
ATOM 22528 N N . THR A 1 27 ? 6.045 8.468 -0.998 1.00 0.00 27 THR A N 19
ATOM 22529 C CA . THR A 1 27 ? 5.350 8.513 0.280 1.00 0.00 27 THR A CA 19
ATOM 22530 C C . THR A 1 27 ? 4.260 9.572 0.078 1.00 0.00 27 THR A C 19
ATOM 22531 O O . THR A 1 27 ? 4.437 10.497 -0.714 1.00 0.00 27 THR A O 19
ATOM 22542 N N . CYS A 1 28 ? 3.094 9.369 0.673 1.00 0.00 28 CYS A N 19
ATOM 22543 C CA . CYS A 1 28 ? 1.886 10.085 0.281 1.00 0.00 28 CYS A CA 19
ATOM 22544 C C . CYS A 1 28 ? 1.090 10.543 1.465 1.00 0.00 28 CYS A C 19
ATOM 22545 O O . CYS A 1 28 ? 1.004 9.827 2.460 1.00 0.00 28 CYS A O 19
ATOM 22553 N N . THR A 1 29 ? 0.542 11.748 1.350 1.00 0.00 29 THR A N 19
ATOM 22554 C CA . THR A 1 29 ? 0.261 12.536 2.541 1.00 0.00 29 THR A CA 19
ATOM 22555 C C . THR A 1 29 ? -1.217 12.766 2.760 1.00 0.00 29 THR A C 19
ATOM 22556 O O . THR A 1 29 ? -1.833 13.548 2.039 1.00 0.00 29 THR A O 19
ATOM 22567 N N . VAL A 1 30 ? -1.726 12.089 3.784 1.00 0.00 30 VAL A N 19
ATOM 22568 C CA . VAL A 1 30 ? -3.154 11.907 4.106 1.00 0.00 30 VAL A CA 19
ATOM 22569 C C . VAL A 1 30 ? -3.306 11.609 5.620 1.00 0.00 30 VAL A C 19
ATOM 22570 O O . VAL A 1 30 ? -2.348 11.168 6.242 1.00 0.00 30 VAL A O 19
ATOM 22583 N N . ASP A 1 31 ? -4.446 11.932 6.246 1.00 0.00 31 ASP A N 19
ATOM 22584 C CA . ASP A 1 31 ? -4.682 11.883 7.727 1.00 0.00 31 ASP A CA 19
ATOM 22585 C C . ASP A 1 31 ? -3.725 12.799 8.521 1.00 0.00 31 ASP A C 19
ATOM 22586 O O . ASP A 1 31 ? -3.401 12.553 9.689 1.00 0.00 31 ASP A O 19
ATOM 22595 N N . ARG A 1 32 ? -3.195 13.843 7.864 1.00 0.00 32 ARG A N 19
ATOM 22596 C CA . ARG A 1 32 ? -2.168 14.747 8.401 1.00 0.00 32 ARG A CA 19
ATOM 22597 C C . ARG A 1 32 ? -0.838 13.986 8.613 1.00 0.00 32 ARG A C 19
ATOM 22598 O O . ARG A 1 32 ? 0.023 14.393 9.391 1.00 0.00 32 ARG A O 19
ATOM 22619 N N . LYS A 1 33 ? -0.741 12.812 7.992 1.00 0.00 33 LYS A N 19
ATOM 22620 C CA . LYS A 1 33 ? 0.284 11.778 8.085 1.00 0.00 33 LYS A CA 19
ATOM 22621 C C . LYS A 1 33 ? 0.826 11.536 6.688 1.00 0.00 33 LYS A C 19
ATOM 22622 O O . LYS A 1 33 ? 0.258 11.971 5.685 1.00 0.00 33 LYS A O 19
ATOM 22641 N N . VAL A 1 34 ? 1.954 10.860 6.624 1.00 0.00 34 VAL A N 19
ATOM 22642 C CA . VAL A 1 34 ? 2.525 10.370 5.376 1.00 0.00 34 VAL A CA 19
ATOM 22643 C C . VAL A 1 34 ? 2.560 8.844 5.460 1.00 0.00 34 VAL A C 19
ATOM 22644 O O . VAL A 1 34 ? 2.879 8.292 6.509 1.00 0.00 34 VAL A O 19
ATOM 22657 N N . TYR A 1 35 ? 2.246 8.189 4.349 1.00 0.00 35 TYR A N 19
ATOM 22658 C CA . TYR A 1 35 ? 2.278 6.735 4.209 1.00 0.00 35 TYR A CA 19
ATOM 22659 C C . TYR A 1 35 ? 3.223 6.345 3.110 1.00 0.00 35 TYR A C 19
ATOM 22660 O O . TYR A 1 35 ? 3.182 6.897 2.011 1.00 0.00 35 TYR A O 19
ATOM 22678 N N . LYS A 1 36 ? 4.063 5.358 3.352 1.00 0.00 36 LYS A N 19
ATOM 22679 C CA . LYS A 1 36 ? 5.069 5.011 2.371 1.00 0.00 36 LYS A CA 19
ATOM 22680 C C . LYS A 1 36 ? 4.503 4.041 1.327 1.00 0.00 36 LYS A C 19
ATOM 22681 O O . LYS A 1 36 ? 3.928 3.025 1.712 1.00 0.00 36 LYS A O 19
ATOM 22700 N N . THR A 1 37 ? 4.595 4.430 0.048 1.00 0.00 37 THR A N 19
ATOM 22701 C CA . THR A 1 37 ? 3.951 3.809 -1.092 1.00 0.00 37 THR A CA 19
ATOM 22702 C C . THR A 1 37 ? 4.904 2.781 -1.679 1.00 0.00 37 THR A C 19
ATOM 22703 O O . THR A 1 37 ? 6.119 2.947 -1.598 1.00 0.00 37 THR A O 19
ATOM 22714 N N . ILE A 1 38 ? 4.323 1.748 -2.266 1.00 0.00 38 ILE A N 19
ATOM 22715 C CA . ILE A 1 38 ? 5.055 0.643 -2.885 1.00 0.00 38 ILE A CA 19
ATOM 22716 C C . ILE A 1 38 ? 4.893 0.661 -4.376 1.00 0.00 38 ILE A C 19
ATOM 22717 O O . ILE A 1 38 ? 5.757 0.231 -5.127 1.00 0.00 38 ILE A O 19
ATOM 22733 N N . CYS A 1 39 ? 3.717 1.097 -4.790 1.00 0.00 39 CYS A N 19
ATOM 22734 C CA . CYS A 1 39 ? 3.274 0.878 -6.163 1.00 0.00 39 CYS A CA 19
ATOM 22735 C C . CYS A 1 39 ? 2.170 1.833 -6.421 1.00 0.00 39 CYS A C 19
ATOM 22736 O O . CYS A 1 39 ? 1.284 2.029 -5.588 1.00 0.00 39 CYS A O 19
ATOM 22744 N N . LYS A 1 40 ? 2.210 2.334 -7.640 1.00 0.00 40 LYS A N 19
ATOM 22745 C CA . LYS A 1 40 ? 1.211 3.152 -8.214 1.00 0.00 40 LYS A CA 19
ATOM 22746 C C . LYS A 1 40 ? 0.519 2.515 -9.401 1.00 0.00 40 LYS A C 19
ATOM 22747 O O . LYS A 1 40 ? 1.139 2.140 -10.396 1.00 0.00 40 LYS A O 19
ATOM 22766 N N . ARG A 1 41 ? -0.797 2.496 -9.330 1.00 0.00 41 ARG A N 19
ATOM 22767 C CA . ARG A 1 41 ? -1.653 2.202 -10.471 1.00 0.00 41 ARG A CA 19
ATOM 22768 C C . ARG A 1 41 ? -2.651 3.319 -10.532 1.00 0.00 41 ARG A C 19
ATOM 22769 O O . ARG A 1 41 ? -3.365 3.511 -9.554 1.00 0.00 41 ARG A O 19
ATOM 22790 N N . GLY A 1 42 ? -2.717 4.008 -11.677 1.00 0.00 42 GLY A N 19
ATOM 22791 C CA . GLY A 1 42 ? -3.759 4.983 -11.904 1.00 0.00 42 GLY A CA 19
ATOM 22792 C C . GLY A 1 42 ? -3.516 6.211 -11.064 1.00 0.00 42 GLY A C 19
ATOM 22793 O O . GLY A 1 42 ? -2.397 6.720 -11.018 1.00 0.00 42 GLY A O 19
ATOM 22797 N N . ASN A 1 43 ? -4.552 6.630 -10.325 1.00 0.00 43 ASN A N 19
ATOM 22798 C CA . ASN A 1 43 ? -4.439 7.590 -9.211 1.00 0.00 43 ASN A CA 19
ATOM 22799 C C . ASN A 1 43 ? -4.097 6.952 -7.842 1.00 0.00 43 ASN A C 19
ATOM 22800 O O . ASN A 1 43 ? -4.063 7.628 -6.815 1.00 0.00 43 ASN A O 19
ATOM 22811 N N . THR A 1 44 ? -3.941 5.629 -7.850 1.00 0.00 44 THR A N 19
ATOM 22812 C CA . THR A 1 44 ? -3.896 4.741 -6.663 1.00 0.00 44 THR A CA 19
ATOM 22813 C C . THR A 1 44 ? -2.442 4.400 -6.340 1.00 0.00 44 THR A C 19
ATOM 22814 O O . THR A 1 44 ? -1.608 4.305 -7.240 1.00 0.00 44 THR A O 19
ATOM 22825 N N . TYR A 1 45 ? -2.113 4.286 -5.052 1.00 0.00 45 TYR A N 19
ATOM 22826 C CA . TYR A 1 45 ? -0.802 4.258 -4.439 1.00 0.00 45 TYR A CA 19
ATOM 22827 C C . TYR A 1 45 ? -1.019 3.407 -3.200 1.00 0.00 45 TYR A C 19
ATOM 22828 O O . TYR A 1 45 ? -1.745 3.759 -2.265 1.00 0.00 45 TYR A O 19
ATOM 22846 N N . LEU A 1 46 ? -0.488 2.208 -3.245 1.00 0.00 46 LEU A N 19
ATOM 22847 C CA . LEU A 1 46 ? -0.606 1.284 -2.152 1.00 0.00 46 LEU A CA 19
ATOM 22848 C C . LEU A 1 46 ? 0.470 1.635 -1.125 1.00 0.00 46 LEU A C 19
ATOM 22849 O O . LEU A 1 46 ? 1.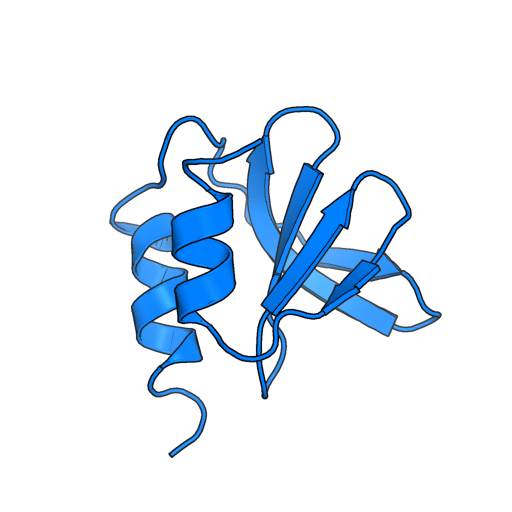606 1.868 -1.524 1.00 0.00 46 LEU A O 19
ATOM 22865 N N . CYS A 1 47 ? 0.147 1.708 0.163 1.00 0.00 47 CYS A N 19
ATOM 22866 C CA . CYS A 1 47 ? 1.042 2.218 1.204 1.00 0.00 47 CYS A CA 19
ATOM 22867 C C . CYS A 1 47 ? 0.915 1.451 2.539 1.00 0.00 47 CYS A C 19
ATOM 22868 O O . CYS A 1 47 ? 0.054 0.585 2.669 1.00 0.00 47 CYS A O 19
ATOM 22876 N N . PHE A 1 48 ? 1.730 1.775 3.544 1.00 0.00 48 PHE A N 19
ATOM 22877 C CA . PHE A 1 48 ? 1.755 1.030 4.811 1.00 0.00 48 PHE A CA 19
ATOM 22878 C C . PHE A 1 48 ? 2.254 1.830 6.021 1.00 0.00 48 PHE A C 19
ATOM 22879 O O . PHE A 1 48 ? 2.997 2.805 5.861 1.00 0.00 48 PHE A O 19
ATOM 22896 N N . ASP A 1 49 ? 1.876 1.378 7.232 1.00 0.00 49 ASP A N 19
ATOM 22897 C CA . ASP A 1 49 ? 2.424 1.857 8.526 1.00 0.00 49 ASP A CA 19
ATOM 22898 C C . ASP A 1 49 ? 2.954 0.651 9.359 1.00 0.00 49 ASP A C 19
ATOM 22899 O O . ASP A 1 49 ? 3.284 -0.389 8.799 1.00 0.00 49 ASP A O 19
ATOM 22908 N N . ASP A 1 50 ? 2.964 0.776 10.693 1.00 0.00 50 ASP A N 19
ATOM 22909 C CA . ASP A 1 50 ? 3.157 -0.351 11.625 1.00 0.00 50 ASP A CA 19
ATOM 22910 C C . ASP A 1 50 ? 1.956 -1.289 11.784 1.00 0.00 50 ASP A C 19
ATOM 22911 O O . ASP A 1 50 ? 2.118 -2.439 12.203 1.00 0.00 50 ASP A O 19
ATOM 22920 N N . THR A 1 51 ? 0.736 -0.793 11.542 1.00 0.00 51 THR A N 19
ATOM 22921 C CA . THR A 1 51 ? -0.510 -1.480 11.919 1.00 0.00 51 THR A CA 19
ATOM 22922 C C . THR A 1 51 ? -1.007 -2.400 10.822 1.00 0.00 51 THR A C 19
ATOM 22923 O O . THR A 1 51 ? -1.613 -3.426 11.137 1.00 0.00 51 THR A O 19
ATOM 22934 N N . ASN A 1 52 ? -0.801 -2.016 9.558 1.00 0.00 52 ASN A N 19
ATOM 22935 C CA . ASN A 1 52 ? -1.381 -2.534 8.330 1.00 0.00 52 ASN A CA 19
ATOM 22936 C C . ASN A 1 52 ? -1.006 -1.662 7.109 1.00 0.00 52 ASN A C 19
ATOM 22937 O O . ASN A 1 52 ? -0.319 -0.646 7.208 1.00 0.00 52 ASN A O 19
ATOM 22948 N N . LEU A 1 53 ? -1.522 -2.093 5.963 1.00 0.00 53 LEU A N 19
ATOM 22949 C CA . LEU A 1 53 ? -1.547 -1.367 4.713 1.00 0.00 53 LEU A CA 19
ATOM 22950 C C . LEU A 1 53 ? -2.768 -0.457 4.544 1.00 0.00 53 LEU A C 19
ATOM 22951 O O . LEU A 1 53 ? -3.791 -0.612 5.219 1.00 0.00 53 LEU A O 19
ATOM 22967 N N . TYR A 1 54 ? -2.644 0.479 3.600 1.00 0.00 54 TYR A N 19
ATOM 22968 C CA . TYR A 1 54 ? -3.685 1.414 3.168 1.00 0.00 54 TYR A CA 19
ATOM 22969 C C . TYR A 1 54 ? -3.569 1.588 1.639 1.00 0.00 54 TYR A C 19
ATOM 22970 O O . TYR A 1 54 ? -2.457 1.575 1.109 1.00 0.00 54 TYR A O 19
ATOM 22988 N N . ALA A 1 55 ? -4.660 1.786 0.893 1.00 0.00 55 ALA A N 19
ATOM 22989 C CA . ALA A 1 55 ? -4.567 2.308 -0.471 1.00 0.00 55 ALA A CA 19
ATOM 22990 C C . ALA A 1 55 ? -4.938 3.786 -0.395 1.00 0.00 55 ALA A C 19
ATOM 22991 O O . ALA A 1 55 ? -6.098 4.108 -0.156 1.00 0.00 55 ALA A O 19
ATOM 22998 N N . ILE A 1 56 ? -3.984 4.672 -0.688 1.00 0.00 56 ILE A N 19
ATOM 22999 C CA . ILE A 1 56 ? -4.315 6.054 -0.984 1.00 0.00 56 ILE A CA 19
ATOM 23000 C C . ILE A 1 56 ? -4.701 6.171 -2.471 1.00 0.00 56 ILE A C 19
ATOM 23001 O O . ILE A 1 56 ? -3.908 5.943 -3.387 1.00 0.00 56 ILE A O 19
ATOM 23017 N N . THR A 1 57 ? -6.003 6.392 -2.677 1.00 0.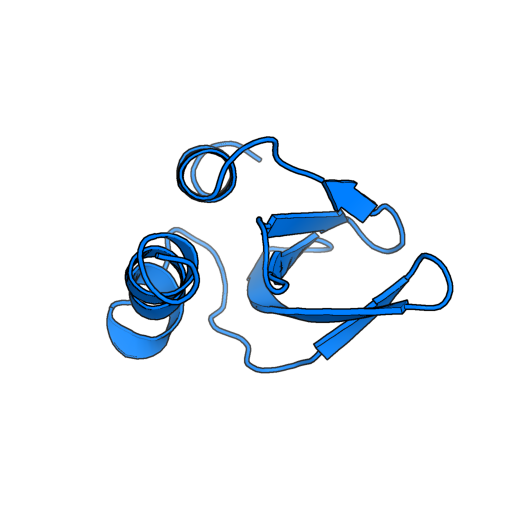00 57 THR A N 19
ATOM 23018 C CA . THR A 1 57 ? -6.664 6.450 -3.974 1.00 0.00 57 THR A CA 19
ATOM 23019 C C . THR A 1 57 ? -6.837 7.944 -4.175 1.00 0.00 57 THR A C 19
ATOM 23020 O O . THR A 1 57 ? -7.842 8.530 -3.783 1.00 0.00 57 THR A O 19
ATOM 23031 N N . GLY A 1 58 ? -5.774 8.554 -4.708 1.00 0.00 58 GLY A N 19
ATOM 23032 C CA . GLY A 1 58 ? -5.647 9.990 -4.903 1.00 0.00 58 GLY A CA 19
ATOM 23033 C C . GLY A 1 58 ? -5.382 10.605 -3.540 1.00 0.00 58 GLY A C 19
ATOM 23034 O O . GLY A 1 58 ? -4.258 10.963 -3.246 1.00 0.00 58 GLY A O 19
ATOM 23038 N N . ASP A 1 59 ? -6.475 10.756 -2.789 1.00 0.00 59 ASP A N 19
ATOM 23039 C CA . ASP A 1 59 ? -6.523 11.553 -1.507 1.00 0.00 59 ASP A CA 19
ATOM 23040 C C . ASP A 1 59 ? -7.351 10.693 -0.487 1.00 0.00 59 ASP A C 19
ATOM 23041 O O . ASP A 1 59 ? -7.634 11.100 0.635 1.00 0.00 59 ASP A O 19
ATOM 23050 N N . VAL A 1 60 ? -7.835 9.508 -0.908 1.00 0.00 60 VAL A N 19
ATOM 23051 C CA . VAL A 1 60 ? -8.679 8.593 -0.125 1.00 0.00 60 VAL A CA 19
ATOM 23052 C C . VAL A 1 60 ? -7.829 7.511 0.556 1.00 0.00 60 VAL A C 19
ATOM 23053 O O . VAL A 1 60 ? -7.385 6.565 -0.077 1.00 0.00 60 VAL A O 19
ATOM 23066 N N . VAL A 1 61 ? -7.618 7.647 1.858 1.00 0.00 61 VAL A N 19
ATOM 23067 C CA . VAL A 1 61 ? -6.871 6.682 2.672 1.00 0.00 61 VAL A CA 19
ATOM 23068 C C . VAL A 1 61 ? -7.757 5.493 3.025 1.00 0.00 61 VAL A C 19
ATOM 23069 O O . VAL A 1 61 ? -8.430 5.415 4.051 1.00 0.00 61 VAL A O 19
ATOM 23082 N N . LEU A 1 62 ? -7.757 4.513 2.128 1.00 0.00 62 LEU A N 19
ATOM 23083 C CA . LEU A 1 62 ? -8.482 3.271 2.313 1.00 0.00 62 LEU A CA 19
ATOM 23084 C C . LEU A 1 62 ? -7.622 2.292 3.131 1.00 0.00 62 LEU A C 19
ATOM 23085 O O . LEU A 1 62 ? -6.892 1.461 2.602 1.00 0.00 62 LEU A O 19
ATOM 23101 N N . LYS A 1 63 ? -7.737 2.418 4.442 1.00 0.00 63 LYS A N 19
ATOM 23102 C CA . LYS A 1 63 ? -7.183 1.517 5.466 1.00 0.00 63 LYS A CA 19
ATOM 23103 C C . LYS A 1 63 ? -7.678 0.065 5.343 1.00 0.00 63 LYS A C 19
ATOM 23104 O O . LYS A 1 63 ? -8.884 -0.209 5.373 1.00 0.00 63 LYS A O 19
ATOM 23123 N N . PHE A 1 64 ? -6.758 -0.900 5.271 1.00 0.00 64 PHE A N 19
ATOM 23124 C CA . PHE A 1 64 ? -7.042 -2.332 5.260 1.00 0.00 64 PHE A CA 19
ATOM 23125 C C . PHE A 1 64 ? -6.967 -2.914 6.684 1.00 0.00 64 PHE A C 19
ATOM 23126 O O . PHE A 1 64 ? -5.995 -2.681 7.387 1.00 0.00 64 PHE A O 19
ATOM 23143 N N . ALA A 1 65 ? -7.903 -3.785 7.057 1.00 0.00 65 ALA A N 19
ATOM 23144 C CA . ALA A 1 65 ? -7.804 -4.560 8.311 1.00 0.00 65 ALA A CA 19
ATOM 23145 C C . ALA A 1 65 ? -6.736 -5.657 8.316 1.00 0.00 65 ALA A C 19
ATOM 23146 O O . ALA A 1 65 ? -6.601 -6.378 9.314 1.00 0.00 65 ALA A O 19
ATOM 23153 N N . THR A 1 66 ? -6.062 -5.893 7.181 1.00 0.00 66 THR A N 19
ATOM 23154 C CA . THR A 1 66 ? -5.246 -7.071 6.932 1.00 0.00 66 THR A CA 19
ATOM 23155 C C . THR A 1 66 ? -4.370 -6.806 5.741 1.00 0.00 66 THR A C 19
ATOM 23156 O O . THR A 1 66 ? -4.743 -6.149 4.775 1.00 0.00 66 THR A O 19
ATOM 23167 N N . VAL A 1 67 ? -3.177 -7.341 5.824 1.00 0.00 67 VAL A N 19
ATOM 23168 C CA . VAL A 1 67 ? -2.125 -6.872 4.943 1.00 0.00 67 VAL A CA 19
ATOM 23169 C C . VAL A 1 67 ? -2.329 -7.473 3.542 1.00 0.00 67 VAL A C 19
ATOM 23170 O O . VAL A 1 67 ? -2.074 -6.855 2.518 1.00 0.00 67 VAL A O 19
ATOM 23183 N N . SER A 1 68 ? -2.896 -8.676 3.534 1.00 0.00 68 SER A N 19
ATOM 23184 C CA . SER A 1 68 ? -3.359 -9.411 2.359 1.00 0.00 68 SER A CA 19
ATOM 23185 C C . SER A 1 68 ? -4.627 -8.838 1.716 1.00 0.00 68 SER A C 19
ATOM 23186 O O . SER A 1 68 ? -4.836 -9.062 0.522 1.00 0.00 68 SER A O 19
ATOM 23194 N N . LYS A 1 69 ? -5.429 -8.003 2.407 1.00 0.00 69 LYS A N 19
ATOM 23195 C CA . LYS A 1 69 ? -6.431 -7.186 1.713 1.00 0.00 69 LYS A CA 19
ATOM 23196 C C . LYS A 1 69 ? -5.795 -6.322 0.620 1.00 0.00 69 LYS A C 19
ATOM 23197 O O . LYS A 1 69 ? -6.298 -6.259 -0.493 1.00 0.00 69 LYS A O 19
ATOM 23216 N N . ALA A 1 70 ? -4.669 -5.684 0.947 1.00 0.00 70 ALA A N 19
ATOM 23217 C CA . ALA A 1 70 ? -3.889 -4.912 -0.021 1.00 0.00 70 ALA A CA 19
ATOM 23218 C C . ALA A 1 70 ? -3.393 -5.735 -1.250 1.00 0.00 70 ALA A C 19
ATOM 23219 O O . ALA A 1 70 ? -3.283 -5.168 -2.336 1.00 0.00 70 ALA A O 19
ATOM 23226 N N . ARG A 1 71 ? -3.226 -7.065 -1.106 1.00 0.00 71 ARG A N 19
ATOM 23227 C CA . ARG A 1 71 ? -2.903 -7.998 -2.208 1.00 0.00 71 ARG A CA 19
ATOM 23228 C C . ARG A 1 71 ? -4.087 -8.199 -3.142 1.00 0.00 71 ARG A C 19
ATOM 23229 O O . ARG A 1 71 ? -3.966 -8.033 -4.354 1.00 0.00 71 ARG A O 19
ATOM 23250 N N . ALA A 1 72 ? -5.254 -8.481 -2.558 1.00 0.00 72 ALA A N 19
ATOM 23251 C CA . ALA A 1 72 ? -6.495 -8.636 -3.299 1.00 0.00 72 ALA A CA 19
ATOM 23252 C C . ALA A 1 72 ? -6.979 -7.292 -3.891 1.00 0.00 72 ALA A C 19
ATOM 23253 O O . ALA A 1 72 ? -7.612 -7.280 -4.943 1.00 0.00 72 ALA A O 19
ATOM 23260 N N . TYR A 1 73 ? -6.574 -6.162 -3.300 1.00 0.00 73 TYR A N 19
ATOM 23261 C CA . TYR A 1 73 ? -6.896 -4.824 -3.787 1.00 0.00 73 TYR A CA 19
ATOM 23262 C C . TYR A 1 73 ? -6.107 -4.527 -5.062 1.00 0.00 73 TYR A C 19
ATOM 23263 O O . TYR A 1 73 ? -6.640 -3.989 -6.017 1.00 0.00 73 TYR A O 19
ATOM 23281 N N . LEU A 1 74 ? -4.851 -4.948 -5.143 1.00 0.00 74 LEU A N 19
ATOM 23282 C CA . LEU A 1 74 ? -4.036 -4.861 -6.348 1.00 0.00 74 LEU A CA 19
ATOM 23283 C C . LEU A 1 74 ? -4.663 -5.511 -7.591 1.00 0.00 74 LEU A C 19
ATOM 23284 O O . LEU A 1 74 ? -4.356 -5.082 -8.700 1.00 0.00 74 LEU A O 19
ATOM 23300 N N . GLU A 1 75 ? -5.540 -6.500 -7.394 1.00 0.00 75 GLU A N 19
ATOM 23301 C CA . GLU A 1 75 ? -6.385 -7.101 -8.432 1.00 0.00 75 GLU A CA 19
ATOM 23302 C C . GLU A 1 75 ? -7.889 -6.773 -8.279 1.00 0.00 75 GLU A C 19
ATOM 23303 O O . GLU A 1 75 ? -8.706 -7.317 -9.022 1.00 0.00 75 GLU A O 19
ATOM 23315 N N . THR A 1 76 ? -8.251 -5.864 -7.358 1.00 0.00 76 THR A N 19
ATOM 23316 C CA . THR A 1 76 ? -9.585 -5.254 -7.166 1.00 0.00 76 THR A CA 19
ATOM 23317 C C . THR A 1 76 ? -9.513 -3.714 -7.148 1.00 0.00 76 THR A C 19
ATOM 23318 O O . THR A 1 76 ? -9.731 -3.071 -6.113 1.00 0.00 76 THR A O 19
ATOM 23329 N N . LYS A 1 77 ? -9.229 -3.185 -8.344 1.00 0.00 77 LYS A N 19
ATOM 23330 C CA . LYS A 1 77 ? -9.272 -1.792 -8.817 1.00 0.00 77 LYS A CA 19
ATOM 23331 C C . LYS A 1 77 ? -8.151 -0.889 -8.313 1.00 0.00 77 LYS A C 19
ATOM 23332 O O . LYS A 1 77 ? -7.110 -0.862 -9.013 1.00 0.00 77 LYS A O 19
ATOM 23352 N N . SER A 1 1 ? 1.455 -9.720 15.212 1.00 0.00 1 SER A N 20
ATOM 23353 C CA . SER A 1 1 ? 2.309 -9.483 14.024 1.00 0.00 1 SER A CA 20
ATOM 23354 C C . SER A 1 1 ? 2.299 -7.992 13.663 1.00 0.00 1 SER A C 20
ATOM 23355 O O . SER A 1 1 ? 1.477 -7.274 14.226 1.00 0.00 1 SER A O 20
ATOM 23364 N N . HIS A 1 2 ? 3.168 -7.472 12.756 1.00 0.00 2 HIS A N 20
ATOM 23365 C CA . HIS A 1 2 ? 3.080 -6.114 12.140 1.00 0.00 2 HIS A CA 20
ATOM 23366 C C . HIS A 1 2 ? 4.140 -5.958 10.999 1.00 0.00 2 HIS A C 20
ATOM 23367 O O . HIS A 1 2 ? 3.936 -6.566 9.945 1.00 0.00 2 HIS A O 20
ATOM 23381 N N . MET A 1 3 ? 5.319 -5.389 11.303 1.00 0.00 3 MET A N 20
ATOM 23382 C CA . MET A 1 3 ? 6.588 -5.273 10.498 1.00 0.00 3 MET A CA 20
ATOM 23383 C C . MET A 1 3 ? 7.157 -6.573 9.923 1.00 0.00 3 MET A C 20
ATOM 23384 O O . MET A 1 3 ? 8.275 -6.532 9.419 1.00 0.00 3 MET A O 20
ATOM 23398 N N . THR A 1 4 ? 6.413 -7.682 9.960 1.00 0.00 4 THR A N 20
ATOM 23399 C CA . THR A 1 4 ? 6.763 -8.938 9.342 1.00 0.00 4 THR A CA 20
ATOM 23400 C C . THR A 1 4 ? 5.918 -9.167 8.139 1.00 0.00 4 THR A C 20
ATOM 23401 O O . THR A 1 4 ? 6.401 -9.234 7.025 1.00 0.00 4 THR A O 20
ATOM 23412 N N . ALA A 1 5 ? 4.626 -9.293 8.345 1.00 0.00 5 ALA A N 20
ATOM 23413 C CA . ALA A 1 5 ? 3.667 -9.643 7.300 1.00 0.00 5 ALA A CA 20
ATOM 23414 C C . ALA A 1 5 ? 3.497 -8.475 6.306 1.00 0.00 5 ALA A C 20
ATOM 23415 O O . ALA A 1 5 ? 3.432 -8.699 5.105 1.00 0.00 5 ALA A O 20
ATOM 23422 N N . VAL A 1 6 ? 3.525 -7.238 6.823 1.00 0.00 6 VAL A N 20
ATOM 23423 C CA . VAL A 1 6 ? 3.584 -5.999 6.052 1.00 0.00 6 VAL A CA 20
ATOM 23424 C C . VAL A 1 6 ? 4.866 -5.961 5.228 1.00 0.00 6 VAL A C 20
ATOM 23425 O O . VAL A 1 6 ? 4.841 -5.475 4.109 1.00 0.00 6 VAL A O 20
ATOM 23438 N N . GLN A 1 7 ? 5.984 -6.476 5.760 1.00 0.00 7 GLN A N 20
ATOM 23439 C CA . GLN A 1 7 ? 7.300 -6.373 5.117 1.00 0.00 7 GLN A CA 20
ATOM 23440 C C . GLN A 1 7 ? 7.390 -7.346 3.952 1.00 0.00 7 GLN A C 20
ATOM 23441 O O . GLN A 1 7 ? 7.650 -6.994 2.814 1.00 0.00 7 GLN A O 20
ATOM 23455 N N . ASP A 1 8 ? 7.058 -8.582 4.261 1.00 0.00 8 ASP A N 20
ATOM 23456 C CA . ASP A 1 8 ? 6.779 -9.724 3.347 1.00 0.00 8 ASP A CA 20
ATOM 23457 C C . ASP A 1 8 ? 5.828 -9.355 2.195 1.00 0.00 8 ASP A C 20
ATOM 23458 O O . ASP A 1 8 ? 6.183 -9.541 1.029 1.00 0.00 8 ASP A O 20
ATOM 23467 N N . PHE A 1 9 ? 4.664 -8.764 2.512 1.00 0.00 9 PHE A N 20
ATOM 23468 C CA . PHE A 1 9 ? 3.759 -8.201 1.526 1.00 0.00 9 PHE A CA 20
ATOM 23469 C C . PHE A 1 9 ? 4.440 -7.101 0.689 1.00 0.00 9 PHE A C 20
ATOM 23470 O O . PHE A 1 9 ? 4.333 -7.118 -0.532 1.00 0.00 9 PHE A O 20
ATOM 23487 N N . VAL A 1 10 ? 5.117 -6.146 1.339 1.00 0.00 10 VAL A N 20
ATOM 23488 C CA . VAL A 1 10 ? 5.842 -5.071 0.645 1.00 0.00 10 VAL A CA 20
ATOM 23489 C C . VAL A 1 10 ? 6.841 -5.612 -0.382 1.00 0.00 10 VAL A C 20
ATOM 23490 O O . VAL A 1 10 ? 6.718 -5.218 -1.532 1.00 0.00 10 VAL A O 20
ATOM 23503 N N . VAL A 1 11 ? 7.730 -6.550 -0.039 1.00 0.00 11 VAL A N 20
ATOM 23504 C CA . VAL A 1 11 ? 8.710 -7.106 -1.016 1.00 0.00 11 VAL A CA 20
ATOM 23505 C C . VAL A 1 11 ? 8.113 -7.893 -2.171 1.00 0.00 11 VAL A C 20
ATOM 23506 O O . VAL A 1 11 ? 8.772 -8.025 -3.208 1.00 0.00 11 VAL A O 20
ATOM 23519 N N . ASP A 1 12 ? 6.881 -8.393 -2.039 1.00 0.00 12 ASP A N 20
ATOM 23520 C CA . ASP A 1 12 ? 6.137 -8.972 -3.155 1.00 0.00 12 ASP A CA 20
ATOM 23521 C C . ASP A 1 12 ? 5.944 -7.970 -4.326 1.00 0.00 12 ASP A C 20
ATOM 23522 O O . ASP A 1 12 ? 6.118 -8.338 -5.482 1.00 0.00 12 ASP A O 20
ATOM 23531 N N . ILE A 1 13 ? 5.688 -6.697 -4.009 1.00 0.00 13 ILE A N 20
ATOM 23532 C CA . ILE A 1 13 ? 5.729 -5.535 -4.925 1.00 0.00 13 ILE A CA 20
ATOM 23533 C C . ILE A 1 13 ? 7.197 -5.135 -5.104 1.00 0.00 13 ILE A C 20
ATOM 23534 O O . ILE A 1 13 ? 7.616 -4.907 -6.230 1.00 0.00 13 ILE A O 20
ATOM 23550 N N . LEU A 1 14 ? 7.948 -4.981 -4.009 1.00 0.00 14 LEU A N 20
ATOM 23551 C CA . LEU A 1 14 ? 9.129 -4.124 -3.996 1.00 0.00 14 LEU A CA 20
ATOM 23552 C C . LEU A 1 14 ? 10.254 -4.707 -4.842 1.00 0.00 14 LEU A C 20
ATOM 23553 O O . LEU A 1 14 ? 10.830 -4.015 -5.680 1.00 0.00 14 LEU A O 20
ATOM 23569 N N . LEU A 1 15 ? 10.608 -5.983 -4.608 1.00 0.00 15 LEU A N 20
ATOM 23570 C CA . LEU A 1 15 ? 11.640 -6.671 -5.363 1.00 0.00 15 LEU A CA 20
ATOM 23571 C C . LEU A 1 15 ? 10.988 -7.535 -6.457 1.00 0.00 15 LEU A C 20
ATOM 23572 O O . LEU A 1 15 ? 11.388 -7.453 -7.614 1.00 0.00 15 LEU A O 20
ATOM 23588 N N . ASN A 1 16 ? 10.006 -8.335 -6.067 1.00 0.00 16 ASN A N 20
ATOM 23589 C CA . ASN A 1 16 ? 9.426 -9.353 -6.970 1.00 0.00 16 ASN A CA 20
ATOM 23590 C C . ASN A 1 16 ? 8.364 -8.823 -7.927 1.00 0.00 16 ASN A C 20
ATOM 23591 O O . ASN A 1 16 ? 8.015 -9.516 -8.895 1.00 0.00 16 ASN A O 20
ATOM 23602 N N . GLY A 1 17 ? 7.901 -7.557 -7.748 1.00 0.00 17 GLY A N 20
ATOM 23603 C CA . GLY A 1 17 ? 6.942 -6.902 -8.596 1.00 0.00 17 GLY A CA 20
ATOM 23604 C C . GLY A 1 17 ? 5.472 -7.278 -8.354 1.00 0.00 17 GLY A C 20
ATOM 23605 O O . GLY A 1 17 ? 5.088 -8.423 -8.164 1.00 0.00 17 GLY A O 20
ATOM 23609 N N . ALA A 1 18 ? 4.667 -6.227 -8.400 1.00 0.00 18 ALA A N 20
ATOM 23610 C CA . ALA A 1 18 ? 3.206 -6.269 -8.261 1.00 0.00 18 ALA A CA 20
ATOM 23611 C C . ALA A 1 18 ? 2.502 -7.032 -9.389 1.00 0.00 18 ALA A C 20
ATOM 23612 O O . ALA A 1 18 ? 3.104 -7.491 -10.358 1.00 0.00 18 ALA A O 20
ATOM 23619 N N . ARG A 1 19 ? 1.169 -7.050 -9.309 1.00 0.00 19 ARG A N 20
ATOM 23620 C CA . ARG A 1 19 ? 0.228 -7.032 -10.421 1.00 0.00 19 ARG A CA 20
ATOM 23621 C C . ARG A 1 19 ? 0.548 -5.896 -11.453 1.00 0.00 19 ARG A C 20
ATOM 23622 O O . ARG A 1 19 ? 1.660 -5.394 -11.547 1.00 0.00 19 ARG A O 20
ATOM 23643 N N . ASP A 1 20 ? -0.462 -5.483 -12.205 1.00 0.00 20 ASP A N 20
ATOM 23644 C CA . ASP A 1 20 ? -0.480 -4.333 -13.136 1.00 0.00 20 ASP A CA 20
ATOM 23645 C C . ASP A 1 20 ? 0.201 -3.018 -12.716 1.00 0.00 20 ASP A C 20
ATOM 23646 O O . ASP A 1 20 ? 0.452 -2.151 -13.559 1.00 0.00 20 ASP A O 20
ATOM 23655 N N . TRP A 1 21 ? 0.506 -2.838 -11.414 1.00 0.00 21 TRP A N 20
ATOM 23656 C CA . TRP A 1 21 ? 0.997 -1.604 -10.850 1.00 0.00 21 TRP A CA 20
ATOM 23657 C C . TRP A 1 21 ? 2.462 -1.273 -11.247 1.00 0.00 21 TRP A C 20
ATOM 23658 O O . TRP A 1 21 ? 3.251 -2.158 -11.566 1.00 0.00 21 TRP A O 20
ATOM 23679 N N . ASP A 1 22 ? 2.800 0.006 -11.157 1.00 0.00 22 ASP A N 20
ATOM 23680 C CA . ASP A 1 22 ? 4.165 0.503 -11.317 1.00 0.00 22 ASP A CA 20
ATOM 23681 C C . ASP A 1 22 ? 4.812 0.608 -9.946 1.00 0.00 22 ASP A C 20
ATOM 23682 O O . ASP A 1 22 ? 4.125 0.883 -8.966 1.00 0.00 22 ASP A O 20
ATOM 23691 N N . VAL A 1 23 ? 6.105 0.330 -9.845 1.00 0.00 23 VAL A N 20
ATOM 23692 C CA . VAL A 1 23 ? 6.762 -0.079 -8.644 1.00 0.00 23 VAL A CA 20
ATOM 23693 C C . VAL A 1 23 ? 7.484 1.196 -8.267 1.00 0.00 23 VAL A C 20
ATOM 23694 O O . VAL A 1 23 ? 8.375 1.662 -8.978 1.00 0.00 23 VAL A O 20
ATOM 23707 N N . LEU A 1 24 ? 6.949 1.814 -7.242 1.00 0.00 24 LEU A N 20
ATOM 23708 C CA . LEU A 1 24 ? 7.366 3.152 -6.904 1.00 0.00 24 LEU A CA 20
ATOM 23709 C C . LEU A 1 24 ? 7.897 3.240 -5.500 1.00 0.00 24 LEU A C 20
ATOM 23710 O O . LEU A 1 24 ? 7.402 2.590 -4.580 1.00 0.00 24 LEU A O 20
ATOM 23726 N N . GLN A 1 25 ? 8.848 4.144 -5.300 1.00 0.00 25 GLN A N 20
ATOM 23727 C CA . GLN A 1 25 ? 9.217 4.549 -3.973 1.00 0.00 25 GLN A CA 20
ATOM 23728 C C . GLN A 1 25 ? 8.872 6.026 -3.833 1.00 0.00 25 GLN A C 20
ATOM 23729 O O . GLN A 1 25 ? 9.678 6.900 -4.130 1.00 0.00 25 GLN A O 20
ATOM 23743 N N . THR A 1 26 ? 7.633 6.275 -3.426 1.00 0.00 26 THR A N 20
ATOM 23744 C CA . THR A 1 26 ? 7.178 7.605 -3.002 1.00 0.00 26 THR A CA 20
ATOM 23745 C C . THR A 1 26 ? 6.401 7.494 -1.685 1.00 0.00 26 THR A C 20
ATOM 23746 O O . THR A 1 26 ? 6.246 6.397 -1.135 1.00 0.00 26 THR A O 20
ATOM 23757 N N . THR A 1 27 ? 5.913 8.604 -1.135 1.00 0.00 27 THR A N 20
ATOM 23758 C CA . THR A 1 27 ? 5.237 8.716 0.154 1.00 0.00 27 THR A CA 20
ATOM 23759 C C . THR A 1 27 ? 4.107 9.676 -0.076 1.00 0.00 27 THR A C 20
ATOM 23760 O O . THR A 1 27 ? 4.203 10.624 -0.854 1.00 0.00 27 THR A O 20
ATOM 23771 N N . CYS A 1 28 ? 3.002 9.432 0.608 1.00 0.00 28 CYS A N 20
ATOM 23772 C CA . CYS A 1 28 ? 1.758 10.183 0.479 1.00 0.00 28 CYS A CA 20
ATOM 23773 C C . CYS A 1 28 ? 1.170 10.571 1.800 1.00 0.00 28 CYS A C 20
ATOM 23774 O O . CYS A 1 28 ? 1.277 9.827 2.778 1.00 0.00 28 CYS A O 20
ATOM 23782 N N . THR A 1 29 ? 0.502 11.720 1.809 1.00 0.00 29 THR A N 20
ATOM 23783 C CA . THR A 1 29 ? 0.235 12.439 3.042 1.00 0.00 29 THR A CA 20
ATOM 23784 C C . THR A 1 29 ? -1.264 12.662 3.214 1.00 0.00 29 THR A C 20
ATOM 23785 O O . THR A 1 29 ? -1.839 13.482 2.518 1.00 0.00 29 THR A O 20
ATOM 23796 N N . VAL A 1 30 ? -1.854 11.939 4.153 1.00 0.00 30 VAL A N 20
ATOM 23797 C CA . VAL A 1 30 ? -3.331 11.877 4.361 1.00 0.00 30 VAL A CA 20
ATOM 23798 C C . VAL A 1 30 ? -3.684 11.609 5.825 1.00 0.00 30 VAL A C 20
ATOM 23799 O O . VAL A 1 30 ? -2.882 11.019 6.552 1.00 0.00 30 VAL A O 20
ATOM 23812 N N . ASP A 1 31 ? -4.838 12.103 6.331 1.00 0.00 31 ASP A N 20
ATOM 23813 C CA . ASP A 1 31 ? -5.234 12.170 7.748 1.00 0.00 31 ASP A CA 20
ATOM 23814 C C . ASP A 1 31 ? -4.243 13.010 8.610 1.00 0.00 31 ASP A C 20
ATOM 23815 O O . ASP A 1 31 ? -4.202 12.862 9.824 1.00 0.00 31 ASP A O 20
ATOM 23824 N N . ARG A 1 32 ? -3.486 13.869 7.941 1.00 0.00 32 ARG A N 20
ATOM 23825 C CA . ARG A 1 32 ? -2.346 14.659 8.498 1.00 0.00 32 ARG A CA 20
ATOM 23826 C C . ARG A 1 32 ? -1.135 13.773 8.789 1.00 0.00 32 ARG A C 20
ATOM 23827 O O . ARG A 1 32 ? -0.167 14.183 9.453 1.00 0.00 32 ARG A O 20
ATOM 23848 N N . LYS A 1 33 ? -1.206 12.499 8.344 1.00 0.00 33 LYS A N 20
ATOM 23849 C CA . LYS A 1 33 ? -0.278 11.404 8.525 1.00 0.00 33 LYS A CA 20
ATOM 23850 C C . LYS A 1 33 ? 0.435 11.217 7.194 1.00 0.00 33 LYS A C 20
ATOM 23851 O O . LYS A 1 33 ? -0.023 11.706 6.168 1.00 0.00 33 LYS A O 20
ATOM 23870 N N . VAL A 1 34 ? 1.501 10.456 7.227 1.00 0.00 34 VAL A N 20
ATOM 23871 C CA . VAL A 1 34 ? 2.243 10.124 6.014 1.00 0.00 34 VAL A CA 20
ATOM 23872 C C . VAL A 1 34 ? 2.382 8.611 5.986 1.00 0.00 34 VAL A C 20
ATOM 23873 O O . VAL A 1 34 ? 2.619 7.964 7.014 1.00 0.00 34 VAL A O 20
ATOM 23886 N N . TYR A 1 35 ? 2.199 8.069 4.790 1.00 0.00 35 TYR A N 20
ATOM 23887 C CA . TYR A 1 35 ? 2.297 6.663 4.459 1.00 0.00 35 TYR A CA 20
ATOM 23888 C C . TYR A 1 35 ? 3.340 6.497 3.362 1.00 0.00 35 TYR A C 20
ATOM 23889 O O . TYR A 1 35 ? 3.457 7.354 2.487 1.00 0.00 35 TYR A O 20
ATOM 23907 N N . LYS A 1 36 ? 4.027 5.373 3.373 1.00 0.00 36 LYS A N 20
ATOM 23908 C CA . LYS A 1 36 ? 5.016 5.095 2.360 1.00 0.00 36 LYS A CA 20
ATOM 23909 C C . LYS A 1 36 ? 4.430 4.159 1.322 1.00 0.00 36 LYS A C 20
ATOM 23910 O O . LYS A 1 36 ? 3.792 3.163 1.670 1.00 0.00 36 LYS A O 20
ATOM 23929 N N . THR A 1 37 ? 4.577 4.513 0.043 1.00 0.00 37 THR A N 20
ATOM 23930 C CA . THR A 1 37 ? 3.909 3.902 -1.091 1.00 0.00 37 THR A CA 20
ATOM 23931 C C . THR A 1 37 ? 4.838 2.886 -1.734 1.00 0.00 37 THR A C 20
ATOM 23932 O O . THR A 1 37 ? 6.042 3.129 -1.788 1.00 0.00 37 THR A O 20
ATOM 23943 N N . ILE A 1 38 ? 4.282 1.764 -2.179 1.00 0.00 38 ILE A N 20
ATOM 23944 C CA . ILE A 1 38 ? 5.071 0.689 -2.815 1.00 0.00 38 ILE A CA 20
ATOM 23945 C C . ILE A 1 38 ? 4.930 0.691 -4.319 1.00 0.00 38 ILE A C 20
ATOM 23946 O O . ILE A 1 38 ? 5.813 0.305 -5.083 1.00 0.00 38 ILE A O 20
ATOM 23962 N N . CYS A 1 39 ? 3.723 1.037 -4.727 1.00 0.00 39 CYS A N 20
ATOM 23963 C CA . CYS A 1 39 ? 3.280 0.840 -6.066 1.00 0.00 39 CYS A CA 20
ATOM 23964 C C . CYS A 1 39 ? 2.122 1.705 -6.348 1.00 0.00 39 CYS A C 20
ATOM 23965 O O . CYS A 1 39 ? 1.246 1.936 -5.510 1.00 0.00 39 CYS A O 20
ATOM 23973 N N . LYS A 1 40 ? 2.122 2.120 -7.588 1.00 0.00 40 LYS A N 20
ATOM 23974 C CA . LYS A 1 40 ? 1.186 3.037 -8.107 1.00 0.00 40 LYS A CA 20
ATOM 23975 C C . LYS A 1 40 ? 0.416 2.437 -9.259 1.00 0.00 40 LYS A C 20
ATOM 23976 O O . LYS A 1 40 ? 1.005 1.842 -10.155 1.00 0.00 40 LYS A O 20
ATOM 23995 N N . ARG A 1 41 ? -0.889 2.642 -9.298 1.00 0.00 41 ARG A N 20
ATOM 23996 C CA . ARG A 1 41 ? -1.668 2.406 -10.500 1.00 0.00 41 ARG A CA 20
ATOM 23997 C C . ARG A 1 41 ? -2.700 3.498 -10.625 1.00 0.00 41 ARG A C 20
ATOM 23998 O O . ARG A 1 41 ? -3.605 3.668 -9.824 1.00 0.00 41 ARG A O 20
ATOM 24019 N N . GLY A 1 42 ? -2.578 4.224 -11.706 1.00 0.00 42 GLY A N 20
ATOM 24020 C CA . GLY A 1 42 ? -3.549 5.247 -12.050 1.00 0.00 42 GLY A CA 20
ATOM 24021 C C . GLY A 1 42 ? -3.318 6.504 -11.246 1.00 0.00 42 GLY A C 20
ATOM 24022 O O . GLY A 1 42 ? -2.239 7.085 -11.320 1.00 0.00 42 GLY A O 20
ATOM 24026 N N . ASN A 1 43 ? -4.306 6.884 -10.447 1.00 0.00 43 ASN A N 20
ATOM 24027 C CA . ASN A 1 43 ? -4.142 7.858 -9.369 1.00 0.00 43 ASN A CA 20
ATOM 24028 C C . ASN A 1 43 ? -3.951 7.198 -7.984 1.00 0.00 43 ASN A C 20
ATOM 24029 O O . ASN A 1 43 ? -3.874 7.910 -6.982 1.00 0.00 43 ASN A O 20
ATOM 24040 N N . THR A 1 44 ? -3.891 5.862 -7.945 1.00 0.00 44 THR A N 20
ATOM 24041 C CA . THR A 1 44 ? -3.842 5.097 -6.676 1.00 0.00 44 THR A CA 20
ATOM 24042 C C . THR A 1 44 ? -2.454 4.556 -6.398 1.00 0.00 44 THR A C 20
ATOM 24043 O O . THR A 1 44 ? -1.636 4.398 -7.300 1.00 0.00 44 THR A O 20
ATOM 24054 N N . TYR A 1 45 ? -2.150 4.411 -5.112 1.00 0.00 45 TYR A N 20
ATOM 24055 C CA . TYR A 1 45 ? -0.873 4.333 -4.461 1.00 0.00 45 TYR A CA 20
ATOM 24056 C C . TYR A 1 45 ? -1.197 3.490 -3.249 1.00 0.00 45 TYR A C 20
ATOM 24057 O O . TYR A 1 45 ? -1.970 3.863 -2.357 1.00 0.00 45 TYR A O 20
ATOM 24075 N N . LEU A 1 46 ? -0.674 2.287 -3.290 1.00 0.00 46 LEU A N 20
ATOM 24076 C CA . LEU A 1 46 ? -0.797 1.360 -2.206 1.00 0.00 46 LEU A CA 20
ATOM 24077 C C . LEU A 1 46 ? 0.310 1.732 -1.231 1.00 0.00 46 LEU A C 20
ATOM 24078 O O . LEU A 1 46 ? 1.470 1.803 -1.644 1.00 0.00 46 LEU A O 20
ATOM 24094 N N . CYS A 1 47 ? -0.045 2.000 0.018 1.00 0.00 47 CYS A N 20
ATOM 24095 C CA . CYS A 1 47 ? 0.886 2.499 1.018 1.00 0.00 47 CYS A CA 20
ATOM 24096 C C . CYS A 1 47 ? 0.763 1.714 2.320 1.00 0.00 47 CYS A C 20
ATOM 24097 O O . CYS A 1 47 ? -0.170 0.935 2.505 1.00 0.00 47 CYS A O 20
ATOM 24105 N N . PHE A 1 48 ? 1.672 1.956 3.264 1.00 0.00 48 PHE A N 20
ATOM 24106 C CA . PHE A 1 48 ? 1.692 1.238 4.541 1.00 0.00 48 PHE A CA 20
ATOM 24107 C C . PHE A 1 48 ? 2.018 2.092 5.757 1.00 0.00 48 PHE A C 20
ATOM 24108 O O . PHE A 1 48 ? 2.665 3.133 5.631 1.00 0.00 48 PHE A O 20
ATOM 24125 N N . ASP A 1 49 ? 1.605 1.576 6.918 1.00 0.00 49 ASP A N 20
ATOM 24126 C CA . ASP A 1 49 ? 2.220 1.844 8.210 1.00 0.00 49 ASP A CA 20
ATOM 24127 C C . ASP A 1 49 ? 2.871 0.536 8.671 1.00 0.00 49 ASP A C 20
ATOM 24128 O O . ASP A 1 49 ? 3.014 -0.440 7.954 1.00 0.00 49 ASP A O 20
ATOM 24137 N N . ASP A 1 50 ? 3.173 0.481 9.945 1.00 0.00 50 ASP A N 20
ATOM 24138 C CA . ASP A 1 50 ? 3.731 -0.750 10.561 1.00 0.00 50 ASP A CA 20
ATOM 24139 C C . ASP A 1 50 ? 2.780 -1.929 10.542 1.00 0.00 50 ASP A C 20
ATOM 24140 O O . ASP A 1 50 ? 3.203 -3.098 10.520 1.00 0.00 50 ASP A O 20
ATOM 24149 N N . THR A 1 51 ? 1.457 -1.643 10.590 1.00 0.00 51 THR A N 20
ATOM 24150 C CA . THR A 1 51 ? 0.441 -2.512 11.110 1.00 0.00 51 THR A CA 20
ATOM 24151 C C . THR A 1 51 ? -0.354 -3.241 9.993 1.00 0.00 51 THR A C 20
ATOM 24152 O O . THR A 1 51 ? -0.991 -4.252 10.244 1.00 0.00 51 THR A O 20
ATOM 24163 N N . ASN A 1 52 ? -0.387 -2.585 8.851 1.00 0.00 52 ASN A N 20
ATOM 24164 C CA . ASN A 1 52 ? -1.435 -2.599 7.838 1.00 0.00 52 ASN A CA 20
ATOM 24165 C C . ASN A 1 52 ? -1.167 -1.534 6.801 1.00 0.00 52 ASN A C 20
ATOM 24166 O O . ASN A 1 52 ? -0.258 -0.690 6.922 1.00 0.00 52 ASN A O 20
ATOM 24177 N N . LEU A 1 53 ? -1.981 -1.573 5.742 1.00 0.00 53 LEU A N 20
ATOM 24178 C CA . LEU A 1 53 ? -1.839 -0.804 4.550 1.00 0.00 53 LEU A CA 20
ATOM 24179 C C . LEU A 1 53 ? -3.053 0.078 4.301 1.00 0.00 53 LEU A C 20
ATOM 24180 O O . LEU A 1 53 ? -4.064 -0.016 4.994 1.00 0.00 53 LEU A O 20
ATOM 24196 N N . TYR A 1 54 ? -2.915 0.950 3.311 1.00 0.00 54 TYR A N 20
ATOM 24197 C CA . TYR A 1 54 ? -3.932 1.919 2.983 1.00 0.00 54 TYR A CA 20
ATOM 24198 C C . TYR A 1 54 ? -3.827 2.182 1.485 1.00 0.00 54 TYR A C 20
ATOM 24199 O O . TYR A 1 54 ? -2.722 2.404 0.982 1.00 0.00 54 TYR A O 20
ATOM 24217 N N . ALA A 1 55 ? -4.931 2.113 0.748 1.00 0.00 55 ALA A N 20
ATOM 24218 C CA . ALA A 1 55 ? -4.904 2.526 -0.653 1.00 0.00 55 ALA A CA 20
ATOM 24219 C C . ALA A 1 55 ? -5.306 3.983 -0.687 1.00 0.00 55 ALA A C 20
ATOM 24220 O O . ALA A 1 55 ? -6.487 4.274 -0.515 1.00 0.00 55 ALA A O 20
ATOM 24227 N N . ILE A 1 56 ? -4.331 4.880 -0.879 1.00 0.00 56 ILE A N 20
ATOM 24228 C CA . ILE A 1 56 ? -4.639 6.283 -1.105 1.00 0.00 56 ILE A CA 20
ATOM 24229 C C . ILE A 1 56 ? -4.918 6.470 -2.604 1.00 0.00 56 ILE A C 20
ATOM 24230 O O . ILE A 1 56 ? -4.032 6.295 -3.443 1.00 0.00 56 ILE A O 20
ATOM 24246 N N . THR A 1 57 ? -6.172 6.809 -2.924 1.00 0.00 57 THR A N 20
ATOM 24247 C CA . THR A 1 57 ? -6.682 6.999 -4.290 1.00 0.00 57 THR A CA 20
ATOM 24248 C C . THR A 1 57 ? -6.995 8.484 -4.414 1.00 0.00 57 THR A C 20
ATOM 24249 O O . THR A 1 57 ? -8.017 8.943 -3.892 1.00 0.00 57 THR A O 20
ATOM 24260 N N . GLY A 1 58 ? -6.076 9.255 -5.011 1.00 0.00 58 GLY A N 20
ATOM 24261 C CA . GLY A 1 58 ? -6.085 10.722 -5.021 1.00 0.00 58 GLY A CA 20
ATOM 24262 C C . GLY A 1 58 ? -5.758 11.327 -3.648 1.00 0.00 58 GLY A C 20
ATOM 24263 O O . GLY A 1 58 ? -4.710 11.927 -3.436 1.00 0.00 58 GLY A O 20
ATOM 24267 N N . ASP A 1 59 ? -6.709 11.119 -2.737 1.00 0.00 59 ASP A N 20
ATOM 24268 C CA . ASP A 1 59 ? -6.797 11.628 -1.350 1.00 0.00 59 ASP A CA 20
ATOM 24269 C C . ASP A 1 59 ? -7.643 10.708 -0.426 1.00 0.00 59 ASP A C 20
ATOM 24270 O O . ASP A 1 59 ? -7.823 11.003 0.762 1.00 0.00 59 ASP A O 20
ATOM 24279 N N . VAL A 1 60 ? -8.211 9.605 -0.963 1.00 0.00 60 VAL A N 20
ATOM 24280 C CA . VAL A 1 60 ? -9.109 8.658 -0.297 1.00 0.00 60 VAL A CA 20
ATOM 24281 C C . VAL A 1 60 ? -8.267 7.636 0.441 1.00 0.00 60 VAL A C 20
ATOM 24282 O O . VAL A 1 60 ? -7.756 6.730 -0.192 1.00 0.00 60 VAL A O 20
ATOM 24295 N N . VAL A 1 61 ? -8.141 7.773 1.754 1.00 0.00 61 VAL A N 20
ATOM 24296 C CA . VAL A 1 61 ? -7.377 6.823 2.583 1.00 0.00 61 VAL A CA 20
ATOM 24297 C C . VAL A 1 61 ? -8.248 5.641 2.994 1.00 0.00 61 VAL A C 20
ATOM 24298 O O . VAL A 1 61 ? -9.000 5.663 3.974 1.00 0.00 61 VAL A O 20
ATOM 24311 N N . LEU A 1 62 ? -8.157 4.560 2.212 1.00 0.00 62 LEU A N 20
ATOM 24312 C CA . LEU A 1 62 ? -8.835 3.315 2.519 1.00 0.00 62 LEU A CA 20
ATOM 24313 C C . LEU A 1 62 ? -7.892 2.409 3.339 1.00 0.00 62 LEU A C 20
ATOM 24314 O O . LEU A 1 62 ? -7.151 1.619 2.756 1.00 0.00 62 LEU A O 20
ATOM 24330 N N . LYS A 1 63 ? -7.908 2.563 4.667 1.00 0.00 63 LYS A N 20
ATOM 24331 C CA . LYS A 1 63 ? -7.276 1.640 5.622 1.00 0.00 63 LYS A CA 20
ATOM 24332 C C . LYS A 1 63 ? -7.743 0.179 5.497 1.00 0.00 63 LYS A C 20
ATOM 24333 O O . LYS A 1 63 ? -8.931 -0.141 5.567 1.00 0.00 63 LYS A O 20
ATOM 24352 N N . PHE A 1 64 ? -6.779 -0.732 5.362 1.00 0.00 64 PHE A N 20
ATOM 24353 C CA . PHE A 1 64 ? -6.998 -2.153 5.276 1.00 0.00 64 PHE A CA 20
ATOM 24354 C C . PHE A 1 64 ? -6.936 -2.724 6.688 1.00 0.00 64 PHE A C 20
ATOM 24355 O O . PHE A 1 64 ? -6.022 -2.406 7.434 1.00 0.00 64 PHE A O 20
ATOM 24372 N N . ALA A 1 65 ? -7.859 -3.612 7.047 1.00 0.00 65 ALA A N 20
ATOM 24373 C CA . ALA A 1 65 ? -7.782 -4.335 8.330 1.00 0.00 65 ALA A CA 20
ATOM 24374 C C . ALA A 1 65 ? -6.663 -5.372 8.409 1.00 0.00 65 ALA A C 20
ATOM 24375 O O . ALA A 1 65 ? -6.664 -6.217 9.304 1.00 0.00 65 ALA A O 20
ATOM 24382 N N . THR A 1 66 ? -5.732 -5.448 7.448 1.00 0.00 66 THR A N 20
ATOM 24383 C CA . THR A 1 66 ? -4.828 -6.560 7.286 1.00 0.00 66 THR A CA 20
ATOM 24384 C C . THR A 1 66 ? -3.733 -6.011 6.435 1.00 0.00 66 THR A C 20
ATOM 24385 O O . THR A 1 66 ? -3.884 -4.994 5.756 1.00 0.00 66 THR A O 20
ATOM 24396 N N . VAL A 1 67 ? -2.718 -6.826 6.342 1.00 0.00 67 VAL A N 20
ATOM 24397 C CA . VAL A 1 67 ? -1.918 -6.778 5.158 1.00 0.00 67 VAL A CA 20
ATOM 24398 C C . VAL A 1 67 ? -2.634 -7.453 3.978 1.00 0.00 67 VAL A C 20
ATOM 24399 O O . VAL A 1 67 ? -2.667 -6.886 2.894 1.00 0.00 67 VAL A O 20
ATOM 24412 N N . SER A 1 68 ? -3.233 -8.646 4.165 1.00 0.00 68 SER A N 20
ATOM 24413 C CA . SER A 1 68 ? -3.760 -9.492 3.086 1.00 0.00 68 SER A CA 20
ATOM 24414 C C . SER A 1 68 ? -4.739 -8.760 2.163 1.00 0.00 68 SER A C 20
ATOM 24415 O O . SER A 1 68 ? -4.748 -8.977 0.951 1.00 0.00 68 SER A O 20
ATOM 24423 N N . LYS A 1 69 ? -5.529 -7.820 2.703 1.00 0.00 69 LYS A N 20
ATOM 24424 C CA . LYS A 1 69 ? -6.395 -6.928 1.944 1.00 0.00 69 LYS A CA 20
ATOM 24425 C C . LYS A 1 69 ? -5.661 -6.164 0.826 1.00 0.00 69 LYS A C 20
ATOM 24426 O O . LYS A 1 69 ? -6.109 -6.175 -0.312 1.00 0.00 69 LYS A O 20
ATOM 24445 N N . ALA A 1 70 ? -4.544 -5.540 1.172 1.00 0.00 70 ALA A N 20
ATOM 24446 C CA . ALA A 1 70 ? -3.716 -4.784 0.240 1.00 0.00 70 ALA A CA 20
ATOM 24447 C C . ALA A 1 70 ? -3.237 -5.577 -0.985 1.00 0.00 70 ALA A C 20
ATOM 24448 O O . ALA A 1 70 ? -3.040 -4.985 -2.049 1.00 0.00 70 ALA A O 20
ATOM 24455 N N . ARG A 1 71 ? -3.122 -6.918 -0.867 1.00 0.00 71 ARG A N 20
ATOM 24456 C CA . ARG A 1 71 ? -2.820 -7.778 -2.004 1.00 0.00 71 ARG A CA 20
ATOM 24457 C C . ARG A 1 71 ? -4.038 -7.901 -2.938 1.00 0.00 71 ARG A C 20
ATOM 24458 O O . ARG A 1 71 ? -3.925 -7.621 -4.128 1.00 0.00 71 ARG A O 20
ATOM 24479 N N . ALA A 1 72 ? -5.192 -8.238 -2.372 1.00 0.00 72 ALA A N 20
ATOM 24480 C CA . ALA A 1 72 ? -6.435 -8.319 -3.144 1.00 0.00 72 ALA A CA 20
ATOM 24481 C C . ALA A 1 72 ? -6.854 -6.965 -3.735 1.00 0.00 72 ALA A C 20
ATOM 24482 O O . ALA A 1 72 ? -7.539 -6.934 -4.757 1.00 0.00 72 ALA A O 20
ATOM 24489 N N . TYR A 1 73 ? -6.358 -5.819 -3.194 1.00 0.00 73 TYR A N 20
ATOM 24490 C CA . TYR A 1 73 ? -6.598 -4.498 -3.734 1.00 0.00 73 TYR A CA 20
ATOM 24491 C C . TYR A 1 73 ? -5.924 -4.334 -5.104 1.00 0.00 73 TYR A C 20
ATOM 24492 O O . TYR A 1 73 ? -6.487 -3.814 -6.058 1.00 0.00 73 TYR A O 20
ATOM 24510 N N . LEU A 1 74 ? -4.696 -4.777 -5.131 1.00 0.00 74 LEU A N 20
ATOM 24511 C CA . LEU A 1 74 ? -3.886 -4.714 -6.386 1.00 0.00 74 LEU A CA 20
ATOM 24512 C C . LEU A 1 74 ? -4.564 -5.320 -7.639 1.00 0.00 74 LEU A C 20
ATOM 24513 O O . LEU A 1 74 ? -4.466 -4.765 -8.746 1.00 0.00 74 LEU A O 20
ATOM 24529 N N . GLU A 1 75 ? -5.252 -6.458 -7.435 1.00 0.00 75 GLU A N 20
ATOM 24530 C CA . GLU A 1 75 ? -6.024 -7.276 -8.340 1.00 0.00 75 GLU A CA 20
ATOM 24531 C C . GLU A 1 75 ? -7.605 -7.149 -8.088 1.00 0.00 75 GLU A C 20
ATOM 24532 O O . GLU A 1 75 ? -8.341 -8.076 -8.404 1.00 0.00 75 GLU A O 20
ATOM 24544 N N . THR A 1 76 ? -8.032 -5.993 -7.543 1.00 0.00 76 THR A N 20
ATOM 24545 C CA . THR A 1 76 ? -9.462 -5.645 -7.210 1.00 0.00 76 THR A CA 20
ATOM 24546 C C . THR A 1 76 ? -10.462 -5.498 -8.269 1.00 0.00 76 THR A C 20
ATOM 24547 O O . THR A 1 76 ? -11.448 -4.772 -8.067 1.00 0.00 76 THR A O 20
ATOM 24558 N N . LYS A 1 77 ? -10.326 -6.221 -9.413 1.00 0.00 77 LYS A N 20
ATOM 24559 C CA . LYS A 1 77 ? -11.104 -6.105 -10.617 1.00 0.00 77 LYS A CA 20
ATOM 24560 C C . LYS A 1 77 ? -11.306 -7.504 -11.123 1.00 0.00 77 LYS A C 20
ATOM 24561 O O . LYS A 1 77 ? -10.298 -8.266 -11.317 1.00 0.00 77 LYS A O 20
#

Solvent-accessible surface area: 4821 Å² total; per-residue (Å²): 132,130,139,79,56,13,77,95,4,5,49,54,3,64,145,112,30,25,136,120,12,85,58,57,98,54,79,20,97,16,79,231,93,80,4,77,4,0,0,62,101,63,100,7,62,0,0,37,15,124,104,19,0,24,0,0,46,44,125,92,42,85,145,19,91,58,11,64,99,0,98,58,41,8,126,72,165

Foldseek 3Di:
DFQPVLVVLLCCCAVVRADPWDADFDWDAAPNRIWTFGTDDDQWTWTDDRHFIFIQRVHDTRTDPHNVVSRCVSVVD

Secondary structure (DSSP, 8-state):
--TTHHHHHHHHHHTT--SSSEE---EEEETTEEEEEEEEETTEEEEE-SS-EEEEETTEEEE-SSSHHHHHHHT--

Nearest PDB structures (foldseek):
  5utv-assembly1_A  TM=1.001E+00  e=1.282E-13  Rousettus bat coronavirus HKU9
  6mwm-assembly1_A  TM=7.932E-01  e=5.059E-03  Tylonycteris bat coronavirus HKU4
  4ypt-assembly1_A  TM=7.707E-01  e=4.570E-02  Murine hepatitis virus strain A59
  6o62-assembly1_A-2  TM=3.815E-01  e=4.504E+00  Candida albicans SC5314
  5utv-assembly1_A  TM=9.950E-01  e=1.846E-14  Rousettus bat coronavirus HKU9

Radius of gyration: 11.03 Å; Cα contacts (8 Å, |Δi|>4): 142; chains: 1; bounding box: 21×25×28 Å

Organism: Bat coronavirus HKU9 (NCBI:txid694006)

Sequence (77 aa):
SHMTAVQDFVVDILLNGARDWDVLQTTCTVDRKVYKTICKRGNTYLCFDDTNLYAITGDVVLKFATVSKARAYLETKSHMTAVQDFVVDILLNGARDWDVLQTTCTVDRKVYKTICKRGNTYLCFDDTNLYAITGDVVLKFATVSKARAYLETKSHMTAVQDFVVDILLNGARDWDVLQTTCTVDRKVYKTICKRGNTYLCFDDTNLYAITGDVVLKFATVSKARAYLETKSHMTAVQDFVVDILLNGARDWDVLQTTCTVDRKVYKTICKRGNTYLCFDDTNLYAITGDVVLKFATVSKARAYLETKSHMTAVQDFVVDILLNGARDWDVLQTTCTVDRKVYKTICKRGNTYLCFDDTNLYAITGDVVLKFATVSKARAYLETKSHMTAVQDFVVDILLNGARDWDVLQTTCTVDRKVYKTICKRGNTYLCFDDTNLYAITGDVVLKFATVSKARAYLETKSHMTAVQDFVVDILLNGARDWDVLQTTCTVDRKVYKTICKRGNTYLCFDDTNLYAITGDVVLKFATVSKARAYLETKSHMTAVQDFVVDILLNGARDWDVLQTTCTVDRKVYKTICKRGNTYLCFDDTNLYAITGDVVLKFATVSKARAYLETKSHMTAVQDFVVDILLNGARDWDVLQTTCTVDRKVYKTICKRGNTYLCFDDTNLYAITGDVVLKFATVSKARAYLETKSHMTAVQDFVVDILLNGARDWDVLQTTCTVDRKVYKTICKRGNTYLCFDDTNLYAITGDVVLKFATVSKARAYLETKSHMTAVQDFVVDILLNGARDWDVLQTTCTVDRKVYKTICKRGNTYLCFDDTNLYAITGDVVLKFATVSKARAYLETKSHMTAVQDFVVDILLNGARDWDVLQTTCTVDRKVYKTICKRGNTYLCFDDTNLYAITGDVVLKFATVSKARAYLETKSHMTAVQDFVVDILLNGARDWDVLQTTCTVDRKVYKTICKRGNTYLCFDDTNLYAITGDVVLKFATVSKARAYLETKSHMTAVQDFVVDILLNGARDWDVLQTTCTVDRKVYKTICKRGNTYLCFDDTNLYAITGDVVLKFATVSKARAYLETKSHMTAVQDFVVDILLNGARDWDVLQTTCTVDRKVYKTICKRGNTYLCFDDTNLYAITGDVVLKFATVSKARAYLETKSHMTAVQDFVVDILLNGARDWDVLQTTCTVDRKVYKTICKRGNTYLCFDDTNLYAITGDVVLKFATVSKARAYLETKSHMTAVQDFVVDILLNGARDWDVLQTTCTVDRKVYKTICKRGNTYLCFDDTNLYAITGDVVLKFATVSKARAYLETKSHMTAVQDFVVDILLNGARDWDVLQTTCTVDRKVYKTICKRGNTYLCFDDTNLYAITGDVVLKFATVSKARAYLETKSHMTAVQDFVVDILLNGARDWDVLQTTCTVDRKVYKTICKRGNTYLCFDDTNLYAITGDVVLKFATVSKARAYLETKSHMTAVQDFVVDILLNGARDWDVLQTTCTVDRKVYKTICKRGNTYLCFDDTNLYAITGDVVLKFATVSKARAYLETK

InterPro domains:
  IPR001205 RNA-directed RNA polymerase, C-terminal domain [PF00680] (4722-4937)
  IPR002589 Macro domain [PF01661] (963-1067)
  IPR002589 Macro domain [PS51154] (930-1097)
  IPR002589 Macro domain [SM00506] (942-1071)
  IPR007094 RNA-directed RNA polymerase, catalytic domain [PS50507] (4845-5007)
  IPR008740 Peptidase C30, coronavirus [PF05409] (3132-3414)
  IPR008740 Peptidase C30, coronavirus [PS51442] (3104-3409)
  IPR008740 Peptidase C30, coronavirus [cd21666] (3107-3403)
  IPR009003 Peptidase S1, PA clan [SSF50494] (3106-3403)
  IPR009461 Non-structural protein NSP16, coronavirus-like [PF06460] (6636-6918)
  IPR009466 Non-structural protein 14, coronavirus [PF06471] (5770-6294)
  IPR009469 RNA-dependent RNA polymerase, N-terminal, coronavirus [PF06478] (4249-4599)
  IPR013016 Peptidase C16, coronavirus [PF08715] (1426-1734)
  IPR013016 Peptidase C16, coronavirus [PS51124] (1492-1757)
  IPR014822 Non-structural protein NSP9, coronavirus [PF08710] (3983-4094)
  IPR014822 Non-structural protein NSP9, coronavirus [PS51951] (3983-4094)
  IPR014828 Non-structural protein NSP7, coronavirus [PF08716] (3700-3782)
  IPR014828 Non-structural protein NSP7, coronavirus [PS51949] (3700-3782)
  IPR014829 Non-structural protein NSP8, coronavirus [PF08717] (3783-3982)
  IPR014829 Non-structural protein NSP8, coronavirus [PS51950] (3783-3982)